Protein 5BUZ (pdb70)

Secondary structure (DSSP, 8-state):
----HHHHHHHHHHHHHHHHHHS-S-EEEEE-HHHHHHHTTT--HHHHHHTTEEEEEEGGG----SSSSEEEEEEETT-HHHHHHHHHHHHHTTSS-SS--EEEEEEES---HHHHHHHHTTSTTTT-EEEE-----EEEETTEEE---TTHHHHHHTS---HHHHHHHHHHHHHHHHH-B-SEEEEESHHHHHHHHHHHHHHHHHHHHHHTT---S----B-SSEEEEEEEEGGG--HHHHSPP-BHHHHHHHHT--BTTEEEES----EEEE-STTSHHHHHHHTSBGGGHHHHHHHHHHHHHHHHSTT-SS-SHHHHHHHHHTHHHHHHHHHHHHHHHHHHHHHHHHTTSHHHHHHHHHHHHHHHT--GGGGHHHHHHHHHTT--HHHHHHHHHHHHHHHTSB-HHHHHHHHHHHHHHH-TTHHHHHHHHHHTTSS-BTTSGGGPBP-SSS-S--SSPBP-HHHHHHHTT-B-S---SSS-SSGGGGGTSB--HHHHHHHHHH-HHHHHHTTT-------TTTT-HHHHTTSSS-EEEEE-----EEEEEEEET-B-HHHHHHHHHHHHHTTTTEEEEEEES-B--HHHHHHTT-----S--/-HHHHHHHHHHHHHHHHHGGGSSSS--HHHHHHHHHHTT-HHHHHHHHHHH--HHHHHHHHHHHHHHS-HHHHHHHHHHSHHHHHHHHHHTTTTTSSS---HHHHHHHHHHTT-HHHHHHHHHHHHHH-SSHHHHHHHHHHHHHHHSSS-SS-HHHHHHHHHHHHHHHHHHHHHHHH-S--TT--HHHHHHHHHHTT-HHHHHHHHHHTT--HHHHHHHHHHHHHHHT-HHHHHHHTTSS--TT-SHHHHHHHHTTS-HHHHHTTTTT--S--TT-HHHHHHHTT-HHHHHHHHHHTT-HHHHHHHHHHHTTTTT-SHHHHTT-/--TTHHHHHHHHHHHHHHHHHHHHHT-SSPP-SGGGT-/----HHHHHHHHHHHHHHHHHHS-S-EEEEE-HHHHHHHTTT--HHHHHHTTEEEEEEGGG----SSSSEEEEEEETT-HHHHHHHHHHHHHTTSS-SS--EEEEEEES---HHHHHHHHTTTTTTT-EEEE-----EEEETTEEE---TTHHHHHHTS---HHHHHHHHHHHHHHHHH-B-SEEEEESHHHHHHHHHHHHHHHHHHHHHHTT---S----B-SSEEEEEEEEGGG--HHHHSPP-BHHHHHHHHT--BTTEEEES----EEEE-STTSHHHHHHHTSBGGGHHHHHHHHHHHHHHHHSTT-SS-SHHHHHHHHHTHHHHHHHHHHHHHHHHHHHHHHHHTTSHHHHHHHHHHHHHHHT--GGGGHHHHHHHHHTT--HHHHHHHHHHHHHHHTSB-HHHHHHHHHHHHHHH-TTHHHHHHHHHHTTSS-BTTSGGG-B--SSS-S--SSPBP-HHHHHHHTT-B-S---SSS-SSGGGGGTSB--HHHHHHHHHH-HHHHHHTTT-------TTTT-HHHHTTSSS-EEEEE-----EEEEEEEET-B-HHHHHHHHHHHHHTTTTEEEEEEES-B--HHHHHHTT-----S--/-HHHHHHHHHHHHHHHHHTTTTSSS--HHHHHHHHHHTT-TTHHHHHHHHH--HHHHHHHHHHHHHHS-HHHHHHHHHHSHHHHHHHHHHTTTSSSSS---HHHHHHHHHHTT-HHHHHHHHHHHHHH-SSHHHHHHHHHHHHHHHSSS-SS-HHHHHHHHHHHHHHHHHHHHHHHH-S--TT--HHHHHHHHHHTT-HHHHHHHHHHTT--HHHHHHHHHHHHHHHT-HHHHHHHTTSS--TT-SHHHHHHHHTTS-HHHHHTTTT--SS--TT-HHHHHHHTT-HHHHHHHHHHTT-HHHHHHHHHHHTTTTT-SHHHHTT-/-THHHHHHHHHHHHHHHHHHHHHHHHHT-SSPP-SGGGT-

Structure (mmCIF, N/CA/C/O backbone):
data_5BUZ
#
_entry.id   5BUZ
#
_cell.length_a   95.039
_cell.length_b   95.950
_cell.length_c   164.060
_cell.angle_alpha   90.000
_cell.angle_beta   99.120
_cell.angle_gamma   90.000
#
_symmetry.space_group_name_H-M   'P 1 21 1'
#
loop_
_entity.id
_entity.type
_entity.pdbx_description
1 polymer 'SM (Sec1/Munc18-like) protein'
2 polymer 'Putative vacuolar protein sorting-associated protein'
3 polymer 'SNAP receptor-like protein'
#
loop_
_atom_site.group_PDB
_atom_site.id
_atom_site.type_symbol
_atom_site.label_atom_id
_atom_site.label_alt_id
_atom_site.label_comp_id
_atom_site.label_asym_id
_atom_site.label_entity_id
_atom_site.label_seq_id
_atom_site.pdbx_PDB_ins_code
_atom_site.Cartn_x
_atom_site.Cartn_y
_atom_site.Cartn_z
_atom_site.occupancy
_atom_site.B_iso_or_equiv
_atom_site.auth_seq_id
_atom_site.auth_comp_id
_atom_site.auth_asym_id
_atom_site.auth_atom_id
_atom_site.pdbx_PDB_model_num
ATOM 1 N N . ALA A 1 7 ? -7.204 -18.901 191.681 1.00 115.78 5 ALA A N 1
ATOM 2 C CA . ALA A 1 7 ? -5.852 -18.536 192.083 1.00 118.76 5 ALA A CA 1
ATOM 3 C C . ALA A 1 7 ? -4.957 -18.330 190.866 1.00 126.79 5 ALA A C 1
ATOM 4 O O . ALA A 1 7 ? -3.794 -17.952 190.999 1.00 136.40 5 ALA A O 1
ATOM 6 N N . GLY A 1 8 ? -5.504 -18.584 189.682 1.00 121.55 6 GLY A N 1
ATOM 7 C CA . GLY A 1 8 ? -4.730 -18.491 188.457 1.00 116.30 6 GLY A CA 1
ATOM 8 C C . GLY A 1 8 ? -4.623 -17.077 187.922 1.00 111.87 6 GLY A C 1
ATOM 9 O O . GLY A 1 8 ? -4.869 -16.112 188.643 1.00 109.20 6 GLY A O 1
ATOM 10 N N . PHE A 1 9 ? -4.255 -16.955 186.650 1.00 109.28 7 PHE A N 1
ATOM 11 C CA . PHE A 1 9 ? -4.147 -15.651 186.007 1.00 94.49 7 PHE A CA 1
ATOM 12 C C . PHE A 1 9 ? -5.510 -15.152 185.541 1.00 93.65 7 PHE A C 1
ATOM 13 O O . PHE A 1 9 ? -6.285 -15.898 184.938 1.00 95.09 7 PHE A O 1
ATOM 21 N N . ASP A 1 10 ? -5.794 -13.886 185.822 1.00 90.38 8 ASP A N 1
ATOM 22 C CA . ASP A 1 10 ? -7.028 -13.256 185.373 1.00 91.34 8 ASP A CA 1
ATOM 23 C C . ASP A 1 10 ? -6.694 -11.929 184.711 1.00 84.37 8 ASP A C 1
ATOM 24 O O . ASP A 1 10 ? -6.041 -11.079 185.311 1.00 78.79 8 ASP A O 1
ATOM 29 N N . ALA A 1 11 ? -7.135 -11.759 183.470 1.00 85.42 9 ALA A N 1
ATOM 30 C CA . ALA A 1 11 ? -6.867 -10.535 182.723 1.00 77.29 9 ALA A CA 1
ATOM 31 C C . ALA A 1 11 ? -7.452 -9.305 183.416 1.00 75.22 9 ALA A C 1
ATOM 32 O O . ALA A 1 11 ? -6.999 -8.184 183.194 1.00 65.85 9 ALA A O 1
ATOM 34 N N . GLU A 1 12 ? -8.456 -9.525 184.259 1.00 87.75 10 GLU A N 1
ATOM 35 C CA . GLU A 1 12 ? -9.150 -8.435 184.934 1.00 85.79 10 GLU A CA 1
ATOM 36 C C . GLU A 1 12 ? -8.270 -7.776 185.993 1.00 79.22 10 GLU A C 1
ATOM 37 O O . GLU A 1 12 ? -8.378 -6.575 186.240 1.00 81.09 10 GLU A O 1
ATOM 43 N N . GLN A 1 13 ? -7.390 -8.559 186.609 1.00 67.43 11 GLN A N 1
ATOM 44 C CA . GLN A 1 13 ? -6.502 -8.031 187.640 1.00 69.50 11 GLN A CA 1
ATOM 45 C C . GLN A 1 13 ? -5.454 -7.093 187.047 1.00 71.73 11 GLN A C 1
ATOM 46 O O . GLN A 1 13 ? -4.874 -6.273 187.756 1.00 79.91 11 GLN A O 1
ATOM 52 N N . VAL A 1 14 ? -5.216 -7.215 185.746 1.00 67.77 12 VAL A N 1
ATOM 53 C CA . VAL A 1 14 ? -4.298 -6.321 185.052 1.00 60.09 12 VAL A CA 1
ATOM 54 C C . VAL A 1 14 ? -4.968 -4.965 184.872 1.00 64.67 12 VAL A C 1
ATOM 55 O O . VAL A 1 14 ? -4.380 -3.923 185.168 1.00 62.11 12 VAL A O 1
ATOM 59 N N . ARG A 1 15 ? -6.206 -4.995 184.388 1.00 69.98 13 ARG A N 1
ATOM 60 C CA . ARG A 1 15 ? -7.001 -3.786 184.215 1.00 75.36 13 ARG A CA 1
ATOM 61 C C . ARG A 1 15 ? -7.131 -3.035 185.535 1.00 77.72 13 ARG A C 1
ATOM 62 O O . ARG A 1 15 ? -6.980 -1.814 185.578 1.00 74.28 13 ARG A O 1
ATOM 70 N N . ASP A 1 16 ? -7.412 -3.774 186.606 1.00 81.82 14 ASP A N 1
ATOM 71 C CA . ASP A 1 16 ? -7.644 -3.180 187.920 1.00 90.93 14 ASP A CA 1
ATOM 72 C C . ASP A 1 16 ? -6.402 -2.473 188.444 1.00 82.88 14 ASP A C 1
ATOM 73 O O . ASP A 1 16 ? -6.481 -1.345 188.933 1.00 83.46 14 ASP A O 1
ATOM 78 N N . LYS A 1 17 ? -5.260 -3.146 188.348 1.00 74.79 15 LYS A N 1
ATOM 79 C CA . LYS A 1 17 ? -3.995 -2.572 188.788 1.00 65.98 15 LYS A CA 1
ATOM 80 C C . LYS A 1 17 ? -3.672 -1.311 188.001 1.00 75.77 15 LYS A C 1
ATOM 81 O O . LYS A 1 17 ? -3.227 -0.313 188.566 1.00 77.54 15 LYS A O 1
ATOM 87 N N . ALA A 1 18 ? -3.903 -1.368 186.693 1.00 80.25 16 ALA A N 1
ATOM 88 C CA . ALA A 1 18 ? -3.646 -0.240 185.806 1.00 76.35 16 ALA A CA 1
ATOM 89 C C . ALA A 1 18 ? -4.461 0.989 186.202 1.00 78.53 16 ALA A C 1
ATOM 90 O O . ALA A 1 18 ? -3.925 2.093 186.307 1.00 71.89 16 ALA A O 1
ATOM 92 N N . ARG A 1 19 ? -5.762 0.794 186.401 1.00 84.45 17 ARG A N 1
ATOM 93 C CA . ARG A 1 19 ? -6.647 1.870 186.844 1.00 83.09 17 ARG A CA 1
ATOM 94 C C . ARG A 1 19 ? -6.272 2.407 188.226 1.00 73.78 17 ARG A C 1
ATOM 95 O O . ARG A 1 19 ? -6.228 3.620 188.437 1.00 67.45 17 ARG A O 1
ATOM 103 N N . LYS A 1 20 ? -6.005 1.501 189.163 1.00 69.38 18 LYS A N 1
ATOM 104 C CA . LYS A 1 20 ? -5.674 1.893 190.531 1.00 72.73 18 LYS A CA 1
ATOM 105 C C . LYS A 1 20 ? -4.326 2.623 190.608 1.00 75.51 18 LYS A C 1
ATOM 106 O O . LYS A 1 20 ? -4.170 3.548 191.403 1.00 75.52 18 LYS A O 1
ATOM 112 N N . ASP A 1 21 ? -3.355 2.209 189.795 1.00 82.35 19 ASP A N 1
ATOM 113 C CA . ASP A 1 21 ? -2.049 2.864 189.784 1.00 78.92 19 ASP A CA 1
ATOM 114 C C . ASP A 1 21 ? -2.168 4.272 189.220 1.00 75.25 19 ASP A C 1
ATOM 115 O O . ASP A 1 21 ? -1.506 5.200 189.686 1.00 74.74 19 ASP A O 1
ATOM 120 N N . LEU A 1 22 ? -3.020 4.424 188.215 1.00 76.94 20 LEU A N 1
ATOM 121 C CA . LEU A 1 22 ? -3.252 5.722 187.601 1.00 79.15 20 LEU A CA 1
ATOM 122 C C . LEU A 1 22 ? -3.927 6.679 188.578 1.00 81.25 20 LEU A C 1
ATOM 123 O O . LEU A 1 22 ? -3.483 7.813 188.759 1.00 80.50 20 LEU A O 1
ATOM 128 N N . LEU A 1 23 ? -4.995 6.206 189.213 1.00 84.69 21 LEU A N 1
ATOM 129 C CA . LEU A 1 23 ? -5.800 7.038 190.100 1.00 79.30 21 LEU A CA 1
ATOM 130 C C . LEU A 1 23 ? -5.040 7.466 191.354 1.00 82.27 21 LEU A C 1
ATOM 131 O O . LEU A 1 23 ? -5.208 8.588 191.834 1.00 83.45 21 LEU A O 1
ATOM 136 N N . HIS A 1 24 ? -4.200 6.577 191.876 1.00 84.55 22 HIS A N 1
ATOM 137 C CA . HIS A 1 24 ? -3.405 6.879 193.063 1.00 88.58 22 HIS A CA 1
ATOM 138 C C . HIS A 1 24 ? -2.438 8.038 192.814 1.00 91.83 22 HIS A C 1
ATOM 139 O O . HIS A 1 24 ? -2.022 8.724 193.749 1.00 96.00 22 HIS A O 1
ATOM 146 N N . LEU A 1 25 ? -2.084 8.254 191.550 1.00 93.71 23 LEU A N 1
ATOM 147 C CA . LEU A 1 25 ? -1.208 9.360 191.181 1.00 92.23 23 LEU A CA 1
ATOM 148 C C . LEU A 1 25 ? -2.000 10.652 191.002 1.00 92.19 23 LEU A C 1
ATOM 149 O O . LEU A 1 25 ? -1.467 11.745 191.184 1.00 94.47 23 LEU A O 1
ATOM 154 N N . LEU A 1 26 ? -3.273 10.520 190.643 1.00 91.51 24 LEU A N 1
ATOM 155 C CA . LEU A 1 26 ? -4.153 11.676 190.531 1.00 96.26 24 LEU A CA 1
ATOM 156 C C . LEU A 1 26 ? -4.509 12.207 191.914 1.00 109.99 24 LEU A C 1
ATOM 157 O O . LEU A 1 26 ? -4.693 13.412 192.099 1.00 114.72 24 LEU A O 1
ATOM 162 N N . GLU A 1 27 ? -4.616 11.300 192.881 1.00 116.92 25 GLU A N 1
ATOM 163 C CA . GLU A 1 27 ? -4.788 11.688 194.275 1.00 116.86 25 GLU A CA 1
ATOM 164 C C . GLU A 1 27 ? -3.585 12.499 194.729 1.00 119.63 25 GLU A C 1
ATOM 165 O O . GLU A 1 27 ? -3.733 13.521 195.398 1.00 124.06 25 GLU A O 1
ATOM 171 N N . GLY A 1 28 ? -2.397 12.026 194.361 1.00 120.65 26 GLY A N 1
ATOM 172 C CA . GLY A 1 28 ? -1.153 12.647 194.776 1.00 121.22 26 GLY A CA 1
ATOM 173 C C . GLY A 1 28 ? -1.087 14.125 194.456 1.00 119.14 26 GLY A C 1
ATOM 174 O O . GLY A 1 28 ? -0.569 14.915 195.246 1.00 116.49 26 GLY A O 1
ATOM 175 N N . VAL A 1 29 ? -1.618 14.505 193.300 1.00 122.06 27 VAL A N 1
ATOM 176 C CA . VAL A 1 29 ? -1.758 15.917 192.991 1.00 126.67 27 VAL A CA 1
ATOM 177 C C . VAL A 1 29 ? -3.096 16.363 193.570 1.00 128.10 27 VAL A C 1
ATOM 178 O O . VAL A 1 29 ? -4.162 16.046 193.040 1.00 126.05 27 VAL A O 1
ATOM 182 N N . ARG A 1 30 ? -3.029 17.074 194.690 1.00 132.41 28 ARG A N 1
ATOM 183 C CA . ARG A 1 30 ? -4.229 17.449 195.427 1.00 133.84 28 ARG A CA 1
ATOM 184 C C . ARG A 1 30 ? -4.914 18.657 194.803 1.00 130.45 28 ARG A C 1
ATOM 185 O O . ARG A 1 30 ? -4.259 19.574 194.309 1.00 126.42 28 ARG A O 1
ATOM 193 N N . GLY A 1 31 ? -6.241 18.638 194.823 1.00 131.70 29 GLY A N 1
ATOM 194 C CA . GLY A 1 31 ? -7.034 19.678 194.202 1.00 132.38 29 GLY A CA 1
ATOM 195 C C . GLY A 1 31 ? -7.426 19.242 192.805 1.00 127.76 29 GLY A C 1
ATOM 196 O O . GLY A 1 31 ? -7.129 18.120 192.399 1.00 128.47 29 GLY A O 1
ATOM 197 N N . LYS A 1 32 ? -8.088 20.125 192.066 1.00 125.64 30 LYS A N 1
ATOM 198 C CA . LYS A 1 32 ? -8.462 19.828 190.689 1.00 121.40 30 LYS A CA 1
ATOM 199 C C . LYS A 1 32 ? -7.291 20.061 189.737 1.00 118.20 30 LYS A C 1
ATOM 200 O O . LYS A 1 32 ? -6.355 20.794 190.060 1.00 118.68 30 LYS A O 1
ATOM 206 N N . LYS A 1 33 ? -7.345 19.431 188.567 1.00 111.43 31 LYS A N 1
ATOM 207 C CA . LYS A 1 33 ? -6.245 19.515 187.613 1.00 102.84 31 LYS A CA 1
ATOM 208 C C . LYS A 1 33 ? -6.706 19.433 186.159 1.00 101.07 31 LYS A C 1
ATOM 209 O O . LYS A 1 33 ? -7.740 18.841 185.855 1.00 100.25 31 LYS A O 1
ATOM 215 N N . ASN A 1 34 ? -5.931 20.049 185.270 1.00 102.33 32 ASN A N 1
ATOM 216 C CA . ASN A 1 34 ? -6.148 19.935 183.832 1.00 103.66 32 ASN A CA 1
ATOM 217 C C . ASN A 1 34 ? -5.203 18.890 183.243 1.00 103.18 32 ASN A C 1
ATOM 218 O O . ASN A 1 34 ? -4.023 18.847 183.594 1.00 107.26 32 ASN A O 1
ATOM 223 N N . LEU A 1 35 ? -5.717 18.053 182.347 1.00 99.24 33 LEU A N 1
ATOM 224 C CA . LEU A 1 35 ? -4.977 16.872 181.900 1.00 93.92 33 LEU A CA 1
ATOM 225 C C . LEU A 1 35 ? -4.426 17.001 180.479 1.00 94.91 33 LEU A C 1
ATOM 226 O O . LEU A 1 35 ? -5.095 17.514 179.583 1.00 102.12 33 LEU A O 1
ATOM 231 N N . VAL A 1 36 ? -3.195 16.532 180.287 1.00 91.81 34 VAL A N 1
ATOM 232 C CA . VAL A 1 36 ? -2.551 16.536 178.975 1.00 90.39 34 VAL A CA 1
ATOM 233 C C . VAL A 1 36 ? -2.044 15.137 178.629 1.00 89.62 34 VAL A C 1
ATOM 234 O O . VAL A 1 36 ? -1.175 14.600 179.314 1.00 92.33 34 VAL A O 1
ATOM 238 N N . ILE A 1 37 ? -2.582 14.551 177.564 1.00 84.09 35 ILE A N 1
ATOM 239 C CA . ILE A 1 37 ? -2.256 13.170 177.213 1.00 79.42 35 ILE A CA 1
ATOM 240 C C . ILE A 1 37 ? -1.643 13.014 175.821 1.00 82.76 35 ILE A C 1
ATOM 241 O O . ILE A 1 37 ? -2.089 13.638 174.859 1.00 86.40 35 ILE A O 1
ATOM 246 N N . GLU A 1 38 ? -0.613 12.177 175.732 1.00 84.96 36 GLU A N 1
ATOM 247 C CA . GLU A 1 38 ? -0.071 11.732 174.453 1.00 83.44 36 GLU A CA 1
ATOM 248 C C . GLU A 1 38 ? -1.174 11.032 173.664 1.00 95.10 36 GLU A C 1
ATOM 249 O O . GLU A 1 38 ? -1.824 10.124 174.185 1.00 102.91 36 GLU A O 1
ATOM 255 N N . LYS A 1 39 ? -1.393 11.461 172.422 1.00 95.70 37 LYS A N 1
ATOM 256 C CA . LYS A 1 39 ? -2.555 11.014 171.651 1.00 95.06 37 LYS A CA 1
ATOM 257 C C . LYS A 1 39 ? -2.660 9.496 171.525 1.00 95.82 37 LYS A C 1
ATOM 258 O O . LYS A 1 39 ? -3.685 8.915 171.879 1.00 95.48 37 LYS A O 1
ATOM 264 N N . ASP A 1 40 ? -1.607 8.850 171.032 1.00 102.15 38 ASP A N 1
ATOM 265 C CA . ASP A 1 40 ? -1.637 7.399 170.856 1.00 102.66 38 ASP A CA 1
ATOM 266 C C . ASP A 1 40 ? -1.439 6.666 172.185 1.00 91.73 38 ASP A C 1
ATOM 267 O O . ASP A 1 40 ? -0.952 5.535 172.217 1.00 93.17 38 ASP A O 1
ATOM 272 N N . LEU A 1 41 ? -1.811 7.330 173.276 1.00 84.41 39 LEU A N 1
ATOM 273 C CA . LEU A 1 41 ? -1.832 6.717 174.599 1.00 76.78 39 LEU A CA 1
ATOM 274 C C . LEU A 1 41 ? -3.227 6.854 175.208 1.00 78.16 39 LEU A C 1
ATOM 275 O O . LEU A 1 41 ? -3.618 6.074 176.076 1.00 77.65 39 LEU A O 1
ATOM 280 N N . ALA A 1 42 ? -3.970 7.853 174.738 1.00 79.03 40 ALA A N 1
ATOM 281 C CA . ALA A 1 42 ? -5.348 8.080 175.167 1.00 75.29 40 ALA A CA 1
ATOM 282 C C . ALA A 1 42 ? -6.223 6.864 174.877 1.00 72.78 40 ALA A C 1
ATOM 283 O O . ALA A 1 42 ? -7.014 6.441 175.720 1.00 71.62 40 ALA A O 1
ATOM 285 N N . GLY A 1 43 ? -6.089 6.330 173.667 1.00 71.45 41 GLY A N 1
ATOM 286 C CA . GLY A 1 43 ? -6.788 5.122 173.261 1.00 68.75 41 GLY A CA 1
ATOM 287 C C . GLY A 1 43 ? -6.643 3.963 174.233 1.00 72.15 41 GLY A C 1
ATOM 288 O O . GLY A 1 43 ? -7.632 3.531 174.828 1.00 73.08 41 GLY A O 1
ATOM 289 N N . PRO A 1 44 ? -5.412 3.443 174.390 1.00 76.35 42 PRO A N 1
ATOM 290 C CA . PRO A 1 44 ? -5.126 2.356 175.333 1.00 71.23 42 PRO A CA 1
ATOM 291 C C . PRO A 1 44 ? -5.635 2.630 176.750 1.00 67.66 42 PRO A C 1
ATOM 292 O O . PRO A 1 44 ? -6.125 1.710 177.403 1.00 67.13 42 PRO A O 1
ATOM 296 N N . LEU A 1 45 ? -5.510 3.871 177.214 1.00 67.61 43 LEU A N 1
ATOM 297 C CA . LEU A 1 45 ? -5.989 4.252 178.543 1.00 71.27 43 LEU A CA 1
ATOM 298 C C . LEU A 1 45 ? -7.491 4.042 178.683 1.00 72.73 43 LEU A C 1
ATOM 299 O O . LEU A 1 45 ? -7.978 3.657 179.747 1.00 71.11 43 LEU A O 1
ATOM 304 N N . GLY A 1 46 ? -8.221 4.289 177.600 1.00 73.95 44 GLY A N 1
ATOM 305 C CA . GLY A 1 46 ? -9.662 4.114 177.588 1.00 75.91 44 GLY A CA 1
ATOM 306 C C . GLY A 1 46 ? -10.098 2.685 177.852 1.00 76.01 44 GLY A C 1
ATOM 307 O O . GLY A 1 46 ? -11.278 2.420 178.071 1.00 80.89 44 GLY A O 1
ATOM 308 N N . VAL A 1 47 ? -9.142 1.764 177.840 1.00 76.36 45 VAL A N 1
ATOM 309 C CA . VAL A 1 47 ? -9.425 0.352 178.055 1.00 76.45 45 VAL A CA 1
ATOM 310 C C . VAL A 1 47 ? -9.361 0.029 179.548 1.00 73.76 45 VAL A C 1
ATOM 311 O O . VAL A 1 47 ? -9.943 -0.957 180.006 1.00 84.60 45 VAL A O 1
ATOM 315 N N . ILE A 1 48 ? -8.667 0.870 180.312 1.00 61.70 46 ILE A N 1
ATOM 316 C CA . ILE A 1 48 ? -8.532 0.627 181.747 1.00 75.63 46 ILE A CA 1
ATOM 317 C C . ILE A 1 48 ? -9.339 1.599 182.606 1.00 88.00 46 ILE A C 1
ATOM 318 O O . ILE A 1 48 ? -9.610 1.315 183.773 1.00 88.84 46 ILE A O 1
ATOM 323 N N . VAL A 1 49 ? -9.735 2.736 182.041 1.00 92.92 47 VAL A N 1
ATOM 324 C CA . VAL A 1 49 ? -10.412 3.751 182.844 1.00 94.18 47 VAL A CA 1
ATOM 325 C C . VAL A 1 49 ? -11.446 4.569 182.064 1.00 95.58 47 VAL A C 1
ATOM 326 O O . VAL A 1 49 ? -11.284 4.841 180.873 1.00 85.44 47 VAL A O 1
ATOM 330 N N . LYS A 1 50 ? -12.523 4.935 182.757 1.00 111.20 48 LYS A N 1
ATOM 331 C CA . LYS A 1 50 ? -13.549 5.823 182.222 1.00 110.31 48 LYS A CA 1
ATOM 332 C C . LYS A 1 50 ? -13.112 7.270 182.393 1.00 106.78 48 LYS A C 1
ATOM 333 O O . LYS A 1 50 ? -12.445 7.608 183.369 1.00 108.32 48 LYS A O 1
ATOM 339 N N . ALA A 1 51 ? -13.485 8.124 181.446 1.00 101.91 49 ALA A N 1
ATOM 340 C CA . ALA A 1 51 ? -13.255 9.555 181.598 1.00 97.54 49 ALA A CA 1
ATOM 341 C C . ALA A 1 51 ? -14.138 10.093 182.722 1.00 100.02 49 ALA A C 1
ATOM 342 O O . ALA A 1 51 ? -13.794 11.075 183.382 1.00 101.23 49 ALA A O 1
ATOM 344 N N . SER A 1 52 ? -15.279 9.438 182.922 1.00 100.77 50 SER A N 1
ATOM 345 C CA . SER A 1 52 ? -16.156 9.685 184.064 1.00 95.35 50 SER A CA 1
ATOM 346 C C . SER A 1 52 ? -15.375 9.627 185.369 1.00 99.40 50 SER A C 1
ATOM 347 O O . SER A 1 52 ? -15.311 10.610 186.108 1.00 107.67 50 SER A O 1
ATOM 350 N N . THR A 1 53 ? -14.800 8.459 185.646 1.00 93.20 51 THR A N 1
ATOM 351 C CA . THR A 1 53 ? -13.950 8.246 186.815 1.00 86.29 51 THR A CA 1
ATOM 352 C C . THR A 1 53 ? -12.873 9.324 186.946 1.00 88.82 51 THR A C 1
ATOM 353 O O . THR A 1 53 ? -12.491 9.699 188.053 1.00 87.96 51 THR A O 1
ATOM 357 N N . LEU A 1 54 ? -12.385 9.817 185.810 1.00 94.40 52 LEU A N 1
ATOM 358 C CA . LEU A 1 54 ? -11.309 10.803 185.802 1.00 97.95 52 LEU A CA 1
ATOM 359 C C . LEU A 1 54 ? -11.806 12.160 186.296 1.00 109.87 52 LEU A C 1
ATOM 360 O O . LEU A 1 54 ? -11.103 12.850 187.036 1.00 113.14 52 LEU A O 1
ATOM 365 N N . ARG A 1 55 ? -13.010 12.543 185.875 1.00 112.68 53 ARG A N 1
ATOM 366 C CA . ARG A 1 55 ? -13.623 13.780 186.354 1.00 111.43 53 ARG A CA 1
ATOM 367 C C . ARG A 1 55 ? -13.799 13.760 187.864 1.00 115.52 53 ARG A C 1
ATOM 368 O O . ARG A 1 55 ? -13.498 14.744 188.539 1.00 120.59 53 ARG A O 1
ATOM 376 N N . ASP A 1 56 ? -14.288 12.637 188.383 1.00 114.85 54 ASP A N 1
ATOM 377 C CA . ASP A 1 56 ? -14.461 12.450 189.823 1.00 115.88 54 ASP A CA 1
ATOM 378 C C . ASP A 1 56 ? -13.157 12.668 190.591 1.00 112.65 54 ASP A C 1
ATOM 379 O O . ASP A 1 56 ? -13.172 13.054 191.760 1.00 113.72 54 ASP A O 1
ATOM 384 N N . TYR A 1 57 ? -12.033 12.415 189.929 1.00 100.78 55 TYR A N 1
ATOM 385 C CA . TYR A 1 57 ? -10.729 12.578 190.556 1.00 91.96 55 TYR A CA 1
ATOM 386 C C . TYR A 1 57 ? -10.141 13.965 190.288 1.00 95.22 55 TYR A C 1
ATOM 387 O O . TYR A 1 57 ? -9.009 14.256 190.676 1.00 100.55 55 TYR A O 1
ATOM 396 N N . GLY A 1 58 ? -10.916 14.816 189.620 1.00 91.10 56 GLY A N 1
ATOM 397 C CA . GLY A 1 58 ? -10.596 16.231 189.539 1.00 90.68 56 GLY A CA 1
ATOM 398 C C . GLY A 1 58 ? -10.106 16.782 188.215 1.00 93.98 56 GLY A C 1
ATOM 399 O O . GLY A 1 58 ? -9.296 17.707 188.197 1.00 95.80 56 GLY A O 1
ATOM 400 N N . VAL A 1 59 ? -10.602 16.241 187.107 1.00 95.33 57 VAL A N 1
ATOM 401 C CA . VAL A 1 59 ? -10.199 16.732 185.791 1.00 92.12 57 VAL A CA 1
ATOM 402 C C . VAL A 1 59 ? -11.252 17.655 185.181 1.00 90.76 57 VAL A C 1
ATOM 403 O O . VAL A 1 59 ? -12.421 17.287 185.067 1.00 88.98 57 VAL A O 1
ATOM 407 N N . ASP A 1 60 ? -10.828 18.856 184.797 1.00 96.67 58 ASP A N 1
ATOM 408 C CA . ASP A 1 60 ? -11.736 19.848 184.229 1.00 108.60 58 ASP A CA 1
ATOM 409 C C . ASP A 1 60 ? -11.806 19.734 182.712 1.00 111.00 58 ASP A C 1
ATOM 410 O O . ASP A 1 60 ? -12.880 19.534 182.144 1.00 114.88 58 ASP A O 1
ATOM 415 N N . ASN A 1 61 ? -10.657 19.870 182.059 1.00 110.69 59 ASN A N 1
ATOM 416 C CA . ASN A 1 61 ? -10.597 19.788 180.606 1.00 116.17 59 ASN A CA 1
ATOM 417 C C . ASN A 1 61 ? -9.509 18.824 180.148 1.00 113.68 59 ASN A C 1
ATOM 418 O O . ASN A 1 61 ? -8.477 18.681 180.802 1.00 113.18 59 ASN A O 1
ATOM 423 N N . PHE A 1 62 ? -9.748 18.164 179.020 1.00 111.94 60 PHE A N 1
ATOM 424 C CA . PHE A 1 62 ? -8.798 17.200 178.479 1.00 106.72 60 PHE A CA 1
ATOM 425 C C . PHE A 1 62 ? -8.100 17.775 177.252 1.00 103.99 60 PHE A C 1
ATOM 426 O O . PHE A 1 62 ? -8.738 18.383 176.390 1.00 104.02 60 PHE A O 1
ATOM 434 N N . PHE A 1 63 ? -6.788 17.579 177.177 1.00 100.43 61 PHE A N 1
ATOM 435 C CA . PHE A 1 63 ? -6.003 18.078 176.054 1.00 98.67 61 PHE A CA 1
ATOM 436 C C . PHE A 1 63 ? -5.002 17.043 175.548 1.00 94.39 61 PHE A C 1
ATOM 437 O O . PHE A 1 63 ? -4.306 16.403 176.334 1.00 93.04 61 PHE A O 1
ATOM 445 N N . PHE A 1 64 ? -4.942 16.872 174.231 1.00 91.39 62 PHE A N 1
ATOM 446 C CA . PHE A 1 64 ? -3.882 16.079 173.621 1.00 93.51 62 PHE A CA 1
ATOM 447 C C . PHE A 1 64 ? -2.567 16.851 173.639 1.00 94.58 62 PHE A C 1
ATOM 448 O O . PHE A 1 64 ? -2.541 18.047 173.354 1.00 97.61 62 PHE A O 1
ATOM 456 N N . LEU A 1 65 ? -1.482 16.166 173.990 1.00 93.32 63 LEU A N 1
ATOM 457 C CA . LEU A 1 65 ? -0.170 16.799 174.077 1.00 93.31 63 LEU A CA 1
ATOM 458 C C . LEU A 1 65 ? 0.246 17.391 172.733 1.00 96.78 63 LEU A C 1
ATOM 459 O O . LEU A 1 65 ? 0.880 18.445 172.674 1.00 97.51 63 LEU A O 1
ATOM 464 N N . GLU A 1 66 ? -0.134 16.711 171.655 1.00 96.63 64 GLU A N 1
ATOM 465 C CA . GLU A 1 66 ? 0.277 17.097 170.311 1.00 96.77 64 GLU A CA 1
ATOM 466 C C . GLU A 1 66 ? -0.614 18.192 169.728 1.00 95.63 64 GLU A C 1
ATOM 467 O O . GLU A 1 66 ? -0.496 18.538 168.554 1.00 87.34 64 GLU A O 1
ATOM 473 N N . ASN A 1 67 ? -1.494 18.742 170.556 1.00 102.90 65 ASN A N 1
ATOM 474 C CA . ASN A 1 67 ? -2.378 19.813 170.121 1.00 107.77 65 ASN A CA 1
ATOM 475 C C . ASN A 1 67 ? -1.836 21.200 170.457 1.00 112.80 65 ASN A C 1
ATOM 476 O O . ASN A 1 67 ? -2.230 22.190 169.837 1.00 114.60 65 ASN A O 1
ATOM 481 N N . LYS A 1 68 ? -0.938 21.260 171.438 1.00 118.66 66 LYS A N 1
ATOM 482 C CA . LYS A 1 68 ? -0.301 22.508 171.859 1.00 120.88 66 LYS A CA 1
ATOM 483 C C . LYS A 1 68 ? -1.311 23.589 172.260 1.00 122.09 66 LYS A C 1
ATOM 484 O O . LYS A 1 68 ? -1.120 24.768 171.962 1.00 128.08 66 LYS A O 1
ATOM 490 N N . ASN A 1 69 ? -2.376 23.178 172.943 1.00 118.09 67 ASN A N 1
ATOM 491 C CA . ASN A 1 69 ? -3.392 24.100 173.444 1.00 116.33 67 ASN A CA 1
ATOM 492 C C . ASN A 1 69 ? -3.855 23.781 174.860 1.00 117.29 67 ASN A C 1
ATOM 493 O O . ASN A 1 69 ? -5.056 23.713 175.130 1.00 116.41 67 ASN A O 1
ATOM 498 N N . THR A 1 70 ? -2.901 23.594 175.765 1.00 118.00 68 THR A N 1
ATOM 499 C CA . THR A 1 70 ? -3.232 23.337 177.157 1.00 118.73 68 THR A CA 1
ATOM 500 C C . THR A 1 70 ? -3.794 24.610 177.780 1.00 128.28 68 THR A C 1
ATOM 501 O O . THR A 1 70 ? -3.177 25.672 177.701 1.00 125.06 68 THR A O 1
ATOM 505 N N . GLY A 1 71 ? -4.962 24.500 178.403 1.00 141.53 69 GLY A N 1
ATOM 506 C CA . GLY A 1 71 ? -5.622 25.660 178.972 1.00 145.17 69 GLY A CA 1
ATOM 507 C C . GLY A 1 71 ? -5.078 26.041 180.335 1.00 147.44 69 GLY A C 1
ATOM 508 O O . GLY A 1 71 ? -4.766 25.179 181.157 1.00 148.35 69 GLY A O 1
ATOM 509 N N . THR A 1 72 ? -4.964 27.343 180.574 1.00 139.26 70 THR A N 1
ATOM 510 C CA . THR A 1 72 ? -4.480 27.863 181.849 1.00 131.24 70 THR A CA 1
ATOM 511 C C . THR A 1 72 ? -5.584 27.907 182.908 1.00 128.93 70 THR A C 1
ATOM 512 O O . THR A 1 72 ? -5.407 28.505 183.971 1.00 125.96 70 THR A O 1
ATOM 516 N N . SER A 1 73 ? -6.719 27.283 182.597 1.00 129.66 71 SER A N 1
ATOM 517 C CA . SER A 1 73 ? -7.880 27.244 183.486 1.00 130.68 71 SER A CA 1
ATOM 518 C C . SER A 1 73 ? -7.516 26.855 184.914 1.00 131.15 71 SER A C 1
ATOM 519 O O . SER A 1 73 ? -7.456 27.705 185.801 1.00 132.05 71 SER A O 1
ATOM 522 N N . GLN A 1 74 ? -7.271 25.567 185.128 1.00 131.43 72 GLN A N 1
ATOM 523 C CA . GLN A 1 74 ? -6.883 25.075 186.443 1.00 132.48 72 GLN A CA 1
ATOM 524 C C . GLN A 1 74 ? -5.384 25.288 186.652 1.00 130.22 72 GLN A C 1
ATOM 525 O O . GLN A 1 74 ? -4.646 25.524 185.695 1.00 127.75 72 GLN A O 1
ATOM 531 N N . ARG A 1 75 ? -4.937 25.206 187.902 1.00 129.23 73 ARG A N 1
ATOM 532 C CA . ARG A 1 75 ? -3.534 25.436 188.230 1.00 127.99 73 ARG A CA 1
ATOM 533 C C . ARG A 1 75 ? -2.664 24.215 187.941 1.00 121.90 73 ARG A C 1
ATOM 534 O O . ARG A 1 75 ? -1.643 24.320 187.261 1.00 120.31 73 ARG A O 1
ATOM 542 N N . ASN A 1 76 ? -3.070 23.060 188.462 1.00 119.65 74 ASN A N 1
ATOM 543 C CA . ASN A 1 76 ? -2.324 21.822 188.256 1.00 114.15 74 ASN A CA 1
ATOM 544 C C . ASN A 1 76 ? -2.403 21.322 186.815 1.00 114.36 74 ASN A C 1
ATOM 545 O O . ASN A 1 76 ? -3.490 21.094 186.286 1.00 120.87 74 ASN A O 1
ATOM 550 N N . ILE A 1 77 ? -1.244 21.161 186.184 1.00 107.80 75 ILE A N 1
ATOM 551 C CA . ILE A 1 77 ? -1.170 20.588 184.845 1.00 99.72 75 ILE A CA 1
ATOM 552 C C . ILE A 1 77 ? -0.509 19.211 184.902 1.00 92.56 75 ILE A C 1
ATOM 553 O O . ILE A 1 77 ? 0.656 19.088 185.289 1.00 92.94 75 ILE A O 1
ATOM 558 N N . VAL A 1 78 ? -1.254 18.177 184.523 1.00 81.92 76 VAL A N 1
ATOM 559 C CA . VAL A 1 78 ? -0.747 16.810 184.597 1.00 82.36 76 VAL A CA 1
ATOM 560 C C . VAL A 1 78 ? -0.456 16.229 183.211 1.00 86.84 76 VAL A C 1
ATOM 561 O O . VAL A 1 78 ? -1.321 16.223 182.334 1.00 87.75 76 VAL A O 1
ATOM 565 N N . PHE A 1 79 ? 0.769 15.746 183.023 1.00 86.37 77 PHE A N 1
ATOM 566 C CA . PHE A 1 79 ? 1.166 15.098 181.775 1.00 82.24 77 PHE A CA 1
ATOM 567 C C . PHE A 1 79 ? 1.213 13.579 181.905 1.00 81.25 77 PHE A C 1
ATOM 568 O O . PHE A 1 79 ? 1.750 13.049 182.877 1.00 84.57 77 PHE A O 1
ATOM 576 N N . ILE A 1 80 ? 0.645 12.882 180.924 1.00 74.86 78 ILE A N 1
ATOM 577 C CA . ILE A 1 80 ? 0.807 11.435 180.822 1.00 73.58 78 ILE A CA 1
ATOM 578 C C . ILE A 1 80 ? 1.289 11.039 179.427 1.00 75.28 78 ILE A C 1
ATOM 579 O O . ILE A 1 80 ? 0.547 11.144 178.451 1.00 80.64 78 ILE A O 1
ATOM 584 N N . ALA A 1 81 ? 2.535 10.589 179.337 1.00 72.10 79 ALA A N 1
ATOM 585 C CA . ALA A 1 81 ? 3.113 10.175 178.064 1.00 68.70 79 ALA A CA 1
ATOM 586 C C . ALA A 1 81 ? 4.082 9.011 178.264 1.00 70.55 79 ALA A C 1
ATOM 587 O O . ALA A 1 81 ? 4.620 8.825 179.356 1.00 70.99 79 ALA A O 1
ATOM 589 N N . ARG A 1 82 ? 4.306 8.230 177.213 1.00 70.90 80 ARG A N 1
ATOM 590 C CA . ARG A 1 82 ? 5.272 7.143 177.287 1.00 67.71 80 ARG A CA 1
ATOM 591 C C . ARG A 1 82 ? 6.680 7.710 177.427 1.00 65.69 80 ARG A C 1
ATOM 592 O O . ARG A 1 82 ? 7.078 8.601 176.677 1.00 63.22 80 ARG A O 1
ATOM 600 N N . GLY A 1 83 ? 7.433 7.186 178.388 1.00 74.45 81 GLY A N 1
ATOM 601 C CA . GLY A 1 83 ? 8.718 7.759 178.745 1.00 76.01 81 GLY A CA 1
ATOM 602 C C . GLY A 1 83 ? 9.872 7.340 177.860 1.00 76.28 81 GLY A C 1
ATOM 603 O O . GLY A 1 83 ? 10.894 8.021 177.805 1.00 82.67 81 GLY A O 1
ATOM 604 N N . GLU A 1 84 ? 9.713 6.224 177.159 1.00 70.23 82 GLU A N 1
ATOM 605 C CA . GLU A 1 84 ? 10.773 5.722 176.294 1.00 69.91 82 GLU A CA 1
ATOM 606 C C . GLU A 1 84 ? 10.865 6.574 175.027 1.00 69.79 82 GLU A C 1
ATOM 607 O O . GLU A 1 84 ? 11.823 6.473 174.261 1.00 70.27 82 GLU A O 1
ATOM 613 N N . SER A 1 85 ? 9.858 7.418 174.823 1.00 74.35 83 SER A N 1
ATOM 614 C CA . SER A 1 85 ? 9.747 8.236 173.620 1.00 78.73 83 SER A CA 1
ATOM 615 C C . SER A 1 85 ? 10.601 9.500 173.663 1.00 84.04 83 SER A C 1
ATOM 616 O O . SER A 1 85 ? 10.399 10.371 174.509 1.00 87.54 83 SER A O 1
ATOM 619 N N . VAL A 1 86 ? 11.559 9.588 172.745 1.00 91.20 84 VAL A N 1
ATOM 620 C CA . VAL A 1 86 ? 12.405 10.770 172.615 1.00 94.14 84 VAL A CA 1
ATOM 621 C C . VAL A 1 86 ? 11.572 12.008 172.276 1.00 97.45 84 VAL A C 1
ATOM 622 O O . VAL A 1 86 ? 11.799 13.093 172.814 1.00 93.31 84 VAL A O 1
ATOM 626 N N . ARG A 1 87 ? 10.591 11.824 171.399 1.00 105.69 85 ARG A N 1
ATOM 627 C CA . ARG A 1 87 ? 9.714 12.907 170.967 1.00 110.07 85 ARG A CA 1
ATOM 628 C C . ARG A 1 87 ? 8.902 13.507 172.116 1.00 104.55 85 ARG A C 1
ATOM 629 O O . ARG A 1 87 ? 8.754 14.726 172.209 1.00 106.00 85 ARG A O 1
ATOM 637 N N . ASN A 1 88 ? 8.381 12.645 172.985 1.00 98.15 86 ASN A N 1
ATOM 638 C CA . ASN A 1 88 ? 7.513 13.073 174.080 1.00 86.09 86 ASN A CA 1
ATOM 639 C C . ASN A 1 88 ? 8.229 13.967 175.090 1.00 81.70 86 ASN A C 1
ATOM 640 O O . ASN A 1 88 ? 7.645 14.914 175.616 1.00 78.59 86 ASN A O 1
ATOM 645 N N . ALA A 1 89 ? 9.495 13.657 175.357 1.00 83.40 87 ALA A N 1
ATOM 646 C CA . ALA A 1 89 ? 10.301 14.435 176.292 1.00 85.62 87 ALA A CA 1
ATOM 647 C C . ALA A 1 89 ? 10.412 15.889 175.845 1.00 94.03 87 ALA A C 1
ATOM 648 O O . ALA A 1 89 ? 10.119 16.807 176.611 1.00 99.32 87 ALA A O 1
ATOM 650 N N . HIS A 1 90 ? 10.842 16.088 174.601 1.00 96.50 88 HIS A N 1
ATOM 651 C CA . HIS A 1 90 ? 10.942 17.421 174.019 1.00 98.88 88 HIS A CA 1
ATOM 652 C C . HIS A 1 90 ? 9.592 18.133 173.982 1.00 101.94 88 HIS A C 1
ATOM 653 O O . HIS A 1 90 ? 9.508 19.339 174.220 1.00 107.34 88 HIS A O 1
ATOM 660 N N . ALA A 1 91 ? 8.540 17.375 173.685 1.00 99.72 89 ALA A N 1
ATOM 661 C CA . ALA A 1 91 ? 7.197 17.929 173.537 1.00 100.77 89 ALA A CA 1
ATOM 662 C C . ALA A 1 91 ? 6.670 18.551 174.828 1.00 105.13 89 ALA A C 1
ATOM 663 O O . ALA A 1 91 ? 6.095 19.640 174.808 1.00 106.20 89 ALA A O 1
ATOM 665 N N . ILE A 1 92 ? 6.861 17.859 175.947 1.00 105.38 90 ILE A N 1
ATOM 666 C CA . ILE A 1 92 ? 6.383 18.356 177.233 1.00 105.99 90 ILE A CA 1
ATOM 667 C C . ILE A 1 92 ? 7.167 19.589 177.667 1.00 114.07 90 ILE A C 1
ATOM 668 O O . ILE A 1 92 ? 6.580 20.597 178.067 1.00 118.13 90 ILE A O 1
ATOM 673 N N . ALA A 1 93 ? 8.492 19.500 177.577 1.00 113.21 91 ALA A N 1
ATOM 674 C CA . ALA A 1 93 ? 9.376 20.603 177.942 1.00 108.80 91 ALA A CA 1
ATOM 675 C C . ALA A 1 93 ? 9.024 21.872 177.172 1.00 110.37 91 ALA A C 1
ATOM 676 O O . ALA A 1 93 ? 9.077 22.975 177.717 1.00 111.45 91 ALA A O 1
ATOM 678 N N . ALA A 1 94 ? 8.653 21.705 175.907 1.00 110.94 92 ALA A N 1
ATOM 679 C CA . ALA A 1 94 ? 8.264 22.830 175.068 1.00 113.08 92 ALA A CA 1
ATOM 680 C C . ALA A 1 94 ? 6.987 23.478 175.589 1.00 112.66 92 ALA A C 1
ATOM 681 O O . ALA A 1 94 ? 6.848 24.700 175.568 1.00 114.61 92 ALA A O 1
ATOM 683 N N . GLN A 1 95 ? 6.057 22.656 176.061 1.00 111.63 93 GLN A N 1
ATOM 684 C CA . GLN A 1 95 ? 4.784 23.166 176.551 1.00 112.30 93 GLN A CA 1
ATOM 685 C C . GLN A 1 95 ? 4.923 23.836 177.911 1.00 116.77 93 GLN A C 1
ATOM 686 O O . GLN A 1 95 ? 4.161 24.743 178.237 1.00 120.68 93 GLN A O 1
ATOM 692 N N . ILE A 1 96 ? 5.899 23.396 178.698 1.00 117.36 94 ILE A N 1
ATOM 693 C CA . ILE A 1 96 ? 6.109 23.963 180.025 1.00 119.89 94 ILE A CA 1
ATOM 694 C C . ILE A 1 96 ? 6.686 25.378 179.906 1.00 128.20 94 ILE A C 1
ATOM 695 O O . ILE A 1 96 ? 6.583 26.181 180.833 1.00 131.96 94 ILE A O 1
ATOM 700 N N . LYS A 1 97 ? 7.255 25.698 178.747 1.00 129.76 95 LYS A N 1
ATOM 701 C CA . LYS A 1 97 ? 7.756 27.049 178.510 1.00 131.98 95 LYS A CA 1
ATOM 702 C C . LYS A 1 97 ? 6.699 27.921 177.842 1.00 136.68 95 LYS A C 1
ATOM 703 O O . LYS A 1 97 ? 6.671 29.136 178.040 1.00 138.31 95 LYS A O 1
ATOM 709 N N . ARG A 1 98 ? 5.832 27.299 177.050 1.00 140.25 96 ARG A N 1
ATOM 710 C CA . ARG A 1 98 ? 4.729 28.015 176.420 1.00 145.67 96 ARG A CA 1
ATOM 711 C C . ARG A 1 98 ? 3.734 28.478 177.481 1.00 151.95 96 ARG A C 1
ATOM 712 O O . ARG A 1 98 ? 2.994 29.442 177.283 1.00 153.77 96 ARG A O 1
ATOM 720 N N . ILE A 1 99 ? 3.754 27.811 178.629 1.00 156.63 97 ILE A N 1
ATOM 721 C CA . ILE A 1 99 ? 2.798 28.093 179.688 1.00 161.60 97 ILE A CA 1
ATOM 722 C C . ILE A 1 99 ? 3.496 28.761 180.874 1.00 162.31 97 ILE A C 1
ATOM 723 O O . ILE A 1 99 ? 2.859 29.112 181.862 1.00 167.64 97 ILE A O 1
ATOM 728 N N . GLN A 1 100 ? 4.813 28.919 180.785 1.00 157.89 98 GLN A N 1
ATOM 729 C CA . GLN A 1 100 ? 5.539 29.689 181.791 1.00 155.46 98 GLN A CA 1
ATOM 730 C C . GLN A 1 100 ? 5.854 31.096 181.290 1.00 159.03 98 GLN A C 1
ATOM 731 O O . GLN A 1 100 ? 6.302 31.948 182.056 1.00 162.09 98 GLN A O 1
ATOM 737 N N . ARG A 1 101 ? 5.616 31.338 180.004 1.00 160.36 99 ARG A N 1
ATOM 738 C CA . ARG A 1 101 ? 5.884 32.647 179.413 1.00 159.43 99 ARG A CA 1
ATOM 739 C C . ARG A 1 101 ? 4.672 33.203 178.671 1.00 158.09 99 ARG A C 1
ATOM 740 O O . ARG A 1 101 ? 4.800 34.082 177.819 1.00 161.14 99 ARG A O 1
ATOM 748 N N . GLU A 1 102 ? 3.498 32.678 179.006 1.00 155.62 100 GLU A N 1
ATOM 749 C CA . GLU A 1 102 ? 2.232 33.159 178.466 1.00 153.19 100 GLU A CA 1
ATOM 750 C C . GLU A 1 102 ? 1.200 33.030 179.573 1.00 159.10 100 GLU A C 1
ATOM 751 O O . GLU A 1 102 ? 0.001 33.210 179.361 1.00 159.74 100 GLU A O 1
ATOM 757 N N . SER A 1 103 ? 1.697 32.714 180.764 1.00 167.24 101 SER A N 1
ATOM 758 C CA . SER A 1 103 ? 0.861 32.368 181.906 1.00 174.88 101 SER A CA 1
ATOM 759 C C . SER A 1 103 ? 0.173 33.560 182.548 1.00 182.14 101 SER A C 1
ATOM 760 O O . SER A 1 103 ? 0.207 34.679 182.039 1.00 183.96 101 SER A O 1
ATOM 763 N N . GLN A 1 104 ? -0.452 33.282 183.684 1.00 188.71 102 GLN A N 1
ATOM 764 C CA . GLN A 1 104 ? -1.010 34.301 184.555 1.00 192.32 102 GLN A CA 1
ATOM 765 C C . GLN A 1 104 ? -0.767 33.838 185.985 1.00 189.25 102 GLN A C 1
ATOM 766 O O . GLN A 1 104 ? -0.736 34.639 186.918 1.00 190.41 102 GLN A O 1
ATOM 772 N N . THR A 1 105 ? -0.590 32.527 186.139 1.00 187.02 103 THR A N 1
ATOM 773 C CA . THR A 1 105 ? -0.209 31.934 187.415 1.00 186.26 103 THR A CA 1
ATOM 774 C C . THR A 1 105 ? 1.017 31.033 187.258 1.00 183.05 103 THR A C 1
ATOM 775 O O . THR A 1 105 ? 1.529 30.856 186.152 1.00 182.52 103 THR A O 1
ATOM 779 N N . SER A 1 106 ? 1.479 30.465 188.370 1.00 181.25 104 SER A N 1
ATOM 780 C CA . SER A 1 106 ? 2.704 29.667 188.380 1.00 175.12 104 SER A CA 1
ATOM 781 C C . SER A 1 106 ? 2.511 28.231 187.887 1.00 172.72 104 SER A C 1
ATOM 782 O O . SER A 1 106 ? 3.390 27.686 187.215 1.00 175.14 104 SER A O 1
ATOM 785 N N . HIS A 1 107 ? 1.367 27.635 188.228 1.00 160.36 105 HIS A N 1
ATOM 786 C CA . HIS A 1 107 ? 1.008 2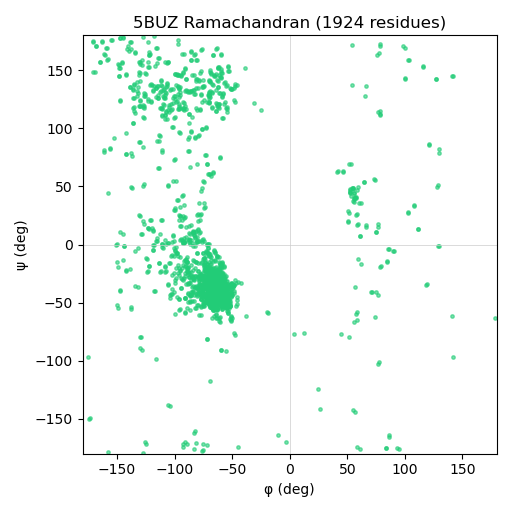6.264 187.841 1.00 147.03 105 HIS A CA 1
ATOM 787 C C . HIS A 1 107 ? 1.910 25.196 188.469 1.00 138.88 105 HIS A C 1
ATOM 788 O O . HIS A 1 107 ? 3.130 25.344 188.517 1.00 134.65 105 HIS A O 1
ATOM 795 N N . ASP A 1 108 ? 1.302 24.115 188.949 1.00 138.00 106 ASP A N 1
ATOM 796 C CA . ASP A 1 108 ? 2.069 22.951 189.381 1.00 137.01 106 ASP A CA 1
ATOM 797 C C . ASP A 1 108 ? 2.124 21.933 188.246 1.00 135.47 106 ASP A C 1
ATOM 798 O O . ASP A 1 108 ? 1.091 21.537 187.707 1.00 143.02 106 ASP A O 1
ATOM 803 N N . PHE A 1 109 ? 3.332 21.509 187.889 1.00 123.42 107 PHE A N 1
ATOM 804 C CA . PHE A 1 109 ? 3.523 20.626 186.743 1.00 111.46 107 PHE A CA 1
ATOM 805 C C . PHE A 1 109 ? 3.839 19.189 187.148 1.00 106.24 107 PHE A C 1
ATOM 806 O O . PHE A 1 109 ? 4.875 18.920 187.757 1.00 105.48 107 PHE A O 1
ATOM 814 N N . HIS A 1 110 ? 2.944 18.269 186.801 1.00 101.06 108 HIS A N 1
ATOM 815 C CA . HIS A 1 110 ? 3.133 16.855 187.108 1.00 96.42 108 HIS A CA 1
ATOM 816 C C . HIS A 1 110 ? 3.298 16.042 185.830 1.00 91.71 108 HIS A C 1
ATOM 817 O O . HIS A 1 110 ? 2.566 16.242 184.861 1.00 91.04 108 HIS A O 1
ATOM 824 N N . ILE A 1 111 ? 4.258 15.122 185.833 1.00 87.82 109 ILE A N 1
ATOM 825 C CA . ILE A 1 111 ? 4.492 14.255 184.681 1.00 78.75 109 ILE A CA 1
ATOM 826 C C . ILE A 1 111 ? 4.488 12.786 185.095 1.00 75.79 109 ILE A C 1
ATOM 827 O O . ILE A 1 111 ? 5.302 12.357 185.913 1.00 74.04 109 ILE A O 1
ATOM 832 N N . PHE A 1 112 ? 3.564 12.022 184.523 1.00 74.07 110 PHE A N 1
ATOM 833 C CA . PHE A 1 112 ? 3.498 10.584 184.757 1.00 74.58 110 PHE A CA 1
ATOM 834 C C . PHE A 1 112 ? 4.095 9.827 183.569 1.00 73.79 110 PHE A C 1
ATOM 835 O O . PHE A 1 112 ? 3.447 9.669 182.534 1.00 74.27 110 PHE A O 1
ATOM 843 N N . TRP A 1 113 ? 5.334 9.369 183.720 1.00 72.74 111 TRP A N 1
ATOM 844 C CA . TRP A 1 113 ? 6.015 8.628 182.660 1.00 72.99 111 TRP A CA 1
ATOM 845 C C . TRP A 1 113 ? 5.526 7.182 182.577 1.00 75.13 111 TRP A C 1
ATOM 846 O O . TRP A 1 113 ? 5.489 6.473 183.581 1.00 73.80 111 TRP A O 1
ATOM 857 N N . VAL A 1 114 ? 5.158 6.749 181.375 1.00 73.62 112 VAL A N 1
ATOM 858 C CA . VAL A 1 114 ? 4.709 5.377 181.150 1.00 68.22 112 VAL A CA 1
ATOM 859 C C . VAL A 1 114 ? 5.748 4.553 180.391 1.00 70.26 112 VAL A C 1
ATOM 860 O O . VAL A 1 114 ? 6.030 4.825 179.228 1.00 79.90 112 VAL A O 1
ATOM 864 N N . PRO A 1 115 ? 6.313 3.528 181.044 1.00 67.34 113 PRO A N 1
ATOM 865 C CA . PRO A 1 115 ? 6.003 3.129 182.416 1.00 65.44 113 PRO A CA 1
ATOM 866 C C . PRO A 1 115 ? 7.009 3.644 183.440 1.00 71.06 113 PRO A C 1
ATOM 867 O O . PRO A 1 115 ? 6.827 3.408 184.634 1.00 83.46 113 PRO A O 1
ATOM 871 N N . ARG A 1 116 ? 8.052 4.334 182.989 1.00 71.63 114 ARG A N 1
ATOM 872 C CA . ARG A 1 116 ? 9.112 4.753 183.898 1.00 76.02 114 ARG A CA 1
ATOM 873 C C . ARG A 1 116 ? 9.778 6.062 183.494 1.00 87.37 114 ARG A C 1
ATOM 874 O O . ARG A 1 116 ? 9.772 6.448 182.325 1.00 103.27 114 ARG A O 1
ATOM 882 N N . ARG A 1 117 ? 10.355 6.733 184.483 1.00 85.32 115 ARG A N 1
ATOM 883 C CA . ARG A 1 117 ? 11.185 7.902 184.250 1.00 81.13 115 ARG A CA 1
ATOM 884 C C . ARG A 1 117 ? 12.518 7.432 183.703 1.00 77.87 115 ARG A C 1
ATOM 885 O O . ARG A 1 117 ? 13.189 6.608 184.322 1.00 84.14 115 ARG A O 1
ATOM 893 N N . THR A 1 118 ? 12.905 7.944 182.543 1.00 80.00 116 THR A N 1
ATOM 894 C CA . THR A 1 118 ? 14.151 7.507 181.936 1.00 84.05 116 THR A CA 1
ATOM 895 C C . THR A 1 118 ? 15.212 8.586 182.061 1.00 89.49 116 THR A C 1
ATOM 896 O O . THR A 1 118 ? 14.904 9.768 182.212 1.00 91.32 116 THR A O 1
ATOM 900 N N . LEU A 1 119 ? 16.467 8.158 182.012 1.00 90.97 117 LEU A N 1
ATOM 901 C CA . LEU A 1 119 ? 17.604 9.061 182.088 1.00 93.21 117 LEU A CA 1
ATOM 902 C C . LEU A 1 119 ? 17.573 10.095 180.967 1.00 92.14 117 LEU A C 1
ATOM 903 O O . LEU A 1 119 ? 17.850 11.274 181.192 1.00 87.91 117 LEU A O 1
ATOM 908 N N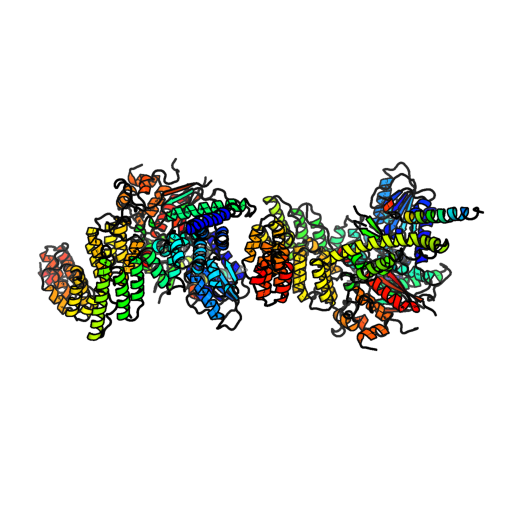 . PHE A 1 120 ? 17.236 9.640 179.764 1.00 94.78 118 PHE A N 1
ATOM 909 C CA . PHE A 1 120 ? 17.092 10.522 178.610 1.00 96.19 118 PHE A CA 1
ATOM 910 C C . PHE A 1 120 ? 16.068 11.620 178.896 1.00 92.42 118 PHE A C 1
ATOM 911 O O . PHE A 1 120 ? 16.315 12.794 178.617 1.00 89.79 118 PHE A O 1
ATOM 919 N N . SER A 1 121 ? 14.911 11.220 179.423 1.00 95.02 119 SER A N 1
ATOM 920 C CA . SER A 1 121 ? 13.827 12.148 179.750 1.00 95.32 119 SER A CA 1
ATOM 921 C C . SER A 1 121 ? 14.326 13.306 180.602 1.00 95.85 119 SER A C 1
ATOM 922 O O . SER A 1 121 ? 13.993 14.462 180.352 1.00 94.64 119 SER A O 1
ATOM 925 N N . ASP A 1 122 ? 15.128 12.978 181.609 1.00 98.47 120 ASP A N 1
ATOM 926 C CA . ASP A 1 122 ? 15.654 13.974 182.531 1.00 101.54 120 ASP A CA 1
ATOM 927 C C . ASP A 1 122 ? 16.592 14.933 181.818 1.00 104.61 120 ASP A C 1
ATOM 928 O O . ASP A 1 122 ? 16.550 16.137 182.055 1.00 107.67 120 ASP A O 1
ATOM 933 N N . LYS A 1 123 ? 17.425 14.395 180.932 1.00 104.57 121 LYS A N 1
ATOM 934 C CA . LYS A 1 123 ? 18.420 15.194 180.231 1.00 98.05 121 LYS A CA 1
ATOM 935 C C . LYS A 1 123 ? 17.759 16.222 179.322 1.00 93.43 121 LYS A C 1
ATOM 936 O O . LYS A 1 123 ? 18.208 17.360 179.237 1.00 104.21 121 LYS A O 1
ATOM 942 N N . VAL A 1 124 ? 16.687 15.821 178.648 1.00 89.33 122 VAL A N 1
ATOM 943 C CA . VAL A 1 124 ? 15.918 16.753 177.832 1.00 94.01 122 VAL A CA 1
ATOM 944 C C . VAL A 1 124 ? 15.222 17.798 178.700 1.00 104.37 122 VAL A C 1
ATOM 945 O O . VAL A 1 124 ? 15.224 18.988 178.379 1.00 107.81 122 VAL A O 1
ATOM 949 N N . LEU A 1 125 ? 14.639 17.345 179.806 1.00 108.72 123 LEU A N 1
ATOM 950 C CA . LEU A 1 125 ? 13.982 18.235 180.758 1.00 109.24 123 LEU A CA 1
ATOM 951 C C . LEU A 1 125 ? 14.987 19.143 181.458 1.00 113.90 123 LEU A C 1
ATOM 952 O O . LEU A 1 125 ? 14.686 20.298 181.758 1.00 119.20 123 LEU A O 1
ATOM 957 N N . GLU A 1 126 ? 16.180 18.614 181.716 1.00 115.89 124 GLU A N 1
ATOM 958 C CA . GLU A 1 126 ? 17.234 19.376 182.378 1.00 121.04 124 GLU A CA 1
ATOM 959 C C . GLU A 1 126 ? 17.737 20.481 181.458 1.00 124.15 124 GLU A C 1
ATOM 960 O O . GLU A 1 126 ? 17.829 21.641 181.860 1.00 129.18 124 GLU A O 1
ATOM 966 N N . GLU A 1 127 ? 18.059 20.115 180.220 1.00 124.11 125 GLU A N 1
ATOM 967 C CA . GLU A 1 127 ? 18.519 21.075 179.217 1.00 116.64 125 GLU A CA 1
ATOM 968 C C . GLU A 1 127 ? 17.381 21.952 178.696 1.00 113.42 125 GLU A C 1
ATOM 969 O O . GLU A 1 127 ? 17.377 22.359 177.535 1.00 121.24 125 GLU A O 1
ATOM 975 N N . ALA A 1 128 ? 16.417 22.235 179.564 1.00 111.64 126 ALA A N 1
ATOM 976 C CA . ALA A 1 128 ? 15.367 23.196 179.273 1.00 112.34 126 ALA A CA 1
ATOM 977 C C . ALA A 1 128 ? 15.021 23.958 180.547 1.00 132.45 126 ALA A C 1
ATOM 978 O O . ALA A 1 128 ? 14.171 24.846 180.544 1.00 134.59 126 ALA A O 1
ATOM 980 N N . GLY A 1 129 ? 15.685 23.598 181.642 1.00 143.74 127 GLY A N 1
ATOM 981 C CA . GLY A 1 129 ? 15.519 24.298 182.903 1.00 141.96 127 GLY A CA 1
ATOM 982 C C . GLY A 1 129 ? 14.249 23.929 183.645 1.00 138.83 127 GLY A C 1
ATOM 983 O O . GLY A 1 129 ? 14.134 24.159 184.849 1.00 145.74 127 GLY A O 1
ATOM 984 N N . VAL A 1 130 ? 13.291 23.357 182.923 1.00 125.84 128 VAL A N 1
ATOM 985 C CA . VAL A 1 130 ? 11.970 23.078 183.474 1.00 115.40 128 VAL A CA 1
ATOM 986 C C . VAL A 1 130 ? 11.937 21.803 184.313 1.00 110.08 128 VAL A C 1
ATOM 987 O O . VAL A 1 130 ? 10.880 21.409 184.806 1.00 112.06 128 VAL A O 1
ATOM 991 N N . LEU A 1 131 ? 13.091 21.161 184.476 1.00 102.08 129 LEU A N 1
ATOM 992 C CA . LEU A 1 131 ? 13.177 19.932 185.260 1.00 100.18 129 LEU A CA 1
ATOM 993 C C . LEU A 1 131 ? 12.850 20.188 186.729 1.00 105.94 129 LEU A C 1
ATOM 994 O O . LEU A 1 131 ? 12.197 19.373 187.383 1.00 103.26 129 LEU A O 1
ATOM 999 N N . GLY A 1 132 ? 13.301 21.329 187.239 1.00 111.05 130 GLY A N 1
ATOM 1000 C CA . GLY A 1 132 ? 13.076 21.680 188.628 1.00 119.88 130 GLY A CA 1
ATOM 1001 C C . GLY A 1 132 ? 11.615 21.947 188.930 1.00 127.34 130 GLY A C 1
ATOM 1002 O O . GLY A 1 132 ? 11.169 21.772 190.064 1.00 130.68 130 GLY A O 1
ATOM 1003 N N . ASP A 1 133 ? 10.869 22.373 187.916 1.00 131.43 131 ASP A N 1
ATOM 1004 C CA . ASP A 1 133 ? 9.452 22.674 188.085 1.00 136.73 131 ASP A CA 1
ATOM 1005 C C . ASP A 1 133 ? 8.576 21.500 187.652 1.00 138.84 131 ASP A C 1
ATOM 1006 O O . ASP A 1 133 ? 7.512 21.697 187.066 1.00 141.25 131 ASP A O 1
ATOM 1011 N N . ALA A 1 134 ? 9.020 20.281 187.943 1.00 132.24 132 ALA A N 1
ATOM 1012 C CA . ALA A 1 134 ? 8.353 19.092 187.422 1.00 123.69 132 ALA A CA 1
ATOM 1013 C C . ALA A 1 134 ? 8.175 17.995 188.473 1.00 118.88 132 ALA A C 1
ATOM 1014 O O . ALA A 1 134 ? 9.151 17.456 188.998 1.00 118.37 132 ALA A O 1
ATOM 1016 N N . ASN A 1 135 ? 6.920 17.667 188.765 1.00 115.36 133 ASN A N 1
ATOM 1017 C CA . ASN A 1 135 ? 6.591 16.562 189.661 1.00 112.09 133 ASN A CA 1
ATOM 1018 C C . ASN A 1 135 ? 6.513 15.248 188.897 1.00 100.45 133 ASN A C 1
ATOM 1019 O O . ASN A 1 135 ? 5.463 14.890 188.362 1.00 95.62 133 ASN A O 1
ATOM 1024 N N . ILE A 1 136 ? 7.632 14.532 188.854 1.00 93.23 134 ILE A N 1
ATOM 1025 C CA . ILE A 1 136 ? 7.766 13.366 187.990 1.00 85.61 134 ILE A CA 1
ATOM 1026 C C . ILE A 1 136 ? 7.472 12.051 188.711 1.00 83.19 134 ILE A C 1
ATOM 1027 O O . ILE A 1 136 ? 8.176 11.669 189.645 1.00 81.78 134 ILE A O 1
ATOM 1032 N N . SER A 1 137 ? 6.424 11.365 188.265 1.00 80.86 135 SER A N 1
ATOM 1033 C CA . SER A 1 137 ? 6.056 10.064 188.815 1.00 74.75 135 SER A CA 1
ATOM 1034 C C . SER A 1 137 ? 6.038 8.990 187.727 1.00 71.83 135 SER A C 1
ATOM 1035 O O . SER A 1 137 ? 6.007 9.299 186.535 1.00 65.22 135 SER A O 1
ATOM 1038 N N . GLU A 1 138 ? 6.057 7.727 188.143 1.00 70.86 136 GLU A N 1
ATOM 1039 C CA . GLU A 1 138 ? 6.075 6.611 187.203 1.00 70.87 136 GLU A CA 1
ATOM 1040 C C . GLU A 1 138 ? 4.752 5.842 187.200 1.00 79.85 136 GLU A C 1
ATOM 1041 O O . GLU A 1 138 ? 4.211 5.508 188.254 1.00 89.77 136 GLU A O 1
ATOM 1047 N N . LEU A 1 139 ? 4.241 5.567 186.002 1.00 81.06 137 LEU A N 1
ATOM 1048 C CA . LEU A 1 139 ? 2.983 4.847 185.822 1.00 72.72 137 LEU A CA 1
ATOM 1049 C C . LEU A 1 139 ? 3.207 3.497 185.140 1.00 72.38 137 LEU A C 1
ATOM 1050 O O . LEU A 1 139 ? 3.143 3.407 183.913 1.00 76.33 137 LEU A O 1
ATOM 1055 N N . PRO A 1 140 ? 3.453 2.440 185.930 1.00 65.41 138 PRO A N 1
ATOM 1056 C CA . PRO A 1 140 ? 3.833 1.128 185.390 1.00 68.40 138 PRO A CA 1
ATOM 1057 C C . PRO A 1 140 ? 2.735 0.439 184.579 1.00 69.24 138 PRO A C 1
ATOM 1058 O O . PRO A 1 140 ? 2.276 -0.639 184.959 1.00 71.62 138 PRO A O 1
ATOM 1062 N N . LEU A 1 141 ? 2.325 1.061 183.477 1.00 64.50 139 LEU A N 1
ATOM 1063 C CA . LEU A 1 141 ? 1.395 0.440 182.544 1.00 67.19 139 LEU A CA 1
ATOM 1064 C C . LEU A 1 141 ? 2.175 -0.360 181.511 1.00 69.85 139 LEU A C 1
ATOM 1065 O O . LEU A 1 141 ? 3.134 0.140 180.925 1.00 69.17 139 LEU A O 1
ATOM 1070 N N . TYR A 1 142 ? 1.769 -1.601 181.285 1.00 69.74 140 TYR A N 1
ATOM 1071 C CA . TYR A 1 142 ? 2.423 -2.425 180.280 1.00 67.60 140 TYR A CA 1
ATOM 1072 C C . TYR A 1 142 ? 1.399 -3.053 179.340 1.00 66.46 140 TYR A C 1
ATOM 1073 O O . TYR A 1 142 ? 1.067 -2.485 178.301 1.00 62.00 140 TYR A O 1
ATOM 1082 N N . PHE A 1 143 ? 0.907 -4.231 179.707 1.00 66.30 141 PHE A N 1
ATOM 1083 C CA . PHE A 1 143 ? -0.180 -4.863 178.976 1.00 62.29 141 PHE A CA 1
ATOM 1084 C C . PHE A 1 143 ? -1.495 -4.108 179.170 1.00 66.77 141 PHE A C 1
ATOM 1085 O O . PHE A 1 143 ? -1.919 -3.871 180.299 1.00 69.84 141 PHE A O 1
ATOM 1093 N N . PHE A 1 144 ? -2.131 -3.724 178.070 1.00 65.22 142 PHE A N 1
ATOM 1094 C CA . PHE A 1 144 ? -3.520 -3.283 178.107 1.00 61.29 142 PHE A CA 1
ATOM 1095 C C . PHE A 1 144 ? -4.412 -4.465 177.744 1.00 69.43 142 PHE A C 1
ATOM 1096 O O . PHE A 1 144 ? -4.324 -4.989 176.635 1.00 75.98 142 PHE A O 1
ATOM 1104 N N . PRO A 1 145 ? -5.275 -4.890 178.679 1.00 68.10 143 PRO A N 1
ATOM 1105 C CA . PRO A 1 145 ? -6.131 -6.056 178.437 1.00 61.22 143 PRO A CA 1
ATOM 1106 C C . PRO A 1 145 ? -7.306 -5.735 177.519 1.00 65.63 143 PRO A C 1
ATOM 1107 O O . PRO A 1 145 ? -8.316 -5.199 177.970 1.00 77.04 143 PRO A O 1
ATOM 1111 N N . LEU A 1 146 ? -7.173 -6.073 176.241 1.00 60.49 144 LEU A N 1
ATOM 1112 C CA . LEU A 1 146 ? -8.201 -5.756 175.259 1.00 57.03 144 LEU A CA 1
ATOM 1113 C C . LEU A 1 146 ? -9.351 -6.752 175.357 1.00 61.41 144 LEU A C 1
ATOM 1114 O O . LEU A 1 146 ? -10.497 -6.412 175.076 1.00 64.84 144 LEU A O 1
ATOM 1119 N N . GLU A 1 147 ? -9.031 -7.984 175.748 1.00 66.78 145 GLU A N 1
ATOM 1120 C CA . GLU A 1 147 ? -10.034 -9.015 176.020 1.00 70.49 145 GLU A CA 1
ATOM 1121 C C . GLU A 1 147 ? -9.544 -9.881 177.172 1.00 67.53 145 GLU A C 1
ATOM 1122 O O . GLU A 1 147 ? -8.441 -9.670 177.674 1.00 64.51 145 GLU A O 1
ATOM 1128 N N . ARG A 1 148 ? -10.346 -10.856 177.591 1.00 66.76 146 ARG A N 1
ATOM 1129 C CA . ARG A 1 148 ? -9.925 -11.730 178.681 1.00 70.38 146 ARG A CA 1
ATOM 1130 C C . ARG A 1 148 ? -8.734 -12.577 178.241 1.00 70.50 146 ARG A C 1
ATOM 1131 O O . ARG A 1 148 ? -7.976 -13.072 179.074 1.00 81.31 146 ARG A O 1
ATOM 1139 N N . ASP A 1 149 ? -8.589 -12.752 176.929 1.00 64.12 147 ASP A N 1
ATOM 1140 C CA . ASP A 1 149 ? -7.545 -13.609 176.372 1.00 64.32 147 ASP A CA 1
ATOM 1141 C C . ASP A 1 149 ? -6.576 -12.862 175.457 1.00 64.70 147 ASP A C 1
ATOM 1142 O O . ASP A 1 149 ? -5.817 -13.483 174.714 1.00 62.79 147 ASP A O 1
ATOM 1147 N N . VAL A 1 150 ? -6.603 -11.534 175.502 1.00 67.02 148 VAL A N 1
ATOM 1148 C CA . VAL A 1 150 ? -5.727 -10.735 174.650 1.00 66.79 148 VAL A CA 1
ATOM 1149 C C . VAL A 1 150 ? -5.069 -9.604 175.439 1.00 71.52 148 VAL A C 1
ATOM 1150 O O . VAL A 1 150 ? -5.741 -8.675 175.888 1.00 83.74 148 VAL A O 1
ATOM 1154 N N . LEU A 1 151 ? -3.753 -9.684 175.603 1.00 58.81 149 LEU A N 1
ATOM 1155 C CA . LEU A 1 151 ? -2.992 -8.604 176.219 1.00 58.64 149 LEU A CA 1
ATOM 1156 C C . LEU A 1 151 ? -2.073 -7.950 175.193 1.00 58.52 149 LEU A C 1
ATOM 1157 O O . LEU A 1 151 ? -1.344 -8.638 174.484 1.00 64.43 149 LEU A O 1
ATOM 1162 N N . SER A 1 152 ? -2.092 -6.623 175.124 1.00 47.01 150 SER A N 1
ATOM 1163 C CA . SER A 1 152 ? -1.267 -5.918 174.153 1.00 54.95 150 SER A CA 1
ATOM 1164 C C . SER A 1 152 ? -0.622 -4.669 174.740 1.00 57.72 150 SER A C 1
ATOM 1165 O O . SER A 1 152 ? -1.275 -3.886 175.428 1.00 59.01 150 SER A O 1
ATOM 1168 N N . LEU A 1 153 ? 0.663 -4.486 174.454 1.00 53.37 151 LEU A N 1
ATOM 1169 C CA . LEU A 1 153 ? 1.403 -3.315 174.914 1.00 56.34 151 LEU A CA 1
ATOM 1170 C C . LEU A 1 153 ? 0.927 -2.044 174.219 1.00 63.05 151 LEU A C 1
ATOM 1171 O O . LEU A 1 153 ? 1.210 -0.933 174.675 1.00 67.51 151 LEU A O 1
ATOM 1176 N N . GLU A 1 154 ? 0.211 -2.229 173.112 1.00 62.55 152 GLU A N 1
ATOM 1177 C CA . GLU A 1 154 ? -0.316 -1.134 172.302 1.00 59.86 152 GLU A CA 1
ATOM 1178 C C . GLU A 1 154 ? 0.769 -0.165 171.848 1.00 61.80 152 GLU A C 1
ATOM 1179 O O . GLU A 1 154 ? 0.592 1.054 171.909 1.00 62.51 152 GLU A O 1
ATOM 1185 N N . LEU A 1 155 ? 1.889 -0.720 171.396 1.00 59.88 153 LEU A N 1
ATOM 1186 C CA . LEU A 1 155 ? 2.967 0.074 170.821 1.00 61.17 153 LEU A CA 1
ATOM 1187 C C . LEU A 1 155 ? 2.798 0.081 169.309 1.00 67.50 153 LEU A C 1
ATOM 1188 O O . LEU A 1 155 ? 3.221 -0.848 168.625 1.00 67.46 153 LEU A O 1
ATOM 1193 N N . ASN A 1 156 ? 2.163 1.130 168.799 1.00 73.55 154 ASN A N 1
ATOM 1194 C CA . ASN A 1 156 ? 1.727 1.171 167.409 1.00 75.37 154 ASN A CA 1
ATOM 1195 C C . ASN A 1 156 ? 2.880 1.154 166.413 1.00 75.84 154 ASN A C 1
ATOM 1196 O O . ASN A 1 156 ? 2.788 0.530 165.356 1.00 84.54 154 ASN A O 1
ATOM 1201 N N . ASP A 1 157 ? 3.967 1.835 166.758 1.00 69.12 155 ASP A N 1
ATOM 1202 C CA . ASP A 1 157 ? 5.130 1.919 165.881 1.00 62.56 155 ASP A CA 1
ATOM 1203 C C . ASP A 1 157 ? 6.182 0.862 166.212 1.00 61.78 155 ASP A C 1
ATOM 1204 O O . ASP A 1 157 ? 7.328 0.969 165.778 1.00 64.40 155 ASP A O 1
ATOM 1209 N N . SER A 1 158 ? 5.796 -0.151 166.982 1.00 58.70 156 SER A N 1
ATOM 1210 C CA . SER A 1 158 ? 6.739 -1.174 167.428 1.00 54.53 156 SER A CA 1
ATOM 1211 C C . SER A 1 158 ? 7.291 -1.995 166.268 1.00 60.80 156 SER A C 1
ATOM 1212 O O . SER A 1 158 ? 8.406 -2.509 166.343 1.00 64.67 156 SER A O 1
ATOM 1215 N N . PHE A 1 159 ? 6.522 -2.111 165.191 1.00 58.00 157 PHE A N 1
ATOM 1216 C CA . PHE A 1 159 ? 6.973 -2.883 164.044 1.00 51.49 157 PHE A CA 1
ATOM 1217 C C . PHE A 1 159 ? 8.052 -2.131 163.276 1.00 59.06 157 PHE A C 1
ATOM 1218 O O . PHE A 1 159 ? 9.057 -2.716 162.872 1.00 60.54 157 PHE A O 1
ATOM 1226 N N . ARG A 1 160 ? 7.837 -0.837 163.065 1.00 59.02 158 ARG A N 1
ATOM 1227 C CA . ARG A 1 160 ? 8.847 -0.001 162.433 1.00 56.66 158 ARG A CA 1
ATOM 1228 C C . ARG A 1 160 ? 10.099 0.062 163.300 1.00 64.95 158 ARG A C 1
ATOM 1229 O O . ARG A 1 160 ? 11.210 -0.165 162.819 1.00 60.12 158 ARG A O 1
ATOM 1237 N N . ASP A 1 161 ? 9.901 0.366 164.580 1.00 69.96 159 ASP A N 1
ATOM 1238 C CA . ASP A 1 161 ? 10.991 0.493 165.544 1.00 66.36 159 ASP A CA 1
ATOM 1239 C C . ASP A 1 161 ? 11.900 -0.732 165.573 1.00 65.43 159 ASP A C 1
ATOM 1240 O O . ASP A 1 161 ? 13.125 -0.612 165.525 1.00 70.38 159 ASP A O 1
ATOM 1245 N N . LEU A 1 162 ? 11.290 -1.909 165.644 1.00 56.33 160 LEU A N 1
ATOM 1246 C CA . LEU A 1 162 ? 12.035 -3.148 165.826 1.00 58.86 160 LEU A CA 1
ATOM 1247 C C . LEU A 1 162 ? 12.754 -3.622 164.560 1.00 60.20 160 LEU A C 1
ATOM 1248 O O . LEU A 1 162 ? 13.954 -3.897 164.582 1.00 66.21 160 LEU A O 1
ATOM 1253 N N . TYR A 1 163 ? 12.024 -3.710 163.457 1.00 52.39 161 TYR A N 1
ATOM 1254 C CA . TYR A 1 163 ? 12.543 -4.377 162.268 1.00 56.68 161 TYR A CA 1
ATOM 1255 C C . TYR A 1 163 ? 13.226 -3.426 161.282 1.00 56.91 161 TYR A C 1
ATOM 1256 O O . TYR A 1 163 ? 14.013 -3.859 160.440 1.00 58.84 161 TYR A O 1
ATOM 1265 N N . LEU A 1 164 ? 12.922 -2.137 161.378 1.00 54.21 162 LEU A N 1
ATOM 1266 C CA . LEU A 1 164 ? 13.570 -1.156 160.516 1.00 53.41 162 LEU A CA 1
ATOM 1267 C C . LEU A 1 164 ? 14.643 -0.353 161.263 1.00 59.13 162 LEU A C 1
ATOM 1268 O O . LEU A 1 164 ? 15.756 -0.189 160.768 1.00 68.65 162 LEU A O 1
ATOM 1273 N N . ALA A 1 165 ? 14.318 0.119 162.464 1.00 62.64 163 ALA A N 1
ATOM 1274 C CA . ALA A 1 165 ? 15.234 0.974 163.221 1.00 56.47 163 ALA A CA 1
ATOM 1275 C C . ALA A 1 165 ? 16.153 0.171 164.133 1.00 62.97 163 ALA A C 1
ATOM 1276 O O . ALA A 1 165 ? 17.132 0.706 164.657 1.00 66.72 163 ALA A O 1
ATOM 1278 N N . LYS A 1 166 ? 15.824 -1.105 164.321 1.00 60.18 164 LYS A N 1
ATOM 1279 C CA . LYS A 1 166 ? 16.612 -2.009 165.154 1.00 57.49 164 LYS A CA 1
ATOM 1280 C C . LYS A 1 166 ? 16.681 -1.465 166.583 1.00 65.99 164 LYS A C 1
ATOM 1281 O O . LYS A 1 166 ? 17.751 -1.370 167.184 1.00 71.47 164 LYS A O 1
ATOM 1287 N N . ASP A 1 167 ? 15.513 -1.115 167.111 1.00 63.69 165 ASP A N 1
ATOM 1288 C CA . ASP A 1 167 ? 15.368 -0.577 168.457 1.00 55.70 165 ASP A CA 1
ATOM 1289 C C . ASP A 1 167 ? 14.857 -1.659 169.403 1.00 63.54 165 ASP A C 1
ATOM 1290 O O . ASP A 1 167 ? 13.757 -2.172 169.225 1.00 64.64 165 ASP A O 1
ATOM 1295 N N . PRO A 1 168 ? 15.671 -2.025 170.402 1.00 73.73 166 PRO A N 1
ATOM 1296 C CA . PRO A 1 168 ? 15.333 -3.077 171.368 1.00 83.44 166 PRO A CA 1
ATOM 1297 C C . PRO A 1 168 ? 14.296 -2.683 172.425 1.00 75.49 166 PRO A C 1
ATOM 1298 O O . PRO A 1 168 ? 14.013 -3.497 173.303 1.00 72.07 166 PRO A O 1
ATOM 1302 N N . THR A 1 169 ? 13.751 -1.472 172.350 1.00 66.97 167 THR A N 1
ATOM 1303 C CA . THR A 1 169 ? 12.765 -1.012 173.334 1.00 58.25 167 THR A CA 1
ATOM 1304 C C . THR A 1 169 ? 11.530 -1.927 173.463 1.00 60.91 167 THR A C 1
ATOM 1305 O O . THR A 1 169 ? 11.152 -2.280 174.581 1.00 63.05 167 THR A O 1
ATOM 1309 N N . PRO A 1 170 ? 10.894 -2.313 172.336 1.00 60.71 168 PRO A N 1
ATOM 1310 C CA . PRO A 1 170 ? 9.712 -3.171 172.497 1.00 56.92 168 PRO A CA 1
ATOM 1311 C C . PRO A 1 170 ? 10.027 -4.517 173.155 1.00 59.30 168 PRO A C 1
ATOM 1312 O O . PRO A 1 170 ? 9.227 -5.006 173.953 1.00 59.72 168 PRO A O 1
ATOM 1316 N N . VAL A 1 171 ? 11.175 -5.099 172.822 1.00 59.10 169 VAL A N 1
ATOM 1317 C CA . VAL A 1 171 ? 11.616 -6.346 173.439 1.00 54.35 169 VAL A CA 1
ATOM 1318 C C . VAL A 1 171 ? 11.834 -6.168 174.944 1.00 57.67 169 VAL A C 1
ATOM 1319 O O . VAL A 1 171 ? 11.494 -7.040 175.744 1.00 57.94 169 VAL A O 1
ATOM 1323 N N . PHE A 1 172 ? 12.400 -5.026 175.319 1.00 60.58 170 PHE A N 1
ATOM 1324 C CA . PHE A 1 172 ? 12.649 -4.698 176.718 1.00 53.89 170 PHE A CA 1
ATOM 1325 C C . PHE A 1 172 ? 11.349 -4.597 177.510 1.00 56.64 170 PHE A C 1
ATOM 1326 O O . PHE A 1 172 ? 11.180 -5.261 178.532 1.00 59.67 170 PHE A O 1
ATOM 1334 N N . LEU A 1 173 ? 10.440 -3.750 177.039 1.00 55.41 171 LEU A N 1
ATOM 1335 C CA . LEU A 1 173 ? 9.136 -3.590 177.669 1.00 56.01 171 LEU A CA 1
ATOM 1336 C C . LEU A 1 173 ? 8.402 -4.924 177.807 1.00 54.97 171 LEU A C 1
ATOM 1337 O O . LEU A 1 173 ? 7.971 -5.296 178.899 1.00 55.03 171 LEU A O 1
ATOM 1342 N N . LEU A 1 174 ? 8.263 -5.638 176.695 1.00 53.41 172 LEU A N 1
ATOM 1343 C CA . LEU A 1 174 ? 7.569 -6.922 176.693 1.00 55.47 172 LEU A CA 1
ATOM 1344 C C . LEU A 1 174 ? 8.169 -7.896 177.705 1.00 59.10 172 LEU A C 1
ATOM 1345 O O . LEU A 1 174 ? 7.450 -8.660 178.347 1.00 57.67 172 LEU A O 1
ATOM 1350 N N . SER A 1 175 ? 9.490 -7.861 177.844 1.00 61.35 173 SER A N 1
ATOM 1351 C CA . SER A 1 175 ? 10.176 -8.695 178.825 1.00 61.67 173 SER A CA 1
ATOM 1352 C C . SER A 1 175 ? 9.744 -8.315 180.236 1.00 61.25 173 SER A C 1
ATOM 1353 O O . SER A 1 175 ? 9.391 -9.177 181.041 1.00 63.73 173 SER A O 1
ATOM 1356 N N . ARG A 1 176 ? 9.781 -7.017 180.525 1.00 61.04 174 ARG A N 1
ATOM 1357 C CA . ARG A 1 176 ? 9.357 -6.497 181.820 1.00 56.61 174 ARG A CA 1
ATOM 1358 C C . ARG A 1 176 ? 7.910 -6.864 182.113 1.00 55.40 174 ARG A C 1
ATOM 1359 O O . ARG A 1 176 ? 7.597 -7.355 183.199 1.00 63.90 174 ARG A O 1
ATOM 1367 N N . ALA A 1 177 ? 7.037 -6.613 181.140 1.00 54.79 175 ALA A N 1
ATOM 1368 C CA . ALA A 1 177 ? 5.625 -6.975 181.237 1.00 58.24 175 ALA A CA 1
ATOM 1369 C C . ALA A 1 177 ? 5.446 -8.444 181.614 1.00 58.39 175 ALA A C 1
ATOM 1370 O O . ALA A 1 177 ? 4.739 -8.769 182.570 1.00 62.46 175 ALA A O 1
ATOM 1372 N N . LEU A 1 178 ? 6.091 -9.329 180.859 1.00 63.19 176 LEU A N 1
ATOM 1373 C CA . LEU A 1 178 ? 6.029 -10.760 181.138 1.00 66.97 176 LEU A CA 1
ATOM 1374 C C . LEU A 1 178 ? 6.591 -11.079 182.521 1.00 68.22 176 LEU A C 1
ATOM 1375 O O . LEU A 1 178 ? 6.098 -11.974 183.207 1.00 69.39 176 LEU A O 1
ATOM 1380 N N . MET A 1 179 ? 7.630 -10.349 182.917 1.00 63.98 177 MET A N 1
ATOM 1381 C CA . MET A 1 179 ? 8.265 -10.559 184.215 1.00 65.45 177 MET A CA 1
ATOM 1382 C C . MET A 1 179 ? 7.294 -10.219 185.338 1.00 69.38 177 MET A C 1
ATOM 1383 O O . MET A 1 179 ? 7.280 -10.873 186.380 1.00 69.53 177 MET A O 1
ATOM 1388 N N . GLY A 1 180 ? 6.491 -9.183 185.114 1.00 72.43 178 GLY A N 1
ATOM 1389 C CA . GLY A 1 180 ? 5.420 -8.828 186.027 1.00 75.26 178 GLY A CA 1
ATOM 1390 C C . GLY A 1 180 ? 4.486 -9.994 186.288 1.00 77.06 178 GLY A C 1
ATOM 1391 O O . GLY A 1 180 ? 4.065 -10.218 187.424 1.00 79.18 178 GLY A O 1
ATOM 1392 N N . ILE A 1 181 ? 4.160 -10.737 185.233 1.00 75.31 179 ILE A N 1
ATOM 1393 C CA . ILE A 1 181 ? 3.311 -11.916 185.357 1.00 73.85 179 ILE A CA 1
ATOM 1394 C C . ILE A 1 181 ? 3.974 -12.962 186.251 1.00 69.40 179 ILE A C 1
ATOM 1395 O O . ILE A 1 181 ? 3.312 -13.597 187.074 1.00 66.57 179 ILE A O 1
ATOM 1400 N N . GLN A 1 182 ? 5.286 -13.124 186.099 1.00 67.14 180 GLN A N 1
ATOM 1401 C CA . GLN A 1 182 ? 6.035 -14.084 186.905 1.00 68.01 180 GLN A CA 1
ATOM 1402 C C . GLN A 1 182 ? 6.068 -13.684 188.379 1.00 63.69 180 GLN A C 1
ATOM 1403 O O . GLN A 1 182 ? 5.948 -14.533 189.259 1.00 59.29 180 GLN A O 1
ATOM 1409 N N . LYS A 1 183 ? 6.234 -12.390 188.641 1.00 63.88 181 LYS A N 1
ATOM 1410 C CA . LYS A 1 183 ? 6.322 -11.878 190.007 1.00 65.67 181 LYS A CA 1
ATOM 1411 C C . LYS A 1 183 ? 5.046 -12.120 190.808 1.00 67.39 181 LYS A C 1
ATOM 1412 O O . LYS A 1 183 ? 5.084 -12.239 192.033 1.00 77.52 181 LYS A O 1
ATOM 1418 N N . LYS A 1 184 ? 3.918 -12.185 190.111 1.00 63.05 182 LYS A N 1
ATOM 1419 C CA . LYS A 1 184 ? 2.623 -12.361 190.756 1.00 67.53 182 LYS A CA 1
ATOM 1420 C C . LYS A 1 184 ? 2.214 -13.829 190.812 1.00 74.94 182 LYS A C 1
ATOM 1421 O O . LYS A 1 184 ? 1.629 -14.279 191.795 1.00 91.29 182 LYS A O 1
ATOM 1427 N N . HIS A 1 185 ? 2.527 -14.576 189.757 1.00 65.60 183 HIS A N 1
ATOM 1428 C CA . HIS A 1 185 ? 2.008 -15.931 189.621 1.00 59.40 183 HIS A CA 1
ATOM 1429 C C . HIS A 1 185 ? 3.083 -17.015 189.577 1.00 58.36 183 HIS A C 1
ATOM 1430 O O . HIS A 1 185 ? 2.764 -18.196 189.468 1.00 57.82 183 HIS A O 1
ATOM 1437 N N . GLY A 1 186 ? 4.350 -16.624 189.652 1.00 61.01 184 GLY A N 1
ATOM 1438 C CA . GLY A 1 186 ? 5.428 -17.599 189.646 1.00 67.67 184 GLY A CA 1
ATOM 1439 C C . GLY A 1 186 ? 6.158 -17.711 188.320 1.00 65.19 184 GLY A C 1
ATOM 1440 O O . GLY A 1 186 ? 5.628 -17.340 187.273 1.00 64.51 184 GLY A O 1
ATOM 1441 N N . LEU A 1 187 ? 7.383 -18.227 188.374 1.00 64.67 185 LEU A N 1
ATOM 1442 C CA . LEU A 1 187 ? 8.215 -18.426 187.190 1.00 59.85 185 LEU A CA 1
ATOM 1443 C C . LEU A 1 187 ? 7.529 -19.303 186.146 1.00 60.34 185 LEU A C 1
ATOM 1444 O O . LEU A 1 187 ? 6.883 -20.293 186.490 1.00 55.64 185 LEU A O 1
ATOM 1449 N N . PHE A 1 188 ? 7.667 -18.936 184.875 1.00 65.80 186 PHE A N 1
ATOM 1450 C CA . PHE A 1 188 ? 7.232 -19.806 183.787 1.00 64.64 186 PHE A CA 1
ATOM 1451 C C . PHE A 1 188 ? 8.025 -21.109 183.827 1.00 63.82 186 PHE A C 1
ATOM 1452 O O . PHE A 1 188 ? 9.252 -21.092 183.706 1.00 66.42 186 PHE A O 1
ATOM 1460 N N . PRO A 1 189 ? 7.330 -22.240 184.022 1.00 57.05 187 PRO A N 1
ATOM 1461 C CA . PRO A 1 189 ? 7.962 -23.564 184.010 1.00 60.16 187 PRO A CA 1
ATOM 1462 C C . PRO A 1 189 ? 8.807 -23.777 182.760 1.00 63.76 187 PRO A C 1
ATOM 1463 O O . PRO A 1 189 ? 9.911 -24.319 182.829 1.00 63.62 187 PRO A O 1
ATOM 1467 N N . ARG A 1 190 ? 8.276 -23.347 181.621 1.00 66.30 188 ARG A N 1
ATOM 1468 C CA . ARG A 1 190 ? 8.995 -23.441 180.360 1.00 65.94 188 ARG A CA 1
ATOM 1469 C C . ARG A 1 190 ? 8.869 -22.148 179.563 1.00 70.69 188 ARG A C 1
ATOM 1470 O O . ARG A 1 190 ? 7.792 -21.558 179.486 1.00 79.46 188 ARG A O 1
ATOM 1478 N N . ILE A 1 191 ? 9.974 -21.708 178.973 1.00 69.29 189 ILE A N 1
ATOM 1479 C CA . ILE A 1 191 ? 9.936 -20.588 178.045 1.00 59.99 189 ILE A CA 1
ATOM 1480 C C . ILE A 1 191 ? 10.277 -21.117 176.660 1.00 56.32 189 ILE A C 1
ATOM 1481 O O . ILE A 1 191 ? 11.446 -21.222 176.291 1.00 58.35 189 ILE A O 1
ATOM 1486 N N . ILE A 1 192 ? 9.240 -21.456 175.903 1.00 56.57 190 ILE A N 1
ATOM 1487 C CA . ILE A 1 192 ? 9.395 -22.033 174.572 1.00 64.33 190 ILE A CA 1
ATOM 1488 C C . ILE A 1 192 ? 9.292 -20.949 173.507 1.00 67.30 190 ILE A C 1
ATOM 1489 O O . ILE A 1 192 ? 8.415 -20.094 173.575 1.00 72.01 190 ILE A O 1
ATOM 1494 N N . GLY A 1 193 ? 10.192 -20.961 172.531 1.00 65.71 191 GLY A N 1
ATOM 1495 C CA . GLY A 1 193 ? 10.150 -19.927 171.516 1.00 68.47 191 GLY A CA 1
ATOM 1496 C C . GLY A 1 193 ? 10.828 -20.190 170.187 1.00 65.17 191 GLY A C 1
ATOM 1497 O O . GLY A 1 193 ? 11.578 -21.150 170.026 1.00 62.99 191 GLY A O 1
ATOM 1498 N N . LYS A 1 194 ? 10.551 -19.304 169.235 1.00 59.69 192 LYS A N 1
ATOM 1499 C CA . LYS A 1 194 ? 11.085 -19.399 167.882 1.00 54.31 192 LYS A CA 1
ATOM 1500 C C . LYS A 1 194 ? 11.310 -18.008 167.304 1.00 57.86 192 LYS A C 1
ATOM 1501 O O . LYS A 1 194 ? 10.386 -17.195 167.249 1.00 61.85 192 LYS A O 1
ATOM 1507 N N . GLY A 1 195 ? 12.537 -17.730 166.879 1.00 54.92 193 GLY A N 1
ATOM 1508 C CA . GLY A 1 195 ? 12.858 -16.428 166.326 1.00 57.80 193 GLY A CA 1
ATOM 1509 C C . GLY A 1 195 ? 13.862 -15.662 167.165 1.00 63.15 193 GLY A C 1
ATOM 1510 O O . GLY A 1 195 ? 13.974 -15.888 168.368 1.00 55.36 193 GLY A O 1
ATOM 1511 N N . GLU A 1 196 ? 14.602 -14.764 166.523 1.00 74.84 194 GLU A N 1
ATOM 1512 C CA . GLU A 1 196 ? 15.671 -14.027 167.191 1.00 72.77 194 GLU A CA 1
ATOM 1513 C C . GLU A 1 196 ? 15.190 -13.218 168.393 1.00 64.33 194 GLU A C 1
ATOM 1514 O O . GLU A 1 196 ? 15.755 -13.328 169.480 1.00 64.53 194 GLU A O 1
ATOM 1520 N N . ASN A 1 197 ? 14.154 -12.406 168.204 1.00 62.54 195 ASN A N 1
ATOM 1521 C CA . ASN A 1 197 ? 13.659 -11.560 169.286 1.00 65.28 195 ASN A CA 1
ATOM 1522 C C . ASN A 1 197 ? 12.894 -12.338 170.349 1.00 63.04 195 ASN A C 1
ATOM 1523 O O . ASN A 1 197 ? 12.706 -11.850 171.462 1.00 60.52 195 ASN A O 1
ATOM 1528 N N . ALA A 1 198 ? 12.466 -13.549 170.010 1.00 64.32 196 ALA A N 1
ATOM 1529 C CA . ALA A 1 198 ? 11.865 -14.440 170.993 1.00 63.34 196 ALA A CA 1
ATOM 1530 C C . ALA A 1 198 ? 12.936 -14.862 171.986 1.00 69.32 196 ALA A C 1
ATOM 1531 O O . ALA A 1 198 ? 12.685 -14.970 173.185 1.00 86.63 196 ALA A O 1
ATOM 1533 N N . LYS A 1 199 ? 14.136 -15.089 171.465 1.00 60.29 197 LYS A N 1
ATOM 1534 C CA . LYS A 1 199 ? 15.281 -15.471 172.275 1.00 61.07 197 LYS A CA 1
ATOM 1535 C C . LYS A 1 199 ? 15.753 -14.306 173.140 1.00 56.92 197 LYS A C 1
ATOM 1536 O O . LYS A 1 199 ? 16.146 -14.500 174.289 1.00 62.86 197 LYS A O 1
ATOM 1542 N N . ARG A 1 200 ? 15.699 -13.096 172.591 1.00 54.76 198 ARG A N 1
ATOM 1543 C CA . ARG A 1 200 ? 16.047 -11.900 173.353 1.00 58.15 198 ARG A CA 1
ATOM 1544 C C . ARG A 1 200 ? 15.099 -11.686 174.532 1.00 63.84 198 ARG A C 1
ATOM 1545 O O . ARG A 1 200 ? 15.532 -11.337 175.629 1.00 67.48 198 ARG A O 1
ATOM 1553 N N . VAL A 1 201 ? 13.809 -11.903 174.306 1.00 61.45 199 VAL A N 1
ATOM 1554 C CA . VAL A 1 201 ? 12.836 -11.815 175.383 1.00 60.85 199 VAL A CA 1
ATOM 1555 C C . VAL A 1 201 ? 13.160 -12.852 176.455 1.00 62.80 199 VAL A C 1
ATOM 1556 O O . VAL A 1 201 ? 13.185 -12.540 177.644 1.00 68.28 199 VAL A O 1
ATOM 1560 N N . ALA A 1 202 ? 13.422 -14.081 176.021 1.00 59.55 200 ALA A N 1
ATOM 1561 C CA . ALA A 1 202 ? 13.775 -15.166 176.930 1.00 56.05 200 ALA A CA 1
ATOM 1562 C C . ALA A 1 202 ? 15.062 -14.874 177.696 1.00 61.13 200 ALA A C 1
ATOM 1563 O O . ALA A 1 202 ? 15.173 -15.186 178.881 1.00 70.80 200 ALA A O 1
ATOM 1565 N N . ASP A 1 203 ? 16.036 -14.279 177.015 1.00 57.97 201 ASP A N 1
ATOM 1566 C CA . ASP A 1 203 ? 17.320 -13.987 177.640 1.00 61.01 201 ASP A CA 1
ATOM 1567 C C . ASP A 1 203 ? 17.161 -12.882 178.673 1.00 60.57 201 ASP A C 1
ATOM 1568 O O . ASP A 1 203 ? 17.804 -12.904 179.721 1.00 62.97 201 ASP A O 1
ATOM 1573 N N . LEU A 1 204 ? 16.311 -11.908 178.367 1.00 58.26 202 LEU A N 1
ATOM 1574 C CA . LEU A 1 204 ? 16.032 -10.833 179.308 1.00 55.77 202 LEU A CA 1
ATOM 1575 C C . LEU A 1 204 ? 15.243 -11.361 180.506 1.00 61.35 202 LEU A C 1
ATOM 1576 O O . LEU A 1 204 ? 15.415 -10.888 181.626 1.00 66.85 202 LEU A O 1
ATOM 1581 N N . LEU A 1 205 ? 14.391 -12.354 180.273 1.00 54.42 203 LEU A N 1
ATOM 1582 C CA . LEU A 1 205 ? 13.627 -12.956 181.361 1.00 51.92 203 LEU A CA 1
ATOM 1583 C C . LEU A 1 205 ? 14.544 -13.712 182.317 1.00 68.61 203 LEU A C 1
ATOM 1584 O O . LEU A 1 205 ? 14.233 -13.874 183.496 1.00 76.56 203 LEU A O 1
ATOM 1589 N N . SER A 1 206 ? 15.679 -14.171 181.802 1.00 69.17 204 SER A N 1
ATOM 1590 C CA . SER A 1 206 ? 16.632 -14.910 182.615 1.00 69.54 204 SER A CA 1
ATOM 1591 C C . SER A 1 206 ? 17.599 -13.949 183.293 1.00 70.08 204 SER A C 1
ATOM 1592 O O . SER A 1 206 ? 18.042 -14.188 184.412 1.00 65.02 204 SER A O 1
ATOM 1595 N N . ARG A 1 207 ? 17.917 -12.857 182.605 1.00 77.01 205 ARG A N 1
ATOM 1596 C CA . ARG A 1 207 ? 18.786 -11.830 183.160 1.00 80.59 205 ARG A CA 1
ATOM 1597 C C . ARG A 1 207 ? 18.100 -11.090 184.306 1.00 79.61 205 ARG A C 1
ATOM 1598 O O . ARG A 1 207 ? 18.735 -10.762 185.305 1.00 85.81 205 ARG A O 1
ATOM 1606 N N . MET A 1 208 ? 16.804 -10.830 184.155 1.00 70.90 206 MET A N 1
ATOM 1607 C CA . MET A 1 208 ? 16.045 -10.098 185.164 1.00 63.26 206 MET A CA 1
ATOM 1608 C C . MET A 1 208 ? 15.815 -10.972 186.392 1.00 69.40 206 MET A C 1
ATOM 1609 O O . MET A 1 208 ? 15.814 -10.488 187.524 1.00 70.41 206 MET A O 1
ATOM 1614 N N . ARG A 1 209 ? 15.607 -12.262 186.153 1.00 73.81 207 ARG A N 1
ATOM 1615 C CA . ARG A 1 209 ? 15.494 -13.245 187.223 1.00 76.66 207 ARG A CA 1
ATOM 1616 C C . ARG A 1 209 ? 16.723 -13.263 188.125 1.00 83.62 207 ARG A C 1
ATOM 1617 O O . ARG A 1 209 ? 16.603 -13.260 189.349 1.00 94.04 207 ARG A O 1
ATOM 1625 N N . GLN A 1 210 ? 17.902 -13.290 187.510 1.00 82.94 208 GLN A N 1
ATOM 1626 C CA . GLN A 1 210 ? 19.158 -13.324 188.251 1.00 83.48 208 GLN A CA 1
ATOM 1627 C C . GLN A 1 210 ? 19.328 -12.062 189.082 1.00 85.04 208 GLN A C 1
ATOM 1628 O O . GLN A 1 210 ? 19.833 -12.109 190.203 1.00 89.74 208 GLN A O 1
ATOM 1634 N N . GLU A 1 211 ? 18.909 -10.932 188.523 1.00 86.29 209 GLU A N 1
ATOM 1635 C CA . GLU A 1 211 ? 19.018 -9.659 189.221 1.00 92.68 209 GLU A CA 1
ATOM 1636 C C . GLU A 1 211 ? 18.040 -9.588 190.391 1.00 97.30 209 GLU A C 1
ATOM 1637 O O . GLU A 1 211 ? 18.265 -8.850 191.349 1.00 98.77 209 GLU A O 1
ATOM 1643 N N . LEU A 1 212 ? 16.957 -10.357 190.316 1.00 98.00 210 LEU A N 1
ATOM 1644 C CA . LEU A 1 212 ? 16.023 -10.435 191.433 1.00 98.37 210 LEU A CA 1
ATOM 1645 C C . LEU A 1 212 ? 16.602 -11.326 192.519 1.00 101.73 210 LEU A C 1
ATOM 1646 O O . LEU A 1 212 ? 16.303 -11.155 193.696 1.00 110.53 210 LEU A O 1
ATOM 1651 N N . LEU A 1 213 ? 17.443 -12.270 192.114 1.00 100.88 211 LEU A N 1
ATOM 1652 C CA . LEU A 1 213 ? 18.062 -13.191 193.055 1.00 98.89 211 LEU A CA 1
ATOM 1653 C C . LEU A 1 213 ? 19.340 -12.580 193.603 1.00 104.19 211 LEU A C 1
ATOM 1654 O O . LEU A 1 213 ? 19.755 -12.884 194.717 1.00 106.97 211 LEU A O 1
ATOM 1659 N N . ALA A 1 214 ? 19.960 -11.712 192.814 1.00 112.82 212 ALA A N 1
ATOM 1660 C CA . ALA A 1 214 ? 21.128 -10.977 193.271 1.00 123.58 212 ALA A CA 1
ATOM 1661 C C . ALA A 1 214 ? 20.694 -9.928 194.283 1.00 133.11 212 ALA A C 1
ATOM 1662 O O . ALA A 1 214 ? 21.445 -9.577 195.193 1.00 131.81 212 ALA A O 1
ATOM 1664 N N . GLY A 1 215 ? 19.474 -9.430 194.115 1.00 146.71 213 GLY A N 1
ATOM 1665 C CA . GLY A 1 215 ? 18.935 -8.430 195.014 1.00 155.72 213 GLY A CA 1
ATOM 1666 C C . GLY A 1 215 ? 18.541 -9.028 196.352 1.00 169.98 213 GLY A C 1
ATOM 1667 O O . GLY A 1 215 ? 18.975 -8.556 197.401 1.00 176.35 213 GLY A O 1
ATOM 1668 N N . GLU A 1 216 ? 17.736 -10.087 196.315 1.00 172.41 214 GLU A N 1
ATOM 1669 C CA . GLU A 1 216 ? 17.235 -10.706 197.538 1.00 168.40 214 GLU A CA 1
ATOM 1670 C C . GLU A 1 216 ? 18.363 -11.314 198.368 1.00 169.61 214 GLU A C 1
ATOM 1671 O O . GLU A 1 216 ? 18.325 -11.285 199.598 1.00 173.41 214 GLU A O 1
ATOM 1677 N N . GLU A 1 217 ? 19.364 -11.860 197.687 1.00 164.32 215 GLU A N 1
ATOM 1678 C CA . GLU A 1 217 ? 20.550 -12.394 198.349 1.00 163.49 215 GLU A CA 1
ATOM 1679 C C . GLU A 1 217 ? 21.356 -11.300 199.047 1.00 160.69 215 GLU A C 1
ATOM 1680 O O . GLU A 1 217 ? 21.857 -11.499 200.155 1.00 158.54 215 GLU A O 1
ATOM 1686 N N . ALA A 1 218 ? 21.468 -10.144 198.399 1.00 146.92 216 ALA A N 1
ATOM 1687 C CA . ALA A 1 218 ? 22.274 -9.043 198.924 1.00 145.32 216 ALA A CA 1
ATOM 1688 C C . ALA A 1 218 ? 21.443 -8.060 199.744 1.00 150.87 216 ALA A C 1
ATOM 1689 O O . ALA A 1 218 ? 21.614 -6.846 199.637 1.00 153.97 216 ALA A O 1
ATOM 1691 N N . GLY A 1 219 ? 20.548 -8.599 200.565 1.00 152.87 217 GLY A N 1
ATOM 1692 C CA . GLY A 1 219 ? 19.777 -7.811 201.511 1.00 156.58 217 GLY A CA 1
ATOM 1693 C C . GLY A 1 219 ? 18.901 -6.697 200.961 1.00 160.94 217 GLY A C 1
ATOM 1694 O O . GLY A 1 219 ? 18.482 -5.818 201.713 1.00 161.03 217 GLY A O 1
ATOM 1695 N N . GLU A 1 220 ? 18.618 -6.720 199.661 1.00 167.02 218 GLU A N 1
ATOM 1696 C CA . GLU A 1 220 ? 17.621 -5.817 199.087 1.00 172.87 218 GLU A CA 1
ATOM 1697 C C . GLU A 1 220 ? 16.220 -6.261 199.496 1.00 179.86 218 GLU A C 1
ATOM 1698 O O . GLU A 1 220 ? 15.231 -5.601 199.172 1.00 180.35 218 GLU A O 1
ATOM 1700 N N . SER A 1 221 ? 16.162 -7.416 200.159 1.00 186.57 219 SER A N 1
ATOM 1701 C CA . SER A 1 221 ? 14.965 -7.941 200.814 1.00 193.85 219 SER A CA 1
ATOM 1702 C C . SER A 1 221 ? 13.987 -8.536 199.811 1.00 200.81 219 SER A C 1
ATOM 1703 O O . SER A 1 221 ? 14.192 -9.647 199.315 1.00 201.72 219 SER A O 1
ATOM 1705 N N . ASP A 1 222 ? 12.928 -7.785 199.516 1.00 208.18 220 ASP A N 1
ATOM 1706 C CA . ASP A 1 222 ? 11.807 -8.265 198.707 1.00 213.51 220 ASP A CA 1
ATOM 1707 C C . ASP A 1 222 ? 11.246 -9.604 199.194 1.00 215.89 220 ASP A C 1
ATOM 1708 O O . ASP A 1 222 ? 10.579 -10.309 198.438 1.00 216.77 220 ASP A O 1
ATOM 1710 N N . ARG A 1 223 ? 11.531 -9.947 200.450 1.00 215.31 221 ARG A N 1
ATOM 1711 C CA . ARG A 1 223 ? 11.008 -11.153 201.097 1.00 210.36 221 ARG A CA 1
ATOM 1712 C C . ARG A 1 223 ? 11.358 -12.449 200.362 1.00 201.80 221 ARG A C 1
ATOM 1713 O O . ARG A 1 223 ? 12.024 -13.329 200.910 1.00 201.81 221 ARG A O 1
ATOM 1715 N N . ALA A 1 224 ? 10.912 -12.545 199.115 1.00 190.05 222 ALA A N 1
ATOM 1716 C CA . ALA A 1 224 ? 11.035 -13.753 198.313 1.00 174.96 222 ALA A CA 1
ATOM 1717 C C . ALA A 1 224 ? 10.768 -13.363 196.859 1.00 168.81 222 ALA A C 1
ATOM 1718 O O . ALA A 1 224 ? 10.103 -12.357 196.619 1.00 172.61 222 ALA A O 1
ATOM 1720 N N . GLY A 1 225 ? 11.257 -14.126 195.881 1.00 156.87 223 GLY A N 1
ATOM 1721 C CA . GLY A 1 225 ? 11.913 -15.409 196.060 1.00 147.58 223 GLY A CA 1
ATOM 1722 C C . GLY A 1 225 ? 11.082 -16.393 195.261 1.00 136.02 223 GLY A C 1
ATOM 1723 O O . GLY A 1 225 ? 10.192 -17.050 195.799 1.00 140.21 223 GLY A O 1
ATOM 1724 N N . LEU A 1 226 ? 11.382 -16.497 193.971 1.00 115.49 224 LEU A N 1
ATOM 1725 C CA . LEU A 1 226 ? 10.429 -17.042 193.007 1.00 99.81 224 LEU A CA 1
ATOM 1726 C C . LEU A 1 226 ? 10.603 -18.529 192.704 1.00 93.29 224 LEU A C 1
ATOM 1727 O O . LEU A 1 226 ? 11.703 -19.003 192.420 1.00 93.85 224 LEU A O 1
ATOM 1732 N N . SER A 1 227 ? 9.490 -19.251 192.768 1.00 91.26 225 SER A N 1
ATOM 1733 C CA . SER A 1 227 ? 9.443 -20.672 192.455 1.00 94.93 225 SER A CA 1
ATOM 1734 C C . SER A 1 227 ? 8.571 -20.888 191.221 1.00 91.15 225 SER A C 1
ATOM 1735 O O . SER A 1 227 ? 7.721 -20.050 190.912 1.00 89.81 225 SER A O 1
ATOM 1738 N N . PRO A 1 228 ? 8.792 -22.001 190.500 1.00 88.21 226 PRO A N 1
ATOM 1739 C CA . PRO A 1 228 ? 7.937 -22.384 189.370 1.00 86.46 226 PRO A CA 1
ATOM 1740 C C . PRO A 1 228 ? 6.450 -22.256 189.683 1.00 85.35 226 PRO A C 1
ATOM 1741 O O . PRO A 1 228 ? 6.010 -22.639 190.764 1.00 97.71 226 PRO A O 1
ATOM 1745 N N . SER A 1 229 ? 5.693 -21.715 188.737 1.00 84.89 227 SER A N 1
ATOM 1746 C CA . SER A 1 229 ? 4.272 -21.464 188.943 1.00 87.02 227 SER A CA 1
ATOM 1747 C C . SER A 1 229 ? 3.473 -22.753 189.079 1.00 84.67 227 SER A C 1
ATOM 1748 O O . SER A 1 229 ? 3.939 -23.831 188.709 1.00 84.02 227 SER A O 1
ATOM 1751 N N . THR A 1 230 ? 2.260 -22.629 189.607 1.00 85.18 228 THR A N 1
ATOM 1752 C CA . THR A 1 230 ? 1.356 -23.762 189.739 1.00 86.92 228 THR A CA 1
ATOM 1753 C C . THR A 1 230 ? 0.089 -23.519 188.929 1.00 89.33 228 THR A C 1
ATOM 1754 O O . THR A 1 230 ? -0.778 -24.388 188.829 1.00 91.41 228 THR A O 1
ATOM 1758 N N . THR A 1 231 ? -0.008 -22.327 188.351 1.00 86.96 229 THR A N 1
ATOM 1759 C CA . THR A 1 231 ? -1.185 -21.943 187.586 1.00 88.58 229 THR A CA 1
ATOM 1760 C C . THR A 1 231 ? -0.816 -21.548 186.162 1.00 89.27 229 THR A C 1
ATOM 1761 O O . THR A 1 231 ? -1.616 -20.945 185.447 1.00 95.74 229 THR A O 1
ATOM 1765 N N . ILE A 1 232 ? 0.404 -21.888 185.762 1.00 85.21 230 ILE A N 1
ATOM 1766 C CA . ILE A 1 232 ? 0.897 -21.601 184.418 1.00 77.64 230 ILE A CA 1
ATOM 1767 C C . ILE A 1 232 ? 1.630 -22.815 183.862 1.00 79.28 230 ILE A C 1
ATOM 1768 O O . ILE A 1 232 ? 2.550 -23.335 184.497 1.00 78.34 230 ILE A O 1
ATOM 1773 N N . GLU A 1 233 ? 1.221 -23.270 182.681 1.00 75.85 231 GLU A N 1
ATOM 1774 C CA . GLU A 1 233 ? 1.887 -24.401 182.046 1.00 75.49 231 GLU A CA 1
ATOM 1775 C C . GLU A 1 233 ? 3.208 -23.966 181.423 1.00 72.50 231 GLU A C 1
ATOM 1776 O O . GLU A 1 233 ? 4.255 -24.558 181.693 1.00 67.25 231 GLU A O 1
ATOM 1782 N N . SER A 1 234 ? 3.148 -22.927 180.593 1.00 74.22 232 SER A N 1
ATOM 1783 C CA . SER A 1 234 ? 4.318 -22.430 179.876 1.00 69.73 232 SER A CA 1
ATOM 1784 C C . SER A 1 234 ? 4.019 -21.112 179.174 1.00 66.28 232 SER A C 1
ATOM 1785 O O . SER A 1 234 ? 2.884 -20.636 179.181 1.00 68.13 232 SER A O 1
ATOM 1788 N N . VAL A 1 235 ? 5.050 -20.522 178.580 1.00 69.38 233 VAL A N 1
ATOM 1789 C CA . VAL A 1 235 ? 4.878 -19.388 177.681 1.00 67.14 233 VAL A CA 1
ATOM 1790 C C . VAL A 1 235 ? 5.559 -19.699 176.348 1.00 68.99 233 VAL A C 1
ATOM 1791 O O . VAL A 1 235 ? 6.709 -20.136 176.313 1.00 73.40 233 VAL A O 1
ATOM 1795 N N . ILE A 1 236 ? 4.829 -19.507 175.255 1.00 68.81 234 ILE A N 1
ATOM 1796 C CA . ILE A 1 236 ? 5.357 -19.767 173.919 1.00 58.52 234 ILE A CA 1
ATOM 1797 C C . ILE A 1 236 ? 5.561 -18.461 173.162 1.00 60.08 234 ILE A C 1
ATOM 1798 O O . ILE A 1 236 ? 4.612 -17.706 172.949 1.00 64.54 234 ILE A O 1
ATOM 1803 N N . ILE A 1 237 ? 6.798 -18.197 172.753 1.00 59.78 235 ILE A N 1
ATOM 1804 C CA . ILE A 1 237 ? 7.124 -16.920 172.120 1.00 67.04 235 ILE A CA 1
ATOM 1805 C C . ILE A 1 237 ? 7.477 -17.044 170.634 1.00 64.17 235 ILE A C 1
ATOM 1806 O O . ILE A 1 237 ? 8.454 -17.690 170.262 1.00 59.22 235 ILE A O 1
ATOM 1811 N N . ILE A 1 238 ? 6.670 -16.410 169.791 1.00 60.31 236 ILE A N 1
ATOM 1812 C CA . ILE A 1 238 ? 6.901 -16.424 168.354 1.00 62.59 236 ILE A CA 1
ATOM 1813 C C . ILE A 1 238 ? 7.357 -15.052 167.866 1.00 62.26 236 ILE A C 1
ATOM 1814 O O . ILE A 1 238 ? 6.709 -14.041 168.139 1.00 62.59 236 ILE A O 1
ATOM 1819 N N . ASP A 1 239 ? 8.478 -15.023 167.153 1.00 62.60 237 ASP A N 1
ATOM 1820 C CA . ASP A 1 239 ? 8.979 -13.786 166.556 1.00 59.43 237 ASP A CA 1
ATOM 1821 C C . ASP A 1 239 ? 8.276 -13.529 165.228 1.00 58.81 237 ASP A C 1
ATOM 1822 O O . ASP A 1 239 ? 8.212 -14.413 164.377 1.00 66.40 237 ASP A O 1
ATOM 1827 N N . ARG A 1 240 ? 7.752 -12.320 165.059 1.00 53.87 238 ARG A N 1
ATOM 1828 C CA . ARG A 1 240 ? 7.014 -11.962 163.850 1.00 55.44 238 ARG A CA 1
ATOM 1829 C C . ARG A 1 240 ? 7.846 -12.117 162.574 1.00 64.26 238 ARG A C 1
ATOM 1830 O O . ARG A 1 240 ? 7.314 -12.471 161.522 1.00 64.65 238 ARG A O 1
ATOM 1838 N N . GLU A 1 241 ? 9.153 -11.881 162.674 1.00 69.84 239 GLU A N 1
ATOM 1839 C CA . GLU A 1 241 ? 10.033 -11.928 161.505 1.00 65.42 239 GLU A CA 1
ATOM 1840 C C . GLU A 1 241 ? 10.255 -13.352 161.000 1.00 62.81 239 GLU A C 1
ATOM 1841 O O . GLU A 1 241 ? 10.973 -13.569 160.025 1.00 69.90 239 GLU A O 1
ATOM 1847 N N . VAL A 1 242 ? 9.635 -14.314 161.674 1.00 51.82 240 VAL A N 1
ATOM 1848 C CA . VAL A 1 242 ? 9.696 -15.715 161.276 1.00 50.23 240 VAL A CA 1
ATOM 1849 C C . VAL A 1 242 ? 8.649 -15.997 160.201 1.00 50.27 240 VAL A C 1
ATOM 1850 O O . VAL A 1 242 ? 8.840 -16.856 159.339 1.00 61.81 240 VAL A O 1
ATOM 1854 N N . ASP A 1 243 ? 7.554 -15.243 160.237 1.00 52.52 241 ASP A N 1
ATOM 1855 C CA . ASP A 1 243 ? 6.430 -15.473 159.333 1.00 57.86 241 ASP A CA 1
ATOM 1856 C C . ASP A 1 243 ? 5.808 -14.152 158.878 1.00 57.55 241 ASP A C 1
ATOM 1857 O O . ASP A 1 243 ? 4.763 -13.734 159.379 1.00 55.93 241 ASP A O 1
ATOM 1862 N N . PHE A 1 244 ? 6.469 -13.494 157.930 1.00 60.56 242 PHE A N 1
ATOM 1863 C CA . PHE A 1 244 ? 5.983 -12.236 157.370 1.00 52.90 242 PHE A CA 1
ATOM 1864 C C . PHE A 1 244 ? 4.780 -12.435 156.449 1.00 56.27 242 PHE A C 1
ATOM 1865 O O . PHE A 1 244 ? 4.025 -11.497 156.188 1.00 56.41 242 PHE A O 1
ATOM 1873 N N . VAL A 1 245 ? 4.612 -13.653 155.947 1.00 52.68 243 VAL A N 1
ATOM 1874 C CA . VAL A 1 245 ? 3.581 -13.936 154.955 1.00 58.16 243 VAL A CA 1
ATOM 1875 C C . VAL A 1 245 ? 2.169 -13.701 155.501 1.00 64.14 243 VAL A C 1
ATOM 1876 O O . VAL A 1 245 ? 1.358 -13.021 154.871 1.00 65.68 243 VAL A O 1
ATOM 1880 N N . THR A 1 246 ? 1.888 -14.264 156.672 1.00 66.18 244 THR A N 1
ATOM 1881 C CA . THR A 1 246 ? 0.547 -14.226 157.255 1.00 61.31 244 THR A CA 1
ATOM 1882 C C . THR A 1 246 ? -0.002 -12.796 157.407 1.00 61.04 244 THR A C 1
ATOM 1883 O O . THR A 1 246 ? -1.136 -12.530 157.006 1.00 66.05 244 THR A O 1
ATOM 1887 N N . PRO A 1 247 ? 0.781 -11.869 157.990 1.00 52.24 245 PRO A N 1
ATOM 1888 C CA . PRO A 1 247 ? 0.217 -10.514 158.015 1.00 53.23 245 PRO A CA 1
ATOM 1889 C C . PRO A 1 247 ? 0.127 -9.849 156.634 1.00 67.07 245 PRO A C 1
ATOM 1890 O O . PRO A 1 247 ? -0.666 -8.922 156.473 1.00 74.20 245 PRO A O 1
ATOM 1894 N N . LEU A 1 248 ? 0.919 -10.301 155.663 1.00 67.70 246 LEU A N 1
ATOM 1895 C CA . LEU A 1 248 ? 0.884 -9.707 154.321 1.00 63.21 246 LEU A CA 1
ATOM 1896 C C . LEU A 1 248 ? -0.404 -10.044 153.572 1.00 66.25 246 LEU A C 1
ATOM 1897 O O . LEU A 1 248 ? -0.954 -9.200 152.864 1.00 72.71 246 LEU A O 1
ATOM 1902 N N . LEU A 1 249 ? -0.868 -11.283 153.717 1.00 63.03 247 LEU A N 1
ATOM 1903 C CA . LEU A 1 249 ? -2.112 -11.722 153.089 1.00 62.18 247 LEU A CA 1
ATOM 1904 C C . LEU A 1 249 ? -3.301 -10.890 153.547 1.00 70.08 247 LEU A C 1
ATOM 1905 O O . LEU A 1 249 ? -3.367 -10.473 154.703 1.00 80.11 247 LEU A O 1
ATOM 1910 N N . THR A 1 250 ? -4.236 -10.647 152.636 1.00 68.77 248 THR A N 1
ATOM 1911 C CA . THR A 1 250 ? -5.488 -9.995 152.991 1.00 67.08 248 THR A CA 1
ATOM 1912 C C . THR A 1 250 ? -6.315 -10.921 153.883 1.00 74.42 248 THR A C 1
ATOM 1913 O O . THR A 1 250 ? -6.719 -12.003 153.457 1.00 73.14 248 THR A O 1
ATOM 1917 N N . GLN A 1 251 ? -6.567 -10.487 155.116 1.00 78.60 249 GLN A N 1
ATOM 1918 C CA . GLN A 1 251 ? -7.271 -11.303 156.105 1.00 71.88 249 GLN A CA 1
ATOM 1919 C C . GLN A 1 251 ? -8.737 -11.488 155.730 1.00 67.89 249 GLN A C 1
ATOM 1920 O O . GLN A 1 251 ? -9.376 -10.560 155.241 1.00 69.18 249 GLN A O 1
ATOM 1926 N N . LEU A 1 252 ? -9.268 -12.686 155.957 1.00 65.44 250 LEU A N 1
ATOM 1927 C CA . LEU A 1 252 ? -10.600 -13.021 155.462 1.00 68.53 250 LEU A CA 1
ATOM 1928 C C . LEU A 1 252 ? -11.609 -13.353 156.560 1.00 71.31 250 LEU A C 1
ATOM 1929 O O . LEU A 1 252 ? -12.693 -13.859 156.273 1.00 73.75 250 LEU A O 1
ATOM 1934 N N . THR A 1 253 ? -11.264 -13.077 157.813 1.00 70.37 251 THR A N 1
ATOM 1935 C CA . THR A 1 253 ? -12.254 -13.168 158.879 1.00 70.65 251 THR A CA 1
ATOM 1936 C C . THR A 1 253 ? -12.999 -11.846 158.944 1.00 69.73 251 THR A C 1
ATOM 1937 O O . THR A 1 253 ? -12.557 -10.854 158.363 1.00 70.40 251 THR A O 1
ATOM 1941 N N . TYR A 1 254 ? -14.124 -11.828 159.651 1.00 68.18 252 TYR A N 1
ATOM 1942 C CA . TYR A 1 254 ? -14.928 -10.618 159.744 1.00 65.98 252 TYR A CA 1
ATOM 1943 C C . TYR A 1 254 ? -14.128 -9.484 160.363 1.00 66.06 252 TYR A C 1
ATOM 1944 O O . TYR A 1 254 ? -14.053 -8.393 159.797 1.00 66.51 252 TYR A O 1
ATOM 1953 N N . GLU A 1 255 ? -13.515 -9.753 161.513 1.00 67.05 253 GLU A N 1
ATOM 1954 C CA . GLU A 1 255 ? -12.718 -8.746 162.207 1.00 65.79 253 GLU A CA 1
ATOM 1955 C C . GLU A 1 255 ? -11.474 -8.395 161.406 1.00 63.02 253 GLU A C 1
ATOM 1956 O O . GLU A 1 255 ? -11.071 -7.233 161.353 1.00 63.65 253 GLU A O 1
ATOM 1962 N N . GLY A 1 256 ? -10.878 -9.406 160.780 1.00 62.36 254 GLY A N 1
ATOM 1963 C CA . GLY A 1 256 ? -9.736 -9.200 159.910 1.00 63.69 254 GLY A CA 1
ATOM 1964 C C . GLY A 1 256 ? -10.044 -8.210 158.802 1.00 67.00 254 GLY A C 1
ATOM 1965 O O . GLY A 1 256 ? -9.336 -7.217 158.631 1.00 71.36 254 GLY A O 1
ATOM 1966 N N . LEU A 1 257 ? -11.113 -8.477 158.057 1.00 68.71 255 LEU A N 1
ATOM 1967 C CA . LEU A 1 257 ? -11.521 -7.617 156.951 1.00 67.75 255 LEU A CA 1
ATOM 1968 C C . LEU A 1 257 ? -11.918 -6.223 157.417 1.00 75.93 255 LEU A C 1
ATOM 1969 O O . LEU A 1 257 ? -11.748 -5.251 156.682 1.00 79.22 255 LEU A O 1
ATOM 1974 N N . ILE A 1 258 ? -12.453 -6.128 158.631 1.00 77.87 256 ILE A N 1
ATOM 1975 C CA . ILE A 1 258 ? -12.765 -4.828 159.217 1.00 77.75 256 ILE A CA 1
ATOM 1976 C C . ILE A 1 258 ? -11.482 -4.023 159.407 1.00 79.25 256 ILE A C 1
ATOM 1977 O O . ILE A 1 258 ? -11.414 -2.851 159.036 1.00 82.06 256 ILE A O 1
ATOM 1982 N N . ASP A 1 259 ? -10.464 -4.659 159.980 1.00 76.34 257 ASP A N 1
ATOM 1983 C CA . ASP A 1 259 ? -9.160 -4.027 160.157 1.00 73.47 257 ASP A CA 1
ATOM 1984 C C . ASP A 1 259 ? -8.522 -3.690 158.811 1.00 80.37 257 ASP A C 1
ATOM 1985 O O . ASP A 1 259 ? -7.834 -2.682 158.674 1.00 86.19 257 ASP A O 1
ATOM 1990 N N . GLU A 1 260 ? -8.757 -4.546 157.821 1.00 76.84 258 GLU A N 1
ATOM 1991 C CA . GLU A 1 260 ? -8.186 -4.369 156.492 1.00 69.01 258 GLU A CA 1
ATOM 1992 C C . GLU A 1 260 ? -8.759 -3.160 155.754 1.00 80.54 258 GLU A C 1
ATOM 1993 O O . GLU A 1 260 ? -8.087 -2.562 154.911 1.00 83.18 258 GLU A O 1
ATOM 1999 N N . TYR A 1 261 ? -10.000 -2.806 156.076 1.00 87.13 259 TYR A N 1
ATOM 2000 C CA . TYR A 1 261 ? -10.735 -1.793 155.323 1.00 89.35 259 TYR A CA 1
ATOM 2001 C C . TYR A 1 261 ? -11.084 -0.576 156.179 1.00 88.68 259 TYR A C 1
ATOM 2002 O O . TYR A 1 261 ? -11.006 0.559 155.708 1.00 89.17 259 TYR A O 1
ATOM 2011 N N . PHE A 1 262 ? -11.467 -0.812 157.431 1.00 82.82 260 PHE A N 1
ATOM 2012 C CA . PHE A 1 262 ? -11.819 0.283 158.333 1.00 78.43 260 PHE A CA 1
ATOM 2013 C C . PHE A 1 262 ? -10.673 0.641 159.278 1.00 74.52 260 PHE A C 1
ATOM 2014 O O . PHE A 1 262 ? -10.536 1.793 159.690 1.00 76.33 260 PHE A O 1
ATOM 2022 N N . GLY A 1 263 ? -9.851 -0.348 159.618 1.00 68.61 261 GLY A N 1
ATOM 2023 C CA . GLY A 1 263 ? -8.754 -0.131 160.546 1.00 69.60 261 GLY A CA 1
ATOM 2024 C C . GLY A 1 263 ? -9.204 -0.087 161.994 1.00 79.51 261 GLY A C 1
ATOM 2025 O O . GLY A 1 263 ? -9.906 0.836 162.408 1.00 85.03 261 GLY A O 1
ATOM 2026 N N . ILE A 1 264 ? -8.808 -1.092 162.768 1.00 81.74 262 ILE A N 1
ATOM 2027 C CA . ILE A 1 264 ? -9.173 -1.156 164.179 1.00 74.65 262 ILE A CA 1
ATOM 2028 C C . ILE A 1 264 ? -8.063 -0.660 165.107 1.00 83.74 262 ILE A C 1
ATOM 2029 O O . ILE A 1 264 ? -6.941 -1.173 165.088 1.00 74.69 262 ILE A O 1
ATOM 2034 N N . GLN A 1 265 ? -8.395 0.343 165.915 1.00 96.02 263 GLN A N 1
ATOM 2035 C CA . GLN A 1 265 ? -7.501 0.850 166.952 1.00 99.80 263 GLN A CA 1
ATOM 2036 C C . GLN A 1 265 ? -8.188 0.864 168.312 1.00 98.11 263 GLN A C 1
ATOM 2037 O O . GLN A 1 265 ? -9.278 1.420 168.454 1.00 99.21 263 GLN A O 1
ATOM 2043 N N . ASN A 1 266 ? -7.539 0.258 169.304 1.00 97.71 264 ASN A N 1
ATOM 2044 C CA . ASN A 1 266 ? -8.019 0.279 170.686 1.00 98.49 264 ASN A CA 1
ATOM 2045 C C . ASN A 1 266 ? -9.456 -0.207 170.804 1.00 95.90 264 ASN A C 1
ATOM 2046 O O . ASN A 1 266 ? -10.290 0.444 171.433 1.00 97.51 264 ASN A O 1
ATOM 2051 N N . ASN A 1 267 ? -9.735 -1.346 170.177 1.00 92.15 265 ASN A N 1
ATOM 2052 C CA . ASN A 1 267 ? -11.073 -1.927 170.150 1.00 86.86 265 ASN A CA 1
ATOM 2053 C C . ASN A 1 267 ? -12.134 -1.000 169.554 1.00 86.69 265 ASN A C 1
ATOM 2054 O O . ASN A 1 267 ? -13.314 -1.124 169.875 1.00 89.16 265 ASN A O 1
ATOM 2059 N N . GLN A 1 268 ? -11.722 -0.080 168.685 1.00 88.44 266 GLN A N 1
ATOM 2060 C CA . GLN A 1 268 ? -12.657 0.874 168.084 1.00 94.40 266 GLN A CA 1
ATOM 2061 C C . GLN A 1 268 ? -12.397 1.070 166.588 1.00 98.61 266 GLN A C 1
ATOM 2062 O O . GLN A 1 268 ? -11.418 0.555 166.047 1.00 104.70 266 GLN A O 1
ATOM 2068 N N . THR A 1 269 ? -13.277 1.826 165.931 1.00 98.02 267 THR A N 1
ATOM 2069 C CA . THR A 1 269 ? -13.152 2.119 164.501 1.00 100.73 267 THR A CA 1
ATOM 2070 C C . THR A 1 269 ? -14.118 3.227 164.082 1.00 100.35 267 THR A C 1
ATOM 2071 O O . THR A 1 269 ? -14.978 3.631 164.863 1.00 93.59 267 THR A O 1
ATOM 2075 N N . ASP A 1 270 ? -13.975 3.714 162.849 1.00 105.14 268 ASP A N 1
ATOM 2076 C CA . ASP A 1 270 ? -14.839 4.776 162.332 1.00 106.20 268 ASP A CA 1
ATOM 2077 C C . ASP A 1 270 ? -15.698 4.323 161.150 1.00 114.21 268 ASP A C 1
ATOM 2078 O O . ASP A 1 270 ? -15.203 3.679 160.227 1.00 116.54 268 ASP A O 1
ATOM 2083 N N . VAL A 1 271 ? -16.984 4.670 161.184 1.00 122.51 269 VAL A N 1
ATOM 2084 C CA . VAL A 1 271 ? -17.896 4.409 160.069 1.00 132.29 269 VAL A CA 1
ATOM 2085 C C . VAL A 1 271 ? -18.733 5.654 159.772 1.00 145.26 269 VAL A C 1
ATOM 2086 O O . VAL A 1 271 ? -18.809 6.567 160.591 1.00 148.74 269 VAL A O 1
ATOM 2090 N N . ASP A 1 272 ? -19.379 5.675 158.611 1.00 154.60 270 ASP A N 1
ATOM 2091 C CA . ASP A 1 272 ? -20.023 6.890 158.113 1.00 162.41 270 ASP A CA 1
ATOM 2092 C C . ASP A 1 272 ? -21.534 6.937 158.360 1.00 165.71 270 ASP A C 1
ATOM 2093 O O . ASP A 1 272 ? -22.097 8.009 158.587 1.00 165.12 270 ASP A O 1
ATOM 2098 N N . ALA A 1 273 ? -22.188 5.781 158.325 1.00 167.29 271 ALA A N 1
ATOM 2099 C CA . ALA A 1 273 ? -23.636 5.736 158.497 1.00 159.26 271 ALA A CA 1
ATOM 2100 C C . ALA A 1 273 ? -24.055 4.520 159.308 1.00 156.69 271 ALA A C 1
ATOM 2101 O O . ALA A 1 273 ? -24.215 3.418 158.782 1.00 158.92 271 ALA A O 1
ATOM 2103 N N . VAL A 1 274 ? -24.224 4.758 160.606 1.00 150.05 272 VAL A N 1
ATOM 2104 C CA . VAL A 1 274 ? -24.447 3.716 161.600 1.00 143.67 272 VAL A CA 1
ATOM 2105 C C . VAL A 1 274 ? -25.690 2.887 161.297 1.00 141.89 272 VAL A C 1
ATOM 2106 O O . VAL A 1 274 ? -25.609 1.668 161.146 1.00 139.82 272 VAL A O 1
ATOM 2110 N N . ARG A 1 298 ? -18.850 14.775 159.105 1.00 172.86 296 ARG A N 1
ATOM 2111 C CA . ARG A 1 298 ? -17.891 13.708 159.378 1.00 173.54 296 ARG A CA 1
ATOM 2112 C C . ARG A 1 298 ? -18.576 12.432 159.871 1.00 174.95 296 ARG A C 1
ATOM 2113 O O . ARG A 1 298 ? -19.786 12.264 159.715 1.00 174.26 296 ARG A O 1
ATOM 2121 N N . LYS A 1 299 ? -17.786 11.538 160.458 1.00 177.52 297 LYS A N 1
ATOM 2122 C CA . LYS A 1 299 ? -18.216 10.171 160.731 1.00 178.81 297 LYS A CA 1
ATOM 2123 C C . LYS A 1 299 ? -18.222 9.837 162.227 1.00 174.96 297 LYS A C 1
ATOM 2124 O O . LYS A 1 299 ? -17.885 10.681 163.059 1.00 182.83 297 LYS A O 1
ATOM 2130 N N . ARG A 1 300 ? -18.607 8.607 162.562 1.00 158.43 298 ARG A N 1
ATOM 2131 C CA . ARG A 1 300 ? -18.852 8.231 163.954 1.00 144.55 298 ARG A CA 1
ATOM 2132 C C . ARG A 1 300 ? -17.989 7.043 164.383 1.00 131.22 298 ARG A C 1
ATOM 2133 O O . ARG A 1 300 ? -17.543 6.259 163.547 1.00 130.73 298 ARG A O 1
ATOM 2141 N N . LYS A 1 301 ? -17.765 6.911 165.690 1.00 120.08 299 LYS A N 1
ATOM 2142 C CA . LYS A 1 301 ? -16.850 5.897 166.219 1.00 108.42 299 LYS A CA 1
ATOM 2143 C C . LYS A 1 301 ? -17.558 4.680 166.825 1.00 98.31 299 LYS A C 1
ATOM 2144 O O . LYS A 1 301 ? -18.328 4.805 167.774 1.00 95.17 299 LYS A O 1
ATOM 2150 N N . ILE A 1 302 ? -17.266 3.503 166.278 1.00 95.00 300 ILE A N 1
ATOM 2151 C CA . ILE A 1 302 ? -17.854 2.248 166.742 1.00 91.72 300 ILE A CA 1
ATOM 2152 C C . ILE A 1 302 ? -16.954 1.491 167.722 1.00 98.51 300 ILE A C 1
ATOM 2153 O O . ILE A 1 302 ? -15.752 1.370 167.496 1.00 107.88 300 ILE A O 1
ATOM 2158 N N . GLN A 1 303 ? -17.539 0.983 168.805 1.00 98.02 301 GLN A N 1
ATOM 2159 C CA . GLN A 1 303 ? -16.819 0.113 169.735 1.00 94.68 301 GLN A CA 1
ATOM 2160 C C . GLN A 1 303 ? -16.872 -1.338 169.260 1.00 92.79 301 GLN A C 1
ATOM 2161 O O . GLN A 1 303 ? -17.938 -1.845 168.910 1.00 93.43 301 GLN A O 1
ATOM 2167 N N . LEU A 1 304 ? -15.719 -2.002 169.246 1.00 88.55 302 LEU A N 1
ATOM 2168 C CA . LEU A 1 304 ? -15.633 -3.381 168.768 1.00 82.86 302 LEU A CA 1
ATOM 2169 C C . LEU A 1 304 ? -14.889 -4.297 169.736 1.00 87.23 302 LEU A C 1
ATOM 2170 O O . LEU A 1 304 ? -13.676 -4.473 169.618 1.00 93.94 302 LEU A O 1
ATOM 2175 N N . ASP A 1 305 ? -15.607 -4.881 170.691 1.00 89.37 303 ASP A N 1
ATOM 2176 C CA . ASP A 1 305 ? -14.992 -5.833 171.613 1.00 93.37 303 ASP A CA 1
ATOM 2177 C C . ASP A 1 305 ? -15.957 -6.934 172.063 1.00 89.13 303 ASP A C 1
ATOM 2178 O O . ASP A 1 305 ? -17.134 -6.933 171.702 1.00 84.03 303 ASP A O 1
ATOM 2183 N N . GLY A 1 306 ? -15.443 -7.861 172.868 1.00 96.07 304 GLY A N 1
ATOM 2184 C CA . GLY A 1 306 ? -16.156 -9.077 173.222 1.00 93.28 304 GLY A CA 1
ATOM 2185 C C . GLY A 1 306 ? -17.348 -8.912 174.144 1.00 94.35 304 GLY A C 1
ATOM 2186 O O . GLY A 1 306 ? -17.990 -9.894 174.514 1.00 98.47 304 GLY A O 1
ATOM 2187 N N . SER A 1 307 ? -17.639 -7.675 174.531 1.00 89.99 305 SER A N 1
ATOM 2188 C CA . SER A 1 307 ? -18.798 -7.394 175.366 1.00 82.86 305 SER A CA 1
ATOM 2189 C C . SER A 1 307 ? -20.081 -7.621 174.575 1.00 90.66 305 SER A C 1
ATOM 2190 O O . SER A 1 307 ? -20.969 -8.354 175.012 1.00 98.11 305 SER A O 1
ATOM 2193 N N . ASP A 1 308 ? -20.170 -6.976 173.416 1.00 92.87 306 ASP A N 1
ATOM 2194 C CA . ASP A 1 308 ? -21.290 -7.156 172.497 1.00 90.74 306 ASP A CA 1
ATOM 2195 C C . ASP A 1 308 ? -21.426 -8.620 172.075 1.00 90.15 306 ASP A C 1
ATOM 2196 O O . ASP A 1 308 ? -20.603 -9.136 171.320 1.00 94.35 306 ASP A O 1
ATOM 2201 N N . SER A 1 309 ? -22.472 -9.276 172.570 1.00 94.76 307 SER A N 1
ATOM 2202 C CA . SER A 1 309 ? -22.678 -10.709 172.367 1.00 98.72 307 SER A CA 1
ATOM 2203 C C . SER A 1 309 ? -22.733 -11.125 170.897 1.00 95.48 307 SER A C 1
ATOM 2204 O O . SER A 1 309 ? -22.353 -12.244 170.550 1.00 94.06 307 SER A O 1
ATOM 2207 N N . LEU A 1 310 ? -23.214 -10.232 170.038 1.00 90.87 308 LEU A N 1
ATOM 2208 C CA . LEU A 1 310 ? -23.297 -10.526 168.612 1.00 89.31 308 LEU A CA 1
ATOM 2209 C C . LEU A 1 310 ? -21.912 -10.554 167.978 1.00 93.01 308 LEU A C 1
ATOM 2210 O O . LEU A 1 310 ? -21.558 -11.499 167.270 1.00 92.59 308 LEU A O 1
ATOM 2215 N N . TYR A 1 311 ? -21.140 -9.502 168.235 1.00 91.57 309 TYR A N 1
ATOM 2216 C CA . TYR A 1 311 ? -19.799 -9.357 167.677 1.00 81.46 309 TYR A CA 1
ATOM 2217 C C . TYR A 1 311 ? -18.884 -10.501 168.103 1.00 78.46 309 TYR A C 1
ATOM 2218 O O . TYR A 1 311 ? -17.987 -10.888 167.356 1.00 87.14 309 TYR A O 1
ATOM 2227 N N . SER A 1 312 ? -19.109 -11.025 169.306 1.00 69.50 310 SER A N 1
ATOM 2228 C CA . SER A 1 312 ? -18.369 -12.182 169.807 1.00 78.74 310 SER A CA 1
ATOM 2229 C C . SER A 1 312 ? -18.388 -13.358 168.834 1.00 82.07 310 SER A C 1
ATOM 2230 O O . SER A 1 312 ? -17.347 -13.950 168.541 1.00 84.20 310 SER A O 1
ATOM 2233 N N . GLN A 1 313 ? -19.576 -13.692 168.340 1.00 80.66 311 GLN A N 1
ATOM 2234 C CA . GLN A 1 313 ? -19.738 -14.808 167.415 1.00 84.32 311 GLN A CA 1
ATOM 2235 C C . GLN A 1 313 ? -19.296 -14.451 165.996 1.00 85.05 311 GLN A C 1
ATOM 2236 O O . GLN A 1 313 ? -18.871 -15.318 165.236 1.00 89.07 311 GLN A O 1
ATOM 2242 N N . LEU A 1 314 ? -19.402 -13.174 165.643 1.00 82.12 312 LEU A N 1
ATOM 2243 C CA . LEU A 1 314 ? -19.087 -12.723 164.289 1.00 81.81 312 LEU A CA 1
ATOM 2244 C C . LEU A 1 314 ? -17.593 -12.525 164.043 1.00 90.10 312 LEU A C 1
ATOM 2245 O O . LEU A 1 314 ? -17.097 -12.812 162.953 1.00 93.82 312 LEU A O 1
ATOM 2250 N N . ARG A 1 315 ? -16.884 -12.039 165.057 1.00 90.32 313 ARG A N 1
ATOM 2251 C CA . ARG A 1 315 ? -15.525 -11.537 164.874 1.00 82.88 313 ARG A CA 1
ATOM 2252 C C . ARG A 1 315 ? -14.539 -12.604 164.389 1.00 86.37 313 ARG A C 1
ATOM 2253 O O . ARG A 1 315 ? -13.716 -12.333 163.514 1.00 90.88 313 ARG A O 1
ATOM 2261 N N . ASP A 1 316 ? -14.625 -13.810 164.940 1.00 85.49 314 ASP A N 1
ATOM 2262 C CA . ASP A 1 316 ? -13.643 -14.844 164.640 1.00 85.52 314 ASP A CA 1
ATOM 2263 C C . ASP A 1 316 ? -14.074 -15.710 163.465 1.00 85.70 314 ASP A C 1
ATOM 2264 O O . ASP A 1 316 ? -13.382 -16.658 163.095 1.00 86.10 314 ASP A O 1
ATOM 2269 N N . ALA A 1 317 ? -15.218 -15.378 162.874 1.00 81.82 315 ALA A N 1
ATOM 2270 C CA . ALA A 1 317 ? -15.780 -16.198 161.810 1.00 79.59 315 ALA A CA 1
ATOM 2271 C C . ALA A 1 317 ? -15.302 -15.734 160.439 1.00 80.96 315 ALA A C 1
ATOM 2272 O O . ALA A 1 317 ? -15.015 -14.553 160.237 1.00 80.22 315 ALA A O 1
ATOM 2274 N N . ASN A 1 318 ? -15.220 -16.670 159.498 1.00 80.84 316 ASN A N 1
ATOM 2275 C CA . ASN A 1 318 ? -14.926 -16.333 158.112 1.00 80.60 316 ASN A CA 1
ATOM 2276 C C . ASN A 1 318 ? -16.033 -15.454 157.546 1.00 82.98 316 ASN A C 1
ATOM 2277 O O . ASN A 1 318 ? -17.208 -15.669 157.842 1.00 93.78 316 ASN A O 1
ATOM 2282 N N . PHE A 1 319 ? -15.662 -14.466 156.737 1.00 77.66 317 PHE A N 1
ATOM 2283 C CA . PHE A 1 319 ? -16.614 -13.454 156.281 1.00 77.43 317 PHE A CA 1
ATOM 2284 C C . PHE A 1 319 ? -17.717 -14.030 155.395 1.00 80.61 317 PHE A C 1
ATOM 2285 O O . PHE A 1 319 ? -18.813 -13.470 155.317 1.00 79.51 317 PHE A O 1
ATOM 2293 N N . ALA A 1 320 ? -17.416 -15.136 154.722 1.00 82.35 318 ALA A N 1
ATOM 2294 C CA . ALA A 1 320 ? -18.396 -15.830 153.893 1.00 84.41 318 ALA A CA 1
ATOM 2295 C C . ALA A 1 320 ? -19.683 -16.123 154.663 1.00 92.65 318 ALA A C 1
ATOM 2296 O O . ALA A 1 320 ? -20.776 -15.774 154.216 1.00 103.94 318 ALA A O 1
ATOM 2298 N N . ILE A 1 321 ? -19.548 -16.762 155.821 1.00 89.33 319 ILE A N 1
ATOM 2299 C CA . ILE A 1 321 ? -20.707 -17.215 156.584 1.00 89.19 319 ILE A CA 1
ATOM 2300 C C . ILE A 1 321 ? -21.317 -16.131 157.473 1.00 86.89 319 ILE A C 1
ATOM 2301 O O . ILE A 1 321 ? -22.158 -16.429 158.322 1.00 85.74 319 ILE A O 1
ATOM 2306 N N . VAL A 1 322 ? -20.902 -14.881 157.286 1.00 86.09 320 VAL A N 1
ATOM 2307 C CA . VAL A 1 322 ? -21.428 -13.796 158.110 1.00 86.27 320 VAL A CA 1
ATOM 2308 C C . VAL A 1 322 ? -22.899 -13.573 157.788 1.00 89.83 320 VAL A C 1
ATOM 2309 O O . VAL A 1 322 ? -23.710 -13.383 158.691 1.00 92.58 320 VAL A O 1
ATOM 2313 N N . GLY A 1 323 ? -23.235 -13.618 156.501 1.00 90.18 321 GLY A N 1
ATOM 2314 C CA . GLY A 1 323 ? -24.619 -13.569 156.063 1.00 90.40 321 GLY A CA 1
ATOM 2315 C C . GLY A 1 323 ? -25.446 -14.637 156.754 1.00 88.81 321 GLY A C 1
ATOM 2316 O O . GLY A 1 323 ? -26.428 -14.332 157.433 1.00 79.79 321 GLY A O 1
ATOM 2317 N N . SER A 1 324 ? -25.040 -15.892 156.573 1.00 95.10 322 SER A N 1
ATOM 2318 C CA . SER A 1 324 ? -25.663 -17.037 157.236 1.00 100.67 322 SER A CA 1
ATOM 2319 C C . SER A 1 324 ? -25.823 -16.831 158.742 1.00 101.56 322 SER A C 1
ATOM 2320 O O . SER A 1 324 ? -26.800 -17.281 159.337 1.00 104.08 322 SER A O 1
ATOM 2323 N N . LEU A 1 325 ? -24.854 -16.156 159.351 1.00 101.19 323 LEU A N 1
ATOM 2324 C CA . LEU A 1 325 ? -24.885 -15.889 160.785 1.00 91.68 323 LEU A CA 1
ATOM 2325 C C . LEU A 1 325 ? -25.711 -14.648 161.107 1.00 91.83 323 LEU A C 1
ATOM 2326 O O . LEU A 1 325 ? -26.457 -14.631 162.085 1.00 90.39 323 LEU A O 1
ATOM 2331 N N . LEU A 1 326 ? -25.571 -13.615 160.280 1.00 92.86 324 LEU A N 1
ATOM 2332 C CA . LEU A 1 326 ? -26.277 -12.354 160.488 1.00 91.47 324 LEU A CA 1
ATOM 2333 C C . LEU A 1 326 ? -27.788 -12.559 160.452 1.00 100.81 324 LEU A C 1
ATOM 2334 O O . LEU A 1 326 ? -28.506 -12.089 161.335 1.00 105.12 324 LEU A O 1
ATOM 2339 N N . ASN A 1 327 ? -28.259 -13.262 159.426 1.00 101.69 325 ASN A N 1
ATOM 2340 C CA . ASN A 1 327 ? -29.676 -13.588 159.294 1.00 97.86 325 ASN A CA 1
ATOM 2341 C C . ASN A 1 327 ? -30.188 -14.457 160.440 1.00 98.17 325 ASN A C 1
ATOM 2342 O O . ASN A 1 327 ? -31.217 -14.150 161.042 1.00 97.48 325 ASN A O 1
ATOM 2347 N N . THR A 1 328 ? -29.474 -15.546 160.721 1.00 99.68 326 THR A N 1
ATOM 2348 C CA . THR A 1 328 ? -29.833 -16.479 161.791 1.00 98.69 326 THR A CA 1
ATOM 2349 C C . THR A 1 328 ? -30.086 -15.783 163.132 1.00 102.39 326 THR A C 1
ATOM 2350 O O . THR A 1 328 ? -30.933 -16.214 163.916 1.00 103.74 326 THR A O 1
ATOM 2354 N N . VAL A 1 329 ? -29.368 -14.693 163.384 1.00 103.30 327 VAL A N 1
ATOM 2355 C CA . VAL A 1 329 ? -29.540 -13.940 164.623 1.00 100.51 327 VAL A CA 1
ATOM 2356 C C . VAL A 1 329 ? -30.748 -13.017 164.493 1.00 101.77 327 VAL A C 1
ATOM 2357 O O . VAL A 1 329 ? -31.493 -12.813 165.453 1.00 101.48 327 VAL A O 1
ATOM 2361 N N . ALA A 1 330 ? -30.948 -12.478 163.294 1.00 104.58 328 ALA A N 1
ATOM 2362 C CA . ALA A 1 330 ? -32.149 -11.705 162.995 1.00 106.64 328 ALA A CA 1
ATOM 2363 C C . ALA A 1 330 ? -33.364 -12.624 162.994 1.00 122.93 328 ALA A C 1
ATOM 2364 O O . ALA A 1 330 ? -34.465 -12.222 163.373 1.00 127.72 328 ALA A O 1
ATOM 2366 N N . ARG A 1 331 ? -33.151 -13.863 162.564 1.00 128.50 329 ARG A N 1
ATOM 2367 C CA . ARG A 1 331 ? -34.210 -14.862 162.529 1.00 132.14 329 ARG A CA 1
ATOM 2368 C C . ARG A 1 331 ? -34.612 -15.313 163.930 1.00 132.08 329 ARG A C 1
ATOM 2369 O O . ARG A 1 331 ? -35.731 -15.777 164.143 1.00 134.80 329 ARG A O 1
ATOM 2377 N N . ARG A 1 332 ? -33.699 -15.176 164.886 1.00 131.01 330 ARG A N 1
ATOM 2378 C CA . ARG A 1 332 ? -33.963 -15.630 166.245 1.00 131.24 330 ARG A CA 1
ATOM 2379 C C . ARG A 1 332 ? -34.484 -14.499 167.126 1.00 133.09 330 ARG A C 1
ATOM 2380 O O . ARG A 1 332 ? -35.231 -14.739 168.070 1.00 134.69 330 ARG A O 1
ATOM 2388 N N . LEU A 1 333 ? -34.094 -13.268 166.812 1.00 134.94 331 LEU A N 1
ATOM 2389 C CA . LEU A 1 333 ? -34.497 -12.118 167.618 1.00 134.00 331 LEU A CA 1
ATOM 2390 C C . LEU A 1 333 ? -35.975 -11.777 167.451 1.00 141.42 331 LEU A C 1
ATOM 2391 O O . LEU A 1 333 ? -36.660 -11.473 168.428 1.00 145.71 331 LEU A O 1
ATOM 2396 N N . LYS A 1 334 ? -36.462 -11.824 166.215 1.00 141.71 332 LYS A N 1
ATOM 2397 C CA . LYS A 1 334 ? -37.849 -11.468 165.926 1.00 140.98 332 LYS A CA 1
ATOM 2398 C C . LYS A 1 334 ? -38.832 -12.461 166.540 1.00 143.73 332 LYS A C 1
ATOM 2399 O O . LYS A 1 334 ? -39.915 -12.079 166.985 1.00 145.58 332 LYS A O 1
ATOM 2405 N N . SER A 1 335 ? -38.447 -13.733 166.568 1.00 147.83 333 SER A N 1
ATOM 2406 C CA . SER A 1 335 ? -39.286 -14.770 167.157 1.00 151.72 333 SER A CA 1
ATOM 2407 C C . SER A 1 335 ? -38.902 -14.992 168.613 1.00 153.30 333 SER A C 1
ATOM 2408 O O . SER A 1 335 ? -39.180 -16.041 169.194 1.00 152.42 333 SER A O 1
ATOM 2411 N N . ASP A 1 336 ? -38.254 -13.987 169.192 1.00 159.42 334 ASP A N 1
ATOM 2412 C CA . ASP A 1 336 ? -37.921 -13.988 170.608 1.00 169.84 334 ASP A CA 1
ATOM 2413 C C . ASP A 1 336 ? -38.560 -12.755 171.227 1.00 176.69 334 ASP A C 1
ATOM 2414 O O . ASP A 1 336 ? -38.739 -12.671 172.441 1.00 179.74 334 ASP A O 1
ATOM 2419 N N . TYR A 1 337 ? -38.903 -11.798 170.369 1.00 180.41 335 TYR A N 1
ATOM 2420 C CA . TYR A 1 337 ? -39.682 -10.639 170.779 1.00 184.50 335 TYR A CA 1
ATOM 2421 C C . TYR A 1 337 ? -41.166 -10.988 170.822 1.00 188.74 335 TYR A C 1
ATOM 2422 O O . TYR A 1 337 ? -41.879 -10.597 171.744 1.00 193.33 335 TYR A O 1
ATOM 2431 N N . GLU A 1 338 ? -41.628 -11.719 169.813 1.00 187.79 336 GLU A N 1
ATOM 2432 C CA . GLU A 1 338 ? -43.019 -12.154 169.751 1.00 185.57 336 GLU A CA 1
ATOM 2433 C C . GLU A 1 338 ? -43.363 -13.075 170.919 1.00 185.99 336 GLU A C 1
ATOM 2434 O O . GLU A 1 338 ? -44.377 -12.888 171.592 1.00 184.57 336 GLU A O 1
ATOM 2440 N N . SER A 1 339 ? -42.506 -14.068 171.142 1.00 187.91 337 SER A N 1
ATOM 2441 C CA . SER A 1 339 ? -42.696 -15.081 172.180 1.00 190.76 337 SER A CA 1
ATOM 2442 C C . SER A 1 339 ? -42.937 -14.523 173.583 1.00 196.93 337 SER A C 1
ATOM 2443 O O . SER A 1 339 ? -42.540 -13.399 173.895 1.00 198.26 337 SER A O 1
ATOM 2446 N N . ARG A 1 340 ? -43.627 -15.322 174.396 1.00 200.84 338 ARG A N 1
ATOM 2447 C CA . ARG A 1 340 ? -43.735 -15.137 175.846 1.00 203.77 338 ARG A CA 1
ATOM 2448 C C . ARG A 1 340 ? -44.700 -14.035 176.273 1.00 205.52 338 ARG A C 1
ATOM 2449 O O . ARG A 1 340 ? -44.644 -13.557 177.407 1.00 206.92 338 ARG A O 1
ATOM 2457 N N . HIS A 1 341 ? -45.582 -13.629 175.366 1.00 204.36 339 HIS A N 1
ATOM 2458 C CA . HIS A 1 341 ? -46.776 -12.902 175.776 1.00 200.36 339 HIS A CA 1
ATOM 2459 C C . HIS A 1 341 ? -47.822 -13.898 176.277 1.00 206.18 339 HIS A C 1
ATOM 2460 O O . HIS A 1 341 ? -48.960 -13.530 176.539 1.00 206.07 339 HIS A O 1
ATOM 2467 N N . ASN A 1 342 ? -47.425 -15.164 176.378 1.00 213.03 340 ASN A N 1
ATOM 2468 C CA . ASN A 1 342 ? -48.303 -16.240 176.835 1.00 216.72 340 ASN A CA 1
ATOM 2469 C C . ASN A 1 342 ? -48.843 -16.033 178.247 1.00 217.81 340 ASN A C 1
ATOM 2470 O O . ASN A 1 342 ? -49.901 -15.435 178.440 1.00 220.93 340 ASN A O 1
ATOM 2475 N N . THR A 1 343 ? -48.110 -16.543 179.231 1.00 215.98 341 THR A N 1
ATOM 2476 C CA . THR A 1 343 ? -48.523 -16.452 180.623 1.00 214.32 341 THR A CA 1
ATOM 2477 C C . THR A 1 343 ? -48.663 -15.000 181.074 1.00 216.58 341 THR A C 1
ATOM 2478 O O . THR A 1 343 ? -47.822 -14.491 181.809 1.00 217.37 341 THR A O 1
ATOM 2482 N N . LYS A 1 344 ? -49.735 -14.335 180.656 1.00 217.86 342 LYS A N 1
ATOM 2483 C CA . LYS A 1 344 ? -49.954 -12.944 181.036 1.00 213.79 342 LYS A CA 1
ATOM 2484 C C . LYS A 1 344 ? -50.265 -12.826 182.524 1.00 220.46 342 LYS A C 1
ATOM 2485 O O . LYS A 1 344 ? -51.324 -12.341 182.915 1.00 220.30 342 LYS A O 1
ATOM 2491 N N . THR A 1 345 ? -49.327 -13.294 183.339 1.00 225.29 343 THR A N 1
ATOM 2492 C CA . THR A 1 345 ? -49.329 -13.095 184.779 1.00 227.82 343 THR A CA 1
ATOM 2493 C C . THR A 1 345 ? -48.052 -12.342 185.090 1.00 229.05 343 THR A C 1
ATOM 2494 O O . THR A 1 345 ? -47.006 -12.691 184.544 1.00 226.02 343 THR A O 1
ATOM 2498 N N . THR A 1 346 ? -48.147 -11.334 185.960 1.00 225.97 344 THR A N 1
ATOM 2499 C CA . THR A 1 346 ? -47.082 -10.355 186.222 1.00 226.44 344 THR A CA 1
ATOM 2500 C C . THR A 1 346 ? -45.695 -10.796 185.779 1.00 235.20 344 THR A C 1
ATOM 2501 O O . THR A 1 346 ? -45.083 -10.162 184.925 1.00 232.63 344 THR A O 1
ATOM 2505 N N . ALA A 1 347 ? -45.247 -11.922 186.331 1.00 245.76 345 ALA A N 1
ATOM 2506 C CA . ALA A 1 347 ? -43.918 -12.476 186.081 1.00 257.64 345 ALA A CA 1
ATOM 2507 C C . ALA A 1 347 ? -43.548 -12.598 184.602 1.00 244.89 345 ALA A C 1
ATOM 2508 O O . ALA A 1 347 ? -42.610 -11.951 184.145 1.00 247.55 345 ALA A O 1
ATOM 2510 N N . GLU A 1 348 ? -44.280 -13.420 183.855 1.00 231.80 346 GLU A N 1
ATOM 2511 C CA . GLU A 1 348 ? -43.906 -13.738 182.475 1.00 217.80 346 GLU A CA 1
ATOM 2512 C C . GLU A 1 348 ? -43.926 -12.527 181.536 1.00 200.58 346 GLU A C 1
ATOM 2513 O O . GLU A 1 348 ? -43.469 -12.613 180.396 1.00 199.17 346 GLU A O 1
ATOM 2519 N N . LEU A 1 349 ? -44.455 -11.406 182.015 1.00 187.15 347 LEU A N 1
ATOM 2520 C CA . LEU A 1 349 ? -44.303 -10.140 181.312 1.00 173.42 347 LEU A CA 1
ATOM 2521 C C . LEU A 1 349 ? -43.219 -9.333 182.012 1.00 174.00 347 LEU A C 1
ATOM 2522 O O . LEU A 1 349 ? -42.369 -8.734 181.360 1.00 175.29 347 LEU A O 1
ATOM 2527 N N . LYS A 1 350 ? -43.250 -9.338 183.342 1.00 172.82 348 LYS A N 1
ATOM 2528 C CA . LYS A 1 350 ? -42.175 -8.782 184.163 1.00 172.85 348 LYS A CA 1
ATOM 2529 C C . LYS A 1 350 ? -40.835 -9.366 183.720 1.00 175.24 348 LYS A C 1
ATOM 2530 O O . LYS A 1 350 ? -39.810 -8.687 183.734 1.00 176.07 348 LYS A O 1
ATOM 2536 N N . GLU A 1 351 ? -40.866 -10.636 183.324 1.00 176.28 349 GLU A N 1
ATOM 2537 C CA . GLU A 1 351 ? -39.692 -11.332 182.811 1.00 173.41 349 GLU A CA 1
ATOM 2538 C C . GLU A 1 351 ? -39.410 -10.936 181.360 1.00 165.29 349 GLU A C 1
ATOM 2539 O O . GLU A 1 351 ? -38.260 -10.938 180.920 1.00 167.81 349 GLU A O 1
ATOM 2545 N N . PHE A 1 352 ? -40.460 -10.593 180.618 1.00 152.55 350 PHE A N 1
ATOM 2546 C CA . PHE A 1 352 ? -40.293 -10.140 179.239 1.00 139.44 350 PHE A CA 1
ATOM 2547 C C . PHE A 1 352 ? -39.728 -8.724 179.186 1.00 135.03 350 PHE A C 1
ATOM 2548 O O . PHE A 1 352 ? -38.831 -8.437 178.396 1.00 130.20 350 PHE A O 1
ATOM 2556 N N . VAL A 1 353 ? -40.260 -7.842 180.027 1.00 138.59 351 VAL A N 1
ATOM 2557 C CA . VAL A 1 353 ? -39.764 -6.472 180.117 1.00 143.57 351 VAL A CA 1
ATOM 2558 C C . VAL A 1 353 ? -38.370 -6.473 180.738 1.00 149.10 351 VAL A C 1
ATOM 2559 O O . VAL A 1 353 ? -37.600 -5.526 180.582 1.00 148.31 351 VAL A O 1
ATOM 2563 N N . LYS A 1 354 ? -38.057 -7.552 181.445 1.00 156.86 352 LYS A N 1
ATOM 2564 C CA . LYS A 1 354 ? -36.725 -7.760 181.992 1.00 158.42 352 LYS A CA 1
ATOM 2565 C C . LYS A 1 354 ? -35.720 -7.917 180.851 1.00 152.57 352 LYS A C 1
ATOM 2566 O O . LYS A 1 354 ? -34.708 -7.220 180.797 1.00 150.75 352 LYS A O 1
ATOM 2572 N N . LYS A 1 355 ? -36.018 -8.835 179.936 1.00 143.27 353 LYS A N 1
ATOM 2573 C CA . LYS A 1 355 ? -35.171 -9.100 178.776 1.00 136.88 353 LYS A CA 1
ATOM 2574 C C . LYS A 1 355 ? -35.387 -8.055 177.663 1.00 134.51 353 LYS A C 1
ATOM 2575 O O . LYS A 1 355 ? -35.046 -8.282 176.503 1.00 138.09 353 LYS A O 1
ATOM 2581 N N . LEU A 1 356 ? -35.930 -6.894 178.016 1.00 128.73 354 LEU A N 1
ATOM 2582 C CA . LEU A 1 356 ? -36.293 -5.902 177.001 1.00 123.43 354 LEU A CA 1
ATOM 2583 C C . LEU A 1 356 ? -35.143 -4.967 176.604 1.00 123.97 354 LEU A C 1
ATOM 2584 O O . LEU A 1 356 ? -34.963 -4.694 175.416 1.00 126.35 354 LEU A O 1
ATOM 2589 N N . PRO A 1 357 ? -34.363 -4.460 177.579 1.00 124.62 355 PRO A N 1
ATOM 2590 C CA . PRO A 1 357 ? -33.228 -3.653 177.117 1.00 125.12 355 PRO A CA 1
ATOM 2591 C C . PRO A 1 357 ? -32.169 -4.491 176.404 1.00 122.99 355 PRO A C 1
ATOM 2592 O O . PRO A 1 357 ? -31.416 -3.960 175.588 1.00 122.32 355 PRO A O 1
ATOM 2596 N N . GLY A 1 358 ? -32.120 -5.785 176.708 1.00 123.97 356 GLY A N 1
ATOM 2597 C CA . GLY A 1 358 ? -31.167 -6.679 176.075 1.00 126.03 356 GLY A CA 1
ATOM 2598 C C . GLY A 1 358 ? -31.546 -7.007 174.644 1.00 128.79 356 GLY A C 1
ATOM 2599 O O . GLY A 1 358 ? -30.701 -7.399 173.839 1.00 130.49 356 GLY A O 1
ATOM 2600 N N . TYR A 1 359 ? -32.827 -6.847 174.328 1.00 127.64 357 TYR A N 1
ATOM 2601 C CA . TYR A 1 359 ? -33.304 -7.018 172.961 1.00 126.88 357 TYR A CA 1
ATOM 2602 C C . TYR A 1 359 ? -32.953 -5.804 172.114 1.00 122.30 357 TYR A C 1
ATOM 2603 O O . TYR A 1 359 ? -32.460 -5.937 170.995 1.00 121.50 357 TYR A O 1
ATOM 2612 N N . GLN A 1 360 ? -33.219 -4.620 172.659 1.00 123.54 358 GLN A N 1
ATOM 2613 C CA . GLN A 1 360 ? -33.004 -3.370 171.939 1.00 124.74 358 GLN A CA 1
ATOM 2614 C C . GLN A 1 360 ? -31.537 -3.197 171.569 1.00 120.32 358 GLN A C 1
ATOM 2615 O O . GLN A 1 360 ? -31.213 -2.794 170.451 1.00 124.42 358 GLN A O 1
ATOM 2621 N N . ALA A 1 361 ? -30.657 -3.488 172.522 1.00 111.48 359 ALA A N 1
ATOM 2622 C CA . ALA A 1 361 ? -29.218 -3.444 172.290 1.00 103.35 359 ALA A CA 1
ATOM 2623 C C . ALA A 1 361 ? -28.828 -4.396 171.165 1.00 102.46 359 ALA A C 1
ATOM 2624 O O . ALA A 1 361 ? -28.126 -4.014 170.226 1.00 103.20 359 ALA A O 1
ATOM 2626 N N . GLU A 1 362 ? -29.279 -5.641 171.277 1.00 98.61 360 GLU A N 1
ATOM 2627 C CA . GLU A 1 362 ? -29.029 -6.650 170.256 1.00 101.18 360 GLU A CA 1
ATOM 2628 C C . GLU A 1 362 ? -29.594 -6.229 168.898 1.00 103.95 360 GLU A C 1
ATOM 2629 O O . GLU A 1 362 ? -29.027 -6.555 167.855 1.00 103.30 360 GLU A O 1
ATOM 2635 N N . GLN A 1 363 ? -30.705 -5.498 168.916 1.00 110.25 361 GLN A N 1
ATOM 2636 C CA . GLN A 1 363 ? -31.319 -5.001 167.688 1.00 117.73 361 GLN A CA 1
ATOM 2637 C C . GLN A 1 363 ? -30.482 -3.921 167.005 1.00 118.95 361 GLN A C 1
ATOM 2638 O O . GLN A 1 363 ? -30.375 -3.896 165.780 1.00 116.55 361 GLN A O 1
ATOM 2644 N N . GLN A 1 364 ? -29.879 -3.039 167.795 1.00 126.63 362 GLN A N 1
ATOM 2645 C CA . GLN A 1 364 ? -29.101 -1.944 167.227 1.00 128.13 362 GLN A CA 1
ATOM 2646 C C . GLN A 1 364 ? -27.704 -2.432 166.860 1.00 129.33 362 GLN A C 1
ATOM 2647 O O . GLN A 1 364 ? -27.062 -1.887 165.962 1.00 133.69 362 GLN A O 1
ATOM 2653 N N . SER A 1 365 ? -27.237 -3.461 167.559 1.00 119.13 363 SER A N 1
ATOM 2654 C CA . SER A 1 365 ? -25.978 -4.107 167.212 1.00 108.00 363 SER A CA 1
ATOM 2655 C C . SER A 1 365 ? -26.089 -4.785 165.852 1.00 105.29 363 SER A C 1
ATOM 2656 O O . SER A 1 365 ? -25.195 -4.676 165.014 1.00 105.52 363 SER A O 1
ATOM 2659 N N . LEU A 1 366 ? -27.198 -5.487 165.643 1.00 104.82 364 LEU A N 1
ATOM 2660 C CA . LEU A 1 366 ? -27.444 -6.200 164.395 1.00 102.49 364 LEU A CA 1
ATOM 2661 C C . LEU A 1 366 ? -27.568 -5.255 163.201 1.00 106.20 364 LEU A C 1
ATOM 2662 O O . LEU A 1 366 ? -27.186 -5.601 162.084 1.00 104.66 364 LEU A O 1
ATOM 2667 N N . LYS A 1 367 ? -28.097 -4.059 163.439 1.00 111.41 365 LYS A N 1
ATOM 2668 C CA . LYS A 1 367 ? -28.274 -3.090 162.366 1.00 116.80 365 LYS A CA 1
ATOM 2669 C C . LYS A 1 367 ? -26.930 -2.504 161.953 1.00 114.66 365 LYS A C 1
ATOM 2670 O O . LYS A 1 367 ? -26.706 -2.206 160.780 1.00 118.93 365 LYS A O 1
ATOM 2676 N N . ILE A 1 368 ? -26.040 -2.338 162.926 1.00 106.33 366 ILE A N 1
ATOM 2677 C CA . ILE A 1 368 ? -24.692 -1.849 162.658 1.00 98.60 366 ILE A CA 1
ATOM 2678 C C . ILE A 1 368 ? -23.878 -2.867 161.864 1.00 97.40 366 ILE A C 1
ATOM 2679 O O . ILE A 1 368 ? -23.342 -2.555 160.799 1.00 97.40 366 ILE A O 1
ATOM 2684 N N . HIS A 1 369 ? -23.792 -4.087 162.387 1.00 94.11 367 HIS A N 1
ATOM 2685 C CA . HIS A 1 369 ? -23.015 -5.145 161.748 1.00 94.14 367 HIS A CA 1
ATOM 2686 C C . HIS A 1 369 ? -23.661 -5.670 160.462 1.00 98.53 367 HIS A C 1
ATOM 2687 O O . HIS A 1 369 ? -23.094 -6.521 159.782 1.00 100.38 367 HIS A O 1
ATOM 2694 N N . SER A 1 370 ? -24.844 -5.167 160.133 1.00 101.25 368 SER A N 1
ATOM 2695 C CA . SER A 1 370 ? -25.449 -5.460 158.841 1.00 103.24 368 SER A CA 1
ATOM 2696 C C . SER A 1 370 ? -24.956 -4.426 157.846 1.00 105.25 368 SER A C 1
ATOM 2697 O O . SER A 1 370 ? -24.649 -4.745 156.697 1.00 102.00 368 SER A O 1
ATOM 2700 N N . ASN A 1 371 ? -24.896 -3.178 158.298 1.00 109.68 369 ASN A N 1
ATOM 2701 C CA . ASN A 1 371 ? -24.328 -2.100 157.500 1.00 113.35 369 ASN A CA 1
ATOM 2702 C C . ASN A 1 371 ? -22.850 -2.339 157.221 1.00 104.61 369 ASN A C 1
ATOM 2703 O O . ASN A 1 371 ? -22.402 -2.226 156.082 1.00 105.57 369 ASN A O 1
ATOM 2708 N N . ILE A 1 372 ? -22.100 -2.661 158.273 1.00 93.27 370 ILE A N 1
ATOM 2709 C CA . ILE A 1 372 ? -20.670 -2.926 158.151 1.00 85.94 370 ILE A CA 1
ATOM 2710 C C . ILE A 1 372 ? -20.416 -4.084 157.189 1.00 87.96 370 ILE A C 1
ATOM 2711 O O . ILE A 1 372 ? -19.643 -3.947 156.239 1.00 87.67 370 ILE A O 1
ATOM 2716 N N . ALA A 1 373 ? -21.067 -5.218 157.440 1.00 88.42 371 ALA A N 1
ATOM 2717 C CA . ALA A 1 373 ? -20.957 -6.381 156.560 1.00 89.52 371 ALA A CA 1
ATOM 2718 C C . ALA A 1 373 ? -21.288 -6.020 155.114 1.00 99.63 371 ALA A C 1
ATOM 2719 O O . ALA A 1 373 ? -20.700 -6.567 154.185 1.00 101.81 371 ALA A O 1
ATOM 2721 N N . GLU A 1 374 ? -22.216 -5.084 154.934 1.00 103.17 372 GLU A N 1
ATOM 2722 C CA . GLU A 1 374 ? -22.657 -4.682 153.603 1.00 110.54 372 GLU A CA 1
ATOM 2723 C C . GLU A 1 374 ? -21.558 -3.922 152.871 1.00 104.75 372 GLU A C 1
ATOM 2724 O O . GLU A 1 374 ? -21.281 -4.189 151.701 1.00 102.14 372 GLU A O 1
ATOM 2730 N N . GLU A 1 375 ? -20.941 -2.973 153.568 1.00 103.03 373 GLU A N 1
ATOM 2731 C CA . GLU A 1 375 ? -19.841 -2.193 153.014 1.00 105.12 373 GLU A CA 1
ATOM 2732 C C . GLU A 1 375 ? -18.670 -3.077 152.596 1.00 105.12 373 GLU A C 1
ATOM 2733 O O . GLU A 1 375 ? -18.065 -2.866 151.545 1.00 106.44 373 GLU A O 1
ATOM 2739 N N . ILE A 1 376 ? -18.354 -4.063 153.431 1.00 101.92 374 ILE A N 1
ATOM 2740 C CA . ILE A 1 376 ? -17.238 -4.967 153.172 1.00 96.90 374 ILE A CA 1
ATOM 2741 C C . ILE A 1 376 ? -17.526 -5.887 151.983 1.00 92.71 374 ILE A C 1
ATOM 2742 O O . ILE A 1 376 ? -16.618 -6.247 151.232 1.00 90.33 374 ILE A O 1
ATOM 2747 N N . ILE A 1 377 ? -18.793 -6.256 151.807 1.00 94.32 375 ILE A N 1
ATOM 2748 C CA . ILE A 1 377 ? -19.202 -7.070 150.663 1.00 93.57 375 ILE A CA 1
ATOM 2749 C C . ILE A 1 377 ? -18.942 -6.329 149.349 1.00 90.38 375 ILE A C 1
ATOM 2750 O O . ILE A 1 377 ? -18.572 -6.939 148.344 1.00 87.98 375 ILE A O 1
ATOM 2755 N N . ASN A 1 378 ? -19.103 -5.009 149.371 1.00 90.31 376 ASN A N 1
ATOM 2756 C CA . ASN A 1 378 ? -18.835 -4.192 148.192 1.00 97.07 376 ASN A CA 1
ATOM 2757 C C . ASN A 1 378 ? -17.341 -4.114 147.887 1.00 101.64 376 ASN A C 1
ATOM 2758 O O . ASN A 1 378 ? -16.926 -4.178 146.727 1.00 104.82 376 ASN A O 1
ATOM 2763 N N . TYR A 1 379 ? -16.545 -3.973 148.941 1.00 97.50 377 TYR A N 1
ATOM 2764 C CA . TYR A 1 379 ? -15.092 -3.951 148.834 1.00 92.75 377 TYR A CA 1
ATOM 2765 C C . TYR A 1 379 ? -14.574 -5.232 148.184 1.00 91.97 377 TYR A C 1
ATOM 2766 O O . TYR A 1 379 ? -13.673 -5.190 147.348 1.00 97.10 377 TYR A O 1
ATOM 2775 N N . THR A 1 380 ? -15.159 -6.365 148.564 1.00 89.08 378 THR A N 1
ATOM 2776 C CA . THR A 1 380 ? -14.668 -7.673 148.131 1.00 87.69 378 THR A CA 1
ATOM 2777 C C . THR A 1 380 ? -15.185 -8.117 146.762 1.00 92.34 378 THR A C 1
ATOM 2778 O O . THR A 1 380 ? -14.817 -9.186 146.274 1.00 94.39 378 THR A O 1
ATOM 2782 N N . ARG A 1 381 ? -16.030 -7.300 146.142 1.00 95.13 379 ARG A N 1
ATOM 2783 C CA . ARG A 1 381 ? -16.648 -7.681 144.875 1.00 95.76 379 ARG A CA 1
ATOM 2784 C C . ARG A 1 381 ? -16.024 -6.976 143.675 1.00 94.11 379 ARG A C 1
ATOM 2785 O O . ARG A 1 381 ? -16.227 -7.391 142.535 1.00 101.62 379 ARG A O 1
ATOM 2793 N N . THR A 1 382 ? -15.271 -5.913 143.935 1.00 84.99 380 THR A N 1
ATOM 2794 C CA . THR A 1 382 ? -14.588 -5.167 142.880 1.00 81.91 380 THR A CA 1
ATOM 2795 C C . THR A 1 382 ? -13.605 -6.039 142.102 1.00 77.76 380 THR A C 1
ATOM 2796 O O . THR A 1 382 ? -13.238 -7.122 142.555 1.00 70.77 380 THR A O 1
ATOM 2800 N N . GLU A 1 383 ? -13.189 -5.567 140.929 1.00 85.45 381 GLU A N 1
ATOM 2801 C CA . GLU A 1 383 ? -12.171 -6.264 140.147 1.00 89.40 381 GLU A CA 1
ATOM 2802 C C . GLU A 1 383 ? -10.841 -6.318 140.885 1.00 85.95 381 GLU A C 1
ATOM 2803 O O . GLU A 1 383 ? -10.268 -7.391 141.084 1.00 89.14 381 GLU A O 1
ATOM 2809 N N . ILE A 1 384 ? -10.364 -5.142 141.283 1.00 79.80 382 ILE A N 1
ATOM 2810 C CA . ILE A 1 384 ? -9.027 -4.983 141.841 1.00 75.59 382 ILE A CA 1
ATOM 2811 C C . ILE A 1 384 ? -8.820 -5.849 143.078 1.00 71.00 382 ILE A C 1
ATOM 2812 O O . ILE A 1 384 ? -7.756 -6.443 143.252 1.00 71.58 382 ILE A O 1
ATOM 2817 N N . PHE A 1 385 ? -9.843 -5.938 143.922 1.00 68.97 383 PHE A N 1
ATOM 2818 C CA . PHE A 1 385 ? -9.778 -6.800 145.097 1.00 69.66 383 PHE A CA 1
ATOM 2819 C C . PHE A 1 385 ? -9.584 -8.253 144.683 1.00 75.99 383 PHE A C 1
ATOM 2820 O O . PHE A 1 385 ? -8.689 -8.936 145.180 1.00 81.49 383 PHE A O 1
ATOM 2828 N N . ASN A 1 386 ? -10.427 -8.720 143.767 1.00 78.69 384 ASN A N 1
ATOM 2829 C CA . ASN A 1 386 ? -10.374 -10.108 143.327 1.00 79.25 384 ASN A CA 1
ATOM 2830 C C . ASN A 1 386 ? -9.099 -10.398 142.552 1.00 81.90 384 ASN A C 1
ATOM 2831 O O . ASN A 1 386 ? -8.566 -11.503 142.622 1.00 93.11 384 ASN A O 1
ATOM 2836 N N . LYS A 1 387 ? -8.615 -9.406 141.812 1.00 77.67 385 LYS A N 1
ATOM 2837 C CA . LYS A 1 387 ? -7.344 -9.537 141.111 1.00 77.58 385 LYS A CA 1
ATOM 2838 C C . LYS A 1 387 ? -6.202 -9.711 142.107 1.00 82.97 385 LYS A C 1
ATOM 2839 O O . LYS A 1 387 ? -5.299 -10.521 141.895 1.00 89.27 385 LYS A O 1
ATOM 2845 N N . LEU A 1 388 ? -6.258 -8.944 143.193 1.00 74.21 386 LEU A N 1
ATOM 2846 C CA . LEU A 1 388 ? -5.283 -9.038 144.272 1.00 64.36 386 LEU A CA 1
ATOM 2847 C C . LEU A 1 388 ? -5.349 -10.393 144.958 1.00 70.65 386 LEU A C 1
ATOM 2848 O O . LEU A 1 388 ? -4.327 -11.047 145.163 1.00 78.08 386 LEU A O 1
ATOM 2853 N N . LEU A 1 389 ? -6.560 -10.805 145.318 1.00 70.00 387 LEU A N 1
ATOM 2854 C CA . LEU A 1 389 ? -6.753 -12.046 146.051 1.00 68.44 387 LEU A CA 1
ATOM 2855 C C . LEU A 1 389 ? -6.374 -13.234 145.174 1.00 75.97 387 LEU A C 1
ATOM 2856 O O . LEU A 1 389 ? -5.856 -14.234 145.668 1.00 81.45 387 LEU A O 1
ATOM 2861 N N . GLU A 1 390 ? -6.637 -13.114 143.874 1.00 79.04 388 GLU A N 1
ATOM 2862 C CA . GLU A 1 390 ? -6.254 -14.140 142.906 1.00 78.12 388 GLU A CA 1
ATOM 2863 C C . GLU A 1 390 ? -4.750 -14.382 142.951 1.00 70.91 388 GLU A C 1
ATOM 2864 O O . GLU A 1 390 ? -4.298 -15.526 142.984 1.00 68.09 388 GLU A O 1
ATOM 2870 N N . VAL A 1 391 ? -3.984 -13.294 142.941 1.00 67.07 389 VAL A N 1
ATOM 2871 C CA . VAL A 1 391 ? -2.530 -13.371 143.020 1.00 64.89 389 VAL A CA 1
ATOM 2872 C C . VAL A 1 391 ? -2.093 -13.976 144.351 1.00 72.67 389 VAL A C 1
ATOM 2873 O O . VAL A 1 391 ? -1.244 -14.867 144.391 1.00 80.09 389 VAL A O 1
ATOM 2877 N N . GLN A 1 392 ? -2.683 -13.480 145.436 1.00 65.66 390 GLN A N 1
ATOM 2878 C CA . GLN A 1 392 ? -2.391 -13.975 146.777 1.00 62.07 390 GLN A CA 1
ATOM 2879 C C . GLN A 1 392 ? -2.594 -15.481 146.883 1.00 65.77 390 GLN A C 1
ATOM 2880 O O . GLN A 1 392 ? -1.764 -16.181 147.463 1.00 69.74 390 GLN A O 1
ATOM 2886 N N . GLN A 1 393 ? -3.699 -15.975 146.329 1.00 65.25 391 GLN A N 1
ATOM 2887 C CA . GLN A 1 393 ? -4.025 -17.397 146.413 1.00 67.87 391 GLN A CA 1
ATOM 2888 C C . GLN A 1 393 ? -2.985 -18.266 145.704 1.00 72.08 391 GLN A C 1
ATOM 2889 O O . GLN A 1 393 ? -2.553 -19.291 146.236 1.00 73.32 391 GLN A O 1
ATOM 2895 N N . ASN A 1 394 ? -2.580 -17.847 144.508 1.00 70.72 392 ASN A N 1
ATOM 2896 C CA . ASN A 1 394 ? -1.588 -18.587 143.732 1.00 77.76 392 ASN A CA 1
ATOM 2897 C C . ASN A 1 394 ? -0.238 -18.673 144.429 1.00 82.84 392 ASN A C 1
ATOM 2898 O O . ASN A 1 394 ? 0.357 -19.748 144.510 1.00 86.54 392 ASN A O 1
ATOM 2903 N N . LEU A 1 395 ? 0.238 -17.534 144.923 1.00 82.37 393 LEU A N 1
ATOM 2904 C CA . LEU A 1 395 ? 1.513 -17.467 145.630 1.00 73.38 393 LEU A CA 1
ATOM 2905 C C . LEU A 1 395 ? 1.506 -18.383 146.847 1.00 70.60 393 LEU A C 1
ATOM 2906 O O . LEU A 1 395 ? 2.430 -19.171 147.047 1.00 70.98 393 LEU A O 1
ATOM 2911 N N . ALA A 1 396 ? 0.459 -18.260 147.656 1.00 70.21 394 ALA A N 1
ATOM 2912 C CA . ALA A 1 396 ? 0.274 -19.093 148.839 1.00 69.26 394 ALA A CA 1
ATOM 2913 C C . ALA A 1 396 ? 0.289 -20.580 148.500 1.00 76.15 394 ALA A C 1
ATOM 2914 O O . ALA A 1 396 ? 1.026 -21.357 149.107 1.00 74.90 394 ALA A O 1
ATOM 2916 N N . ALA A 1 397 ? -0.542 -20.965 147.535 1.00 82.66 395 ALA A N 1
ATOM 2917 C CA . ALA A 1 397 ? -0.684 -22.364 147.137 1.00 82.70 395 ALA A CA 1
ATOM 2918 C C . ALA A 1 397 ? 0.611 -22.971 146.608 1.00 81.94 395 ALA A C 1
ATOM 2919 O O . ALA A 1 397 ? 0.801 -24.185 146.672 1.00 85.90 395 ALA A O 1
ATOM 2921 N N . GLY A 1 398 ? 1.498 -22.130 146.083 1.00 74.48 396 GLY A N 1
ATOM 2922 C CA . GLY A 1 398 ? 2.797 -22.591 145.629 1.00 75.43 396 GLY A CA 1
ATOM 2923 C C . GLY A 1 398 ? 2.989 -22.528 144.125 1.00 77.21 396 GLY A C 1
ATOM 2924 O O . GLY A 1 398 ? 3.926 -23.120 143.583 1.00 74.58 396 GLY A O 1
ATOM 2925 N N . ALA A 1 399 ? 2.091 -21.824 143.445 1.00 76.00 397 ALA A N 1
ATOM 2926 C CA . ALA A 1 399 ? 2.207 -21.625 142.007 1.00 71.39 397 ALA A CA 1
ATOM 2927 C C . ALA A 1 399 ? 3.485 -20.860 141.685 1.00 74.22 397 ALA A C 1
ATOM 2928 O O . ALA A 1 399 ? 3.973 -20.088 142.510 1.00 80.87 397 ALA A O 1
ATOM 2930 N N . ASP A 1 400 ? 4.028 -21.077 140.491 1.00 79.22 398 ASP A N 1
ATOM 2931 C CA . ASP A 1 400 ? 5.235 -20.375 140.072 1.00 89.86 398 ASP A CA 1
ATOM 2932 C C . ASP A 1 400 ? 4.938 -18.884 139.969 1.00 91.90 398 ASP A C 1
ATOM 2933 O O . ASP A 1 400 ? 4.129 -18.463 139.141 1.00 94.51 398 ASP A O 1
ATOM 2938 N N . PRO A 1 401 ? 5.589 -18.080 140.824 1.00 85.83 399 PRO A N 1
ATOM 2939 C CA . PRO A 1 401 ? 5.331 -16.641 140.948 1.00 82.81 399 PRO A CA 1
ATOM 2940 C C . PRO A 1 401 ? 5.497 -15.866 139.640 1.00 76.79 399 PRO A C 1
ATOM 2941 O O . PRO A 1 401 ? 4.990 -14.750 139.534 1.00 73.59 399 PRO A O 1
ATOM 2945 N N . SER A 1 402 ? 6.191 -16.445 138.666 1.00 78.63 400 SER A N 1
ATOM 2946 C CA . SER A 1 402 ? 6.342 -15.810 137.361 1.00 80.23 400 SER A CA 1
ATOM 2947 C C . SER A 1 402 ? 5.000 -15.728 136.640 1.00 81.89 400 SER A C 1
ATOM 2948 O O . SER A 1 402 ? 4.746 -14.792 135.884 1.00 85.55 400 SER A O 1
ATOM 2951 N N . SER A 1 403 ? 4.140 -16.710 136.890 1.00 76.71 401 SER A N 1
ATOM 2952 C CA . SER A 1 403 ? 2.801 -16.737 136.313 1.00 71.73 401 SER A CA 1
ATOM 2953 C C . SER A 1 403 ? 1.959 -15.553 136.772 1.00 74.67 401 SER A C 1
ATOM 2954 O O . SER A 1 403 ? 0.988 -15.178 136.114 1.00 80.06 401 SER A O 1
ATOM 2957 N N . GLN A 1 404 ? 2.328 -14.977 137.910 1.00 75.58 402 GLN A N 1
ATOM 2958 C CA . GLN A 1 404 ? 1.585 -13.858 138.473 1.00 74.12 402 GLN A CA 1
ATOM 2959 C C . GLN A 1 404 ? 2.180 -12.513 138.075 1.00 77.12 402 GLN A C 1
ATOM 2960 O O . GLN A 1 404 ? 1.722 -11.468 138.539 1.00 77.18 402 GLN A O 1
ATOM 2966 N N . PHE A 1 405 ? 3.204 -12.539 137.226 1.00 78.56 403 PHE A N 1
ATOM 2967 C CA . PHE A 1 405 ? 3.885 -11.311 136.825 1.00 84.19 403 PHE A CA 1
ATOM 2968 C C . PHE A 1 405 ? 2.988 -10.394 135.998 1.00 90.55 403 PHE A C 1
ATOM 2969 O O . PHE A 1 405 ? 3.010 -9.176 136.172 1.00 88.42 403 PHE A O 1
ATOM 2977 N N . ASP A 1 406 ? 2.200 -10.979 135.102 1.00 97.04 404 ASP A N 1
ATOM 2978 C CA . ASP A 1 406 ? 1.338 -10.187 134.233 1.00 101.28 404 ASP A CA 1
ATOM 2979 C C . ASP A 1 406 ? 0.238 -9.524 135.050 1.00 94.19 404 ASP A C 1
ATOM 2980 O O . ASP A 1 406 ? -0.120 -8.371 134.808 1.00 96.27 404 ASP A O 1
ATOM 2985 N N . SER A 1 407 ? -0.293 -10.264 136.019 1.00 84.09 405 SER A N 1
ATOM 2986 C CA . SER A 1 407 ? -1.328 -9.746 136.902 1.00 79.92 405 SER A CA 1
ATOM 2987 C C . SER A 1 407 ? -0.829 -8.544 137.702 1.00 83.14 405 SER A C 1
ATOM 2988 O O . SER A 1 407 ? -1.515 -7.524 137.797 1.00 88.15 405 SER A O 1
ATOM 2991 N N . ILE A 1 408 ? 0.366 -8.670 138.275 1.00 76.70 406 ILE A N 1
ATOM 2992 C CA . ILE A 1 408 ? 0.952 -7.605 139.083 1.00 72.98 406 ILE A CA 1
ATOM 2993 C C . ILE A 1 408 ? 1.155 -6.356 138.234 1.00 72.54 406 ILE A C 1
ATOM 2994 O O . ILE A 1 408 ? 0.830 -5.242 138.655 1.00 69.94 406 ILE A O 1
ATOM 2999 N N . GLU A 1 409 ? 1.682 -6.556 137.030 1.00 75.32 407 GLU A N 1
ATOM 3000 C CA . GLU A 1 409 ? 1.912 -5.460 136.097 1.00 75.56 407 GLU A CA 1
ATOM 3001 C C . GLU A 1 409 ? 0.610 -4.744 135.759 1.00 70.69 407 GLU A C 1
ATOM 3002 O O . GLU A 1 409 ? 0.582 -3.521 135.624 1.00 74.24 407 GLU A O 1
ATOM 3008 N N . GLU A 1 410 ? -0.465 -5.512 135.614 1.00 68.51 408 GLU A N 1
ATOM 3009 C CA . GLU A 1 410 ? -1.775 -4.929 135.362 1.00 74.59 408 GLU A CA 1
ATOM 3010 C C . GLU A 1 410 ? -2.178 -4.034 136.527 1.00 81.00 408 GLU A C 1
ATOM 3011 O O . GLU A 1 410 ? -2.638 -2.910 136.329 1.00 87.13 408 GLU A O 1
ATOM 3017 N N . LEU A 1 411 ? -1.996 -4.544 137.741 1.00 72.52 409 LEU A N 1
ATOM 3018 C CA . LEU A 1 411 ? -2.405 -3.833 138.946 1.00 70.61 409 LEU A CA 1
ATOM 3019 C C . LEU A 1 411 ? -1.667 -2.506 139.126 1.00 75.60 409 LEU A C 1
ATOM 3020 O O . LEU A 1 411 ? -2.253 -1.517 139.562 1.00 76.17 409 LEU A O 1
ATOM 3025 N N . VAL A 1 412 ? -0.383 -2.481 138.784 1.00 79.15 410 VAL A N 1
ATOM 3026 C CA . VAL A 1 412 ? 0.388 -1.243 138.852 1.00 79.92 410 VAL A CA 1
ATOM 3027 C C . VAL A 1 412 ? -0.101 -0.265 137.785 1.00 80.66 410 VAL A C 1
ATOM 3028 O O . VAL A 1 412 ? -0.291 0.924 138.046 1.00 74.96 410 VAL A O 1
ATOM 3032 N N . ALA A 1 413 ? -0.314 -0.784 136.581 1.00 93.02 411 ALA A N 1
ATOM 3033 C CA . ALA A 1 413 ? -0.773 0.024 135.459 1.00 99.86 411 ALA A CA 1
ATOM 3034 C C . ALA A 1 413 ? -2.133 0.653 135.744 1.00 103.64 411 ALA A C 1
ATOM 3035 O O . ALA A 1 413 ? -2.394 1.791 135.353 1.00 110.75 411 ALA A O 1
ATOM 3037 N N . ARG A 1 414 ? -2.996 -0.096 136.424 1.00 90.80 412 ARG A N 1
ATOM 3038 C CA . ARG A 1 414 ? -4.334 0.380 136.761 1.00 84.23 412 ARG A CA 1
ATOM 3039 C C . ARG A 1 414 ? -4.340 1.232 138.031 1.00 86.20 412 ARG A C 1
ATOM 3040 O O . ARG A 1 414 ? -5.401 1.553 138.567 1.00 86.93 412 ARG A O 1
ATOM 3048 N N . ASP A 1 415 ? -3.146 1.585 138.499 1.00 86.00 413 ASP A N 1
ATOM 3049 C CA . ASP A 1 415 ? -2.963 2.477 139.642 1.00 87.68 413 ASP A CA 1
ATOM 3050 C C . ASP A 1 415 ? -3.705 2.011 140.896 1.00 85.99 413 ASP A C 1
ATOM 3051 O O . ASP A 1 415 ? -4.394 2.796 141.546 1.00 92.65 413 ASP A O 1
ATOM 3056 N N . THR A 1 416 ? -3.566 0.734 141.234 1.00 82.46 414 THR A N 1
ATOM 3057 C CA . THR A 1 416 ? -4.135 0.231 142.478 1.00 80.93 414 THR A CA 1
ATOM 3058 C C . THR A 1 416 ? -3.213 0.662 143.616 1.00 72.44 414 THR A C 1
ATOM 3059 O O . THR A 1 416 ? -2.002 0.769 143.414 1.00 73.61 414 THR A O 1
ATOM 3063 N N . PRO A 1 417 ? -3.782 0.918 144.810 1.00 60.48 415 PRO A N 1
ATOM 3064 C CA . PRO A 1 417 ? -3.051 1.578 145.902 1.00 59.32 415 PRO A CA 1
ATOM 3065 C C . PRO A 1 417 ? -1.708 0.931 146.228 1.00 64.28 415 PRO A C 1
ATOM 3066 O O . PRO A 1 417 ? -1.609 -0.294 146.328 1.00 65.50 415 PRO A O 1
ATOM 3070 N N . LEU A 1 418 ? -0.689 1.772 146.383 1.00 63.53 416 LEU A N 1
ATOM 3071 C CA . LEU A 1 418 ? 0.682 1.320 146.606 1.00 63.33 416 LEU A CA 1
ATOM 3072 C C . LEU A 1 418 ? 0.851 0.278 147.721 1.00 62.01 416 LEU A C 1
ATOM 3073 O O . LEU A 1 418 ? 1.591 -0.690 147.528 1.00 69.89 416 LEU A O 1
ATOM 3078 N N . PRO A 1 419 ? 0.186 0.465 148.886 1.00 53.91 417 PRO A N 1
ATOM 3079 C CA . PRO A 1 419 ? 0.330 -0.560 149.928 1.00 55.08 417 PRO A CA 1
ATOM 3080 C C . PRO A 1 419 ? -0.033 -1.969 149.466 1.00 64.64 417 PRO A C 1
ATOM 3081 O O . PRO A 1 419 ? 0.638 -2.924 149.853 1.00 64.34 417 PRO A O 1
ATOM 3085 N N . GLN A 1 420 ? -1.074 -2.095 148.652 1.00 66.86 418 GLN A N 1
ATOM 3086 C CA . GLN A 1 420 ? -1.549 -3.411 148.249 1.00 63.52 418 GLN A CA 1
ATOM 3087 C C . GLN A 1 420 ? -0.633 -4.057 147.213 1.00 62.76 418 GLN A C 1
ATOM 3088 O O . GLN A 1 420 ? -0.458 -5.277 147.206 1.00 60.37 418 GLN A O 1
ATOM 3094 N N . VAL A 1 421 ? -0.069 -3.243 146.328 1.00 63.18 419 VAL A N 1
ATOM 3095 C CA . VAL A 1 421 ? 0.877 -3.743 145.337 1.00 63.97 419 VAL A CA 1
ATOM 3096 C C . VAL A 1 421 ? 2.146 -4.239 146.016 1.00 64.56 419 VAL A C 1
ATOM 3097 O O . VAL A 1 421 ? 2.636 -5.331 145.722 1.00 64.80 419 VAL A O 1
ATOM 3101 N N . LEU A 1 422 ? 2.663 -3.434 146.938 1.00 60.01 420 LEU A N 1
ATOM 3102 C CA . LEU A 1 422 ? 3.882 -3.776 147.660 1.00 57.95 420 LEU A CA 1
ATOM 3103 C C . LEU A 1 422 ? 3.714 -5.057 148.465 1.00 61.28 420 LEU A C 1
ATOM 3104 O O . LEU A 1 422 ? 4.667 -5.812 148.648 1.00 74.69 420 LEU A O 1
ATOM 3109 N N . ARG A 1 423 ? 2.499 -5.307 148.939 1.00 48.08 421 ARG A N 1
ATOM 3110 C CA . ARG A 1 423 ? 2.238 -6.511 149.718 1.00 51.61 421 ARG A CA 1
ATOM 3111 C C . ARG A 1 423 ? 2.302 -7.755 148.840 1.00 53.60 421 ARG A C 1
ATOM 3112 O O . ARG A 1 423 ? 2.708 -8.818 149.300 1.00 55.94 421 ARG A O 1
ATOM 3120 N N . LEU A 1 424 ? 1.902 -7.629 147.577 1.00 49.09 422 LEU A N 1
ATOM 3121 C CA . LEU A 1 424 ? 2.065 -8.738 146.638 1.00 48.08 422 LEU A CA 1
ATOM 3122 C C . LEU A 1 424 ? 3.546 -8.968 146.360 1.00 54.07 422 LEU A C 1
ATOM 3123 O O . LEU A 1 424 ? 4.003 -10.109 146.261 1.00 60.59 422 LEU A O 1
ATOM 3128 N N . LEU A 1 425 ? 4.293 -7.875 146.231 1.00 53.03 423 LEU A N 1
ATOM 3129 C CA . LEU A 1 425 ? 5.725 -7.959 145.964 1.00 61.45 423 LEU A CA 1
ATOM 3130 C C . LEU A 1 425 ? 6.474 -8.603 147.122 1.00 60.40 423 LEU A C 1
ATOM 3131 O O . LEU A 1 425 ? 7.313 -9.481 146.922 1.00 61.31 423 LEU A O 1
ATOM 3136 N N . CYS A 1 426 ? 6.168 -8.160 148.336 1.00 64.23 424 CYS A N 1
ATOM 3137 C CA . CYS A 1 426 ? 6.813 -8.707 149.523 1.00 64.12 424 CYS A CA 1
ATOM 3138 C C . CYS A 1 426 ? 6.372 -10.149 149.758 1.00 61.71 424 CYS A C 1
ATOM 3139 O O . CYS A 1 426 ? 7.168 -10.980 150.193 1.00 52.00 424 CYS A O 1
ATOM 3142 N N . LEU A 1 427 ? 5.106 -10.442 149.468 1.00 61.09 425 LEU A N 1
ATOM 3143 C CA . LEU A 1 427 ? 4.603 -11.810 149.548 1.00 59.55 425 LEU A CA 1
ATOM 3144 C C . LEU A 1 427 ? 5.359 -12.707 148.570 1.00 61.76 425 LEU A C 1
ATOM 3145 O O . LEU A 1 427 ? 5.750 -13.824 148.910 1.00 56.21 425 LEU A O 1
ATOM 3150 N N . TYR A 1 428 ? 5.547 -12.206 147.351 1.00 59.81 426 TYR A N 1
ATOM 3151 C CA . TYR A 1 428 ? 6.327 -12.891 146.322 1.00 61.90 426 TYR A CA 1
ATOM 3152 C C . TYR A 1 428 ? 7.717 -13.218 146.871 1.00 61.80 426 TYR A C 1
ATOM 3153 O O . TYR A 1 428 ? 8.132 -14.378 146.885 1.00 63.48 426 TYR A O 1
ATOM 3162 N N . SER A 1 429 ? 8.426 -12.187 147.317 1.00 64.40 427 SER A N 1
ATOM 3163 C CA . SER A 1 429 ? 9.787 -12.335 147.823 1.00 63.06 427 SER A CA 1
ATOM 3164 C C . SER A 1 429 ? 9.882 -13.257 149.038 1.00 65.79 427 SER A C 1
ATOM 3165 O O . SER A 1 429 ? 10.733 -14.145 149.083 1.00 69.68 427 SER A O 1
ATOM 3168 N N . CYS A 1 430 ? 9.006 -13.046 150.017 1.00 63.36 428 CYS A N 1
ATOM 3169 C CA . CYS A 1 430 ? 9.098 -13.758 151.290 1.00 65.53 428 CYS A CA 1
ATOM 3170 C C . CYS A 1 430 ? 8.743 -15.242 151.192 1.00 75.12 428 CYS A C 1
ATOM 3171 O O . CYS A 1 430 ? 9.242 -16.050 151.974 1.00 81.70 428 CYS A O 1
ATOM 3174 N N . ILE A 1 431 ? 7.894 -15.603 150.235 1.00 77.83 429 ILE A N 1
ATOM 3175 C CA . ILE A 1 431 ? 7.360 -16.963 150.173 1.00 80.97 429 ILE A CA 1
ATOM 3176 C C . ILE A 1 431 ? 8.118 -17.849 149.183 1.00 84.17 429 ILE A C 1
ATOM 3177 O O . ILE A 1 431 ? 7.891 -19.059 149.118 1.00 86.75 429 ILE A O 1
ATOM 3182 N N . SER A 1 432 ? 9.034 -17.248 148.431 1.00 88.45 430 SER A N 1
ATOM 3183 C CA . SER A 1 432 ? 9.752 -17.972 147.389 1.00 83.11 430 SER A CA 1
ATOM 3184 C C . SER A 1 432 ? 11.259 -17.799 147.516 1.00 80.88 430 SER A C 1
ATOM 3185 O O . SER A 1 432 ? 12.017 -18.210 146.638 1.00 88.19 430 SER A O 1
ATOM 3188 N N . GLY A 1 433 ? 11.685 -17.198 148.620 1.00 78.42 431 GLY A N 1
ATOM 3189 C CA . GLY A 1 433 ? 13.096 -16.994 148.884 1.00 78.57 431 GLY A CA 1
ATOM 3190 C C . GLY A 1 433 ? 13.736 -16.057 147.881 1.00 78.33 431 GLY A C 1
ATOM 3191 O O . GLY A 1 433 ? 14.737 -16.393 147.248 1.00 82.07 431 GLY A O 1
ATOM 3192 N N . GLY A 1 434 ? 13.145 -14.879 147.725 1.00 68.48 432 GLY A N 1
ATOM 3193 C CA . GLY A 1 434 ? 13.700 -13.873 146.843 1.00 67.48 432 GLY A CA 1
ATOM 3194 C C . GLY A 1 434 ? 13.029 -13.843 145.486 1.00 73.48 432 GLY A C 1
ATOM 3195 O O . GLY A 1 434 ? 12.240 -14.724 145.146 1.00 70.93 432 GLY A O 1
ATOM 3196 N N . ILE A 1 435 ? 13.355 -12.820 144.706 1.00 77.78 433 ILE A N 1
ATOM 3197 C CA . ILE A 1 435 ? 12.808 -12.668 143.369 1.00 77.19 433 ILE A CA 1
ATOM 3198 C C . ILE A 1 435 ? 13.924 -12.878 142.355 1.00 88.20 433 ILE A C 1
ATOM 3199 O O . ILE A 1 435 ? 15.057 -12.451 142.581 1.00 85.59 433 ILE A O 1
ATOM 3204 N N . LYS A 1 436 ? 13.605 -13.557 141.257 1.00 101.71 434 LYS A N 1
ATOM 3205 C CA . LYS A 1 436 ? 14.554 -13.759 140.166 1.00 101.92 434 LYS A CA 1
ATOM 3206 C C . LYS A 1 436 ? 15.077 -12.406 139.696 1.00 101.78 434 LYS A C 1
ATOM 3207 O O . LYS A 1 436 ? 14.310 -11.453 139.558 1.00 103.36 434 LYS A O 1
ATOM 3213 N N . THR A 1 437 ? 16.382 -12.326 139.462 1.00 104.24 435 THR A N 1
ATOM 3214 C CA . THR A 1 437 ? 17.056 -11.044 139.272 1.00 109.93 435 THR A CA 1
ATOM 3215 C C . THR A 1 437 ? 16.520 -10.269 138.072 1.00 108.25 435 THR A C 1
ATOM 3216 O O . THR A 1 437 ? 16.529 -9.038 138.065 1.00 105.86 435 THR A O 1
ATOM 3220 N N . LYS A 1 438 ? 16.045 -10.990 137.064 1.00 112.63 436 LYS A N 1
ATOM 3221 C CA . LYS A 1 438 ? 15.470 -10.344 135.893 1.00 123.15 436 LYS A CA 1
ATOM 3222 C C . LYS A 1 438 ? 14.072 -9.801 136.198 1.00 111.00 436 LYS A C 1
ATOM 3223 O O . LYS A 1 438 ? 13.737 -8.682 135.806 1.00 108.31 436 LYS A O 1
ATOM 3229 N N . GLU A 1 439 ? 13.256 -10.597 136.886 1.00 99.87 437 GLU A N 1
ATOM 3230 C CA . GLU A 1 439 ? 11.931 -10.150 137.311 1.00 90.27 437 GLU A CA 1
ATOM 3231 C C . GLU A 1 439 ? 12.000 -9.012 138.326 1.00 92.74 437 GLU A C 1
ATOM 3232 O O . GLU A 1 439 ? 11.113 -8.161 138.369 1.00 93.86 437 GLU A O 1
ATOM 3238 N N . LEU A 1 440 ? 13.051 -9.001 139.142 1.00 89.68 438 LEU A N 1
ATOM 3239 C CA . LEU A 1 440 ? 13.195 -7.988 140.185 1.00 87.09 438 LEU A CA 1
ATOM 3240 C C . LEU A 1 440 ? 13.399 -6.593 139.608 1.00 89.65 438 LEU A C 1
ATOM 3241 O O . LEU A 1 440 ? 12.789 -5.626 140.070 1.00 88.36 438 LEU A O 1
ATOM 3246 N N . ASP A 1 441 ? 14.260 -6.494 138.599 1.00 95.06 439 ASP A N 1
ATOM 3247 C CA . ASP A 1 441 ? 14.552 -5.214 137.964 1.00 95.76 439 ASP A CA 1
ATOM 3248 C C . ASP A 1 441 ? 13.301 -4.618 137.319 1.00 85.43 439 ASP A C 1
ATOM 3249 O O . ASP A 1 441 ? 13.140 -3.399 137.269 1.00 81.74 439 ASP A O 1
ATOM 3254 N N . HIS A 1 442 ? 12.414 -5.486 136.838 1.00 73.65 440 HIS A N 1
ATOM 3255 C CA . HIS A 1 442 ? 11.151 -5.052 136.252 1.00 76.76 440 HIS A CA 1
ATOM 3256 C C . HIS A 1 442 ? 10.159 -4.528 137.284 1.00 78.37 440 HIS A C 1
ATOM 3257 O O . HIS A 1 442 ? 9.535 -3.489 137.071 1.00 83.39 440 HIS A O 1
ATOM 3264 N N . PHE A 1 443 ? 10.007 -5.253 138.389 1.00 73.22 441 PHE A N 1
ATOM 3265 C CA . PHE A 1 443 ? 9.125 -4.828 139.472 1.00 63.29 441 PHE A CA 1
ATOM 3266 C C . PHE A 1 443 ? 9.517 -3.451 139.997 1.00 59.76 441 PHE A C 1
ATOM 3267 O O . PHE A 1 443 ? 8.657 -2.606 140.252 1.00 57.99 441 PHE A O 1
ATOM 3275 N N . ARG A 1 444 ? 10.819 -3.232 140.148 1.00 54.00 442 ARG A N 1
ATOM 3276 C CA . ARG A 1 444 ? 11.332 -1.954 140.625 1.00 58.58 442 ARG A CA 1
ATOM 3277 C C . ARG A 1 444 ? 10.959 -0.841 139.649 1.00 67.26 442 ARG A C 1
ATOM 3278 O O . ARG A 1 444 ? 10.494 0.225 140.056 1.00 65.54 442 ARG A O 1
ATOM 3286 N N . ARG A 1 445 ? 11.170 -1.097 138.360 1.00 79.32 443 ARG A N 1
ATOM 3287 C CA . ARG A 1 445 ? 10.763 -0.168 137.310 1.00 83.52 443 ARG A CA 1
ATOM 3288 C C . ARG A 1 445 ? 9.271 0.145 137.400 1.00 81.29 443 ARG A C 1
ATOM 3289 O O . ARG A 1 445 ? 8.857 1.292 137.232 1.00 86.35 443 ARG A O 1
ATOM 3297 N N . LEU A 1 446 ? 8.469 -0.882 137.664 1.00 75.55 444 LEU A N 1
ATOM 3298 C CA . LEU A 1 446 ? 7.025 -0.720 137.795 1.00 76.21 444 LEU A CA 1
ATOM 3299 C C . LEU A 1 446 ? 6.655 0.212 138.947 1.00 76.65 444 LEU A C 1
ATOM 3300 O O . LEU A 1 446 ? 5.871 1.143 138.770 1.00 77.26 444 LEU A O 1
ATOM 3305 N N . VAL A 1 447 ? 7.220 -0.046 140.123 1.00 75.25 445 VAL A N 1
ATOM 3306 C CA . VAL A 1 447 ? 6.932 0.752 141.313 1.00 71.76 445 VAL A CA 1
ATOM 3307 C C . VAL A 1 447 ? 7.393 2.202 141.155 1.00 74.88 445 VAL A C 1
ATOM 3308 O O . VAL A 1 447 ? 6.645 3.135 141.459 1.00 74.49 445 VAL A O 1
ATOM 3312 N N . LEU A 1 448 ? 8.618 2.388 140.671 1.00 72.33 446 LEU A N 1
ATOM 3313 C CA . LEU A 1 448 ? 9.187 3.726 140.530 1.00 69.19 446 LEU A CA 1
ATOM 3314 C C . LEU A 1 448 ? 8.393 4.573 139.537 1.00 71.63 446 LEU A C 1
ATOM 3315 O O . LEU A 1 448 ? 7.938 5.670 139.868 1.00 71.90 446 LEU A O 1
ATOM 3320 N N . GLN A 1 449 ? 8.240 4.067 138.319 1.00 68.10 447 GLN A N 1
ATOM 3321 C CA . GLN A 1 449 ? 7.487 4.772 137.287 1.00 72.06 447 GLN A CA 1
ATOM 3322 C C . GLN A 1 449 ? 6.010 4.880 137.648 1.00 75.66 447 GLN A C 1
ATOM 3323 O O . GLN A 1 449 ? 5.356 5.875 137.340 1.00 73.20 447 GLN A O 1
ATOM 3329 N N . GLY A 1 450 ? 5.482 3.838 138.277 1.00 78.00 448 GLY A N 1
ATOM 3330 C CA . GLY A 1 450 ? 4.087 3.825 138.673 1.00 77.55 448 GLY A CA 1
ATOM 3331 C C . GLY A 1 450 ? 3.683 4.856 139.719 1.00 77.22 448 GLY A C 1
ATOM 3332 O O . GLY A 1 450 ? 2.636 5.495 139.588 1.00 75.78 448 GLY A O 1
ATOM 3333 N N . TYR A 1 451 ? 4.502 5.023 140.757 1.00 81.62 449 TYR A N 1
ATOM 3334 C CA . TYR A 1 451 ? 4.085 5.803 141.919 1.00 78.32 449 TYR A CA 1
ATOM 3335 C C . TYR A 1 451 ? 5.029 6.948 142.276 1.00 76.53 449 TYR A C 1
ATOM 3336 O O . TYR A 1 451 ? 4.682 7.817 143.077 1.00 78.63 449 TYR A O 1
ATOM 3345 N N . GLY A 1 452 ? 6.213 6.960 141.675 1.00 72.22 450 GLY A N 1
ATOM 3346 C CA . GLY A 1 452 ? 7.149 8.047 141.893 1.00 71.60 450 GLY A CA 1
ATOM 3347 C C . GLY A 1 452 ? 8.528 7.590 142.324 1.00 73.30 450 GLY A C 1
ATOM 3348 O O . GLY A 1 452 ? 8.674 6.635 143.086 1.00 76.43 450 GLY A O 1
ATOM 3349 N N . HIS A 1 453 ? 9.547 8.284 141.834 1.00 76.55 451 HIS A N 1
ATOM 3350 C CA . HIS A 1 453 ? 10.930 7.896 142.078 1.00 81.36 451 HIS A CA 1
ATOM 3351 C C . HIS A 1 453 ? 11.350 8.075 143.536 1.00 78.31 451 HIS A C 1
ATOM 3352 O O . HIS A 1 453 ? 12.427 7.623 143.933 1.00 76.73 451 HIS A O 1
ATOM 3359 N N . GLN A 1 454 ? 10.513 8.744 144.326 1.00 75.18 452 GLN A N 1
ATOM 3360 C CA . GLN A 1 454 ? 10.745 8.854 145.763 1.00 74.31 452 GLN A CA 1
ATOM 3361 C C . GLN A 1 454 ? 10.835 7.465 146.383 1.00 69.43 452 GLN A C 1
ATOM 3362 O O . GLN A 1 454 ? 11.519 7.256 147.383 1.00 70.23 452 GLN A O 1
ATOM 3368 N N . HIS A 1 455 ? 10.139 6.516 145.766 1.00 70.94 453 HIS A N 1
ATOM 3369 C CA . HIS A 1 455 ? 10.016 5.168 146.303 1.00 73.16 453 HIS A CA 1
ATOM 3370 C C . HIS A 1 455 ? 11.269 4.338 146.043 1.00 67.23 453 HIS A C 1
ATOM 3371 O O . HIS A 1 455 ? 11.280 3.122 146.236 1.00 67.05 453 HIS A O 1
ATOM 3378 N N . LEU A 1 456 ? 12.319 5.013 145.592 1.00 66.99 454 LEU A N 1
ATOM 3379 C CA . LEU A 1 456 ? 13.665 4.468 145.635 1.00 74.46 454 LEU A CA 1
ATOM 3380 C C . LEU A 1 456 ? 14.003 4.192 147.102 1.00 70.02 454 LEU A C 1
ATOM 3381 O O . LEU A 1 456 ? 14.638 3.190 147.437 1.00 67.38 454 LEU A O 1
ATOM 3386 N N . LEU A 1 457 ? 13.568 5.108 147.965 1.00 66.96 455 LEU A N 1
ATOM 3387 C CA . LEU A 1 457 ? 13.654 4.949 149.415 1.00 64.16 455 LEU A CA 1
ATOM 3388 C C . LEU A 1 457 ? 12.744 3.833 149.929 1.00 62.71 455 LEU A C 1
ATOM 3389 O O . LEU A 1 457 ? 13.174 2.986 150.713 1.00 55.69 455 LEU A O 1
ATOM 3394 N N . THR A 1 458 ? 11.486 3.854 149.491 1.00 63.45 456 THR A N 1
ATOM 3395 C CA . THR A 1 458 ? 10.492 2.847 149.870 1.00 61.72 456 THR A CA 1
ATOM 3396 C C . THR A 1 458 ? 10.979 1.421 149.630 1.00 66.91 456 THR A C 1
ATOM 3397 O O . THR A 1 458 ? 10.786 0.537 150.467 1.00 60.77 456 THR A O 1
ATOM 3401 N N . LEU A 1 459 ? 11.620 1.208 148.485 1.00 67.89 457 LEU A N 1
ATOM 3402 C CA . LEU A 1 459 ? 12.138 -0.109 148.137 1.00 61.04 457 LEU A CA 1
ATOM 3403 C C . LEU A 1 459 ? 13.384 -0.427 148.956 1.00 59.41 457 LEU A C 1
ATOM 3404 O O . LEU A 1 459 ? 13.621 -1.581 149.316 1.00 61.38 457 LEU A O 1
ATOM 3409 N N . HIS A 1 460 ? 14.181 0.600 149.239 1.00 60.67 458 HIS A N 1
ATOM 3410 C CA . HIS A 1 460 ? 15.346 0.449 150.106 1.00 66.24 458 HIS A CA 1
ATOM 3411 C C . HIS A 1 460 ? 14.923 -0.014 151.502 1.00 76.50 458 HIS A C 1
ATOM 3412 O O . HIS A 1 460 ? 15.581 -0.858 152.111 1.00 87.14 458 HIS A O 1
ATOM 3419 N N . ASN A 1 461 ? 13.830 0.552 152.008 1.00 70.77 459 ASN A N 1
ATOM 3420 C CA . ASN A 1 461 ? 13.309 0.176 153.317 1.00 66.03 459 ASN A CA 1
ATOM 3421 C C . ASN A 1 461 ? 12.782 -1.255 153.360 1.00 65.52 459 ASN A C 1
ATOM 3422 O O . ASN A 1 461 ? 12.975 -1.960 154.350 1.00 65.86 459 ASN A O 1
ATOM 3427 N N . LEU A 1 462 ? 12.110 -1.677 152.294 1.00 60.97 460 LEU A N 1
ATOM 3428 C CA . LEU A 1 462 ? 11.639 -3.054 152.200 1.00 58.46 460 LEU A CA 1
ATOM 3429 C C . LEU A 1 462 ? 12.820 -4.011 152.112 1.00 65.57 460 LEU A C 1
ATOM 3430 O O . LEU A 1 462 ? 12.726 -5.169 152.523 1.00 65.17 460 LEU A O 1
ATOM 3435 N N . GLU A 1 463 ? 13.930 -3.515 151.571 1.00 68.27 461 GLU A N 1
ATOM 3436 C CA . GLU A 1 463 ? 15.170 -4.277 151.505 1.00 70.46 461 GLU A CA 1
ATOM 3437 C C . GLU A 1 463 ? 15.780 -4.436 152.896 1.00 64.54 461 GLU A C 1
ATOM 3438 O O . GLU A 1 463 ? 16.233 -5.522 153.258 1.00 67.07 461 GLU A O 1
ATOM 3444 N N . ARG A 1 464 ? 15.796 -3.353 153.669 1.00 55.99 462 ARG A N 1
ATOM 3445 C CA . ARG A 1 464 ? 16.287 -3.403 155.041 1.00 59.39 462 ARG A CA 1
ATOM 3446 C C . ARG A 1 464 ? 15.436 -4.343 155.887 1.00 69.77 462 ARG A C 1
ATOM 3447 O O . ARG A 1 464 ? 15.946 -5.050 156.754 1.00 72.02 462 ARG A O 1
ATOM 3455 N N . LEU A 1 465 ? 14.132 -4.347 155.624 1.00 67.35 463 LEU A N 1
ATOM 3456 C CA . LEU A 1 465 ? 13.202 -5.190 156.364 1.00 52.80 463 LEU A CA 1
ATOM 3457 C C . LEU A 1 465 ? 13.332 -6.635 155.914 1.00 56.88 463 LEU A C 1
ATOM 3458 O O . LEU A 1 465 ? 12.728 -7.536 156.502 1.00 62.60 463 LEU A O 1
ATOM 3463 N N . GLN A 1 466 ? 14.123 -6.839 154.863 1.00 56.45 464 GLN A N 1
ATOM 3464 C CA . GLN A 1 466 ? 14.368 -8.157 154.288 1.00 56.36 464 GLN A CA 1
ATOM 3465 C C . GLN A 1 466 ? 13.054 -8.829 153.894 1.00 62.17 464 GLN A C 1
ATOM 3466 O O . GLN A 1 466 ? 12.873 -10.031 154.090 1.00 68.38 464 GLN A O 1
ATOM 3472 N N . MET A 1 467 ? 12.140 -8.034 153.338 1.00 57.97 465 MET A N 1
ATOM 3473 C CA . MET A 1 467 ? 10.856 -8.537 152.858 1.00 58.04 465 MET A CA 1
ATOM 3474 C C . MET A 1 467 ? 10.777 -8.478 151.335 1.00 65.74 465 MET A C 1
ATOM 3475 O O . MET A 1 467 ? 9.770 -8.859 150.737 1.00 67.81 465 MET A O 1
ATOM 3480 N N . PHE A 1 468 ? 11.849 -8.003 150.714 1.00 56.21 466 PHE A N 1
ATOM 3481 C CA . PHE A 1 468 ? 11.856 -7.754 149.280 1.00 53.78 466 PHE A CA 1
ATOM 3482 C C . PHE A 1 468 ? 13.293 -7.790 148.773 1.00 63.60 466 PHE A C 1
ATOM 3483 O O . PHE A 1 468 ? 13.935 -6.750 148.625 1.00 68.36 466 PHE A O 1
ATOM 3491 N N . LEU A 1 469 ? 13.796 -8.993 148.513 1.00 63.60 467 LEU A N 1
ATOM 3492 C CA . LEU A 1 469 ? 15.192 -9.164 148.128 1.00 66.76 467 LEU A CA 1
ATOM 3493 C C . LEU A 1 469 ? 15.370 -9.849 146.780 1.00 76.03 467 LEU A C 1
ATOM 3494 O O . LEU A 1 469 ? 14.517 -10.622 146.345 1.00 81.31 467 LEU A O 1
ATOM 3499 N N . SER A 1 470 ? 16.489 -9.553 146.127 1.00 78.83 468 SER A N 1
ATOM 3500 C CA . SER A 1 470 ? 16.905 -10.275 144.932 1.00 83.80 468 SER A CA 1
ATOM 3501 C C . SER A 1 470 ? 17.343 -11.684 145.305 1.00 83.89 468 SER A C 1
ATOM 3502 O O . SER A 1 470 ? 17.980 -11.881 146.339 1.00 84.50 468 SER A O 1
ATOM 3505 N N . LYS A 1 471 ? 17.003 -12.664 144.471 1.00 80.42 469 LYS A N 1
ATOM 3506 C CA . LYS A 1 471 ? 17.433 -14.041 144.708 1.00 74.10 469 LYS A CA 1
ATOM 3507 C C . LYS A 1 471 ? 18.953 -14.158 144.722 1.00 86.55 469 LYS A C 1
ATOM 3508 O O . LYS A 1 471 ? 19.501 -15.135 145.225 1.00 93.67 469 LYS A O 1
ATOM 3514 N N . SER A 1 472 ? 19.629 -13.153 144.172 1.00 98.30 470 SER A N 1
ATOM 3515 C CA . SER A 1 472 ? 21.085 -13.133 144.147 1.00 103.57 470 SER A CA 1
ATOM 3516 C C . SER A 1 472 ? 21.630 -12.423 145.380 1.00 105.39 470 SER A C 1
ATOM 3517 O O . SER A 1 472 ? 22.750 -11.913 145.373 1.00 109.58 470 SER A O 1
ATOM 3520 N N . SER A 1 473 ? 20.826 -12.393 146.437 1.00 106.51 471 SER A N 1
ATOM 3521 C CA . SER A 1 473 ? 21.269 -11.870 147.722 1.00 98.68 471 SER A CA 1
ATOM 3522 C C . SER A 1 473 ? 21.385 -13.001 148.741 1.00 90.46 471 SER A C 1
ATOM 3523 O O . SER A 1 473 ? 20.509 -13.864 148.817 1.00 88.93 471 SER A O 1
ATOM 3526 N N . PRO A 1 474 ? 22.472 -12.996 149.529 1.00 86.38 472 PRO A N 1
ATOM 3527 C CA . PRO A 1 474 ? 22.732 -14.010 150.559 1.00 85.26 472 PRO A CA 1
ATOM 3528 C C . PRO A 1 474 ? 21.610 -14.089 151.594 1.00 88.05 472 PRO A C 1
ATOM 3529 O O . PRO A 1 474 ? 21.333 -15.160 152.134 1.00 90.49 472 PRO A O 1
ATOM 3533 N N . LEU A 1 475 ? 20.984 -12.949 151.862 1.00 85.67 473 LEU A N 1
ATOM 3534 C CA . LEU A 1 475 ? 19.946 -12.835 152.879 1.00 78.63 473 LEU A CA 1
ATOM 3535 C C . LEU A 1 475 ? 18.623 -13.498 152.483 1.00 72.61 473 LEU A C 1
ATOM 3536 O O . LEU A 1 475 ? 17.778 -13.750 153.334 1.00 74.35 473 LEU A O 1
ATOM 3541 N N . ALA A 1 476 ? 18.446 -13.778 151.196 1.00 72.80 474 ALA A N 1
ATOM 3542 C CA . ALA A 1 476 ? 17.154 -14.232 150.679 1.00 65.58 474 ALA A CA 1
ATOM 3543 C C . ALA A 1 476 ? 16.973 -15.751 150.704 1.00 68.78 474 ALA A C 1
ATOM 3544 O O . ALA A 1 476 ? 15.868 -16.247 150.480 1.00 59.92 474 ALA A O 1
ATOM 3546 N N . SER A 1 477 ? 18.050 -16.485 150.965 1.00 78.69 475 SER A N 1
ATOM 3547 C CA . SER A 1 477 ? 18.017 -17.945 150.898 1.00 73.80 475 SER A CA 1
ATOM 3548 C C . SER A 1 477 ? 17.169 -18.566 151.999 1.00 74.67 475 SER A C 1
ATOM 3549 O O . SER A 1 477 ? 17.100 -18.051 153.115 1.00 89.56 475 SER A O 1
ATOM 3552 N N . MET A 1 478 ? 16.525 -19.680 151.670 1.00 70.42 476 MET A N 1
ATOM 3553 C CA . MET A 1 478 ? 15.706 -20.411 152.628 1.00 65.76 476 MET A CA 1
ATOM 3554 C C . MET A 1 478 ? 16.464 -21.583 153.244 1.00 69.96 476 MET A C 1
ATOM 3555 O O . MET A 1 478 ? 17.305 -22.211 152.599 1.00 77.85 476 MET A O 1
ATOM 3560 N N . ILE A 1 479 ? 16.164 -21.853 154.508 1.00 72.28 477 ILE A N 1
ATOM 3561 C CA . ILE A 1 479 ? 16.723 -22.989 155.228 1.00 71.35 477 ILE A CA 1
ATOM 3562 C C . ILE A 1 479 ? 16.492 -24.307 154.498 1.00 73.25 477 ILE A C 1
ATOM 3563 O O . ILE A 1 479 ? 15.349 -24.707 154.292 1.00 72.02 477 ILE A O 1
ATOM 3568 N N . THR A 1 480 ? 17.571 -24.964 154.083 1.00 84.72 478 THR A N 1
ATOM 3569 C CA . THR A 1 480 ? 17.444 -26.265 153.435 1.00 105.20 478 THR A CA 1
ATOM 3570 C C . THR A 1 480 ? 18.378 -27.289 154.073 1.00 125.50 478 THR A C 1
ATOM 3571 O O . THR A 1 480 ? 19.519 -26.973 154.415 1.00 126.44 478 THR A O 1
ATOM 3575 N N . MET A 1 481 ? 17.890 -28.518 154.225 1.00 142.72 479 MET A N 1
ATOM 3576 C CA . MET A 1 481 ? 18.695 -29.597 154.788 1.00 159.34 479 MET A CA 1
ATOM 3577 C C . MET A 1 481 ? 19.268 -30.496 153.702 1.00 175.05 479 MET A C 1
ATOM 3578 O O . MET A 1 481 ? 19.484 -31.688 153.915 1.00 177.55 479 MET A O 1
ATOM 3583 N N . SER A 1 482 ? 19.500 -29.912 152.534 1.00 178.09 480 SER A N 1
ATOM 3584 C CA . SER A 1 482 ? 20.129 -30.607 151.421 1.00 189.57 480 SER A CA 1
ATOM 3585 C C . SER A 1 482 ? 21.190 -29.686 150.837 1.00 199.17 480 SER A C 1
ATOM 3586 O O . SER A 1 482 ? 22.248 -30.131 150.392 1.00 202.95 480 SER A O 1
ATOM 3589 N N . GLY A 1 483 ? 20.884 -28.391 150.851 1.00 203.37 481 GLY A N 1
ATOM 3590 C CA . GLY A 1 483 ? 21.771 -27.359 150.343 1.00 207.96 481 GLY A CA 1
ATOM 3591 C C . GLY A 1 483 ? 22.920 -27.043 151.281 1.00 211.27 481 GLY A C 1
ATOM 3592 O O . GLY A 1 483 ? 23.185 -25.877 151.576 1.00 212.97 481 GLY A O 1
ATOM 3593 N N . SER A 1 484 ? 23.591 -28.091 151.752 1.00 211.23 482 SER A N 1
ATOM 3594 C CA . SER A 1 484 ? 24.763 -27.977 152.619 1.00 211.45 482 SER A CA 1
ATOM 3595 C C . SER A 1 484 ? 24.481 -27.186 153.895 1.00 208.32 482 SER A C 1
ATOM 3596 O O . SER A 1 484 ? 23.392 -27.271 154.464 1.00 208.83 482 SER A O 1
ATOM 3599 N N . SER A 1 485 ? 25.475 -26.422 154.337 1.00 203.57 483 SER A N 1
ATOM 3600 C CA . SER A 1 485 ? 25.326 -25.539 155.489 1.00 195.84 483 SER A CA 1
ATOM 3601 C C . SER A 1 485 ? 25.229 -24.079 155.055 1.00 190.30 483 SER A C 1
ATOM 3602 O O . SER A 1 485 ? 24.547 -23.755 154.082 1.00 188.53 483 SER A O 1
ATOM 3605 N N . GLY A 1 486 ? 25.912 -23.203 155.786 1.00 186.39 484 GLY A N 1
ATOM 3606 C CA . GLY A 1 486 ? 25.955 -21.792 155.446 1.00 181.37 484 GLY A CA 1
ATOM 3607 C C . GLY A 1 486 ? 24.710 -21.006 155.808 1.00 175.82 484 GLY A C 1
ATOM 3608 O O . GLY A 1 486 ? 23.660 -21.578 156.101 1.00 175.86 484 GLY A O 1
ATOM 3609 N N . GLY A 1 487 ? 24.839 -19.682 155.796 1.00 166.57 485 GLY A N 1
ATOM 3610 C CA . GLY A 1 487 ? 23.740 -18.787 156.111 1.00 155.02 485 GLY A CA 1
ATOM 3611 C C . GLY A 1 487 ? 23.439 -18.632 157.590 1.00 139.83 485 GLY A C 1
ATOM 3612 O O . GLY A 1 487 ? 23.028 -19.588 158.248 1.00 138.26 485 GLY A O 1
ATOM 3613 N N . PRO A 1 488 ? 23.643 -17.415 158.120 1.00 123.24 486 PRO A N 1
ATOM 3614 C CA . PRO A 1 488 ? 23.438 -17.114 159.541 1.00 116.86 486 PRO A CA 1
ATOM 3615 C C . PRO A 1 488 ? 21.995 -16.728 159.861 1.00 114.94 486 PRO A C 1
ATOM 3616 O O . PRO A 1 488 ? 21.506 -17.015 160.954 1.00 117.12 486 PRO A O 1
ATOM 3620 N N . ASP A 1 489 ? 21.331 -16.078 158.911 1.00 106.33 487 ASP A N 1
ATOM 3621 C CA . ASP A 1 489 ? 19.960 -15.625 159.095 1.00 95.03 487 ASP A CA 1
ATOM 3622 C C . ASP A 1 489 ? 19.120 -16.130 157.928 1.00 86.87 487 ASP A C 1
ATOM 3623 O O . ASP A 1 489 ? 18.416 -15.358 157.274 1.00 88.64 487 ASP A O 1
ATOM 3628 N N . GLN A 1 490 ? 19.222 -17.427 157.652 1.00 78.83 488 GLN A N 1
ATOM 3629 C CA . GLN A 1 490 ? 18.478 -18.029 156.552 1.00 79.10 488 GLN A CA 1
ATOM 3630 C C . GLN A 1 490 ? 16.988 -17.871 156.785 1.00 78.27 488 GLN A C 1
ATOM 3631 O O . GLN A 1 490 ? 16.522 -17.906 157.922 1.00 83.89 488 GLN A O 1
ATOM 3637 N N . LYS A 1 491 ? 16.241 -17.699 155.703 1.00 74.15 489 LYS A N 1
ATOM 3638 C CA . LYS A 1 491 ? 14.848 -17.301 155.812 1.00 66.39 489 LYS A CA 1
ATOM 3639 C C . LYS A 1 491 ? 13.917 -18.495 155.865 1.00 60.52 489 LYS A C 1
ATOM 3640 O O . LYS A 1 491 ? 14.303 -19.617 155.543 1.00 54.52 489 LYS A O 1
ATOM 3646 N N . THR A 1 492 ? 12.688 -18.243 156.297 1.00 66.60 490 THR A N 1
ATOM 3647 C CA . THR A 1 492 ? 11.700 -19.299 156.427 1.00 80.66 490 THR A CA 1
ATOM 3648 C C . THR A 1 492 ? 11.396 -19.952 155.083 1.00 76.27 490 THR A C 1
ATOM 3649 O O . THR A 1 492 ? 10.970 -19.290 154.137 1.00 76.38 490 THR A O 1
ATOM 3653 N N . ASN A 1 493 ? 11.630 -21.257 155.014 1.00 68.06 491 ASN A N 1
ATOM 3654 C CA . ASN A 1 493 ? 11.375 -22.031 153.809 1.00 61.79 491 ASN A CA 1
ATOM 3655 C C . ASN A 1 493 ? 9.909 -22.419 153.717 1.00 60.45 491 ASN A C 1
ATOM 3656 O O . ASN A 1 493 ? 9.503 -23.463 154.221 1.00 64.58 491 ASN A O 1
ATOM 3661 N N . TYR A 1 494 ? 9.117 -21.583 153.061 1.00 63.57 492 TYR A N 1
ATOM 3662 C CA . TYR A 1 494 ? 7.696 -21.861 152.913 1.00 65.53 492 TYR A CA 1
ATOM 3663 C C . TYR A 1 494 ? 7.427 -23.030 151.964 1.00 70.54 492 TYR A C 1
ATOM 3664 O O . TYR A 1 494 ? 6.397 -23.687 152.070 1.00 69.43 492 TYR A O 1
ATOM 3673 N N . THR A 1 495 ? 8.351 -23.287 151.041 1.00 69.69 493 THR A N 1
ATOM 3674 C CA . THR A 1 495 ? 8.206 -24.400 150.101 1.00 69.76 493 THR A CA 1
ATOM 3675 C C . THR A 1 495 ? 8.185 -25.759 150.801 1.00 70.03 493 THR A C 1
ATOM 3676 O O . THR A 1 495 ? 7.301 -26.582 150.547 1.00 69.82 493 THR A O 1
ATOM 3680 N N . TYR A 1 496 ? 9.166 -25.994 151.670 1.00 67.41 494 TYR A N 1
ATOM 3681 C CA . TYR A 1 496 ? 9.219 -27.220 152.466 1.00 62.71 494 TYR A CA 1
ATOM 3682 C C . TYR A 1 496 ? 8.065 -27.259 153.464 1.00 65.14 494 TYR A C 1
ATOM 3683 O O . TYR A 1 496 ? 7.377 -28.272 153.602 1.00 58.76 494 TYR A O 1
ATOM 3692 N N . LEU A 1 497 ? 7.861 -26.141 154.154 1.00 67.47 495 LEU A N 1
ATOM 3693 C CA . LEU A 1 497 ? 6.875 -26.055 155.224 1.00 63.06 495 LEU A CA 1
ATOM 3694 C C . LEU A 1 497 ? 5.427 -26.100 154.731 1.00 64.58 495 LEU A C 1
ATOM 3695 O O . LEU A 1 497 ? 4.526 -26.446 155.495 1.00 67.07 495 LEU A O 1
ATOM 3700 N N . ARG A 1 498 ? 5.199 -25.744 153.469 1.00 61.01 496 ARG A N 1
ATOM 3701 C CA . ARG A 1 498 ? 3.849 -25.790 152.907 1.00 64.78 496 ARG A CA 1
ATOM 3702 C C . ARG A 1 498 ? 3.257 -27.198 152.970 1.00 70.87 496 ARG A C 1
ATOM 3703 O O . ARG A 1 498 ? 2.070 -27.371 153.255 1.00 68.29 496 ARG A O 1
ATOM 3711 N N . LYS A 1 499 ? 4.088 -28.202 152.710 1.00 74.19 497 LYS A N 1
ATOM 3712 C CA . LYS A 1 499 ? 3.636 -29.587 152.763 1.00 79.18 497 LYS A CA 1
ATOM 3713 C C . LYS A 1 499 ? 3.829 -30.190 154.148 1.00 73.56 497 LYS A C 1
ATOM 3714 O O . LYS A 1 499 ? 2.938 -30.854 154.677 1.00 68.48 497 LYS A O 1
ATOM 3720 N N . GLN A 1 500 ? 5.003 -29.963 154.727 1.00 74.93 498 GLN A N 1
ATOM 3721 C CA . GLN A 1 500 ? 5.379 -30.623 155.971 1.00 71.88 498 GLN A CA 1
ATOM 3722 C C . GLN A 1 500 ? 4.529 -30.154 157.147 1.00 71.96 498 GLN A C 1
ATOM 3723 O O . GLN A 1 500 ? 4.297 -30.915 158.088 1.00 74.46 498 GLN A O 1
ATOM 3729 N N . LEU A 1 501 ? 4.073 -28.905 157.100 1.00 68.01 499 LEU A N 1
ATOM 3730 C CA . LEU A 1 501 ? 3.173 -28.396 158.133 1.00 61.13 499 LEU A CA 1
ATOM 3731 C C . LEU A 1 501 ? 1.776 -28.127 157.594 1.00 68.26 499 LEU A C 1
ATOM 3732 O O . LEU A 1 501 ? 1.019 -27.366 158.199 1.00 69.02 499 LEU A O 1
ATOM 3737 N N . ARG A 1 502 ? 1.442 -28.767 156.474 1.00 70.66 500 ARG A N 1
ATOM 3738 C CA . ARG A 1 502 ? 0.124 -28.648 155.851 1.00 67.62 500 ARG A CA 1
ATOM 3739 C C . ARG A 1 502 ? -0.414 -27.213 155.865 1.00 65.70 500 ARG A C 1
ATOM 3740 O O . ARG A 1 502 ? -1.443 -26.935 156.474 1.00 63.86 500 ARG A O 1
ATOM 3748 N N . LEU A 1 503 ? 0.287 -26.298 155.202 1.00 69.48 501 LEU A N 1
ATOM 3749 C CA . LEU A 1 503 ? -0.149 -24.906 155.169 1.00 64.08 501 LEU A CA 1
ATOM 3750 C C . LEU A 1 503 ? -1.356 -24.728 154.259 1.00 71.57 501 LEU A C 1
ATOM 3751 O O . LEU A 1 503 ? -2.038 -23.707 154.317 1.00 75.18 501 LEU A O 1
ATOM 3756 N N . ILE A 1 504 ? -1.621 -25.727 153.423 1.00 77.09 502 ILE A N 1
ATOM 3757 C CA . ILE A 1 504 ? -2.775 -25.688 152.534 1.00 70.46 502 ILE A CA 1
ATOM 3758 C C . ILE A 1 504 ? -3.781 -26.772 152.893 1.00 70.47 502 ILE A C 1
ATOM 3759 O O . ILE A 1 504 ? -3.440 -27.952 152.982 1.00 72.21 502 ILE A O 1
ATOM 3764 N N . VAL A 1 505 ? -5.024 -26.357 153.107 1.00 78.99 503 VAL A N 1
ATOM 3765 C CA . VAL A 1 505 ? -6.123 -27.278 153.359 1.00 91.38 503 VAL A CA 1
ATOM 3766 C C . VAL A 1 505 ? -7.315 -26.816 152.535 1.00 94.45 503 VAL A C 1
ATOM 3767 O O . VAL A 1 505 ? -7.961 -25.828 152.874 1.00 99.72 503 VAL A O 1
ATOM 3771 N N . ASP A 1 506 ? -7.596 -27.517 151.442 1.00 100.52 504 ASP A N 1
ATOM 3772 C CA . ASP A 1 506 ? -8.689 -27.126 150.559 1.00 117.45 504 ASP A CA 1
ATOM 3773 C C . ASP A 1 506 ? -10.009 -27.758 150.984 1.00 122.63 504 ASP A C 1
ATOM 3774 O O . ASP A 1 506 ? -11.080 -27.280 150.608 1.00 120.90 504 ASP A O 1
ATOM 3779 N N . GLU A 1 507 ? -9.924 -28.836 151.760 1.00 132.46 505 GLU A N 1
ATOM 3780 C CA . GLU A 1 507 ? -11.106 -29.480 152.329 1.00 139.58 505 GLU A CA 1
ATOM 3781 C C . GLU A 1 507 ? -11.977 -28.506 153.119 1.00 138.80 505 GLU A C 1
ATOM 3782 O O . GLU A 1 507 ? -13.175 -28.393 152.861 1.00 141.71 505 GLU A O 1
ATOM 3788 N N . VAL A 1 508 ? -11.347 -27.820 154.073 1.00 134.98 506 VAL A N 1
ATOM 3789 C CA . VAL A 1 508 ? -12.000 -26.970 155.078 1.00 129.69 506 VAL A CA 1
ATOM 3790 C C . VAL A 1 508 ? -13.369 -26.391 154.719 1.00 124.01 506 VAL A C 1
ATOM 3791 O O . VAL A 1 508 ? -13.515 -25.613 153.775 1.00 116.41 506 VAL A O 1
ATOM 3795 N N . ASN A 1 509 ? -14.377 -26.804 155.480 1.00 131.43 507 ASN A N 1
ATOM 3796 C CA . ASN A 1 509 ? -15.694 -26.193 155.404 1.00 137.56 507 ASN A CA 1
ATOM 3797 C C . ASN A 1 509 ? -15.742 -25.046 156.403 1.00 130.59 507 ASN A C 1
ATOM 3798 O O . ASN A 1 509 ? -15.170 -25.140 157.486 1.00 126.88 507 ASN A O 1
ATOM 3803 N N . GLU A 1 510 ? -16.406 -23.956 156.038 1.00 129.04 508 GLU A N 1
ATOM 3804 C CA . GLU A 1 510 ? -16.308 -22.736 156.827 1.00 128.00 508 GLU A CA 1
ATOM 3805 C C . GLU A 1 510 ? -17.558 -22.440 157.651 1.00 130.32 508 GLU A C 1
ATOM 3806 O O . GLU A 1 510 ? -17.617 -21.426 158.342 1.00 133.18 508 GLU A O 1
ATOM 3812 N N . GLN A 1 511 ? -18.549 -23.322 157.583 1.00 132.74 509 GLN A N 1
ATOM 3813 C CA . GLN A 1 511 ? -19.720 -23.199 158.445 1.00 139.82 509 GLN A CA 1
ATOM 3814 C C . GLN A 1 511 ? -19.418 -23.856 159.786 1.00 132.80 509 GLN A C 1
ATOM 3815 O O . GLN A 1 511 ? -19.850 -23.386 160.839 1.00 133.90 509 GLN A O 1
ATOM 3821 N N . ASP A 1 512 ? -18.663 -24.947 159.730 1.00 125.47 510 ASP A N 1
ATOM 3822 C CA . ASP A 1 512 ? -18.211 -25.650 160.923 1.00 114.69 510 ASP A CA 1
ATOM 3823 C C . ASP A 1 512 ? -16.748 -26.038 160.740 1.00 104.23 510 ASP A C 1
ATOM 3824 O O . ASP A 1 512 ? -16.437 -27.200 160.474 1.00 105.29 510 ASP A O 1
ATOM 3829 N N . PRO A 1 513 ? -15.843 -25.054 160.884 1.00 94.40 511 PRO A N 1
ATOM 3830 C CA . PRO A 1 513 ? -14.421 -25.200 160.556 1.00 90.90 511 PRO A CA 1
ATOM 3831 C C . PRO A 1 513 ? -13.720 -26.265 161.395 1.00 90.64 511 PRO A C 1
ATOM 3832 O O . PRO A 1 513 ? -13.843 -26.277 162.621 1.00 90.88 511 PRO A O 1
ATOM 3836 N N . ASN A 1 514 ? -12.990 -27.148 160.722 1.00 87.26 512 ASN A N 1
ATOM 3837 C CA . ASN A 1 514 ? -12.312 -28.258 161.380 1.00 87.00 512 ASN A CA 1
ATOM 3838 C C . ASN A 1 514 ? -10.828 -27.986 161.591 1.00 82.18 512 ASN A C 1
ATOM 3839 O O . ASN A 1 514 ? -10.099 -28.839 162.099 1.00 82.87 512 ASN A O 1
ATOM 3844 N N . ASP A 1 515 ? -10.391 -26.785 161.223 1.00 78.93 513 ASP A N 1
ATOM 3845 C CA . ASP A 1 515 ? -8.971 -26.455 161.234 1.00 79.39 513 ASP A CA 1
ATOM 3846 C C . ASP A 1 515 ? -8.744 -24.960 161.029 1.00 80.44 513 ASP A C 1
ATOM 3847 O O . ASP A 1 515 ? -9.518 -24.294 160.343 1.00 77.32 513 ASP A O 1
ATOM 3852 N N . ILE A 1 516 ? -7.671 -24.446 161.627 1.00 81.59 514 ILE A N 1
ATOM 3853 C CA . ILE A 1 516 ? -7.380 -23.013 161.630 1.00 78.17 514 ILE A CA 1
ATOM 3854 C C . ILE A 1 516 ? -7.235 -22.394 160.242 1.00 76.89 514 ILE A C 1
ATOM 3855 O O . ILE A 1 516 ? -7.296 -21.172 160.103 1.00 79.23 514 ILE A O 1
ATOM 3860 N N . ALA A 1 517 ? -7.053 -23.228 159.220 1.00 72.10 515 ALA A N 1
ATOM 3861 C CA . ALA A 1 517 ? -6.875 -22.735 157.854 1.00 69.09 515 ALA A CA 1
ATOM 3862 C C . ALA A 1 517 ? -8.121 -22.033 157.307 1.00 69.88 515 ALA A C 1
ATOM 3863 O O . ALA A 1 517 ? -8.088 -21.469 156.212 1.00 76.38 515 ALA A O 1
ATOM 3865 N N . TYR A 1 518 ? -9.212 -22.061 158.068 1.00 64.32 516 TYR A N 1
ATOM 3866 C CA . TYR A 1 518 ? -10.453 -21.424 157.646 1.00 69.07 516 TYR A CA 1
ATOM 3867 C C . TYR A 1 518 ? -10.306 -19.905 157.597 1.00 72.83 516 TYR A C 1
ATOM 3868 O O . TYR A 1 518 ? -11.007 -19.230 156.842 1.00 77.00 516 TYR A O 1
ATOM 3877 N N . VAL A 1 519 ? -9.390 -19.372 158.401 1.00 67.75 517 VAL A N 1
ATOM 3878 C CA . VAL A 1 519 ? -9.250 -17.926 158.544 1.00 68.18 517 VAL A CA 1
ATOM 3879 C C . VAL A 1 519 ? -8.785 -17.265 157.245 1.00 67.42 517 VAL A C 1
ATOM 3880 O O . VAL A 1 519 ? -9.020 -16.075 157.031 1.00 65.18 517 VAL A O 1
ATOM 3884 N N . TYR A 1 520 ? -8.128 -18.037 156.384 1.00 71.43 518 TYR A N 1
ATOM 3885 C CA . TYR A 1 520 ? -7.679 -17.528 155.092 1.00 63.41 518 TYR A CA 1
ATOM 3886 C C . TYR A 1 520 ? -8.280 -18.339 153.949 1.00 68.20 518 TYR A C 1
ATOM 3887 O O . TYR A 1 520 ? -7.753 -18.345 152.837 1.00 83.18 518 TYR A O 1
ATOM 3896 N N . SER A 1 521 ? -9.387 -19.017 154.239 1.00 65.90 519 SER A N 1
ATOM 3897 C CA . SER A 1 521 ? -10.102 -19.843 153.265 1.00 64.74 519 SER A CA 1
ATOM 3898 C C . SER A 1 521 ? -9.213 -20.852 152.554 1.00 71.43 519 SER A C 1
ATOM 3899 O O . SER A 1 521 ? -9.271 -20.976 151.332 1.00 88.61 519 SER A O 1
ATOM 3902 N N . GLY A 1 522 ? -8.394 -21.570 153.315 1.00 67.95 520 GLY A N 1
ATOM 3903 C CA . GLY A 1 522 ? -7.598 -22.647 152.754 1.00 69.22 520 GLY A CA 1
ATOM 3904 C C . GLY A 1 522 ? -6.118 -22.585 153.077 1.00 73.08 520 GLY A C 1
ATOM 3905 O O . GLY A 1 522 ? -5.352 -23.460 152.670 1.00 79.26 520 GLY A O 1
ATOM 3906 N N . TYR A 1 523 ? -5.708 -21.556 153.810 1.00 71.57 521 TYR A N 1
ATOM 3907 C CA . TYR A 1 523 ? -4.309 -21.429 154.196 1.00 71.21 521 TYR A CA 1
ATOM 3908 C C . TYR A 1 523 ? -4.168 -21.161 155.692 1.00 70.19 521 TYR A C 1
ATOM 3909 O O . TYR A 1 523 ? -4.668 -20.163 156.206 1.00 72.04 521 TYR A O 1
ATOM 3918 N N . ALA A 1 524 ? -3.487 -22.066 156.386 1.00 65.44 522 ALA A N 1
ATOM 3919 C CA . ALA A 1 524 ? -3.205 -21.897 157.806 1.00 69.12 522 ALA A CA 1
ATOM 3920 C C . ALA A 1 524 ? -1.909 -21.121 158.025 1.00 64.64 522 ALA A C 1
ATOM 3921 O O . ALA A 1 524 ? -0.886 -21.434 157.416 1.00 63.83 522 ALA A O 1
ATOM 3923 N N . PRO A 1 525 ? -1.950 -20.103 158.901 1.00 65.06 523 PRO A N 1
ATOM 3924 C CA . PRO A 1 525 ? -0.779 -19.277 159.219 1.00 64.09 523 PRO A CA 1
ATOM 3925 C C . PRO A 1 525 ? 0.374 -20.117 159.750 1.00 68.16 523 PRO A C 1
ATOM 3926 O O . PRO A 1 525 ? 0.164 -20.941 160.638 1.00 71.19 523 PRO A O 1
ATOM 3930 N N . LEU A 1 526 ? 1.566 -19.927 159.193 1.00 65.96 524 LEU A N 1
ATOM 3931 C CA . LEU A 1 526 ? 2.737 -20.674 159.631 1.00 62.93 524 LEU A CA 1
ATOM 3932 C C . LEU A 1 526 ? 2.994 -20.481 161.119 1.00 67.93 524 LEU A C 1
ATOM 3933 O O . LEU A 1 526 ? 3.346 -21.425 161.827 1.00 73.49 524 LEU A O 1
ATOM 3938 N N . SER A 1 527 ? 2.818 -19.246 161.580 1.00 65.73 525 SER A N 1
ATOM 3939 C CA . SER A 1 527 ? 3.028 -18.897 162.983 1.00 65.41 525 SER A CA 1
ATOM 3940 C C . SER A 1 527 ? 2.210 -19.768 163.936 1.00 57.64 525 SER A C 1
ATOM 3941 O O . SER A 1 527 ? 2.743 -20.316 164.899 1.00 57.33 525 SER A O 1
ATOM 3944 N N . ILE A 1 528 ? 0.916 -19.893 163.663 1.00 53.06 526 ILE A N 1
ATOM 3945 C CA . ILE A 1 528 ? 0.022 -20.645 164.536 1.00 54.45 526 ILE A CA 1
ATOM 3946 C C . ILE A 1 528 ? 0.240 -22.151 164.385 1.00 58.29 526 ILE A C 1
ATOM 3947 O O . ILE A 1 528 ? 0.002 -22.920 165.320 1.00 58.96 526 ILE A O 1
ATOM 3952 N N . ARG A 1 529 ? 0.709 -22.568 163.212 1.00 58.45 527 ARG A N 1
ATOM 3953 C CA . ARG A 1 529 ? 1.084 -23.965 162.998 1.00 58.70 527 ARG A CA 1
ATOM 3954 C C . ARG A 1 529 ? 2.291 -24.327 163.858 1.00 57.74 527 ARG A C 1
ATOM 3955 O O . ARG A 1 529 ? 2.402 -25.451 164.346 1.00 56.60 527 ARG A O 1
ATOM 3963 N N . LEU A 1 530 ? 3.193 -23.368 164.041 1.00 58.51 528 LEU A N 1
ATOM 3964 C CA . LEU A 1 530 ? 4.335 -23.554 164.930 1.00 63.71 528 LEU A CA 1
ATOM 3965 C C . LEU A 1 530 ? 3.875 -23.759 166.368 1.00 66.65 528 LEU A C 1
ATOM 3966 O O . LEU A 1 530 ? 4.380 -24.636 167.066 1.00 70.13 528 LEU A O 1
ATOM 3971 N N . VAL A 1 531 ? 2.924 -22.941 166.808 1.00 63.46 529 VAL A N 1
ATOM 3972 C CA . VAL A 1 531 ? 2.329 -23.093 168.132 1.00 57.02 529 VAL A CA 1
ATOM 3973 C C . VAL A 1 531 ? 1.703 -24.478 168.276 1.00 62.51 529 VAL A C 1
ATOM 3974 O O . VAL A 1 531 ? 1.834 -25.124 169.317 1.00 66.53 529 VAL A O 1
ATOM 3978 N N . GLN A 1 532 ? 1.046 -24.940 167.217 1.00 60.64 530 GLN A N 1
ATOM 3979 C CA . GLN A 1 532 ? 0.441 -26.269 167.211 1.00 61.62 530 GLN A CA 1
ATOM 3980 C C . GLN A 1 532 ? 1.493 -27.375 167.296 1.00 68.59 530 GLN A C 1
ATOM 3981 O O . GLN A 1 532 ? 1.191 -28.490 167.722 1.00 74.51 530 GLN A O 1
ATOM 3987 N N . CYS A 1 533 ? 2.724 -27.072 166.890 1.00 67.67 531 CYS A N 1
ATOM 3988 C CA . CYS A 1 533 ? 3.808 -28.043 167.004 1.00 75.11 531 CYS A CA 1
ATOM 3989 C C . CYS A 1 533 ? 4.160 -28.274 168.469 1.00 74.36 531 CYS A C 1
ATOM 3990 O O . CYS A 1 533 ? 4.747 -29.295 168.824 1.00 77.57 531 CYS A O 1
ATOM 3993 N N . VAL A 1 534 ? 3.798 -27.317 169.316 1.00 66.24 532 VAL A N 1
ATOM 3994 C CA . VAL A 1 534 ? 4.044 -27.436 170.745 1.00 66.65 532 VAL A CA 1
ATOM 3995 C C . VAL A 1 534 ? 2.806 -27.974 171.460 1.00 74.55 532 VAL A C 1
ATOM 3996 O O . VAL A 1 534 ? 2.896 -28.892 172.275 1.00 80.75 532 VAL A O 1
ATOM 4000 N N . LEU A 1 535 ? 1.651 -27.400 171.137 1.00 71.73 533 LEU A N 1
ATOM 4001 C CA . LEU A 1 535 ? 0.411 -27.685 171.857 1.00 68.19 533 LEU A CA 1
ATOM 4002 C C . LEU A 1 535 ? -0.362 -28.900 171.328 1.00 74.36 533 LEU A C 1
ATOM 4003 O O . LEU A 1 535 ? -0.756 -29.772 172.103 1.00 81.19 533 LEU A O 1
ATOM 4008 N N . GLN A 1 536 ? -0.579 -28.955 170.018 1.00 72.29 534 GLN A N 1
ATOM 4009 C CA . GLN A 1 536 ? -1.399 -30.008 169.420 1.00 66.81 534 GLN A CA 1
ATOM 4010 C C . GLN A 1 536 ? -0.601 -30.947 168.511 1.00 75.63 534 GLN A C 1
ATOM 4011 O O . GLN A 1 536 ? -0.828 -30.992 167.303 1.00 82.57 534 GLN A O 1
ATOM 4017 N N . LYS A 1 537 ? 0.323 -31.700 169.100 1.00 79.56 535 LYS A N 1
ATOM 4018 C CA . LYS A 1 537 ? 1.238 -32.548 168.335 1.00 78.29 535 LYS A CA 1
ATOM 4019 C C . LYS A 1 537 ? 0.544 -33.711 167.630 1.00 84.30 535 LYS A C 1
ATOM 4020 O O . LYS A 1 537 ? 0.826 -33.991 166.464 1.00 94.31 535 LYS A O 1
ATOM 4026 N N . GLN A 1 538 ? -0.347 -34.395 168.343 1.00 89.27 536 GLN A N 1
ATOM 4027 C CA . GLN A 1 538 ? -1.083 -35.519 167.772 1.00 100.01 536 GLN A CA 1
ATOM 4028 C C . GLN A 1 538 ? -1.895 -35.087 166.555 1.00 101.23 536 GLN A C 1
ATOM 4029 O O . GLN A 1 538 ? -1.845 -35.728 165.505 1.00 101.18 536 GLN A O 1
ATOM 4035 N N . TYR A 1 539 ? -2.651 -34.004 166.709 1.00 98.19 537 TYR A N 1
ATOM 4036 C CA . TYR A 1 539 ? -3.503 -33.510 165.635 1.00 93.12 537 TYR A CA 1
ATOM 4037 C C . TYR A 1 539 ? -2.703 -33.162 164.389 1.00 89.14 537 TYR A C 1
ATOM 4038 O O . TYR A 1 539 ? -3.162 -33.373 163.267 1.00 91.35 537 TYR A O 1
ATOM 4047 N N . LEU A 1 540 ? -1.511 -32.615 164.595 1.00 85.87 538 LEU A N 1
ATOM 4048 C CA . LEU A 1 540 ? -0.662 -32.189 163.491 1.00 79.15 538 LEU A CA 1
ATOM 4049 C C . LEU A 1 540 ? -0.216 -33.382 162.655 1.00 83.17 538 LEU A C 1
ATOM 4050 O O . LEU A 1 540 ? -0.295 -33.355 161.427 1.00 86.52 538 LEU A O 1
ATOM 4055 N N . LEU A 1 541 ? 0.262 -34.424 163.327 1.00 84.27 539 LEU A N 1
ATOM 4056 C CA . LEU A 1 541 ? 0.624 -35.664 162.654 1.00 88.61 539 LEU A CA 1
ATOM 4057 C C . LEU A 1 541 ? -0.580 -36.262 161.929 1.00 89.40 539 LEU A C 1
ATOM 4058 O O . LEU A 1 541 ? -0.431 -36.894 160.885 1.00 86.77 539 LEU A O 1
ATOM 4063 N N . SER A 1 542 ? -1.768 -36.063 162.493 1.00 96.89 540 SER A N 1
ATOM 4064 C CA . SER A 1 542 ? -3.003 -36.569 161.901 1.00 98.43 540 SER A CA 1
ATOM 4065 C C . SER A 1 542 ? -3.279 -35.948 160.531 1.00 99.50 540 SER A C 1
ATOM 4066 O O . SER A 1 542 ? -3.798 -36.615 159.636 1.00 108.71 540 SER A O 1
ATOM 4069 N N . ILE A 1 543 ? -2.929 -34.675 160.370 1.00 89.46 541 ILE A N 1
ATOM 4070 C CA . ILE A 1 543 ? -3.153 -33.980 159.104 1.00 84.40 541 ILE A CA 1
ATOM 4071 C C . ILE A 1 543 ? -1.873 -33.906 158.271 1.00 91.41 541 ILE A C 1
ATOM 4072 O O . ILE A 1 543 ? -1.677 -32.980 157.484 1.00 93.50 541 ILE A O 1
ATOM 4077 N N . THR A 1 544 ? -1.014 -34.907 158.435 1.00 96.35 542 THR A N 1
ATOM 4078 C CA . THR A 1 544 ? 0.254 -34.968 157.719 1.00 95.48 542 THR A CA 1
ATOM 4079 C C . THR A 1 544 ? 0.418 -36.335 157.061 1.00 107.22 542 THR A C 1
ATOM 4080 O O . THR A 1 544 ? 0.173 -36.500 155.866 1.00 97.48 542 THR A O 1
ATOM 4084 N N . LYS A 1 545 ? 0.824 -37.315 157.861 1.00 133.92 543 LYS A N 1
ATOM 4085 C CA . LYS A 1 545 ? 1.039 -38.673 157.381 1.00 163.63 543 LYS A CA 1
ATOM 4086 C C . LYS A 1 545 ? -0.197 -39.534 157.631 1.00 198.61 543 LYS A C 1
ATOM 4087 O O . LYS A 1 545 ? -0.742 -40.137 156.707 1.00 200.58 543 LYS A O 1
ATOM 4093 N N . GLY A 1 546 ? -0.635 -39.583 158.886 1.00 230.12 544 GLY A N 1
ATOM 4094 C CA . GLY A 1 546 ? -1.788 -40.377 159.268 1.00 239.07 544 GLY A CA 1
ATOM 4095 C C . GLY A 1 546 ? -1.582 -41.026 160.622 1.00 244.28 544 GLY A C 1
ATOM 4096 O O . GLY A 1 546 ? -0.464 -41.413 160.965 1.00 246.26 544 GLY A O 1
ATOM 4097 N N . SER A 1 547 ? -2.667 -41.146 161.385 1.00 232.64 545 SER A N 1
ATOM 4098 C CA . SER A 1 547 ? -2.633 -41.726 162.728 1.00 216.49 545 SER A CA 1
ATOM 4099 C C . SER A 1 547 ? -1.609 -41.033 163.623 1.00 207.25 545 SER A C 1
ATOM 4100 O O . SER A 1 547 ? -0.744 -41.683 164.211 1.00 201.62 545 SER A O 1
ATOM 4103 N N . GLY A 1 558 ? -2.071 -35.632 180.312 1.00 160.77 556 GLY A N 1
ATOM 4104 C CA . GLY A 1 558 ? -1.094 -34.909 179.521 1.00 166.56 556 GLY A CA 1
ATOM 4105 C C . GLY A 1 558 ? 0.323 -35.143 180.003 1.00 177.85 556 GLY A C 1
ATOM 4106 O O . GLY A 1 558 ? 0.942 -36.154 179.669 1.00 177.42 556 GLY A O 1
ATOM 4107 N N . GLY A 1 559 ? 0.840 -34.204 180.790 1.00 186.32 557 GLY A N 1
ATOM 4108 C CA . GLY A 1 559 ? 2.190 -34.301 181.317 1.00 185.16 557 GLY A CA 1
ATOM 4109 C C . GLY A 1 559 ? 3.243 -34.028 180.260 1.00 185.69 557 GLY A C 1
ATOM 4110 O O . GLY A 1 559 ? 4.018 -33.078 180.367 1.00 187.15 557 GLY A O 1
ATOM 4111 N N . GLY A 1 560 ? 3.267 -34.871 179.233 1.00 185.82 558 GLY A N 1
ATOM 4112 C CA . GLY A 1 560 ? 4.216 -34.737 178.145 1.00 174.50 558 GLY A CA 1
ATOM 4113 C C . GLY A 1 560 ? 3.712 -35.432 176.895 1.00 164.14 558 GLY A C 1
ATOM 4114 O O . GLY A 1 560 ? 2.613 -35.987 176.890 1.00 165.99 558 GLY A O 1
ATOM 4115 N N . ALA A 1 561 ? 4.511 -35.409 175.833 1.00 148.69 559 ALA A N 1
ATOM 4116 C CA . ALA A 1 561 ? 5.818 -34.762 175.848 1.00 133.06 559 ALA A CA 1
ATOM 4117 C C . ALA A 1 561 ? 5.745 -33.300 175.415 1.00 121.42 559 ALA A C 1
ATOM 4118 O O . ALA A 1 561 ? 5.339 -33.000 174.293 1.00 115.84 559 ALA A O 1
ATOM 4120 N N . GLN A 1 562 ? 6.132 -32.395 176.312 1.00 117.89 560 GLN A N 1
ATOM 4121 C CA . GLN A 1 562 ? 6.141 -30.963 176.017 1.00 114.68 560 GLN A CA 1
ATOM 4122 C C . GLN A 1 562 ? 7.311 -30.577 175.118 1.00 101.62 560 GLN A C 1
ATOM 4123 O O . GLN A 1 562 ? 8.073 -31.434 174.672 1.00 99.66 560 GLN A O 1
ATOM 4129 N N . GLY A 1 563 ? 7.445 -29.282 174.851 1.00 93.63 561 GLY A N 1
ATOM 4130 C CA . GLY A 1 563 ? 8.551 -28.785 174.056 1.00 86.52 561 GLY A CA 1
ATOM 4131 C C . GLY A 1 563 ? 8.273 -28.838 172.567 1.00 79.25 561 GLY A C 1
ATOM 4132 O O . GLY A 1 563 ? 7.124 -28.974 172.145 1.00 80.53 561 GLY A O 1
ATOM 4133 N N . TRP A 1 564 ? 9.329 -28.722 171.767 1.00 75.20 562 TRP A N 1
ATOM 4134 C CA . TRP A 1 564 ? 9.224 -28.896 170.322 1.00 64.39 562 TRP A CA 1
ATOM 4135 C C . TRP A 1 564 ? 9.371 -30.366 169.935 1.00 71.88 562 TRP A C 1
ATOM 4136 O O . TRP A 1 564 ? 9.489 -30.688 168.753 1.00 78.04 562 TRP A O 1
ATOM 4147 N N . LYS A 1 565 ? 9.377 -31.243 170.936 1.00 76.57 563 LYS A N 1
ATOM 4148 C CA . LYS A 1 565 ? 9.646 -32.670 170.742 1.00 75.41 563 LYS A CA 1
ATOM 4149 C C . LYS A 1 565 ? 8.854 -33.301 169.602 1.00 82.45 563 LYS A C 1
ATOM 4150 O O . LYS A 1 565 ? 7.627 -33.219 169.560 1.00 84.73 563 LYS A O 1
ATOM 4156 N N . GLY A 1 566 ? 9.580 -33.919 168.675 1.00 88.67 564 GLY A N 1
ATOM 4157 C CA . GLY A 1 566 ? 8.980 -34.612 167.551 1.00 90.85 564 GLY A CA 1
ATOM 4158 C C . GLY A 1 566 ? 8.797 -33.725 166.335 1.00 91.25 564 GLY A C 1
ATOM 4159 O O . GLY A 1 566 ? 8.401 -34.194 165.268 1.00 98.07 564 GLY A O 1
ATOM 4160 N N . PHE A 1 567 ? 9.086 -32.438 166.499 1.00 80.17 565 PHE A N 1
ATOM 4161 C CA . PHE A 1 567 ? 8.976 -31.478 165.406 1.00 74.95 565 PHE A CA 1
ATOM 4162 C C . PHE A 1 567 ? 10.232 -30.619 165.272 1.00 76.05 565 PHE A C 1
ATOM 4163 O O . PHE A 1 567 ? 10.182 -29.503 164.759 1.00 81.42 565 PHE A O 1
ATOM 4171 N N . GLU A 1 568 ? 11.358 -31.151 165.733 1.00 72.24 566 GLU A N 1
ATOM 4172 C CA . GLU A 1 568 ? 12.610 -30.407 165.738 1.00 72.71 566 GLU A CA 1
ATOM 4173 C C . GLU A 1 568 ? 13.117 -30.092 164.330 1.00 74.65 566 GLU A C 1
ATOM 4174 O O . GLU A 1 568 ? 13.566 -28.977 164.066 1.00 82.40 566 GLU A O 1
ATOM 4180 N N . GLU A 1 569 ? 13.055 -31.073 163.433 1.00 73.56 567 GLU A N 1
ATOM 4181 C CA . GLU A 1 569 ? 13.567 -30.895 162.074 1.00 75.80 567 GLU A CA 1
ATOM 4182 C C . GLU A 1 569 ? 12.698 -29.978 161.222 1.00 76.55 567 GLU A C 1
ATOM 4183 O O . GLU A 1 569 ? 13.203 -29.232 160.383 1.00 75.39 567 GLU A O 1
ATOM 4189 N N . ILE A 1 570 ? 11.390 -30.035 161.441 1.00 73.16 568 ILE A N 1
ATOM 4190 C CA . ILE A 1 570 ? 10.458 -29.213 160.683 1.00 70.82 568 ILE A CA 1
ATOM 4191 C C . ILE A 1 570 ? 10.583 -27.742 161.063 1.00 70.18 568 ILE A C 1
ATOM 4192 O O . ILE A 1 570 ? 10.734 -26.880 160.196 1.00 68.19 568 ILE A O 1
ATOM 4197 N N . VAL A 1 571 ? 10.523 -27.462 162.362 1.00 73.64 569 VAL A N 1
ATOM 4198 C CA . VAL A 1 571 ? 10.616 -26.094 162.866 1.00 68.99 569 VAL A CA 1
ATOM 4199 C C . VAL A 1 571 ? 11.992 -25.485 162.566 1.00 64.93 569 VAL A C 1
ATOM 4200 O O . VAL A 1 571 ? 12.139 -24.264 162.453 1.00 58.59 569 VAL A O 1
ATOM 4204 N N . LYS A 1 572 ? 12.988 -26.348 162.391 1.00 59.53 570 LYS A N 1
ATOM 4205 C CA . LYS A 1 572 ? 14.331 -25.916 162.020 1.00 63.17 570 LYS A CA 1
ATOM 4206 C C . LYS A 1 572 ? 14.333 -25.154 160.693 1.00 69.48 570 LYS A C 1
ATOM 4207 O O . LYS A 1 572 ? 15.225 -24.348 160.441 1.00 75.89 570 LYS A O 1
ATOM 4213 N N . HIS A 1 573 ? 13.334 -25.413 159.849 1.00 68.81 571 HIS A N 1
ATOM 4214 C CA . HIS A 1 573 ? 13.246 -24.781 158.532 1.00 64.22 571 HIS A CA 1
ATOM 4215 C C . HIS A 1 573 ? 12.555 -23.421 158.584 1.00 70.52 571 HIS A C 1
ATOM 4216 O O . HIS A 1 573 ? 12.323 -22.792 157.550 1.00 74.31 571 HIS A O 1
ATOM 4223 N N . ALA A 1 574 ? 12.216 -22.976 159.789 1.00 67.61 572 ALA A N 1
ATOM 4224 C CA . ALA A 1 574 ? 11.722 -21.621 159.990 1.00 62.94 572 ALA A CA 1
ATOM 4225 C C . ALA A 1 574 ? 12.848 -20.731 160.503 1.00 64.73 572 ALA A C 1
ATOM 4226 O O . ALA A 1 574 ? 13.728 -21.193 161.230 1.00 68.02 572 ALA A O 1
ATOM 4228 N N . ARG A 1 575 ? 12.811 -19.459 160.115 1.00 63.05 573 ARG A N 1
ATOM 4229 C CA . ARG A 1 575 ? 13.844 -18.484 160.470 1.00 57.53 573 ARG A CA 1
ATOM 4230 C C . ARG A 1 575 ? 14.105 -18.417 161.971 1.00 53.17 573 ARG A C 1
ATOM 4231 O O . ARG A 1 575 ? 13.211 -18.660 162.778 1.00 58.28 573 ARG A O 1
ATOM 4239 N N . GLY A 1 576 ? 15.341 -18.101 162.339 1.00 57.65 574 GLY A N 1
ATOM 4240 C CA . GLY A 1 576 ? 15.675 -17.821 163.723 1.00 61.32 574 GLY A CA 1
ATOM 4241 C C . GLY A 1 576 ? 15.833 -19.046 164.601 1.00 59.79 574 GLY A C 1
ATOM 4242 O O . GLY A 1 576 ? 15.516 -20.158 164.180 1.00 54.01 574 GLY A O 1
ATOM 4243 N N . PRO A 1 577 ? 16.319 -18.838 165.838 1.00 61.34 575 PRO A N 1
ATOM 4244 C CA . PRO A 1 577 ? 16.599 -19.877 166.837 1.00 56.87 575 PRO A CA 1
ATOM 4245 C C . PRO A 1 577 ? 15.351 -20.576 167.368 1.00 61.15 575 PRO A C 1
ATOM 4246 O O . PRO A 1 577 ? 14.341 -19.923 167.635 1.00 63.55 575 PRO A O 1
ATOM 4250 N N . THR A 1 578 ? 15.430 -21.895 167.509 1.00 59.53 576 THR A N 1
ATOM 4251 C CA . THR A 1 578 ? 14.418 -22.657 168.230 1.00 60.08 576 THR A CA 1
ATOM 4252 C C . THR A 1 578 ? 14.920 -22.971 169.633 1.00 63.70 576 THR A C 1
ATOM 4253 O O . THR A 1 578 ? 16.013 -23.511 169.792 1.00 70.78 576 THR A O 1
ATOM 4257 N N . PHE A 1 579 ? 14.128 -22.644 170.650 1.00 62.87 577 PHE A N 1
ATOM 4258 C CA . PHE A 1 579 ? 14.555 -22.889 172.024 1.00 56.19 577 PHE A CA 1
ATOM 4259 C C . PHE A 1 579 ? 13.446 -23.359 172.954 1.00 59.52 577 PHE A C 1
ATOM 4260 O O . PHE A 1 579 ? 12.263 -23.311 172.617 1.00 65.10 577 PHE A O 1
ATOM 4268 N N . ASP A 1 580 ? 13.858 -23.817 174.132 1.00 62.12 578 ASP A N 1
ATOM 4269 C CA . ASP A 1 580 ? 12.954 -24.353 175.139 1.00 53.94 578 ASP A CA 1
ATOM 4270 C C . ASP A 1 580 ? 13.673 -24.343 176.483 1.00 58.86 578 ASP A C 1
ATOM 4271 O O . ASP A 1 580 ? 14.183 -25.369 176.930 1.00 59.80 578 ASP A O 1
ATOM 4276 N N . GLU A 1 581 ? 13.717 -23.175 177.118 1.00 65.98 579 GLU A N 1
ATOM 4277 C CA . GLU A 1 581 ? 14.350 -23.036 178.426 1.00 70.83 579 GLU A CA 1
ATOM 4278 C C . GLU A 1 581 ? 13.440 -23.531 179.539 1.00 71.55 579 GLU A C 1
ATOM 4279 O O . GLU A 1 581 ? 12.231 -23.309 179.511 1.00 76.32 579 GLU A O 1
ATOM 4285 N N . ILE A 1 582 ? 14.033 -24.194 180.526 1.00 73.08 580 ILE A N 1
ATOM 4286 C CA . ILE A 1 582 ? 13.289 -24.661 181.687 1.00 76.63 580 ILE A CA 1
ATOM 4287 C C . ILE A 1 582 ? 13.771 -23.931 182.932 1.00 72.91 580 ILE A C 1
ATOM 4288 O O . ILE A 1 582 ? 14.970 -23.878 183.206 1.00 77.88 580 ILE A O 1
ATOM 4293 N N . GLN A 1 583 ? 12.834 -23.366 183.683 1.00 68.39 581 GLN A N 1
ATOM 4294 C CA . GLN A 1 583 ? 13.178 -22.651 184.902 1.00 69.26 581 GLN A CA 1
ATOM 4295 C C . GLN A 1 583 ? 12.831 -23.492 186.126 1.00 73.16 581 GLN A C 1
ATOM 4296 O O . GLN A 1 583 ? 11.740 -24.057 186.221 1.00 63.34 581 GLN A O 1
ATOM 4302 N N . LYS A 1 584 ? 13.779 -23.571 187.056 1.00 83.05 582 LYS A N 1
ATOM 4303 C CA . LYS A 1 584 ? 13.644 -24.413 188.238 1.00 86.14 582 LYS A CA 1
ATOM 4304 C C . LYS A 1 584 ? 13.969 -23.647 189.517 1.00 90.91 582 LYS A C 1
ATOM 4305 O O . LYS A 1 584 ? 13.203 -23.673 190.482 1.00 91.32 582 LYS A O 1
ATOM 4311 N N . GLY A 1 601 ? -1.331 -29.765 188.328 1.00 140.01 599 GLY A N 1
ATOM 4312 C CA . GLY A 1 601 ? -2.506 -30.557 188.639 1.00 144.77 599 GLY A CA 1
ATOM 4313 C C . GLY A 1 601 ? -3.613 -30.399 187.613 1.00 152.37 599 GLY A C 1
ATOM 4314 O O . GLY A 1 601 ? -3.609 -31.052 186.570 1.00 149.95 599 GLY A O 1
ATOM 4315 N N . ASP A 1 602 ? -4.559 -29.516 187.913 1.00 162.97 600 ASP A N 1
ATOM 4316 C CA . ASP A 1 602 ? -5.684 -29.241 187.024 1.00 163.32 600 ASP A CA 1
ATOM 4317 C C . ASP A 1 602 ? -5.273 -28.272 185.920 1.00 153.90 600 ASP A C 1
ATOM 4318 O O . ASP A 1 602 ? -4.088 -27.978 185.757 1.00 151.92 600 ASP A O 1
ATOM 4323 N N . LYS A 1 603 ? -6.250 -27.786 185.158 1.00 135.83 601 LYS A N 1
ATOM 4324 C CA . LYS A 1 603 ? -5.960 -26.998 183.964 1.00 118.62 601 LYS A CA 1
ATOM 4325 C C . LYS A 1 603 ? -5.246 -25.690 184.309 1.00 104.37 601 LYS A C 1
ATOM 4326 O O . LYS A 1 603 ? -5.614 -24.979 185.246 1.00 99.49 601 LYS A O 1
ATOM 4332 N N . LYS A 1 604 ? -4.180 -25.418 183.563 1.00 98.26 602 LYS A N 1
ATOM 4333 C CA . LYS A 1 604 ? -3.363 -24.231 183.767 1.00 91.49 602 LYS A CA 1
ATOM 4334 C C . LYS A 1 604 ? -3.445 -23.320 182.550 1.00 84.15 602 LYS A C 1
ATOM 4335 O O . LYS A 1 604 ? -3.970 -23.714 181.508 1.00 92.92 602 LYS A O 1
ATOM 4341 N N . THR A 1 605 ? -2.935 -22.100 182.681 1.00 72.25 603 THR A N 1
ATOM 4342 C CA . THR A 1 605 ? -2.962 -21.158 181.570 1.00 72.13 603 THR A CA 1
ATOM 4343 C C . THR A 1 605 ? -1.680 -21.214 180.738 1.00 74.75 603 THR A C 1
ATOM 4344 O O . THR A 1 605 ? -0.594 -21.478 181.259 1.00 76.62 603 THR A O 1
ATOM 4348 N N . VAL A 1 606 ? -1.817 -20.966 179.438 1.00 70.81 604 VAL A N 1
ATOM 4349 C CA . VAL A 1 606 ? -0.672 -20.927 178.537 1.00 65.35 604 VAL A CA 1
ATOM 4350 C C . VAL A 1 606 ? -0.614 -19.587 177.817 1.00 59.82 604 VAL A C 1
ATOM 4351 O O . VAL A 1 606 ? -1.566 -19.198 177.142 1.00 68.58 604 VAL A O 1
ATOM 4355 N N . PHE A 1 607 ? 0.505 -18.886 177.953 1.00 56.23 605 PHE A N 1
ATOM 4356 C CA . PHE A 1 607 ? 0.668 -17.592 177.303 1.00 60.14 605 PHE A CA 1
ATOM 4357 C C . PHE A 1 607 ? 1.328 -17.736 175.934 1.00 68.52 605 PHE A C 1
ATOM 4358 O O . PHE A 1 607 ? 2.479 -18.161 175.830 1.00 71.51 605 PHE A O 1
ATOM 4366 N N . VAL A 1 608 ? 0.598 -17.372 174.885 1.00 62.98 606 VAL A N 1
ATOM 4367 C CA . VAL A 1 608 ? 1.160 -17.342 173.542 1.00 57.35 606 VAL A CA 1
ATOM 4368 C C . VAL A 1 608 ? 1.539 -15.907 173.195 1.00 57.29 606 VAL A C 1
ATOM 4369 O O . VAL A 1 608 ? 0.672 -15.057 172.991 1.00 56.00 606 VAL A O 1
ATOM 4373 N N . VAL A 1 609 ? 2.840 -15.642 173.132 1.00 57.99 607 VAL A N 1
ATOM 4374 C CA . VAL A 1 609 ? 3.331 -14.277 172.985 1.00 58.85 607 VAL A CA 1
ATOM 4375 C C . VAL A 1 609 ? 3.899 -13.989 171.600 1.00 63.35 607 VAL A C 1
ATOM 4376 O O . VAL A 1 609 ? 4.719 -14.743 171.080 1.00 69.96 607 VAL A O 1
ATOM 4380 N N . PHE A 1 610 ? 3.442 -12.892 171.009 1.00 60.48 608 PHE A N 1
ATOM 4381 C CA . PHE A 1 610 ? 3.919 -12.461 169.703 1.00 52.15 608 PHE A CA 1
ATOM 4382 C C . PHE A 1 610 ? 4.791 -11.220 169.827 1.00 50.63 608 PHE A C 1
ATOM 4383 O O . PHE A 1 610 ? 4.300 -10.138 170.147 1.00 51.39 608 PHE A O 1
ATOM 4391 N N . VAL A 1 611 ? 6.084 -11.373 169.565 1.00 51.73 609 VAL A N 1
ATOM 4392 C CA . VAL A 1 611 ? 6.983 -10.227 169.532 1.00 52.13 609 VAL A CA 1
ATOM 4393 C C . VAL A 1 611 ? 6.998 -9.607 168.139 1.00 58.34 609 VAL A C 1
ATOM 4394 O O . VAL A 1 611 ? 7.479 -10.220 167.186 1.00 58.08 609 VAL A O 1
ATOM 4398 N N . GLY A 1 612 ? 6.462 -8.397 168.019 1.00 59.31 610 GLY A N 1
ATOM 4399 C CA . GLY A 1 612 ? 6.447 -7.695 166.748 1.00 60.52 610 GLY A CA 1
ATOM 4400 C C . GLY A 1 612 ? 5.115 -7.710 166.017 1.00 61.77 610 GLY A C 1
ATOM 4401 O O . GLY A 1 612 ? 5.083 -7.633 164.790 1.00 68.12 610 GLY A O 1
ATOM 4402 N N . GLY A 1 613 ? 4.017 -7.810 166.758 1.00 54.02 611 GLY A N 1
ATOM 4403 C CA . GLY A 1 613 ? 2.694 -7.735 166.162 1.00 51.01 611 GLY A CA 1
ATOM 4404 C C . GLY A 1 613 ? 2.011 -9.072 165.935 1.00 58.15 611 GLY A C 1
ATOM 4405 O O . GLY A 1 613 ? 2.656 -10.063 165.594 1.00 63.69 611 GLY A O 1
ATOM 4406 N N . ILE A 1 614 ? 0.697 -9.093 166.149 1.00 58.08 612 ILE A N 1
ATOM 4407 C CA . ILE A 1 614 ? -0.143 -10.244 165.830 1.00 55.89 612 ILE A CA 1
ATOM 4408 C C . ILE A 1 614 ? -1.350 -9.775 165.010 1.00 58.30 612 ILE A C 1
ATOM 4409 O O . ILE A 1 614 ? -1.751 -8.612 165.091 1.00 55.96 612 ILE A O 1
ATOM 4414 N N . THR A 1 615 ? -1.930 -10.676 164.225 1.00 57.91 613 THR A N 1
ATOM 4415 C CA . THR A 1 615 ? -3.076 -10.337 163.393 1.00 55.54 613 THR A CA 1
ATOM 4416 C C . THR A 1 615 ? -4.363 -10.905 163.963 1.00 62.14 613 THR A C 1
ATOM 4417 O O . THR A 1 615 ? -4.339 -11.879 164.716 1.00 63.49 613 THR A O 1
ATOM 4421 N N . PHE A 1 616 ? -5.485 -10.297 163.589 1.00 67.68 614 PHE A N 1
ATOM 4422 C CA . PHE A 1 616 ? -6.794 -10.756 164.035 1.00 64.51 614 PHE A CA 1
ATOM 4423 C C . PHE A 1 616 ? -7.049 -12.186 163.571 1.00 70.02 614 PHE A C 1
ATOM 4424 O O . PHE A 1 616 ? -7.711 -12.964 164.258 1.00 78.16 614 PHE A O 1
ATOM 4432 N N . THR A 1 617 ? -6.533 -12.520 162.393 1.00 67.30 615 THR A N 1
ATOM 4433 C CA . THR A 1 617 ? -6.587 -13.886 161.890 1.00 68.66 615 THR A CA 1
ATOM 4434 C C . THR A 1 617 ? -5.846 -14.840 162.823 1.00 66.65 615 THR A C 1
ATOM 4435 O O . THR A 1 617 ? -6.334 -15.930 163.124 1.00 66.14 615 THR A O 1
ATOM 4439 N N . GLU A 1 618 ? -4.664 -14.429 163.272 1.00 66.56 616 GLU A N 1
ATOM 4440 C CA . GLU A 1 618 ? -3.867 -15.253 164.174 1.00 69.25 616 GLU A CA 1
ATOM 4441 C C . GLU A 1 618 ? -4.515 -15.329 165.552 1.00 75.25 616 GLU A C 1
ATOM 4442 O O . GLU A 1 618 ? -4.394 -16.339 166.247 1.00 81.87 616 GLU A O 1
ATOM 4448 N N . ILE A 1 619 ? -5.207 -14.259 165.939 1.00 68.33 617 ILE A N 1
ATOM 4449 C CA . ILE A 1 619 ? -5.918 -14.225 167.213 1.00 58.05 617 ILE A CA 1
ATOM 4450 C C . ILE A 1 619 ? -7.109 -15.176 167.166 1.00 61.57 617 ILE A C 1
ATOM 4451 O O . ILE A 1 619 ? -7.306 -15.989 168.069 1.00 65.20 617 ILE A O 1
ATOM 4456 N N . ALA A 1 620 ? -7.900 -15.060 166.105 1.00 65.18 618 ALA A N 1
ATOM 4457 C CA . ALA A 1 620 ? -9.035 -15.943 165.871 1.00 58.53 618 ALA A CA 1
ATOM 4458 C C . ALA A 1 620 ? -8.595 -17.404 165.813 1.00 63.78 618 ALA A C 1
ATOM 4459 O O . ALA A 1 620 ? -9.224 -18.274 166.417 1.00 68.54 618 ALA A O 1
ATOM 4461 N N . ALA A 1 621 ? -7.518 -17.663 165.075 1.00 61.32 619 ALA A N 1
ATOM 4462 C CA . ALA A 1 621 ? -6.973 -19.011 164.948 1.00 61.40 619 ALA A CA 1
ATOM 4463 C C . ALA A 1 621 ? -6.578 -19.566 166.310 1.00 66.80 619 ALA A C 1
ATOM 4464 O O . ALA A 1 621 ? -6.840 -20.729 166.625 1.00 58.69 619 ALA A O 1
ATOM 4466 N N . LEU A 1 622 ? -5.947 -18.721 167.117 1.00 74.30 620 LEU A N 1
ATOM 4467 C CA . LEU A 1 622 ? -5.563 -19.097 168.469 1.00 74.89 620 LEU A CA 1
ATOM 4468 C C . LEU A 1 622 ? -6.798 -19.372 169.332 1.00 71.38 620 LEU A C 1
ATOM 4469 O O . LEU A 1 622 ? -6.815 -20.310 170.128 1.00 72.01 620 LEU A O 1
ATOM 4474 N N . ARG A 1 623 ? -7.836 -18.561 169.154 1.00 65.90 621 ARG A N 1
ATOM 4475 C CA . ARG A 1 623 ? -9.092 -18.762 169.868 1.00 65.74 621 ARG A CA 1
ATOM 4476 C C . ARG A 1 623 ? -9.752 -20.073 169.453 1.00 70.78 621 ARG A C 1
ATOM 4477 O O . ARG A 1 623 ? -10.413 -20.725 170.261 1.00 74.95 621 ARG A O 1
ATOM 4485 N N . PHE A 1 624 ? -9.573 -20.445 168.189 1.00 74.42 622 PHE A N 1
ATOM 4486 C CA . PHE A 1 624 ? -10.109 -21.698 167.668 1.00 76.82 622 PHE A CA 1
ATOM 4487 C C . PHE A 1 624 ? -9.473 -22.889 168.378 1.00 80.36 622 PHE A C 1
ATOM 4488 O O . PHE A 1 624 ? -10.121 -23.911 168.609 1.00 78.43 622 PHE A O 1
ATOM 4496 N N . ILE A 1 625 ? -8.198 -22.743 168.721 1.00 85.80 623 ILE A N 1
ATOM 4497 C CA . ILE A 1 625 ? -7.454 -23.787 169.415 1.00 82.63 623 ILE A CA 1
ATOM 4498 C C . ILE A 1 625 ? -7.772 -23.765 170.906 1.00 77.85 623 ILE A C 1
ATOM 4499 O O . ILE A 1 625 ? -7.884 -24.814 171.544 1.00 79.33 623 ILE A O 1
ATOM 4504 N N . ALA A 1 626 ? -7.929 -22.560 171.447 1.00 75.34 624 ALA A N 1
ATOM 4505 C CA . ALA A 1 626 ? -8.267 -22.374 172.855 1.00 78.49 624 ALA A CA 1
ATOM 4506 C C . ALA A 1 626 ? -9.545 -23.123 173.217 1.00 78.36 624 ALA A C 1
ATOM 4507 O O . ALA A 1 626 ? -9.655 -23.697 174.301 1.00 80.69 624 ALA A O 1
ATOM 4509 N N . LYS A 1 627 ? -10.505 -23.110 172.298 1.00 79.04 625 LYS A N 1
ATOM 4510 C CA . LYS A 1 627 ? -11.755 -23.840 172.471 1.00 80.81 625 LYS A CA 1
ATOM 4511 C C . LYS A 1 627 ? -11.503 -25.345 172.483 1.00 74.50 625 LYS A C 1
ATOM 4512 O O . LYS A 1 627 ? -11.994 -26.056 173.361 1.00 71.06 625 LYS A O 1
ATOM 4518 N N . GLN A 1 628 ? -10.737 -25.825 171.506 1.00 75.21 626 GLN A N 1
ATOM 4519 C CA . GLN A 1 628 ? -10.390 -27.241 171.422 1.00 74.80 626 GLN A CA 1
ATOM 4520 C C . GLN A 1 628 ? -9.634 -27.723 172.658 1.00 80.54 626 GLN A C 1
ATOM 4521 O O . GLN A 1 628 ? -9.593 -28.919 172.938 1.00 83.11 626 GLN A O 1
ATOM 4527 N N . GLU A 1 629 ? -9.040 -26.785 173.390 1.00 85.45 627 GLU A N 1
ATOM 4528 C CA . GLU A 1 629 ? -8.200 -27.112 174.539 1.00 94.02 627 GLU A CA 1
ATOM 4529 C C . GLU A 1 629 ? -8.796 -26.603 175.847 1.00 92.21 627 GLU A C 1
ATOM 4530 O O . GLU A 1 629 ? -8.167 -26.704 176.901 1.00 80.57 627 GLU A O 1
ATOM 4536 N N . GLU A 1 630 ? -10.008 -26.061 175.763 1.00 99.98 628 GLU A N 1
ATOM 4537 C CA . GLU A 1 630 ? -10.705 -25.459 176.903 1.00 100.96 628 GLU A CA 1
ATOM 4538 C C . GLU A 1 630 ? -10.687 -26.318 178.170 1.00 95.91 628 GLU A C 1
ATOM 4539 O O . GLU A 1 630 ? -10.705 -25.798 179.284 1.00 94.16 628 GLU A O 1
ATOM 4545 N N . ALA A 1 631 ? -10.655 -27.633 177.987 1.00 94.68 629 ALA A N 1
ATOM 4546 C CA . ALA A 1 631 ? -10.643 -28.574 179.099 1.00 92.84 629 ALA A CA 1
ATOM 4547 C C . ALA A 1 631 ? -9.357 -28.469 179.916 1.00 102.01 629 ALA A C 1
ATOM 4548 O O . ALA A 1 631 ? -9.393 -28.163 181.108 1.00 99.62 629 ALA A O 1
ATOM 4550 N N . ARG A 1 632 ? -8.223 -28.741 179.275 1.00 108.48 630 ARG A N 1
ATOM 4551 C CA . ARG A 1 632 ? -6.954 -28.866 179.987 1.00 106.01 630 ARG A CA 1
ATOM 4552 C C . ARG A 1 632 ? -6.102 -27.585 180.017 1.00 96.12 630 ARG A C 1
ATOM 4553 O O . ARG A 1 632 ? -5.117 -27.517 180.752 1.00 90.02 630 ARG A O 1
ATOM 4561 N N . ARG A 1 633 ? -6.472 -26.576 179.231 1.00 92.15 631 ARG A N 1
ATOM 4562 C CA . ARG A 1 633 ? -5.650 -25.366 179.106 1.00 85.40 631 ARG A CA 1
ATOM 4563 C C . ARG A 1 633 ? -6.452 -24.072 178.992 1.00 85.51 631 ARG A C 1
ATOM 4564 O O . ARG A 1 633 ? -7.541 -24.047 178.421 1.00 92.17 631 ARG A O 1
ATOM 4572 N N . ASN A 1 634 ? -5.898 -22.997 179.543 1.00 82.91 632 ASN A N 1
ATOM 4573 C CA . ASN A 1 634 ? -6.398 -21.654 179.283 1.00 86.19 632 ASN A CA 1
ATOM 4574 C C . ASN A 1 634 ? -5.385 -20.867 178.452 1.00 89.82 632 ASN A C 1
ATOM 4575 O O . ASN A 1 634 ? -4.311 -20.530 178.937 1.00 93.36 632 ASN A O 1
ATOM 4580 N N . ILE A 1 635 ? -5.718 -20.571 177.202 1.00 84.32 633 ILE A N 1
ATOM 4581 C CA . ILE A 1 635 ? -4.768 -19.882 176.333 1.00 68.12 633 ILE A CA 1
ATOM 4582 C C . ILE A 1 635 ? -4.962 -18.370 176.392 1.00 66.61 633 ILE A C 1
ATOM 4583 O O . ILE A 1 635 ? -6.049 -17.863 176.113 1.00 81.74 633 ILE A O 1
ATOM 4588 N N . VAL A 1 636 ? -3.902 -17.656 176.761 1.00 56.27 634 VAL A N 1
ATOM 4589 C CA . VAL A 1 636 ? -3.940 -16.199 176.859 1.00 58.73 634 VAL A CA 1
ATOM 4590 C C . VAL A 1 636 ? -2.905 -15.568 175.925 1.00 62.95 634 VAL A C 1
ATOM 4591 O O . VAL A 1 636 ? -1.712 -15.862 176.012 1.00 69.13 634 VAL A O 1
ATOM 4595 N N . ILE A 1 637 ? -3.370 -14.697 175.036 1.00 56.33 635 ILE A N 1
ATOM 4596 C CA . ILE A 1 637 ? -2.513 -14.104 174.013 1.00 56.25 635 ILE A CA 1
ATOM 4597 C C . ILE A 1 637 ? -1.857 -12.797 174.458 1.00 62.69 635 ILE A C 1
ATOM 4598 O O . ILE A 1 637 ? -2.513 -11.920 175.016 1.00 69.28 635 ILE A O 1
ATOM 4603 N N . CYS A 1 638 ? -0.556 -12.674 174.213 1.00 68.50 636 CYS A N 1
ATOM 4604 C CA . CYS A 1 638 ? 0.160 -11.427 174.466 1.00 71.56 636 CYS A CA 1
ATOM 4605 C C . CYS A 1 638 ? 0.889 -10.965 173.212 1.00 60.92 636 CYS A C 1
ATOM 4606 O O . CYS A 1 638 ? 1.329 -11.785 172.410 1.00 62.89 636 CYS A O 1
ATOM 4609 N N . THR A 1 639 ? 1.009 -9.652 173.043 1.00 51.66 637 THR A N 1
ATOM 4610 C CA . THR A 1 639 ? 1.674 -9.094 171.873 1.00 49.45 637 THR A CA 1
ATOM 4611 C C . THR A 1 639 ? 2.160 -7.666 172.111 1.00 57.32 637 THR A C 1
ATOM 4612 O O . THR A 1 639 ? 1.660 -6.963 172.990 1.00 66.62 637 THR A O 1
ATOM 4616 N N . THR A 1 640 ? 3.130 -7.241 171.308 1.00 54.71 638 THR A N 1
ATOM 4617 C CA . THR A 1 640 ? 3.639 -5.877 171.370 1.00 53.27 638 THR A CA 1
ATOM 4618 C C . THR A 1 640 ? 2.614 -4.903 170.807 1.00 59.45 638 THR A C 1
ATOM 4619 O O . THR A 1 640 ? 2.492 -3.767 171.271 1.00 61.67 638 THR A O 1
ATOM 4623 N N . SER A 1 641 ? 1.896 -5.359 169.785 1.00 57.77 639 SER A N 1
ATOM 4624 C CA . SER A 1 641 ? 0.850 -4.573 169.142 1.00 61.72 639 SER A CA 1
ATOM 4625 C C . SER A 1 641 ? -0.030 -5.493 168.322 1.00 66.76 639 SER A C 1
ATOM 4626 O O . SER A 1 641 ? 0.245 -6.688 168.216 1.00 65.79 639 SER A O 1
ATOM 4629 N N . ILE A 1 642 ? -1.093 -4.940 167.749 1.00 70.07 640 ILE A N 1
ATOM 4630 C CA . ILE A 1 642 ? -1.902 -5.682 166.791 1.00 58.25 640 ILE A CA 1
ATOM 4631 C C . ILE A 1 642 ? -1.591 -5.171 165.386 1.00 63.28 640 ILE A C 1
ATOM 4632 O O . ILE A 1 642 ? -1.767 -3.991 165.084 1.00 76.51 640 ILE A O 1
ATOM 4637 N N . ILE A 1 643 ? -1.107 -6.071 164.538 1.00 57.76 641 ILE A N 1
ATOM 4638 C CA . ILE A 1 643 ? -0.500 -5.692 163.268 1.00 54.81 641 ILE A CA 1
ATOM 4639 C C . ILE A 1 643 ? -1.320 -6.165 162.062 1.00 61.73 641 ILE A C 1
ATOM 4640 O O . ILE A 1 643 ? -2.154 -7.068 162.174 1.00 63.23 641 ILE A O 1
ATOM 4645 N N . ASN A 1 644 ? -1.082 -5.540 160.912 1.00 65.13 642 ASN A N 1
ATOM 4646 C CA . ASN A 1 644 ? -1.641 -6.000 159.646 1.00 73.17 642 ASN A CA 1
ATOM 4647 C C . ASN A 1 644 ? -0.780 -5.558 158.468 1.00 75.35 642 ASN A C 1
ATOM 4648 O O . ASN A 1 644 ? 0.206 -4.843 158.646 1.00 73.35 642 ASN A O 1
ATOM 4653 N N . GLY A 1 645 ? -1.155 -5.997 157.270 1.00 77.55 643 GLY A N 1
ATOM 4654 C CA . GLY A 1 645 ? -0.397 -5.710 156.065 1.00 69.37 643 GLY A CA 1
ATOM 4655 C C . GLY A 1 645 ? -0.157 -4.235 155.792 1.00 63.63 643 GLY A C 1
ATOM 4656 O O . GLY A 1 645 ? 0.942 -3.845 155.397 1.00 65.29 643 GLY A O 1
ATOM 4657 N N . ASN A 1 646 ? -1.181 -3.413 155.998 1.00 61.31 644 ASN A N 1
ATOM 4658 C CA . ASN A 1 646 ? -1.076 -1.988 155.706 1.00 57.45 644 ASN A CA 1
ATOM 4659 C C . ASN A 1 646 ? -0.187 -1.269 156.708 1.00 56.17 644 ASN A C 1
ATOM 4660 O O . ASN A 1 646 ? 0.533 -0.339 156.348 1.00 65.26 644 ASN A O 1
ATOM 4665 N N . ARG A 1 647 ? -0.237 -1.694 157.967 1.00 59.04 645 ARG A N 1
ATOM 4666 C CA . ARG A 1 647 ? 0.650 -1.121 158.973 1.00 69.53 645 ARG A CA 1
ATOM 4667 C C . ARG A 1 647 ? 2.103 -1.454 158.635 1.00 67.94 645 ARG A C 1
ATOM 4668 O O . ARG A 1 647 ? 2.988 -0.614 158.782 1.00 72.44 645 ARG A O 1
ATOM 4676 N N . MET A 1 648 ? 2.336 -2.677 158.166 1.00 63.18 646 MET A N 1
ATOM 4677 C CA . MET A 1 648 ? 3.673 -3.111 157.770 1.00 58.05 646 MET A CA 1
ATOM 4678 C C . MET A 1 648 ? 4.245 -2.255 156.648 1.00 63.18 646 MET A C 1
ATOM 4679 O O . MET A 1 648 ? 5.386 -1.801 156.727 1.00 62.66 646 MET A O 1
ATOM 4684 N N . MET A 1 649 ? 3.456 -2.042 155.601 1.00 65.10 647 MET A N 1
ATOM 4685 C CA . MET A 1 649 ? 3.902 -1.233 154.472 1.00 68.03 647 MET A CA 1
ATOM 4686 C C . MET A 1 649 ? 4.166 0.210 154.884 1.00 67.52 647 MET A C 1
ATOM 4687 O O . MET A 1 649 ? 5.143 0.818 154.443 1.00 57.96 647 MET A O 1
ATOM 4692 N N . ASN A 1 650 ? 3.296 0.751 155.733 1.00 73.72 648 ASN A N 1
ATOM 4693 C CA . ASN A 1 650 ? 3.435 2.128 156.202 1.00 77.90 648 ASN A CA 1
ATOM 4694 C C . ASN A 1 650 ? 4.760 2.378 156.917 1.00 75.26 648 ASN A C 1
ATOM 4695 O O . ASN A 1 650 ? 5.229 3.514 156.997 1.00 80.93 648 ASN A O 1
ATOM 4700 N N . ALA A 1 651 ? 5.353 1.312 157.441 1.00 61.93 649 ALA A N 1
ATOM 4701 C CA . ALA A 1 651 ? 6.671 1.394 158.049 1.00 59.11 649 ALA A CA 1
ATOM 4702 C C . ALA A 1 651 ? 7.728 1.769 157.013 1.00 69.72 649 ALA A C 1
ATOM 4703 O O . ALA A 1 651 ? 8.730 2.412 157.336 1.00 68.53 649 ALA A O 1
ATOM 4705 N N . ALA A 1 652 ? 7.490 1.375 155.764 1.00 75.55 650 ALA A N 1
ATOM 4706 C CA . ALA A 1 652 ? 8.502 1.485 154.719 1.00 66.15 650 ALA A CA 1
ATOM 4707 C C . ALA A 1 652 ? 8.236 2.578 153.680 1.00 64.02 650 ALA A C 1
ATOM 4708 O O . ALA A 1 652 ? 9.169 3.052 153.031 1.00 72.36 650 ALA A O 1
ATOM 4710 N N . ILE A 1 653 ? 6.980 2.984 153.520 1.00 50.63 651 ILE A N 1
ATOM 4711 C CA . ILE A 1 653 ? 6.616 3.873 152.415 1.00 57.43 651 ILE A CA 1
ATOM 4712 C C . ILE A 1 653 ? 6.988 5.339 152.636 1.00 60.78 651 ILE A C 1
ATOM 4713 O O . ILE A 1 653 ? 6.471 5.992 153.542 1.00 70.17 651 ILE A O 1
ATOM 4718 N N . GLU A 1 654 ? 7.880 5.846 151.788 1.00 51.96 652 GLU A N 1
ATOM 4719 C CA . GLU A 1 654 ? 8.264 7.256 151.797 1.00 61.18 652 GLU A CA 1
ATOM 4720 C C . GLU A 1 654 ? 7.124 8.138 151.300 1.00 77.16 652 GLU A C 1
ATOM 4721 O O . GLU A 1 654 ? 6.565 7.885 150.234 1.00 88.42 652 GLU A O 1
ATOM 4727 N N . THR A 1 655 ? 6.782 9.171 152.066 1.00 83.25 653 THR A N 1
ATOM 4728 C CA . THR A 1 655 ? 5.627 10.004 151.730 1.00 80.38 653 THR A CA 1
ATOM 4729 C C . THR A 1 655 ? 5.993 11.351 151.100 1.00 82.83 653 THR A C 1
ATOM 4730 O O . THR A 1 655 ? 5.116 12.062 150.611 1.00 86.68 653 THR A O 1
ATOM 4734 N N . ALA A 1 656 ? 7.275 11.708 151.113 1.00 81.35 654 ALA A N 1
ATOM 4735 C CA . ALA A 1 656 ? 7.721 12.919 150.421 1.00 85.26 654 ALA A CA 1
ATOM 4736 C C . ALA A 1 656 ? 7.485 12.759 148.919 1.00 97.01 654 ALA A C 1
ATOM 4737 O O . ALA A 1 656 ? 7.224 11.649 148.455 1.00 98.34 654 ALA A O 1
ATOM 4739 N N . THR A 1 657 ? 7.597 13.840 148.148 1.00 106.53 655 THR A N 1
ATOM 4740 C CA . THR A 1 657 ? 6.891 13.841 146.871 1.00 110.12 655 THR A CA 1
ATOM 4741 C C . THR A 1 657 ? 7.434 14.634 145.676 1.00 114.11 655 THR A C 1
ATOM 4742 O O . THR A 1 657 ? 6.800 14.621 144.621 1.00 128.98 655 THR A O 1
ATOM 4746 N N . PHE A 1 658 ? 8.563 15.327 145.819 1.00 109.80 656 PHE A N 1
ATOM 4747 C CA . PHE A 1 658 ? 9.151 16.082 144.694 1.00 108.59 656 PHE A CA 1
ATOM 4748 C C . PHE A 1 658 ? 8.258 17.196 144.128 1.00 104.94 656 PHE A C 1
ATOM 4749 O O . PHE A 1 658 ? 8.592 17.792 143.108 1.00 102.73 656 PHE A O 1
ATOM 4757 N N . GLU A 1 659 ? 7.133 17.477 144.775 1.00 111.96 657 GLU A N 1
ATOM 4758 C CA . GLU A 1 659 ? 6.177 18.443 144.238 1.00 116.46 657 GLU A CA 1
ATOM 4759 C C . GLU A 1 659 ? 6.432 19.877 144.688 1.00 122.89 657 GLU A C 1
ATOM 4760 O O . GLU A 1 659 ? 7.460 20.180 145.295 1.00 123.85 657 GLU A O 1
ATOM 4766 N N . LYS A 1 660 ? 5.483 20.754 144.371 1.00 125.52 658 LYS A N 1
ATOM 4767 C CA . LYS A 1 660 ? 5.541 22.154 144.773 1.00 129.76 658 LYS A CA 1
ATOM 4768 C C . LYS A 1 660 ? 5.388 22.306 146.282 1.00 132.56 658 LYS A C 1
ATOM 4769 O O . LYS A 1 660 ? 4.590 21.610 146.907 1.00 133.81 658 LYS A O 1
ATOM 4771 N N . SER B 2 4 ? 56.289 0.417 165.781 1.00 165.26 505 SER B N 1
ATOM 4772 C CA . SER B 2 4 ? 55.661 -0.859 166.102 1.00 162.72 505 SER B CA 1
ATOM 4773 C C . SER B 2 4 ? 55.468 -1.012 167.607 1.00 153.80 505 SER B C 1
ATOM 4774 O O . SER B 2 4 ? 54.426 -1.477 168.060 1.00 149.55 505 SER B O 1
ATOM 4777 N N . PHE B 2 5 ? 56.482 -0.620 168.371 1.00 152.06 506 PHE B N 1
ATOM 4778 C CA . PHE B 2 5 ? 56.472 -0.765 169.825 1.00 148.58 506 PHE B CA 1
ATOM 4779 C C . PHE B 2 5 ? 55.497 0.187 170.503 1.00 150.79 506 PHE B C 1
ATOM 4780 O O . PHE B 2 5 ? 54.697 -0.225 171.341 1.00 151.40 506 PHE B O 1
ATOM 4788 N N . GLU B 2 6 ? 55.601 1.465 170.151 1.00 152.92 507 GLU B N 1
ATOM 4789 C CA . GLU B 2 6 ? 54.821 2.544 170.757 1.00 157.35 507 GLU B CA 1
ATOM 4790 C C . GLU B 2 6 ? 53.347 2.202 170.994 1.00 160.86 507 GLU B C 1
ATOM 4791 O O . GLU B 2 6 ? 52.745 2.665 171.962 1.00 157.33 507 GLU B O 1
ATOM 4797 N N . VAL B 2 7 ? 52.774 1.393 170.109 1.00 164.35 508 VAL B N 1
ATOM 4798 C CA . VAL B 2 7 ? 51.382 0.974 170.232 1.00 159.95 508 VAL B CA 1
ATOM 4799 C C . VAL B 2 7 ? 51.229 -0.335 171.015 1.00 157.27 508 VAL B C 1
ATOM 4800 O O . VAL B 2 7 ? 50.173 -0.596 171.591 1.00 159.85 508 VAL B O 1
ATOM 4804 N N . ILE B 2 8 ? 52.279 -1.154 171.026 1.00 147.87 509 ILE B N 1
ATOM 4805 C CA . ILE B 2 8 ? 52.280 -2.414 171.770 1.00 140.44 509 ILE B CA 1
ATOM 4806 C C . ILE B 2 8 ? 52.037 -2.203 173.263 1.00 143.90 509 ILE B C 1
ATOM 4807 O O . ILE B 2 8 ? 51.360 -3.002 173.912 1.00 144.31 509 ILE B O 1
ATOM 4812 N N . ALA B 2 9 ? 52.569 -1.109 173.795 1.00 146.36 510 ALA B N 1
ATOM 4813 C CA . ALA B 2 9 ? 52.380 -0.773 175.200 1.00 148.01 510 ALA B CA 1
ATOM 4814 C C . ALA B 2 9 ? 50.897 -0.576 175.492 1.00 142.81 510 ALA B C 1
ATOM 4815 O O . ALA B 2 9 ? 50.396 -1.012 176.526 1.00 146.78 510 ALA B O 1
ATOM 4817 N N . ARG B 2 10 ? 50.202 0.081 174.568 1.00 133.96 511 ARG B N 1
ATOM 4818 C CA . ARG B 2 10 ? 48.764 0.287 174.685 1.00 128.84 511 ARG B CA 1
ATOM 4819 C C . ARG B 2 10 ? 47.996 -1.027 174.582 1.00 120.03 511 ARG B C 1
ATOM 4820 O O . ARG B 2 10 ? 47.094 -1.292 175.376 1.00 117.50 511 ARG B O 1
ATOM 4828 N N . THR B 2 11 ? 48.359 -1.842 173.595 1.00 115.23 512 THR B N 1
ATOM 4829 C CA . THR B 2 11 ? 47.706 -3.128 173.363 1.00 111.05 512 THR B CA 1
ATOM 4830 C C . THR B 2 11 ? 47.866 -4.054 174.570 1.00 114.86 512 THR B C 1
ATOM 4831 O O . THR B 2 11 ? 47.026 -4.917 174.817 1.00 118.21 512 THR B O 1
ATOM 4835 N N . ALA B 2 12 ? 48.919 -3.837 175.352 1.00 118.03 513 ALA B N 1
ATOM 4836 C CA . ALA B 2 12 ? 49.154 -4.636 176.549 1.00 116.12 513 ALA B CA 1
ATOM 4837 C C . ALA B 2 12 ? 48.505 -4.010 177.787 1.00 109.88 513 ALA B C 1
ATOM 4838 O O . ALA B 2 12 ? 47.858 -4.704 178.574 1.00 99.29 513 ALA B O 1
ATOM 4840 N N . TYR B 2 13 ? 48.692 -2.703 177.959 1.00 112.49 514 TYR B N 1
ATOM 4841 C CA . TYR B 2 13 ? 48.117 -1.972 179.090 1.00 116.49 514 TYR B CA 1
ATOM 4842 C C . TYR B 2 13 ? 46.600 -2.055 179.169 1.00 119.91 514 TYR B C 1
ATOM 4843 O O . TYR B 2 13 ? 46.042 -2.363 180.220 1.00 120.50 514 TYR B O 1
ATOM 4852 N N . GLU B 2 14 ? 45.939 -1.777 178.052 1.00 126.23 515 GLU B N 1
ATOM 4853 C CA . GLU B 2 14 ? 44.483 -1.785 178.005 1.00 128.40 515 GLU B CA 1
ATOM 4854 C C . GLU B 2 14 ? 43.968 -3.211 178.125 1.00 127.63 515 GLU B C 1
ATOM 4855 O O . GLU B 2 14 ? 42.878 -3.448 178.645 1.00 130.81 515 GLU B O 1
ATOM 4861 N N . GLU B 2 15 ? 44.767 -4.157 177.642 1.00 127.90 516 GLU B N 1
ATOM 4862 C CA . GLU B 2 15 ? 44.504 -5.579 177.832 1.00 132.94 516 GLU B CA 1
ATOM 4863 C C . GLU B 2 15 ? 44.735 -5.978 179.290 1.00 138.10 516 GLU B C 1
ATOM 4864 O O . GLU B 2 15 ? 44.430 -7.098 179.704 1.00 138.63 516 GLU B O 1
ATOM 4870 N N . GLY B 2 16 ? 45.272 -5.039 180.063 1.00 142.34 517 GLY B N 1
ATOM 4871 C CA . GLY B 2 16 ? 45.486 -5.226 181.484 1.00 141.04 517 GLY B CA 1
ATOM 4872 C C . GLY B 2 16 ? 44.418 -4.507 182.283 1.00 139.58 517 GLY B C 1
ATOM 4873 O O . GLY B 2 16 ? 43.963 -4.997 183.317 1.00 142.51 517 GLY B O 1
ATOM 4874 N N . ARG B 2 17 ? 44.031 -3.328 181.805 1.00 136.61 518 ARG B N 1
ATOM 4875 C CA . ARG B 2 17 ? 42.920 -2.590 182.389 1.00 133.26 518 ARG B CA 1
ATOM 4876 C C . ARG B 2 17 ? 41.639 -3.403 182.282 1.00 124.04 518 ARG B C 1
ATOM 4877 O O . ARG B 2 17 ? 40.775 -3.332 183.149 1.00 116.11 518 ARG B O 1
ATOM 4885 N N . THR B 2 18 ? 41.531 -4.177 181.207 1.00 125.72 519 THR B N 1
ATOM 4886 C CA . THR B 2 18 ? 40.376 -5.033 180.972 1.00 125.64 519 THR B CA 1
ATOM 4887 C C . THR B 2 18 ? 40.472 -6.249 181.885 1.00 136.66 519 THR B C 1
ATOM 4888 O O . THR B 2 18 ? 39.459 -6.761 182.366 1.00 135.98 519 THR B O 1
ATOM 4892 N N . ARG B 2 19 ? 41.701 -6.699 182.126 1.00 150.23 520 ARG B N 1
ATOM 4893 C CA . ARG B 2 19 ? 41.944 -7.856 182.978 1.00 157.53 520 ARG B CA 1
ATOM 4894 C C . ARG B 2 19 ? 41.360 -7.658 184.370 1.00 157.67 520 ARG B C 1
ATOM 4895 O O . ARG B 2 19 ? 40.656 -8.528 184.881 1.00 154.50 520 ARG B O 1
ATOM 4903 N N . LEU B 2 20 ? 41.648 -6.513 184.978 1.00 149.30 521 LEU B N 1
ATOM 4904 C CA . LEU B 2 20 ? 41.158 -6.244 186.322 1.00 142.85 521 LEU B CA 1
ATOM 4905 C C . LEU B 2 20 ? 39.750 -5.653 186.319 1.00 135.34 521 LEU B C 1
ATOM 4906 O O . LEU B 2 20 ? 39.069 -5.675 187.340 1.00 134.59 521 LEU B O 1
ATOM 4911 N N . ALA B 2 21 ? 39.312 -5.132 185.176 1.00 131.52 522 ALA B N 1
ATOM 4912 C CA . ALA B 2 21 ? 37.935 -4.662 185.045 1.00 129.61 522 ALA B CA 1
ATOM 4913 C C . ALA B 2 21 ? 36.955 -5.829 185.029 1.00 128.35 522 ALA B C 1
ATOM 4914 O O . ALA B 2 21 ? 35.915 -5.786 185.687 1.00 129.38 522 ALA B O 1
ATOM 4916 N N . THR B 2 22 ? 37.293 -6.872 184.277 1.00 127.13 523 THR B N 1
ATOM 4917 C CA . THR B 2 22 ? 36.477 -8.080 184.227 1.00 125.94 523 THR B CA 1
ATOM 4918 C C . THR B 2 22 ? 36.459 -8.739 185.609 1.00 138.68 523 THR B C 1
ATOM 4919 O O . THR B 2 22 ? 35.576 -9.537 185.925 1.00 141.96 523 THR B O 1
ATOM 4923 N N . GLU B 2 23 ? 37.432 -8.376 186.440 1.00 150.65 524 GLU B N 1
ATOM 4924 C CA . GLU B 2 23 ? 37.474 -8.821 187.827 1.00 156.49 524 GLU B CA 1
ATOM 4925 C C . GLU B 2 23 ? 36.516 -8.004 188.697 1.00 156.86 524 GLU B C 1
ATOM 4926 O O . GLU B 2 23 ? 36.813 -7.724 189.858 1.00 158.43 524 GLU B O 1
ATOM 4932 N N . LEU B 2 24 ? 35.372 -7.627 188.133 1.00 159.50 525 LEU B N 1
ATOM 4933 C CA . LEU B 2 24 ? 34.330 -6.927 188.879 1.00 165.80 525 LEU B CA 1
ATOM 4934 C C . LEU B 2 24 ? 32.936 -7.238 188.351 1.00 184.80 525 LEU B C 1
ATOM 4935 O O . LEU B 2 24 ? 31.948 -7.018 189.045 1.00 186.69 525 LEU B O 1
ATOM 4940 N N . LEU B 2 25 ? 32.848 -7.738 187.122 1.00 198.17 526 LEU B N 1
ATOM 4941 C CA . LEU B 2 25 ? 31.553 -8.147 186.583 1.00 198.22 526 LEU B CA 1
ATOM 4942 C C . LEU B 2 25 ? 31.110 -9.436 187.271 1.00 200.63 526 LEU B C 1
ATOM 4943 O O . LEU B 2 25 ? 29.971 -9.877 187.119 1.00 207.26 526 LEU B O 1
ATOM 4948 N N . ASN B 2 26 ? 32.027 -10.033 188.028 1.00 190.38 527 ASN B N 1
ATOM 4949 C CA . ASN B 2 26 ? 31.707 -11.176 188.871 1.00 176.00 527 ASN B CA 1
ATOM 4950 C C . ASN B 2 26 ? 31.185 -10.731 190.236 1.00 165.38 527 ASN B C 1
ATOM 4951 O O . ASN B 2 26 ? 30.086 -11.115 190.637 1.00 159.93 527 ASN B O 1
ATOM 4956 N N . HIS B 2 27 ? 31.966 -9.919 190.945 1.00 159.86 528 HIS B N 1
ATOM 4957 C CA . HIS B 2 27 ? 31.553 -9.439 192.263 1.00 154.10 528 HIS B CA 1
ATOM 4958 C C . HIS B 2 27 ? 30.917 -8.056 192.181 1.00 143.28 528 HIS B C 1
ATOM 4959 O O . HIS B 2 27 ? 31.539 -7.104 191.712 1.00 139.98 528 HIS B O 1
ATOM 4966 N N . GLU B 2 28 ? 29.670 -7.985 192.640 1.00 142.54 529 GLU B N 1
ATOM 4967 C CA . GLU B 2 28 ? 28.807 -6.795 192.599 1.00 146.26 529 GLU B CA 1
ATOM 4968 C C . GLU B 2 28 ? 28.247 -6.456 191.207 1.00 142.47 529 GLU B C 1
ATOM 4969 O O . GLU B 2 28 ? 28.429 -5.338 190.724 1.00 136.89 529 GLU B O 1
ATOM 4971 N N . PRO B 2 29 ? 27.557 -7.416 190.559 1.00 143.89 530 PRO B N 1
ATOM 4972 C CA . PRO B 2 29 ? 26.802 -7.095 189.348 1.00 140.53 530 PRO B CA 1
ATOM 4973 C C . PRO B 2 29 ? 25.348 -6.756 189.763 1.00 138.28 530 PRO B C 1
ATOM 4974 O O . PRO B 2 29 ? 25.138 -6.716 190.976 1.00 134.58 530 PRO B O 1
ATOM 4978 N N . ARG B 2 30 ? 24.377 -6.524 188.870 1.00 139.92 531 ARG B N 1
ATOM 4979 C CA . ARG B 2 30 ? 24.525 -6.567 187.420 1.00 131.76 531 ARG B CA 1
ATOM 4980 C C . ARG B 2 30 ? 24.078 -5.265 186.763 1.00 119.15 531 ARG B C 1
ATOM 4981 O O . ARG B 2 30 ? 23.775 -4.285 187.445 1.00 114.42 531 ARG B O 1
ATOM 4989 N N . ALA B 2 31 ? 24.026 -5.305 185.432 1.00 115.14 532 ALA B N 1
ATOM 4990 C CA . ALA B 2 31 ? 23.672 -4.194 184.536 1.00 105.68 532 ALA B CA 1
ATOM 4991 C C . ALA B 2 31 ? 23.607 -2.792 185.145 1.00 95.25 532 ALA B C 1
ATOM 4992 O O . ALA B 2 31 ? 24.506 -1.985 184.941 1.00 89.87 532 ALA B O 1
ATOM 4994 N N . GLY B 2 32 ? 22.538 -2.515 185.887 1.00 97.01 533 GLY B N 1
ATOM 4995 C CA . GLY B 2 32 ? 22.284 -1.187 186.422 1.00 99.72 533 GLY B CA 1
ATOM 4996 C C . GLY B 2 32 ? 23.453 -0.476 187.080 1.00 104.30 533 GLY B C 1
ATOM 4997 O O . GLY B 2 32 ? 23.709 0.692 186.793 1.00 100.26 533 GLY B O 1
ATOM 4998 N N . ARG B 2 33 ? 24.158 -1.177 187.963 1.00 112.30 534 ARG B N 1
ATOM 4999 C CA . ARG B 2 33 ? 25.286 -0.596 188.688 1.00 110.12 534 ARG B CA 1
ATOM 5000 C C . ARG B 2 33 ? 26.622 -0.751 187.965 1.00 104.75 534 ARG B C 1
ATOM 5001 O O . ARG B 2 33 ? 27.552 0.019 188.207 1.00 108.07 534 ARG B O 1
ATOM 5009 N N . GLN B 2 34 ? 26.725 -1.739 187.081 1.00 95.70 535 GLN B N 1
ATOM 5010 C CA . GLN B 2 34 ? 28.029 -2.108 186.541 1.00 87.21 535 GLN B CA 1
ATOM 5011 C C . GLN B 2 34 ? 28.451 -1.332 185.288 1.00 81.75 535 GLN B C 1
ATOM 5012 O O . GLN B 2 34 ? 29.639 -1.292 184.975 1.00 90.66 535 GLN B O 1
ATOM 5018 N N . VAL B 2 35 ? 27.516 -0.708 184.574 1.00 78.39 536 VAL B N 1
ATOM 5019 C CA . VAL B 2 35 ? 27.920 0.145 183.450 1.00 84.10 536 VAL B CA 1
ATOM 5020 C C . VAL B 2 35 ? 28.306 1.571 183.891 1.00 88.30 536 VAL B C 1
ATOM 5021 O O . VAL B 2 35 ? 29.140 2.192 183.242 1.00 90.77 536 VAL B O 1
ATOM 5025 N N . PRO B 2 36 ? 27.718 2.102 184.983 1.00 99.81 537 PRO B N 1
ATOM 5026 C CA . PRO B 2 36 ? 28.304 3.381 185.402 1.00 103.57 537 PRO B CA 1
ATOM 5027 C C . PRO B 2 36 ? 29.712 3.207 185.968 1.00 107.92 537 PRO B C 1
ATOM 5028 O O . PRO B 2 36 ? 30.544 4.109 185.845 1.00 109.30 537 PRO B O 1
ATOM 5032 N N . LEU B 2 37 ? 29.968 2.052 186.578 1.00 106.18 538 LEU B N 1
ATOM 5033 C CA . LEU B 2 37 ? 31.293 1.732 187.097 1.00 105.62 538 LEU B CA 1
ATOM 5034 C C . LEU B 2 37 ? 32.310 1.632 185.970 1.00 103.38 538 LEU B C 1
ATOM 5035 O O . LEU B 2 37 ? 33.285 2.381 185.939 1.00 105.64 538 LEU B O 1
ATOM 5040 N N . LEU B 2 38 ? 32.074 0.697 185.053 1.00 99.51 539 LEU B N 1
ATOM 5041 C CA . LEU B 2 38 ? 32.927 0.508 183.882 1.00 98.56 539 LEU B CA 1
ATOM 5042 C C . LEU B 2 38 ? 33.177 1.806 183.117 1.00 107.84 539 LEU B C 1
ATOM 5043 O O . LEU B 2 38 ? 34.256 2.007 182.557 1.00 106.46 539 LEU B O 1
ATOM 5048 N N . LEU B 2 39 ? 32.178 2.684 183.103 1.00 112.48 540 LEU B N 1
ATOM 5049 C CA . LEU B 2 39 ? 32.260 3.922 182.338 1.00 111.69 540 LEU B CA 1
ATOM 5050 C C . LEU B 2 39 ? 33.170 4.923 183.040 1.00 115.61 540 LEU B C 1
ATOM 5051 O O . LEU B 2 39 ? 33.770 5.787 182.398 1.00 123.42 540 LEU B O 1
ATOM 5056 N N . SER B 2 40 ? 33.269 4.804 184.360 1.00 114.88 541 SER B N 1
ATOM 5057 C CA . SER B 2 40 ? 34.192 5.627 185.133 1.00 117.98 541 SER B CA 1
ATOM 5058 C C . SER B 2 40 ? 35.641 5.244 184.839 1.00 121.23 541 SER B C 1
ATOM 5059 O O . SER B 2 40 ? 36.504 6.110 184.697 1.00 120.54 541 SER B O 1
ATOM 5062 N N . MET B 2 41 ? 35.900 3.942 184.754 1.00 122.84 542 MET B N 1
ATOM 5063 C CA . MET B 2 41 ? 37.252 3.428 184.544 1.00 122.80 542 MET B CA 1
ATOM 5064 C C . MET B 2 41 ? 37.715 3.483 183.090 1.00 124.74 542 MET B C 1
ATOM 5065 O O . MET B 2 41 ? 38.584 2.707 182.691 1.00 127.88 542 MET B O 1
ATOM 5070 N N . GLU B 2 42 ? 37.147 4.399 182.309 1.00 123.57 543 GLU B N 1
ATOM 5071 C CA . GLU B 2 42 ? 37.478 4.535 180.889 1.00 122.42 543 GLU B CA 1
ATOM 5072 C C . GLU B 2 42 ? 37.400 3.220 180.109 1.00 114.84 543 GLU B C 1
ATOM 5073 O O . GLU B 2 42 ? 38.109 3.035 179.121 1.00 116.35 543 GLU B O 1
ATOM 5079 N N . GLU B 2 43 ? 36.537 2.313 180.557 1.00 109.74 544 GLU B N 1
ATOM 5080 C CA . GLU B 2 43 ? 36.306 1.061 179.848 1.00 110.89 544 GLU B CA 1
ATOM 5081 C C . GLU B 2 43 ? 35.039 1.227 179.019 1.00 111.60 544 GLU B C 1
ATOM 5082 O O . GLU B 2 43 ? 34.093 0.447 179.137 1.00 112.57 544 GLU B O 1
ATOM 5088 N N . ASP B 2 44 ? 35.046 2.274 178.194 1.00 96.38 545 ASP B N 1
ATOM 5089 C CA . ASP B 2 44 ? 33.998 2.582 177.219 1.00 91.12 545 ASP B CA 1
ATOM 5090 C C . ASP B 2 44 ? 33.390 1.373 176.509 1.00 85.12 545 ASP B C 1
ATOM 5091 O O . ASP B 2 44 ? 32.193 1.110 176.630 1.00 84.12 545 ASP B O 1
ATOM 5096 N N . GLU B 2 45 ? 34.221 0.646 175.770 1.00 82.69 546 GLU B N 1
ATOM 5097 C CA . GLU B 2 45 ? 33.765 -0.490 174.974 1.00 84.42 546 GLU B CA 1
ATOM 5098 C C . GLU B 2 45 ? 33.102 -1.599 175.795 1.00 82.41 546 GLU B C 1
ATOM 5099 O O . GLU B 2 45 ? 32.225 -2.304 175.293 1.00 82.97 546 GLU B O 1
ATOM 5105 N N . LEU B 2 46 ? 33.509 -1.747 177.053 1.00 78.42 547 LEU B N 1
ATOM 5106 C CA . LEU B 2 46 ? 32.911 -2.755 177.926 1.00 75.16 547 LEU B CA 1
ATOM 5107 C C . LEU B 2 46 ? 31.577 -2.281 178.496 1.00 72.25 547 LEU B C 1
ATOM 5108 O O . LEU B 2 46 ? 30.613 -3.044 178.554 1.00 70.91 547 LEU B O 1
ATOM 5113 N N . ALA B 2 47 ? 31.537 -1.026 178.930 1.00 66.82 548 ALA B N 1
ATOM 5114 C CA . ALA B 2 47 ? 30.307 -0.408 179.410 1.00 62.31 548 ALA B CA 1
ATOM 5115 C C . ALA B 2 47 ? 29.183 -0.499 178.378 1.00 66.99 548 ALA B C 1
ATOM 5116 O O . ALA B 2 47 ? 28.064 -0.891 178.703 1.00 74.17 548 ALA B O 1
ATOM 5118 N N . LEU B 2 48 ? 29.489 -0.139 177.135 1.00 67.47 549 LEU B N 1
ATOM 5119 C CA . LEU B 2 48 ? 28.503 -0.179 176.057 1.00 68.33 549 LEU B CA 1
ATOM 5120 C C . LEU B 2 48 ? 27.993 -1.593 175.802 1.00 68.49 549 LEU B C 1
ATOM 5121 O O . LEU B 2 48 ? 26.786 -1.817 175.727 1.00 67.61 549 LEU B O 1
ATOM 5126 N N . ASP B 2 49 ? 28.918 -2.538 175.658 1.00 72.09 550 ASP B N 1
ATOM 5127 C CA . ASP B 2 49 ? 28.556 -3.932 175.424 1.00 79.60 550 ASP B CA 1
ATOM 5128 C C . ASP B 2 49 ? 27.715 -4.491 176.568 1.00 83.39 550 ASP B C 1
ATOM 5129 O O . ASP B 2 49 ? 26.734 -5.199 176.339 1.00 84.36 550 ASP B O 1
ATOM 5134 N N . LYS B 2 50 ? 28.109 -4.176 177.798 1.00 77.41 551 LYS B N 1
ATOM 5135 C CA . LYS B 2 50 ? 27.339 -4.571 178.971 1.00 75.17 551 LYS B CA 1
ATOM 5136 C C . LYS B 2 50 ? 25.932 -3.974 178.947 1.00 72.72 551 LYS B C 1
ATOM 5137 O O . LYS B 2 50 ? 24.962 -4.636 179.321 1.00 70.47 551 LYS B O 1
ATOM 5143 N N . ALA B 2 51 ? 25.825 -2.727 178.499 1.00 73.44 552 ALA B N 1
ATOM 5144 C CA . ALA B 2 51 ? 24.534 -2.052 178.411 1.00 71.81 552 ALA B CA 1
ATOM 5145 C C . ALA B 2 51 ? 23.645 -2.693 177.346 1.00 73.47 552 ALA B C 1
ATOM 5146 O O . ALA B 2 51 ? 22.447 -2.880 177.558 1.00 82.17 552 ALA B O 1
ATOM 5148 N N . ILE B 2 52 ? 24.241 -3.031 176.207 1.00 63.92 553 ILE B N 1
ATOM 5149 C CA . ILE B 2 52 ? 23.507 -3.630 175.096 1.00 70.82 553 ILE B CA 1
ATOM 5150 C C . ILE B 2 52 ? 22.950 -4.998 175.485 1.00 77.06 553 ILE B C 1
ATOM 5151 O O . ILE B 2 52 ? 21.810 -5.332 175.152 1.00 78.44 553 ILE B O 1
ATOM 5156 N N . GLU B 2 53 ? 23.759 -5.782 176.193 1.00 75.24 554 GLU B N 1
ATOM 5157 C CA . GLU B 2 53 ? 23.329 -7.084 176.695 1.00 77.55 554 GLU B CA 1
ATOM 5158 C C . GLU B 2 53 ? 22.138 -6.957 177.645 1.00 67.22 554 GLU B C 1
ATOM 5159 O O . GLU B 2 53 ? 21.268 -7.830 177.690 1.00 57.50 554 GLU B O 1
ATOM 5165 N N . SER B 2 54 ? 22.106 -5.867 178.405 1.00 60.43 555 SER B N 1
ATOM 5166 C CA . SER B 2 54 ? 21.057 -5.657 179.394 1.00 63.19 555 SER B CA 1
ATOM 5167 C C . SER B 2 54 ? 19.688 -5.480 178.745 1.00 71.13 555 SER B C 1
ATOM 5168 O O . SER B 2 54 ? 18.660 -5.754 179.364 1.00 71.57 555 SER B O 1
ATOM 5171 N N . GLY B 2 55 ? 19.679 -5.025 177.497 1.00 72.76 556 GLY B N 1
ATOM 5172 C CA . GLY B 2 55 ? 18.435 -4.826 176.778 1.00 71.01 556 GLY B CA 1
ATOM 5173 C C . GLY B 2 55 ? 17.804 -3.482 177.076 1.00 66.22 556 GLY B C 1
ATOM 5174 O O . GLY B 2 55 ? 16.892 -3.047 176.370 1.00 60.31 556 GLY B O 1
ATOM 5175 N N . ASP B 2 56 ? 18.289 -2.828 178.129 1.00 70.59 557 ASP B N 1
ATOM 5176 C CA . ASP B 2 56 ? 17.767 -1.531 178.543 1.00 73.32 557 ASP B CA 1
ATOM 5177 C C . ASP B 2 56 ? 18.201 -0.441 177.569 1.00 81.72 557 ASP B C 1
ATOM 5178 O O . ASP B 2 56 ? 19.330 0.045 177.625 1.00 87.45 557 ASP B O 1
ATOM 5183 N N . THR B 2 57 ? 17.287 -0.080 176.673 1.00 79.02 558 THR B N 1
ATOM 5184 C CA . THR B 2 57 ? 17.486 1.003 175.715 1.00 74.40 558 THR B CA 1
ATOM 5185 C C . THR B 2 57 ? 18.008 2.289 176.359 1.00 69.50 558 THR B C 1
ATOM 5186 O O . THR B 2 57 ? 18.908 2.942 175.824 1.00 61.49 558 THR B O 1
ATOM 5190 N N . ASP B 2 58 ? 17.460 2.630 177.523 1.00 68.13 559 ASP B N 1
ATOM 5191 C CA . ASP B 2 58 ? 17.805 3.875 178.203 1.00 66.77 559 ASP B CA 1
ATOM 5192 C C . ASP B 2 58 ? 19.238 3.813 178.715 1.00 66.25 559 ASP B C 1
ATOM 5193 O O . ASP B 2 58 ? 19.959 4.815 178.729 1.00 67.96 559 ASP B O 1
ATOM 5198 N N . LEU B 2 59 ? 19.644 2.620 179.128 1.00 63.29 560 LEU B N 1
ATOM 5199 C CA . LEU B 2 59 ? 21.000 2.387 179.596 1.00 64.87 560 LEU B CA 1
ATOM 5200 C C . LEU B 2 59 ? 22.003 2.548 178.451 1.00 65.02 560 LEU B C 1
ATOM 5201 O O . LEU B 2 59 ? 23.042 3.193 178.604 1.00 62.57 560 LEU B O 1
ATOM 5206 N N . ILE B 2 60 ? 21.671 1.958 177.306 1.00 67.88 561 ILE B N 1
ATOM 5207 C CA . ILE B 2 60 ? 22.485 2.051 176.097 1.00 59.06 561 ILE B CA 1
ATOM 5208 C C . ILE B 2 60 ? 22.713 3.498 175.667 1.00 63.49 561 ILE B C 1
ATOM 5209 O O . ILE B 2 60 ? 23.831 3.876 175.319 1.00 68.46 561 ILE B O 1
ATOM 5214 N N . TYR B 2 61 ? 21.648 4.298 175.687 1.00 70.43 562 TYR B N 1
ATOM 5215 C CA . TYR B 2 61 ? 21.742 5.712 175.340 1.00 71.64 562 TYR B CA 1
ATOM 5216 C C . TYR B 2 61 ? 22.791 6.386 176.207 1.00 76.54 562 TYR B C 1
ATOM 5217 O O . TYR B 2 61 ? 23.607 7.168 175.720 1.00 86.63 562 TYR B O 1
ATOM 5226 N N . PHE B 2 62 ? 22.756 6.078 177.498 1.00 69.62 563 PHE B N 1
ATOM 5227 C CA . PHE B 2 62 ? 23.614 6.744 178.463 1.00 71.83 563 PHE B CA 1
ATOM 5228 C C . PHE B 2 62 ? 25.096 6.526 178.166 1.00 71.39 563 PHE B C 1
ATOM 5229 O O . PHE B 2 62 ? 25.892 7.461 178.247 1.00 84.61 563 PHE B O 1
ATOM 5237 N N . VAL B 2 63 ? 25.466 5.296 177.824 1.00 57.31 564 VAL B N 1
ATOM 5238 C CA . VAL B 2 63 ? 26.848 5.005 177.465 1.00 55.11 564 VAL B CA 1
ATOM 5239 C C . VAL B 2 63 ? 27.199 5.635 176.118 1.00 61.00 564 VAL B C 1
ATOM 5240 O O . VAL B 2 63 ? 28.307 6.138 175.923 1.00 65.50 564 VAL B O 1
ATOM 5244 N N . ILE B 2 64 ? 26.245 5.617 175.192 1.00 59.24 565 ILE B N 1
ATOM 5245 C CA . ILE B 2 64 ? 26.451 6.205 173.874 1.00 58.51 565 ILE B CA 1
ATOM 5246 C C . ILE B 2 64 ? 26.649 7.712 173.975 1.00 66.07 565 ILE B C 1
ATOM 5247 O O . ILE B 2 64 ? 27.595 8.259 173.407 1.00 72.51 565 ILE B O 1
ATOM 5252 N N . HIS B 2 65 ? 25.757 8.376 174.705 1.00 66.95 566 HIS B N 1
ATOM 5253 C CA . HIS B 2 65 ? 25.817 9.825 174.863 1.00 73.12 566 HIS B CA 1
ATOM 5254 C C . HIS B 2 65 ? 27.139 10.229 175.509 1.00 67.79 566 HIS B C 1
ATOM 5255 O O . HIS B 2 65 ? 27.740 11.239 175.141 1.00 67.44 566 HIS B O 1
ATOM 5262 N N . GLN B 2 66 ? 27.591 9.424 176.466 1.00 66.66 567 GLN B N 1
ATOM 5263 C CA . GLN B 2 66 ? 28.850 9.679 177.154 1.00 74.09 567 GLN B CA 1
ATOM 5264 C C . GLN B 2 66 ? 30.026 9.558 176.192 1.00 76.75 567 GLN B C 1
ATOM 5265 O O . GLN B 2 66 ? 30.877 10.444 176.115 1.00 79.19 567 GLN B O 1
ATOM 5271 N N . LEU B 2 67 ? 30.057 8.449 175.461 1.00 73.85 568 LEU B N 1
ATOM 5272 C CA . LEU B 2 67 ? 31.085 8.189 174.463 1.00 69.28 568 LEU B CA 1
ATOM 5273 C C . LEU B 2 67 ? 31.172 9.299 173.418 1.00 78.35 568 LEU B C 1
ATOM 5274 O O . LEU B 2 67 ? 32.258 9.629 172.947 1.00 79.99 568 LEU B O 1
ATOM 5279 N N . ARG B 2 68 ? 30.023 9.864 173.057 1.00 83.17 569 ARG B N 1
ATOM 5280 C CA . ARG B 2 68 ? 29.952 10.863 171.994 1.00 85.49 569 ARG B CA 1
ATOM 5281 C C . ARG B 2 68 ? 30.781 12.111 172.290 1.00 90.63 569 ARG B C 1
ATOM 5282 O O . ARG B 2 68 ? 31.533 12.585 171.435 1.00 87.05 569 ARG B O 1
ATOM 5290 N N . ARG B 2 69 ? 30.637 12.644 173.499 1.00 95.49 570 ARG B N 1
ATOM 5291 C CA . ARG B 2 69 ? 31.314 13.884 173.863 1.00 102.75 570 ARG B CA 1
ATOM 5292 C C . ARG B 2 69 ? 32.678 13.638 174.504 1.00 96.14 570 ARG B C 1
ATOM 5293 O O . ARG B 2 69 ? 33.484 14.558 174.632 1.00 96.28 570 ARG B O 1
ATOM 5301 N N . LYS B 2 70 ? 32.932 12.397 174.903 1.00 88.24 571 LYS B N 1
ATOM 5302 C CA . LYS B 2 70 ? 34.228 12.025 175.464 1.00 79.89 571 LYS B CA 1
ATOM 5303 C C . LYS B 2 70 ? 35.253 11.709 174.369 1.00 78.07 571 LYS B C 1
ATOM 5304 O O . LYS B 2 70 ? 36.375 12.214 174.394 1.00 74.13 571 LYS B O 1
ATOM 5310 N N . LEU B 2 71 ? 34.856 10.889 173.402 1.00 78.80 572 LEU B N 1
ATOM 5311 C CA . LEU B 2 71 ? 35.766 10.414 172.363 1.00 68.54 572 LEU B CA 1
ATOM 5312 C C . LEU B 2 71 ? 35.889 11.378 171.185 1.00 67.61 572 LEU B C 1
ATOM 5313 O O . LEU B 2 71 ? 35.011 12.209 170.961 1.00 68.13 572 LEU B O 1
ATOM 5318 N N . PRO B 2 72 ? 36.990 11.270 170.425 1.00 72.75 573 PRO B N 1
ATOM 5319 C CA . PRO B 2 72 ? 37.032 11.910 169.110 1.00 71.76 573 PRO B CA 1
ATOM 5320 C C . PRO B 2 72 ? 35.957 11.307 168.216 1.00 75.51 573 PRO B C 1
ATOM 5321 O O . PRO B 2 72 ? 35.799 10.086 168.222 1.00 79.35 573 PRO B O 1
ATOM 5325 N N . LEU B 2 73 ? 35.225 12.146 167.487 1.00 72.49 574 LEU B N 1
ATOM 5326 C CA . LEU B 2 73 ? 34.082 11.697 166.695 1.00 65.55 574 LEU B CA 1
ATOM 5327 C C . LEU B 2 73 ? 34.446 10.556 165.748 1.00 59.83 574 LEU B C 1
ATOM 5328 O O . LEU B 2 73 ? 33.641 9.655 165.517 1.00 56.39 574 LEU B O 1
ATOM 5333 N N . ALA B 2 74 ? 35.658 10.598 165.206 1.00 67.92 575 ALA B N 1
ATOM 5334 C CA . ALA B 2 74 ? 36.137 9.537 164.327 1.00 68.96 575 ALA B CA 1
ATOM 5335 C C . ALA B 2 74 ? 36.196 8.210 165.078 1.00 73.54 575 ALA B C 1
ATOM 5336 O O . ALA B 2 74 ? 35.863 7.163 164.527 1.00 68.97 575 ALA B O 1
ATOM 5338 N N . SER B 2 75 ? 36.606 8.264 166.343 1.00 85.68 576 SER B N 1
ATOM 5339 C CA . SER B 2 75 ? 36.720 7.065 167.166 1.00 84.88 576 SER B CA 1
ATOM 5340 C C . SER B 2 75 ? 35.352 6.636 167.672 1.00 80.93 576 SER B C 1
ATOM 5341 O O . SER B 2 75 ? 35.082 5.444 167.821 1.00 81.81 576 SER B O 1
ATOM 5344 N N . PHE B 2 76 ? 34.499 7.619 167.945 1.00 70.72 577 PHE B N 1
ATOM 5345 C CA . PHE B 2 76 ? 33.114 7.360 168.319 1.00 63.96 577 PHE B CA 1
ATOM 5346 C C . PHE B 2 76 ? 32.412 6.511 167.269 1.00 63.77 577 PHE B C 1
ATOM 5347 O O . PHE B 2 76 ? 31.747 5.528 167.598 1.00 62.43 577 PHE B O 1
ATOM 5355 N N . PHE B 2 77 ? 32.562 6.904 166.006 1.00 64.39 578 PHE B N 1
ATOM 5356 C CA . PHE B 2 77 ? 31.987 6.162 164.889 1.00 58.57 578 PHE B CA 1
ATOM 5357 C C . PHE B 2 77 ? 32.560 4.750 164.807 1.00 64.33 578 PHE B C 1
ATOM 5358 O O . PHE B 2 77 ? 31.846 3.800 164.493 1.00 53.79 578 PHE B O 1
ATOM 5366 N N . ARG B 2 78 ? 33.857 4.628 165.076 1.00 67.68 579 ARG B N 1
ATOM 5367 C CA . ARG B 2 78 ? 34.528 3.334 165.079 1.00 73.43 579 ARG B CA 1
ATOM 5368 C C . ARG B 2 78 ? 33.887 2.398 166.095 1.00 78.77 579 ARG B C 1
ATOM 5369 O O . ARG B 2 78 ? 33.467 1.290 165.757 1.00 83.00 579 ARG B O 1
ATOM 5377 N N . VAL B 2 79 ? 33.820 2.858 167.342 1.00 77.25 580 VAL B N 1
ATOM 5378 C CA . VAL B 2 79 ? 33.279 2.069 168.445 1.00 71.50 580 VAL B CA 1
ATOM 5379 C C . VAL B 2 79 ? 31.825 1.659 168.221 1.00 65.14 580 VAL B C 1
ATOM 5380 O O . VAL B 2 79 ? 31.461 0.498 168.414 1.00 61.13 580 VAL B O 1
ATOM 5384 N N . VAL B 2 80 ? 31.004 2.616 167.803 1.00 65.06 581 VAL B N 1
ATOM 5385 C CA . VAL B 2 80 ? 29.564 2.404 167.705 1.00 69.67 581 VAL B CA 1
ATOM 5386 C C . VAL B 2 80 ? 29.177 1.515 166.516 1.00 72.62 581 VAL B C 1
ATOM 5387 O O . VAL B 2 80 ? 28.099 0.923 166.501 1.00 70.24 581 VAL B O 1
ATOM 5391 N N . SER B 2 81 ? 30.062 1.405 165.530 1.00 78.73 582 SER B N 1
ATOM 5392 C CA . SER B 2 81 ? 29.747 0.657 164.318 1.00 75.74 582 SER B CA 1
ATOM 5393 C C . SER B 2 81 ? 30.111 -0.821 164.442 1.00 70.11 582 SER B C 1
ATOM 5394 O O . SER B 2 81 ? 29.673 -1.640 163.637 1.00 73.57 582 SER B O 1
ATOM 5397 N N . SER B 2 82 ? 30.911 -1.158 165.448 1.00 67.45 583 SER B N 1
ATOM 5398 C CA . SER B 2 82 ? 31.176 -2.554 165.780 1.00 67.96 583 SER B CA 1
ATOM 5399 C C . SER B 2 82 ? 29.884 -3.236 166.209 1.00 78.46 583 SER B C 1
ATOM 5400 O O . SER B 2 82 ? 29.615 -4.376 165.832 1.00 88.44 583 SER B O 1
ATOM 5403 N N . ARG B 2 83 ? 29.087 -2.523 167.001 1.00 72.53 584 ARG B N 1
ATOM 5404 C CA . ARG B 2 83 ? 27.854 -3.071 167.549 1.00 66.88 584 ARG B CA 1
ATOM 5405 C C . ARG B 2 83 ? 26.640 -2.478 166.851 1.00 66.40 584 ARG B C 1
ATOM 5406 O O . ARG B 2 83 ? 26.322 -1.303 167.048 1.00 62.85 584 ARG B O 1
ATOM 5414 N N . PRO B 2 84 ? 25.967 -3.295 166.023 1.00 63.27 585 PRO B N 1
ATOM 5415 C CA . PRO B 2 84 ? 24.774 -2.925 165.255 1.00 62.25 585 PRO B CA 1
ATOM 5416 C C . PRO B 2 84 ? 23.757 -2.174 166.100 1.00 70.23 585 PRO B C 1
ATOM 5417 O O . PRO B 2 84 ? 23.299 -1.101 165.710 1.00 76.68 585 PRO B O 1
ATOM 5421 N N . THR B 2 85 ? 23.421 -2.744 167.253 1.00 69.21 586 THR B N 1
ATOM 5422 C CA . THR B 2 85 ? 22.383 -2.200 168.115 1.00 70.59 586 THR B CA 1
ATOM 5423 C C . THR B 2 85 ? 22.707 -0.780 168.561 1.00 69.71 586 THR B C 1
ATOM 5424 O O . THR B 2 85 ? 21.808 0.032 168.783 1.00 68.73 586 THR B O 1
ATOM 5428 N N . ALA B 2 86 ? 24.000 -0.486 168.679 1.00 64.29 587 ALA B N 1
ATOM 5429 C CA . ALA B 2 86 ? 24.459 0.845 169.063 1.00 60.96 587 ALA B CA 1
ATOM 5430 C C . ALA B 2 86 ? 24.444 1.799 167.876 1.00 67.95 587 ALA B C 1
ATOM 5431 O O . ALA B 2 86 ? 24.011 2.947 167.994 1.00 71.56 587 ALA B O 1
ATOM 5433 N N . SER B 2 87 ? 24.932 1.317 166.737 1.00 69.10 588 SER B N 1
ATOM 5434 C CA . SER B 2 87 ? 24.899 2.086 165.498 1.00 60.49 588 SER B CA 1
ATOM 5435 C C . SER B 2 87 ? 23.464 2.394 165.100 1.00 60.82 588 SER B C 1
ATOM 5436 O O . SER B 2 87 ? 23.168 3.469 164.587 1.00 68.60 588 SER B O 1
ATOM 5439 N N . ALA B 2 88 ? 22.579 1.435 165.348 1.00 57.23 589 ALA B N 1
ATOM 5440 C CA . ALA B 2 88 ? 21.168 1.580 165.025 1.00 59.84 589 ALA B CA 1
ATOM 5441 C C . ALA B 2 88 ? 20.565 2.753 165.776 1.00 68.30 589 ALA B C 1
ATOM 5442 O O . ALA B 2 88 ? 19.801 3.535 165.209 1.00 70.57 589 ALA B O 1
ATOM 5444 N N . MET B 2 89 ? 20.906 2.870 167.055 1.00 73.17 590 MET B N 1
ATOM 5445 C CA . MET B 2 89 ? 20.301 3.890 167.893 1.00 67.49 590 MET B CA 1
ATOM 5446 C C . MET B 2 89 ? 20.904 5.265 167.647 1.00 62.04 590 MET B C 1
ATOM 5447 O O . MET B 2 89 ? 20.205 6.274 167.726 1.00 63.33 590 MET B O 1
ATOM 5452 N N . VAL B 2 90 ? 22.196 5.306 167.345 1.00 65.77 591 VAL B N 1
ATOM 5453 C CA . VAL B 2 90 ? 22.843 6.557 166.965 1.00 72.07 591 VAL B CA 1
ATOM 5454 C C . VAL B 2 90 ? 22.225 7.070 165.670 1.00 69.69 591 VAL B C 1
ATOM 5455 O O . VAL B 2 90 ? 21.927 8.258 165.527 1.00 66.87 591 VAL B O 1
ATOM 5459 N N . GLU B 2 91 ? 22.020 6.141 164.741 1.00 72.48 592 GLU B N 1
ATOM 5460 C CA . GLU B 2 91 ? 21.404 6.422 163.454 1.00 70.58 592 GLU B CA 1
ATOM 5461 C C . GLU B 2 91 ? 19.997 6.993 163.602 1.00 72.75 592 GLU B C 1
ATOM 5462 O O . GLU B 2 91 ? 19.656 7.994 162.976 1.00 76.76 592 GLU B O 1
ATOM 5468 N N . ALA B 2 92 ? 19.190 6.349 164.438 1.00 70.92 593 ALA B N 1
ATOM 5469 C CA . ALA B 2 92 ? 17.793 6.728 164.611 1.00 70.30 593 ALA B CA 1
ATOM 5470 C C . ALA B 2 92 ? 17.656 8.084 165.290 1.00 69.85 593 ALA B C 1
ATOM 5471 O O . ALA B 2 92 ? 16.838 8.909 164.886 1.00 71.98 593 ALA B O 1
ATOM 5473 N N . LEU B 2 93 ? 18.466 8.301 166.322 1.00 71.12 594 LEU B N 1
ATOM 5474 C CA . LEU B 2 93 ? 18.445 9.544 167.087 1.00 73.48 594 LEU B CA 1
ATOM 5475 C C . LEU B 2 93 ? 18.805 10.740 166.219 1.00 82.88 594 LEU B C 1
ATOM 5476 O O . LEU B 2 93 ? 18.327 11.850 166.448 1.00 86.81 594 LEU B O 1
ATOM 5481 N N . ALA B 2 94 ? 19.654 10.510 165.221 1.00 83.60 595 ALA B N 1
ATOM 5482 C CA . ALA B 2 94 ? 20.079 11.578 164.325 1.00 87.22 595 ALA B CA 1
ATOM 5483 C C . ALA B 2 94 ? 18.910 12.024 163.453 1.00 95.13 595 ALA B C 1
ATOM 5484 O O . ALA B 2 94 ? 18.999 13.013 162.725 1.00 97.26 595 ALA B O 1
ATOM 5486 N N . ARG B 2 95 ? 17.817 11.273 163.533 1.00 102.27 596 ARG B N 1
ATOM 5487 C CA . ARG B 2 95 ? 16.590 11.579 162.815 1.00 106.91 596 ARG B CA 1
ATOM 5488 C C . ARG B 2 95 ? 15.477 12.067 163.744 1.00 117.28 596 ARG B C 1
ATOM 5489 O O . ARG B 2 95 ? 14.353 12.299 163.302 1.00 116.50 596 ARG B O 1
ATOM 5497 N N . ASN B 2 96 ? 15.793 12.225 165.028 1.00 134.32 597 ASN B N 1
ATOM 5498 C CA . ASN B 2 96 ? 14.768 12.428 166.054 1.00 148.32 597 ASN B CA 1
ATOM 5499 C C . ASN B 2 96 ? 15.012 13.583 167.029 1.00 156.36 597 ASN B C 1
ATOM 5500 O O . ASN B 2 96 ? 14.191 13.830 167.906 1.00 164.29 597 ASN B O 1
ATOM 5505 N N . SER B 2 97 ? 16.147 14.261 166.910 1.00 157.41 598 SER B N 1
ATOM 5506 C CA . SER B 2 97 ? 16.532 15.279 167.891 1.00 157.11 598 SER B CA 1
ATOM 5507 C C . SER B 2 97 ? 15.676 16.553 167.855 1.00 164.13 598 SER B C 1
ATOM 5508 O O . SER B 2 97 ? 16.202 17.642 167.618 1.00 164.51 598 SER B O 1
ATOM 5511 N N . ASP B 2 98 ? 14.372 16.430 168.093 1.00 170.99 599 ASP B N 1
ATOM 5512 C CA . ASP B 2 98 ? 13.498 17.609 168.075 1.00 184.88 599 ASP B CA 1
ATOM 5513 C C . ASP B 2 98 ? 12.255 17.589 169.000 1.00 198.30 599 ASP B C 1
ATOM 5514 O O . ASP B 2 98 ? 12.071 18.545 169.752 1.00 201.09 599 ASP B O 1
ATOM 5519 N N . GLY B 2 99 ? 11.397 16.562 168.967 1.00 206.14 600 GLY B N 1
ATOM 5520 C CA . GLY B 2 99 ? 11.589 15.326 168.229 1.00 211.68 600 GLY B CA 1
ATOM 5521 C C . GLY B 2 99 ? 10.907 15.275 166.878 1.00 215.31 600 GLY B C 1
ATOM 5522 O O . GLY B 2 99 ? 10.138 16.171 166.525 1.00 214.69 600 GLY B O 1
ATOM 5523 N N . ASP B 2 100 ? 11.207 14.217 166.126 1.00 217.40 601 ASP B N 1
ATOM 5524 C CA . ASP B 2 100 ? 10.750 14.052 164.746 1.00 215.34 601 ASP B CA 1
ATOM 5525 C C . ASP B 2 100 ? 11.232 15.213 163.871 1.00 211.66 601 ASP B C 1
ATOM 5526 O O . ASP B 2 100 ? 12.002 16.060 164.320 1.00 211.54 601 ASP B O 1
ATOM 5531 N N . GLY B 2 101 ? 10.788 15.239 162.619 1.00 217.71 602 GLY B N 1
ATOM 5532 C CA . GLY B 2 101 ? 11.130 16.311 161.698 1.00 215.16 602 GLY B CA 1
ATOM 5533 C C . GLY B 2 101 ? 12.608 16.637 161.556 1.00 206.54 602 GLY B C 1
ATOM 5534 O O . GLY B 2 101 ? 13.248 16.224 160.588 1.00 200.37 602 GLY B O 1
ATOM 5535 N N . ASN B 2 102 ? 13.145 17.384 162.520 1.00 199.62 603 ASN B N 1
ATOM 5536 C CA . ASN B 2 102 ? 14.510 17.907 162.434 1.00 189.83 603 ASN B CA 1
ATOM 5537 C C . ASN B 2 102 ? 15.554 16.798 162.407 1.00 174.18 603 ASN B C 1
ATOM 5538 O O . ASN B 2 102 ? 15.380 15.748 163.029 1.00 176.56 603 ASN B O 1
ATOM 5543 N N . GLU B 2 103 ? 16.644 17.041 161.685 1.00 155.51 604 GLU B N 1
ATOM 5544 C CA . GLU B 2 103 ? 17.628 15.999 161.428 1.00 139.27 604 GLU B CA 1
ATOM 5545 C C . GLU B 2 103 ? 19.066 16.427 161.701 1.00 118.40 604 GLU B C 1
ATOM 5546 O O . GLU B 2 103 ? 19.478 17.524 161.326 1.00 124.21 604 GLU B O 1
ATOM 5552 N N . ASP B 2 104 ? 19.829 15.563 162.363 1.00 97.56 605 ASP B N 1
ATOM 5553 C CA . ASP B 2 104 ? 21.273 15.744 162.439 1.00 93.20 605 ASP B CA 1
ATOM 5554 C C . ASP B 2 104 ? 21.894 15.080 161.213 1.00 91.19 605 ASP B C 1
ATOM 5555 O O . ASP B 2 104 ? 22.600 14.077 161.329 1.00 90.17 605 ASP B O 1
ATOM 5560 N N . THR B 2 105 ? 21.613 15.639 160.041 1.00 86.96 606 THR B N 1
ATOM 5561 C CA . THR B 2 105 ? 22.076 15.078 158.775 1.00 74.76 606 THR B CA 1
ATOM 5562 C C . THR B 2 105 ? 23.600 14.938 158.718 1.00 71.62 606 THR B C 1
ATOM 5563 O O . THR B 2 105 ? 24.127 13.950 158.198 1.00 67.47 606 THR B O 1
ATOM 5567 N N . ALA B 2 106 ? 24.297 15.927 159.268 1.00 67.59 607 ALA B N 1
ATOM 5568 C CA . ALA B 2 106 ? 25.758 15.933 159.287 1.00 67.10 607 ALA B CA 1
ATOM 5569 C C . ALA B 2 106 ? 26.330 14.678 159.948 1.00 74.70 607 ALA B C 1
ATOM 5570 O O . ALA B 2 106 ? 27.361 14.160 159.519 1.00 77.47 607 ALA B O 1
ATOM 5572 N N . LEU B 2 107 ? 25.658 14.193 160.989 1.00 74.65 608 LEU B N 1
ATOM 5573 C CA . LEU B 2 107 ? 26.099 12.991 161.690 1.00 70.66 608 LEU B CA 1
ATOM 5574 C C . LEU B 2 107 ? 25.996 11.765 160.791 1.00 74.24 608 LEU B C 1
ATOM 5575 O O . LEU B 2 107 ? 26.957 11.007 160.657 1.00 72.12 608 LEU B O 1
ATOM 5580 N N . LEU B 2 108 ? 24.830 11.582 160.175 1.00 74.74 609 LEU B N 1
ATOM 5581 C CA . LEU B 2 108 ? 24.605 10.472 159.255 1.00 70.40 609 LEU B CA 1
ATOM 5582 C C . LEU B 2 108 ? 25.600 10.484 158.105 1.00 75.22 609 LEU B C 1
ATOM 5583 O O . LEU B 2 108 ? 26.220 9.463 157.811 1.00 79.06 609 LEU B O 1
ATOM 5588 N N . LYS B 2 109 ? 25.739 11.640 157.457 1.00 78.15 610 LYS B N 1
ATOM 5589 C CA . LYS B 2 109 ? 26.683 11.809 156.354 1.00 78.27 610 LYS B CA 1
ATOM 5590 C C . LYS B 2 109 ? 28.091 11.358 156.727 1.00 81.83 610 LYS B C 1
ATOM 5591 O O . LYS B 2 109 ? 28.711 10.586 155.998 1.00 85.70 610 LYS B O 1
ATOM 5597 N N . ASP B 2 110 ? 28.590 11.842 157.860 1.00 80.46 611 ASP B N 1
ATOM 5598 C CA . ASP B 2 110 ? 29.923 11.474 158.319 1.00 82.96 611 ASP B CA 1
ATOM 5599 C C . ASP B 2 110 ? 29.983 9.995 158.688 1.00 82.30 611 ASP B C 1
ATOM 5600 O O . ASP B 2 110 ? 30.943 9.302 158.351 1.00 87.53 611 ASP B O 1
ATOM 5605 N N . LEU B 2 111 ? 28.959 9.521 159.391 1.00 79.41 612 LEU B N 1
ATOM 5606 C CA . LEU B 2 111 ? 28.901 8.125 159.815 1.00 72.01 612 LEU B CA 1
ATOM 5607 C C . LEU B 2 111 ? 28.852 7.160 158.632 1.00 71.40 612 LEU B C 1
ATOM 5608 O O . LEU B 2 111 ? 29.633 6.210 158.570 1.00 71.65 612 LEU B O 1
ATOM 5613 N N . TYR B 2 112 ? 27.943 7.405 157.692 1.00 73.73 613 TYR B N 1
ATOM 5614 C CA . TYR B 2 112 ? 27.791 6.519 156.540 1.00 82.14 613 TYR B CA 1
ATOM 5615 C C . TYR B 2 112 ? 29.007 6.527 155.612 1.00 89.81 613 TYR B C 1
ATOM 5616 O O . TYR B 2 112 ? 29.231 5.573 154.866 1.00 94.38 613 TYR B O 1
ATOM 5625 N N . TYR B 2 113 ? 29.789 7.600 155.656 1.00 91.29 614 TYR B N 1
ATOM 5626 C CA . TYR B 2 113 ? 30.970 7.706 154.807 1.00 87.06 614 TYR B CA 1
ATOM 5627 C C . TYR B 2 113 ? 32.118 6.879 155.368 1.00 88.23 614 TYR B C 1
ATOM 5628 O O . TYR B 2 113 ? 32.839 6.218 154.623 1.00 88.80 614 TYR B O 1
ATOM 5637 N N . GLN B 2 114 ? 32.281 6.928 156.686 1.00 89.33 615 GLN B N 1
ATOM 5638 C CA . GLN B 2 114 ? 33.341 6.192 157.362 1.00 84.08 615 GLN B CA 1
ATOM 5639 C C . GLN B 2 114 ? 33.189 4.682 157.198 1.00 86.21 615 GLN B C 1
ATOM 5640 O O . GLN B 2 114 ? 34.181 3.961 157.108 1.00 81.53 615 GLN B O 1
ATOM 5646 N N . ASP B 2 115 ? 31.946 4.210 157.145 1.00 95.37 616 ASP B N 1
ATOM 5647 C CA . ASP B 2 115 ? 31.671 2.778 157.029 1.00 101.63 616 ASP B CA 1
ATOM 5648 C C . ASP B 2 115 ? 31.521 2.342 155.577 1.00 100.40 616 ASP B C 1
ATOM 5649 O O . ASP B 2 115 ? 31.252 1.172 155.298 1.00 100.48 616 ASP B O 1
ATOM 5654 N N . ASP B 2 116 ? 31.686 3.294 154.663 1.00 99.01 617 ASP B N 1
ATOM 5655 C CA . ASP B 2 116 ? 31.508 3.059 153.234 1.00 102.55 617 ASP B CA 1
ATOM 5656 C C . ASP B 2 116 ? 30.121 2.485 152.941 1.00 99.24 617 ASP B C 1
ATOM 5657 O O . ASP B 2 116 ? 29.958 1.636 152.064 1.00 101.36 617 ASP B O 1
ATOM 5662 N N . ARG B 2 117 ? 29.128 2.956 153.690 1.00 92.46 618 ARG B N 1
ATOM 5663 C CA . ARG B 2 117 ? 27.736 2.618 153.426 1.00 84.99 618 ARG B CA 1
ATOM 5664 C C . ARG B 2 117 ? 27.197 3.598 152.397 1.00 80.52 618 ARG B C 1
ATOM 5665 O O . ARG B 2 117 ? 26.798 4.712 152.731 1.00 73.37 618 ARG B O 1
ATOM 5673 N N . ARG B 2 118 ? 27.196 3.173 151.141 1.00 88.77 619 ARG B N 1
ATOM 5674 C CA . ARG B 2 118 ? 26.911 4.071 150.034 1.00 88.08 619 ARG B CA 1
ATOM 5675 C C . ARG B 2 118 ? 25.418 4.205 149.781 1.00 83.81 619 ARG B C 1
ATOM 5676 O O . ARG B 2 118 ? 24.927 5.302 149.516 1.00 81.94 619 ARG B O 1
ATOM 5684 N N . LEU B 2 119 ? 24.700 3.091 149.861 1.00 83.66 620 LEU B N 1
ATOM 5685 C CA . LEU B 2 119 ? 23.251 3.116 149.721 1.00 83.86 620 LEU B CA 1
ATOM 5686 C C . LEU B 2 119 ? 22.605 3.981 150.797 1.00 81.88 620 LEU B C 1
ATOM 5687 O O . LEU B 2 119 ? 21.720 4.782 150.506 1.00 81.68 620 LEU B O 1
ATOM 5692 N N . ASP B 2 120 ? 23.057 3.822 152.038 1.00 80.05 621 ASP B N 1
ATOM 5693 C CA . ASP B 2 120 ? 22.514 4.598 153.148 1.00 81.71 621 ASP B CA 1
ATOM 5694 C C . ASP B 2 120 ? 22.907 6.065 153.029 1.00 78.31 621 ASP B C 1
ATOM 5695 O O . ASP B 2 120 ? 22.152 6.951 153.420 1.00 80.72 621 ASP B O 1
ATOM 5700 N N . GLY B 2 121 ? 24.088 6.314 152.475 1.00 77.94 622 GLY B N 1
ATOM 5701 C CA . GLY B 2 121 ? 24.573 7.668 152.288 1.00 75.70 622 GLY B CA 1
ATOM 5702 C C . GLY B 2 121 ? 23.830 8.368 151.170 1.00 76.15 622 GLY B C 1
ATOM 5703 O O . GLY B 2 121 ? 23.364 9.494 151.334 1.00 73.49 622 GLY B O 1
ATOM 5704 N N . ALA B 2 122 ? 23.729 7.693 150.029 1.00 79.42 623 ALA B N 1
ATOM 5705 C CA . ALA B 2 122 ? 22.973 8.204 148.893 1.00 72.83 623 ALA B CA 1
ATOM 5706 C C . ALA B 2 122 ? 21.522 8.475 149.270 1.00 75.37 623 ALA B C 1
ATOM 5707 O O . ALA B 2 122 ? 20.926 9.447 148.812 1.00 81.16 623 ALA B O 1
ATOM 5709 N N . SER B 2 123 ? 20.958 7.610 150.108 1.00 74.81 624 SER B N 1
ATOM 5710 C CA . SER B 2 123 ? 19.561 7.735 150.504 1.00 78.92 624 SER B CA 1
ATOM 5711 C C . SER B 2 123 ? 19.320 9.018 151.292 1.00 74.57 624 SER B C 1
ATOM 5712 O O . SER B 2 123 ? 18.222 9.572 151.264 1.00 73.59 624 SER B O 1
ATOM 5715 N N . VAL B 2 124 ? 20.347 9.485 151.993 1.00 71.85 625 VAL B N 1
ATOM 5716 C CA . VAL B 2 124 ? 20.247 10.731 152.741 1.00 72.42 625 VAL B CA 1
ATOM 5717 C C . VAL B 2 124 ? 20.038 11.911 151.801 1.00 76.06 625 VAL B C 1
ATOM 5718 O O . VAL B 2 124 ? 19.228 12.797 152.072 1.00 76.17 625 VAL B O 1
ATOM 5722 N N . PHE B 2 125 ? 20.773 11.909 150.692 1.00 81.04 626 PHE B N 1
ATOM 5723 C CA . PHE B 2 125 ? 20.703 12.988 149.709 1.00 73.01 626 PHE B CA 1
ATOM 5724 C C . PHE B 2 125 ? 19.373 12.996 148.957 1.00 71.76 626 PHE B C 1
ATOM 5725 O O . PHE B 2 125 ? 18.856 14.059 148.609 1.00 70.27 626 PHE B O 1
ATOM 5733 N N . ILE B 2 126 ? 18.823 11.809 148.713 1.00 69.80 627 ILE B N 1
ATOM 5734 C CA . ILE B 2 126 ? 17.511 11.693 148.086 1.00 69.14 627 ILE B CA 1
ATOM 5735 C C . ILE B 2 126 ? 16.460 12.325 148.992 1.00 73.57 627 ILE B C 1
ATOM 5736 O O . ILE B 2 126 ? 15.530 12.984 148.528 1.00 75.77 627 ILE B O 1
ATOM 5741 N N . ARG B 2 127 ? 16.635 12.132 150.295 1.00 73.19 628 ARG B N 1
ATOM 5742 C CA . ARG B 2 127 ? 15.744 12.714 151.285 1.00 76.84 628 ARG B CA 1
ATOM 5743 C C . ARG B 2 127 ? 15.815 14.236 151.226 1.00 75.14 628 ARG B C 1
ATOM 5744 O O . ARG B 2 127 ? 14.808 14.919 151.398 1.00 79.18 628 ARG B O 1
ATOM 5752 N N . GLU B 2 128 ? 17.010 14.761 150.979 1.00 73.67 629 GLU B N 1
ATOM 5753 C CA . GLU B 2 128 ? 17.202 16.199 150.837 1.00 72.61 629 GLU B CA 1
ATOM 5754 C C . GLU B 2 128 ? 16.527 16.720 149.575 1.00 86.56 629 GLU B C 1
ATOM 5755 O O . GLU B 2 128 ? 15.947 17.805 149.576 1.00 96.69 629 GLU B O 1
ATOM 5761 N N . ALA B 2 129 ? 16.615 15.942 148.498 1.00 84.25 630 ALA B N 1
ATOM 5762 C CA . ALA B 2 129 ? 16.076 16.345 147.200 1.00 78.47 630 ALA B CA 1
ATOM 5763 C C . ALA B 2 129 ? 14.564 16.539 147.256 1.00 81.13 630 ALA B C 1
ATOM 5764 O O . ALA B 2 129 ? 13.990 17.291 146.466 1.00 79.99 630 ALA B O 1
ATOM 5766 N N . LEU B 2 130 ? 13.928 15.855 148.200 1.00 80.97 631 LEU B N 1
ATOM 5767 C CA . LEU B 2 130 ? 12.482 15.902 148.355 1.00 76.60 631 LEU B CA 1
ATOM 5768 C C . LEU B 2 130 ? 12.035 17.161 149.098 1.00 85.32 631 LEU B C 1
ATOM 5769 O O . LEU B 2 130 ? 10.919 17.643 148.902 1.00 95.53 631 LEU B O 1
ATOM 5774 N N . GLN B 2 131 ? 12.915 17.687 149.945 1.00 81.34 632 GLN B N 1
ATOM 5775 C CA . GLN B 2 131 ? 12.599 18.850 150.770 1.00 87.76 632 GLN B CA 1
ATOM 5776 C C . GLN B 2 131 ? 12.796 20.162 150.014 1.00 91.03 632 GLN B C 1
ATOM 5777 O O . GLN B 2 131 ? 12.344 21.218 150.457 1.00 95.43 632 GLN B O 1
ATOM 5783 N N . GLN B 2 132 ? 13.475 20.093 148.875 1.00 91.47 633 GLN B N 1
ATOM 5784 C CA . GLN B 2 132 ? 13.745 21.279 148.069 1.00 95.98 633 GLN B CA 1
ATOM 5785 C C . GLN B 2 132 ? 12.485 21.906 147.474 1.00 101.47 633 GLN B C 1
ATOM 5786 O O . GLN B 2 132 ? 11.545 21.198 147.109 1.00 106.10 633 GLN B O 1
ATOM 5792 N N . PRO B 2 133 ? 12.469 23.246 147.376 1.00 102.01 634 PRO B N 1
ATOM 5793 C CA . PRO B 2 133 ? 11.362 23.985 146.760 1.00 102.30 634 PRO B CA 1
ATOM 5794 C C . PRO B 2 133 ? 11.531 24.141 145.249 1.00 103.11 634 PRO B C 1
ATOM 5795 O O . PRO B 2 133 ? 10.544 24.317 144.535 1.00 105.01 634 PRO B O 1
ATOM 5799 N N . GLU B 2 134 ? 12.770 24.073 144.774 1.00 107.04 635 GLU B N 1
ATOM 5800 C CA . GLU B 2 134 ? 13.060 24.234 143.354 1.00 116.96 635 GLU B CA 1
ATOM 5801 C C . GLU B 2 134 ? 13.711 22.981 142.780 1.00 117.93 635 GLU B C 1
ATOM 5802 O O . GLU B 2 134 ? 14.655 22.443 143.358 1.00 125.34 635 GLU B O 1
ATOM 5808 N N . THR B 2 135 ? 13.200 22.520 141.643 1.00 110.60 636 THR B N 1
ATOM 5809 C CA . THR B 2 135 ? 13.713 21.316 140.994 1.00 108.34 636 THR B CA 1
ATOM 5810 C C . THR B 2 135 ? 15.172 21.438 140.564 1.00 113.31 636 THR B C 1
ATOM 5811 O O . THR B 2 135 ? 15.850 20.431 140.360 1.00 109.80 636 THR B O 1
ATOM 5815 N N . ARG B 2 136 ? 15.648 22.671 140.418 1.00 123.09 637 ARG B N 1
ATOM 5816 C CA . ARG B 2 136 ? 17.043 22.909 140.070 1.00 128.64 637 ARG B CA 1
ATOM 5817 C C . ARG B 2 136 ? 17.943 22.491 141.230 1.00 124.30 637 ARG B C 1
ATOM 5818 O O . ARG B 2 136 ? 18.954 21.814 141.032 1.00 124.91 637 ARG B O 1
ATOM 5826 N N . THR B 2 137 ? 17.566 22.889 142.442 1.00 111.64 638 THR B N 1
ATOM 5827 C CA . THR B 2 137 ? 18.311 22.510 143.638 1.00 104.87 638 THR B CA 1
ATOM 5828 C C . THR B 2 137 ? 18.014 21.068 144.038 1.00 98.74 638 THR B C 1
ATOM 5829 O O . THR B 2 137 ? 18.835 20.406 144.675 1.00 96.54 638 THR B O 1
ATOM 5833 N N . ALA B 2 138 ? 16.838 20.583 143.652 1.00 93.74 639 ALA B N 1
ATOM 5834 C CA . ALA B 2 138 ? 16.451 19.202 143.919 1.00 84.55 639 ALA B CA 1
ATOM 5835 C C . ALA B 2 138 ? 17.290 18.236 143.093 1.00 89.46 639 ALA B C 1
ATOM 5836 O O . ALA B 2 138 ? 17.660 17.158 143.56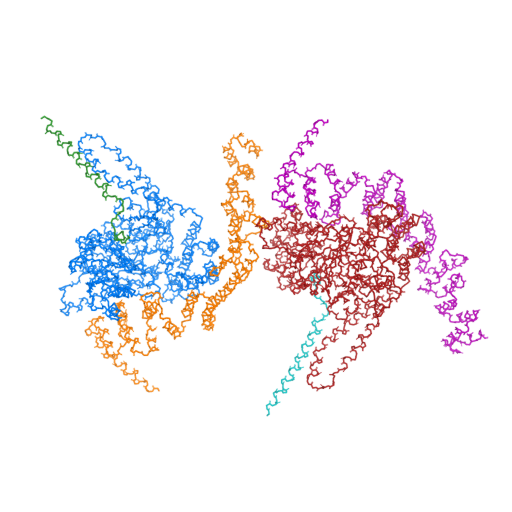4 1.00 87.45 639 ALA B O 1
ATOM 5838 N N . SER B 2 139 ? 17.588 18.630 141.858 1.00 92.52 640 SER B N 1
ATOM 5839 C CA . SER B 2 139 ? 18.418 17.817 140.976 1.00 90.46 640 SER B CA 1
ATOM 5840 C C . SER B 2 139 ? 19.869 17.818 141.439 1.00 91.93 640 SER B C 1
ATOM 5841 O O . SER B 2 139 ? 20.596 16.846 141.235 1.00 92.61 640 SER B O 1
ATOM 5844 N N . ASP B 2 140 ? 20.284 18.917 142.059 1.00 91.38 641 ASP B N 1
ATOM 5845 C CA . ASP B 2 140 ? 21.632 19.031 142.598 1.00 94.28 641 ASP B CA 1
ATOM 5846 C C . ASP B 2 140 ? 21.866 18.020 143.718 1.00 92.89 641 ASP B C 1
ATOM 5847 O O . ASP B 2 140 ? 22.963 17.479 143.861 1.00 93.54 641 ASP B O 1
ATOM 5852 N N . LYS B 2 141 ? 20.828 17.772 144.509 1.00 94.16 642 LYS B N 1
ATOM 5853 C CA . LYS B 2 141 ? 20.905 16.795 145.589 1.00 89.82 642 LYS B CA 1
ATOM 5854 C C . LYS B 2 141 ? 21.038 15.378 145.026 1.00 84.52 642 LYS B C 1
ATOM 5855 O O . LYS B 2 141 ? 21.849 14.585 145.507 1.00 82.84 642 LYS B O 1
ATOM 5861 N N . LEU B 2 142 ? 20.232 15.065 144.014 1.00 83.31 643 LEU B N 1
ATOM 5862 C CA . LEU B 2 142 ? 20.278 13.758 143.361 1.00 81.43 643 LEU B CA 1
ATOM 5863 C C . LEU B 2 142 ? 21.632 13.486 142.705 1.00 83.24 643 LEU B C 1
ATOM 5864 O O . LEU B 2 142 ? 22.108 12.350 142.706 1.00 79.60 643 LEU B O 1
ATOM 5869 N N . ASP B 2 143 ? 22.237 14.525 142.131 1.00 88.87 644 ASP B N 1
ATOM 5870 C CA . ASP B 2 143 ? 23.585 14.427 141.574 1.00 96.74 644 ASP B CA 1
ATOM 5871 C C . ASP B 2 143 ? 24.580 13.934 142.618 1.00 99.37 644 ASP B C 1
ATOM 5872 O O . ASP B 2 143 ? 25.402 13.058 142.347 1.00 108.08 644 ASP B O 1
ATOM 5877 N N . LEU B 2 144 ? 24.502 14.514 143.811 1.00 92.82 645 LEU B N 1
ATOM 5878 C CA . LEU B 2 144 ? 25.373 14.127 144.910 1.00 91.62 645 LEU B CA 1
ATOM 5879 C C . LEU B 2 144 ? 25.138 12.664 145.267 1.00 95.96 645 LEU B C 1
ATOM 5880 O O . LEU B 2 144 ? 26.086 11.902 145.472 1.00 102.54 645 LEU B O 1
ATOM 5885 N N . ALA B 2 145 ? 23.865 12.288 145.346 1.00 92.06 646 ALA B N 1
ATOM 5886 C CA . ALA B 2 145 ? 23.471 10.901 145.564 1.00 89.25 646 ALA B CA 1
ATOM 5887 C C . ALA B 2 145 ? 24.095 9.991 144.515 1.00 88.89 646 ALA B C 1
ATOM 5888 O O . ALA B 2 145 ? 24.638 8.935 144.838 1.00 84.78 646 ALA B O 1
ATOM 5890 N N . ALA B 2 146 ? 24.008 10.410 143.257 1.00 96.47 647 ALA B N 1
ATOM 5891 C CA . ALA B 2 146 ? 24.563 9.642 142.150 1.00 95.22 647 ALA B CA 1
ATOM 5892 C C . ALA B 2 146 ? 26.080 9.578 142.235 1.00 99.58 647 ALA B C 1
ATOM 5893 O O . ALA B 2 146 ? 26.682 8.547 141.935 1.00 105.03 647 ALA B O 1
ATOM 5895 N N . ASN B 2 147 ? 26.692 10.683 142.648 1.00 95.76 648 ASN B N 1
ATOM 5896 C CA . ASN B 2 147 ? 28.144 10.763 142.730 1.00 101.06 648 ASN B CA 1
ATOM 5897 C C . ASN B 2 147 ? 28.699 9.830 143.802 1.00 95.85 648 ASN B C 1
ATOM 5898 O O . ASN B 2 147 ? 29.836 9.363 143.706 1.00 97.44 648 ASN B O 1
ATOM 5903 N N . LEU B 2 148 ? 27.891 9.563 144.824 1.00 88.89 649 LEU B N 1
ATOM 5904 C CA . LEU B 2 148 ? 28.261 8.602 145.856 1.00 85.14 649 LEU B CA 1
ATOM 5905 C C . LEU B 2 148 ? 28.301 7.186 145.296 1.00 99.36 649 LEU B C 1
ATOM 5906 O O . LEU B 2 148 ? 29.195 6.403 145.616 1.00 104.92 649 LEU B O 1
ATOM 5911 N N . LEU B 2 149 ? 27.322 6.870 144.455 1.00 102.64 650 LEU B N 1
ATOM 5912 C CA . LEU B 2 149 ? 27.171 5.526 143.912 1.00 98.03 650 LEU B CA 1
ATOM 5913 C C . LEU B 2 149 ? 28.128 5.266 142.753 1.00 104.64 650 LEU B C 1
ATOM 5914 O O . LEU B 2 149 ? 28.447 4.116 142.454 1.00 106.98 650 LEU B O 1
ATOM 5919 N N . GLN B 2 150 ? 28.586 6.334 142.105 1.00 111.54 651 GLN B N 1
ATOM 5920 C CA . GLN B 2 150 ? 29.581 6.218 141.040 1.00 118.94 651 GLN B CA 1
ATOM 5921 C C . GLN B 2 150 ? 30.931 5.855 141.647 1.00 131.77 651 GLN B C 1
ATOM 5922 O O . GLN B 2 150 ? 31.865 6.655 141.644 1.00 142.06 651 GLN B O 1
ATOM 5928 N N . GLY B 2 151 ? 31.021 4.632 142.158 1.00 135.65 652 GLY B N 1
ATOM 5929 C CA . GLY B 2 151 ? 32.126 4.211 142.998 1.00 138.80 652 GLY B CA 1
ATOM 5930 C C . GLY B 2 151 ? 31.487 3.590 144.223 1.00 142.05 652 GLY B C 1
ATOM 5931 O O . GLY B 2 151 ? 31.360 4.285 145.227 1.00 148.65 652 GLY B O 1
ATOM 5932 N N . ASN B 2 152 ? 31.064 2.320 144.184 1.00 142.40 653 ASN B N 1
ATOM 5933 C CA . ASN B 2 152 ? 31.339 1.309 143.145 1.00 148.30 653 ASN B CA 1
ATOM 5934 C C . ASN B 2 152 ? 30.994 1.606 141.679 1.00 152.59 653 ASN B C 1
ATOM 5935 O O . ASN B 2 152 ? 31.828 2.137 140.942 1.00 160.61 653 ASN B O 1
ATOM 5940 N N . GLN B 2 153 ? 29.777 1.207 141.297 1.00 147.15 654 GLN B N 1
ATOM 5941 C CA . GLN B 2 153 ? 29.169 1.309 139.956 1.00 145.01 654 GLN B CA 1
ATOM 5942 C C . GLN B 2 153 ? 28.384 0.032 139.702 1.00 150.63 654 GLN B C 1
ATOM 5943 O O . GLN B 2 153 ? 27.170 0.064 139.506 1.00 149.02 654 GLN B O 1
ATOM 5949 N N . LYS B 2 154 ? 29.094 -1.092 139.695 1.00 158.91 655 LYS B N 1
ATOM 5950 C CA . LYS B 2 154 ? 28.452 -2.397 139.699 1.00 166.05 655 LYS B CA 1
ATOM 5951 C C . LYS B 2 154 ? 27.596 -2.528 140.952 1.00 189.69 655 LYS B C 1
ATOM 5952 O O . LYS B 2 154 ? 27.903 -1.915 141.977 1.00 188.08 655 LYS B O 1
ATOM 5958 N N . GLU B 2 155 ? 26.509 -3.293 140.837 1.00 211.46 656 GLU B N 1
ATOM 5959 C CA . GLU B 2 155 ? 25.507 -3.476 141.897 1.00 211.08 656 GLU B CA 1
ATOM 5960 C C . GLU B 2 155 ? 24.613 -2.244 142.050 1.00 206.78 656 GLU B C 1
ATOM 5961 O O . GLU B 2 155 ? 23.404 -2.371 142.244 1.00 209.49 656 GLU B O 1
ATOM 5967 N N . HIS B 2 156 ? 25.205 -1.056 141.969 1.00 168.62 657 HIS B N 1
ATOM 5968 C CA . HIS B 2 156 ? 24.442 0.184 142.067 1.00 128.37 657 HIS B CA 1
ATOM 5969 C C . HIS B 2 156 ? 24.031 0.680 140.688 1.00 109.06 657 HIS B C 1
ATOM 5970 O O . HIS B 2 156 ? 23.792 1.871 140.495 1.00 106.81 657 HIS B O 1
ATOM 5977 N N . VAL B 2 157 ? 23.944 -0.242 139.736 1.00 84.77 658 VAL B N 1
ATOM 5978 C CA . VAL B 2 157 ? 23.592 0.100 138.364 1.00 88.99 658 VAL B CA 1
ATOM 5979 C C . VAL B 2 157 ? 22.164 0.614 138.257 1.00 88.05 658 VAL B C 1
ATOM 5980 O O . VAL B 2 157 ? 21.907 1.623 137.601 1.00 89.53 658 VAL B O 1
ATOM 5984 N N . PHE B 2 158 ? 21.235 -0.078 138.907 1.00 89.54 659 PHE B N 1
ATOM 5985 C CA . PHE B 2 158 ? 19.829 0.300 138.833 1.00 91.43 659 PHE B CA 1
ATOM 5986 C C . PHE B 2 158 ? 19.569 1.648 139.495 1.00 86.30 659 PHE B C 1
ATOM 5987 O O . PHE B 2 158 ? 18.883 2.501 138.929 1.00 85.96 659 PHE B O 1
ATOM 5995 N N . GLU B 2 159 ? 20.093 1.816 140.706 1.00 82.89 660 GLU B N 1
ATOM 5996 C CA . GLU B 2 159 ? 19.909 3.047 141.468 1.00 81.96 660 GLU B CA 1
ATOM 5997 C C . GLU B 2 159 ? 20.362 4.250 140.654 1.00 79.87 660 GLU B C 1
ATOM 5998 O O . GLU B 2 159 ? 19.654 5.254 140.560 1.00 77.17 660 GLU B O 1
ATOM 6004 N N . LEU B 2 160 ? 21.550 4.131 140.067 1.00 84.55 661 LEU B N 1
ATOM 6005 C CA . LEU B 2 160 ? 22.122 5.188 139.242 1.00 78.83 661 LEU B CA 1
ATOM 6006 C C . LEU B 2 160 ? 21.240 5.460 138.030 1.00 83.14 661 LEU B C 1
ATOM 6007 O O . LEU B 2 160 ? 21.037 6.611 137.640 1.00 88.06 661 LEU B O 1
ATOM 6012 N N . GLY B 2 161 ? 20.715 4.390 137.444 1.00 78.81 662 GLY B N 1
ATOM 6013 C CA . GLY B 2 161 ? 19.785 4.503 136.338 1.00 79.15 662 GLY B CA 1
ATOM 6014 C C . GLY B 2 161 ? 18.516 5.186 136.800 1.00 80.75 662 GLY B C 1
ATOM 6015 O O . GLY B 2 161 ? 17.995 6.077 136.129 1.00 78.76 662 GLY B O 1
ATOM 6016 N N . ALA B 2 162 ? 18.017 4.753 137.954 1.00 84.05 663 ALA B N 1
ATOM 6017 C CA . ALA B 2 162 ? 16.813 5.324 138.544 1.00 80.10 663 ALA B CA 1
ATOM 6018 C C . ALA B 2 162 ? 16.984 6.819 138.787 1.00 78.34 663 ALA B C 1
ATOM 6019 O O . ALA B 2 162 ? 16.087 7.609 138.496 1.00 76.42 663 ALA B O 1
ATOM 6021 N N . LEU B 2 163 ? 18.138 7.196 139.326 1.00 82.71 664 LEU B N 1
ATOM 6022 C CA . LEU B 2 163 ? 18.447 8.598 139.585 1.00 86.94 664 LEU B CA 1
ATOM 6023 C C . LEU B 2 163 ? 18.451 9.411 138.295 1.00 92.95 664 LEU B C 1
ATOM 6024 O O . LEU B 2 163 ? 17.834 10.474 138.218 1.00 93.69 664 LEU B O 1
ATOM 6029 N N . LYS B 2 164 ? 19.163 8.909 137.290 1.00 94.62 665 LYS B N 1
ATOM 6030 C CA . LYS B 2 164 ? 19.215 9.557 135.986 1.00 98.59 665 LYS B CA 1
ATOM 6031 C C . LYS B 2 164 ? 17.816 9.651 135.387 1.00 93.56 665 LYS B C 1
ATOM 6032 O O . LYS B 2 164 ? 17.466 10.641 134.744 1.00 92.35 665 LYS B O 1
ATOM 6038 N N . GLU B 2 165 ? 17.024 8.606 135.606 1.00 90.08 666 GLU B N 1
ATOM 6039 C CA . GLU B 2 165 ? 15.636 8.575 135.164 1.00 90.18 666 GLU B CA 1
ATOM 6040 C C . GLU B 2 165 ? 14.796 9.664 135.828 1.00 89.78 666 GLU B C 1
ATOM 6041 O O . GLU B 2 165 ? 13.961 10.297 135.185 1.00 84.37 666 GLU B O 1
ATOM 6047 N N . ALA B 2 166 ? 15.030 9.884 137.118 1.00 95.12 667 ALA B N 1
ATOM 6048 C CA . ALA B 2 166 ? 14.247 10.847 137.884 1.00 90.49 667 ALA B CA 1
ATOM 6049 C C . ALA B 2 166 ? 14.617 12.280 137.528 1.00 88.39 667 ALA B C 1
ATOM 6050 O O . ALA B 2 166 ? 13.751 13.153 137.431 1.00 82.39 667 ALA B O 1
ATOM 6052 N N . LYS B 2 167 ? 15.911 12.515 137.343 1.00 86.11 668 LYS B N 1
ATOM 6053 C CA . LYS B 2 167 ? 16.405 13.831 136.968 1.00 83.71 668 LYS B CA 1
ATOM 6054 C C . LYS B 2 167 ? 15.817 14.219 135.615 1.00 89.29 668 LYS B C 1
ATOM 6055 O O . LYS B 2 167 ? 15.368 15.348 135.418 1.00 88.11 668 LYS B O 1
ATOM 6061 N N . MET B 2 168 ? 15.816 13.261 134.692 1.00 91.51 669 MET B N 1
ATOM 6062 C CA . MET B 2 168 ? 15.222 13.440 133.374 1.00 91.75 669 MET B CA 1
ATOM 6063 C C . MET B 2 168 ? 13.728 13.748 133.452 1.00 86.08 669 MET B C 1
ATOM 6064 O O . MET B 2 168 ? 13.243 14.653 132.776 1.00 85.14 669 MET B O 1
ATOM 6069 N N . LEU B 2 169 ? 13.005 12.997 134.277 1.00 90.57 670 LEU B N 1
ATOM 6070 C CA . LEU B 2 169 ? 11.556 13.160 134.387 1.00 90.64 670 LEU B CA 1
ATOM 6071 C C . LEU B 2 169 ? 11.164 14.528 134.930 1.00 95.81 670 LEU B C 1
ATOM 6072 O O . LEU B 2 169 ? 10.156 15.100 134.519 1.00 103.95 670 LEU B O 1
ATOM 6077 N N . LEU B 2 170 ? 11.972 15.059 135.840 1.00 92.38 671 LEU B N 1
ATOM 6078 C CA . LEU B 2 170 ? 11.700 16.372 136.408 1.00 87.25 671 LEU B CA 1
ATOM 6079 C C . LEU B 2 170 ? 11.976 17.456 135.378 1.00 89.02 671 LEU B C 1
ATOM 6080 O O . LEU B 2 170 ? 11.245 18.443 135.290 1.00 88.96 671 LEU B O 1
ATOM 6085 N N . ARG B 2 171 ? 13.035 17.258 134.601 1.00 93.59 672 ARG B N 1
ATOM 6086 C CA . ARG B 2 171 ? 13.428 18.209 133.569 1.00 101.57 672 ARG B CA 1
ATOM 6087 C C . ARG B 2 171 ? 12.351 18.345 132.495 1.00 107.73 672 ARG B C 1
ATOM 6088 O O . ARG B 2 171 ? 12.022 19.455 132.079 1.00 120.05 672 ARG B O 1
ATOM 6096 N N . MET B 2 172 ? 11.807 17.216 132.049 1.00 103.42 673 MET B N 1
ATOM 6097 C CA . MET B 2 172 ? 10.732 17.227 131.059 1.00 105.15 673 MET B CA 1
ATOM 6098 C C . MET B 2 172 ? 9.448 17.788 131.655 1.00 106.91 673 MET B C 1
ATOM 6099 O O . MET B 2 172 ? 8.654 18.417 130.956 1.00 108.64 673 MET B O 1
ATOM 6104 N N . GLN B 2 173 ? 9.249 17.554 132.949 1.00 106.34 674 GLN B N 1
ATOM 6105 C CA . GLN B 2 173 ? 8.062 18.038 133.641 1.00 110.62 674 GLN B CA 1
ATOM 6106 C C . GLN B 2 173 ? 8.128 19.548 133.824 1.00 118.44 674 GLN B C 1
ATOM 6107 O O . GLN B 2 173 ? 7.109 20.235 133.754 1.00 125.13 674 GLN B O 1
ATOM 6113 N N . GLU B 2 174 ? 9.335 20.056 134.058 1.00 120.47 675 GLU B N 1
ATOM 6114 C CA . GLU B 2 174 ? 9.553 21.491 134.201 1.00 125.00 675 GLU B CA 1
ATOM 6115 C C . GLU B 2 174 ? 9.232 22.193 132.889 1.00 125.48 675 GLU B C 1
ATOM 6116 O O . GLU B 2 174 ? 8.709 23.308 132.873 1.00 124.90 675 GLU B O 1
ATOM 6122 N N . THR B 2 175 ? 9.551 21.519 131.789 1.00 126.89 676 THR B N 1
ATOM 6123 C CA . THR B 2 175 ? 9.248 22.005 130.450 1.00 128.26 676 THR B CA 1
ATOM 6124 C C . THR B 2 175 ? 7.741 22.109 130.228 1.00 130.11 676 THR B C 1
ATOM 6125 O O . THR B 2 175 ? 7.241 23.145 129.791 1.00 139.64 676 THR B O 1
ATOM 6129 N N . PHE B 2 176 ? 7.028 21.028 130.537 1.00 124.02 677 PHE B N 1
ATOM 6130 C CA . PHE B 2 176 ? 5.584 20.943 130.329 1.00 119.39 677 PHE B CA 1
ATOM 6131 C C . PHE B 2 176 ? 4.808 22.080 130.995 1.00 123.87 677 PHE B C 1
ATOM 6132 O O . PHE B 2 176 ? 3.762 22.499 130.500 1.00 123.49 677 PHE B O 1
ATOM 6140 N N . GLU B 2 177 ? 5.325 22.578 132.113 1.00 130.20 678 GLU B N 1
ATOM 6141 C CA . GLU B 2 177 ? 4.677 23.661 132.844 1.00 132.33 678 GLU B CA 1
ATOM 6142 C C . GLU B 2 177 ? 4.860 24.992 132.124 1.00 132.06 678 GLU B C 1
ATOM 6143 O O . GLU B 2 177 ? 3.927 25.789 132.020 1.00 132.71 678 GLU B O 1
ATOM 6149 N N . ARG B 2 178 ? 6.076 25.221 131.638 1.00 131.89 679 ARG B N 1
ATOM 6150 C CA . ARG B 2 178 ? 6.404 26.411 130.860 1.00 138.05 679 ARG B CA 1
ATOM 6151 C C . ARG B 2 178 ? 5.519 26.542 129.622 1.00 136.83 679 ARG B C 1
ATOM 6152 O O . ARG B 2 178 ? 5.043 27.630 129.299 1.00 136.15 679 ARG B O 1
ATOM 6160 N N . ASP B 2 179 ? 5.300 25.421 128.942 1.00 134.99 680 ASP B N 1
ATOM 6161 C CA . ASP B 2 179 ? 4.554 25.397 127.686 1.00 134.86 680 ASP B CA 1
ATOM 6162 C C . ASP B 2 179 ? 3.035 25.384 127.862 1.00 142.38 680 ASP B C 1
ATOM 6163 O O . ASP B 2 179 ? 2.331 26.229 127.310 1.00 155.38 680 ASP B O 1
ATOM 6168 N N . LEU B 2 180 ? 2.534 24.419 128.627 1.00 136.17 681 LEU B N 1
ATOM 6169 C CA . LEU B 2 180 ? 1.104 24.116 128.635 1.00 131.11 681 LEU B CA 1
ATOM 6170 C C . LEU B 2 180 ? 0.341 24.721 129.813 1.00 132.48 681 LEU B C 1
ATOM 6171 O O . LEU B 2 180 ? -0.883 24.606 129.880 1.00 132.28 681 LEU B O 1
ATOM 6176 N N . THR B 2 181 ? 1.066 25.364 130.725 1.00 134.75 682 THR B N 1
ATOM 6177 C CA . THR B 2 181 ? 0.476 25.996 131.908 1.00 135.85 682 THR B CA 1
ATOM 6178 C C . THR B 2 181 ? -0.405 25.034 132.714 1.00 131.06 682 THR B C 1
ATOM 6179 O O . THR B 2 181 ? -1.628 25.176 132.753 1.00 130.04 682 THR B O 1
ATOM 6183 N N . ASP B 2 182 ? 0.230 24.048 133.344 1.00 128.35 683 ASP B N 1
ATOM 6184 C CA . ASP B 2 182 ? -0.469 23.089 134.199 1.00 125.83 683 ASP B CA 1
ATOM 6185 C C . ASP B 2 182 ? 0.503 22.377 135.140 1.00 121.75 683 ASP B C 1
ATOM 6186 O O . ASP B 2 182 ? 1.715 22.406 134.933 1.00 121.16 683 ASP B O 1
ATOM 6191 N N . SER B 2 183 ? -0.040 21.743 136.176 1.00 117.76 684 SER B N 1
ATOM 6192 C CA . SER B 2 183 ? 0.765 20.997 137.138 1.00 116.45 684 SER B CA 1
ATOM 6193 C C . SER B 2 183 ? 1.337 19.727 136.514 1.00 117.79 684 SER B C 1
ATOM 6194 O O . SER B 2 183 ? 0.611 18.961 135.881 1.00 123.77 684 SER B O 1
ATOM 6197 N N . PHE B 2 184 ? 2.637 19.509 136.690 1.00 113.43 685 PHE B N 1
ATOM 6198 C CA . PHE B 2 184 ? 3.283 18.298 136.186 1.00 107.93 685 PHE B CA 1
ATOM 6199 C C . PHE B 2 184 ? 4.434 17.832 137.074 1.00 99.52 685 PHE B C 1
ATOM 6200 O O . PHE B 2 184 ? 4.620 16.632 137.287 1.00 93.95 685 PHE B O 1
ATOM 6208 N N . VAL B 2 185 ? 5.201 18.785 137.591 1.00 94.27 686 VAL B N 1
ATOM 6209 C CA . VAL B 2 185 ? 6.368 18.471 138.406 1.00 91.90 686 VAL B CA 1
ATOM 6210 C C . VAL B 2 185 ? 5.999 17.727 139.682 1.00 90.57 686 VAL B C 1
ATOM 6211 O O . VAL B 2 185 ? 5.240 18.231 140.512 1.00 92.90 686 VAL B O 1
ATOM 6215 N N . GLY B 2 186 ? 6.534 16.519 139.823 1.00 86.68 687 GLY B N 1
ATOM 6216 C CA . GLY B 2 186 ? 6.275 15.699 140.992 1.00 83.17 687 GLY B CA 1
ATOM 6217 C C . GLY B 2 186 ? 5.591 14.394 140.641 1.00 83.46 687 GLY B C 1
ATOM 6218 O O . GLY B 2 186 ? 5.842 13.366 141.269 1.00 83.55 687 GLY B O 1
ATOM 6219 N N . LEU B 2 187 ? 4.725 14.439 139.633 1.00 83.47 688 LEU B N 1
ATOM 6220 C CA . LEU B 2 187 ? 3.989 13.257 139.200 1.00 80.76 688 LEU B CA 1
ATOM 6221 C C . LEU B 2 187 ? 4.933 12.176 138.695 1.00 79.32 688 LEU B C 1
ATOM 6222 O O . LEU B 2 187 ? 6.032 12.466 138.223 1.00 81.66 688 LEU B O 1
ATOM 6227 N N . SER B 2 188 ? 4.497 10.927 138.802 1.00 77.20 689 SER B N 1
ATOM 6228 C CA . SER B 2 188 ? 5.285 9.808 138.315 1.00 79.54 689 SER B CA 1
ATOM 6229 C C . SER B 2 188 ? 5.188 9.723 136.797 1.00 87.60 689 SER B C 1
ATOM 6230 O O . SER B 2 188 ? 4.351 10.389 136.185 1.00 87.57 689 SER B O 1
ATOM 6233 N N . VAL B 2 189 ? 6.060 8.917 136.196 1.00 86.77 690 VAL B N 1
ATOM 6234 C CA . VAL B 2 189 ? 6.017 8.654 134.762 1.00 73.53 690 VAL B CA 1
ATOM 6235 C C . VAL B 2 189 ? 4.623 8.194 134.340 1.00 70.58 690 VAL B C 1
ATOM 6236 O O . VAL B 2 189 ? 4.030 8.756 133.419 1.00 72.58 690 VAL B O 1
ATOM 6240 N N . ASN B 2 190 ? 4.108 7.169 135.014 1.00 66.18 691 ASN B N 1
ATOM 6241 C CA . ASN B 2 190 ? 2.773 6.656 134.727 1.00 66.92 691 ASN B CA 1
ATOM 6242 C C . ASN B 2 190 ? 1.693 7.723 134.899 1.00 71.26 691 ASN B C 1
ATOM 6243 O O . ASN B 2 190 ? 0.733 7.766 134.133 1.00 73.28 691 ASN B O 1
ATOM 6248 N N . GLN B 2 191 ? 1.846 8.576 135.907 1.00 77.70 692 GLN B N 1
ATOM 6249 C CA . GLN B 2 191 ? 0.866 9.631 136.156 1.00 88.97 692 GLN B CA 1
ATOM 6250 C C . GLN B 2 191 ? 0.970 10.735 135.109 1.00 95.73 692 GLN B C 1
ATOM 6251 O O . GLN B 2 191 ? 0.003 11.455 134.860 1.00 96.06 692 GLN B O 1
ATOM 6257 N N . THR B 2 192 ? 2.149 10.867 134.507 1.00 99.68 693 THR B N 1
ATOM 6258 C CA . THR B 2 192 ? 2.392 11.890 133.495 1.00 99.01 693 THR B CA 1
ATOM 6259 C C . THR B 2 192 ? 1.729 11.523 132.173 1.00 105.60 693 THR B C 1
ATOM 6260 O O . THR B 2 192 ? 1.014 12.335 131.588 1.00 114.96 693 THR B O 1
ATOM 6264 N N . MET B 2 193 ? 1.974 10.301 131.704 1.00 107.47 694 MET B N 1
ATOM 6265 C CA . MET B 2 193 ? 1.326 9.796 130.498 1.00 106.56 694 MET B CA 1
ATOM 6266 C C . MET B 2 193 ? -0.189 9.877 130.603 1.00 110.09 694 MET B C 1
ATOM 6267 O O . MET B 2 193 ? -0.872 10.125 129.612 1.00 124.22 694 MET B O 1
ATOM 6272 N N . PHE B 2 194 ? -0.710 9.670 131.807 1.00 105.76 695 PHE B N 1
ATOM 6273 C CA . PHE B 2 194 ? -2.148 9.740 132.033 1.00 105.56 695 PHE B CA 1
ATOM 6274 C C . PHE B 2 194 ? -2.670 11.158 131.831 1.00 114.26 695 PHE B C 1
ATOM 6275 O O . PHE B 2 194 ? -3.576 11.385 131.028 1.00 128.40 695 PHE B O 1
ATOM 6283 N N . LYS B 2 195 ? -2.103 12.104 132.570 1.00 108.47 696 LYS B N 1
ATOM 6284 C CA . LYS B 2 195 ? -2.555 13.488 132.518 1.00 111.38 696 LYS B CA 1
ATOM 6285 C C . LYS B 2 195 ? -2.353 14.098 131.131 1.00 112.73 696 LYS B C 1
ATOM 6286 O O . LYS B 2 195 ? -3.180 14.885 130.674 1.00 125.13 696 LYS B O 1
ATOM 6292 N N . LEU B 2 196 ? -1.258 13.737 130.467 1.00 104.35 697 LEU B N 1
ATOM 6293 C CA . LEU B 2 196 ? -0.978 14.250 129.126 1.00 104.91 697 LEU B CA 1
ATOM 6294 C C . LEU B 2 196 ? -2.013 13.785 128.103 1.00 112.19 697 LEU B C 1
ATOM 6295 O O . LEU B 2 196 ? -2.375 14.531 127.193 1.00 115.57 697 LEU B O 1
ATOM 6300 N N . ILE B 2 197 ? -2.492 12.555 128.260 1.00 113.24 698 ILE B N 1
ATOM 6301 C CA . ILE B 2 197 ? -3.466 11.990 127.333 1.00 110.82 698 ILE B CA 1
ATOM 6302 C C . ILE B 2 197 ? -4.873 12.502 127.641 1.00 113.51 698 ILE B C 1
ATOM 6303 O O . ILE B 2 197 ? -5.638 12.828 126.730 1.00 122.97 698 ILE B O 1
ATOM 6308 N N . LYS B 2 198 ? -5.204 12.585 128.927 1.00 106.18 699 LYS B N 1
ATOM 6309 C CA . LYS B 2 198 ? -6.495 13.117 129.354 1.00 105.21 699 LYS B CA 1
ATOM 6310 C C . LYS B 2 198 ? -6.674 14.557 128.881 1.00 115.33 699 LYS B C 1
ATOM 6311 O O . LYS B 2 198 ? -7.795 15.009 128.644 1.00 118.68 699 LYS B O 1
ATOM 6317 N N . LEU B 2 199 ? -5.562 15.269 128.730 1.00 118.76 700 LEU B N 1
ATOM 6318 C CA . LEU B 2 199 ? -5.589 16.647 128.254 1.00 123.50 700 LEU B CA 1
ATOM 6319 C C . LEU B 2 199 ? -5.423 16.725 126.736 1.00 128.80 700 LEU B C 1
ATOM 6320 O O . LEU B 2 199 ? -5.375 17.813 126.163 1.00 129.11 700 LEU B O 1
ATOM 6325 N N . GLY B 2 200 ? -5.337 15.566 126.092 1.00 129.63 701 GLY B N 1
ATOM 6326 C CA . GLY B 2 200 ? -5.291 15.501 124.643 1.00 133.10 701 GLY B CA 1
ATOM 6327 C C . GLY B 2 200 ? -3.924 15.646 124.000 1.00 135.74 701 GLY B C 1
ATOM 6328 O O . GLY B 2 200 ? -3.800 15.525 122.782 1.00 142.16 701 GLY B O 1
ATOM 6329 N N . TYR B 2 201 ? -2.893 15.898 124.802 1.00 134.00 702 TYR B N 1
ATOM 6330 C CA . TYR B 2 201 ? -1.532 16.027 124.276 1.00 134.63 702 TYR B CA 1
ATOM 6331 C C . TYR B 2 201 ? -0.940 14.671 123.900 1.00 135.36 702 TYR B C 1
ATOM 6332 O O . TYR B 2 201 ? 0.143 14.315 124.364 1.00 132.52 702 TYR B O 1
ATOM 6341 N N . HIS B 2 202 ? -1.664 13.923 123.071 1.00 143.58 703 HIS B N 1
ATOM 6342 C CA . HIS B 2 202 ? -1.291 12.567 122.673 1.00 147.57 703 HIS B CA 1
ATOM 6343 C C . HIS B 2 202 ? 0.163 12.440 122.214 1.00 151.20 703 HIS B C 1
ATOM 6344 O O . HIS B 2 202 ? 0.806 11.416 122.445 1.00 146.88 703 HIS B O 1
ATOM 6351 N N . GLY B 2 203 ? 0.671 13.479 121.558 1.00 162.55 704 GLY B N 1
ATOM 6352 C CA . GLY B 2 203 ? 2.029 13.470 121.042 1.00 162.89 704 GLY B CA 1
ATOM 6353 C C . GLY B 2 203 ? 3.112 13.422 122.106 1.00 152.68 704 GLY B C 1
ATOM 6354 O O . GLY B 2 203 ? 4.023 12.598 122.032 1.00 152.84 704 GLY B O 1
ATOM 6355 N N . ARG B 2 204 ? 3.011 14.305 123.096 1.00 145.59 705 ARG B N 1
ATOM 6356 C CA . ARG B 2 204 ? 3.966 14.349 124.204 1.00 129.65 705 ARG B CA 1
ATOM 6357 C C . ARG B 2 204 ? 4.008 13.052 125.002 1.00 121.25 705 ARG B C 1
ATOM 6358 O O . ARG B 2 204 ? 5.084 12.559 125.338 1.00 121.08 705 ARG B O 1
ATOM 6366 N N . ALA B 2 205 ? 2.830 12.529 125.328 1.00 115.24 706 ALA B N 1
ATOM 6367 C CA . ALA B 2 205 ? 2.697 11.268 126.051 1.00 110.94 706 ALA B CA 1
ATOM 6368 C C . ALA B 2 205 ? 3.536 10.147 125.440 1.00 112.13 706 ALA B C 1
ATOM 6369 O O . ALA B 2 205 ? 4.094 9.314 126.157 1.00 107.82 706 ALA B O 1
ATOM 6371 N N . LYS B 2 206 ? 3.624 10.135 124.114 1.00 115.90 707 LYS B N 1
ATOM 6372 C CA . LYS B 2 206 ? 4.381 9.111 123.407 1.00 116.74 707 LYS B CA 1
ATOM 6373 C C . LYS B 2 206 ? 5.878 9.329 123.606 1.00 123.63 707 LYS B C 1
ATOM 6374 O O . LYS B 2 206 ? 6.660 8.380 123.600 1.00 118.30 707 LYS B O 1
ATOM 6380 N N . LYS B 2 207 ? 6.267 10.588 123.786 1.00 138.62 708 LYS B N 1
ATOM 6381 C CA . LYS B 2 207 ? 7.667 10.945 123.995 1.00 141.78 708 LYS B CA 1
ATOM 6382 C C . LYS B 2 207 ? 8.099 10.524 125.393 1.00 130.06 708 LYS B C 1
ATOM 6383 O O . LYS B 2 207 ? 9.255 10.164 125.618 1.00 126.38 708 LYS B O 1
ATOM 6389 N N . ILE B 2 208 ? 7.155 10.575 126.329 1.00 121.82 709 ILE B N 1
ATOM 6390 C CA . ILE B 2 208 ? 7.374 10.066 127.675 1.00 107.90 709 ILE B CA 1
ATOM 6391 C C . ILE B 2 208 ? 7.546 8.553 127.642 1.00 105.19 709 ILE B C 1
ATOM 6392 O O . ILE B 2 208 ? 8.528 8.022 128.158 1.00 104.32 709 ILE B O 1
ATOM 6397 N N . GLN B 2 209 ? 6.577 7.868 127.039 1.00 108.96 710 GLN B N 1
ATOM 6398 C CA . GLN B 2 209 ? 6.618 6.415 126.885 1.00 110.59 710 GLN B CA 1
ATOM 6399 C C . GLN B 2 209 ? 7.933 5.921 126.281 1.00 115.31 710 GLN B C 1
ATOM 6400 O O . GLN B 2 209 ? 8.492 4.917 126.725 1.00 115.67 710 GLN B O 1
ATOM 6406 N N . SER B 2 210 ? 8.425 6.636 125.274 1.00 116.17 711 SER B N 1
ATOM 6407 C CA . SER B 2 210 ? 9.648 6.250 124.576 1.00 115.33 711 SER B CA 1
ATOM 6408 C C . SER B 2 210 ? 10.902 6.455 125.423 1.00 113.38 711 SER B C 1
ATOM 6409 O O . SER B 2 210 ? 11.783 5.595 125.458 1.00 109.74 711 SER B O 1
ATOM 6412 N N . GLU B 2 211 ? 10.978 7.597 126.098 1.00 115.56 712 GLU B N 1
ATOM 6413 C CA . GLU B 2 211 ? 12.173 7.972 126.846 1.00 115.78 712 GLU B CA 1
ATOM 6414 C C . GLU B 2 211 ? 12.438 7.075 128.050 1.00 108.94 712 GLU B C 1
ATOM 6415 O O . GLU B 2 211 ? 13.590 6.767 128.357 1.00 100.78 712 GLU B O 1
ATOM 6421 N N . PHE B 2 212 ? 11.374 6.648 128.723 1.00 112.28 713 PHE B N 1
ATOM 6422 C CA . PHE B 2 212 ? 11.519 5.888 129.959 1.00 111.07 713 PHE B CA 1
ATOM 6423 C C . PHE B 2 212 ? 11.322 4.394 129.750 1.00 117.01 713 PHE B C 1
ATOM 6424 O O . PHE B 2 212 ? 11.270 3.632 130.715 1.00 121.40 713 PHE B O 1
ATOM 6432 N N . LYS B 2 213 ? 11.227 3.987 128.486 1.00 118.66 714 LYS B N 1
ATOM 6433 C CA . LYS B 2 213 ? 11.050 2.584 128.121 1.00 118.04 714 LYS B CA 1
ATOM 6434 C C . LYS B 2 213 ? 9.865 1.977 128.860 1.00 108.83 714 LYS B C 1
ATOM 6435 O O . LYS B 2 213 ? 9.935 0.852 129.353 1.00 108.83 714 LYS B O 1
ATOM 6441 N N . VAL B 2 214 ? 8.785 2.746 128.939 1.00 102.99 715 VAL B N 1
ATOM 6442 C CA . VAL B 2 214 ? 7.546 2.295 129.556 1.00 91.97 715 VAL B CA 1
ATOM 6443 C C . VAL B 2 214 ? 7.044 1.025 128.883 1.00 91.42 715 VAL B C 1
ATOM 6444 O O . VAL B 2 214 ? 6.813 1.019 127.675 1.00 94.22 715 VAL B O 1
ATOM 6448 N N . PRO B 2 215 ? 6.896 -0.060 129.661 1.00 92.16 716 PRO B N 1
ATOM 6449 C CA . PRO B 2 215 ? 6.411 -1.346 129.145 1.00 93.71 716 PRO B CA 1
ATOM 6450 C C . PRO B 2 215 ? 5.118 -1.190 128.353 1.00 102.60 716 PRO B C 1
ATOM 6451 O O . PRO B 2 215 ? 4.213 -0.489 128.808 1.00 102.91 716 PRO B O 1
ATOM 6455 N N . GLU B 2 216 ? 5.051 -1.824 127.184 1.00 114.38 717 GLU B N 1
ATOM 6456 C CA . GLU B 2 216 ? 3.932 -1.652 126.257 1.00 119.70 717 GLU B CA 1
ATOM 6457 C C . GLU B 2 216 ? 2.592 -1.977 126.917 1.00 119.10 717 GLU B C 1
ATOM 6458 O O . GLU B 2 216 ? 1.627 -1.224 126.782 1.00 117.63 717 GLU B O 1
ATOM 6464 N N . ARG B 2 217 ? 2.542 -3.103 127.626 1.00 113.04 718 ARG B N 1
ATOM 6465 C CA . ARG B 2 217 ? 1.335 -3.538 128.321 1.00 102.47 718 ARG B CA 1
ATOM 6466 C C . ARG B 2 217 ? 0.857 -2.503 129.331 1.00 100.20 718 ARG B C 1
ATOM 6467 O O . ARG B 2 217 ? -0.343 -2.365 129.567 1.00 103.57 718 ARG B O 1
ATOM 6475 N N . VAL B 2 218 ? 1.798 -1.772 129.919 1.00 99.38 719 VAL B N 1
ATOM 6476 C CA . VAL B 2 218 ? 1.464 -0.712 130.861 1.00 88.59 719 VAL B CA 1
ATOM 6477 C C . VAL B 2 218 ? 0.968 0.527 130.120 1.00 90.85 719 VAL B C 1
ATOM 6478 O O . VAL B 2 218 ? -0.056 1.111 130.481 1.00 87.97 719 VAL B O 1
ATOM 6482 N N . ALA B 2 219 ? 1.703 0.914 129.081 1.00 95.83 720 ALA B N 1
ATOM 6483 C CA . ALA B 2 219 ? 1.366 2.078 128.265 1.00 99.62 720 ALA B CA 1
ATOM 6484 C C . ALA B 2 219 ? -0.055 1.989 127.717 1.00 105.15 720 ALA B C 1
ATOM 6485 O O . ALA B 2 219 ? -0.793 2.976 127.722 1.00 109.02 720 ALA B O 1
ATOM 6487 N N . TRP B 2 220 ? -0.429 0.801 127.250 1.00 103.70 721 TRP B N 1
ATOM 6488 C CA . TRP B 2 220 ? -1.779 0.555 126.752 1.00 107.43 721 TRP B CA 1
ATOM 6489 C C . TRP B 2 220 ? -2.814 0.765 127.854 1.00 110.35 721 TRP B C 1
ATOM 6490 O O . TRP B 2 220 ? -3.839 1.415 127.643 1.00 114.92 721 TRP B O 1
ATOM 6501 N N . TRP B 2 221 ? -2.542 0.200 129.026 1.00 106.08 722 TRP B N 1
ATOM 6502 C CA . TRP B 2 221 ? -3.449 0.309 130.163 1.00 101.82 722 TRP B CA 1
ATOM 6503 C C . TRP B 2 221 ? -3.620 1.753 130.627 1.00 104.51 722 TRP B C 1
ATOM 6504 O O . TRP B 2 221 ? -4.693 2.145 131.090 1.00 104.78 722 TRP B O 1
ATOM 6515 N N . ILE B 2 222 ? -2.554 2.538 130.511 1.00 103.83 723 ILE B N 1
ATOM 6516 C CA . ILE B 2 222 ? -2.607 3.951 130.866 1.00 102.03 723 ILE B CA 1
ATOM 6517 C C . ILE B 2 222 ? -3.411 4.729 129.830 1.00 110.52 723 ILE B C 1
ATOM 6518 O O . ILE B 2 222 ? -4.262 5.548 130.181 1.00 111.25 723 ILE B O 1
ATOM 6523 N N . ARG B 2 223 ? -3.136 4.464 128.556 1.00 119.12 724 ARG B N 1
ATOM 6524 C CA . ARG B 2 223 ? -3.834 5.124 127.455 1.00 126.75 724 ARG B CA 1
ATOM 6525 C C . ARG B 2 223 ? -5.338 4.867 127.492 1.00 121.47 724 ARG B C 1
ATOM 6526 O O . ARG B 2 223 ? -6.137 5.797 127.387 1.00 125.43 724 ARG B O 1
ATOM 6534 N N . LEU B 2 224 ? -5.713 3.600 127.639 1.00 116.05 725 LEU B N 1
ATOM 6535 C CA . LEU B 2 224 ? -7.116 3.203 127.699 1.00 114.42 725 LEU B CA 1
ATOM 6536 C C . LEU B 2 224 ? -7.868 3.930 128.814 1.00 113.69 725 LEU B C 1
ATOM 6537 O O . LEU B 2 224 ? -8.965 4.445 128.601 1.00 116.18 725 LEU B O 1
ATOM 6542 N N . GLN B 2 225 ? -7.274 3.966 130.001 1.00 111.55 726 GLN B N 1
ATOM 6543 C CA . GLN B 2 225 ? -7.889 4.619 131.150 1.00 109.66 726 GLN B CA 1
ATOM 6544 C C . GLN B 2 225 ? -7.972 6.130 130.959 1.00 109.48 726 GLN B C 1
ATOM 6545 O O . GLN B 2 225 ? -8.959 6.764 131.339 1.00 107.72 726 GLN B O 1
ATOM 6551 N N . ALA B 2 226 ? -6.926 6.699 130.367 1.00 109.99 727 ALA B N 1
ATOM 6552 C CA . ALA B 2 226 ? -6.824 8.143 130.187 1.00 111.53 727 ALA B CA 1
ATOM 6553 C C . ALA B 2 226 ? -7.739 8.664 129.083 1.00 116.03 727 ALA B C 1
ATOM 6554 O O . ALA B 2 226 ? -8.018 9.862 129.018 1.00 121.23 727 ALA B O 1
ATOM 6556 N N . LEU B 2 227 ? -8.202 7.769 128.216 1.00 119.33 728 LEU B N 1
ATOM 6557 C CA . LEU B 2 227 ? -9.094 8.163 127.128 1.00 122.40 728 LEU B CA 1
ATOM 6558 C C . LEU B 2 227 ? -10.554 8.124 127.568 1.00 118.61 728 LEU B C 1
ATOM 6559 O O . LEU B 2 227 ? -11.370 8.924 127.109 1.00 120.95 728 LEU B O 1
ATOM 6564 N N . VAL B 2 228 ? -10.880 7.191 128.456 1.00 114.18 729 VAL B N 1
ATOM 6565 C CA . VAL B 2 228 ? -12.197 7.162 129.078 1.00 110.69 729 VAL B CA 1
ATOM 6566 C C . VAL B 2 228 ? -12.396 8.423 129.915 1.00 115.50 729 VAL B C 1
ATOM 6567 O O . VAL B 2 228 ? -13.508 8.937 130.036 1.00 117.36 729 VAL B O 1
ATOM 6571 N N . ALA B 2 229 ? -11.303 8.927 130.479 1.00 118.50 730 ALA B N 1
ATOM 6572 C CA . ALA B 2 229 ? -11.340 10.177 131.224 1.00 121.11 730 ALA B CA 1
ATOM 6573 C C . ALA B 2 229 ? -11.659 11.336 130.287 1.00 128.86 730 ALA B C 1
ATOM 6574 O O . ALA B 2 229 ? -12.480 12.194 130.606 1.00 137.10 730 ALA B O 1
ATOM 6576 N N . LYS B 2 230 ? -11.001 11.357 129.131 1.00 131.89 731 LYS B N 1
ATOM 6577 C CA . LYS B 2 230 ? -11.194 12.425 128.155 1.00 134.80 731 LYS B CA 1
ATOM 6578 C C . LYS B 2 230 ? -12.504 12.214 127.394 1.00 139.27 731 LYS B C 1
ATOM 6579 O O . LYS B 2 230 ? -13.012 13.131 126.744 1.00 143.70 731 LYS B O 1
ATOM 6585 N N . ARG B 2 231 ? -13.042 10.997 127.495 1.00 138.29 732 ARG B N 1
ATOM 6586 C CA . ARG B 2 231 ? -14.250 10.582 126.775 1.00 138.97 732 ARG B CA 1
ATOM 6587 C C . ARG B 2 231 ? -14.026 10.541 125.262 1.00 138.01 732 ARG B C 1
ATOM 6588 O O . ARG B 2 231 ? -14.982 10.513 124.488 1.00 144.41 732 ARG B O 1
ATOM 6596 N N . ASP B 2 232 ? -12.761 10.536 124.851 1.00 133.74 733 ASP B N 1
ATOM 6597 C CA . ASP B 2 232 ? -12.399 10.515 123.436 1.00 138.23 733 ASP B CA 1
ATOM 6598 C C . ASP B 2 232 ? -12.674 9.150 122.806 1.00 139.88 733 ASP B C 1
ATOM 6599 O O . ASP B 2 232 ? -11.757 8.359 122.587 1.00 136.15 733 ASP B O 1
ATOM 6604 N N . TRP B 2 233 ? -13.944 8.884 122.517 1.00 145.79 734 TRP B N 1
ATOM 6605 C CA . TRP B 2 233 ? -14.351 7.610 121.936 1.00 147.45 734 TRP B CA 1
ATOM 6606 C C . TRP B 2 233 ? -13.893 7.449 120.487 1.00 150.56 734 TRP B C 1
ATOM 6607 O O . TRP B 2 233 ? -13.998 6.365 119.916 1.00 151.41 734 TRP B O 1
ATOM 6618 N N . ASN B 2 234 ? -13.389 8.528 119.896 1.00 157.88 735 ASN B N 1
ATOM 6619 C CA . ASN B 2 234 ? -12.963 8.505 118.498 1.00 167.13 735 ASN B CA 1
ATOM 6620 C C . ASN B 2 234 ? -11.613 7.830 118.298 1.00 165.24 735 ASN B C 1
ATOM 6621 O O . ASN B 2 234 ? -11.413 7.103 117.326 1.00 164.93 735 ASN B O 1
ATOM 6626 N N . GLU B 2 235 ? -10.685 8.075 119.217 1.00 163.72 736 GLU B N 1
ATOM 6627 C CA . GLU B 2 235 ? -9.357 7.488 119.108 1.00 158.48 736 GLU B CA 1
ATOM 6628 C C . GLU B 2 235 ? -9.317 6.145 119.825 1.00 149.79 736 GLU B C 1
ATOM 6629 O O . GLU B 2 235 ? -8.425 5.333 119.585 1.00 149.08 736 GLU B O 1
ATOM 6635 N N . ILE B 2 236 ? -10.287 5.918 120.707 1.00 146.06 737 ILE B N 1
ATOM 6636 C CA . ILE B 2 236 ? -10.546 4.578 121.220 1.00 140.63 737 ILE B CA 1
ATOM 6637 C C . ILE B 2 236 ? -10.999 3.707 120.056 1.00 134.40 737 ILE B C 1
ATOM 6638 O O . ILE B 2 236 ? -10.581 2.557 119.915 1.00 128.16 737 ILE B O 1
ATOM 6643 N N . GLU B 2 237 ? -11.858 4.282 119.220 1.00 136.82 738 GLU B N 1
ATOM 6644 C CA . GLU B 2 237 ? -12.360 3.620 118.025 1.00 136.99 738 GLU B CA 1
ATOM 6645 C C . GLU B 2 237 ? -11.229 3.316 117.054 1.00 134.23 738 GLU B C 1
ATOM 6646 O O . GLU B 2 237 ? -11.216 2.269 116.407 1.00 131.27 738 GLU B O 1
ATOM 6652 N N . GLU B 2 238 ? -10.279 4.241 116.963 1.00 135.78 739 GLU B N 1
ATOM 6653 C CA . GLU B 2 238 ? -9.171 4.122 116.023 1.00 138.78 739 GLU B CA 1
ATOM 6654 C C . GLU B 2 238 ? -8.189 3.018 116.410 1.00 135.55 739 GLU B C 1
ATOM 6655 O O . GLU B 2 238 ? -7.549 2.420 115.546 1.00 138.32 739 GLU B O 1
ATOM 6661 N N . ILE B 2 239 ? -8.067 2.753 117.708 1.00 127.28 740 ILE B N 1
ATOM 6662 C CA . ILE B 2 239 ? -7.169 1.708 118.189 1.00 122.22 740 ILE B CA 1
ATOM 6663 C C . ILE B 2 239 ? -7.723 0.318 117.863 1.00 121.17 740 ILE B C 1
ATOM 6664 O O . ILE B 2 239 ? -6.968 -0.601 117.551 1.00 118.01 740 ILE B O 1
ATOM 6669 N N . SER B 2 240 ? -9.045 0.178 117.909 1.00 125.90 741 SER B N 1
ATOM 6670 C CA . SER B 2 240 ? -9.700 -1.105 117.644 1.00 129.67 741 SER B CA 1
ATOM 6671 C C . SER B 2 240 ? -9.434 -1.645 116.237 1.00 135.43 741 SER B C 1
ATOM 6672 O O . SER B 2 240 ? -9.646 -2.828 115.973 1.00 134.48 741 SER B O 1
ATOM 6675 N N . ARG B 2 241 ? -8.967 -0.778 115.343 1.00 143.97 742 ARG B N 1
ATOM 6676 C CA . ARG B 2 241 ? -8.775 -1.140 113.941 1.00 154.10 742 ARG B CA 1
ATOM 6677 C C . ARG B 2 241 ? -7.490 -1.926 113.664 1.00 150.42 742 ARG B C 1
ATOM 6678 O O . ARG B 2 241 ? -7.097 -2.075 112.508 1.00 155.30 742 ARG B O 1
ATOM 6686 N N . GLN B 2 242 ? -6.836 -2.432 114.707 1.00 145.09 743 GLN B N 1
ATOM 6687 C CA . GLN B 2 242 ? -5.660 -3.278 114.506 1.00 141.89 743 GLN B CA 1
ATOM 6688 C C . GLN B 2 242 ? -5.835 -4.656 115.138 1.00 141.90 743 GLN B C 1
ATOM 6689 O O . GLN B 2 242 ? -6.730 -4.873 115.956 1.00 140.04 743 GLN B O 1
ATOM 6695 N N . ARG B 2 243 ? -4.960 -5.578 114.749 1.00 144.20 744 ARG B N 1
ATOM 6696 C CA . ARG B 2 243 ? -5.131 -7.000 115.027 1.00 144.80 744 ARG B CA 1
ATOM 6697 C C . ARG B 2 243 ? -4.794 -7.387 116.466 1.00 149.26 744 ARG B C 1
ATOM 6698 O O . ARG B 2 243 ? -5.652 -7.878 117.199 1.00 148.51 744 ARG B O 1
ATOM 6706 N N . LYS B 2 244 ? -3.547 -7.162 116.869 1.00 156.56 745 LYS B N 1
ATOM 6707 C CA . LYS B 2 244 ? -3.071 -7.639 118.165 1.00 154.35 745 LYS B CA 1
ATOM 6708 C C . LYS B 2 244 ? -3.123 -6.575 119.255 1.00 151.93 745 LYS B C 1
ATOM 6709 O O . LYS B 2 244 ? -2.922 -5.390 118.996 1.00 157.13 745 LYS B O 1
ATOM 6715 N N . SER B 2 245 ? -3.395 -7.017 120.479 1.00 145.00 746 SER B N 1
ATOM 6716 C CA . SER B 2 245 ? -3.281 -6.161 121.653 1.00 130.13 746 SER B CA 1
ATOM 6717 C C . SER B 2 245 ? -2.510 -6.895 122.741 1.00 124.16 746 SER B C 1
ATOM 6718 O O . SER B 2 245 ? -2.855 -8.022 123.098 1.00 126.80 746 SER B O 1
ATOM 6721 N N . PRO B 2 246 ? -1.462 -6.254 123.277 1.00 117.81 747 PRO B N 1
ATOM 6722 C CA . PRO B 2 246 ? -0.615 -6.875 124.300 1.00 117.30 747 PRO B CA 1
ATOM 6723 C C . PRO B 2 246 ? -1.350 -7.073 125.624 1.00 120.75 747 PRO B C 1
ATOM 6724 O O . PRO B 2 246 ? -0.861 -7.799 126.490 1.00 125.46 747 PRO B O 1
ATOM 6728 N N . ILE B 2 247 ? -2.507 -6.436 125.774 1.00 118.54 748 ILE B N 1
ATOM 6729 C CA . ILE B 2 247 ? -3.316 -6.597 126.977 1.00 112.70 748 ILE B CA 1
ATOM 6730 C C . ILE B 2 247 ? -4.655 -7.250 126.650 1.00 109.28 748 ILE B C 1
ATOM 6731 O O . ILE B 2 247 ? -5.498 -7.430 127.526 1.00 105.61 748 ILE B O 1
ATOM 6736 N N . GLY B 2 248 ? -4.837 -7.618 125.387 1.00 115.93 749 GLY B N 1
ATOM 6737 C CA . GLY B 2 248 ? -6.084 -8.209 124.942 1.00 114.01 749 GLY B CA 1
ATOM 6738 C C . GLY B 2 248 ? -7.098 -7.133 124.616 1.00 113.24 749 GLY B C 1
ATOM 6739 O O . GLY B 2 248 ? -6.783 -5.944 124.653 1.00 114.40 749 GLY B O 1
ATOM 6740 N N . TRP B 2 249 ? -8.320 -7.543 124.298 1.00 108.35 750 TRP B N 1
ATOM 6741 C CA . TRP B 2 249 ? -9.363 -6.586 123.958 1.00 110.87 750 TRP B CA 1
ATOM 6742 C C . TRP B 2 249 ? -10.477 -6.590 125.000 1.00 111.60 750 TRP B C 1
ATOM 6743 O O . TRP B 2 249 ? -11.293 -5.670 125.048 1.00 111.09 750 TRP B O 1
ATOM 6754 N N . GLU B 2 250 ? -10.512 -7.634 125.823 1.00 116.45 751 GLU B N 1
ATOM 6755 C CA . GLU B 2 250 ? -11.412 -7.678 126.976 1.00 118.16 751 GLU B CA 1
ATOM 6756 C C . GLU B 2 250 ? -11.269 -6.456 127.904 1.00 115.17 751 GLU B C 1
ATOM 6757 O O . GLU B 2 250 ? -12.280 -5.940 128.387 1.00 110.84 751 GLU B O 1
ATOM 6763 N N . PRO B 2 251 ? -10.025 -5.994 128.171 1.00 113.39 752 PRO B N 1
ATOM 6764 C CA . PRO B 2 251 ? -9.923 -4.730 128.915 1.00 110.30 752 PRO B CA 1
ATOM 6765 C C . PRO B 2 251 ? -10.631 -3.577 128.213 1.00 112.49 752 PRO B C 1
ATOM 6766 O O . PRO B 2 251 ? -11.318 -2.795 128.870 1.00 110.79 752 PRO B O 1
ATOM 6770 N N . PHE B 2 252 ? -10.460 -3.481 126.897 1.00 115.39 753 PHE B N 1
ATOM 6771 C CA . PHE B 2 252 ? -11.132 -2.461 126.101 1.00 114.57 753 PHE B CA 1
ATOM 6772 C C . PHE B 2 252 ? -12.643 -2.606 126.226 1.00 115.98 753 PHE B C 1
ATOM 6773 O O . PHE B 2 252 ? -13.369 -1.615 126.284 1.00 111.99 753 PHE B O 1
ATOM 6781 N N . PHE B 2 253 ? -13.106 -3.851 126.263 1.00 119.05 754 PHE B N 1
ATOM 6782 C CA . PHE B 2 253 ? -14.520 -4.143 126.461 1.00 123.07 754 PHE B CA 1
ATOM 6783 C C . PHE B 2 253 ? -15.008 -3.588 127.793 1.00 121.52 754 PHE B C 1
ATOM 6784 O O . PHE B 2 253 ? -15.830 -2.673 127.829 1.00 123.12 754 PHE B O 1
ATOM 6792 N N . ASN B 2 254 ? -14.494 -4.153 128.881 1.00 117.98 755 ASN B N 1
ATOM 6793 C CA . ASN B 2 254 ? -14.964 -3.830 130.224 1.00 118.06 755 ASN B CA 1
ATOM 6794 C C . ASN B 2 254 ? -14.766 -2.366 130.618 1.00 116.13 755 ASN B C 1
ATOM 6795 O O . ASN B 2 254 ? -15.623 -1.777 131.278 1.00 117.74 755 ASN B O 1
ATOM 6800 N N . GLN B 2 255 ? -13.644 -1.779 130.211 1.00 108.21 756 GLN B N 1
ATOM 6801 C CA . GLN B 2 255 ? -13.335 -0.403 130.597 1.00 109.39 756 GLN B CA 1
ATOM 6802 C C . GLN B 2 255 ? -14.219 0.614 129.879 1.00 114.28 756 GLN B C 1
ATOM 6803 O O . GLN B 2 255 ? -14.595 1.636 130.455 1.00 115.50 756 GLN B O 1
ATOM 6809 N N . VAL B 2 256 ? -14.545 0.337 128.621 1.00 117.00 757 VAL B N 1
ATOM 6810 C CA . VAL B 2 256 ? -15.395 1.235 127.850 1.00 113.85 757 VAL B CA 1
ATOM 6811 C C . VAL B 2 256 ? -16.850 1.090 128.285 1.00 113.69 757 VAL B C 1
ATOM 6812 O O . VAL B 2 256 ? -17.561 2.086 128.438 1.00 116.95 757 VAL B O 1
ATOM 6816 N N . LEU B 2 257 ? -17.282 -0.151 128.494 1.00 113.91 758 LEU B N 1
ATOM 6817 C CA . LEU B 2 257 ? -18.633 -0.432 128.976 1.00 119.42 758 LEU B CA 1
ATOM 6818 C C . LEU B 2 257 ? -18.932 0.331 130.267 1.00 129.42 758 LEU B C 1
ATOM 6819 O O . LEU B 2 257 ? -19.986 0.956 130.396 1.00 134.51 758 LEU B O 1
ATOM 6824 N N . GLN B 2 258 ? -18.005 0.269 131.218 1.00 126.47 759 GLN B N 1
ATOM 6825 C CA . GLN B 2 258 ? -18.149 1.002 132.470 1.00 128.90 759 GLN B CA 1
ATOM 6826 C C . GLN B 2 258 ? -18.149 2.504 132.217 1.00 134.25 759 GLN B C 1
ATOM 6827 O O . GLN B 2 258 ? -17.187 3.046 131.671 1.00 136.12 759 GLN B O 1
ATOM 6833 N N . ALA B 2 259 ? -19.227 3.165 132.635 1.00 140.70 760 ALA B N 1
ATOM 6834 C CA . ALA B 2 259 ? -19.420 4.600 132.423 1.00 150.28 760 ALA B CA 1
ATOM 6835 C C . ALA B 2 259 ? -19.103 5.038 130.993 1.00 153.37 760 ALA B C 1
ATOM 6836 O O . ALA B 2 259 ? -18.183 5.823 130.767 1.00 151.41 760 ALA B O 1
ATOM 6838 N N . GLY B 2 260 ? -19.865 4.527 130.032 1.00 157.25 761 GLY B N 1
ATOM 6839 C CA . GLY B 2 260 ? -19.674 4.903 128.644 1.00 160.88 761 GLY B CA 1
ATOM 6840 C C . GLY B 2 260 ? -20.722 4.349 127.698 1.00 158.11 761 GLY B C 1
ATOM 6841 O O . GLY B 2 260 ? -21.878 4.158 128.073 1.00 156.10 761 GLY B O 1
ATOM 6842 N N . ASN B 2 261 ? -20.311 4.092 126.461 1.00 158.26 762 ASN B N 1
ATOM 6843 C CA . ASN B 2 261 ? -21.221 3.602 125.436 1.00 159.63 762 ASN B CA 1
ATOM 6844 C C . ASN B 2 261 ? -21.254 2.083 125.367 1.00 153.02 762 ASN B C 1
ATOM 6845 O O . ASN B 2 261 ? -20.236 1.450 125.086 1.00 151.62 762 ASN B O 1
ATOM 6850 N N . PRO B 2 262 ? -22.425 1.490 125.639 1.00 147.12 763 PRO B N 1
ATOM 6851 C CA . PRO B 2 262 ? -22.623 0.065 125.363 1.00 141.32 763 PRO B CA 1
ATOM 6852 C C . PRO B 2 262 ? -22.386 -0.231 123.885 1.00 138.71 763 PRO B C 1
ATOM 6853 O O . PRO B 2 262 ? -22.005 -1.346 123.527 1.00 135.08 763 PRO B O 1
ATOM 6857 N N . ARG B 2 263 ? -22.618 0.775 123.045 1.00 142.79 764 ARG B N 1
ATOM 6858 C CA . ARG B 2 263 ? -22.408 0.668 121.605 1.00 148.93 764 ARG B CA 1
ATOM 6859 C C . ARG B 2 263 ? -20.952 0.377 121.248 1.00 147.98 764 ARG B C 1
ATOM 6860 O O . ARG B 2 263 ? -20.644 -0.668 120.677 1.00 149.85 764 ARG B O 1
ATOM 6862 N N . LEU B 2 264 ? -20.062 1.306 121.586 1.00 148.58 765 LEU B N 1
ATOM 6863 C CA . LEU B 2 264 ? -18.643 1.170 121.266 1.00 151.91 765 LEU B CA 1
ATOM 6864 C C . LEU B 2 264 ? -18.020 -0.061 121.921 1.00 155.92 765 LEU B C 1
ATOM 6865 O O . LEU B 2 264 ? -17.135 -0.700 121.350 1.00 159.78 765 LEU B O 1
ATOM 6870 N N . ALA B 2 265 ? -18.487 -0.384 123.123 1.00 154.56 766 ALA B N 1
ATOM 6871 C CA . ALA B 2 265 ? -17.988 -1.532 123.876 1.00 145.52 766 ALA B CA 1
ATOM 6872 C C . ALA B 2 265 ? -18.148 -2.860 123.134 1.00 138.55 766 ALA B C 1
ATOM 6873 O O . ALA B 2 265 ? -17.192 -3.623 122.998 1.00 134.61 766 ALA B O 1
ATOM 6875 N N . ALA B 2 266 ? -19.361 -3.126 122.660 1.00 137.03 767 ALA B N 1
ATOM 6876 C CA . ALA B 2 266 ? -19.703 -4.412 122.052 1.00 133.47 767 ALA B CA 1
ATOM 6877 C C . ALA B 2 266 ? -18.873 -4.759 120.816 1.00 137.00 767 ALA B C 1
ATOM 6878 O O . ALA B 2 266 ? -18.802 -5.923 120.421 1.00 137.37 767 ALA B O 1
ATOM 6880 N N . THR B 2 267 ? -18.249 -3.757 120.205 1.00 140.12 768 THR B N 1
ATOM 6881 C CA . THR B 2 267 ? -17.487 -3.968 118.975 1.00 144.79 768 THR B CA 1
ATOM 6882 C C . THR B 2 267 ? -16.132 -4.639 119.215 1.00 145.95 768 THR B C 1
ATOM 6883 O O . THR B 2 267 ? -15.353 -4.820 118.280 1.00 148.54 768 THR B O 1
ATOM 6887 N N . PHE B 2 268 ? -15.851 -5.005 120.461 1.00 148.07 769 PHE B N 1
ATOM 6888 C CA . PHE B 2 268 ? -14.590 -5.662 120.793 1.00 141.84 769 PHE B CA 1
ATOM 6889 C C . PHE B 2 268 ? -14.775 -7.177 120.854 1.00 139.47 769 PHE B C 1
ATOM 6890 O O . PHE B 2 268 ? -13.805 -7.930 120.831 1.00 139.28 769 PHE B O 1
ATOM 6898 N N . ILE B 2 269 ? -16.023 -7.615 120.967 1.00 141.34 770 ILE B N 1
ATOM 6899 C CA . ILE B 2 269 ? -16.378 -8.965 120.547 1.00 143.80 770 ILE B CA 1
ATOM 6900 C C . ILE B 2 269 ? -16.617 -8.933 119.039 1.00 157.66 770 ILE B C 1
ATOM 6901 O O . ILE B 2 269 ? -17.319 -8.050 118.548 1.00 154.40 770 ILE B O 1
ATOM 6906 N N . PRO B 2 270 ? -16.037 -9.890 118.297 1.00 174.22 771 PRO B N 1
ATOM 6907 C CA . PRO B 2 270 ? -15.260 -11.028 118.784 1.00 174.89 771 PRO B CA 1
ATOM 6908 C C . PRO B 2 270 ? -13.758 -10.881 118.553 1.00 171.88 771 PRO B C 1
ATOM 6909 O O . PRO B 2 270 ? -13.138 -11.795 118.009 1.00 176.90 771 PRO B O 1
ATOM 6913 N N . LYS B 2 271 ? -13.187 -9.747 118.947 1.00 158.35 772 LYS B N 1
ATOM 6914 C CA . LYS B 2 271 ? -11.736 -9.586 118.929 1.00 147.63 772 LYS B CA 1
ATOM 6915 C C . LYS B 2 271 ? -11.136 -10.239 120.172 1.00 149.77 772 LYS B C 1
ATOM 6916 O O . LYS B 2 271 ? -9.918 -10.351 120.305 1.00 147.38 772 LYS B O 1
ATOM 6922 N N . CYS B 2 272 ? -12.009 -10.674 121.076 1.00 155.37 773 CYS B N 1
ATOM 6923 C CA . CYS B 2 272 ? -11.597 -11.224 122.360 1.00 148.25 773 CYS B CA 1
ATOM 6924 C C . CYS B 2 272 ? -11.137 -12.672 122.219 1.00 147.13 773 CYS B C 1
ATOM 6925 O O . CYS B 2 272 ? -11.946 -13.600 122.263 1.00 149.99 773 CYS B O 1
ATOM 6928 N N . THR B 2 273 ? -9.832 -12.856 122.043 1.00 147.25 774 THR B N 1
ATOM 6929 C CA . THR B 2 273 ? -9.253 -14.182 121.852 1.00 143.47 774 THR B CA 1
ATOM 6930 C C . THR B 2 273 ? -9.390 -15.061 123.092 1.00 144.26 774 THR B C 1
ATOM 6931 O O . THR B 2 273 ? -9.876 -16.189 123.011 1.00 143.71 774 THR B O 1
ATOM 6935 N N . ASN B 2 274 ? -8.962 -14.536 124.237 1.00 150.51 775 ASN B N 1
ATOM 6936 C CA . ASN B 2 274 ? -8.982 -15.292 125.484 1.00 152.43 775 ASN B CA 1
ATOM 6937 C C . ASN B 2 274 ? -10.319 -15.165 126.202 1.00 151.03 775 ASN B C 1
ATOM 6938 O O . ASN B 2 274 ? -10.465 -14.379 127.138 1.00 151.12 775 ASN B O 1
ATOM 6943 N N . LEU B 2 275 ? -11.292 -15.948 125.751 1.00 147.13 776 LEU B N 1
ATOM 6944 C CA . LEU B 2 275 ? -12.636 -15.905 126.306 1.00 142.40 776 LEU B CA 1
ATOM 6945 C C . LEU B 2 275 ? -13.118 -17.307 126.656 1.00 151.40 776 LEU B C 1
ATOM 6946 O O . LEU B 2 275 ? -12.633 -18.296 126.106 1.00 155.24 776 LEU B O 1
ATOM 6951 N N . GLU B 2 276 ? -14.076 -17.388 127.573 1.00 157.60 777 GLU B N 1
ATOM 6952 C CA . GLU B 2 276 ? -14.658 -18.670 127.944 1.00 160.95 777 GLU B CA 1
ATOM 6953 C C . GLU B 2 276 ? -15.924 -18.910 127.129 1.00 166.56 777 GLU B C 1
ATOM 6954 O O . GLU B 2 276 ? -16.636 -17.965 126.802 1.00 168.84 777 GLU B O 1
ATOM 6960 N N . PRO B 2 277 ? -16.185 -20.177 126.771 1.00 166.48 778 PRO B N 1
ATOM 6961 C CA . PRO B 2 277 ? -17.343 -20.584 125.964 1.00 168.19 778 PRO B CA 1
ATOM 6962 C C . PRO B 2 277 ? -18.667 -19.988 126.441 1.00 167.11 778 PRO B C 1
ATOM 6963 O O . PRO B 2 277 ? -18.933 -19.965 127.642 1.00 167.08 778 PRO B O 1
ATOM 6967 N N . GLY B 2 278 ? -19.478 -19.514 125.499 1.00 173.73 779 GLY B N 1
ATOM 6968 C CA . GLY B 2 278 ? -20.790 -18.972 125.805 1.00 177.87 779 GLY B CA 1
ATOM 6969 C C . GLY B 2 278 ? -20.749 -17.759 126.713 1.00 176.89 779 GLY B C 1
ATOM 6970 O O . GLY B 2 278 ? -21.624 -17.569 127.558 1.00 172.11 779 GLY B O 1
ATOM 6971 N N . GLN B 2 279 ? -19.727 -16.931 126.530 1.00 179.14 780 GLN B N 1
ATOM 6972 C CA . GLN B 2 279 ? -19.585 -15.698 127.292 1.00 176.77 780 GLN B CA 1
ATOM 6973 C C . GLN B 2 279 ? -19.785 -14.531 126.340 1.00 177.41 780 GLN B C 1
ATOM 6974 O O . GLN B 2 279 ? -20.124 -13.423 126.753 1.00 178.01 780 GLN B O 1
ATOM 6980 N N . THR B 2 280 ? -19.560 -14.799 125.057 1.00 175.43 781 THR B N 1
ATOM 6981 C CA . THR B 2 280 ? -19.882 -13.861 123.990 1.00 172.14 781 THR B CA 1
ATOM 6982 C C . THR B 2 280 ? -21.349 -13.434 124.042 1.00 171.28 781 THR B C 1
ATOM 6983 O O . THR B 2 280 ? -21.681 -12.290 123.735 1.00 170.61 781 THR B O 1
ATOM 6987 N N . ILE B 2 281 ? -22.221 -14.362 124.428 1.00 171.58 782 ILE B N 1
ATOM 6988 C CA . ILE B 2 281 ? -23.652 -14.085 124.531 1.00 171.08 782 ILE B CA 1
ATOM 6989 C C . ILE B 2 281 ? -23.974 -13.080 125.636 1.00 161.48 782 ILE B C 1
ATOM 6990 O O . ILE B 2 281 ? -24.591 -12.044 125.384 1.00 159.53 782 ILE B O 1
ATOM 6995 N N . THR B 2 282 ? -23.557 -13.398 126.858 1.00 157.87 783 THR B N 1
ATOM 6996 C CA . THR B 2 282 ? -23.807 -12.543 128.016 1.00 155.08 783 THR B CA 1
ATOM 6997 C C . THR B 2 282 ? -23.233 -11.138 127.847 1.00 157.22 783 THR B C 1
ATOM 6998 O O . THR B 2 282 ? -23.721 -10.183 128.451 1.00 152.26 783 THR B O 1
ATOM 7002 N N . MET B 2 283 ? -22.193 -11.018 127.028 1.00 167.13 784 MET B N 1
ATOM 7003 C CA . MET B 2 283 ? -21.578 -9.725 126.754 1.00 169.53 784 MET B CA 1
ATOM 7004 C C . MET B 2 283 ? -22.503 -8.840 125.920 1.00 167.24 784 MET B C 1
ATOM 7005 O O . MET B 2 283 ? -22.673 -7.657 126.216 1.00 173.57 784 MET B O 1
ATOM 7010 N N . TYR B 2 284 ? -23.092 -9.413 124.874 1.00 159.05 785 TYR B N 1
ATOM 7011 C CA . TYR B 2 284 ? -24.090 -8.706 124.074 1.00 150.12 785 TYR B CA 1
ATOM 7012 C C . TYR B 2 284 ? -25.309 -8.331 124.914 1.00 149.99 785 TYR B C 1
ATOM 7013 O O . TYR B 2 284 ? -25.935 -7.295 124.687 1.00 152.08 785 TYR B O 1
ATOM 7022 N N . GLU B 2 285 ? -25.640 -9.187 125.876 1.00 146.68 786 GLU B N 1
ATOM 7023 C CA . GLU B 2 285 ? -26.726 -8.928 126.818 1.00 146.65 786 GLU B CA 1
ATOM 7024 C C . GLU B 2 285 ? -26.482 -7.668 127.647 1.00 151.68 786 GLU B C 1
ATOM 7025 O O . GLU B 2 285 ? -27.344 -6.793 127.727 1.00 151.70 786 GLU B O 1
ATOM 7031 N N . LYS B 2 286 ? -25.307 -7.592 128.267 1.00 154.61 787 LYS B N 1
ATOM 7032 C CA . LYS B 2 286 ? -24.942 -6.458 129.111 1.00 157.87 787 LYS B CA 1
ATOM 7033 C C . LYS B 2 286 ? -24.908 -5.142 128.337 1.00 167.39 787 LYS B C 1
ATOM 7034 O O . LYS B 2 286 ? -25.058 -4.068 128.918 1.00 164.87 787 LYS B O 1
ATOM 7040 N N . CYS B 2 287 ? -24.713 -5.231 127.025 1.00 180.46 788 CYS B N 1
ATOM 7041 C CA . CYS B 2 287 ? -24.699 -4.049 126.170 1.00 191.69 788 CYS B CA 1
ATOM 7042 C C . CYS B 2 287 ? -26.112 -3.581 125.818 1.00 201.41 788 CYS B C 1
ATOM 7043 O O . CYS B 2 287 ? -26.287 -2.615 125.075 1.00 205.77 788 CYS B O 1
ATOM 7046 N N . GLY B 2 288 ? -27.116 -4.268 126.354 1.00 203.68 789 GLY B N 1
ATOM 7047 C CA . GLY B 2 288 ? -28.502 -3.899 126.127 1.00 204.40 789 GLY B CA 1
ATOM 7048 C C . GLY B 2 288 ? -29.007 -4.267 124.744 1.00 204.10 789 GLY B C 1
ATOM 7049 O O . GLY B 2 288 ? -30.087 -3.841 124.337 1.00 211.04 789 GLY B O 1
ATOM 7050 N N . MET B 2 289 ? -28.223 -5.058 124.020 1.00 193.77 790 MET B N 1
ATOM 7051 C CA . MET B 2 289 ? -28.592 -5.477 122.672 1.00 189.40 790 MET B CA 1
ATOM 7052 C C . MET B 2 289 ? -29.167 -6.890 122.653 1.00 182.01 790 MET B C 1
ATOM 7053 O O . MET B 2 289 ? -28.509 -7.825 122.199 1.00 184.61 790 MET B O 1
ATOM 7058 N N . ARG B 2 290 ? -30.393 -7.037 123.146 1.00 203.71 791 ARG B N 1
ATOM 7059 C CA . ARG B 2 290 ? -31.055 -8.337 123.203 1.00 194.81 791 ARG B CA 1
ATOM 7060 C C . ARG B 2 290 ? -31.236 -8.939 121.811 1.00 196.83 791 ARG B C 1
ATOM 7061 O O . ARG B 2 290 ? -31.186 -10.157 121.639 1.00 199.39 791 ARG B O 1
ATOM 7069 N N . VAL B 2 291 ? -31.438 -8.072 120.823 1.00 197.45 792 VAL B N 1
ATOM 7070 C CA . VAL B 2 291 ? -31.610 -8.495 119.437 1.00 197.18 792 VAL B CA 1
ATOM 7071 C C . VAL B 2 291 ? -30.366 -9.192 118.895 1.00 191.94 792 VAL B C 1
ATOM 7072 O O . VAL B 2 291 ? -30.437 -10.313 118.391 1.00 191.53 792 VAL B O 1
ATOM 7076 N N . LYS B 2 292 ? -29.228 -8.515 119.000 1.00 187.55 793 LYS B N 1
ATOM 7077 C CA . LYS B 2 292 ? -27.969 -9.038 118.486 1.00 184.81 793 LYS B CA 1
ATOM 7078 C C . LYS B 2 292 ? -27.444 -10.172 119.367 1.00 193.94 793 LYS B C 1
ATOM 7079 O O . LYS B 2 292 ? -26.642 -10.996 118.925 1.00 194.52 793 LYS B O 1
ATOM 7085 N N . ALA B 2 293 ? -27.901 -10.203 120.616 1.00 202.47 794 ALA B N 1
ATOM 7086 C CA . ALA B 2 293 ? -27.549 -11.269 121.553 1.00 205.49 794 ALA B CA 1
ATOM 7087 C C . ALA B 2 293 ? -28.130 -12.620 121.146 1.00 204.97 794 ALA B C 1
ATOM 7088 O O . ALA B 2 293 ? -27.434 -13.635 121.167 1.00 205.83 794 ALA B O 1
ATOM 7090 N N . ALA B 2 294 ? -29.411 -12.624 120.790 1.00 201.31 795 ALA B N 1
ATOM 7091 C CA . ALA B 2 294 ? -30.085 -13.834 120.328 1.00 197.59 795 ALA B CA 1
ATOM 7092 C C . ALA B 2 294 ? -29.413 -14.389 119.079 1.00 192.42 795 ALA B C 1
ATOM 7093 O O . ALA B 2 294 ? -29.239 -15.600 118.938 1.00 192.57 795 ALA B O 1
ATOM 7095 N N . GLU B 2 295 ? -29.050 -13.487 118.174 1.00 186.38 796 GLU B N 1
ATOM 7096 C CA . GLU B 2 295 ? -28.374 -13.842 116.932 1.00 182.93 796 GLU B CA 1
ATOM 7097 C C . GLU B 2 295 ? -27.062 -14.583 117.197 1.00 179.87 796 GLU B C 1
ATOM 7098 O O . GLU B 2 295 ? -26.707 -15.514 116.475 1.00 177.10 796 GLU B O 1
ATOM 7104 N N . GLU B 2 296 ? -26.351 -14.164 118.241 1.00 180.18 797 GLU B N 1
ATOM 7105 C CA . GLU B 2 296 ? -25.099 -14.805 118.637 1.00 181.18 797 GLU B CA 1
ATOM 7106 C C . GLU B 2 296 ? -25.333 -16.157 119.309 1.00 186.31 797 GLU B C 1
ATOM 7107 O O . GLU B 2 296 ? -24.544 -17.088 119.137 1.00 188.24 797 GLU B O 1
ATOM 7113 N N . ALA B 2 297 ? -26.416 -16.258 120.074 1.00 189.16 798 ALA B N 1
ATOM 7114 C CA . ALA B 2 297 ? -26.779 -17.508 120.740 1.00 189.23 798 ALA B CA 1
ATOM 7115 C C . ALA B 2 297 ? -26.989 -18.635 119.734 1.00 187.18 798 ALA B C 1
ATOM 7116 O O . ALA B 2 297 ? -26.720 -19.801 120.024 1.00 185.93 798 ALA B O 1
ATOM 7118 N N . VAL B 2 298 ? -27.476 -18.274 118.551 1.00 187.43 799 VAL B N 1
ATOM 7119 C CA . VAL B 2 298 ? -27.753 -19.241 117.498 1.00 187.37 799 VAL B CA 1
ATOM 7120 C C . VAL B 2 298 ? -26.469 -19.722 116.823 1.00 183.37 799 VAL B C 1
ATOM 7121 O O . VAL B 2 298 ? -26.307 -20.916 116.563 1.00 183.49 799 VAL B O 1
ATOM 7125 N N . ARG B 2 299 ? -25.558 -18.792 116.547 1.00 179.00 800 ARG B N 1
ATOM 7126 C CA . ARG B 2 299 ? -24.318 -19.112 115.842 1.00 177.33 800 ARG B CA 1
ATOM 7127 C C . ARG B 2 299 ? -23.482 -20.135 116.614 1.00 179.09 800 ARG B C 1
ATOM 7128 O O . ARG B 2 299 ? -22.769 -20.943 116.017 1.00 181.38 800 ARG B O 1
ATOM 7136 N N . LEU B 2 300 ? -23.583 -20.104 117.940 1.00 178.79 801 LEU B N 1
ATOM 7137 C CA . LEU B 2 300 ? -22.868 -21.059 118.783 1.00 178.70 801 LEU B CA 1
ATOM 7138 C C . LEU B 2 300 ? -23.688 -22.329 118.990 1.00 179.50 801 LEU B C 1
ATOM 7139 O O . LEU B 2 300 ? -23.272 -23.231 119.719 1.00 180.77 801 LEU B O 1
ATOM 7144 N N . LYS B 2 301 ? -24.853 -22.381 118.348 1.00 182.11 802 LYS B N 1
ATOM 7145 C CA . LYS B 2 301 ? -25.768 -23.517 118.446 1.00 184.66 802 LYS B CA 1
ATOM 7146 C C . LYS B 2 301 ? -26.161 -23.812 119.890 1.00 188.95 802 LYS B C 1
ATOM 7147 O O . LYS B 2 301 ? -26.265 -24.969 120.294 1.00 189.81 802 LYS B O 1
ATOM 7149 N N . ASP B 2 302 ? -26.387 -22.755 120.663 1.00 190.57 803 ASP B N 1
ATOM 7150 C CA . ASP B 2 302 ? -26.896 -22.891 122.022 1.00 197.86 803 ASP B CA 1
ATOM 7151 C C . ASP B 2 302 ? -28.323 -22.361 122.078 1.00 209.58 803 ASP B C 1
ATOM 7152 O O . ASP B 2 302 ? -28.552 -21.225 122.490 1.00 211.92 803 ASP B O 1
ATOM 7157 N N . THR B 2 303 ? -29.277 -23.189 121.660 1.00 222.44 804 THR B N 1
ATOM 7158 C CA . THR B 2 303 ? -30.685 -22.798 121.621 1.00 224.86 804 THR B CA 1
ATOM 7159 C C . THR B 2 303 ? -31.281 -22.571 123.012 1.00 226.97 804 THR B C 1
ATOM 7160 O O . THR B 2 303 ? -32.325 -21.930 123.143 1.00 230.96 804 THR B O 1
ATOM 7164 N N . GLU B 2 304 ? -30.646 -23.120 124.044 1.00 214.33 805 GLU B N 1
ATOM 7165 C CA . GLU B 2 304 ? -31.118 -22.889 125.404 1.00 202.36 805 GLU B CA 1
ATOM 7166 C C . GLU B 2 304 ? -30.965 -21.407 125.727 1.00 199.73 805 GLU B C 1
ATOM 7167 O O . GLU B 2 304 ? -31.836 -20.803 126.356 1.00 194.46 805 GLU B O 1
ATOM 7173 N N . ALA B 2 305 ? -29.847 -20.831 125.290 1.00 202.23 806 ALA B N 1
ATOM 7174 C CA . ALA B 2 305 ? -29.633 -19.392 125.384 1.00 200.14 806 ALA B CA 1
ATOM 7175 C C . ALA B 2 305 ? -30.631 -18.650 124.502 1.00 205.84 806 ALA B C 1
ATOM 7176 O O . ALA B 2 305 ? -31.096 -17.568 124.853 1.00 203.84 806 ALA B O 1
ATOM 7178 N N . TRP B 2 306 ? -30.949 -19.240 123.353 1.00 214.09 807 TRP B N 1
ATOM 7179 C CA . TRP B 2 306 ? -31.955 -18.686 122.453 1.00 220.14 807 TRP B CA 1
ATOM 7180 C C . TRP B 2 306 ? -33.328 -18.702 123.121 1.00 221.37 807 TRP B C 1
ATOM 7181 O O . TRP B 2 306 ? -34.133 -17.788 122.935 1.00 221.70 807 TRP B O 1
ATOM 7192 N N . ASN B 2 307 ? -33.585 -19.751 123.898 1.00 220.01 808 ASN B N 1
ATOM 7193 C CA . ASN B 2 307 ? -34.825 -19.882 124.654 1.00 214.41 808 ASN B CA 1
ATOM 7194 C C . ASN B 2 307 ? -34.959 -18.850 125.770 1.00 208.49 808 ASN B C 1
ATOM 7195 O O . ASN B 2 307 ? -36.008 -18.223 125.924 1.00 209.04 808 ASN B O 1
ATOM 7200 N N . ARG B 2 308 ? -33.894 -18.684 126.548 1.00 204.59 809 ARG B N 1
ATOM 7201 C CA . ARG B 2 308 ? -33.906 -17.774 127.688 1.00 199.46 809 ARG B CA 1
ATOM 7202 C C . ARG B 2 308 ? -34.046 -16.324 127.233 1.00 202.60 809 ARG B C 1
ATOM 7203 O O . ARG B 2 308 ? -34.697 -15.515 127.897 1.00 202.06 809 ARG B O 1
ATOM 7211 N N . LEU B 2 309 ? -33.439 -16.002 126.095 1.00 206.12 810 LEU B N 1
ATOM 7212 C CA . LEU B 2 309 ? -33.476 -14.643 125.564 1.00 208.98 810 LEU B CA 1
ATOM 7213 C C . LEU B 2 309 ? -34.836 -14.292 124.962 1.00 209.76 810 LEU B C 1
ATOM 7214 O O . LEU B 2 309 ? -35.258 -13.136 125.004 1.00 211.71 810 LEU B O 1
ATOM 7219 N N . LEU B 2 310 ? -35.520 -15.287 124.405 1.00 211.10 811 LEU B N 1
ATOM 7220 C CA . LEU B 2 310 ? -36.853 -15.073 123.849 1.00 209.19 811 LEU B CA 1
ATOM 7221 C C . LEU B 2 310 ? -37.885 -14.976 124.967 1.00 208.92 811 LEU B C 1
ATOM 7222 O O . LEU B 2 310 ? -38.850 -14.219 124.871 1.00 209.92 811 LEU B O 1
ATOM 7227 N N . GLU B 2 311 ? -37.673 -15.749 126.028 1.00 207.51 812 GLU B N 1
ATOM 7228 C CA . GLU B 2 311 ? -38.544 -15.706 127.197 1.00 207.60 812 GLU B CA 1
ATOM 7229 C C . GLU B 2 311 ? -38.442 -14.347 127.885 1.00 205.26 812 GLU B C 1
ATOM 7230 O O . GLU B 2 311 ? -39.424 -13.839 128.428 1.00 206.95 812 GLU B O 1
ATOM 7236 N N . ALA B 2 312 ? -37.248 -13.763 127.851 1.00 203.96 813 ALA B N 1
ATOM 7237 C CA . ALA B 2 312 ? -37.030 -12.424 128.384 1.00 197.80 813 ALA B CA 1
ATOM 7238 C C . ALA B 2 312 ? -37.912 -11.402 127.670 1.00 199.58 813 ALA B C 1
ATOM 7239 O O . ALA B 2 312 ? -38.603 -10.609 128.311 1.00 200.05 813 ALA B O 1
ATOM 7241 N N . ALA B 2 313 ? -37.883 -11.428 126.340 1.00 198.03 814 ALA B N 1
ATOM 7242 C CA . ALA B 2 313 ? -38.749 -10.573 125.531 1.00 207.63 814 ALA B CA 1
ATOM 7243 C C . ALA B 2 313 ? -40.197 -11.054 125.590 1.00 218.59 814 ALA B C 1
ATOM 7244 O O . ALA B 2 313 ? -41.004 -10.522 126.352 1.00 220.07 814 ALA B O 1
ATOM 7246 N N . GLY B 2 314 ? -40.523 -12.061 124.784 1.00 228.13 815 GLY B N 1
ATOM 7247 C CA . GLY B 2 314 ? -41.820 -12.706 124.875 1.00 229.22 815 GLY B CA 1
ATOM 7248 C C . GLY B 2 314 ? -42.614 -12.837 123.586 1.00 230.56 815 GLY B C 1
ATOM 7249 O O . GLY B 2 314 ? -43.781 -12.443 123.536 1.00 232.69 815 GLY B O 1
ATOM 7250 N N . ARG B 2 315 ? -41.982 -13.371 122.542 1.00 228.14 816 ARG B N 1
ATOM 7251 C CA . ARG B 2 315 ? -42.672 -13.785 121.312 1.00 218.56 816 ARG B CA 1
ATOM 7252 C C . ARG B 2 315 ? -43.379 -12.661 120.541 1.00 217.43 816 ARG B C 1
ATOM 7253 O O . ARG B 2 315 ? -43.723 -12.831 119.370 1.00 216.01 816 ARG B O 1
ATOM 7261 N N . ASN B 2 316 ? -43.595 -11.523 121.192 1.00 217.95 817 ASN B N 1
ATOM 7262 C CA . ASN B 2 316 ? -44.317 -10.407 120.586 1.00 223.19 817 ASN B CA 1
ATOM 7263 C C . ASN B 2 316 ? -43.650 -9.071 120.892 1.00 229.65 817 ASN B C 1
ATOM 7264 O O . ASN B 2 316 ? -43.365 -8.287 119.987 1.00 232.07 817 ASN B O 1
ATOM 7269 N N . THR B 2 317 ? -43.431 -8.809 122.177 1.00 233.78 818 THR B N 1
ATOM 7270 C CA . THR B 2 317 ? -42.718 -7.613 122.617 1.00 231.49 818 THR B CA 1
ATOM 7271 C C . THR B 2 317 ? -41.310 -7.551 122.027 1.00 231.18 818 THR B C 1
ATOM 7272 O O . THR B 2 317 ? -40.680 -8.590 121.813 1.00 235.52 818 THR B O 1
ATOM 7276 N N . ALA B 2 318 ? -40.827 -6.332 121.780 1.00 228.42 819 ALA B N 1
ATOM 7277 C CA . ALA B 2 318 ? -39.508 -6.106 121.189 1.00 223.98 819 ALA B CA 1
ATOM 7278 C C . ALA B 2 318 ? -39.372 -6.910 119.904 1.00 221.19 819 ALA B C 1
ATOM 7279 O O . ALA B 2 318 ? -38.356 -7.569 119.674 1.00 220.84 819 ALA B O 1
ATOM 7281 N N . GLU B 2 319 ? -40.419 -6.852 119.085 1.00 219.67 820 GLU B N 1
ATOM 7282 C CA . GLU B 2 319 ? -40.639 -7.784 117.981 1.00 222.11 820 GLU B CA 1
ATOM 7283 C C . GLU B 2 319 ? -40.717 -9.220 118.497 1.00 228.63 820 GLU B C 1
ATOM 7284 O O . GLU B 2 319 ? -41.759 -9.864 118.384 1.00 228.84 820 GLU B O 1
ATOM 7290 N N . GLY B 2 320 ? -39.617 -9.728 119.049 1.00 237.23 821 GLY B N 1
ATOM 7291 C CA . GLY B 2 320 ? -39.580 -11.081 119.581 1.00 245.26 821 GLY B CA 1
ATOM 7292 C C . GLY B 2 320 ? -39.625 -12.126 118.483 1.00 252.04 821 GLY B C 1
ATOM 7293 O O . GLY B 2 320 ? -38.932 -13.142 118.542 1.00 251.95 821 GLY B O 1
ATOM 7294 N N . ARG B 2 321 ? -40.467 -11.873 117.487 1.00 256.84 822 ARG B N 1
ATOM 7295 C CA . ARG B 2 321 ? -40.501 -12.648 116.260 1.00 260.87 822 ARG B CA 1
ATOM 7296 C C . ARG B 2 321 ? -39.136 -12.590 115.589 1.00 261.93 822 ARG B C 1
ATOM 7297 O O . ARG B 2 321 ? -38.679 -13.570 115.009 1.00 265.19 822 ARG B O 1
ATOM 7305 N N . GLU B 2 322 ? -38.489 -11.431 115.685 1.00 255.64 823 GLU B N 1
ATOM 7306 C CA . GLU B 2 322 ? -37.158 -11.240 115.122 1.00 242.01 823 GLU B CA 1
ATOM 7307 C C . GLU B 2 322 ? -36.165 -12.134 115.849 1.00 247.51 823 GLU B C 1
ATOM 7308 O O . GLU B 2 322 ? -35.232 -12.667 115.247 1.00 246.05 823 GLU B O 1
ATOM 7314 N N . ILE B 2 323 ? -36.372 -12.288 117.152 1.00 250.77 824 ILE B N 1
ATOM 7315 C CA . ILE B 2 323 ? -35.615 -13.252 117.935 1.00 254.95 824 ILE B CA 1
ATOM 7316 C C . ILE B 2 323 ? -35.994 -14.665 117.492 1.00 250.72 824 ILE B C 1
ATOM 7317 O O . ILE B 2 323 ? -35.135 -15.535 117.348 1.00 255.91 824 ILE B O 1
ATOM 7322 N N . GLU B 2 324 ? -37.288 -14.880 117.271 1.00 240.34 825 GLU B N 1
ATOM 7323 C CA . GLU B 2 324 ? -37.795 -16.167 116.800 1.00 224.36 825 GLU B CA 1
ATOM 7324 C C . GLU B 2 324 ? -37.369 -16.491 115.366 1.00 227.92 825 GLU B C 1
ATOM 7325 O O . GLU B 2 324 ? -36.981 -17.622 115.070 1.00 226.42 825 GLU B O 1
ATOM 7331 N N . ARG B 2 325 ? -37.443 -15.500 114.479 1.00 228.84 826 ARG B N 1
ATOM 7332 C CA . ARG B 2 325 ? -37.107 -15.702 113.068 1.00 227.50 826 ARG B CA 1
ATOM 7333 C C . ARG B 2 325 ? -35.635 -16.046 112.845 1.00 222.19 826 ARG B C 1
ATOM 7334 O O . ARG B 2 325 ? -35.257 -16.500 111.766 1.00 223.67 826 ARG B O 1
ATOM 7342 N N . LEU B 2 326 ? -34.809 -15.831 113.864 1.00 213.72 827 LEU B N 1
ATOM 7343 C CA . LEU B 2 326 ? -33.389 -16.148 113.770 1.00 201.55 827 LEU B CA 1
ATOM 7344 C C . LEU B 2 326 ? -33.114 -17.597 114.170 1.00 192.01 827 LEU B C 1
ATOM 7345 O O . LEU B 2 326 ? -31.971 -17.973 114.428 1.00 194.39 827 LEU B O 1
ATOM 7350 N N . GLY B 2 327 ? -34.168 -18.407 114.218 1.00 184.18 828 GLY B N 1
ATOM 7351 C CA . GLY B 2 327 ? -34.038 -19.824 114.504 1.00 177.86 828 GLY B CA 1
ATOM 7352 C C . GLY B 2 327 ? -35.029 -20.668 113.726 1.00 171.36 828 GLY B C 1
ATOM 7353 O O . GLY B 2 327 ? -34.653 -21.434 112.840 1.00 164.33 828 GLY B O 1
ATOM 7354 N N . GLU C 3 10 ? -59.903 -4.313 199.325 1.00 157.33 188 GLU C N 1
ATOM 7355 C CA . GLU C 3 10 ? -60.487 -4.805 198.082 1.00 159.31 188 GLU C CA 1
ATOM 7356 C C . GLU C 3 10 ? -59.557 -4.549 196.899 1.00 168.29 188 GLU C C 1
ATOM 7357 O O . GLU C 3 10 ? -58.866 -5.455 196.429 1.00 169.51 188 GLU C O 1
ATOM 7359 N N . ILE C 3 11 ? -59.543 -3.307 196.426 1.00 178.71 189 ILE C N 1
ATOM 7360 C CA . ILE C 3 11 ? -58.652 -2.900 195.344 1.00 189.65 189 ILE C CA 1
ATOM 7361 C C . ILE C 3 11 ? -57.314 -2.392 195.881 1.00 208.16 189 ILE C C 1
ATOM 7362 O O . ILE C 3 11 ? -56.539 -1.775 195.151 1.00 208.33 189 ILE C O 1
ATOM 7367 N N . ARG C 3 12 ? -57.037 -2.675 197.151 1.00 226.80 190 ARG C N 1
ATOM 7368 C CA . ARG C 3 12 ? -55.809 -2.202 197.782 1.00 228.62 190 ARG C CA 1
ATOM 7369 C C . ARG C 3 12 ? -54.702 -3.242 197.641 1.00 228.20 190 ARG C C 1
ATOM 7370 O O . ARG C 3 12 ? -53.857 -3.404 198.522 1.00 231.76 190 ARG C O 1
ATOM 7372 N N . ASN C 3 13 ? -54.725 -3.938 196.509 1.00 215.50 191 ASN C N 1
ATOM 7373 C CA . ASN C 3 13 ? -53.756 -4.975 196.188 1.00 202.24 191 ASN C CA 1
ATOM 7374 C C . ASN C 3 13 ? -53.363 -4.835 194.721 1.00 188.32 191 ASN C C 1
ATOM 7375 O O . ASN C 3 13 ? -52.312 -5.310 194.290 1.00 183.75 191 ASN C O 1
ATOM 7380 N N . ILE C 3 14 ? -54.235 -4.175 193.964 1.00 178.74 192 ILE C N 1
ATOM 7381 C CA . ILE C 3 14 ? -53.994 -3.851 192.563 1.00 167.12 192 ILE C CA 1
ATOM 7382 C C . ILE C 3 14 ? -53.215 -2.540 192.455 1.00 170.55 192 ILE C C 1
ATOM 7383 O O . ILE C 3 14 ? -52.502 -2.299 191.479 1.00 173.60 192 ILE C O 1
ATOM 7388 N N . GLU C 3 15 ? -53.327 -1.713 193.488 1.00 171.83 193 GLU C N 1
ATOM 7389 C CA . GLU C 3 15 ? -52.676 -0.409 193.508 1.00 174.82 193 GLU C CA 1
ATOM 7390 C C . GLU C 3 15 ? -51.157 -0.537 193.507 1.00 178.24 193 GLU C C 1
ATOM 7391 O O . GLU C 3 15 ? -50.460 0.318 192.961 1.00 176.59 193 GLU C O 1
ATOM 7397 N N . GLN C 3 16 ? -50.643 -1.600 194.118 1.00 180.84 194 GLN C N 1
ATOM 7398 C CA . GLN C 3 16 ? -49.203 -1.822 194.137 1.00 181.60 194 GLN C CA 1
ATOM 7399 C C . GLN C 3 16 ? -48.735 -2.344 192.777 1.00 182.06 194 GLN C C 1
ATOM 7400 O O . GLN C 3 16 ? -47.646 -2.005 192.316 1.00 183.94 194 GLN C O 1
ATOM 7406 N N . GLY C 3 17 ? -49.568 -3.166 192.141 1.00 177.29 195 GLY C N 1
ATOM 7407 C CA . GLY C 3 17 ? -49.256 -3.725 190.837 1.00 170.18 195 GLY C CA 1
ATOM 7408 C C . GLY C 3 17 ? -49.097 -2.694 189.737 1.00 162.83 195 GLY C C 1
ATOM 7409 O O . GLY C 3 17 ? -48.273 -2.857 188.838 1.00 159.89 195 GLY C O 1
ATOM 7410 N N . VAL C 3 18 ? -49.892 -1.630 189.803 1.00 160.99 196 VAL C N 1
ATOM 7411 C CA . VAL C 3 18 ? -49.829 -0.566 188.808 1.00 158.23 196 VAL C CA 1
ATOM 7412 C C . VAL C 3 18 ? -48.772 0.461 189.207 1.00 161.04 196 VAL C C 1
ATOM 7413 O O . VAL C 3 18 ? -48.553 1.453 188.511 1.00 161.72 196 VAL C O 1
ATOM 7417 N N . SER C 3 19 ? -48.115 0.211 190.335 1.00 163.22 197 SER C N 1
ATOM 7418 C CA . SER C 3 19 ? -46.965 1.009 190.742 1.00 169.70 197 SER C CA 1
ATOM 7419 C C . SER C 3 19 ? -45.686 0.205 190.534 1.00 170.07 197 SER C C 1
ATOM 7420 O O . SER C 3 19 ? -44.645 0.756 190.179 1.00 171.22 197 SER C O 1
ATOM 7423 N N . ASP C 3 20 ? -45.777 -1.103 190.755 1.00 164.26 198 ASP C N 1
ATOM 7424 C CA . ASP C 3 20 ? -44.672 -2.016 190.489 1.00 156.53 198 ASP C CA 1
ATOM 7425 C C . ASP C 3 20 ? -44.348 -2.039 188.999 1.00 144.69 198 ASP C C 1
ATOM 7426 O O . ASP C 3 20 ? -43.250 -1.667 188.580 1.00 141.26 198 ASP C O 1
ATOM 7431 N N . LEU C 3 21 ? -45.318 -2.484 188.207 1.00 139.77 199 LEU C N 1
ATOM 7432 C CA .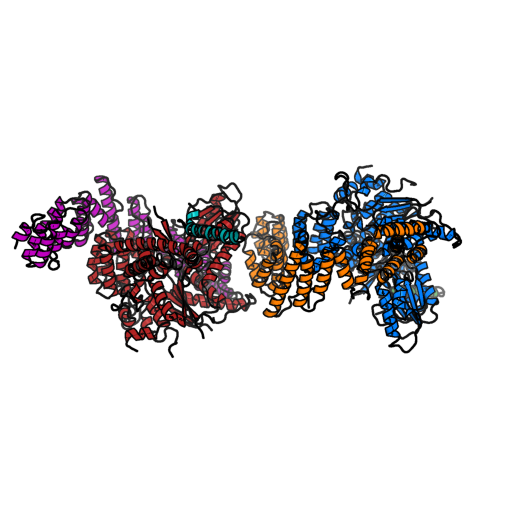 LEU C 3 21 ? -45.183 -2.552 186.756 1.00 137.08 199 LEU C CA 1
ATOM 7433 C C . LEU C 3 21 ? -45.030 -1.173 186.109 1.00 141.52 199 LEU C C 1
ATOM 7434 O O . LEU C 3 21 ? -44.760 -1.067 184.912 1.00 143.15 199 LEU C O 1
ATOM 7439 N N . ASN C 3 22 ? -45.195 -0.119 186.901 1.00 141.87 200 ASN C N 1
ATOM 7440 C CA . ASN C 3 22 ? -45.002 1.239 186.406 1.00 142.42 200 ASN C CA 1
ATOM 7441 C C . ASN C 3 22 ? -43.538 1.656 186.481 1.00 139.29 200 ASN C C 1
ATOM 7442 O O . ASN C 3 22 ? -43.006 2.264 185.553 1.00 137.08 200 ASN C O 1
ATOM 7447 N N . VAL C 3 23 ? -42.894 1.328 187.597 1.00 139.10 201 VAL C N 1
ATOM 7448 C CA . VAL C 3 23 ? -41.493 1.675 187.802 1.00 138.11 201 VAL C CA 1
ATOM 7449 C C . VAL C 3 23 ? -40.612 0.700 187.026 1.00 135.87 201 VAL C C 1
ATOM 7450 O O . VAL C 3 23 ? -39.499 1.037 186.619 1.00 136.49 201 VAL C O 1
ATOM 7454 N N . LEU C 3 24 ? -41.131 -0.506 186.815 1.00 133.34 202 LEU C N 1
ATOM 7455 C CA . LEU C 3 24 ? -40.463 -1.513 185.998 1.00 130.03 202 LEU C CA 1
ATOM 7456 C C . LEU C 3 24 ? -40.117 -0.947 184.622 1.00 130.66 202 LEU C C 1
ATOM 7457 O O . LEU C 3 24 ? -39.022 -1.166 184.107 1.00 132.58 202 LEU C O 1
ATOM 7462 N N . PHE C 3 25 ? -41.060 -0.215 184.037 1.00 132.79 203 PHE C N 1
ATOM 7463 C CA . PHE C 3 25 ? -40.867 0.390 182.724 1.00 135.47 203 PHE C CA 1
ATOM 7464 C C . PHE C 3 25 ? -40.079 1.695 182.781 1.00 149.91 203 PHE C C 1
ATOM 7465 O O . PHE C 3 25 ? -39.609 2.183 181.756 1.00 149.70 203 PHE C O 1
ATOM 7473 N N . GLN C 3 26 ? -39.942 2.264 183.974 1.00 164.51 204 GLN C N 1
ATOM 7474 C CA . GLN C 3 26 ? -39.122 3.459 184.144 1.00 175.09 204 GLN C CA 1
ATOM 7475 C C . GLN C 3 26 ? -37.645 3.094 184.048 1.00 177.41 204 GLN C C 1
ATOM 7476 O O . GLN C 3 26 ? -36.844 3.844 183.488 1.00 181.16 204 GLN C O 1
ATOM 7482 N N . GLN C 3 27 ? -37.293 1.934 184.591 1.00 163.55 205 GLN C N 1
ATOM 7483 C CA . GLN C 3 27 ? -35.914 1.465 184.579 1.00 147.60 205 GLN C CA 1
ATOM 7484 C C . GLN C 3 27 ? -35.505 1.025 183.181 1.00 141.42 205 GLN C C 1
ATOM 7485 O O . GLN C 3 27 ? -34.429 1.379 182.703 1.00 140.28 205 GLN C O 1
ATOM 7491 N N . VAL C 3 28 ? -36.371 0.258 182.527 1.00 136.84 206 VAL C N 1
ATOM 7492 C CA . VAL C 3 28 ? -36.090 -0.238 181.185 1.00 133.76 206 VAL C CA 1
ATOM 7493 C C . VAL C 3 28 ? -35.945 0.927 180.207 1.00 137.84 206 VAL C C 1
ATOM 7494 O O . VAL C 3 28 ? -35.134 0.879 179.281 1.00 142.49 206 VAL C O 1
ATOM 7498 N N . ALA C 3 29 ? -36.719 1.983 180.434 1.00 139.16 207 ALA C N 1
ATOM 7499 C CA . ALA C 3 29 ? -36.627 3.188 179.618 1.00 145.69 207 ALA C CA 1
ATOM 7500 C C . ALA C 3 29 ? -35.332 3.945 179.904 1.00 148.96 207 ALA C C 1
ATOM 7501 O O . ALA C 3 29 ? -34.824 4.670 179.049 1.00 150.28 207 ALA C O 1
ATOM 7503 N N . GLN C 3 30 ? -34.809 3.784 181.116 1.00 151.10 208 GLN C N 1
ATOM 7504 C CA . GLN C 3 30 ? -33.553 4.422 181.492 1.00 154.12 208 GLN C CA 1
ATOM 7505 C C . GLN C 3 30 ? -32.358 3.687 180.891 1.00 151.99 208 GLN C C 1
ATOM 7506 O O . GLN C 3 30 ? -31.442 4.310 180.355 1.00 157.31 208 GLN C O 1
ATOM 7512 N N . LEU C 3 31 ? -32.383 2.361 180.978 1.00 144.72 209 LEU C N 1
ATOM 7513 C CA . LEU C 3 31 ? -31.301 1.526 180.460 1.00 138.07 209 LEU C CA 1
ATOM 7514 C C . LEU C 3 31 ? -31.160 1.657 178.946 1.00 136.39 209 LEU C C 1
ATOM 7515 O O . LEU C 3 31 ? -30.049 1.669 178.416 1.00 132.54 209 LEU C O 1
ATOM 7520 N N . VAL C 3 32 ? -32.290 1.759 178.254 1.00 136.64 210 VAL C N 1
ATOM 7521 C CA . VAL C 3 32 ? -32.282 1.926 176.807 1.00 135.51 210 VAL C CA 1
ATOM 7522 C C . VAL C 3 32 ? -31.843 3.347 176.445 1.00 145.69 210 VAL C C 1
ATOM 7523 O O . VAL C 3 32 ? -31.513 3.639 175.295 1.00 147.41 210 VAL C O 1
ATOM 7527 N N . ALA C 3 33 ? -31.827 4.222 177.445 1.00 153.95 211 ALA C N 1
ATOM 7528 C CA . ALA C 3 33 ? -31.317 5.576 177.281 1.00 159.40 211 ALA C CA 1
ATOM 7529 C C . ALA C 3 33 ? -29.869 5.632 177.757 1.00 166.76 211 ALA C C 1
ATOM 7530 O O . ALA C 3 33 ? -29.094 6.487 177.330 1.00 168.73 211 ALA C O 1
ATOM 7532 N N . GLU C 3 34 ? -29.517 4.707 178.644 1.00 167.52 212 GLU C N 1
ATOM 7533 C CA . GLU C 3 34 ? -28.158 4.599 179.160 1.00 169.09 212 GLU C CA 1
ATOM 7534 C C . GLU C 3 34 ? -27.218 4.064 178.084 1.00 168.37 212 GLU C C 1
ATOM 7535 O O . GLU C 3 34 ? -26.003 4.242 178.162 1.00 167.49 212 GLU C O 1
ATOM 7541 N N . GLN C 3 35 ? -27.794 3.400 177.086 1.00 158.12 213 GLN C N 1
ATOM 7542 C CA . GLN C 3 35 ? -27.053 2.987 175.900 1.00 158.34 213 GLN C CA 1
ATOM 7543 C C . GLN C 3 35 ? -27.236 4.028 174.798 1.00 164.05 213 GLN C C 1
ATOM 7544 O O . GLN C 3 35 ? -27.099 3.729 173.613 1.00 160.94 213 GLN C O 1
ATOM 7550 N N . GLY C 3 36 ? -27.546 5.254 175.211 1.00 173.22 214 GLY C N 1
ATOM 7551 C CA . GLY C 3 36 ? -27.775 6.360 174.298 1.00 180.72 214 GLY C CA 1
ATOM 7552 C C . GLY C 3 36 ? -26.538 6.961 173.660 1.00 188.38 214 GLY C C 1
ATOM 7553 O O . GLY C 3 36 ? -25.543 7.214 174.339 1.00 186.45 214 GLY C O 1
ATOM 7554 N N . GLU C 3 37 ? -26.642 7.215 172.355 1.00 189.98 215 GLU C N 1
ATOM 7555 C CA . GLU C 3 37 ? -25.590 7.793 171.507 1.00 194.54 215 GLU C CA 1
ATOM 7556 C C . GLU C 3 37 ? -24.135 7.583 171.940 1.00 199.34 215 GLU C C 1
ATOM 7557 O O . GLU C 3 37 ? -23.761 6.505 172.407 1.00 204.14 215 GLU C O 1
ATOM 7559 N N . VAL C 3 38 ? -23.322 8.620 171.741 1.00 182.43 216 VAL C N 1
ATOM 7560 C CA . VAL C 3 38 ? -21.871 8.548 171.916 1.00 159.49 216 VAL C CA 1
ATOM 7561 C C . VAL C 3 38 ? -21.440 8.060 173.298 1.00 146.41 216 VAL C C 1
ATOM 7562 O O . VAL C 3 38 ? -21.717 8.703 174.311 1.00 145.43 216 VAL C O 1
ATOM 7564 N N . LEU C 3 39 ? -20.759 6.920 173.324 1.00 137.22 217 LEU C N 1
ATOM 7565 C CA . LEU C 3 39 ? -20.219 6.359 174.557 1.00 136.00 217 LEU C CA 1
ATOM 7566 C C . LEU C 3 39 ? -19.068 7.209 175.093 1.00 139.34 217 LEU C C 1
ATOM 7567 O O . LEU C 3 39 ? -18.349 7.852 174.328 1.00 136.90 217 LEU C O 1
ATOM 7572 N N . ASP C 3 40 ? -18.906 7.213 176.413 1.00 146.32 218 ASP C N 1
ATOM 7573 C CA . ASP C 3 40 ? -17.876 8.014 177.069 1.00 142.55 218 ASP C CA 1
ATOM 7574 C C . ASP C 3 40 ? -16.452 7.515 176.813 1.00 144.08 218 ASP C C 1
ATOM 7575 O O . ASP C 3 40 ? -16.117 6.369 177.108 1.00 154.57 218 ASP C O 1
ATOM 7580 N N . THR C 3 41 ? -15.625 8.400 176.263 1.00 131.53 219 THR C N 1
ATOM 7581 C CA . THR C 3 41 ? -14.211 8.127 176.014 1.00 120.70 219 THR C CA 1
ATOM 7582 C C . THR C 3 41 ? -13.395 9.373 176.342 1.00 120.05 219 THR C C 1
ATOM 7583 O O . THR C 3 41 ? -13.956 10.442 176.578 1.00 121.59 219 THR C O 1
ATOM 7587 N N . ILE C 3 42 ? -12.073 9.240 176.347 1.00 115.12 220 ILE C N 1
ATOM 7588 C CA . ILE C 3 42 ? -11.210 10.382 176.624 1.00 109.32 220 ILE C CA 1
ATOM 7589 C C . ILE C 3 42 ? -11.130 11.323 175.423 1.00 117.86 220 ILE C C 1
ATOM 7590 O O . ILE C 3 42 ? -11.144 12.544 175.588 1.00 119.66 220 ILE C O 1
ATOM 7595 N N . GLU C 3 43 ? -11.070 10.763 174.218 1.00 119.65 221 GLU C N 1
ATOM 7596 C CA . GLU C 3 43 ? -10.941 11.579 173.012 1.00 123.63 221 GLU C CA 1
ATOM 7597 C C . GLU C 3 43 ? -12.183 12.437 172.771 1.00 121.62 221 GLU C C 1
ATOM 7598 O O . GLU C 3 43 ? -12.091 13.535 172.219 1.00 120.12 221 GLU C O 1
ATOM 7604 N N . ARG C 3 44 ? -13.342 11.936 173.186 1.00 126.86 222 ARG C N 1
ATOM 7605 C CA . ARG C 3 44 ? -14.591 12.671 173.011 1.00 129.06 222 ARG C CA 1
ATOM 7606 C C . ARG C 3 44 ? -14.602 13.957 173.835 1.00 131.09 222 ARG C C 1
ATOM 7607 O O . ARG C 3 44 ? -15.291 14.918 173.492 1.00 137.43 222 ARG C O 1
ATOM 7609 N N . ASN C 3 45 ? -13.838 13.966 174.922 1.00 125.08 223 ASN C N 1
ATOM 7610 C CA . ASN C 3 45 ? -13.807 15.107 175.829 1.00 123.84 223 ASN C CA 1
ATOM 7611 C C . ASN C 3 45 ? -12.737 16.143 175.483 1.00 128.56 223 ASN C C 1
ATOM 7612 O O . ASN C 3 45 ? -12.569 17.126 176.206 1.00 133.22 223 ASN C O 1
ATOM 7617 N N . VAL C 3 46 ? -12.010 15.923 174.390 1.00 127.49 224 VAL C N 1
ATOM 7618 C CA . VAL C 3 46 ? -10.970 16.862 173.970 1.00 125.14 224 VAL C CA 1
ATOM 7619 C C . VAL C 3 46 ? -11.433 17.739 172.804 1.00 126.32 224 VAL C C 1
ATOM 7620 O O . VAL C 3 46 ? -10.958 18.863 172.628 1.00 121.84 224 VAL C O 1
ATOM 7624 N N . GLU C 3 47 ? -12.380 17.229 172.023 1.00 137.48 225 GLU C N 1
ATOM 7625 C CA . GLU C 3 47 ? -12.932 17.985 170.903 1.00 146.43 225 GLU C CA 1
ATOM 7626 C C . GLU C 3 47 ? -13.913 19.050 171.382 1.00 148.98 225 GLU C C 1
ATOM 7627 O O . GLU C 3 47 ? -13.520 20.181 171.673 1.00 150.19 225 GLU C O 1
ATOM 7629 N N . ALA D 1 7 ? 15.033 27.812 109.938 1.00 147.82 5 ALA D N 1
ATOM 7630 C CA . ALA D 1 7 ? 13.727 27.476 110.490 1.00 147.79 5 ALA D CA 1
ATOM 7631 C C . ALA D 1 7 ? 12.749 27.076 109.388 1.00 146.59 5 ALA D C 1
ATOM 7632 O O . ALA D 1 7 ? 11.612 26.692 109.662 1.00 151.15 5 ALA D O 1
ATOM 7634 N N . GLY D 1 8 ? 13.204 27.169 108.142 1.00 141.20 6 GLY D N 1
ATOM 7635 C CA . GLY D 1 8 ? 12.365 26.896 106.989 1.00 131.21 6 GLY D CA 1
ATOM 7636 C C . GLY D 1 8 ? 12.236 25.429 106.626 1.00 116.76 6 GLY D C 1
ATOM 7637 O O . GLY D 1 8 ? 12.504 24.546 107.441 1.00 103.66 6 GLY D O 1
ATOM 7638 N N . PHE D 1 9 ? 11.826 25.172 105.387 1.00 114.01 7 PHE D N 1
ATOM 7639 C CA . PHE D 1 9 ? 11.687 23.809 104.889 1.00 104.18 7 PHE D CA 1
ATOM 7640 C C . PHE D 1 9 ? 13.031 23.229 104.480 1.00 97.85 7 PHE D C 1
ATOM 7641 O O . PHE D 1 9 ? 13.824 23.882 103.801 1.00 98.31 7 PHE D O 1
ATOM 7649 N N . ASP D 1 10 ? 13.276 21.993 104.902 1.00 90.03 8 ASP D N 1
ATOM 7650 C CA . ASP D 1 10 ? 14.501 21.289 104.555 1.00 89.28 8 ASP D CA 1
ATOM 7651 C C . ASP D 1 10 ? 14.174 19.897 104.024 1.00 86.85 8 ASP D C 1
ATOM 7652 O O . ASP D 1 10 ? 13.515 19.112 104.698 1.00 85.51 8 ASP D O 1
ATOM 7657 N N . ALA D 1 11 ? 14.634 19.599 102.811 1.00 89.43 9 ALA D N 1
ATOM 7658 C CA . ALA D 1 11 ? 14.384 18.304 102.179 1.00 83.87 9 ALA D CA 1
ATOM 7659 C C . ALA D 1 11 ? 14.978 17.144 102.978 1.00 87.66 9 ALA D C 1
ATOM 7660 O O . ALA D 1 11 ? 14.540 16.000 102.848 1.00 84.95 9 ALA D O 1
ATOM 7662 N N . GLU D 1 12 ? 15.980 17.444 103.798 1.00 90.64 10 GLU D N 1
ATOM 7663 C CA . GLU D 1 12 ? 16.674 16.414 104.558 1.00 94.86 10 GLU D CA 1
ATOM 7664 C C . GLU D 1 12 ? 15.784 15.850 105.662 1.00 89.95 10 GLU D C 1
ATOM 7665 O O . GLU D 1 12 ? 15.880 14.672 106.007 1.00 88.40 10 GLU D O 1
ATOM 7671 N N . GLN D 1 13 ? 14.913 16.693 106.210 1.00 87.31 11 GLN D N 1
ATOM 7672 C CA . GLN D 1 13 ? 14.007 16.264 107.269 1.00 90.09 11 GLN D CA 1
ATOM 7673 C C . GLN D 1 13 ? 12.943 15.320 106.712 1.00 92.92 11 GLN D C 1
ATOM 7674 O O . GLN D 1 13 ? 12.324 14.558 107.456 1.00 97.56 11 GLN D O 1
ATOM 7680 N N . VAL D 1 14 ? 12.736 15.375 105.399 1.00 86.14 12 VAL D N 1
ATOM 7681 C CA . VAL D 1 14 ? 11.806 14.472 104.736 1.00 79.52 12 VAL D CA 1
ATOM 7682 C C . VAL D 1 14 ? 12.433 13.087 104.640 1.00 82.75 12 VAL D C 1
ATOM 7683 O O . VAL D 1 14 ? 11.807 12.082 104.982 1.00 75.71 12 VAL D O 1
ATOM 7687 N N . ARG D 1 15 ? 13.675 13.051 104.166 1.00 88.93 13 ARG D N 1
ATOM 7688 C CA . ARG D 1 15 ? 14.441 11.814 104.066 1.00 93.71 13 ARG D CA 1
ATOM 7689 C C . ARG D 1 15 ? 14.579 11.124 105.419 1.00 92.79 13 ARG D C 1
ATOM 7690 O O . ARG D 1 15 ? 14.381 9.915 105.536 1.00 91.96 13 ARG D O 1
ATOM 7698 N N . ASP D 1 16 ? 14.921 11.908 106.436 1.00 93.94 14 ASP D N 1
ATOM 7699 C CA . ASP D 1 16 ? 15.176 11.389 107.775 1.00 101.04 14 ASP D CA 1
ATOM 7700 C C . ASP D 1 16 ? 13.923 10.781 108.397 1.00 99.01 14 ASP D C 1
ATOM 7701 O O . ASP D 1 16 ? 13.974 9.697 108.981 1.00 101.62 14 ASP D O 1
ATOM 7706 N N . LYS D 1 17 ? 12.806 11.491 108.280 1.00 92.50 15 LYS D N 1
ATOM 7707 C CA . LYS D 1 17 ? 11.535 11.007 108.805 1.00 87.04 15 LYS D CA 1
ATOM 7708 C C . LYS D 1 17 ? 11.152 9.682 108.156 1.00 84.94 15 LYS D C 1
ATOM 7709 O O . LYS D 1 17 ? 10.678 8.764 108.824 1.00 85.00 15 LYS D O 1
ATOM 7715 N N . ALA D 1 18 ? 11.366 9.600 106.846 1.00 84.17 16 ALA D N 1
ATOM 7716 C CA . ALA D 1 18 ? 11.064 8.400 106.075 1.00 80.07 16 ALA D CA 1
ATOM 7717 C C . ALA D 1 18 ? 11.842 7.197 106.597 1.00 84.60 16 ALA D C 1
ATOM 7718 O O . ALA D 1 18 ? 11.272 6.128 106.828 1.00 77.49 16 ALA D O 1
ATOM 7720 N N . ARG D 1 19 ? 13.145 7.387 106.783 1.00 94.76 17 ARG D N 1
ATOM 7721 C CA . ARG D 1 19 ? 14.015 6.351 107.326 1.00 95.93 17 ARG D CA 1
ATOM 7722 C C . ARG D 1 19 ? 13.569 5.934 108.722 1.00 92.94 17 ARG D C 1
ATOM 7723 O O . ARG D 1 19 ? 13.497 4.744 109.030 1.00 91.05 17 ARG D O 1
ATOM 7731 N N . LYS D 1 20 ? 13.257 6.919 109.558 1.00 85.31 18 LYS D N 1
ATOM 7732 C CA . LYS D 1 20 ? 12.858 6.652 110.933 1.00 86.63 18 LYS D CA 1
ATOM 7733 C C . LYS D 1 20 ? 11.529 5.911 111.004 1.00 83.15 18 LYS D C 1
ATOM 7734 O O . LYS D 1 20 ? 11.363 5.005 111.816 1.00 84.21 18 LYS D O 1
ATOM 7740 N N . ASP D 1 21 ? 10.592 6.285 110.139 1.00 81.82 19 ASP D N 1
ATOM 7741 C CA . ASP D 1 21 ? 9.282 5.647 110.121 1.00 80.29 19 ASP D CA 1
ATOM 7742 C C . ASP D 1 21 ? 9.383 4.211 109.621 1.00 79.72 19 ASP D C 1
ATOM 7743 O O . ASP D 1 21 ? 8.707 3.316 110.130 1.00 76.91 19 ASP D O 1
ATOM 7748 N N . LEU D 1 22 ? 10.235 3.997 108.625 1.00 80.17 20 LEU D N 1
ATOM 7749 C CA . LEU D 1 22 ? 10.450 2.662 108.083 1.00 75.77 20 LEU D CA 1
ATOM 7750 C C . LEU D 1 22 ? 11.141 1.761 109.107 1.00 83.35 20 LEU D C 1
ATOM 7751 O O . LEU D 1 22 ? 10.710 0.633 109.345 1.00 86.15 20 LEU D O 1
ATOM 7756 N N . LEU D 1 23 ? 12.219 2.263 109.702 1.00 86.26 21 LEU D N 1
ATOM 7757 C CA . LEU D 1 23 ? 13.010 1.475 110.641 1.00 89.83 21 LEU D CA 1
ATOM 7758 C C . LEU D 1 23 ? 12.236 1.159 111.918 1.00 94.46 21 LEU D C 1
ATOM 7759 O O . LEU D 1 23 ? 12.365 0.068 112.475 1.00 93.13 21 LEU D O 1
ATOM 7764 N N . HIS D 1 24 ? 11.433 2.115 112.378 1.00 98.07 22 HIS D N 1
ATOM 7765 C CA . HIS D 1 24 ? 10.649 1.935 113.597 1.00 101.98 22 HIS D CA 1
ATOM 7766 C C . HIS D 1 24 ? 9.617 0.815 113.467 1.00 99.93 22 HIS D C 1
ATOM 7767 O O . HIS D 1 24 ? 9.224 0.210 114.462 1.00 100.11 22 HIS D O 1
ATOM 7774 N N . LEU D 1 25 ? 9.188 0.535 112.241 1.00 101.85 23 LEU D N 1
ATOM 7775 C CA . LEU D 1 25 ? 8.248 -0.555 112.006 1.00 100.31 23 LEU D CA 1
ATOM 7776 C C . LEU D 1 25 ? 9.000 -1.872 111.873 1.00 101.21 23 LEU D C 1
ATOM 7777 O O . LEU D 1 25 ? 8.459 -2.938 112.164 1.00 101.98 23 LEU D O 1
ATOM 7782 N N . LEU D 1 26 ? 10.251 -1.788 111.432 1.00 100.36 24 LEU D N 1
ATOM 7783 C CA . LEU D 1 26 ? 11.109 -2.961 111.339 1.00 97.72 24 LEU D CA 1
ATOM 7784 C C . LEU D 1 26 ? 11.545 -3.408 112.733 1.00 104.94 24 LEU D C 1
ATOM 7785 O O . LEU D 1 26 ? 11.710 -4.603 112.986 1.00 103.09 24 LEU D O 1
ATOM 7790 N N . GLU D 1 27 ? 11.745 -2.443 113.629 1.00 110.46 25 GLU D N 1
ATOM 7791 C CA . GLU D 1 27 ? 11.977 -2.746 115.040 1.00 112.42 25 GLU D CA 1
ATOM 7792 C C . GLU D 1 27 ? 10.757 -3.437 115.638 1.00 111.44 25 GLU D C 1
ATOM 7793 O O . GLU D 1 27 ? 10.883 -4.420 116.365 1.00 114.17 25 GLU D O 1
ATOM 7799 N N . GLY D 1 28 ? 9.580 -2.901 115.323 1.00 112.74 26 GLY D N 1
ATOM 7800 C CA . GLY D 1 28 ? 8.318 -3.378 115.863 1.00 112.17 26 GLY D CA 1
ATOM 7801 C C . GLY D 1 28 ? 8.059 -4.862 115.689 1.00 106.02 26 GLY D C 1
ATOM 7802 O O . GLY D 1 28 ? 7.467 -5.504 116.554 1.00 99.39 26 GLY D O 1
ATOM 7803 N N . VAL D 1 29 ? 8.495 -5.408 114.560 1.00 110.45 27 VAL D N 1
ATOM 7804 C CA . VAL D 1 29 ? 8.435 -6.846 114.340 1.00 113.21 27 VAL D CA 1
ATOM 7805 C C . VAL D 1 29 ? 9.687 -7.467 114.957 1.00 116.79 27 VAL D C 1
ATOM 7806 O O . VAL D 1 29 ? 10.801 -7.273 114.467 1.00 121.63 27 VAL D O 1
ATOM 7810 N N . ARG D 1 30 ? 9.497 -8.190 116.058 1.00 111.95 28 ARG D N 1
ATOM 7811 C CA . ARG D 1 30 ? 10.617 -8.688 116.850 1.00 110.71 28 ARG D CA 1
ATOM 7812 C C . ARG D 1 30 ? 11.306 -9.877 116.199 1.00 103.37 28 ARG D C 1
ATOM 7813 O O . ARG D 1 30 ? 10.658 -10.745 115.612 1.00 95.09 28 ARG D O 1
ATOM 7821 N N . GLY D 1 31 ? 12.630 -9.907 116.308 1.00 108.18 29 GLY D N 1
ATOM 7822 C CA . GLY D 1 31 ? 13.412 -10.972 115.716 1.00 114.98 29 GLY D CA 1
ATOM 7823 C C . GLY D 1 31 ? 13.882 -10.592 114.331 1.00 120.17 29 GLY D C 1
ATOM 7824 O O . GLY D 1 31 ? 13.680 -9.464 113.883 1.00 120.63 29 GLY D O 1
ATOM 7825 N N . LYS D 1 32 ? 14.519 -11.536 113.650 1.00 124.77 30 LYS D N 1
ATOM 7826 C CA . LYS D 1 32 ? 14.920 -11.324 112.270 1.00 127.19 30 LYS D CA 1
ATOM 7827 C C . LYS D 1 32 ? 13.703 -11.554 111.386 1.00 120.13 30 LYS D C 1
ATOM 7828 O O . LYS D 1 32 ? 12.743 -12.205 111.803 1.00 116.88 30 LYS D O 1
ATOM 7834 N N . LYS D 1 33 ? 13.731 -11.013 110.174 1.00 116.08 31 LYS D N 1
ATOM 7835 C CA . LYS D 1 33 ? 12.588 -11.130 109.280 1.00 111.62 31 LYS D CA 1
ATOM 7836 C C . LYS D 1 33 ? 13.017 -11.190 107.820 1.00 109.61 31 LYS D C 1
ATOM 7837 O O . LYS D 1 33 ? 14.067 -10.668 107.445 1.00 111.88 31 LYS D O 1
ATOM 7843 N N . ASN D 1 34 ? 12.198 -11.842 107.003 1.00 106.86 32 ASN D N 1
ATOM 7844 C CA . ASN D 1 34 ? 12.412 -11.872 105.565 1.00 104.09 32 ASN D CA 1
ATOM 7845 C C . ASN D 1 34 ? 11.541 -10.811 104.903 1.00 93.51 32 ASN D C 1
ATOM 7846 O O . ASN D 1 34 ? 10.367 -10.662 105.246 1.00 92.62 32 ASN D O 1
ATOM 7851 N N . LEU D 1 35 ? 12.109 -10.075 103.953 1.00 87.22 33 LEU D N 1
ATOM 7852 C CA . LEU D 1 35 ? 11.440 -8.886 103.433 1.00 87.57 33 LEU D CA 1
ATOM 7853 C C . LEU D 1 35 ? 10.879 -9.082 102.028 1.00 85.70 33 LEU D C 1
ATOM 7854 O O . LEU D 1 35 ? 11.524 -9.669 101.161 1.00 90.94 33 LEU D O 1
ATOM 7859 N N . VAL D 1 36 ? 9.668 -8.578 101.815 1.00 79.24 34 VAL D N 1
ATOM 7860 C CA . VAL D 1 36 ? 9.006 -8.648 100.518 1.00 75.70 34 VAL D CA 1
ATOM 7861 C C . VAL D 1 36 ? 8.555 -7.256 100.089 1.00 76.76 34 VAL D C 1
ATOM 7862 O O . VAL D 1 36 ? 7.737 -6.627 100.760 1.00 80.16 34 VAL D O 1
ATOM 7866 N N . ILE D 1 37 ? 9.092 -6.776 98.972 1.00 71.17 35 ILE D N 1
ATOM 7867 C CA . ILE D 1 37 ? 8.829 -5.411 98.526 1.00 70.15 35 ILE D CA 1
ATOM 7868 C C . ILE D 1 37 ? 8.181 -5.356 97.149 1.00 70.00 35 ILE D C 1
ATOM 7869 O O . ILE D 1 37 ? 8.563 -6.102 96.250 1.00 80.31 35 ILE D O 1
ATOM 7874 N N . GLU D 1 38 ? 7.193 -4.477 96.996 1.00 68.98 36 GLU D N 1
ATOM 7875 C CA . GLU D 1 38 ? 6.656 -4.148 95.681 1.00 73.24 36 GLU D CA 1
ATOM 7876 C C . GLU D 1 38 ? 7.795 -3.602 94.821 1.00 84.03 36 GLU D C 1
ATOM 7877 O O . GLU D 1 38 ? 8.511 -2.685 95.232 1.00 82.94 36 GLU D O 1
ATOM 7883 N N . LYS D 1 39 ? 7.955 -4.179 93.633 1.00 89.29 37 LYS D N 1
ATOM 7884 C CA . LYS D 1 39 ? 9.128 -3.947 92.792 1.00 83.26 37 LYS D CA 1
ATOM 7885 C C . LYS D 1 39 ? 9.391 -2.470 92.491 1.00 80.06 37 LYS D C 1
ATOM 7886 O O . LYS D 1 39 ? 10.490 -1.972 92.736 1.00 76.50 37 LYS D O 1
ATOM 7892 N N . ASP D 1 40 ? 8.391 -1.767 91.967 1.00 81.37 38 ASP D N 1
ATOM 7893 C CA . ASP D 1 40 ? 8.563 -0.355 91.626 1.00 86.21 38 ASP D CA 1
ATOM 7894 C C . ASP D 1 40 ? 8.503 0.545 92.860 1.00 80.09 38 ASP D C 1
ATOM 7895 O O . ASP D 1 40 ? 8.187 1.732 92.758 1.00 80.38 38 ASP D O 1
ATOM 7900 N N . LEU D 1 41 ? 8.826 -0.023 94.019 1.00 72.82 39 LEU D N 1
ATOM 7901 C CA . LEU D 1 41 ? 8.925 0.735 95.259 1.00 72.78 39 LEU D CA 1
ATOM 7902 C C . LEU D 1 41 ? 10.311 0.559 95.863 1.00 79.24 39 LEU D C 1
ATOM 7903 O O . LEU D 1 41 ? 10.773 1.394 96.642 1.00 86.52 39 LEU D O 1
ATOM 7908 N N . ALA D 1 42 ? 10.969 -0.533 95.486 1.00 77.42 40 ALA D N 1
ATOM 7909 C CA . ALA D 1 42 ? 12.319 -0.826 95.948 1.00 79.40 40 ALA D CA 1
ATOM 7910 C C . ALA D 1 42 ? 13.271 0.310 95.596 1.00 79.37 40 ALA D C 1
ATOM 7911 O O . ALA D 1 42 ? 14.063 0.750 96.430 1.00 83.58 40 ALA D O 1
ATOM 7913 N N . GLY D 1 43 ? 13.190 0.768 94.351 1.00 76.20 41 GLY D N 1
ATOM 7914 C CA . GLY D 1 43 ? 13.971 1.903 93.889 1.00 76.94 41 GLY D CA 1
ATOM 7915 C C . GLY D 1 43 ? 13.869 3.125 94.785 1.00 78.49 41 GLY D C 1
ATOM 7916 O O . GLY D 1 43 ? 14.862 3.528 95.395 1.00 77.76 41 GLY D O 1
ATOM 7917 N N . PRO D 1 44 ? 12.667 3.725 94.867 1.00 76.98 42 PRO D N 1
ATOM 7918 C CA . PRO D 1 44 ? 12.405 4.882 95.728 1.00 72.99 42 PRO D CA 1
ATOM 7919 C C . PRO D 1 44 ? 12.857 4.666 97.168 1.00 76.27 42 PRO D C 1
ATOM 7920 O O . PRO D 1 44 ? 13.359 5.600 97.793 1.00 82.81 42 PRO D O 1
ATOM 7924 N N . LEU D 1 45 ? 12.670 3.455 97.684 1.00 73.45 43 LEU D N 1
ATOM 7925 C CA . LEU D 1 45 ? 13.088 3.127 99.043 1.00 78.41 43 LEU D CA 1
ATOM 7926 C C . LEU D 1 45 ? 14.591 3.315 99.209 1.00 81.33 43 LEU D C 1
ATOM 7927 O O . LEU D 1 45 ? 15.060 3.727 100.271 1.00 85.16 43 LEU D O 1
ATOM 7932 N N . GLY D 1 46 ? 15.341 3.002 98.156 1.00 78.40 44 GLY D N 1
ATOM 7933 C CA . GLY D 1 46 ? 16.786 3.163 98.158 1.00 78.52 44 GLY D CA 1
ATOM 7934 C C . GLY D 1 46 ? 17.251 4.601 98.321 1.00 74.69 44 GLY D C 1
ATOM 7935 O O . GLY D 1 46 ? 18.434 4.857 98.536 1.00 78.92 44 GLY D O 1
ATOM 7936 N N . VAL D 1 47 ? 16.317 5.541 98.219 1.00 68.81 45 VAL D N 1
ATOM 7937 C CA . VAL D 1 47 ? 16.637 6.959 98.319 1.00 68.16 45 VAL D CA 1
ATOM 7938 C C . VAL D 1 47 ? 16.570 7.426 99.769 1.00 71.45 45 VAL D C 1
ATOM 7939 O O . VAL D 1 47 ? 17.203 8.415 100.145 1.00 71.49 45 VAL D O 1
ATOM 7943 N N . ILE D 1 48 ? 15.825 6.693 100.592 1.00 74.87 46 ILE D N 1
ATOM 7944 C CA . ILE D 1 48 ? 15.661 7.068 101.993 1.00 74.29 46 ILE D CA 1
ATOM 7945 C C . ILE D 1 48 ? 16.410 6.141 102.946 1.00 73.70 46 ILE D C 1
ATOM 7946 O O . ILE D 1 48 ? 16.682 6.507 104.091 1.00 72.20 46 ILE D O 1
ATOM 7951 N N . VAL D 1 49 ? 16.756 4.949 102.476 1.00 71.24 47 VAL D N 1
ATOM 7952 C CA . VAL D 1 49 ? 17.382 3.971 103.351 1.00 79.88 47 VAL D CA 1
ATOM 7953 C C . VAL D 1 49 ? 18.357 3.081 102.592 1.00 90.88 47 VAL D C 1
ATOM 7954 O O . VAL D 1 49 ? 18.152 2.771 101.416 1.00 89.39 47 VAL D O 1
ATOM 7958 N N . LYS D 1 50 ? 19.441 2.712 103.265 1.00 99.13 48 LYS D N 1
ATOM 7959 C CA . LYS D 1 50 ? 20.403 1.765 102.723 1.00 99.70 48 LYS D CA 1
ATOM 7960 C C . LYS D 1 50 ? 19.947 0.344 103.020 1.00 100.81 48 LYS D C 1
ATOM 7961 O O . LYS D 1 50 ? 19.356 0.088 104.068 1.00 103.41 48 LYS D O 1
ATOM 7967 N N . ALA D 1 51 ? 20.224 -0.579 102.106 1.00 100.89 49 ALA D N 1
ATOM 7968 C CA . ALA D 1 51 ? 19.976 -1.990 102.370 1.00 102.67 49 ALA D CA 1
ATOM 7969 C C . ALA D 1 51 ? 20.937 -2.441 103.461 1.00 107.53 49 ALA D C 1
ATOM 7970 O O . ALA D 1 51 ? 20.652 -3.371 104.217 1.00 105.50 49 ALA D O 1
ATOM 7972 N N . SER D 1 52 ? 22.085 -1.769 103.514 1.00 113.15 50 SER D N 1
ATOM 7973 C CA . SER D 1 52 ? 23.040 -1.909 104.604 1.00 106.40 50 SER D CA 1
ATOM 7974 C C . SER D 1 52 ? 22.338 -1.719 105.940 1.00 105.31 50 SER D C 1
ATOM 7975 O O . SER D 1 52 ? 22.279 -2.637 106.759 1.00 105.60 50 SER D O 1
ATOM 7978 N N . THR D 1 53 ? 21.816 -0.512 106.145 1.00 104.73 51 THR D N 1
ATOM 7979 C CA . THR D 1 53 ? 21.038 -0.171 107.333 1.00 101.86 51 THR D CA 1
ATOM 7980 C C . THR D 1 53 ? 19.899 -1.153 107.613 1.00 97.89 51 THR D C 1
ATOM 7981 O O . THR D 1 53 ? 19.593 -1.440 108.767 1.00 98.81 51 THR D O 1
ATOM 7985 N N . LEU D 1 54 ? 19.283 -1.674 106.556 1.00 99.29 52 LEU D N 1
ATOM 7986 C CA . LEU D 1 54 ? 18.122 -2.549 106.712 1.00 103.41 52 LEU D CA 1
ATOM 7987 C C . LEU D 1 54 ? 18.498 -3.919 107.264 1.00 103.49 52 LEU D C 1
ATOM 7988 O O . LEU D 1 54 ? 17.800 -4.458 108.122 1.00 104.94 52 LEU D O 1
ATOM 7993 N N . ARG D 1 55 ? 19.595 -4.482 106.766 1.00 103.30 53 ARG D N 1
ATOM 7994 C CA . ARG D 1 55 ? 20.078 -5.765 107.264 1.00 105.72 53 ARG D CA 1
ATOM 7995 C C . ARG D 1 55 ? 20.406 -5.675 108.751 1.00 107.57 53 ARG D C 1
ATOM 7996 O O . ARG D 1 55 ? 20.073 -6.576 109.521 1.00 106.77 53 ARG D O 1
ATOM 8004 N N . ASP D 1 56 ? 21.061 -4.586 109.144 1.00 112.15 54 ASP D N 1
ATOM 8005 C CA . ASP D 1 56 ? 21.384 -4.334 110.547 1.00 112.70 54 ASP D CA 1
ATOM 8006 C C . ASP D 1 56 ? 20.141 -4.368 111.436 1.00 106.38 54 ASP D C 1
ATOM 8007 O O . ASP D 1 56 ? 20.225 -4.681 112.622 1.00 107.80 54 ASP D O 1
ATOM 8012 N N . TYR D 1 57 ? 18.988 -4.051 110.854 1.00 102.11 55 TYR D N 1
ATOM 8013 C CA . TYR D 1 57 ? 17.731 -4.033 111.595 1.00 101.75 55 TYR D CA 1
ATOM 8014 C C . TYR D 1 57 ? 17.006 -5.375 111.529 1.00 109.62 55 TYR D C 1
ATOM 8015 O O . TYR D 1 57 ? 15.876 -5.505 112.000 1.00 109.95 55 TYR D O 1
ATOM 8024 N N . GLY D 1 58 ? 17.656 -6.366 110.929 1.00 119.63 56 GLY D N 1
ATOM 8025 C CA . GLY D 1 58 ? 17.196 -7.739 111.033 1.00 126.36 56 GLY D CA 1
ATOM 8026 C C . GLY D 1 58 ? 16.584 -8.332 109.782 1.00 131.08 56 GLY D C 1
ATOM 8027 O O . GLY D 1 58 ? 15.692 -9.173 109.868 1.00 133.15 56 GLY D O 1
ATOM 8028 N N . VAL D 1 59 ? 17.081 -7.929 108.618 1.00 124.80 57 VAL D N 1
ATOM 8029 C CA . VAL D 1 59 ? 16.568 -8.467 107.366 1.00 119.19 57 VAL D CA 1
ATOM 8030 C C . VAL D 1 59 ? 17.504 -9.556 106.858 1.00 118.19 57 VAL D C 1
ATOM 8031 O O . VAL D 1 59 ? 18.704 -9.335 106.694 1.00 117.54 57 VAL D O 1
ATOM 8035 N N . ASP D 1 60 ? 16.946 -10.738 106.618 1.00 119.28 58 ASP D N 1
ATOM 8036 C CA . ASP D 1 60 ? 17.738 -11.884 106.190 1.00 123.60 58 ASP D CA 1
ATOM 8037 C C . ASP D 1 60 ? 17.821 -11.973 104.668 1.00 123.80 58 ASP D C 1
ATOM 8038 O O . ASP D 1 60 ? 18.910 -11.945 104.096 1.00 122.88 58 ASP D O 1
ATOM 8043 N N . ASN D 1 61 ? 16.663 -12.080 104.021 1.00 126.77 59 ASN D N 1
ATOM 8044 C CA . ASN D 1 61 ? 16.598 -12.178 102.566 1.00 123.10 59 ASN D CA 1
ATOM 8045 C C . ASN D 1 61 ? 15.596 -11.199 101.957 1.00 117.03 59 ASN D C 1
ATOM 8046 O O . ASN D 1 61 ? 14.585 -10.863 102.575 1.00 116.19 59 ASN D O 1
ATOM 8051 N N . PHE D 1 62 ? 15.893 -10.743 100.744 1.00 112.94 60 PHE D N 1
ATOM 8052 C CA . PHE D 1 62 ? 15.051 -9.784 100.037 1.00 106.31 60 PHE D CA 1
ATOM 8053 C C . PHE D 1 62 ? 14.294 -10.437 98.879 1.00 106.69 60 PHE D C 1
ATOM 8054 O O . PHE D 1 62 ? 14.866 -11.216 98.115 1.00 109.48 60 PHE D O 1
ATOM 8062 N N . PHE D 1 63 ? 13.010 -10.113 98.753 1.00 105.82 61 PHE D N 1
ATOM 8063 C CA . PHE D 1 63 ? 12.177 -10.651 97.679 1.00 106.71 61 PHE D CA 1
ATOM 8064 C C . PHE D 1 63 ? 11.299 -9.584 97.036 1.00 103.49 61 PHE D C 1
ATOM 8065 O O . PHE D 1 63 ? 10.646 -8.808 97.731 1.00 107.48 61 PHE D O 1
ATOM 8073 N N . PHE D 1 64 ? 11.283 -9.545 95.709 1.00 100.50 62 PHE D N 1
ATOM 8074 C CA . PHE D 1 64 ? 10.303 -8.736 94.994 1.00 94.30 62 PHE D CA 1
ATOM 8075 C C . PHE D 1 64 ? 8.953 -9.448 95.042 1.00 92.73 62 PHE D C 1
ATOM 8076 O O . PHE D 1 64 ? 8.880 -10.660 94.837 1.00 96.30 62 PHE D O 1
ATOM 8084 N N . LEU D 1 65 ? 7.890 -8.699 95.324 1.00 90.91 63 LEU D N 1
ATOM 8085 C CA . LEU D 1 65 ? 6.552 -9.275 95.460 1.00 85.75 63 LEU D CA 1
ATOM 8086 C C . LEU D 1 65 ? 6.055 -9.969 94.195 1.00 88.31 63 LEU D C 1
ATOM 8087 O O . LEU D 1 65 ? 5.383 -10.999 94.267 1.00 89.60 63 LEU D O 1
ATOM 8092 N N . GLU D 1 66 ? 6.409 -9.416 93.040 1.00 91.75 64 GLU D N 1
ATOM 8093 C CA . GLU D 1 66 ? 5.873 -9.889 91.769 1.00 92.44 64 GLU D CA 1
ATOM 8094 C C . GLU D 1 66 ? 6.618 -11.108 91.228 1.00 100.15 64 GLU D C 1
ATOM 8095 O O . GLU D 1 66 ? 6.381 -11.542 90.099 1.00 110.82 64 GLU D O 1
ATOM 8101 N N . ASN D 1 67 ? 7.511 -11.660 92.040 1.00 99.37 65 ASN D N 1
ATOM 8102 C CA . ASN D 1 67 ? 8.271 -12.845 91.660 1.00 101.10 65 ASN D CA 1
ATOM 8103 C C . ASN D 1 67 ? 7.658 -14.143 92.193 1.00 104.46 65 ASN D C 1
ATOM 8104 O O . ASN D 1 67 ? 7.948 -15.228 91.686 1.00 102.15 65 ASN D O 1
ATOM 8109 N N . LYS D 1 68 ? 6.827 -14.018 93.226 1.00 108.01 66 LYS D N 1
ATOM 8110 C CA . LYS D 1 68 ? 6.106 -15.147 93.818 1.00 105.89 66 LYS D CA 1
ATOM 8111 C C . LYS D 1 68 ? 7.008 -16.279 94.308 1.00 110.23 66 LYS D C 1
ATOM 8112 O O . LYS D 1 68 ? 6.686 -17.453 94.125 1.00 113.81 66 LYS D O 1
ATOM 8118 N N . ASN D 1 69 ? 8.132 -15.929 94.926 1.00 112.17 67 ASN D N 1
ATOM 8119 C CA . ASN D 1 69 ? 9.037 -16.933 95.481 1.00 113.20 67 ASN D CA 1
ATOM 8120 C C . ASN D 1 69 ? 9.565 -16.561 96.864 1.00 116.59 67 ASN D C 1
ATOM 8121 O O . ASN D 1 69 ? 10.768 -16.635 97.116 1.00 117.15 67 ASN D O 1
ATOM 8126 N N . THR D 1 70 ? 8.669 -16.170 97.763 1.00 119.29 68 THR D N 1
ATOM 8127 C CA . THR D 1 70 ? 9.077 -15.812 99.114 1.00 123.16 68 THR D CA 1
ATOM 8128 C C . THR D 1 70 ? 9.523 -17.055 99.878 1.00 130.02 68 THR D C 1
ATOM 8129 O O . THR D 1 70 ? 8.808 -18.056 99.931 1.00 125.57 68 THR D O 1
ATOM 8133 N N . GLY D 1 71 ? 10.713 -16.979 100.465 1.00 143.08 69 GLY D N 1
ATOM 8134 C CA . GLY D 1 71 ? 11.305 -18.105 101.162 1.00 150.54 69 GLY D CA 1
ATOM 8135 C C . GLY D 1 71 ? 10.799 -18.305 102.578 1.00 154.10 69 GLY D C 1
ATOM 8136 O O . GLY D 1 71 ? 10.550 -17.345 103.307 1.00 154.33 69 GLY D O 1
ATOM 8137 N N . THR D 1 72 ? 10.646 -19.567 102.963 1.00 141.84 70 THR D N 1
ATOM 8138 C CA . THR D 1 72 ? 10.200 -19.925 104.305 1.00 132.70 70 THR D CA 1
ATOM 8139 C C . THR D 1 72 ? 11.341 -19.890 105.320 1.00 125.15 70 THR D C 1
ATOM 8140 O O . THR D 1 72 ? 11.195 -20.386 106.437 1.00 118.94 70 THR D O 1
ATOM 8144 N N . SER D 1 73 ? 12.478 -19.331 104.910 1.00 124.04 71 SER D N 1
ATOM 8145 C CA . SER D 1 73 ? 13.670 -19.223 105.752 1.00 124.99 71 SER D CA 1
ATOM 8146 C C . SER D 1 73 ? 13.366 -18.683 107.147 1.00 122.54 71 SER D C 1
ATOM 8147 O O . SER D 1 73 ? 13.315 -19.439 108.116 1.00 125.94 71 SER D O 1
ATOM 8150 N N . GLN D 1 74 ? 13.178 -17.372 107.244 1.00 121.48 72 GLN D N 1
ATOM 8151 C CA . GLN D 1 74 ? 12.841 -16.741 108.513 1.00 120.81 72 GLN D CA 1
ATOM 8152 C C . GLN D 1 74 ? 11.338 -16.856 108.767 1.00 115.60 72 GLN D C 1
ATOM 8153 O O . GLN D 1 74 ? 10.572 -17.132 107.844 1.00 110.29 72 GLN D O 1
ATOM 8159 N N . ARG D 1 75 ? 10.915 -16.644 110.010 1.00 119.25 73 ARG D N 1
ATOM 8160 C CA . ARG D 1 75 ? 9.504 -16.774 110.360 1.00 122.52 73 ARG D CA 1
ATOM 8161 C C . ARG D 1 75 ? 8.695 -15.538 109.981 1.00 120.01 73 ARG D C 1
ATOM 8162 O O . ARG D 1 75 ? 7.659 -15.644 109.325 1.00 120.65 73 ARG D O 1
ATOM 8170 N N . ASN D 1 76 ? 9.162 -14.368 110.403 1.00 118.04 74 ASN D N 1
ATOM 8171 C CA . ASN D 1 76 ? 8.469 -13.121 110.098 1.00 107.04 74 ASN D CA 1
ATOM 8172 C C . ASN D 1 76 ? 8.561 -12.756 108.619 1.00 102.41 74 ASN D C 1
ATOM 8173 O O . ASN D 1 76 ? 9.655 -12.604 108.076 1.00 101.80 74 ASN D O 1
ATOM 8178 N N . ILE D 1 77 ? 7.406 -12.611 107.976 1.00 100.30 75 ILE D N 1
ATOM 8179 C CA . ILE D 1 77 ? 7.352 -12.166 106.587 1.00 94.78 75 ILE D CA 1
ATOM 8180 C C . ILE D 1 77 ? 6.761 -10.764 106.513 1.00 97.35 75 ILE D C 1
ATOM 8181 O O . ILE D 1 77 ? 5.598 -10.553 106.856 1.00 99.81 75 ILE D O 1
ATOM 8186 N N . VAL D 1 78 ? 7.562 -9.808 106.057 1.00 96.77 76 VAL D N 1
ATOM 8187 C CA . VAL D 1 78 ? 7.128 -8.418 106.011 1.00 93.04 76 VAL D CA 1
ATOM 8188 C C . VAL D 1 78 ? 6.888 -7.941 104.583 1.00 89.82 76 VAL D C 1
ATOM 8189 O O . VAL D 1 78 ? 7.764 -8.045 103.726 1.00 84.85 76 VAL D O 1
ATOM 8193 N N . PHE D 1 79 ? 5.694 -7.411 104.338 1.00 94.17 77 PHE D N 1
ATOM 8194 C CA . PHE D 1 79 ? 5.351 -6.847 103.039 1.00 94.79 77 PHE D CA 1
ATOM 8195 C C . PHE D 1 79 ? 5.430 -5.325 103.081 1.00 94.45 77 PHE D C 1
ATOM 8196 O O . PHE D 1 79 ? 4.931 -4.697 104.015 1.00 98.86 77 PHE D O 1
ATOM 8204 N N . ILE D 1 80 ? 6.058 -4.732 102.071 1.00 80.86 78 ILE D N 1
ATOM 8205 C CA . ILE D 1 80 ? 6.011 -3.285 101.898 1.00 69.24 78 ILE D CA 1
ATOM 8206 C C . ILE D 1 80 ? 5.547 -2.968 100.491 1.00 63.81 78 ILE D C 1
ATOM 8207 O O . ILE D 1 80 ? 6.279 -3.180 99.529 1.00 69.52 78 ILE D O 1
ATOM 8212 N N . ALA D 1 81 ? 4.329 -2.453 100.375 1.00 59.84 79 ALA D N 1
ATOM 8213 C CA . ALA D 1 81 ? 3.762 -2.130 99.073 1.00 57.37 79 ALA D CA 1
ATOM 8214 C C . ALA D 1 81 ? 2.875 -0.896 99.147 1.00 63.02 79 ALA D C 1
ATOM 8215 O O . ALA D 1 81 ? 2.376 -0.542 100.214 1.00 68.77 79 ALA D O 1
ATOM 8217 N N . ARG D 1 82 ? 2.691 -0.237 98.009 1.00 63.88 80 ARG D N 1
ATOM 8218 C CA . ARG D 1 82 ? 1.789 0.901 97.941 1.00 69.21 80 ARG D CA 1
ATOM 8219 C C . ARG D 1 82 ? 0.353 0.425 98.138 1.00 72.08 80 ARG D C 1
ATOM 8220 O O . ARG D 1 82 ? -0.089 -0.525 97.493 1.00 77.65 80 ARG D O 1
ATOM 8228 N N . GLY D 1 83 ? -0.369 1.083 99.038 1.00 65.85 81 GLY D N 1
ATOM 8229 C CA . GLY D 1 83 ? -1.685 0.619 99.438 1.00 69.56 81 GLY D CA 1
ATOM 8230 C C . GLY D 1 83 ? -2.824 1.040 98.534 1.00 73.38 81 GLY D C 1
ATOM 8231 O O . GLY D 1 83 ? -3.885 0.414 98.528 1.00 75.61 81 GLY D O 1
ATOM 8232 N N . GLU D 1 84 ? -2.614 2.104 97.768 1.00 71.96 82 GLU D N 1
ATOM 8233 C CA . GLU D 1 84 ? -3.654 2.600 96.880 1.00 70.23 82 GLU D CA 1
ATOM 8234 C C . GLU D 1 84 ? -3.780 1.700 95.660 1.00 70.83 82 GLU D C 1
ATOM 8235 O O . GLU D 1 84 ? -4.745 1.795 94.901 1.00 67.88 82 GLU D O 1
ATOM 8241 N N . SER D 1 85 ? -2.805 0.813 95.486 1.00 74.93 83 SER D N 1
ATOM 8242 C CA . SER D 1 85 ? -2.766 -0.054 94.319 1.00 86.90 83 SER D CA 1
ATOM 8243 C C . SER D 1 85 ? -3.710 -1.232 94.505 1.00 90.90 83 SER D C 1
ATOM 8244 O O . SER D 1 85 ? -3.519 -2.062 95.394 1.00 89.37 83 SER D O 1
ATOM 8247 N N . VAL D 1 86 ? -4.726 -1.294 93.652 1.00 105.17 84 VAL D N 1
ATOM 8248 C CA . VAL D 1 86 ? -5.697 -2.380 93.666 1.00 117.17 84 VAL D CA 1
ATOM 8249 C C . VAL D 1 86 ? -5.014 -3.722 93.418 1.00 105.21 84 VAL D C 1
ATOM 8250 O O . VAL D 1 86 ? -5.334 -4.735 94.044 1.00 96.91 84 VAL D O 1
ATOM 8254 N N . ARG D 1 87 ? -4.051 -3.698 92.508 1.00 104.93 85 ARG D N 1
ATOM 8255 C CA . ARG D 1 87 ? -3.286 -4.872 92.112 1.00 102.25 85 ARG D CA 1
ATOM 8256 C C . ARG D 1 87 ? -2.490 -5.486 93.267 1.00 95.48 85 ARG D C 1
ATOM 8257 O O . ARG D 1 87 ? -2.430 -6.707 93.405 1.00 94.19 85 ARG D O 1
ATOM 8265 N N . ASN D 1 88 ? -1.886 -4.635 94.093 1.00 95.80 86 ASN D N 1
ATOM 8266 C CA . ASN D 1 88 ? -1.029 -5.087 95.190 1.00 94.28 86 ASN D CA 1
ATOM 8267 C C . ASN D 1 88 ? -1.744 -5.899 96.269 1.00 93.17 86 ASN D C 1
ATOM 8268 O O . ASN D 1 88 ? -1.171 -6.836 96.824 1.00 94.68 86 ASN D O 1
ATOM 8273 N N . ALA D 1 89 ? -2.984 -5.531 96.579 1.00 92.58 87 ALA D N 1
ATOM 8274 C CA . ALA D 1 89 ? -3.768 -6.243 97.586 1.00 92.52 87 ALA D CA 1
ATOM 8275 C C . ALA D 1 89 ? -3.948 -7.714 97.217 1.00 92.89 87 ALA D C 1
ATOM 8276 O O . ALA D 1 89 ? -3.669 -8.602 98.023 1.00 90.81 87 ALA D O 1
ATOM 8278 N N . HIS D 1 90 ? -4.420 -7.958 95.997 1.00 95.59 88 HIS D N 1
ATOM 8279 C CA . HIS D 1 90 ? -4.604 -9.316 95.491 1.00 91.40 88 HIS D CA 1
ATOM 8280 C C . HIS D 1 90 ? -3.299 -10.112 95.487 1.00 86.38 88 HIS D C 1
ATOM 8281 O O . HIS D 1 90 ? -3.290 -11.304 95.795 1.00 83.41 88 HIS D O 1
ATOM 8288 N N . ALA D 1 91 ? -2.202 -9.445 95.141 1.00 84.24 89 ALA D N 1
ATOM 8289 C CA . ALA D 1 91 ? -0.897 -10.094 95.056 1.00 83.68 89 ALA D CA 1
ATOM 8290 C C . ALA D 1 91 ? -0.442 -10.616 96.418 1.00 91.37 89 ALA D C 1
ATOM 8291 O O . ALA D 1 91 ? 0.056 -11.737 96.529 1.00 93.17 89 ALA D O 1
ATOM 8293 N N . ILE D 1 92 ? -0.614 -9.796 97.451 1.00 91.48 90 ILE D N 1
ATOM 8294 C CA . ILE D 1 92 ? -0.210 -10.169 98.802 1.00 92.77 90 ILE D CA 1
ATOM 8295 C C . ILE D 1 92 ? -1.084 -11.283 99.369 1.00 95.43 90 ILE D C 1
ATOM 8296 O O . ILE D 1 92 ? -0.570 -12.260 99.912 1.00 95.79 90 ILE D O 1
ATOM 8301 N N . ALA D 1 93 ? -2.400 -11.132 99.238 1.00 95.47 91 ALA D N 1
ATOM 8302 C CA . ALA D 1 93 ? -3.349 -12.132 99.725 1.00 93.85 91 ALA D CA 1
ATOM 8303 C C . ALA D 1 93 ? -3.071 -13.510 99.130 1.00 98.55 91 ALA D C 1
ATOM 8304 O O . ALA D 1 93 ? -3.197 -14.529 99.811 1.00 97.89 91 ALA D O 1
ATOM 8306 N N . ALA D 1 94 ? -2.692 -13.530 97.856 1.00 99.45 92 ALA D N 1
ATOM 8307 C CA . ALA D 1 94 ? -2.367 -14.773 97.167 1.00 102.99 92 ALA D CA 1
ATOM 8308 C C . ALA D 1 94 ? -1.113 -15.424 97.743 1.00 108.56 92 ALA D C 1
ATOM 8309 O O . ALA D 1 94 ? -1.043 -16.646 97.873 1.00 109.80 92 ALA D O 1
ATOM 8311 N N . GLN D 1 95 ? -0.127 -14.602 98.088 1.00 113.68 93 GLN D N 1
ATOM 8312 C CA . GLN D 1 95 ? 1.140 -15.102 98.608 1.00 114.48 93 GLN D CA 1
ATOM 8313 C C . GLN D 1 95 ? 1.022 -15.589 100.048 1.00 117.66 93 GLN D C 1
ATOM 8314 O O . GLN D 1 95 ? 1.777 -16.461 100.475 1.00 123.01 93 GLN D O 1
ATOM 8320 N N . ILE D 1 96 ? 0.076 -15.030 100.796 1.00 117.53 94 ILE D N 1
ATOM 8321 C CA . ILE D 1 96 ? -0.119 -15.427 102.185 1.00 119.75 94 ILE D CA 1
ATOM 8322 C C . ILE D 1 96 ? -0.707 -16.839 102.233 1.00 124.73 94 ILE D C 1
ATOM 8323 O O . ILE D 1 96 ? -0.590 -17.537 103.236 1.00 127.89 94 ILE D O 1
ATOM 8328 N N . LYS D 1 97 ? -1.295 -17.276 101.124 1.00 125.25 95 LYS D N 1
ATOM 8329 C CA . LYS D 1 97 ? -1.829 -18.631 101.027 1.00 126.74 95 LYS D CA 1
ATOM 8330 C C . LYS D 1 97 ? -0.819 -19.603 100.422 1.00 132.92 95 LYS D C 1
ATOM 8331 O O . LYS D 1 97 ? -0.831 -20.794 100.732 1.00 131.09 95 LYS D O 1
ATOM 8337 N N . ARG D 1 98 ? 0.053 -19.087 99.561 1.00 143.38 96 ARG D N 1
ATOM 8338 C CA . ARG D 1 98 ? 1.098 -19.894 98.942 1.00 151.40 96 ARG D CA 1
ATOM 8339 C C . ARG D 1 98 ? 2.098 -20.359 99.999 1.00 160.56 96 ARG D C 1
ATOM 8340 O O . ARG D 1 98 ? 2.784 -21.366 99.826 1.00 168.03 96 ARG D O 1
ATOM 8348 N N . ILE D 1 99 ? 2.147 -19.633 101.112 1.00 155.72 97 ILE D N 1
ATOM 8349 C CA . ILE D 1 99 ? 3.092 -19.916 102.185 1.00 153.59 97 ILE D CA 1
ATOM 8350 C C . ILE D 1 99 ? 2.337 -20.441 103.408 1.00 152.82 97 ILE D C 1
ATOM 8351 O O . ILE D 1 99 ? 2.936 -20.796 104.421 1.00 160.53 97 ILE D O 1
ATOM 8356 N N . GLN D 1 100 ? 1.014 -20.499 103.299 1.00 144.54 98 GLN D N 1
ATOM 8357 C CA . GLN D 1 100 ? 0.188 -21.104 104.338 1.00 140.64 98 GLN D CA 1
ATOM 8358 C C . GLN D 1 100 ? -0.164 -22.535 103.960 1.00 143.79 98 GLN D C 1
ATOM 8359 O O . GLN D 1 100 ? -0.741 -23.273 104.756 1.00 144.57 98 GLN D O 1
ATOM 8365 N N . ARG D 1 101 ? 0.184 -22.920 102.737 1.00 146.40 99 ARG D N 1
ATOM 8366 C CA . ARG D 1 101 ? -0.103 -24.262 102.255 1.00 148.49 99 ARG D CA 1
ATOM 8367 C C . ARG D 1 101 ? 1.170 -24.920 101.732 1.00 149.70 99 ARG D C 1
ATOM 8368 O O . ARG D 1 101 ? 1.113 -25.908 101.003 1.00 155.04 99 ARG D O 1
ATOM 8376 N N . GLU D 1 102 ? 2.316 -24.364 102.119 1.00 144.24 100 GLU D N 1
ATOM 8377 C CA . GLU D 1 102 ? 3.624 -24.897 101.737 1.00 142.25 100 GLU D CA 1
ATOM 8378 C C . GLU D 1 102 ? 4.669 -24.662 102.826 1.00 143.98 100 GLU D C 1
ATOM 8379 O O . GLU D 1 102 ? 5.862 -24.855 102.599 1.00 139.83 100 GLU D O 1
ATOM 8385 N N . SER D 1 103 ? 4.222 -24.245 104.005 1.00 158.60 101 SER D N 1
ATOM 8386 C CA . SER D 1 103 ? 5.137 -23.763 105.036 1.00 175.00 101 SER D CA 1
ATOM 8387 C C . SER D 1 103 ? 5.973 -24.848 105.704 1.00 198.82 101 SER D C 1
ATOM 8388 O O . SER D 1 103 ? 5.962 -26.010 105.299 1.00 198.71 101 SER D O 1
ATOM 8391 N N . GLN D 1 104 ? 6.697 -24.438 106.742 1.00 218.82 102 GLN D N 1
ATOM 8392 C CA . GLN D 1 104 ? 7.443 -25.346 107.601 1.00 227.03 102 GLN D CA 1
ATOM 8393 C C . GLN D 1 104 ? 7.338 -24.837 109.037 1.00 228.81 102 GLN D C 1
ATOM 8394 O O . GLN D 1 104 ? 7.513 -25.589 109.996 1.00 237.00 102 GLN D O 1
ATOM 8400 N N . THR D 1 105 ? 7.047 -23.546 109.163 1.00 217.85 103 THR D N 1
ATOM 8401 C CA . THR D 1 105 ? 6.754 -22.922 110.448 1.00 206.91 103 THR D CA 1
ATOM 8402 C C . THR D 1 105 ? 5.423 -22.184 110.331 1.00 199.33 103 THR D C 1
ATOM 8403 O O . THR D 1 105 ? 4.790 -22.209 109.276 1.00 199.02 103 THR D O 1
ATOM 8407 N N . SER D 1 106 ? 4.995 -21.534 111.409 1.00 192.89 104 SER D N 1
ATOM 8408 C CA . SER D 1 106 ? 3.685 -20.887 111.433 1.00 182.66 104 SER D CA 1
ATOM 8409 C C . SER D 1 106 ? 3.683 -19.554 110.683 1.00 172.52 104 SER D C 1
ATOM 8410 O O . SER D 1 106 ? 2.685 -19.199 110.056 1.00 173.45 104 SER D O 1
ATOM 8413 N N . HIS D 1 107 ? 4.798 -18.828 110.768 1.00 154.73 105 HIS D N 1
ATOM 8414 C CA . HIS D 1 107 ? 4.985 -17.535 110.098 1.00 136.73 105 HIS D CA 1
ATOM 8415 C C . HIS D 1 107 ? 4.070 -16.417 110.603 1.00 122.94 105 HIS D C 1
ATOM 8416 O O . HIS D 1 107 ? 2.850 -16.569 110.676 1.00 111.58 105 HIS D O 1
ATOM 8423 N N . ASP D 1 108 ? 4.685 -15.291 110.952 1.00 123.76 106 ASP D N 1
ATOM 8424 C CA . ASP D 1 108 ? 3.961 -14.064 111.267 1.00 124.16 106 ASP D CA 1
ATOM 8425 C C . ASP D 1 108 ? 3.910 -13.150 110.042 1.00 113.44 106 ASP D C 1
ATOM 8426 O O . ASP D 1 108 ? 4.939 -12.873 109.427 1.00 111.99 106 ASP D O 1
ATOM 8431 N N . PHE D 1 109 ? 2.716 -12.680 109.693 1.00 107.81 107 PHE D N 1
ATOM 8432 C CA . PHE D 1 109 ? 2.536 -11.894 108.475 1.00 101.24 107 PHE D CA 1
ATOM 8433 C C . PHE D 1 109 ? 2.398 -10.405 108.767 1.00 94.51 107 PHE D C 1
ATOM 8434 O O . PHE D 1 109 ? 1.443 -9.972 109.410 1.00 93.69 107 PHE D O 1
ATOM 8442 N N . HIS D 1 110 ? 3.361 -9.627 108.286 1.00 93.34 108 HIS D N 1
ATOM 8443 C CA . HIS D 1 110 ? 3.362 -8.184 108.491 1.00 89.56 108 HIS D CA 1
ATOM 8444 C C . HIS D 1 110 ? 3.224 -7.428 107.170 1.00 86.74 108 HIS D C 1
ATOM 8445 O O . HIS D 1 110 ? 3.869 -7.770 106.177 1.00 90.64 108 HIS D O 1
ATOM 8452 N N . ILE D 1 111 ? 2.380 -6.401 107.168 1.00 75.56 109 ILE D N 1
ATOM 8453 C CA . ILE D 1 111 ? 2.155 -5.586 105.979 1.00 68.77 109 ILE D CA 1
ATOM 8454 C C . ILE D 1 111 ? 2.336 -4.095 106.265 1.00 68.07 109 ILE D C 1
ATOM 8455 O O . ILE D 1 111 ? 1.635 -3.534 107.106 1.00 73.87 109 ILE D O 1
ATOM 8460 N N . PHE D 1 112 ? 3.277 -3.458 105.573 1.00 66.65 110 PHE D N 1
ATOM 8461 C CA . PHE D 1 112 ? 3.447 -2.009 105.683 1.00 65.81 110 PHE D CA 1
ATOM 8462 C C . PHE D 1 112 ? 2.824 -1.313 104.472 1.00 69.67 110 PHE D C 1
ATOM 8463 O O . PHE D 1 112 ? 3.429 -1.277 103.400 1.00 76.24 110 PHE D O 1
ATOM 8471 N N . TRP D 1 113 ? 1.623 -0.764 104.633 1.00 72.40 111 TRP D N 1
ATOM 8472 C CA . TRP D 1 113 ? 0.972 -0.060 103.528 1.00 71.39 111 TRP D CA 1
ATOM 8473 C C . TRP D 1 113 ? 1.556 1.334 103.317 1.00 65.54 111 TRP D C 1
ATOM 8474 O O . TRP D 1 113 ? 1.667 2.125 104.252 1.00 64.97 111 TRP D O 1
ATOM 8485 N N . VAL D 1 114 ? 1.924 1.628 102.076 1.00 63.67 112 VAL D N 1
ATOM 8486 C CA . VAL D 1 114 ? 2.435 2.943 101.721 1.00 58.82 112 VAL D CA 1
ATOM 8487 C C . VAL D 1 114 ? 1.401 3.713 100.903 1.00 64.64 112 VAL D C 1
ATOM 8488 O O . VAL D 1 114 ? 1.080 3.320 99.783 1.00 72.40 112 VAL D O 1
ATOM 8492 N N . PRO D 1 115 ? 0.872 4.815 101.459 1.00 57.80 113 PRO D N 1
ATOM 8493 C CA . PRO D 1 115 ? 1.196 5.336 102.786 1.00 55.82 113 PRO D CA 1
ATOM 8494 C C . PRO D 1 115 ? 0.153 4.985 103.842 1.00 60.10 113 PRO D C 1
ATOM 8495 O O . PRO D 1 115 ? 0.347 5.312 105.011 1.00 62.72 113 PRO D O 1
ATOM 8499 N N . ARG D 1 116 ? -0.932 4.326 103.445 1.00 64.64 114 ARG D N 1
ATOM 8500 C CA . ARG D 1 116 ? -2.025 4.101 104.379 1.00 63.69 114 ARG D CA 1
ATOM 8501 C C . ARG D 1 116 ? -2.796 2.808 104.148 1.00 69.69 114 ARG D C 1
ATOM 8502 O O . ARG D 1 116 ? -2.834 2.269 103.040 1.00 70.21 114 ARG D O 1
ATOM 8510 N N . ARG D 1 117 ? -3.408 2.323 105.223 1.00 75.60 115 ARG D N 1
ATOM 8511 C CA . ARG D 1 117 ? -4.325 1.201 105.156 1.00 79.77 115 ARG D CA 1
ATOM 8512 C C . ARG D 1 117 ? -5.639 1.710 104.590 1.00 82.66 115 ARG D C 1
ATOM 8513 O O . ARG D 1 117 ? -6.237 2.637 105.135 1.00 86.88 115 ARG D O 1
ATOM 8521 N N . THR D 1 118 ? -6.083 1.110 103.493 1.00 84.54 116 THR D N 1
ATOM 8522 C CA . THR D 1 118 ? -7.303 1.558 102.836 1.00 82.15 116 THR D CA 1
ATOM 8523 C C . THR D 1 118 ? -8.436 0.561 103.044 1.00 83.67 116 THR D C 1
ATOM 8524 O O . THR D 1 118 ? -8.194 -0.613 103.327 1.00 86.07 116 THR D O 1
ATOM 8528 N N . LEU D 1 119 ? -9.671 1.041 102.919 1.00 81.66 117 LEU D N 1
ATOM 8529 C CA . LEU D 1 119 ? -10.849 0.188 103.033 1.00 83.65 117 LEU D CA 1
ATOM 8530 C C . LEU D 1 119 ? -10.775 -0.934 102.004 1.00 94.33 117 LEU D C 1
ATOM 8531 O O . LEU D 1 119 ? -11.116 -2.081 102.297 1.00 100.71 117 LEU D O 1
ATOM 8536 N N . PHE D 1 120 ? -10.325 -0.590 100.798 1.00 95.20 118 PHE D N 1
ATOM 8537 C CA . PHE D 1 120 ? -10.114 -1.567 99.735 1.00 98.17 118 PHE D CA 1
ATOM 8538 C C . PHE D 1 120 ? -9.213 -2.716 100.155 1.00 94.07 118 PHE D C 1
ATOM 8539 O O . PHE D 1 120 ? -9.563 -3.883 99.978 1.00 94.23 118 PHE D O 1
ATOM 8547 N N . SER D 1 121 ? -8.051 -2.370 100.700 1.00 91.78 119 SER D N 1
ATOM 8548 C CA . SER D 1 121 ? -7.052 -3.349 101.105 1.00 92.99 119 SER D CA 1
ATOM 8549 C C . SER D 1 121 ? -7.666 -4.422 101.987 1.00 103.52 119 SER D C 1
ATOM 8550 O O . SER D 1 121 ? -7.421 -5.613 101.800 1.00 101.91 119 SER D O 1
ATOM 8553 N N . ASP D 1 122 ? -8.485 -3.983 102.935 1.00 111.77 120 ASP D N 1
ATOM 8554 C CA . ASP D 1 122 ? -9.090 -4.880 103.904 1.00 110.98 120 ASP D CA 1
ATOM 8555 C C . ASP D 1 122 ? -10.072 -5.864 103.275 1.00 112.75 120 ASP D C 1
ATOM 8556 O O . ASP D 1 122 ? -10.045 -7.051 103.597 1.00 120.32 120 ASP D O 1
ATOM 8561 N N . LYS D 1 123 ? -10.926 -5.385 102.374 1.00 104.50 121 LYS D N 1
ATOM 8562 C CA . LYS D 1 123 ? -11.928 -6.259 101.761 1.00 101.42 121 LYS D CA 1
ATOM 8563 C C . LYS D 1 123 ? -11.337 -7.328 100.847 1.00 93.45 121 LYS D C 1
ATOM 8564 O O . LYS D 1 123 ? -11.827 -8.456 100.821 1.00 95.26 121 LYS D O 1
ATOM 8570 N N . VAL D 1 124 ? -10.299 -6.981 100.095 1.00 88.67 122 VAL D N 1
ATOM 8571 C CA . VAL D 1 124 ? -9.610 -7.979 99.284 1.00 84.52 122 VAL D CA 1
ATOM 8572 C C . VAL D 1 124 ? -8.967 -8.998 100.219 1.00 90.10 122 VAL D C 1
ATOM 8573 O O . VAL D 1 124 ? -9.013 -10.204 99.969 1.00 93.20 122 VAL D O 1
ATOM 8577 N N . LEU D 1 125 ? -8.377 -8.504 101.305 1.00 86.74 123 LEU D N 1
ATOM 8578 C CA . LEU D 1 125 ? -7.801 -9.374 102.322 1.00 88.27 123 LEU D CA 1
ATOM 8579 C C . LEU D 1 125 ? -8.897 -10.159 103.043 1.00 91.04 123 LEU D C 1
ATOM 8580 O O . LEU D 1 125 ? -8.703 -11.323 103.396 1.00 87.23 123 LEU D O 1
ATOM 8585 N N . GLU D 1 126 ? -10.046 -9.518 103.254 1.00 98.59 124 GLU D N 1
ATOM 8586 C CA . GLU D 1 126 ? -11.172 -10.162 103.930 1.00 104.39 124 GLU D CA 1
ATOM 8587 C C . GLU D 1 126 ? -11.785 -11.249 103.060 1.00 109.35 124 GLU D C 1
ATOM 8588 O O . GLU D 1 126 ? -11.943 -12.387 103.500 1.00 117.93 124 GLU D O 1
ATOM 8594 N N . GLU D 1 127 ? -12.121 -10.901 101.820 1.00 110.60 125 GLU D N 1
ATOM 8595 C CA . GLU D 1 127 ? -12.680 -11.868 100.877 1.00 114.49 125 GLU D CA 1
ATOM 8596 C C . GLU D 1 127 ? -11.605 -12.817 100.351 1.00 119.87 125 GLU D C 1
ATOM 8597 O O . GLU D 1 127 ? -11.662 -13.279 99.211 1.00 128.42 125 GLU D O 1
ATOM 8603 N N . ALA D 1 128 ? -10.625 -13.091 101.202 1.00 117.96 126 ALA D N 1
ATOM 8604 C CA . ALA D 1 128 ? -9.622 -14.112 100.966 1.00 115.94 126 ALA D CA 1
ATOM 8605 C C . ALA D 1 128 ? -9.306 -14.747 102.313 1.00 122.41 126 ALA D C 1
ATOM 8606 O O . ALA D 1 128 ? -8.499 -15.666 102.413 1.00 124.00 126 ALA D O 1
ATOM 8608 N N . GLY D 1 129 ? -9.961 -14.243 103.355 1.00 127.96 127 GLY D N 1
ATOM 8609 C CA . GLY D 1 129 ? -9.827 -14.805 104.686 1.00 131.55 127 GLY D CA 1
ATOM 8610 C C . GLY D 1 129 ? -8.571 -14.400 105.434 1.00 130.49 127 GLY D C 1
ATOM 8611 O O . GLY D 1 129 ? -8.506 -14.532 106.656 1.00 138.34 127 GLY D O 1
ATOM 8612 N N . VAL D 1 130 ? -7.571 -13.907 104.710 1.00 118.53 128 VAL D N 1
ATOM 8613 C CA . VAL D 1 130 ? -6.265 -13.631 105.304 1.00 109.64 128 VAL D CA 1
ATOM 8614 C C . VAL D 1 130 ? -6.194 -12.319 106.089 1.00 104.11 128 VAL D C 1
ATOM 8615 O O . VAL D 1 130 ? -5.131 -11.957 106.595 1.00 102.75 128 VAL D O 1
ATOM 8619 N N . LEU D 1 131 ? -7.316 -11.613 106.198 1.00 97.88 129 LEU D N 1
ATOM 8620 C CA . LEU D 1 131 ? -7.345 -10.345 106.926 1.00 90.53 129 LEU D CA 1
ATOM 8621 C C . LEU D 1 131 ? -7.051 -10.559 108.410 1.00 90.98 129 LEU D C 1
ATOM 8622 O O . LEU D 1 131 ? -6.361 -9.755 109.040 1.00 85.75 129 LEU D O 1
ATOM 8627 N N . GLY D 1 132 ? -7.577 -11.649 108.959 1.00 94.36 130 GLY D N 1
ATOM 8628 C CA . GLY D 1 132 ? -7.386 -11.972 110.361 1.00 98.61 130 GLY D CA 1
ATOM 8629 C C . GLY D 1 132 ? -5.957 -12.350 110.705 1.00 101.58 130 GLY D C 1
ATOM 8630 O O . GLY D 1 132 ? -5.520 -12.173 111.842 1.00 102.18 130 GLY D O 1
ATOM 8631 N N . ASP D 1 133 ? -5.231 -12.881 109.725 1.00 104.83 131 ASP D N 1
ATOM 8632 C CA . ASP D 1 133 ? -3.847 -13.296 109.929 1.00 110.50 131 ASP D CA 1
ATOM 8633 C C . ASP D 1 133 ? -2.863 -12.229 109.454 1.00 112.44 131 ASP D C 1
ATOM 8634 O O . ASP D 1 133 ? -1.813 -12.554 108.900 1.00 119.49 131 ASP D O 1
ATOM 8639 N N . ALA D 1 134 ? -3.191 -10.961 109.678 1.00 108.82 132 ALA D N 1
ATOM 8640 C CA . ALA D 1 134 ? -2.418 -9.876 109.080 1.00 101.32 132 ALA D CA 1
ATOM 8641 C C . ALA D 1 134 ? -2.098 -8.747 110.055 1.00 96.33 132 ALA D C 1
ATOM 8642 O O . ALA D 1 134 ? -2.996 -8.088 110.581 1.00 94.88 132 ALA D O 1
ATOM 8644 N N . ASN D 1 135 ? -0.806 -8.536 110.289 1.00 96.26 133 ASN D N 1
ATOM 8645 C CA . ASN D 1 135 ? -0.336 -7.427 111.108 1.00 97.38 133 ASN D CA 1
ATOM 8646 C C . ASN D 1 135 ? -0.134 -6.181 110.249 1.00 92.36 133 ASN D C 1
ATOM 8647 O O . ASN D 1 135 ? 0.949 -5.963 109.705 1.00 92.48 133 ASN D O 1
ATOM 8652 N N . ILE D 1 136 ? -1.178 -5.366 110.138 1.00 89.78 134 ILE D N 1
ATOM 8653 C CA . ILE D 1 136 ? -1.195 -4.257 109.186 1.00 82.77 134 ILE D CA 1
ATOM 8654 C C . ILE D 1 136 ? -0.812 -2.915 109.805 1.00 82.05 134 ILE D C 1
ATOM 8655 O O . ILE D 1 136 ? -1.507 -2.402 110.683 1.00 85.46 134 ILE D O 1
ATOM 8660 N N . SER D 1 137 ? 0.295 -2.351 109.330 1.00 78.92 135 SER D N 1
ATOM 8661 C CA . SER D 1 137 ? 0.758 -1.040 109.776 1.00 79.33 135 SER D CA 1
ATOM 8662 C C . SER D 1 137 ? 0.862 -0.074 108.601 1.00 79.48 135 SER D C 1
ATOM 8663 O O . SER D 1 137 ? 0.855 -0.488 107.443 1.00 73.98 135 SER D O 1
ATOM 8666 N N . GLU D 1 138 ? 0.950 1.216 108.903 1.00 82.14 136 GLU D N 1
ATOM 8667 C CA . GLU D 1 138 ? 1.028 2.234 107.863 1.00 75.46 136 GLU D CA 1
ATOM 8668 C C . GLU D 1 138 ? 2.410 2.883 107.788 1.00 81.98 136 GLU D C 1
ATOM 8669 O O . GLU D 1 138 ? 2.991 3.261 108.806 1.00 82.59 136 GLU D O 1
ATOM 8675 N N . LEU D 1 139 ? 2.927 3.003 106.569 1.00 84.24 137 LEU D N 1
ATOM 8676 C CA . LEU D 1 139 ? 4.227 3.614 106.324 1.00 78.50 137 LEU D CA 1
ATOM 8677 C C . LEU D 1 139 ? 4.018 4.903 105.542 1.00 74.75 137 LEU D C 1
ATOM 8678 O O . LEU D 1 139 ? 4.036 4.894 104.312 1.00 82.12 137 LEU D O 1
ATOM 8683 N N . PRO D 1 140 ? 3.826 6.019 106.258 1.00 70.52 138 PRO D N 1
ATOM 8684 C CA . PRO D 1 140 ? 3.455 7.304 105.653 1.00 72.26 138 PRO D CA 1
ATOM 8685 C C . PRO D 1 140 ? 4.534 7.916 104.763 1.00 74.35 138 PRO D C 1
ATOM 8686 O O . PRO D 1 140 ? 5.013 9.012 105.058 1.00 85.44 138 PRO D O 1
ATOM 8690 N N . LEU D 1 141 ? 4.902 7.220 103.691 1.00 68.87 139 LEU D N 1
ATOM 8691 C CA . LEU D 1 141 ? 5.819 7.763 102.693 1.00 65.46 139 LEU D CA 1
ATOM 8692 C C . LEU D 1 141 ? 5.054 8.514 101.609 1.00 68.31 139 LEU D C 1
ATOM 8693 O O . LEU D 1 141 ? 4.074 8.005 101.066 1.00 75.44 139 LEU D O 1
ATOM 8698 N N . TYR D 1 142 ? 5.508 9.719 101.286 1.00 61.65 140 TYR D N 1
ATOM 8699 C CA . TYR D 1 142 ? 4.875 10.496 100.229 1.00 65.13 140 TYR D CA 1
ATOM 8700 C C . TYR D 1 142 ? 5.909 10.983 99.217 1.00 69.73 140 TYR D C 1
ATOM 8701 O O . TYR D 1 142 ? 6.203 10.293 98.238 1.00 61.94 140 TYR D O 1
ATOM 8710 N N . PHE D 1 143 ? 6.460 12.169 99.458 1.00 73.29 141 PHE D N 1
ATOM 8711 C CA . PHE D 1 143 ? 7.570 12.664 98.655 1.00 57.23 141 PHE D CA 1
ATOM 8712 C C . PHE D 1 143 ? 8.833 11.864 98.925 1.00 59.27 141 PHE D C 1
ATOM 8713 O O . PHE D 1 143 ? 9.242 11.705 100.074 1.00 63.92 141 PHE D O 1
ATOM 8721 N N . PHE D 1 144 ? 9.449 11.354 97.867 1.00 62.86 142 PHE D N 1
ATOM 8722 C CA . PHE D 1 144 ? 10.810 10.856 97.969 1.00 58.11 142 PHE D CA 1
ATOM 8723 C C . PHE D 1 144 ? 11.745 11.978 97.541 1.00 57.12 142 PHE D C 1
ATOM 8724 O O . PHE D 1 144 ? 11.682 12.439 96.402 1.00 58.66 142 PHE D O 1
ATOM 8732 N N . PRO D 1 145 ? 12.606 12.433 98.461 1.00 59.47 143 PRO D N 1
ATOM 8733 C CA . PRO D 1 145 ? 13.502 13.551 98.151 1.00 61.39 143 PRO D CA 1
ATOM 8734 C C . PRO D 1 145 ? 14.670 13.119 97.264 1.00 72.04 143 PRO D C 1
ATOM 8735 O O . PRO D 1 145 ? 15.655 12.563 97.751 1.00 74.87 143 PRO D O 1
ATOM 8739 N N . LEU D 1 146 ? 14.547 13.381 95.966 1.00 69.23 144 LEU D N 1
ATOM 8740 C CA . LEU D 1 146 ? 15.547 12.963 94.989 1.00 63.86 144 LEU D CA 1
ATOM 8741 C C . LEU D 1 146 ? 16.748 13.896 94.998 1.00 69.07 144 LEU D C 1
ATOM 8742 O O . LEU D 1 146 ? 17.874 13.482 94.727 1.00 68.00 144 LEU D O 1
ATOM 8747 N N . GLU D 1 147 ? 16.494 15.160 95.309 1.00 75.38 145 GLU D N 1
ATOM 8748 C CA . GLU D 1 147 ? 17.546 16.151 95.474 1.00 81.86 145 GLU D CA 1
ATOM 8749 C C . GLU D 1 147 ? 17.170 17.138 96.565 1.00 81.17 145 GLU D C 1
ATOM 8750 O O . GLU D 1 147 ? 16.095 17.056 97.160 1.00 72.33 145 GLU D O 1
ATOM 8756 N N . ARG D 1 148 ? 18.072 18.076 96.814 1.00 88.08 146 ARG D N 1
ATOM 8757 C CA . ARG D 1 148 ? 17.842 19.146 97.768 1.00 93.07 146 ARG D CA 1
ATOM 8758 C C . ARG D 1 148 ? 16.698 20.055 97.322 1.00 92.22 146 ARG D C 1
ATOM 8759 O O . ARG D 1 148 ? 16.051 20.697 98.148 1.00 94.02 146 ARG D O 1
ATOM 8767 N N . ASP D 1 149 ? 16.443 20.092 96.017 1.00 88.24 147 ASP D N 1
ATOM 8768 C CA . ASP D 1 149 ? 15.403 20.957 95.465 1.00 83.24 147 ASP D CA 1
ATOM 8769 C C . ASP D 1 149 ? 14.341 20.196 94.670 1.00 77.29 147 ASP D C 1
ATOM 8770 O O . ASP D 1 149 ? 13.545 20.806 93.957 1.00 78.12 147 ASP D O 1
ATOM 8775 N N . VAL D 1 150 ? 14.323 18.871 94.790 1.00 68.00 148 VAL D N 1
ATOM 8776 C CA . VAL D 1 150 ? 13.371 18.060 94.030 1.00 62.96 148 VAL D CA 1
ATOM 8777 C C . VAL D 1 150 ? 12.705 16.982 94.882 1.00 63.47 148 VAL D C 1
ATOM 8778 O O . VAL D 1 150 ? 13.366 16.060 95.363 1.00 67.06 148 VAL D O 1
ATOM 8782 N N . LEU D 1 151 ? 11.393 17.107 95.064 1.00 57.75 149 LEU D N 1
ATOM 8783 C CA . LEU D 1 151 ? 10.606 16.083 95.743 1.00 59.42 149 LEU D CA 1
ATOM 8784 C C . LEU D 1 151 ? 9.659 15.393 94.764 1.00 60.69 149 LEU D C 1
ATOM 8785 O O . LEU D 1 151 ? 8.956 16.057 94.004 1.00 66.01 149 LEU D O 1
ATOM 8790 N N . SER D 1 152 ? 9.638 14.063 94.789 1.00 54.27 150 SER D N 1
ATOM 8791 C CA . SER D 1 152 ? 8.786 13.301 93.881 1.00 58.05 150 SER D CA 1
ATOM 8792 C C . SER D 1 152 ? 8.098 12.115 94.555 1.00 59.06 150 SER D C 1
ATOM 8793 O O . SER D 1 152 ? 8.719 11.374 95.317 1.00 51.74 150 SER D O 1
ATOM 8796 N N . LEU D 1 153 ? 6.809 11.947 94.267 1.00 58.06 151 LEU D N 1
ATOM 8797 C CA . LEU D 1 153 ? 6.034 10.829 94.796 1.00 57.13 151 LEU D CA 1
ATOM 8798 C C . LEU D 1 153 ? 6.480 9.507 94.183 1.00 63.53 151 LEU D C 1
ATOM 8799 O O . LEU D 1 153 ? 6.165 8.438 94.709 1.00 70.49 151 LEU D O 1
ATOM 8804 N N . GLU D 1 154 ? 7.213 9.597 93.071 1.00 61.14 152 GLU D N 1
ATOM 8805 C CA . GLU D 1 154 ? 7.722 8.432 92.341 1.00 56.28 152 GLU D CA 1
ATOM 8806 C C . GLU D 1 154 ? 6.620 7.459 91.928 1.00 53.71 152 GLU D C 1
ATOM 8807 O O . GLU D 1 154 ? 6.761 6.244 92.081 1.00 55.66 152 GLU D O 1
ATOM 8813 N N . LEU D 1 155 ? 5.526 8.007 91.407 1.00 55.53 153 LEU D N 1
ATOM 8814 C CA . LEU D 1 155 ? 4.427 7.205 90.879 1.00 55.74 153 LEU D CA 1
ATOM 8815 C C . LEU D 1 155 ? 4.585 7.051 89.371 1.00 58.21 153 LEU D C 1
ATOM 8816 O O . LEU D 1 155 ? 4.190 7.928 88.605 1.00 47.87 153 LEU D O 1
ATOM 8821 N N . ASN D 1 156 ? 5.171 5.934 88.955 1.00 69.18 154 ASN D N 1
ATOM 8822 C CA . ASN D 1 156 ? 5.581 5.750 87.566 1.00 73.72 154 ASN D CA 1
ATOM 8823 C C . ASN D 1 156 ? 4.417 5.719 86.583 1.00 70.76 154 ASN D C 1
ATOM 8824 O O . ASN D 1 156 ? 4.524 6.237 85.472 1.00 85.60 154 ASN D O 1
ATOM 8829 N N . ASP D 1 157 ? 3.309 5.109 86.991 1.00 69.36 155 ASP D N 1
ATOM 8830 C CA . ASP D 1 157 ? 2.136 5.002 86.128 1.00 78.13 155 ASP D CA 1
ATOM 8831 C C . ASP D 1 157 ? 1.123 6.115 86.379 1.00 79.70 155 ASP D C 1
ATOM 8832 O O . ASP D 1 157 ? -0.029 6.016 85.958 1.00 80.77 155 ASP D O 1
ATOM 8837 N N . SER D 1 158 ? 1.552 7.170 87.068 1.00 75.89 156 SER D N 1
ATOM 8838 C CA . SER D 1 158 ? 0.654 8.266 87.419 1.00 65.61 156 SER D CA 1
ATOM 8839 C C . SER D 1 158 ? 0.158 9.015 86.190 1.00 60.45 156 SER D C 1
ATOM 8840 O O . SER D 1 158 ? -0.919 9.598 86.219 1.00 58.65 156 SER D O 1
ATOM 8843 N N . PHE D 1 159 ? 0.946 9.010 85.117 1.00 62.49 157 PHE D N 1
ATOM 8844 C CA . PHE D 1 159 ? 0.558 9.709 83.895 1.00 59.93 157 PHE D CA 1
ATOM 8845 C C . PHE D 1 159 ? -0.530 8.953 83.140 1.00 63.04 157 PHE D C 1
ATOM 8846 O O . PHE D 1 159 ? -1.488 9.553 82.655 1.00 53.45 157 PHE D O 1
ATOM 8854 N N . ARG D 1 160 ? -0.368 7.638 83.025 1.00 71.84 158 ARG D N 1
ATOM 8855 C CA . ARG D 1 160 ? -1.391 6.799 82.415 1.00 64.18 158 ARG D CA 1
ATOM 8856 C C . ARG D 1 160 ? -2.676 6.814 83.245 1.00 61.99 158 ARG D C 1
ATOM 8857 O O . ARG D 1 160 ? -3.763 7.005 82.705 1.00 63.37 158 ARG D O 1
ATOM 8865 N N . ASP D 1 161 ? -2.539 6.587 84.551 1.00 55.11 159 ASP D N 1
ATOM 8866 C CA . ASP D 1 161 ? -3.673 6.573 85.479 1.00 54.04 159 ASP D CA 1
ATOM 8867 C C . ASP D 1 161 ? -4.505 7.844 85.389 1.00 52.91 159 ASP D C 1
ATOM 8868 O O . ASP D 1 161 ? -5.732 7.799 85.305 1.00 61.67 159 ASP D O 1
ATOM 8873 N N . LEU D 1 162 ? -3.824 8.980 85.398 1.00 40.99 160 LEU D N 1
ATOM 8874 C CA . LEU D 1 162 ? -4.492 10.266 85.488 1.00 41.12 160 LEU D CA 1
ATOM 8875 C C . LEU D 1 162 ? -5.163 10.676 84.177 1.00 49.73 160 LEU D C 1
ATOM 8876 O O . LEU D 1 162 ? -6.352 10.990 84.159 1.00 49.87 160 LEU D O 1
ATOM 8881 N N . TYR D 1 163 ? -4.408 10.661 83.082 1.00 56.19 161 TYR D N 1
ATOM 8882 C CA . TYR D 1 163 ? -4.875 11.250 81.826 1.00 60.55 161 TYR D CA 1
ATOM 8883 C C . TYR D 1 163 ? -5.526 10.260 80.858 1.00 70.85 161 TYR D C 1
ATOM 8884 O O . TYR D 1 163 ? -6.323 10.651 80.003 1.00 78.11 161 TYR D O 1
ATOM 8893 N N . LEU D 1 164 ? -5.200 8.981 81.001 1.00 65.12 162 LEU D N 1
ATOM 8894 C CA . LEU D 1 164 ? -5.769 7.950 80.141 1.00 58.98 162 LEU D CA 1
ATOM 8895 C C . LEU D 1 164 ? -6.848 7.163 80.882 1.00 68.87 162 LEU D C 1
ATOM 8896 O O . LEU D 1 164 ? -7.915 6.890 80.330 1.00 73.76 162 LEU D O 1
ATOM 8901 N N . ALA D 1 165 ? -6.568 6.807 82.133 1.00 68.61 163 ALA D N 1
ATOM 8902 C CA . ALA D 1 165 ? -7.483 5.988 82.925 1.00 66.32 163 ALA D CA 1
ATOM 8903 C C . ALA D 1 165 ? -8.467 6.837 83.718 1.00 67.64 163 ALA D C 1
ATOM 8904 O O . ALA D 1 165 ? -9.458 6.323 84.239 1.00 73.88 163 ALA D O 1
ATOM 8906 N N . LYS D 1 166 ? -8.175 8.132 83.808 1.00 64.54 164 LYS D N 1
ATOM 8907 C CA . LYS D 1 166 ? -9.012 9.083 84.536 1.00 59.42 164 LYS D CA 1
ATOM 8908 C C . LYS D 1 166 ? -9.164 8.669 85.999 1.00 59.01 164 LYS D C 1
ATOM 8909 O O . LYS D 1 166 ? -10.265 8.661 86.548 1.00 52.77 164 LYS D O 1
ATOM 8915 N N . ASP D 1 167 ? -8.036 8.328 86.614 1.00 59.62 165 ASP D N 1
ATOM 8916 C CA . ASP D 1 167 ? -7.980 7.939 88.017 1.00 43.02 165 ASP D CA 1
ATOM 8917 C C . ASP D 1 167 ? -7.383 9.080 88.831 1.00 61.35 165 ASP D C 1
ATOM 8918 O O . ASP D 1 167 ? -6.212 9.406 88.674 1.00 63.93 165 ASP D O 1
ATOM 8923 N N . PRO D 1 168 ? -8.189 9.689 89.710 1.00 68.86 166 PRO D N 1
ATOM 8924 C CA . PRO D 1 168 ? -7.777 10.827 90.543 1.00 70.12 166 PRO D CA 1
ATOM 8925 C C . PRO D 1 168 ? -6.861 10.483 91.728 1.00 64.35 166 PRO D C 1
ATOM 8926 O O . PRO D 1 168 ? -6.569 11.375 92.522 1.00 65.54 166 PRO D O 1
ATOM 8930 N N . THR D 1 169 ? -6.430 9.229 91.851 1.00 54.67 167 THR D N 1
ATOM 8931 C CA . THR D 1 169 ? -5.568 8.818 92.965 1.00 54.49 167 THR D CA 1
ATOM 8932 C C . THR D 1 169 ? -4.278 9.652 93.110 1.00 62.15 167 THR D C 1
ATOM 8933 O O . THR D 1 169 ? -3.971 10.104 94.216 1.00 58.25 167 THR D O 1
ATOM 8937 N N . PRO D 1 170 ? -3.516 9.861 92.010 1.00 64.43 168 PRO D N 1
ATOM 8938 C CA . PRO D 1 170 ? -2.284 10.641 92.181 1.00 60.24 168 PRO D CA 1
ATOM 8939 C C . PRO D 1 170 ? -2.542 12.069 92.661 1.00 62.72 168 PRO D C 1
ATOM 8940 O O . PRO D 1 170 ? -1.745 12.603 93.433 1.00 64.36 168 PRO D O 1
ATOM 8944 N N . VAL D 1 171 ? -3.628 12.678 92.195 1.00 60.03 169 VAL D N 1
ATOM 8945 C CA . VAL D 1 171 ? -4.007 14.010 92.653 1.00 59.11 169 VAL D CA 1
ATOM 8946 C C . VAL D 1 171 ? -4.296 13.975 94.155 1.00 63.28 169 VAL D C 1
ATOM 8947 O O . VAL D 1 171 ? -3.926 14.891 94.893 1.00 68.66 169 VAL D O 1
ATOM 8951 N N . PHE D 1 172 ? -4.943 12.902 94.601 1.00 59.75 170 PHE D N 1
ATOM 8952 C CA . PHE D 1 172 ? -5.269 12.725 96.013 1.00 60.84 170 PHE D CA 1
ATOM 8953 C C . PHE D 1 172 ? -4.008 12.632 96.874 1.00 67.24 170 PHE D C 1
ATOM 8954 O O . PHE D 1 172 ? -3.846 13.394 97.830 1.00 74.06 170 PHE D O 1
ATOM 8962 N N . LEU D 1 173 ? -3.126 11.694 96.535 1.00 61.61 171 LEU D N 1
ATOM 8963 C CA . LEU D 1 173 ? -1.852 11.523 97.235 1.00 61.33 171 LEU D CA 1
ATOM 8964 C C . LEU D 1 173 ? -1.059 12.825 97.296 1.00 65.24 171 LEU D C 1
ATOM 8965 O O . LEU D 1 173 ? -0.621 13.249 98.367 1.00 58.18 171 LEU D O 1
ATOM 8970 N N . LEU D 1 174 ? -0.864 13.440 96.134 1.00 68.86 172 LEU D N 1
ATOM 8971 C CA . LEU D 1 174 ? -0.128 14.694 96.034 1.00 64.75 172 LEU D CA 1
ATOM 8972 C C . LEU D 1 174 ? -0.708 15.769 96.948 1.00 69.14 172 LEU D C 1
ATOM 8973 O O . LEU D 1 174 ? 0.032 16.553 97.545 1.00 73.15 172 LEU D O 1
ATOM 8978 N N . SER D 1 175 ? -2.034 15.797 97.055 1.00 65.80 173 SER D N 1
ATOM 8979 C CA . SER D 1 175 ? -2.711 16.734 97.944 1.00 68.03 173 SER D CA 1
ATOM 8980 C C . SER D 1 175 ? -2.330 16.454 99.392 1.00 71.83 173 SER D C 1
ATOM 8981 O O . SER D 1 175 ? -1.963 17.368 100.133 1.00 73.96 173 SER D O 1
ATOM 8984 N N . ARG D 1 176 ? -2.429 15.189 99.790 1.00 66.94 174 ARG D N 1
ATOM 8985 C CA . ARG D 1 176 ? -2.045 14.777 101.136 1.00 64.26 174 ARG D CA 1
ATOM 8986 C C . ARG D 1 176 ? -0.585 15.109 101.416 1.00 67.63 174 ARG D C 1
ATOM 8987 O O . ARG D 1 176 ? -0.260 15.658 102.470 1.00 65.99 174 ARG D O 1
ATOM 8995 N N . ALA D 1 177 ? 0.288 14.756 100.476 1.00 65.70 175 ALA D N 1
ATOM 8996 C CA . ALA D 1 177 ? 1.707 15.073 100.582 1.00 63.59 175 ALA D CA 1
ATOM 8997 C C . ALA D 1 177 ? 1.922 16.557 100.874 1.00 68.95 175 ALA D C 1
ATOM 8998 O O . ALA D 1 177 ? 2.611 16.916 101.831 1.00 72.71 175 ALA D O 1
ATOM 9000 N N . LEU D 1 178 ? 1.327 17.415 100.050 1.00 69.39 176 LEU D N 1
ATOM 9001 C CA . LEU D 1 178 ? 1.428 18.859 100.250 1.00 72.96 176 LEU D CA 1
ATOM 9002 C C . LEU D 1 178 ? 0.835 19.310 101.583 1.00 77.02 176 LEU D C 1
ATOM 9003 O O . LEU D 1 178 ? 1.344 20.235 102.213 1.00 82.30 176 LEU D O 1
ATOM 9008 N N . MET D 1 179 ? -0.245 18.661 102.005 1.00 76.58 177 MET D N 1
ATOM 9009 C CA . MET D 1 179 ? -0.904 19.022 103.257 1.00 76.59 177 MET D CA 1
ATOM 9010 C C . MET D 1 179 ? 0.027 18.759 104.439 1.00 76.60 177 MET D C 1
ATOM 9011 O O . MET D 1 179 ? 0.046 19.520 105.408 1.00 75.94 177 MET D O 1
ATOM 9016 N N . GLY D 1 180 ? 0.791 17.675 104.352 1.00 76.57 178 GLY D N 1
ATOM 9017 C CA . GLY D 1 180 ? 1.822 17.373 105.329 1.00 74.12 178 GLY D CA 1
ATOM 9018 C C . GLY D 1 180 ? 2.831 18.494 105.512 1.00 76.74 178 GLY D C 1
ATOM 9019 O O . GLY D 1 180 ? 3.232 18.799 106.634 1.00 80.21 178 GLY D O 1
ATOM 9020 N N . ILE D 1 181 ? 3.248 19.101 104.405 1.00 81.49 179 ILE D N 1
ATOM 9021 C CA . ILE D 1 181 ? 4.181 20.224 104.445 1.00 77.47 179 ILE D CA 1
ATOM 9022 C C . ILE D 1 181 ? 3.554 21.389 105.206 1.00 74.37 179 ILE D C 1
ATOM 9023 O O . ILE D 1 181 ? 4.223 22.070 105.983 1.00 73.62 179 ILE D O 1
ATOM 9028 N N . GLN D 1 182 ? 2.259 21.599 104.984 1.00 74.10 180 GLN D N 1
ATOM 9029 C CA . GLN D 1 182 ? 1.520 22.663 105.652 1.00 73.53 180 GLN D CA 1
ATOM 9030 C C . GLN D 1 182 ? 1.437 22.415 107.150 1.00 74.12 180 GLN D C 1
ATOM 9031 O O . GLN D 1 182 ? 1.564 23.342 107.947 1.00 73.06 180 GLN D O 1
ATOM 9037 N N . LYS D 1 183 ? 1.220 21.158 107.524 1.00 77.08 181 LYS D N 1
ATOM 9038 C CA . LYS D 1 183 ? 1.091 20.784 108.928 1.00 74.87 181 LYS D CA 1
ATOM 9039 C C . LYS D 1 183 ? 2.376 21.071 109.702 1.00 75.33 181 LYS D C 1
ATOM 9040 O O . LYS D 1 183 ? 2.339 21.322 110.905 1.00 81.87 181 LYS D O 1
ATOM 9046 N N . LYS D 1 184 ? 3.508 21.036 109.006 1.00 74.28 182 LYS D N 1
ATOM 9047 C CA . LYS D 1 184 ? 4.801 21.246 109.646 1.00 78.20 182 LYS D CA 1
ATOM 9048 C C . LYS D 1 184 ? 5.274 22.699 109.565 1.00 84.50 182 LYS D C 1
ATOM 9049 O O . LYS D 1 184 ? 5.866 23.216 110.513 1.00 97.52 182 LYS D O 1
ATOM 9055 N N . HIS D 1 185 ? 5.010 23.362 108.444 1.00 76.55 183 HIS D N 1
ATOM 9056 C CA . HIS D 1 185 ? 5.587 24.683 108.213 1.00 71.19 183 HIS D CA 1
ATOM 9057 C C . HIS D 1 185 ? 4.553 25.794 108.084 1.00 67.13 183 HIS D C 1
ATOM 9058 O O . HIS D 1 185 ? 4.915 26.954 107.900 1.00 68.88 183 HIS D O 1
ATOM 9065 N N . GLY D 1 186 ? 3.274 25.446 108.177 1.00 63.73 184 GLY D N 1
ATOM 9066 C CA . GLY D 1 186 ? 2.222 26.444 108.097 1.00 68.42 184 GLY D CA 1
ATOM 9067 C C . GLY D 1 186 ? 1.522 26.471 106.752 1.00 73.22 184 GLY D C 1
ATOM 9068 O O . GLY D 1 186 ? 2.066 26.010 105.748 1.00 86.92 184 GLY D O 1
ATOM 9069 N N . LEU D 1 187 ? 0.308 27.012 106.737 1.00 66.13 185 LEU D N 1
ATOM 9070 C CA . LEU D 1 187 ? -0.480 27.137 105.516 1.00 70.86 185 LEU D CA 1
ATOM 9071 C C . LEU D 1 187 ? 0.259 27.907 104.434 1.00 81.11 185 LEU D C 1
ATOM 9072 O O . LEU D 1 187 ? 0.940 28.891 104.723 1.00 87.04 185 LEU D O 1
ATOM 9077 N N . PHE D 1 188 ? 0.134 27.450 103.191 1.00 80.48 186 PHE D N 1
ATOM 9078 C CA . PHE D 1 188 ? 0.617 28.220 102.050 1.00 73.44 186 PHE D CA 1
ATOM 9079 C C . PHE D 1 188 ? -0.135 29.546 101.987 1.00 73.16 186 PHE D C 1
ATOM 9080 O O . PHE D 1 188 ? -1.360 29.556 101.841 1.00 74.94 186 PHE D O 1
ATOM 9088 N N . PRO D 1 189 ? 0.591 30.669 102.120 1.00 69.00 187 PRO D N 1
ATOM 9089 C CA . PRO D 1 189 ? -0.020 31.999 102.002 1.00 67.85 187 PRO D CA 1
ATOM 9090 C C . PRO D 1 189 ? -0.826 32.132 100.715 1.00 70.53 187 PRO D C 1
ATOM 9091 O O . PRO D 1 189 ? -1.933 32.675 100.717 1.00 69.91 187 PRO D O 1
ATOM 9095 N N . ARG D 1 190 ? -0.267 31.619 99.624 1.00 74.92 188 ARG D N 1
ATOM 9096 C CA . ARG D 1 190 ? -0.951 31.625 98.340 1.00 70.91 188 ARG D CA 1
ATOM 9097 C C . ARG D 1 190 ? -0.830 30.288 97.618 1.00 69.80 188 ARG D C 1
ATOM 9098 O O . ARG D 1 190 ? 0.231 29.664 97.609 1.00 79.74 188 ARG D O 1
ATOM 9106 N N . ILE D 1 191 ? -1.934 29.852 97.020 1.00 62.07 189 ILE D N 1
ATOM 9107 C CA . ILE D 1 191 ? -1.932 28.681 96.154 1.00 63.09 189 ILE D CA 1
ATOM 9108 C C . ILE D 1 191 ? -2.241 29.112 94.723 1.00 70.03 189 ILE D C 1
ATOM 9109 O O . ILE D 1 191 ? -3.401 29.234 94.333 1.00 73.48 189 ILE D O 1
ATOM 9114 N N . ILE D 1 192 ? -1.187 29.345 93.951 1.00 71.34 190 ILE D N 1
ATOM 9115 C CA . ILE D 1 192 ? -1.301 29.825 92.578 1.00 70.72 190 ILE D CA 1
ATOM 9116 C C . ILE D 1 192 ? -1.231 28.654 91.602 1.00 73.31 190 ILE D C 1
ATOM 9117 O O . ILE D 1 192 ? -0.380 27.782 91.748 1.00 79.94 190 ILE D O 1
ATOM 9122 N N . GLY D 1 193 ? -2.123 28.609 90.618 1.00 68.26 191 GLY D N 1
ATOM 9123 C CA . GLY D 1 193 ? -2.107 27.482 89.703 1.00 71.30 191 GLY D CA 1
ATOM 9124 C C . GLY D 1 193 ? -2.769 27.599 88.345 1.00 71.30 191 GLY D C 1
ATOM 9125 O O . GLY D 1 193 ? -3.510 28.540 88.061 1.00 72.71 191 GLY D O 1
ATOM 9126 N N . LYS D 1 194 ? -2.495 26.604 87.507 1.00 65.32 192 LYS D N 1
ATOM 9127 C CA . LYS D 1 194 ? -3.006 26.556 86.145 1.00 64.67 192 LYS D CA 1
ATOM 9128 C C . LYS D 1 194 ? -3.240 25.114 85.704 1.00 66.56 192 LYS D C 1
ATOM 9129 O O . LYS D 1 194 ? -2.332 24.285 85.760 1.00 70.79 192 LYS D O 1
ATOM 9135 N N . GLY D 1 195 ? -4.461 24.818 85.273 1.00 70.33 193 GLY D N 1
ATOM 9136 C CA . GLY D 1 195 ? -4.813 23.482 84.826 1.00 73.09 193 GLY D CA 1
ATOM 9137 C C . GLY D 1 195 ? -5.862 22.830 85.706 1.00 78.79 193 GLY D C 1
ATOM 9138 O O . GLY D 1 195 ? -5.965 23.143 86.891 1.00 90.38 193 GLY D O 1
ATOM 9139 N N . GLU D 1 196 ? -6.639 21.922 85.123 1.00 73.10 194 GLU D N 1
ATOM 9140 C CA . GLU D 1 196 ? -7.754 21.284 85.821 1.00 68.20 194 GLU D CA 1
ATOM 9141 C C . GLU D 1 196 ? -7.321 20.547 87.087 1.00 63.64 194 GLU D C 1
ATOM 9142 O O . GLU D 1 196 ? -7.879 20.763 88.160 1.00 62.19 194 GLU D O 1
ATOM 9148 N N . ASN D 1 197 ? -6.324 19.679 86.960 1.00 64.12 195 ASN D N 1
ATOM 9149 C CA . ASN D 1 197 ? -5.871 18.884 88.094 1.00 61.97 195 ASN D CA 1
ATOM 9150 C C . ASN D 1 197 ? -5.070 19.702 89.097 1.00 66.57 195 ASN D C 1
ATOM 9151 O O . ASN D 1 197 ? -4.878 19.281 90.236 1.00 64.79 195 ASN D O 1
ATOM 9156 N N . ALA D 1 198 ? -4.593 20.867 88.675 1.00 70.70 196 ALA D N 1
ATOM 9157 C CA . ALA D 1 198 ? -3.965 21.785 89.612 1.00 71.97 196 ALA D CA 1
ATOM 9158 C C . ALA D 1 198 ? -5.036 22.330 90.544 1.00 71.77 196 ALA D C 1
ATOM 9159 O O . ALA D 1 198 ? -4.821 22.472 91.749 1.00 71.52 196 ALA D O 1
ATOM 9161 N N . LYS D 1 199 ? -6.202 22.613 89.971 1.00 70.81 197 LYS D N 1
ATOM 9162 C CA . LYS D 1 199 ? -7.336 23.128 90.729 1.00 76.22 197 LYS D CA 1
ATOM 9163 C C . LYS D 1 199 ? -7.941 22.042 91.625 1.00 80.63 197 LYS D C 1
ATOM 9164 O O . LYS D 1 199 ? -8.405 22.332 92.729 1.00 77.34 197 LYS D O 1
ATOM 9170 N N . ARG D 1 200 ? -7.940 20.797 91.152 1.00 74.68 198 ARG D N 1
ATOM 9171 C CA . ARG D 1 200 ? -8.397 19.678 91.974 1.00 63.94 198 ARG D CA 1
ATOM 9172 C C . ARG D 1 200 ? -7.510 19.538 93.207 1.00 69.77 198 ARG D C 1
ATOM 9173 O O . ARG D 1 200 ? -8.001 19.289 94.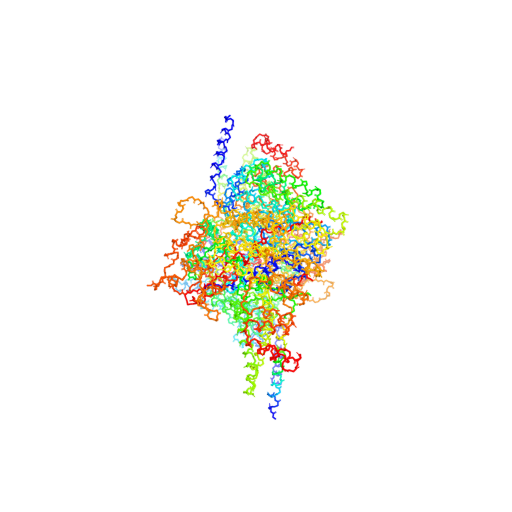309 1.00 76.82 198 ARG D O 1
ATOM 9181 N N . VAL D 1 201 ? -6.204 19.692 93.011 1.00 69.23 199 VAL D N 1
ATOM 9182 C CA . VAL D 1 201 ? -5.251 19.682 94.116 1.00 64.64 199 VAL D CA 1
ATOM 9183 C C . VAL D 1 201 ? -5.535 20.833 95.074 1.00 66.29 199 VAL D C 1
ATOM 9184 O O . VAL D 1 201 ? -5.568 20.649 96.291 1.00 72.11 199 VAL D O 1
ATOM 9188 N N . ALA D 1 202 ? -5.747 22.020 94.515 1.00 63.03 200 ALA D N 1
ATOM 9189 C CA . ALA D 1 202 ? -6.070 23.200 95.307 1.00 57.78 200 ALA D CA 1
ATOM 9190 C C . ALA D 1 202 ? -7.365 23.013 96.098 1.00 62.43 200 ALA D C 1
ATOM 9191 O O . ALA D 1 202 ? -7.463 23.440 97.247 1.00 66.76 200 ALA D O 1
ATOM 9193 N N . ASP D 1 203 ? -8.354 22.373 95.483 1.00 64.62 201 ASP D N 1
ATOM 9194 C CA . ASP D 1 203 ? -9.646 22.176 96.135 1.00 67.37 201 ASP D CA 1
ATOM 9195 C C . ASP D 1 203 ? -9.549 21.186 97.288 1.00 68.31 201 ASP D C 1
ATOM 9196 O O . ASP D 1 203 ? -10.191 21.368 98.322 1.00 68.90 201 ASP D O 1
ATOM 9201 N N . LEU D 1 204 ? -8.751 20.138 97.112 1.00 67.36 202 LEU D N 1
ATOM 9202 C CA . LEU D 1 204 ? -8.568 19.154 98.171 1.00 67.19 202 LEU D CA 1
ATOM 9203 C C . LEU D 1 204 ? -7.798 19.751 99.339 1.00 69.43 202 LEU D C 1
ATOM 9204 O O . LEU D 1 204 ? -8.043 19.402 100.488 1.00 76.02 202 LEU D O 1
ATOM 9209 N N . LEU D 1 205 ? -6.882 20.667 99.044 1.00 64.15 203 LEU D N 1
ATOM 9210 C CA . LEU D 1 205 ? -6.121 21.339 100.093 1.00 65.61 203 LEU D CA 1
ATOM 9211 C C . LEU D 1 205 ? -7.034 22.237 100.927 1.00 76.94 203 LEU D C 1
ATOM 9212 O O . LEU D 1 205 ? -6.750 22.523 102.090 1.00 80.34 203 LEU D O 1
ATOM 9217 N N . SER D 1 206 ? -8.131 22.681 100.325 1.00 80.49 204 SER D N 1
ATOM 9218 C CA . SER D 1 206 ? -9.066 23.557 101.012 1.00 80.82 204 SER D CA 1
ATOM 9219 C C . SER D 1 206 ? -10.095 22.735 101.779 1.00 84.14 204 SER D C 1
ATOM 9220 O O . SER D 1 206 ? -10.553 23.144 102.844 1.00 92.07 204 SER D O 1
ATOM 9223 N N . ARG D 1 207 ? -10.453 21.576 101.234 1.00 81.01 205 ARG D N 1
ATOM 9224 C CA . ARG D 1 207 ? -11.376 20.670 101.908 1.00 74.65 205 ARG D CA 1
ATOM 9225 C C . ARG D 1 207 ? -10.739 20.086 103.156 1.00 76.36 205 ARG D C 1
ATOM 9226 O O . ARG D 1 207 ? -11.389 19.938 104.189 1.00 82.36 205 ARG D O 1
ATOM 9234 N N . MET D 1 208 ? -9.457 19.758 103.050 1.00 74.51 206 MET D N 1
ATOM 9235 C CA . MET D 1 208 ? -8.738 19.132 104.148 1.00 75.33 206 MET D CA 1
ATOM 9236 C C . MET D 1 208 ? -8.496 20.151 105.258 1.00 80.77 206 MET D C 1
ATOM 9237 O O . MET D 1 208 ? -8.519 19.807 106.441 1.00 83.76 206 MET D O 1
ATOM 9242 N N . ARG D 1 209 ? -8.257 21.402 104.871 1.00 80.75 207 ARG D N 1
ATOM 9243 C CA . ARG D 1 209 ? -8.154 22.494 105.834 1.00 79.56 207 ARG D CA 1
ATOM 9244 C C . ARG D 1 209 ? -9.441 22.605 106.657 1.00 88.42 207 ARG D C 1
ATOM 9245 O O . ARG D 1 209 ? -9.389 22.738 107.879 1.00 91.89 207 ARG D O 1
ATOM 9253 N N . GLN D 1 210 ? -10.590 22.551 105.985 1.00 96.21 208 GLN D N 1
ATOM 9254 C CA . GLN D 1 210 ? -11.880 22.651 106.666 1.00 106.15 208 GLN D CA 1
ATOM 9255 C C . GLN D 1 210 ? -12.115 21.494 107.632 1.00 111.63 208 GLN D C 1
ATOM 9256 O O . GLN D 1 210 ? -12.654 21.687 108.723 1.00 125.38 208 GLN D O 1
ATOM 9262 N N . GLU D 1 211 ? -11.714 20.292 107.232 1.00 104.80 209 GLU D N 1
ATOM 9263 C CA . GLU D 1 211 ? -11.898 19.119 108.078 1.00 102.47 209 GLU D CA 1
ATOM 9264 C C . GLU D 1 211 ? -10.977 19.145 109.294 1.00 103.89 209 GLU D C 1
ATOM 9265 O O . GLU D 1 211 ? -11.284 18.545 110.323 1.00 105.65 209 GLU D O 1
ATOM 9271 N N . LEU D 1 212 ? -9.852 19.840 109.176 1.00 101.44 210 LEU D N 1
ATOM 9272 C CA . LEU D 1 212 ? -8.939 19.994 110.302 1.00 100.97 210 LEU D CA 1
ATOM 9273 C C . LEU D 1 212 ? -9.438 21.039 111.289 1.00 113.94 210 LEU D C 1
ATOM 9274 O O . LEU D 1 212 ? -9.108 20.984 112.472 1.00 131.27 210 LEU D O 1
ATOM 9279 N N . LEU D 1 213 ? -10.226 21.994 110.806 1.00 113.61 211 LEU D N 1
ATOM 9280 C CA . LEU D 1 213 ? -10.754 23.035 111.680 1.00 117.94 211 LEU D CA 1
ATOM 9281 C C . LEU D 1 213 ? -12.059 22.586 112.328 1.00 131.53 211 LEU D C 1
ATOM 9282 O O . LEU D 1 213 ? -12.396 23.027 113.425 1.00 148.90 211 LEU D O 1
ATOM 9287 N N . ALA D 1 214 ? -12.791 21.713 111.645 1.00 126.58 212 ALA D N 1
ATOM 9288 C CA . ALA D 1 214 ? -13.994 21.120 112.219 1.00 126.28 212 ALA D CA 1
ATOM 9289 C C . ALA D 1 214 ? -13.646 20.073 113.274 1.00 127.10 212 ALA D C 1
ATOM 9290 O O . ALA D 1 214 ? -14.390 19.877 114.233 1.00 126.63 212 ALA D O 1
ATOM 9292 N N . GLY D 1 215 ? -12.515 19.400 113.088 1.00 138.49 213 GLY D N 1
ATOM 9293 C CA . GLY D 1 215 ? -12.076 18.370 114.013 1.00 162.15 213 GLY D CA 1
ATOM 9294 C C . GLY D 1 215 ? -11.522 18.911 115.318 1.00 190.16 213 GLY D C 1
ATOM 9295 O O . GLY D 1 215 ? -11.960 18.514 116.398 1.00 195.19 213 GLY D O 1
ATOM 9296 N N . GLU D 1 216 ? -10.561 19.824 115.217 1.00 206.59 214 GLU D N 1
ATOM 9297 C CA . GLU D 1 216 ? -9.901 20.395 116.389 1.00 212.11 214 GLU D CA 1
ATOM 9298 C C . GLU D 1 216 ? -10.881 21.200 117.238 1.00 217.08 214 GLU D C 1
ATOM 9299 O O . GLU D 1 216 ? -10.744 21.278 118.460 1.00 222.35 214 GLU D O 1
ATOM 9305 N N . GLU D 1 217 ? -11.864 21.801 116.578 1.00 210.46 215 GLU D N 1
ATOM 9306 C CA . GLU D 1 217 ? -12.928 22.532 117.257 1.00 203.50 215 GLU D CA 1
ATOM 9307 C C . GLU D 1 217 ? -13.738 21.623 118.178 1.00 209.34 215 GLU D C 1
ATOM 9308 O O . GLU D 1 217 ? -14.121 22.023 119.279 1.00 211.71 215 GLU D O 1
ATOM 9314 N N . ALA D 1 218 ? -13.981 20.394 117.732 1.00 186.55 216 ALA D N 1
ATOM 9315 C CA . ALA D 1 218 ? -14.813 19.454 118.481 1.00 191.91 216 ALA D CA 1
ATOM 9316 C C . ALA D 1 218 ? -13.995 18.553 119.406 1.00 199.64 216 ALA D C 1
ATOM 9317 O O . ALA D 1 218 ? -14.250 17.352 119.499 1.00 199.05 216 ALA D O 1
ATOM 9319 N N . GLY D 1 219 ? -13.017 19.142 120.088 1.00 208.88 217 GLY D N 1
ATOM 9320 C CA . GLY D 1 219 ? -12.245 18.446 121.104 1.00 217.49 217 GLY D CA 1
ATOM 9321 C C . GLY D 1 219 ? -11.480 17.207 120.668 1.00 224.70 217 GLY D C 1
ATOM 9322 O O . GLY D 1 219 ? -11.085 16.396 121.506 1.00 224.67 217 GLY D O 1
ATOM 9323 N N . GLU D 1 220 ? -11.269 17.053 119.364 1.00 231.18 218 GLU D N 1
ATOM 9324 C CA . GLU D 1 220 ? -10.385 16.009 118.848 1.00 231.25 218 GLU D CA 1
ATOM 9325 C C . GLU D 1 220 ? -8.924 16.342 119.137 1.00 230.10 218 GLU D C 1
ATOM 9326 O O . GLU D 1 220 ? -8.030 15.548 118.839 1.00 230.97 218 GLU D O 1
ATOM 9328 N N . SER D 1 221 ? -8.708 17.544 119.671 1.00 224.20 219 SER D N 1
ATOM 9329 C CA . SER D 1 221 ? -7.420 18.002 120.190 1.00 215.24 219 SER D CA 1
ATOM 9330 C C . SER D 1 221 ? -6.477 18.393 119.058 1.00 208.26 219 SER D C 1
ATOM 9331 O O . SER D 1 221 ? -6.599 19.480 118.489 1.00 204.76 219 SER D O 1
ATOM 9333 N N . ASP D 1 222 ? -5.546 17.497 118.734 1.00 206.80 220 ASP D N 1
ATOM 9334 C CA . ASP D 1 222 ? -4.466 17.773 117.783 1.00 208.17 220 ASP D CA 1
ATOM 9335 C C . ASP D 1 222 ? -3.704 19.069 118.083 1.00 213.34 220 ASP D C 1
ATOM 9336 O O . ASP D 1 222 ? -3.050 19.625 117.200 1.00 214.30 220 ASP D O 1
ATOM 9338 N N . ARG D 1 223 ? -3.801 19.540 119.327 1.00 218.07 221 ARG D N 1
ATOM 9339 C CA . ARG D 1 223 ? -3.077 20.721 119.809 1.00 222.97 221 ARG D CA 1
ATOM 9340 C C . ARG D 1 223 ? -3.362 22.006 119.023 1.00 229.69 221 ARG D C 1
ATOM 9341 O O . ARG D 1 223 ? -3.809 23.003 119.592 1.00 231.60 221 ARG D O 1
ATOM 9343 N N . ALA D 1 224 ? -3.110 21.967 117.718 1.00 234.68 222 ALA D N 1
ATOM 9344 C CA . ALA D 1 224 ? -3.200 23.141 116.856 1.00 231.44 222 ALA D CA 1
ATOM 9345 C C . ALA D 1 224 ? -3.218 22.666 115.401 1.00 224.23 222 ALA D C 1
ATOM 9346 O O . ALA D 1 224 ? -2.746 21.564 115.121 1.00 223.08 222 ALA D O 1
ATOM 9348 N N . GLY D 1 225 ? -3.746 23.457 114.464 1.00 210.99 223 GLY D N 1
ATOM 9349 C CA . GLY D 1 225 ? -4.193 24.825 114.666 1.00 198.89 223 GLY D CA 1
ATOM 9350 C C . GLY D 1 225 ? -3.375 25.679 113.716 1.00 188.14 223 GLY D C 1
ATOM 9351 O O . GLY D 1 225 ? -2.342 26.226 114.100 1.00 192.08 223 GLY D O 1
ATOM 9352 N N . LEU D 1 226 ? -3.840 25.807 112.477 1.00 164.63 224 LEU D N 1
ATOM 9353 C CA . LEU D 1 226 ? -2.961 26.208 111.382 1.00 136.11 224 LEU D CA 1
ATOM 9354 C C . LEU D 1 226 ? -2.972 27.702 111.076 1.00 116.16 224 LEU D C 1
ATOM 9355 O O . LEU D 1 226 ? -4.028 28.303 110.876 1.00 103.42 224 LEU D O 1
ATOM 9360 N N . SER D 1 227 ? -1.778 28.284 111.030 1.00 110.02 225 SER D N 1
ATOM 9361 C CA . SER D 1 227 ? -1.600 29.684 110.666 1.00 114.12 225 SER D CA 1
ATOM 9362 C C . SER D 1 227 ? -0.768 29.784 109.392 1.00 113.23 225 SER D C 1
ATOM 9363 O O . SER D 1 227 ? 0.011 28.878 109.094 1.00 116.69 225 SER D O 1
ATOM 9366 N N . PRO D 1 228 ? -0.942 30.875 108.628 1.00 111.30 226 PRO D N 1
ATOM 9367 C CA . PRO D 1 228 ? -0.096 31.168 107.465 1.00 108.02 226 PRO D CA 1
ATOM 9368 C C . PRO D 1 228 ? 1.390 31.015 107.781 1.00 105.12 226 PRO D C 1
ATOM 9369 O O . PRO D 1 228 ? 1.833 31.430 108.852 1.00 104.03 226 PRO D O 1
ATOM 9373 N N . SER D 1 229 ? 2.143 30.417 106.866 1.00 104.18 227 SER D N 1
ATOM 9374 C CA . SER D 1 229 ? 3.557 30.160 107.102 1.00 98.62 227 SER D CA 1
ATOM 9375 C C . SER D 1 229 ? 4.358 31.454 107.185 1.00 92.67 227 SER D C 1
ATOM 9376 O O . SER D 1 22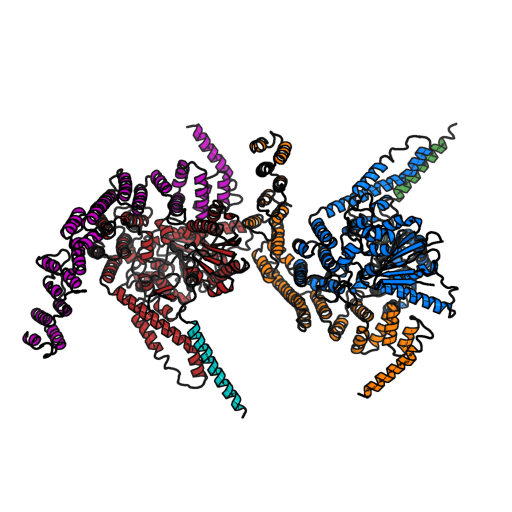9 ? 3.894 32.517 106.770 1.00 93.88 227 SER D O 1
ATOM 9379 N N . THR D 1 230 ? 5.563 31.353 107.731 1.00 87.91 228 THR D N 1
ATOM 9380 C CA . THR D 1 230 ? 6.470 32.487 107.802 1.00 90.92 228 THR D CA 1
ATOM 9381 C C . THR D 1 230 ? 7.743 32.176 107.023 1.00 95.06 228 THR D C 1
ATOM 9382 O O . THR D 1 230 ? 8.618 33.029 106.874 1.00 99.84 228 THR D O 1
ATOM 9386 N N . THR D 1 231 ? 7.834 30.945 106.527 1.00 91.67 229 THR D N 1
ATOM 9387 C CA . THR D 1 231 ? 9.009 30.497 105.789 1.00 94.99 229 THR D CA 1
ATOM 9388 C C . THR D 1 231 ? 8.634 30.005 104.396 1.00 91.76 229 THR D C 1
ATOM 9389 O O . THR D 1 231 ? 9.428 29.345 103.725 1.00 94.40 229 THR D O 1
ATOM 9393 N N . ILE D 1 232 ? 7.417 30.331 103.973 1.00 84.09 230 ILE D N 1
ATOM 9394 C CA . ILE D 1 232 ? 6.915 29.946 102.659 1.00 76.28 230 ILE D CA 1
ATOM 9395 C C . ILE D 1 232 ? 6.213 31.125 101.996 1.00 80.39 230 ILE D C 1
ATOM 9396 O O . ILE D 1 232 ? 5.304 31.721 102.578 1.00 82.53 230 ILE D O 1
ATOM 9401 N N . GLU D 1 233 ? 6.638 31.465 100.783 1.00 78.76 231 GLU D N 1
ATOM 9402 C CA . GLU D 1 233 ? 6.005 32.549 100.044 1.00 76.07 231 GLU D CA 1
ATOM 9403 C C . GLU D 1 233 ? 4.679 32.087 99.459 1.00 73.12 231 GLU D C 1
ATOM 9404 O O . GLU D 1 233 ? 3.640 32.705 99.689 1.00 75.61 231 GLU D O 1
ATOM 9410 N N . SER D 1 234 ? 4.727 30.985 98.716 1.00 78.19 232 SER D N 1
ATOM 9411 C CA . SER D 1 234 ? 3.557 30.451 98.028 1.00 76.19 232 SER D CA 1
ATOM 9412 C C . SER D 1 234 ? 3.848 29.079 97.440 1.00 66.16 232 SER D C 1
ATOM 9413 O O . SER D 1 234 ? 4.981 28.599 97.488 1.00 67.09 232 SER D O 1
ATOM 9416 N N . VAL D 1 235 ? 2.817 28.452 96.885 1.00 59.89 233 VAL D N 1
ATOM 9417 C CA . VAL D 1 235 ? 2.993 27.242 96.091 1.00 63.44 233 VAL D CA 1
ATOM 9418 C C . VAL D 1 235 ? 2.340 27.415 94.717 1.00 65.91 233 VAL D C 1
ATOM 9419 O O . VAL D 1 235 ? 1.188 27.842 94.613 1.00 63.36 233 VAL D O 1
ATOM 9423 N N . ILE D 1 236 ? 3.090 27.103 93.663 1.00 66.98 234 ILE D N 1
ATOM 9424 C CA . ILE D 1 236 ? 2.586 27.228 92.299 1.00 63.32 234 ILE D CA 1
ATOM 9425 C C . ILE D 1 236 ? 2.360 25.851 91.681 1.00 65.12 234 ILE D C 1
ATOM 9426 O O . ILE D 1 236 ? 3.301 25.068 91.550 1.00 70.32 234 ILE D O 1
ATOM 9431 N N . ILE D 1 237 ? 1.119 25.562 91.295 1.00 62.35 235 ILE D N 1
ATOM 9432 C CA . ILE D 1 237 ? 0.764 24.231 90.799 1.00 65.08 235 ILE D CA 1
ATOM 9433 C C . ILE D 1 237 ? 0.396 24.203 89.311 1.00 63.49 235 ILE D C 1
ATOM 9434 O O . ILE D 1 237 ? -0.581 24.822 88.891 1.00 62.96 235 ILE D O 1
ATOM 9439 N N . ILE D 1 238 ? 1.186 23.478 88.522 1.00 57.90 236 ILE D N 1
ATOM 9440 C CA . ILE D 1 238 ? 0.951 23.350 87.084 1.00 54.74 236 ILE D CA 1
ATOM 9441 C C . ILE D 1 238 ? 0.488 21.952 86.668 1.00 53.46 236 ILE D C 1
ATOM 9442 O O . ILE D 1 238 ? 1.124 20.950 87.001 1.00 57.51 236 ILE D O 1
ATOM 9447 N N . ASP D 1 239 ? -0.616 21.888 85.933 1.00 45.92 237 ASP D N 1
ATOM 9448 C CA . ASP D 1 239 ? -1.102 20.619 85.398 1.00 57.99 237 ASP D CA 1
ATOM 9449 C C . ASP D 1 239 ? -0.343 20.279 84.113 1.00 65.77 237 ASP D C 1
ATOM 9450 O O . ASP D 1 239 ? -0.222 21.112 83.215 1.00 70.04 237 ASP D O 1
ATOM 9455 N N . ARG D 1 240 ? 0.175 19.055 84.039 1.00 56.13 238 ARG D N 1
ATOM 9456 C CA . ARG D 1 240 ? 0.946 18.598 82.884 1.00 50.00 238 ARG D CA 1
ATOM 9457 C C . ARG D 1 240 ? 0.157 18.683 81.572 1.00 63.51 238 ARG D C 1
ATOM 9458 O O . ARG D 1 240 ? 0.728 18.945 80.512 1.00 66.97 238 ARG D O 1
ATOM 9466 N N . GLU D 1 241 ? -1.159 18.491 81.648 1.00 67.43 239 GLU D N 1
ATOM 9467 C CA . GLU D 1 241 ? -2.005 18.480 80.454 1.00 60.76 239 GLU D CA 1
ATOM 9468 C C . GLU D 1 241 ? -2.157 19.869 79.841 1.00 58.23 239 GLU D C 1
ATOM 9469 O O . GLU D 1 241 ? -2.853 20.043 78.842 1.00 65.08 239 GLU D O 1
ATOM 9475 N N . VAL D 1 242 ? -1.509 20.854 80.451 1.00 49.16 240 VAL D N 1
ATOM 9476 C CA . VAL D 1 242 ? -1.513 22.217 79.940 1.00 51.71 240 VAL D CA 1
ATOM 9477 C C . VAL D 1 242 ? -0.444 22.360 78.854 1.00 56.23 240 VAL D C 1
ATOM 9478 O O . VAL D 1 242 ? -0.597 23.126 77.900 1.00 56.42 240 VAL D O 1
ATOM 9482 N N . ASP D 1 243 ? 0.622 21.580 78.983 1.00 54.30 241 ASP D N 1
ATOM 9483 C CA . ASP D 1 243 ? 1.758 21.694 78.078 1.00 55.34 241 ASP D CA 1
ATOM 9484 C C . ASP D 1 243 ? 2.344 20.317 77.769 1.00 61.29 241 ASP D C 1
ATOM 9485 O O . ASP D 1 243 ? 3.366 19.922 78.331 1.00 66.84 241 ASP D O 1
ATOM 9490 N N . PHE D 1 244 ? 1.673 19.583 76.883 1.00 57.04 242 PHE D N 1
ATOM 9491 C CA . PHE D 1 244 ? 2.136 18.264 76.460 1.00 51.17 242 PHE D CA 1
ATOM 9492 C C . PHE D 1 244 ? 3.348 18.368 75.544 1.00 61.88 242 PHE D C 1
ATOM 9493 O O . PHE D 1 244 ? 4.102 17.410 75.390 1.00 66.22 242 PHE D O 1
ATOM 9501 N N . VAL D 1 245 ? 3.524 19.537 74.937 1.00 64.62 243 VAL D N 1
ATOM 9502 C CA . VAL D 1 245 ? 4.558 19.739 73.927 1.00 58.40 243 VAL D CA 1
ATOM 9503 C C . VAL D 1 245 ? 5.972 19.545 74.475 1.00 65.57 243 VAL D C 1
ATOM 9504 O O . VAL D 1 245 ? 6.772 18.817 73.887 1.00 74.00 243 VAL D O 1
ATOM 9508 N N . THR D 1 246 ? 6.274 20.185 75.601 1.00 62.42 244 THR D N 1
ATOM 9509 C CA . THR D 1 246 ? 7.628 20.165 76.150 1.00 59.55 244 THR D CA 1
ATOM 9510 C C . THR D 1 246 ? 8.187 18.749 76.383 1.00 61.60 244 THR D C 1
ATOM 9511 O O . THR D 1 246 ? 9.301 18.456 75.945 1.00 70.07 244 THR D O 1
ATOM 9515 N N . PRO D 1 247 ? 7.429 17.860 77.057 1.00 57.40 245 PRO D N 1
ATOM 9516 C CA . PRO D 1 247 ? 7.995 16.514 77.208 1.00 63.79 245 PRO D CA 1
ATOM 9517 C C . PRO D 1 247 ? 8.080 15.727 75.900 1.00 68.04 245 PRO D C 1
ATOM 9518 O O . PRO D 1 247 ? 8.864 14.782 75.813 1.00 74.42 245 PRO D O 1
ATOM 9522 N N . LEU D 1 248 ? 7.290 16.105 74.901 1.00 65.23 246 LEU D N 1
ATOM 9523 C CA . LEU D 1 248 ? 7.304 15.388 73.629 1.00 61.47 246 LEU D CA 1
ATOM 9524 C C . LEU D 1 248 ? 8.615 15.624 72.884 1.00 62.87 246 LEU D C 1
ATOM 9525 O O . LEU D 1 248 ? 9.159 14.706 72.267 1.00 54.38 246 LEU D O 1
ATOM 9530 N N . LEU D 1 249 ? 9.111 16.857 72.937 1.00 57.70 247 LEU D N 1
ATOM 9531 C CA . LEU D 1 249 ? 10.383 17.194 72.310 1.00 54.50 247 LEU D CA 1
ATOM 9532 C C . LEU D 1 249 ? 11.518 16.362 72.890 1.00 60.82 247 LEU D C 1
ATOM 9533 O O . LEU D 1 249 ? 11.540 16.068 74.085 1.00 64.76 247 LEU D O 1
ATOM 9538 N N . THR D 1 250 ? 12.460 15.987 72.034 1.00 62.32 248 THR D N 1
ATOM 9539 C CA . THR D 1 250 ? 13.657 15.302 72.483 1.00 59.75 248 THR D CA 1
ATOM 9540 C C . THR D 1 250 ? 14.480 16.270 73.319 1.00 65.34 248 THR D C 1
ATOM 9541 O O . THR D 1 250 ? 14.912 17.313 72.826 1.00 70.54 248 THR D O 1
ATOM 9545 N N . GLN D 1 251 ? 14.678 15.930 74.590 1.00 63.41 249 GLN D N 1
ATOM 9546 C CA . GLN D 1 251 ? 15.386 16.808 75.513 1.00 64.64 249 GLN D CA 1
ATOM 9547 C C . GLN D 1 251 ? 16.861 16.886 75.143 1.00 72.45 249 GLN D C 1
ATOM 9548 O O . GLN D 1 251 ? 17.467 15.880 74.779 1.00 81.99 249 GLN D O 1
ATOM 9554 N N . LEU D 1 252 ? 17.437 18.081 75.235 1.00 70.25 250 LEU D N 1
ATOM 9555 C CA . LEU D 1 252 ? 18.783 18.308 74.715 1.00 67.86 250 LEU D CA 1
ATOM 9556 C C . LEU D 1 252 ? 19.792 18.734 75.783 1.00 72.50 250 LEU D C 1
ATOM 9557 O O . LEU D 1 252 ? 20.894 19.173 75.460 1.00 77.86 250 LEU D O 1
ATOM 9562 N N . THR D 1 253 ? 19.421 18.604 77.051 1.00 74.31 251 THR D N 1
ATOM 9563 C CA . THR D 1 253 ? 20.388 18.783 78.127 1.00 72.58 251 THR D CA 1
ATOM 9564 C C . THR D 1 253 ? 21.100 17.454 78.357 1.00 75.63 251 THR D C 1
ATOM 9565 O O . THR D 1 253 ? 20.650 16.416 77.865 1.00 75.02 251 THR D O 1
ATOM 9569 N N . TYR D 1 254 ? 22.206 17.482 79.096 1.00 74.93 252 TYR D N 1
ATOM 9570 C CA . TYR D 1 254 ? 22.978 16.268 79.351 1.00 74.26 252 TYR D CA 1
ATOM 9571 C C . TYR D 1 254 ? 22.151 15.218 80.086 1.00 76.03 252 TYR D C 1
ATOM 9572 O O . TYR D 1 254 ? 22.082 14.065 79.656 1.00 73.68 252 TYR D O 1
ATOM 9581 N N . GLU D 1 255 ? 21.520 15.619 81.186 1.00 74.25 253 GLU D N 1
ATOM 9582 C CA . GLU D 1 255 ? 20.682 14.705 81.953 1.00 76.71 253 GLU D CA 1
ATOM 9583 C C . GLU D 1 255 ? 19.453 14.308 81.146 1.00 78.21 253 GLU D C 1
ATOM 9584 O O . GLU D 1 255 ? 18.994 13.166 81.215 1.00 81.53 253 GLU D O 1
ATOM 9590 N N . GLY D 1 256 ? 18.920 15.267 80.394 1.00 73.90 254 GLY D N 1
ATOM 9591 C CA . GLY D 1 256 ? 17.793 15.021 79.516 1.00 70.41 254 GLY D CA 1
ATOM 9592 C C . GLY D 1 256 ? 18.078 13.906 78.530 1.00 72.43 254 GLY D C 1
ATOM 9593 O O . GLY D 1 256 ? 17.324 12.936 78.436 1.00 74.09 254 GLY D O 1
ATOM 9594 N N . LEU D 1 257 ? 19.178 14.044 77.796 1.00 74.42 255 LEU D N 1
ATOM 9595 C CA . LEU D 1 257 ? 19.560 13.049 76.803 1.00 78.66 255 LEU D CA 1
ATOM 9596 C C . LEU D 1 257 ? 19.873 11.701 77.440 1.00 73.76 255 LEU D C 1
ATOM 9597 O O . LEU D 1 257 ? 19.662 10.660 76.822 1.00 77.09 255 LEU D O 1
ATOM 9602 N N . ILE D 1 258 ? 20.379 11.718 78.670 1.00 69.21 256 ILE D N 1
ATOM 9603 C CA . ILE D 1 258 ? 20.600 10.475 79.398 1.00 71.92 256 ILE D CA 1
ATOM 9604 C C . ILE D 1 258 ? 19.259 9.790 79.640 1.00 75.96 256 ILE D C 1
ATOM 9605 O O . ILE D 1 258 ? 19.111 8.595 79.386 1.00 79.31 256 ILE D O 1
ATOM 9610 N N . ASP D 1 259 ? 18.285 10.554 80.128 1.00 75.60 257 ASP D N 1
ATOM 9611 C CA . ASP D 1 259 ? 16.942 10.028 80.349 1.00 74.24 257 ASP D CA 1
ATOM 9612 C C . ASP D 1 259 ? 16.313 9.612 79.019 1.00 71.40 257 ASP D C 1
ATOM 9613 O O . ASP D 1 259 ? 15.583 8.624 78.945 1.00 72.09 257 ASP D O 1
ATOM 9618 N N . GLU D 1 260 ? 16.611 10.369 77.968 1.00 71.51 258 GLU D N 1
ATOM 9619 C CA . GLU D 1 260 ? 16.069 10.098 76.640 1.00 73.96 258 GLU D CA 1
ATOM 9620 C C . GLU D 1 260 ? 16.616 8.811 76.024 1.00 77.63 258 GLU D C 1
ATOM 9621 O O . GLU D 1 260 ? 15.946 8.175 75.210 1.00 78.29 258 GLU D O 1
ATOM 9627 N N . TYR D 1 261 ? 17.828 8.429 76.415 1.00 79.09 259 TYR D N 1
ATOM 9628 C CA . TYR D 1 261 ? 18.537 7.341 75.746 1.00 85.67 259 TYR D CA 1
ATOM 9629 C C . TYR D 1 261 ? 18.818 6.151 76.665 1.00 82.97 259 TYR D C 1
ATOM 9630 O O . TYR D 1 261 ? 18.710 5.000 76.247 1.00 85.41 259 TYR D O 1
ATOM 9639 N N . PHE D 1 262 ? 19.179 6.429 77.912 1.00 82.42 260 PHE D N 1
ATOM 9640 C CA . PHE D 1 262 ? 19.476 5.373 78.876 1.00 83.56 260 PHE D CA 1
ATOM 9641 C C . PHE D 1 262 ? 18.296 5.085 79.798 1.00 82.19 260 PHE D C 1
ATOM 9642 O O . PHE D 1 262 ? 18.135 3.966 80.284 1.00 79.48 260 PHE D O 1
ATOM 9650 N N . GLY D 1 263 ? 17.481 6.105 80.042 1.00 80.15 261 GLY D N 1
ATOM 9651 C CA . GLY D 1 263 ? 16.358 5.983 80.951 1.00 73.22 261 GLY D CA 1
ATOM 9652 C C . GLY D 1 263 ? 16.822 6.061 82.391 1.00 77.18 261 GLY D C 1
ATOM 9653 O O . GLY D 1 263 ? 17.491 5.154 82.889 1.00 84.10 261 GLY D O 1
ATOM 9654 N N . ILE D 1 264 ? 16.463 7.148 83.063 1.00 73.43 262 ILE D N 1
ATOM 9655 C CA . ILE D 1 264 ? 16.844 7.349 84.455 1.00 67.64 262 ILE D CA 1
ATOM 9656 C C . ILE D 1 264 ? 15.723 6.958 85.407 1.00 77.09 262 ILE D C 1
ATOM 9657 O O . ILE D 1 264 ? 14.607 7.466 85.311 1.00 80.06 262 ILE D O 1
ATOM 9662 N N . GLN D 1 265 ? 16.033 6.043 86.320 1.00 84.85 263 GLN D N 1
ATOM 9663 C CA . GLN D 1 265 ? 15.103 5.650 87.369 1.00 87.07 263 GLN D CA 1
ATOM 9664 C C . GLN D 1 265 ? 15.750 5.790 88.743 1.00 86.93 263 GLN D C 1
ATOM 9665 O O . GLN D 1 265 ? 16.835 5.256 88.979 1.00 87.38 263 GLN D O 1
ATOM 9671 N N . ASN D 1 266 ? 15.074 6.501 89.644 1.00 85.83 264 ASN D N 1
ATOM 9672 C CA . ASN D 1 266 ? 15.510 6.620 91.034 1.00 85.52 264 ASN D CA 1
ATOM 9673 C C . ASN D 1 266 ? 16.944 7.136 91.180 1.00 85.08 264 ASN D C 1
ATOM 9674 O O . ASN D 1 266 ? 17.746 6.555 91.911 1.00 84.77 264 ASN D O 1
ATOM 9679 N N . ASN D 1 267 ? 17.256 8.221 90.474 1.00 84.01 265 ASN D N 1
ATOM 9680 C CA . ASN D 1 267 ? 18.603 8.792 90.448 1.00 81.63 265 ASN D CA 1
ATOM 9681 C C . ASN D 1 267 ? 19.658 7.797 89.974 1.00 84.34 265 ASN D C 1
ATOM 9682 O O . ASN D 1 267 ? 20.834 7.929 90.308 1.00 84.71 265 ASN D O 1
ATOM 9687 N N . GLN D 1 268 ? 19.239 6.805 89.192 1.00 86.14 266 GLN D N 1
ATOM 9688 C CA . GLN D 1 268 ? 20.149 5.768 88.712 1.00 84.07 266 GLN D CA 1
ATOM 9689 C C . GLN D 1 268 ? 19.894 5.416 87.244 1.00 83.34 266 GLN D C 1
ATOM 9690 O O . GLN D 1 268 ? 18.941 5.904 86.639 1.00 82.64 266 GLN D O 1
ATOM 9696 N N . THR D 1 269 ? 20.754 4.568 86.684 1.00 84.89 267 THR D N 1
ATOM 9697 C CA . THR D 1 269 ? 20.625 4.118 85.298 1.00 86.00 267 THR D CA 1
ATOM 9698 C C . THR D 1 269 ? 21.566 2.950 85.021 1.00 91.67 267 THR D C 1
ATOM 9699 O O . THR D 1 269 ? 22.406 2.618 85.854 1.00 89.77 267 THR D O 1
ATOM 9703 N N . ASP D 1 270 ? 21.415 2.325 83.855 1.00 97.67 268 ASP D N 1
ATOM 9704 C CA . ASP D 1 270 ? 22.261 1.195 83.471 1.00 98.61 268 ASP D CA 1
ATOM 9705 C C . ASP D 1 270 ? 23.114 1.502 82.238 1.00 103.26 268 ASP D C 1
ATOM 9706 O O . ASP D 1 270 ? 22.622 2.048 81.250 1.00 105.91 268 ASP D O 1
ATOM 9711 N N . VAL D 1 271 ? 24.395 1.146 82.315 1.00 107.52 269 VAL D N 1
ATOM 9712 C CA . VAL D 1 271 ? 25.342 1.262 81.201 1.00 110.00 269 VAL D CA 1
ATOM 9713 C C . VAL D 1 271 ? 26.139 -0.041 81.103 1.00 121.77 269 VAL D C 1
ATOM 9714 O O . VAL D 1 271 ? 26.137 -0.822 82.051 1.00 124.25 269 VAL D O 1
ATOM 9718 N N . ASP D 1 272 ? 26.850 -0.272 79.999 1.00 133.47 270 ASP D N 1
ATOM 9719 C CA . ASP D 1 272 ? 27.423 -1.603 79.781 1.00 142.08 270 ASP D CA 1
ATOM 9720 C C . ASP D 1 272 ? 28.892 -1.756 80.182 1.00 146.66 270 ASP D C 1
ATOM 9721 O O . ASP D 1 272 ? 29.257 -2.729 80.844 1.00 147.73 270 ASP D O 1
ATOM 9726 N N . ALA D 1 273 ? 29.730 -0.798 79.804 1.00 145.47 271 ALA D N 1
ATOM 9727 C CA . ALA D 1 273 ? 31.142 -0.837 80.170 1.00 137.20 271 ALA D CA 1
ATOM 9728 C C . ALA D 1 273 ? 31.672 0.582 80.235 1.00 135.64 271 ALA D C 1
ATOM 9729 O O . ALA D 1 273 ? 32.147 1.116 79.234 1.00 134.25 271 ALA D O 1
ATOM 9731 N N . VAL D 1 274 ? 31.623 1.185 81.415 1.00 135.30 272 VAL D N 1
ATOM 9732 C CA . VAL D 1 274 ? 31.884 2.612 81.528 1.00 135.03 272 VAL D CA 1
ATOM 9733 C C . VAL D 1 274 ? 32.611 2.961 82.823 1.00 132.82 272 VAL D C 1
ATOM 9734 O O . VAL D 1 274 ? 33.191 2.094 83.477 1.00 131.90 272 VAL D O 1
ATOM 9738 N N . ARG D 1 298 ? 26.891 -8.274 80.120 1.00 146.24 296 ARG D N 1
ATOM 9739 C CA . ARG D 1 298 ? 25.778 -7.570 80.748 1.00 148.17 296 ARG D CA 1
ATOM 9740 C C . ARG D 1 298 ? 26.219 -6.196 81.256 1.00 143.45 296 ARG D C 1
ATOM 9741 O O . ARG D 1 298 ? 27.319 -5.732 80.941 1.00 141.27 296 ARG D O 1
ATOM 9749 N N . LYS D 1 299 ? 25.361 -5.542 82.036 1.00 139.63 297 LYS D N 1
ATOM 9750 C CA . LYS D 1 299 ? 25.580 -4.139 82.372 1.00 133.61 297 LYS D CA 1
ATOM 9751 C C . LYS D 1 299 ? 25.642 -3.833 83.871 1.00 127.19 297 LYS D C 1
ATOM 9752 O O . LYS D 1 299 ? 25.409 -4.703 84.711 1.00 126.72 297 LYS D O 1
ATOM 9758 N N . ARG D 1 300 ? 25.958 -2.577 84.181 1.00 123.82 298 ARG D N 1
ATOM 9759 C CA . ARG D 1 300 ? 26.166 -2.108 85.552 1.00 120.69 298 ARG D CA 1
ATOM 9760 C C . ARG D 1 300 ? 25.331 -0.863 85.840 1.00 114.37 298 ARG D C 1
ATOM 9761 O O . ARG D 1 300 ? 24.926 -0.155 84.920 1.00 115.61 298 ARG D O 1
ATOM 9769 N N . LYS D 1 301 ? 25.076 -0.593 87.116 1.00 108.56 299 LYS D N 1
ATOM 9770 C CA . LYS D 1 301 ? 24.198 0.511 87.489 1.00 105.00 299 LYS D CA 1
ATOM 9771 C C . LYS D 1 301 ? 24.974 1.744 87.952 1.00 104.04 299 LYS D C 1
ATOM 9772 O O . LYS D 1 301 ? 25.758 1.682 88.897 1.00 103.74 299 LYS D O 1
ATOM 9778 N N . ILE D 1 302 ? 24.743 2.862 87.270 1.00 107.52 300 ILE D N 1
ATOM 9779 C CA . ILE D 1 302 ? 25.391 4.129 87.593 1.00 105.95 300 ILE D CA 1
ATOM 9780 C C . ILE D 1 302 ? 24.499 4.982 88.492 1.00 103.30 300 ILE D C 1
ATOM 9781 O O . ILE D 1 302 ? 23.299 5.103 88.249 1.00 109.62 300 ILE D O 1
ATOM 9786 N N . GLN D 1 303 ? 25.084 5.571 89.530 1.00 94.89 301 GLN D N 1
ATOM 9787 C CA . GLN D 1 303 ? 24.361 6.517 90.372 1.00 89.20 301 GLN D CA 1
ATOM 9788 C C . GLN D 1 303 ? 24.426 7.924 89.775 1.00 87.52 301 GLN D C 1
ATOM 9789 O O . GLN D 1 303 ? 25.494 8.396 89.388 1.00 85.47 301 GLN D O 1
ATOM 9795 N N . LEU D 1 304 ? 23.280 8.589 89.700 1.00 85.75 302 LEU D N 1
ATOM 9796 C CA . LEU D 1 304 ? 23.211 9.919 89.103 1.00 80.92 302 LEU D CA 1
ATOM 9797 C C . LEU D 1 304 ? 22.483 10.905 90.007 1.00 83.24 302 LEU D C 1
ATOM 9798 O O . LEU D 1 304 ? 21.270 11.077 89.893 1.00 86.56 302 LEU D O 1
ATOM 9803 N N . ASP D 1 305 ? 23.222 11.549 90.905 1.00 86.01 303 ASP D N 1
ATOM 9804 C CA . ASP D 1 305 ? 22.638 12.565 91.774 1.00 88.56 303 ASP D CA 1
ATOM 9805 C C . ASP D 1 305 ? 23.629 13.677 92.103 1.00 80.51 303 ASP D C 1
ATOM 9806 O O . ASP D 1 305 ? 24.787 13.630 91.693 1.00 80.49 303 ASP D O 1
ATOM 9811 N N . GLY D 1 306 ? 23.161 14.673 92.850 1.00 81.01 304 GLY D N 1
ATOM 9812 C CA . GLY D 1 306 ? 23.918 15.892 93.078 1.00 88.28 304 GLY D CA 1
ATOM 9813 C C . GLY D 1 306 ? 25.130 15.780 93.985 1.00 83.85 304 GLY D C 1
ATOM 9814 O O . GLY D 1 306 ? 25.823 16.771 94.221 1.00 82.28 304 GLY D O 1
ATOM 9815 N N . SER D 1 307 ? 25.390 14.582 94.498 1.00 79.93 305 SER D N 1
ATOM 9816 C CA . SER D 1 307 ? 26.558 14.362 95.343 1.00 87.01 305 SER D CA 1
ATOM 9817 C C . SER D 1 307 ? 27.848 14.454 94.530 1.00 93.53 305 SER D C 1
ATOM 9818 O O . SER D 1 307 ? 28.758 15.203 94.884 1.00 95.97 305 SER D O 1
ATOM 9821 N N . ASP D 1 308 ? 27.919 13.679 93.451 1.00 94.78 306 ASP D N 1
ATOM 9822 C CA . ASP D 1 308 ? 29.050 13.722 92.529 1.00 94.60 306 ASP D CA 1
ATOM 9823 C C . ASP D 1 308 ? 29.215 15.132 91.957 1.00 95.85 306 ASP D C 1
ATOM 9824 O O . ASP D 1 308 ? 28.405 15.584 91.148 1.00 98.02 306 ASP D O 1
ATOM 9829 N N . SER D 1 309 ? 30.270 15.817 92.390 1.00 98.23 307 SER D N 1
ATOM 9830 C CA . SER D 1 309 ? 30.494 17.223 92.054 1.00 102.39 307 SER D CA 1
ATOM 9831 C C . SER D 1 309 ? 30.547 17.498 90.551 1.00 98.31 307 SER D C 1
ATOM 9832 O O . SER D 1 309 ? 30.166 18.577 90.094 1.00 93.52 307 SER D O 1
ATOM 9835 N N . LEU D 1 310 ? 31.019 16.523 89.785 1.00 88.14 308 LEU D N 1
ATOM 9836 C CA . LEU D 1 310 ? 31.100 16.680 88.341 1.00 78.22 308 LEU D CA 1
ATOM 9837 C C . LEU D 1 310 ? 29.708 16.669 87.726 1.00 83.68 308 LEU D C 1
ATOM 9838 O O . LEU D 1 310 ? 29.360 17.545 86.933 1.00 89.75 308 LEU D O 1
ATOM 9843 N N . TYR D 1 311 ? 28.916 15.668 88.096 1.00 79.81 309 TYR D N 1
ATOM 9844 C CA . TYR D 1 311 ? 27.573 15.511 87.554 1.00 72.83 309 TYR D CA 1
ATOM 9845 C C . TYR D 1 311 ? 26.692 16.722 87.854 1.00 74.35 309 TYR D C 1
ATOM 9846 O O . TYR D 1 311 ? 25.822 17.069 87.059 1.00 80.88 309 TYR D O 1
ATOM 9855 N N . SER D 1 312 ? 26.916 17.349 89.006 1.00 74.23 310 SER D N 1
ATOM 9856 C CA . SER D 1 312 ? 26.228 18.585 89.363 1.00 77.94 310 SER D CA 1
ATOM 9857 C C . SER D 1 312 ? 26.374 19.626 88.260 1.00 85.66 310 SER D C 1
ATOM 9858 O O . SER D 1 312 ? 25.401 20.259 87.854 1.00 89.37 310 SER D O 1
ATOM 9861 N N . GLN D 1 313 ? 27.601 19.790 87.778 1.00 92.95 311 GLN D N 1
ATOM 9862 C CA . GLN D 1 313 ? 27.904 20.768 86.741 1.00 94.00 311 GLN D CA 1
ATOM 9863 C C . GLN D 1 313 ? 27.446 20.299 85.364 1.00 91.50 311 GLN D C 1
ATOM 9864 O O . GLN D 1 313 ? 27.105 21.113 84.507 1.00 94.22 311 GLN D O 1
ATOM 9870 N N . LEU D 1 314 ? 27.449 18.986 85.156 1.00 91.05 312 LEU D N 1
ATOM 9871 C CA . LEU D 1 314 ? 27.115 18.415 83.853 1.00 93.52 312 LEU D CA 1
ATOM 9872 C C . LEU D 1 314 ? 25.614 18.276 83.600 1.00 96.45 312 LEU D C 1
ATOM 9873 O O . LEU D 1 314 ? 25.152 18.480 82.480 1.00 106.72 312 LEU D O 1
ATOM 9878 N N . ARG D 1 315 ? 24.861 17.937 84.642 1.00 86.81 313 ARG D N 1
ATOM 9879 C CA . ARG D 1 315 ? 23.472 17.506 84.487 1.00 80.35 313 ARG D CA 1
ATOM 9880 C C . ARG D 1 315 ? 22.545 18.563 83.874 1.00 75.70 313 ARG D C 1
ATOM 9881 O O . ARG D 1 315 ? 21.723 18.233 83.022 1.00 78.74 313 ARG D O 1
ATOM 9889 N N . ASP D 1 316 ? 22.681 19.821 84.287 1.00 75.58 314 ASP D N 1
ATOM 9890 C CA . ASP D 1 316 ? 21.752 20.865 83.856 1.00 82.75 314 ASP D CA 1
ATOM 9891 C C . ASP D 1 316 ? 22.209 21.599 82.598 1.00 84.28 314 ASP D C 1
ATOM 9892 O O . ASP D 1 316 ? 21.539 22.522 82.134 1.00 79.67 314 ASP D O 1
ATOM 9897 N N . ALA D 1 317 ? 23.336 21.178 82.035 1.00 87.16 315 ALA D N 1
ATOM 9898 C CA . ALA D 1 317 ? 23.926 21.898 80.914 1.00 91.00 315 ALA D CA 1
ATOM 9899 C C . ALA D 1 317 ? 23.425 21.383 79.574 1.00 93.06 315 ALA D C 1
ATOM 9900 O O . ALA D 1 317 ? 23.053 20.215 79.447 1.00 97.83 315 ALA D O 1
ATOM 9902 N N . ASN D 1 318 ? 23.409 22.266 78.580 1.00 86.47 316 ASN D N 1
ATOM 9903 C CA . ASN D 1 318 ? 23.116 21.861 77.214 1.00 82.68 316 ASN D CA 1
ATOM 9904 C C . ASN D 1 318 ? 24.192 20.889 76.765 1.00 89.95 316 ASN D C 1
ATOM 9905 O O . ASN D 1 318 ? 25.365 21.076 77.084 1.00 102.42 316 ASN D O 1
ATOM 9910 N N . PHE D 1 319 ? 23.803 19.854 76.028 1.00 83.87 317 PHE D N 1
ATOM 9911 C CA . PHE D 1 319 ? 24.735 18.777 75.709 1.00 83.74 317 PHE D CA 1
ATOM 9912 C C . PHE D 1 319 ? 25.898 19.237 74.837 1.00 90.56 317 PHE D C 1
ATOM 9913 O O . PHE D 1 319 ? 26.974 18.639 74.867 1.00 93.55 317 PHE D O 1
ATOM 9921 N N . ALA D 1 320 ? 25.671 20.289 74.058 1.00 92.16 318 ALA D N 1
ATOM 9922 C CA . ALA D 1 320 ? 26.711 20.869 73.217 1.00 92.40 318 ALA D CA 1
ATOM 9923 C C . ALA D 1 320 ? 27.982 21.177 74.012 1.00 100.68 318 ALA D C 1
ATOM 9924 O O . ALA D 1 320 ? 29.077 20.756 73.633 1.00 114.44 318 ALA D O 1
ATOM 9926 N N . ILE D 1 321 ? 27.831 21.907 75.113 1.00 91.87 319 ILE D N 1
ATOM 9927 C CA . ILE D 1 321 ? 28.984 22.383 75.872 1.00 88.20 319 ILE D CA 1
ATOM 9928 C C . ILE D 1 321 ? 29.541 21.362 76.864 1.00 90.35 319 ILE D C 1
ATOM 9929 O O . ILE D 1 321 ? 30.382 21.702 77.698 1.00 94.17 319 ILE D O 1
ATOM 9934 N N . VAL D 1 322 ? 29.089 20.115 76.774 1.00 84.78 320 VAL D N 1
ATOM 9935 C CA . VAL D 1 322 ? 29.560 19.088 77.697 1.00 83.15 320 VAL D CA 1
ATOM 9936 C C . VAL D 1 322 ? 31.028 18.776 77.431 1.00 88.89 320 VAL D C 1
ATOM 9937 O O . VAL D 1 322 ? 31.817 18.635 78.366 1.00 86.90 320 VAL D O 1
ATOM 9941 N N . GLY D 1 323 ? 31.384 18.687 76.152 1.00 92.73 321 GLY D N 1
ATOM 9942 C CA . GLY D 1 323 ? 32.766 18.525 75.741 1.00 93.65 321 GLY D CA 1
ATOM 9943 C C . GLY D 1 323 ? 33.652 19.600 76.339 1.00 93.34 321 GLY D C 1
ATOM 9944 O O . GLY D 1 323 ? 34.609 19.300 77.055 1.00 83.39 321 GLY D O 1
ATOM 9945 N N . SER D 1 324 ? 33.326 20.853 76.033 1.00 99.75 322 SER D N 1
ATOM 9946 C CA . SER D 1 324 ? 34.010 22.017 76.593 1.00 104.85 322 SER D CA 1
ATOM 9947 C C . SER D 1 324 ? 34.135 21.949 78.113 1.00 102.13 322 SER D C 1
ATOM 9948 O O . SER D 1 324 ? 35.128 22.392 78.683 1.00 103.07 322 SER D O 1
ATOM 9951 N N . LEU D 1 325 ? 33.118 21.391 78.762 1.00 97.73 323 LEU D N 1
ATOM 9952 C CA . LEU D 1 325 ? 33.101 21.270 80.215 1.00 96.76 323 LEU D CA 1
ATOM 9953 C C . LEU D 1 325 ? 33.859 20.038 80.694 1.00 100.03 323 LEU D C 1
ATOM 9954 O O . LEU D 1 325 ? 34.566 20.087 81.701 1.00 96.78 323 LEU D O 1
ATOM 9959 N N . LEU D 1 326 ? 33.697 18.934 79.974 1.00 104.71 324 LEU D N 1
ATOM 9960 C CA . LEU D 1 326 ? 34.351 17.680 80.328 1.00 106.80 324 LEU D CA 1
ATOM 9961 C C . LEU D 1 326 ? 35.865 17.848 80.305 1.00 116.84 324 LEU D C 1
ATOM 9962 O O . LEU D 1 326 ? 36.559 17.448 81.242 1.00 111.86 324 LEU D O 1
ATOM 9967 N N . ASN D 1 327 ? 36.367 18.439 79.225 1.00 128.12 325 ASN D N 1
ATOM 9968 C CA . ASN D 1 327 ? 37.789 18.731 79.092 1.00 120.19 325 ASN D CA 1
ATOM 9969 C C . ASN D 1 327 ? 38.275 19.703 80.159 1.00 117.85 325 ASN D C 1
ATOM 9970 O O . ASN D 1 327 ? 39.260 19.430 80.839 1.00 116.55 325 ASN D O 1
ATOM 9975 N N . THR D 1 328 ? 37.576 20.827 80.301 1.00 117.38 326 THR D N 1
ATOM 9976 C CA . THR D 1 328 ? 37.922 21.855 81.285 1.00 115.16 326 THR D CA 1
ATOM 9977 C C . THR D 1 328 ? 38.120 21.284 82.692 1.00 113.91 326 THR D C 1
ATOM 9978 O O . THR D 1 328 ? 38.949 21.773 83.458 1.00 112.05 326 THR D O 1
ATOM 9982 N N . VAL D 1 329 ? 37.369 20.240 83.026 1.00 118.57 327 VAL D N 1
ATOM 9983 C CA . VAL D 1 329 ? 37.505 19.602 84.330 1.00 123.23 327 VAL D CA 1
ATOM 9984 C C . VAL D 1 329 ? 38.674 18.619 84.297 1.00 132.33 327 VAL D C 1
ATOM 9985 O O . VAL D 1 329 ? 39.424 18.494 85.268 1.00 136.01 327 VAL D O 1
ATOM 9989 N N . ALA D 1 330 ? 38.837 17.942 83.163 1.00 133.35 328 ALA D N 1
ATOM 9990 C CA . ALA D 1 330 ? 39.992 17.075 82.939 1.00 132.27 328 ALA D CA 1
ATOM 9991 C C . ALA D 1 330 ? 41.269 17.895 82.804 1.00 143.23 328 ALA D C 1
ATOM 9992 O O . ALA D 1 330 ? 42.346 17.465 83.221 1.00 144.93 328 ALA D O 1
ATOM 9994 N N . ARG D 1 331 ? 41.136 19.079 82.216 1.00 148.05 329 ARG D N 1
ATOM 9995 C CA . ARG D 1 331 ? 42.259 19.989 82.023 1.00 151.75 329 ARG D CA 1
ATOM 9996 C C . ARG D 1 331 ? 42.696 20.574 83.364 1.00 152.48 329 ARG D C 1
ATOM 9997 O O . ARG D 1 331 ? 43.824 21.040 83.515 1.00 154.78 329 ARG D O 1
ATOM 10005 N N . ARG D 1 332 ? 41.785 20.549 84.333 1.00 153.92 330 ARG D N 1
ATOM 10006 C CA . ARG D 1 332 ? 42.039 21.104 85.657 1.00 151.46 330 ARG D CA 1
ATOM 10007 C C . ARG D 1 332 ? 42.579 20.049 86.619 1.00 149.98 330 ARG D C 1
ATOM 10008 O O . ARG D 1 332 ? 43.329 20.367 87.539 1.00 150.85 330 ARG D O 1
ATOM 10016 N N . LEU D 1 333 ? 42.207 18.793 86.397 1.00 149.71 331 LEU D N 1
ATOM 10017 C CA . LEU D 1 333 ? 42.653 17.701 87.256 1.00 147.74 331 LEU D CA 1
ATOM 10018 C C . LEU D 1 333 ? 44.136 17.426 87.030 1.00 151.33 331 LEU D C 1
ATOM 10019 O O . LEU D 1 333 ? 44.877 17.141 87.972 1.00 152.65 331 LEU D O 1
ATOM 10024 N N . LYS D 1 334 ? 44.558 17.514 85.773 1.00 152.19 332 LYS D N 1
ATOM 10025 C CA . LYS D 1 334 ? 45.936 17.228 85.393 1.00 151.33 332 LYS D CA 1
ATOM 10026 C C . LYS D 1 334 ? 46.905 18.217 86.033 1.00 157.45 332 LYS D C 1
ATOM 10027 O O . LYS D 1 334 ? 48.015 17.848 86.419 1.00 160.79 332 LYS D O 1
ATOM 10033 N N . SER D 1 335 ? 46.482 19.472 86.147 1.00 158.81 333 SER D N 1
ATOM 10034 C CA . SER D 1 335 ? 47.299 20.496 86.788 1.00 159.79 333 SER D CA 1
ATOM 10035 C C . SER D 1 335 ? 46.913 20.679 88.255 1.00 161.14 333 SER D C 1
ATOM 10036 O O . SER D 1 335 ? 47.200 21.715 88.854 1.00 161.57 333 SER D O 1
ATOM 10039 N N . ASP D 1 336 ? 46.265 19.669 88.829 1.00 162.68 334 ASP D N 1
ATOM 10040 C CA . ASP D 1 336 ? 45.914 19.692 90.246 1.00 165.33 334 ASP D CA 1
ATOM 10041 C C . ASP D 1 336 ? 46.511 18.493 90.974 1.00 172.96 334 ASP D C 1
ATOM 10042 O O . ASP D 1 336 ? 46.627 18.492 92.199 1.00 170.19 334 ASP D O 1
ATOM 10047 N N . TYR D 1 337 ? 46.890 17.474 90.209 1.00 184.44 335 TYR D N 1
ATOM 10048 C CA . TYR D 1 337 ? 47.628 16.341 90.754 1.00 195.72 335 TYR D CA 1
ATOM 10049 C C . TYR D 1 337 ? 49.097 16.709 90.884 1.00 217.90 335 TYR D C 1
ATOM 10050 O O . TYR D 1 337 ? 49.749 16.383 91.876 1.00 219.00 335 TYR D O 1
ATOM 10059 N N . GLU D 1 338 ? 49.605 17.390 89.863 1.00 239.22 336 GLU D N 1
ATOM 10060 C CA . GLU D 1 338 ? 50.989 17.842 89.830 1.00 253.28 336 GLU D CA 1
ATOM 10061 C C . GLU D 1 338 ? 51.272 18.803 90.980 1.00 259.00 336 GLU D C 1
ATOM 10062 O O . GLU D 1 338 ? 52.269 18.664 91.688 1.00 262.18 336 GLU D O 1
ATOM 10068 N N . SER D 1 339 ? 50.382 19.776 91.149 1.00 258.94 337 SER D N 1
ATOM 10069 C CA . SER D 1 339 ? 50.520 20.817 92.165 1.00 246.77 337 SER D CA 1
ATOM 10070 C C . SER D 1 339 ? 50.739 20.303 93.589 1.00 248.80 337 SER D C 1
ATOM 10071 O O . SER D 1 339 ? 50.351 19.183 93.929 1.00 245.15 337 SER D O 1
ATOM 10074 N N . ARG D 1 340 ? 51.402 21.140 94.386 1.00 249.70 338 ARG D N 1
ATOM 10075 C CA . ARG D 1 340 ? 51.488 21.026 95.844 1.00 244.92 338 ARG D CA 1
ATOM 10076 C C . ARG D 1 340 ? 52.456 19.957 96.353 1.00 233.90 338 ARG D C 1
ATOM 10077 O O . ARG D 1 340 ? 52.403 19.577 97.525 1.00 236.79 338 ARG D O 1
ATOM 10085 N N . HIS D 1 341 ? 53.335 19.469 95.484 1.00 221.66 339 HIS D N 1
ATOM 10086 C CA . HIS D 1 341 ? 54.525 18.767 95.952 1.00 210.40 339 HIS D CA 1
ATOM 10087 C C . HIS D 1 341 ? 55.611 19.775 96.323 1.00 213.18 339 HIS D C 1
ATOM 10088 O O . HIS D 1 341 ? 56.741 19.399 96.624 1.00 210.74 339 HIS D O 1
ATOM 10095 N N . ASN D 1 342 ? 55.259 21.057 96.269 1.00 219.85 340 ASN D N 1
ATOM 10096 C CA . ASN D 1 342 ? 56.178 22.145 96.593 1.00 226.81 340 ASN D CA 1
ATOM 10097 C C . ASN D 1 342 ? 56.708 22.082 98.017 1.00 241.11 340 ASN D C 1
ATOM 10098 O O . ASN D 1 342 ? 57.738 21.463 98.281 1.00 241.59 340 ASN D O 1
ATOM 10103 N N . THR D 1 343 ? 55.998 22.738 98.929 1.00 254.07 341 THR D N 1
ATOM 10104 C CA . THR D 1 343 ? 56.397 22.801 100.329 1.00 253.60 341 THR D CA 1
ATOM 10105 C C . THR D 1 343 ? 56.454 21.403 100.942 1.00 250.27 341 THR D C 1
ATOM 10106 O O . THR D 1 343 ? 55.581 21.026 101.721 1.00 250.70 341 THR D O 1
ATOM 10110 N N . LYS D 1 344 ? 57.485 20.634 100.602 1.00 239.37 342 LYS D N 1
ATOM 10111 C CA . LYS D 1 344 ? 57.603 19.281 101.134 1.00 221.11 342 LYS D CA 1
ATOM 10112 C C . LYS D 1 344 ? 57.904 19.279 102.623 1.00 230.37 342 LYS D C 1
ATOM 10113 O O . LYS D 1 344 ? 58.928 18.763 103.057 1.00 232.02 342 LYS D O 1
ATOM 10119 N N . THR D 1 345 ? 56.999 19.860 103.398 1.00 236.52 343 THR D N 1
ATOM 10120 C CA . THR D 1 345 ? 57.038 19.742 104.842 1.00 232.17 343 THR D CA 1
ATOM 10121 C C . THR D 1 345 ? 55.747 19.029 105.195 1.00 227.93 343 THR D C 1
ATOM 10122 O O . THR D 1 345 ? 54.702 19.328 104.613 1.00 226.25 343 THR D O 1
ATOM 10126 N N . THR D 1 346 ? 55.852 18.060 106.106 1.00 217.21 344 THR D N 1
ATOM 10127 C CA . THR D 1 346 ? 54.788 17.101 106.431 1.00 208.16 344 THR D CA 1
ATOM 10128 C C . THR D 1 346 ? 53.386 17.535 106.020 1.00 217.70 344 THR D C 1
ATOM 10129 O O . THR D 1 346 ? 52.734 16.861 105.228 1.00 216.89 344 THR D O 1
ATOM 10133 N N . ALA D 1 347 ? 52.960 18.684 106.537 1.00 228.13 345 ALA D N 1
ATOM 10134 C CA . ALA D 1 347 ? 51.628 19.235 106.294 1.00 243.17 345 ALA D CA 1
ATOM 10135 C C . ALA D 1 347 ? 51.247 19.302 104.814 1.00 228.61 345 ALA D C 1
ATOM 10136 O O . ALA D 1 347 ? 50.292 18.656 104.386 1.00 230.61 345 ALA D O 1
ATOM 10138 N N . GLU D 1 348 ? 51.994 20.086 104.040 1.00 214.80 346 GLU D N 1
ATOM 10139 C CA . GLU D 1 348 ? 51.640 20.359 102.647 1.00 203.00 346 GLU D CA 1
ATOM 10140 C C . GLU D 1 348 ? 51.659 19.104 101.769 1.00 191.72 346 GLU D C 1
ATOM 10141 O O . GLU D 1 348 ? 51.214 19.135 100.621 1.00 190.26 346 GLU D O 1
ATOM 10147 N N . LEU D 1 349 ? 52.175 18.003 102.307 1.00 182.92 347 LEU D N 1
ATOM 10148 C CA . LEU D 1 349 ? 52.024 16.701 101.667 1.00 176.73 347 LEU D CA 1
ATOM 10149 C C . LEU D 1 349 ? 50.950 15.887 102.381 1.00 176.58 347 LEU D C 1
ATOM 10150 O O . LEU D 1 349 ? 50.132 15.235 101.737 1.00 177.70 347 LEU D O 1
ATOM 10155 N N . LYS D 1 350 ? 50.965 15.924 103.712 1.00 177.92 348 LYS D N 1
ATOM 10156 C CA . LYS D 1 350 ? 49.896 15.337 104.519 1.00 180.53 348 LYS D CA 1
ATOM 10157 C C . LYS D 1 350 ? 48.525 15.843 104.079 1.00 180.96 348 LYS D C 1
ATOM 10158 O O . LYS D 1 350 ? 47.555 15.093 104.079 1.00 181.06 348 LYS D O 1
ATOM 10164 N N . GLU D 1 351 ? 48.463 17.108 103.675 1.00 176.87 349 GLU D N 1
ATOM 10165 C CA . GLU D 1 351 ? 47.219 17.707 103.205 1.00 171.79 349 GLU D CA 1
ATOM 10166 C C . GLU D 1 351 ? 46.903 17.218 101.795 1.00 161.95 349 GLU D C 1
ATOM 10167 O O . GLU D 1 351 ? 45.738 17.124 101.404 1.00 165.35 349 GLU D O 1
ATOM 10173 N N . PHE D 1 352 ? 47.946 16.887 101.042 1.00 141.38 350 PHE D N 1
ATOM 10174 C CA . PHE D 1 352 ? 47.777 16.363 99.693 1.00 125.60 350 PHE D CA 1
ATOM 10175 C C . PHE D 1 352 ? 47.239 14.936 99.717 1.00 119.27 350 PHE D C 1
ATOM 10176 O O . PHE D 1 352 ? 46.356 14.590 98.935 1.00 118.11 350 PHE D O 1
ATOM 10184 N N . VAL D 1 353 ? 47.771 14.109 100.611 1.00 118.66 351 VAL D N 1
ATOM 10185 C CA . VAL D 1 353 ? 47.292 12.737 100.739 1.00 123.07 351 VAL D CA 1
ATOM 10186 C C . VAL D 1 353 ? 45.873 12.707 101.317 1.00 130.89 351 VAL D C 1
ATOM 10187 O O . VAL D 1 353 ? 45.143 11.735 101.140 1.00 129.66 351 VAL D O 1
ATOM 10191 N N . LYS D 1 354 ? 45.484 13.775 102.007 1.00 139.70 352 LYS D N 1
ATOM 10192 C CA . LYS D 1 354 ? 44.108 13.912 102.477 1.00 145.42 352 LYS D CA 1
ATOM 10193 C C . LYS D 1 354 ? 43.158 14.065 101.294 1.00 143.41 352 LYS D C 1
ATOM 10194 O O . LYS D 1 354 ? 42.155 13.360 101.190 1.00 144.36 352 LYS D O 1
ATOM 10200 N N . LYS D 1 355 ? 43.485 15.000 100.407 1.00 141.26 353 LYS D N 1
ATOM 10201 C CA . LYS D 1 355 ? 42.680 15.288 99.224 1.00 140.55 353 LYS D CA 1
ATOM 10202 C C . LYS D 1 355 ? 42.908 14.236 98.123 1.00 137.72 353 LYS D C 1
ATOM 10203 O O . LYS D 1 355 ? 42.618 14.465 96.950 1.00 138.80 353 LYS D O 1
ATOM 10209 N N . LEU D 1 356 ? 43.405 13.065 98.508 1.00 132.98 354 LEU D N 1
ATOM 10210 C CA . LEU D 1 356 ? 43.788 12.049 97.528 1.00 129.63 354 LEU D CA 1
ATOM 10211 C C . LEU D 1 356 ? 42.637 11.126 97.093 1.00 128.78 354 LEU D C 1
ATOM 10212 O O . LEU D 1 356 ? 42.505 10.843 95.902 1.00 130.57 354 LEU D O 1
ATOM 10217 N N . PRO D 1 357 ? 41.807 10.641 98.040 1.00 127.22 355 PRO D N 1
ATOM 10218 C CA . PRO D 1 357 ? 40.673 9.849 97.545 1.00 125.14 355 PRO D CA 1
ATOM 10219 C C . PRO D 1 357 ? 39.656 10.703 96.796 1.00 116.21 355 PRO D C 1
ATOM 10220 O O . PRO D 1 357 ? 38.918 10.187 95.958 1.00 109.58 355 PRO D O 1
ATOM 10224 N N . GLY D 1 358 ? 39.623 11.997 97.101 1.00 115.42 356 GLY D N 1
ATOM 10225 C CA . GLY D 1 358 ? 38.708 12.906 96.438 1.00 113.66 356 GLY D CA 1
ATOM 10226 C C . GLY D 1 358 ? 39.161 13.202 95.025 1.00 111.89 356 GLY D C 1
ATOM 10227 O O . GLY D 1 358 ? 38.359 13.587 94.175 1.00 111.88 356 GLY D O 1
ATOM 10228 N N . TYR D 1 359 ? 40.454 13.014 94.773 1.00 112.67 357 TYR D N 1
ATOM 10229 C CA . TYR D 1 359 ? 40.996 13.138 93.426 1.00 112.25 357 TYR D CA 1
ATOM 10230 C C . TYR D 1 359 ? 40.646 11.895 92.624 1.00 107.85 357 TYR D C 1
ATOM 10231 O O . TYR D 1 359 ? 40.200 11.986 91.481 1.00 104.48 357 TYR D O 1
ATOM 10240 N N . GLN D 1 360 ? 40.862 10.735 93.237 1.00 109.65 358 GLN D N 1
ATOM 10241 C CA . GLN D 1 360 ? 40.634 9.456 92.578 1.00 113.63 358 GLN D CA 1
ATOM 10242 C C . GLN D 1 360 ? 39.171 9.296 92.181 1.00 114.98 358 GLN D C 1
ATOM 10243 O O . GLN D 1 360 ? 38.866 8.870 91.067 1.00 111.03 358 GLN D O 1
ATOM 10249 N N . ALA D 1 361 ? 38.274 9.634 93.103 1.00 122.98 359 ALA D N 1
ATOM 10250 C CA . ALA D 1 361 ? 36.837 9.603 92.843 1.00 117.72 359 ALA D CA 1
ATOM 10251 C C . ALA D 1 361 ? 36.463 10.532 91.692 1.00 113.25 359 ALA D C 1
ATOM 10252 O O . ALA D 1 361 ? 35.782 10.126 90.749 1.00 110.50 359 ALA D O 1
ATOM 10254 N N . GLU D 1 362 ? 36.907 11.781 91.787 1.00 107.54 360 GLU D N 1
ATOM 10255 C CA . GLU D 1 362 ? 36.675 12.778 90.746 1.00 104.87 360 GLU D CA 1
ATOM 10256 C C . GLU D 1 362 ? 37.269 12.332 89.409 1.00 104.77 360 GLU D C 1
ATOM 10257 O O . GLU D 1 362 ? 36.733 12.640 88.345 1.00 102.16 360 GLU D O 1
ATOM 10263 N N . GLN D 1 363 ? 38.381 11.608 89.473 1.00 110.64 361 GLN D N 1
ATOM 10264 C CA . GLN D 1 363 ? 39.022 11.075 88.277 1.00 117.42 361 GLN D CA 1
ATOM 10265 C C . GLN D 1 363 ? 38.194 9.954 87.657 1.00 115.49 361 GLN D C 1
ATOM 10266 O O . GLN D 1 363 ? 38.094 9.853 86.434 1.00 118.57 361 GLN D O 1
ATOM 10272 N N . GLN D 1 364 ? 37.589 9.120 88.499 1.00 116.17 362 GLN D N 1
ATOM 10273 C CA . GLN D 1 364 ? 36.824 7.979 88.004 1.00 119.21 362 GLN D CA 1
ATOM 10274 C C . GLN D 1 364 ? 35.425 8.408 87.579 1.00 116.16 362 GLN D C 1
ATOM 10275 O O . GLN D 1 364 ? 34.811 7.779 86.719 1.00 117.74 362 GLN D O 1
ATOM 10281 N N . SER D 1 365 ? 34.923 9.476 88.188 1.00 109.77 363 SER D N 1
ATOM 10282 C CA . SER D 1 365 ? 33.662 10.071 87.766 1.00 103.76 363 SER D CA 1
ATOM 10283 C C . SER D 1 365 ? 33.817 10.630 86.360 1.00 99.73 363 SER D C 1
ATOM 10284 O O . SER D 1 365 ? 32.939 10.481 85.512 1.00 101.81 363 SER D O 1
ATOM 10287 N N . LEU D 1 366 ? 34.948 11.287 86.135 1.00 97.62 364 LEU D N 1
ATOM 10288 C CA . LEU D 1 366 ? 35.249 11.904 84.853 1.00 93.45 364 LEU D CA 1
ATOM 10289 C C . LEU D 1 366 ? 35.363 10.884 83.725 1.00 90.49 364 LEU D C 1
ATOM 10290 O O . LEU D 1 366 ? 35.022 11.182 82.585 1.00 92.44 364 LEU D O 1
ATOM 10295 N N . LYS D 1 367 ? 35.847 9.686 84.037 1.00 89.27 365 LYS D N 1
ATOM 10296 C CA . LYS D 1 367 ? 35.985 8.650 83.018 1.00 101.77 365 LYS D CA 1
ATOM 10297 C C . LYS D 1 367 ? 34.622 8.072 82.655 1.00 104.85 365 LYS D C 1
ATOM 10298 O O . LYS D 1 367 ? 34.375 7.718 81.501 1.00 104.38 365 LYS D O 1
ATOM 10304 N N . ILE D 1 368 ? 33.740 7.982 83.645 1.00 105.26 366 ILE D N 1
ATOM 10305 C CA . ILE D 1 368 ? 32.379 7.513 83.414 1.00 100.40 366 ILE D CA 1
ATOM 10306 C C . ILE D 1 368 ? 31.583 8.496 82.560 1.00 98.11 366 ILE D C 1
ATOM 10307 O O . ILE D 1 368 ? 31.038 8.126 81.518 1.00 96.74 366 ILE D O 1
ATOM 10312 N N . HIS D 1 369 ? 31.523 9.749 82.998 1.00 96.65 367 HIS D N 1
ATOM 10313 C CA . HIS D 1 369 ? 30.773 10.770 82.277 1.00 96.94 367 HIS D CA 1
ATOM 10314 C C . HIS D 1 369 ? 31.455 11.170 80.968 1.00 96.26 367 HIS D C 1
ATOM 10315 O O . HIS D 1 369 ? 30.927 11.983 80.214 1.00 95.95 367 HIS D O 1
ATOM 10322 N N . SER D 1 370 ? 32.627 10.603 80.702 1.00 98.41 368 SER D N 1
ATOM 10323 C CA . SER D 1 370 ? 33.272 10.783 79.408 1.00 103.34 368 SER D CA 1
ATOM 10324 C C . SER D 1 370 ? 32.806 9.710 78.434 1.00 107.45 368 SER D C 1
ATOM 10325 O O . SER D 1 370 ? 32.527 9.995 77.269 1.00 111.06 368 SER D O 1
ATOM 10328 N N . ASN D 1 371 ? 32.726 8.477 78.922 1.00 105.65 369 ASN D N 1
ATOM 10329 C CA . ASN D 1 371 ? 32.195 7.375 78.136 1.00 104.32 369 ASN D CA 1
ATOM 10330 C C . ASN D 1 371 ? 30.726 7.606 77.796 1.00 100.27 369 ASN D C 1
ATOM 10331 O O . ASN D 1 371 ? 30.317 7.449 76.645 1.00 104.01 369 ASN D O 1
ATOM 10336 N N . ILE D 1 372 ? 29.939 7.973 78.805 1.00 92.74 370 ILE D N 1
ATOM 10337 C CA . ILE D 1 372 ? 28.518 8.257 78.613 1.00 85.91 370 ILE D CA 1
ATOM 10338 C C . ILE D 1 372 ? 28.307 9.378 77.606 1.00 86.64 370 ILE D C 1
ATOM 10339 O O . ILE D 1 372 ? 27.555 9.219 76.646 1.00 88.09 370 ILE D O 1
ATOM 10344 N N . ALA D 1 373 ? 28.969 10.508 77.836 1.00 87.65 371 ALA D N 1
ATOM 10345 C CA . ALA D 1 373 ? 28.883 11.646 76.930 1.00 85.33 371 ALA D CA 1
ATOM 10346 C C . ALA D 1 373 ? 29.204 11.243 75.498 1.00 95.36 371 ALA D C 1
ATOM 10347 O O . ALA D 1 373 ? 28.615 11.767 74.558 1.00 99.54 371 ALA D O 1
ATOM 10349 N N . GLU D 1 374 ? 30.131 10.304 75.341 1.00 100.48 372 GLU D N 1
ATOM 10350 C CA . GLU D 1 374 ? 30.560 9.867 74.019 1.00 104.89 372 GLU D CA 1
ATOM 10351 C C . GLU D 1 374 ? 29.484 9.026 73.327 1.00 96.37 372 GLU D C 1
ATOM 10352 O O . GLU D 1 374 ? 29.212 9.211 72.140 1.00 89.81 372 GLU D O 1
ATOM 10358 N N . GLU D 1 375 ? 28.884 8.098 74.070 1.00 96.39 373 GLU D N 1
ATOM 10359 C CA . GLU D 1 375 ? 27.808 7.261 73.542 1.00 97.61 373 GLU D CA 1
ATOM 10360 C C . GLU D 1 375 ? 26.645 8.092 73.014 1.00 95.08 373 GLU D C 1
ATOM 10361 O O . GLU D 1 375 ? 26.076 7.788 71.964 1.00 95.39 373 GLU D O 1
ATOM 10367 N N . ILE D 1 376 ? 26.296 9.140 73.752 1.00 88.47 374 ILE D N 1
ATOM 10368 C CA . ILE D 1 376 ? 25.196 10.014 73.373 1.00 86.23 374 ILE D CA 1
ATOM 10369 C C . ILE D 1 376 ? 25.556 10.812 72.119 1.00 89.54 374 ILE D C 1
ATOM 10370 O O . ILE D 1 376 ? 24.689 11.129 71.304 1.00 87.57 374 ILE D O 1
ATOM 10375 N N . ILE D 1 377 ? 26.839 11.118 71.960 1.00 98.17 375 ILE D N 1
ATOM 10376 C CA . ILE D 1 377 ? 27.317 11.803 70.762 1.00 104.38 375 ILE D CA 1
ATOM 10377 C C . ILE D 1 377 ? 27.050 10.950 69.520 1.00 104.70 375 ILE D C 1
ATOM 10378 O O . ILE D 1 377 ? 26.728 11.473 68.453 1.00 103.68 375 ILE D O 1
ATOM 10383 N N . ASN D 1 378 ? 27.151 9.633 69.673 1.00 106.43 376 ASN D N 1
ATOM 10384 C CA . ASN D 1 378 ? 26.887 8.713 68.571 1.00 110.49 376 ASN D CA 1
ATOM 10385 C C . ASN D 1 378 ? 25.404 8.618 68.204 1.00 106.74 376 ASN D C 1
ATOM 10386 O O . ASN D 1 378 ? 25.051 8.581 67.024 1.00 107.97 376 ASN D O 1
ATOM 10391 N N . TYR D 1 379 ? 24.546 8.571 69.220 1.00 105.90 377 TYR D N 1
ATOM 10392 C CA . TYR D 1 379 ? 23.097 8.551 69.022 1.00 97.84 377 TYR D CA 1
ATOM 10393 C C . TYR D 1 379 ? 22.638 9.781 68.249 1.00 88.36 377 TYR D C 1
ATOM 10394 O O . TYR D 1 379 ? 21.777 9.697 67.373 1.00 86.26 377 TYR D O 1
ATOM 10403 N N . THR D 1 380 ? 23.233 10.922 68.580 1.00 89.03 378 THR D N 1
ATOM 10404 C CA . THR D 1 380 ? 22.803 12.212 68.054 1.00 93.44 378 THR D CA 1
ATOM 10405 C C . THR D 1 380 ? 23.365 12.525 66.666 1.00 101.76 378 THR D C 1
ATOM 10406 O O . THR D 1 380 ? 23.072 13.576 66.097 1.00 106.68 378 THR D O 1
ATOM 10410 N N . ARG D 1 381 ? 24.172 11.617 66.125 1.00 99.35 379 ARG D N 1
ATOM 10411 C CA . ARG D 1 381 ? 24.826 11.858 64.842 1.00 94.30 379 ARG D CA 1
ATOM 10412 C C . ARG D 1 381 ? 24.196 11.085 63.685 1.00 97.82 379 ARG D C 1
ATOM 10413 O O . ARG D 1 381 ? 24.435 11.404 62.521 1.00 111.75 379 ARG D O 1
ATOM 10421 N N . THR D 1 382 ? 23.396 10.073 64.004 1.00 96.79 380 THR D N 1
ATOM 10422 C CA . THR D 1 382 ? 22.715 9.272 62.987 1.00 92.81 380 THR D CA 1
ATOM 10423 C C . THR D 1 382 ? 21.789 10.112 62.109 1.00 82.37 380 THR D C 1
ATOM 10424 O O . THR D 1 382 ? 21.437 11.236 62.467 1.00 70.75 380 THR D O 1
ATOM 10428 N N . GLU D 1 383 ? 21.397 9.561 60.962 1.00 85.52 381 GLU D N 1
ATOM 10429 C CA . GLU D 1 383 ? 20.427 10.224 60.095 1.00 90.99 381 GLU D CA 1
ATOM 10430 C C . GLU D 1 383 ? 19.091 10.367 60.804 1.00 88.58 381 GLU D C 1
ATOM 10431 O O . GLU D 1 383 ? 18.534 11.462 60.895 1.00 85.12 381 GLU D O 1
ATOM 10437 N N . ILE D 1 384 ? 18.592 9.240 61.305 1.00 86.77 382 ILE D N 1
ATOM 10438 C CA . ILE D 1 384 ? 17.255 9.158 61.872 1.00 78.45 382 ILE D CA 1
ATOM 10439 C C . ILE D 1 384 ? 17.072 10.155 63.007 1.00 76.51 382 ILE D C 1
ATOM 10440 O O . ILE D 1 384 ? 16.027 10.797 63.111 1.00 76.96 382 ILE D O 1
ATOM 10445 N N . PHE D 1 385 ? 18.103 10.314 63.830 1.00 76.29 383 PHE D N 1
ATOM 10446 C CA . PHE D 1 385 ? 18.054 11.291 64.912 1.00 73.77 383 PHE D CA 1
ATOM 10447 C C . PHE D 1 385 ? 17.863 12.706 64.387 1.00 76.03 383 PHE D C 1
ATOM 10448 O O . PHE D 1 385 ? 16.978 13.428 64.842 1.00 75.72 383 PHE D O 1
ATOM 10456 N N . ASN D 1 386 ? 18.698 13.102 63.434 1.00 78.52 384 ASN D N 1
ATOM 10457 C CA . ASN D 1 386 ? 18.630 14.454 62.902 1.00 75.13 384 ASN D CA 1
ATOM 10458 C C . ASN D 1 386 ? 17.350 14.671 62.115 1.00 78.31 384 ASN D C 1
ATOM 10459 O O . ASN D 1 386 ? 16.790 15.764 62.124 1.00 77.31 384 ASN D O 1
ATOM 10464 N N . LYS D 1 387 ? 16.886 13.621 61.446 1.00 80.34 385 LYS D N 1
ATOM 10465 C CA . LYS D 1 387 ? 15.627 13.674 60.715 1.00 81.93 385 LYS D CA 1
ATOM 10466 C C . LYS D 1 387 ? 14.486 13.914 61.697 1.00 85.33 385 LYS D C 1
ATOM 10467 O O . LYS D 1 387 ? 13.563 14.681 61.425 1.00 89.16 385 LYS D O 1
ATOM 10473 N N . LEU D 1 388 ? 14.564 13.245 62.842 1.00 77.14 386 LEU D N 1
ATOM 10474 C CA . LEU D 1 388 ? 13.601 13.429 63.918 1.00 62.92 386 LEU D CA 1
ATOM 10475 C C . LEU D 1 388 ? 13.680 14.843 64.486 1.00 65.44 386 LEU D C 1
ATOM 10476 O O . LEU D 1 388 ? 12.665 15.519 64.638 1.00 73.03 386 LEU D O 1
ATOM 10481 N N . LEU D 1 389 ? 14.894 15.282 64.801 1.00 66.37 387 LEU D N 1
ATOM 10482 C CA . LEU D 1 389 ? 15.100 16.586 65.420 1.00 67.78 387 LEU D CA 1
ATOM 10483 C C . LEU D 1 389 ? 14.738 17.724 64.475 1.00 72.68 387 LEU D C 1
ATOM 10484 O O . LEU D 1 389 ? 14.232 18.758 64.907 1.00 68.01 387 LEU D O 1
ATOM 10489 N N . GLU D 1 390 ? 15.010 17.526 63.188 1.00 79.60 388 GLU D N 1
ATOM 10490 C CA . GLU D 1 390 ? 14.657 18.496 62.156 1.00 77.50 388 GLU D CA 1
ATOM 10491 C C . GLU D 1 390 ? 13.158 18.765 62.150 1.00 73.73 388 GLU D C 1
ATOM 10492 O O . GLU D 1 390 ? 12.730 19.918 62.115 1.00 78.76 388 GLU D O 1
ATOM 10498 N N . VAL D 1 391 ? 12.368 17.695 62.195 1.00 66.84 389 VAL D N 1
ATOM 10499 C CA . VAL D 1 391 ? 10.913 17.813 62.217 1.00 67.68 389 VAL D CA 1
ATOM 10500 C C . VAL D 1 391 ? 10.452 18.560 63.465 1.00 64.67 389 VAL D C 1
ATOM 10501 O O . VAL D 1 391 ? 9.621 19.467 63.385 1.00 64.97 389 VAL D O 1
ATOM 10505 N N . GLN D 1 392 ? 10.999 18.169 64.614 1.00 64.99 390 GLN D N 1
ATOM 10506 C CA . GLN D 1 392 ? 10.682 18.810 65.886 1.00 61.86 390 GLN D CA 1
ATOM 10507 C C . GLN D 1 392 ? 10.923 20.313 65.823 1.00 62.31 390 GLN D C 1
ATOM 10508 O O . GLN D 1 392 ? 10.082 21.106 66.251 1.00 64.15 390 GLN D O 1
ATOM 10514 N N . GLN D 1 393 ? 12.075 20.692 65.277 1.00 57.12 391 GLN D N 1
ATOM 10515 C CA . GLN D 1 393 ? 12.479 22.093 65.202 1.00 62.44 391 GLN D CA 1
ATOM 10516 C C . GLN D 1 393 ? 11.532 22.911 64.329 1.00 66.75 391 GLN D C 1
ATOM 10517 O O . GLN D 1 393 ? 11.162 24.031 64.686 1.00 63.02 391 GLN D O 1
ATOM 10523 N N . ASN D 1 394 ? 11.155 22.357 63.181 1.00 71.38 392 ASN D N 1
ATOM 10524 C CA . ASN D 1 394 ? 10.221 23.031 62.285 1.00 71.23 392 ASN D CA 1
ATOM 10525 C C . ASN D 1 394 ? 8.857 23.227 62.935 1.00 68.85 392 ASN D C 1
ATOM 10526 O O . ASN D 1 394 ? 8.287 24.317 62.880 1.00 69.80 392 ASN D O 1
ATOM 10531 N N . LEU D 1 395 ? 8.334 22.167 63.543 1.00 63.84 393 LEU D N 1
ATOM 10532 C CA . LEU D 1 395 ? 7.041 22.239 64.212 1.00 60.61 393 LEU D CA 1
ATOM 10533 C C . LEU D 1 395 ? 7.048 23.284 65.324 1.00 62.64 393 LEU D C 1
ATOM 10534 O O . LEU D 1 395 ? 6.166 24.141 65.385 1.00 67.04 393 LEU D O 1
ATOM 10539 N N . ALA D 1 396 ? 8.052 23.210 66.192 1.00 62.27 394 ALA D N 1
ATOM 10540 C CA . ALA D 1 396 ? 8.215 24.167 67.285 1.00 63.66 394 ALA D CA 1
ATOM 10541 C C . ALA D 1 396 ? 8.267 25.611 66.786 1.00 71.29 394 ALA D C 1
ATOM 10542 O O . ALA D 1 396 ? 7.528 26.475 67.267 1.00 66.09 394 ALA D O 1
ATOM 10544 N N . ALA D 1 397 ? 9.150 25.861 65.822 1.00 78.17 395 ALA D N 1
ATOM 10545 C CA . ALA D 1 397 ? 9.355 27.198 65.268 1.00 74.26 395 ALA D CA 1
ATOM 10546 C C . ALA D 1 397 ? 8.091 27.770 64.624 1.00 72.11 395 ALA D C 1
ATOM 10547 O O . ALA D 1 397 ? 7.943 28.987 64.508 1.00 75.12 395 ALA D O 1
ATOM 10549 N N . GLY D 1 398 ? 7.188 26.895 64.195 1.00 66.66 396 GLY D N 1
ATOM 10550 C CA . GLY D 1 398 ? 5.910 27.335 63.666 1.00 70.71 396 GLY D CA 1
ATOM 10551 C C . GLY D 1 398 ? 5.736 27.093 62.181 1.00 73.17 396 GLY D C 1
ATOM 10552 O O . GLY D 1 398 ? 4.817 27.634 61.563 1.00 73.56 396 GLY D O 1
ATOM 10553 N N . ALA D 1 399 ? 6.619 26.282 61.607 1.00 70.67 397 ALA D N 1
ATOM 10554 C CA . ALA D 1 399 ? 6.525 25.926 60.199 1.00 62.66 397 ALA D CA 1
ATOM 10555 C C . ALA D 1 399 ? 5.221 25.194 59.932 1.00 70.55 397 ALA D C 1
ATOM 10556 O O . ALA D 1 399 ? 4.671 24.549 60.824 1.00 77.18 397 ALA D O 1
ATOM 10558 N N . ASP D 1 400 ? 4.725 25.301 58.704 1.00 75.31 398 ASP D N 1
ATOM 10559 C CA . ASP D 1 400 ? 3.497 24.622 58.324 1.00 81.54 398 ASP D CA 1
ATOM 10560 C C . ASP D 1 400 ? 3.719 23.120 58.416 1.00 86.21 398 ASP D C 1
ATOM 10561 O O . ASP D 1 400 ? 4.536 22.567 57.678 1.00 86.67 398 ASP D O 1
ATOM 10566 N N . PRO D 1 401 ? 2.996 22.458 59.334 1.00 74.69 399 PRO D N 1
ATOM 10567 C CA . PRO D 1 401 ? 3.176 21.030 59.621 1.00 67.50 399 PRO D CA 1
ATOM 10568 C C . PRO D 1 401 ? 3.003 20.147 58.388 1.00 72.49 399 PRO D C 1
ATOM 10569 O O . PRO D 1 401 ? 3.462 19.006 58.384 1.00 78.29 399 PRO D O 1
ATOM 10573 N N . SER D 1 402 ? 2.355 20.674 57.355 1.00 71.86 400 SER D N 1
ATOM 10574 C CA . SER D 1 402 ? 2.200 19.948 56.102 1.00 76.68 400 SER D CA 1
ATOM 10575 C C . SER D 1 402 ? 3.554 19.767 55.425 1.00 74.89 400 SER D C 1
ATOM 10576 O O . SER D 1 402 ? 3.787 18.773 54.737 1.00 72.38 400 SER D O 1
ATOM 10579 N N . SER D 1 403 ? 4.437 20.740 55.620 1.00 73.66 401 SER D N 1
ATOM 10580 C CA . SER D 1 403 ? 5.791 20.681 55.083 1.00 75.63 401 SER D CA 1
ATOM 10581 C C . SER D 1 403 ? 6.603 19.527 55.670 1.00 81.47 401 SER D C 1
ATOM 10582 O O . SER D 1 403 ? 7.572 19.071 55.063 1.00 96.45 401 SER D O 1
ATOM 10585 N N . GLN D 1 404 ? 6.210 19.059 56.850 1.00 67.69 402 GLN D N 1
ATOM 10586 C CA . GLN D 1 404 ? 6.942 17.989 57.519 1.00 63.82 402 GLN D CA 1
ATOM 10587 C C . GLN D 1 404 ? 6.364 16.604 57.239 1.00 65.58 402 GLN D C 1
ATOM 10588 O O . GLN D 1 404 ? 6.824 15.613 57.804 1.00 67.41 402 GLN D O 1
ATOM 10594 N N . PHE D 1 405 ? 5.359 16.532 56.373 1.00 60.51 403 PHE D N 1
ATOM 10595 C CA . PHE D 1 405 ? 4.700 15.262 56.097 1.00 65.07 403 PHE D CA 1
ATOM 10596 C C . PHE D 1 405 ? 5.632 14.263 55.423 1.00 74.51 403 PHE D C 1
ATOM 10597 O O . PHE D 1 405 ? 5.586 13.072 55.721 1.00 80.34 403 PHE D O 1
ATOM 10605 N N . ASP D 1 406 ? 6.467 14.740 54.507 1.00 80.60 404 ASP D N 1
ATOM 10606 C CA . ASP D 1 406 ? 7.354 13.840 53.778 1.00 84.82 404 ASP D CA 1
ATOM 10607 C C . ASP D 1 406 ? 8.433 13.254 54.685 1.00 72.71 404 ASP D C 1
ATOM 10608 O O . ASP D 1 406 ? 8.760 12.070 54.585 1.00 67.10 404 ASP D O 1
ATOM 10613 N N . SER D 1 407 ? 8.979 14.083 55.569 1.00 67.18 405 SER D N 1
ATOM 10614 C CA . SER D 1 407 ? 9.995 13.626 56.508 1.00 66.99 405 SER D CA 1
ATOM 10615 C C . SER D 1 407 ? 9.414 12.537 57.397 1.00 72.60 405 SER D C 1
ATOM 10616 O O . SER D 1 407 ? 10.037 11.499 57.617 1.00 82.88 405 SER D O 1
ATOM 10619 N N . ILE D 1 408 ? 8.209 12.785 57.897 1.00 67.50 406 ILE D N 1
ATOM 10620 C CA . ILE D 1 408 ? 7.522 11.850 58.778 1.00 57.21 406 ILE D CA 1
ATOM 10621 C C . ILE D 1 408 ? 7.274 10.524 58.056 1.00 61.52 406 ILE D C 1
ATOM 10622 O O . ILE D 1 408 ? 7.531 9.450 58.606 1.00 67.26 406 ILE D O 1
ATOM 10627 N N . GLU D 1 409 ? 6.791 10.608 56.818 1.00 59.64 407 GLU D N 1
ATOM 10628 C CA . GLU D 1 409 ? 6.534 9.421 56.003 1.00 64.87 407 GLU D CA 1
ATOM 10629 C C . GLU D 1 409 ? 7.805 8.613 55.750 1.00 73.06 407 GLU D C 1
ATOM 10630 O O . GLU D 1 409 ? 7.784 7.382 55.760 1.00 74.95 407 GLU D O 1
ATOM 10636 N N . GLU D 1 410 ? 8.909 9.316 55.520 1.00 73.64 408 GLU D N 1
ATOM 10637 C CA . GLU D 1 410 ? 10.201 8.672 55.329 1.00 71.78 408 GLU D CA 1
ATOM 10638 C C . GLU D 1 410 ? 10.572 7.888 56.579 1.00 76.88 408 GLU D C 1
ATOM 10639 O O . GLU D 1 410 ? 11.008 6.739 56.500 1.00 85.66 408 GLU D O 1
ATOM 10645 N N . LEU D 1 411 ? 10.390 8.525 57.733 1.00 72.45 409 LEU D N 1
ATOM 10646 C CA . LEU D 1 411 ? 10.760 7.939 59.016 1.00 67.24 409 LEU D CA 1
ATOM 10647 C C . LEU D 1 411 ? 9.972 6.660 59.311 1.00 72.09 409 LEU D C 1
ATOM 10648 O O . LEU D 1 411 ? 10.505 5.714 59.888 1.00 69.02 409 LEU D O 1
ATOM 10653 N N . VAL D 1 412 ? 8.704 6.629 58.916 1.00 70.75 410 VAL D N 1
ATOM 10654 C CA . VAL D 1 412 ? 7.904 5.420 59.088 1.00 72.28 410 VAL D CA 1
ATOM 10655 C C . VAL D 1 412 ? 8.437 4.321 58.173 1.00 74.57 410 VAL D C 1
ATOM 10656 O O . VAL D 1 412 ? 8.602 3.171 58.586 1.00 69.90 410 VAL D O 1
ATOM 10660 N N . ALA D 1 413 ? 8.724 4.696 56.930 1.00 76.11 411 ALA D N 1
ATOM 10661 C CA . ALA D 1 413 ? 9.227 3.761 55.932 1.00 73.62 411 ALA D CA 1
ATOM 10662 C C . ALA D 1 413 ? 10.564 3.145 56.344 1.00 76.37 411 ALA D C 1
ATOM 10663 O O . ALA D 1 413 ? 10.815 1.963 56.097 1.00 82.25 411 ALA D O 1
ATOM 10665 N N . ARG D 1 414 ? 11.421 3.943 56.976 1.00 71.96 412 ARG D N 1
ATOM 10666 C CA . ARG D 1 414 ? 12.726 3.453 57.412 1.00 70.12 412 ARG D CA 1
ATOM 10667 C C . ARG D 1 414 ? 12.638 2.746 58.764 1.00 71.00 412 ARG D C 1
ATOM 10668 O O . ARG D 1 414 ? 13.657 2.421 59.373 1.00 72.46 412 ARG D O 1
ATOM 10676 N N . ASP D 1 415 ? 11.408 2.509 59.213 1.00 72.46 413 ASP D N 1
ATOM 10677 C CA . ASP D 1 415 ? 11.129 1.748 60.428 1.00 70.97 413 ASP D CA 1
ATOM 10678 C C . ASP D 1 415 ? 11.850 2.306 61.655 1.00 72.50 413 ASP D C 1
ATOM 10679 O O . ASP D 1 415 ? 12.495 1.564 62.399 1.00 68.97 413 ASP D O 1
ATOM 10684 N N . THR D 1 416 ? 11.745 3.616 61.858 1.00 72.58 414 THR D N 1
ATOM 10685 C CA . THR D 1 416 ? 12.300 4.239 63.053 1.00 67.25 414 THR D CA 1
ATOM 10686 C C . THR D 1 416 ? 11.350 3.944 64.204 1.00 62.08 414 THR D C 1
ATOM 10687 O O . THR D 1 416 ? 10.147 3.808 63.981 1.00 60.67 414 THR D O 1
ATOM 10691 N N . PRO D 1 417 ? 11.885 3.829 65.434 1.00 65.45 415 PRO D N 1
ATOM 10692 C CA . PRO D 1 417 ? 11.104 3.308 66.565 1.00 68.89 415 PRO D CA 1
ATOM 10693 C C . PRO D 1 417 ? 9.753 3.996 66.749 1.00 73.17 415 PRO D C 1
ATOM 10694 O O . PRO D 1 417 ? 9.664 5.224 66.686 1.00 77.84 415 PRO D O 1
ATOM 10698 N N . LEU D 1 418 ? 8.714 3.192 66.955 1.00 70.99 416 LEU D N 1
ATOM 10699 C CA . LEU D 1 418 ? 7.346 3.695 67.072 1.00 71.18 416 LEU D CA 1
ATOM 10700 C C . LEU D 1 418 ? 7.170 4.855 68.064 1.00 69.53 416 LEU D C 1
ATOM 10701 O O . LEU D 1 418 ? 6.456 5.810 67.751 1.00 69.94 416 LEU D O 1
ATOM 10706 N N . PRO D 1 419 ? 7.795 4.778 69.261 1.00 65.10 417 PRO D N 1
ATOM 10707 C CA . PRO D 1 419 ? 7.654 5.911 70.183 1.00 61.94 417 PRO D CA 1
ATOM 10708 C C . PRO D 1 419 ? 8.075 7.252 69.590 1.00 66.44 417 PRO D C 1
ATOM 10709 O O . PRO D 1 419 ? 7.417 8.258 69.848 1.00 66.95 417 PRO D O 1
ATOM 10713 N N . GLN D 1 420 ? 9.142 7.264 68.800 1.00 62.54 418 GLN D N 1
ATOM 10714 C CA . GLN D 1 420 ? 9.666 8.522 68.289 1.00 63.15 418 GLN D CA 1
ATOM 10715 C C . GLN D 1 420 ? 8.767 9.088 67.196 1.00 61.18 418 GLN D C 1
ATOM 10716 O O . GLN D 1 420 ? 8.591 10.303 67.094 1.00 61.84 418 GLN D O 1
ATOM 10722 N N . VAL D 1 421 ? 8.205 8.201 66.382 1.00 63.04 419 VAL D N 1
ATOM 10723 C CA . VAL D 1 421 ? 7.280 8.599 65.325 1.00 64.47 419 VAL D CA 1
ATOM 10724 C C . VAL D 1 421 ? 6.000 9.169 65.923 1.00 70.17 419 VAL D C 1
ATOM 10725 O O . VAL D 1 421 ? 5.507 10.210 65.487 1.00 74.82 419 VAL D O 1
ATOM 10729 N N . LEU D 1 422 ? 5.466 8.475 66.923 1.00 69.26 420 LEU D N 1
ATOM 10730 C CA . LEU D 1 422 ? 4.244 8.904 67.592 1.00 64.05 420 LEU D CA 1
ATOM 10731 C C . LEU D 1 422 ? 4.410 10.263 68.268 1.00 62.37 420 LEU D C 1
ATOM 10732 O O . LEU D 1 422 ? 3.456 11.032 68.370 1.00 60.91 420 LEU D O 1
ATOM 10737 N N . ARG D 1 423 ? 5.621 10.556 68.730 1.00 63.78 421 ARG D N 1
ATOM 10738 C CA . ARG D 1 423 ? 5.880 11.827 69.394 1.00 63.25 421 ARG D CA 1
ATOM 10739 C C . ARG D 1 423 ? 5.844 12.986 68.406 1.00 66.36 421 ARG D C 1
ATOM 10740 O O . ARG D 1 423 ? 5.430 14.091 68.756 1.00 70.14 421 ARG D O 1
ATOM 10748 N N . LEU D 1 424 ? 6.271 12.732 67.173 1.00 64.11 422 LEU D N 1
ATOM 10749 C CA . LEU D 1 424 ? 6.163 13.737 66.119 1.00 68.04 422 LEU D CA 1
ATOM 10750 C C . LEU D 1 424 ? 4.697 13.977 65.782 1.00 71.37 422 LEU D C 1
ATOM 10751 O O . LEU D 1 424 ? 4.278 15.112 65.553 1.00 71.30 422 LEU D O 1
ATOM 10756 N N . LEU D 1 425 ? 3.926 12.895 65.753 1.00 70.55 423 LEU D N 1
ATOM 10757 C CA . LEU D 1 425 ? 2.501 12.967 65.451 1.00 64.11 423 LEU D CA 1
ATOM 10758 C C . LEU D 1 425 ? 1.748 13.747 66.515 1.00 69.07 423 LEU D C 1
ATOM 10759 O O . LEU D 1 425 ? 0.920 14.604 66.203 1.00 73.44 423 LEU D O 1
ATOM 10764 N N . CYS D 1 426 ? 2.034 13.439 67.776 1.00 72.30 424 CYS D N 1
ATOM 10765 C CA . CYS D 1 426 ? 1.390 14.124 68.886 1.00 66.63 424 CYS D CA 1
ATOM 10766 C C . CYS D 1 426 ? 1.852 15.575 68.962 1.00 60.55 424 CYS D C 1
ATOM 10767 O O . CYS D 1 426 ? 1.062 16.466 69.264 1.00 60.54 424 CYS D O 1
ATOM 10770 N N . LEU D 1 427 ? 3.126 15.810 68.661 1.00 52.84 425 LEU D N 1
ATOM 10771 C CA . LEU D 1 427 ? 3.656 17.168 68.611 1.00 58.03 425 LEU D CA 1
ATOM 10772 C C . LEU D 1 427 ? 2.918 17.987 67.557 1.00 64.07 425 LEU D C 1
ATOM 10773 O O . LEU D 1 427 ? 2.533 19.126 67.807 1.00 67.83 425 LEU D O 1
ATOM 10778 N N . TYR D 1 428 ? 2.718 17.384 66.387 1.00 69.62 426 TYR D N 1
ATOM 10779 C CA . TYR D 1 428 ? 1.962 17.991 65.294 1.00 65.38 426 TYR D CA 1
ATOM 10780 C C . TYR D 1 428 ? 0.591 18.416 65.808 1.00 64.94 426 TYR D C 1
ATOM 10781 O O . TYR D 1 428 ? 0.221 19.587 65.712 1.00 68.31 426 TYR D O 1
ATOM 10790 N N . SER D 1 429 ? -0.154 17.459 66.349 1.00 63.56 427 SER D N 1
ATOM 10791 C CA . SER D 1 429 ? -1.504 17.715 66.835 1.00 63.95 427 SER D CA 1
ATOM 10792 C C . SER D 1 429 ? -1.555 18.754 67.953 1.00 65.20 427 SER D C 1
ATOM 10793 O O . SER D 1 429 ? -2.354 19.686 67.906 1.00 63.75 427 SER D O 1
ATOM 10796 N N . CYS D 1 430 ? -0.691 18.598 68.950 1.00 66.72 428 CYS D N 1
ATOM 10797 C CA . CYS D 1 430 ? -0.764 19.424 70.152 1.00 60.60 428 CYS D CA 1
ATOM 10798 C C . CYS D 1 430 ? -0.354 20.874 69.912 1.00 62.33 428 CYS D C 1
ATOM 10799 O O . CYS D 1 430 ? -0.818 21.776 70.608 1.00 73.30 428 CYS D O 1
ATOM 10802 N N . ILE D 1 431 ? 0.511 21.103 68.931 1.00 58.10 429 ILE D N 1
ATOM 10803 C CA . ILE D 1 431 ? 1.082 22.433 68.736 1.00 64.70 429 ILE D CA 1
ATOM 10804 C C . ILE D 1 431 ? 0.364 23.223 67.634 1.00 70.07 429 ILE D C 1
ATOM 10805 O O . ILE D 1 431 ? 0.616 24.414 67.448 1.00 77.70 429 ILE D O 1
ATOM 10810 N N . SER D 1 432 ? -0.547 22.565 66.924 1.00 67.40 430 SER D N 1
ATOM 10811 C CA . SER D 1 432 ? -1.232 23.190 65.796 1.00 74.18 430 SER D CA 1
ATOM 10812 C C . SER D 1 432 ? -2.743 23.039 65.887 1.00 75.50 430 SER D C 1
ATOM 10813 O O . SER D 1 432 ? -3.464 23.346 64.934 1.00 73.58 430 SER D O 1
ATOM 10816 N N . GLY D 1 433 ? -3.213 22.555 67.033 1.00 69.39 431 GLY D N 1
ATOM 10817 C CA . GLY D 1 433 ? -4.635 22.390 67.275 1.00 59.48 431 GLY D CA 1
ATOM 10818 C C . GLY D 1 433 ? -5.294 21.369 66.364 1.00 53.36 431 GLY D C 1
ATOM 10819 O O . GLY D 1 433 ? -6.287 21.663 65.700 1.00 55.79 431 GLY D O 1
ATOM 10820 N N . GLY D 1 434 ? -4.740 20.164 66.335 1.00 54.32 432 GLY D N 1
ATOM 10821 C CA . GLY D 1 434 ? -5.298 19.091 65.538 1.00 63.44 432 GLY D CA 1
ATOM 10822 C C . GLY D 1 434 ? -4.552 18.919 64.230 1.00 76.79 432 GLY D C 1
ATOM 10823 O O . GLY D 1 434 ? -3.737 19.760 63.850 1.00 77.56 432 GLY D O 1
ATOM 10824 N N . ILE D 1 435 ? -4.850 17.828 63.534 1.00 78.57 433 ILE D N 1
ATOM 10825 C CA . ILE D 1 435 ? -4.215 17.516 62.262 1.00 75.83 433 ILE D CA 1
ATOM 10826 C C . ILE D 1 435 ? -5.243 17.620 61.140 1.00 82.89 433 ILE D C 1
ATOM 10827 O O . ILE D 1 435 ? -6.404 17.264 61.336 1.00 87.95 433 ILE D O 1
ATOM 10832 N N . LYS D 1 436 ? -4.830 18.132 59.981 1.00 81.18 434 LYS D N 1
ATOM 10833 C CA . LYS D 1 436 ? -5.717 18.198 58.822 1.00 79.67 434 LYS D CA 1
ATOM 10834 C C . LYS D 1 436 ? -6.290 16.819 58.515 1.00 76.09 434 LYS D C 1
ATOM 10835 O O . LYS D 1 436 ? -5.576 15.816 58.560 1.00 71.78 434 LYS D O 1
ATOM 10841 N N . THR D 1 437 ? -7.585 16.783 58.211 1.00 80.93 435 THR D N 1
ATOM 10842 C CA . THR D 1 437 ? -8.341 15.535 58.170 1.00 89.01 435 THR D CA 1
ATOM 10843 C C . THR D 1 437 ? -7.828 14.530 57.141 1.00 88.26 435 THR D C 1
ATOM 10844 O O . THR D 1 437 ? -7.914 13.321 57.355 1.00 89.37 435 THR D O 1
ATOM 10848 N N . LYS D 1 438 ? -7.282 15.021 56.035 1.00 91.92 436 LYS D N 1
ATOM 10849 C CA . LYS D 1 438 ? -6.697 14.124 55.045 1.00 94.69 436 LYS D CA 1
ATOM 10850 C C . LYS D 1 438 ? -5.339 13.603 55.492 1.00 90.87 436 LYS D C 1
ATOM 10851 O O . LYS D 1 438 ? -5.033 12.421 55.326 1.00 98.31 436 LYS D O 1
ATOM 10857 N N . GLU D 1 439 ? -4.524 14.489 56.055 1.00 80.21 437 GLU D N 1
ATOM 10858 C CA . GLU D 1 439 ? -3.219 14.096 56.570 1.00 74.97 437 GLU D CA 1
ATOM 10859 C C . GLU D 1 439 ? -3.352 13.093 57.710 1.00 78.05 437 GLU D C 1
ATOM 10860 O O . GLU D 1 439 ? -2.491 12.232 57.886 1.00 78.98 437 GLU D O 1
ATOM 10866 N N . LEU D 1 440 ? -4.435 13.201 58.476 1.00 72.57 438 LEU D N 1
ATOM 10867 C CA . LEU D 1 440 ? -4.650 12.305 59.605 1.00 69.13 438 LEU D CA 1
ATOM 10868 C C . LEU D 1 440 ? -4.894 10.878 59.131 1.00 71.15 438 LEU D C 1
ATOM 10869 O O . LEU D 1 440 ? -4.324 9.932 59.670 1.00 66.12 438 LEU D O 1
ATOM 10874 N N . ASP D 1 441 ? -5.744 10.730 58.120 1.00 81.59 439 ASP D N 1
ATOM 10875 C CA . ASP D 1 441 ? -6.057 9.414 57.575 1.00 86.12 439 ASP D CA 1
ATOM 10876 C C . ASP D 1 441 ? -4.826 8.761 56.958 1.00 79.07 439 ASP D C 1
ATOM 10877 O O . ASP D 1 441 ? -4.683 7.538 56.978 1.00 81.41 439 ASP D O 1
ATOM 10882 N N . HIS D 1 442 ? -3.940 9.583 56.408 1.00 68.36 440 HIS D N 1
ATOM 10883 C CA . HIS D 1 442 ? -2.695 9.079 55.845 1.00 69.46 440 HIS D CA 1
ATOM 10884 C C . HIS D 1 442 ? -1.749 8.646 56.960 1.00 65.51 440 HIS D C 1
ATOM 10885 O O . HIS D 1 442 ? -1.144 7.580 56.887 1.00 61.61 440 HIS D O 1
ATOM 10892 N N . PHE D 1 443 ? -1.630 9.482 57.988 1.00 66.51 441 PHE D N 1
ATOM 10893 C CA . PHE D 1 443 ? -0.819 9.162 59.158 1.00 58.55 441 PHE D CA 1
ATOM 10894 C C . PHE D 1 443 ? -1.262 7.858 59.818 1.00 59.20 441 PHE D C 1
ATOM 10895 O O . PHE D 1 443 ? -0.433 7.031 60.198 1.00 65.64 441 PHE D O 1
ATOM 10903 N N . ARG D 1 444 ? -2.573 7.683 59.945 1.00 57.88 442 ARG D N 1
ATOM 10904 C CA . ARG D 1 444 ? -3.139 6.480 60.544 1.00 61.91 442 ARG D CA 1
ATOM 10905 C C . ARG D 1 444 ? -2.790 5.248 59.718 1.00 70.37 442 ARG D C 1
ATOM 10906 O O . ARG D 1 444 ? -2.341 4.238 60.260 1.00 70.71 442 ARG D O 1
ATOM 10914 N N . ARG D 1 445 ? -2.992 5.343 58.406 1.00 73.39 443 ARG D N 1
ATOM 10915 C CA . ARG D 1 445 ? -2.613 4.277 57.485 1.00 73.48 443 ARG D CA 1
ATOM 10916 C C . ARG D 1 445 ? -1.124 3.950 57.614 1.00 73.27 443 ARG D C 1
ATOM 10917 O O . ARG D 1 445 ? -0.735 2.782 57.614 1.00 77.68 443 ARG D O 1
ATOM 10925 N N . LEU D 1 446 ? -0.300 4.990 57.730 1.00 72.48 444 LEU D N 1
ATOM 10926 C CA . LEU D 1 446 ? 1.147 4.830 57.868 1.00 73.18 444 LEU D CA 1
ATOM 10927 C C . LEU D 1 446 ? 1.519 4.051 59.124 1.00 72.49 444 LEU D C 1
ATOM 10928 O O . LEU D 1 446 ? 2.285 3.091 59.063 1.00 75.97 444 LEU D O 1
ATOM 10933 N N . VAL D 1 447 ? 0.968 4.476 60.258 1.00 66.90 445 VAL D N 1
ATOM 10934 C CA . VAL D 1 447 ? 1.260 3.854 61.546 1.00 57.84 445 VAL D CA 1
ATOM 10935 C C . VAL D 1 447 ? 0.796 2.398 61.588 1.00 57.20 445 VAL D C 1
ATOM 10936 O O . VAL D 1 447 ? 1.542 1.513 62.010 1.00 60.48 445 VAL D O 1
ATOM 10940 N N . LEU D 1 448 ? -0.429 2.152 61.135 1.00 55.46 446 LEU D N 1
ATOM 10941 C CA . LEU D 1 448 ? -1.002 0.812 61.183 1.00 57.79 446 LEU D CA 1
ATOM 10942 C C . LEU D 1 448 ? -0.217 -0.170 60.317 1.00 63.02 446 LEU D C 1
ATOM 10943 O O . LEU D 1 448 ? 0.254 -1.200 60.805 1.00 63.23 446 LEU D O 1
ATOM 10948 N N . GLN D 1 449 ? -0.072 0.157 59.036 1.00 61.89 447 GLN D N 1
ATOM 10949 C CA . GLN D 1 449 ? 0.651 -0.705 58.106 1.00 65.09 447 GLN D CA 1
ATOM 10950 C C . GLN D 1 449 ? 2.124 -0.805 58.481 1.00 68.95 447 GLN D C 1
ATOM 10951 O O . GLN D 1 449 ? 2.739 -1.863 58.344 1.00 69.02 447 GLN D O 1
ATOM 10957 N N . GLY D 1 450 ? 2.683 0.304 58.950 1.00 71.04 448 GLY D N 1
ATOM 10958 C CA . GLY D 1 450 ? 4.075 0.352 59.353 1.00 64.63 448 GLY D CA 1
ATOM 10959 C C . GLY D 1 450 ? 4.437 -0.528 60.530 1.00 69.85 448 GLY D C 1
ATOM 10960 O O . GLY D 1 450 ? 5.471 -1.194 60.514 1.00 80.44 448 GLY D O 1
ATOM 10961 N N . TYR D 1 451 ? 3.587 -0.545 61.552 1.00 66.46 449 TYR D N 1
ATOM 10962 C CA . TYR D 1 451 ? 3.957 -1.172 62.825 1.00 59.80 449 TYR D CA 1
ATOM 10963 C C . TYR D 1 451 ? 2.998 -2.263 63.304 1.00 63.93 449 TYR D C 1
ATOM 10964 O O . TYR D 1 451 ? 3.318 -3.009 64.230 1.00 67.58 449 TYR D O 1
ATOM 10973 N N . GLY D 1 452 ? 1.826 -2.352 62.685 1.00 60.49 450 GLY D N 1
ATOM 10974 C CA . GLY D 1 452 ? 0.882 -3.404 63.017 1.00 62.97 450 GLY D CA 1
ATOM 10975 C C . GLY D 1 452 ? -0.492 -2.867 63.360 1.00 73.33 450 GLY D C 1
ATOM 10976 O O . GLY D 1 452 ? -0.618 -1.816 63.987 1.00 91.25 450 GLY D O 1
ATOM 10977 N N . HIS D 1 453 ? -1.526 -3.590 62.944 1.00 67.11 451 HIS D N 1
ATOM 10978 C CA . HIS D 1 453 ? -2.901 -3.133 63.126 1.00 69.54 451 HIS D CA 1
ATOM 10979 C C . HIS D 1 453 ? -3.339 -3.129 64.591 1.00 73.97 451 HIS D C 1
ATOM 10980 O O . HIS D 1 453 ? -4.405 -2.608 64.921 1.00 72.63 451 HIS D O 1
ATOM 10987 N N . GLN D 1 454 ? -2.524 -3.716 65.464 1.00 75.94 452 GLN D N 1
ATOM 10988 C CA . GLN D 1 454 ? -2.771 -3.644 66.903 1.00 75.66 452 GLN D CA 1
ATOM 10989 C C . GLN D 1 454 ? -2.843 -2.196 67.358 1.00 76.66 452 GLN D C 1
ATOM 10990 O O . GLN D 1 454 ? -3.529 -1.865 68.326 1.00 78.88 452 GLN D O 1
ATOM 10996 N N . HIS D 1 455 ? -2.127 -1.335 66.643 1.00 76.57 453 HIS D N 1
ATOM 10997 C CA . HIS D 1 455 ? -1.985 0.062 67.023 1.00 70.68 453 HIS D CA 1
ATOM 10998 C C . HIS D 1 455 ? -3.218 0.878 66.653 1.00 65.88 453 HIS D C 1
ATOM 10999 O O . HIS D 1 455 ? -3.217 2.106 66.730 1.00 66.01 453 HIS D O 1
ATOM 11006 N N . LEU D 1 456 ? -4.274 0.174 66.259 1.00 66.99 454 LEU D N 1
ATOM 11007 C CA . LEU D 1 456 ? -5.610 0.745 66.217 1.00 74.42 454 LEU D CA 1
ATOM 11008 C C . LEU D 1 456 ? -5.969 1.197 67.627 1.00 80.45 454 LEU D C 1
ATOM 11009 O O . LEU D 1 456 ? -6.559 2.259 67.830 1.00 78.87 454 LEU D O 1
ATOM 11014 N N . LEU D 1 457 ? -5.588 0.368 68.597 1.00 75.61 455 LEU D N 1
ATOM 11015 C CA . LEU D 1 457 ? -5.710 0.684 70.016 1.00 62.94 455 LEU D CA 1
ATOM 11016 C C . LEU D 1 457 ? -4.782 1.824 70.440 1.00 64.74 455 LEU D C 1
ATOM 11017 O O . LEU D 1 457 ? -5.202 2.756 71.126 1.00 64.01 455 LEU D O 1
ATOM 11022 N N . THR D 1 458 ? -3.516 1.725 70.045 1.00 59.67 456 THR D N 1
ATOM 11023 C CA . THR D 1 458 ? -2.515 2.743 70.352 1.00 58.67 456 THR D CA 1
ATOM 11024 C C . THR D 1 458 ? -2.971 4.142 69.952 1.00 64.52 456 THR D C 1
ATOM 11025 O O . THR D 1 458 ? -2.787 5.105 70.698 1.00 66.85 456 THR D O 1
ATOM 11029 N N . LEU D 1 459 ? -3.582 4.244 68.776 1.00 63.69 457 LEU D N 1
ATOM 11030 C CA . LEU D 1 459 ? -4.060 5.524 68.271 1.00 59.22 457 LEU D CA 1
ATOM 11031 C C . LEU D 1 459 ? -5.313 5.963 69.017 1.00 60.71 457 LEU D C 1
ATOM 11032 O O . LEU D 1 459 ? -5.522 7.154 69.256 1.00 60.87 457 LEU D O 1
ATOM 11037 N N . HIS D 1 460 ? -6.140 4.989 69.380 1.00 62.89 458 HIS D N 1
ATOM 11038 C CA . HIS D 1 460 ? -7.330 5.243 70.181 1.00 60.78 458 HIS D CA 1
ATOM 11039 C C . HIS D 1 460 ? -6.938 5.852 71.520 1.00 60.49 458 HIS D C 1
ATOM 11040 O O . HIS D 1 460 ? -7.577 6.785 72.002 1.00 65.41 458 HIS D O 1
ATOM 11047 N N . ASN D 1 461 ? -5.875 5.318 72.110 1.00 63.30 459 ASN D N 1
ATOM 11048 C CA . ASN D 1 461 ? -5.379 5.796 73.392 1.00 57.87 459 ASN D CA 1
ATOM 11049 C C . ASN D 1 461 ? -4.826 7.211 73.296 1.00 64.95 459 ASN D C 1
ATOM 11050 O O . ASN D 1 461 ? -5.040 8.031 74.188 1.00 67.02 459 ASN D O 1
ATOM 11055 N N . LEU D 1 462 ? -4.113 7.494 72.208 1.00 66.42 460 LEU D N 1
ATOM 11056 C CA . LEU D 1 462 ? -3.608 8.840 71.958 1.00 60.11 460 LEU D CA 1
ATOM 11057 C C . LEU D 1 462 ? -4.768 9.802 71.711 1.00 66.50 460 LEU D C 1
ATOM 11058 O O . LEU D 1 462 ? -4.672 10.998 71.990 1.00 67.62 460 LEU D O 1
ATOM 11063 N N . GLU D 1 463 ? -5.866 9.270 71.183 1.00 67.84 461 GLU D N 1
ATOM 11064 C CA . GLU D 1 463 ? -7.081 10.051 70.997 1.00 70.99 461 GLU D CA 1
ATOM 11065 C C . GLU D 1 463 ? -7.746 10.344 72.346 1.00 66.15 461 GLU D C 1
ATOM 11066 O O . GLU D 1 463 ? -8.190 11.465 72.594 1.00 57.43 461 GLU D O 1
ATOM 11072 N N . ARG D 1 464 ? -7.814 9.335 73.212 1.00 63.15 462 ARG D N 1
ATOM 11073 C CA . ARG D 1 464 ? -8.362 9.520 74.554 1.00 64.71 462 ARG D CA 1
ATOM 11074 C C . ARG D 1 464 ? -7.527 10.526 75.344 1.00 63.91 462 ARG D C 1
ATOM 11075 O O . ARG D 1 464 ? -8.063 11.327 76.108 1.00 71.59 462 ARG D O 1
ATOM 11083 N N . LEU D 1 465 ? -6.213 10.486 75.143 1.00 53.47 463 LEU D N 1
ATOM 11084 C CA . LEU D 1 465 ? -5.295 11.397 75.820 1.00 48.94 463 LEU D CA 1
ATOM 11085 C C . LEU D 1 465 ? -5.372 12.786 75.198 1.00 58.04 463 LEU D C 1
ATOM 11086 O O . LEU D 1 465 ? -4.769 13.739 75.700 1.00 58.98 463 LEU D O 1
ATOM 11091 N N . GLN D 1 466 ? -6.116 12.883 74.099 1.00 59.60 464 GLN D N 1
ATOM 11092 C CA . GLN D 1 466 ? -6.294 14.131 73.364 1.00 60.31 464 GLN D CA 1
ATOM 11093 C C . GLN D 1 466 ? -4.959 14.731 72.921 1.00 65.09 464 GLN D C 1
ATOM 11094 O O . GLN D 1 466 ? -4.754 15.943 72.990 1.00 70.96 464 GLN D O 1
ATOM 11100 N N . MET D 1 467 ? -4.055 13.865 72.470 1.00 65.34 465 MET D N 1
ATOM 11101 C CA . MET D 1 467 ? -2.759 14.292 71.952 1.00 71.16 465 MET D CA 1
ATOM 11102 C C . MET D 1 467 ? -2.662 14.059 70.445 1.00 78.33 465 MET D C 1
ATOM 11103 O O . MET D 1 467 ? -1.639 14.343 69.822 1.00 81.56 465 MET D O 1
ATOM 11108 N N . PHE D 1 468 ? -3.736 13.541 69.863 1.00 69.70 466 PHE D N 1
ATOM 11109 C CA . PHE D 1 468 ? -3.730 13.143 68.464 1.00 60.41 466 PHE D CA 1
ATOM 11110 C C . PHE D 1 468 ? -5.160 13.150 67.937 1.00 58.08 466 PHE D C 1
ATOM 11111 O O . PHE D 1 468 ? -5.822 12.115 67.882 1.00 59.77 466 PHE D O 1
ATOM 11119 N N . LEU D 1 469 ? -5.634 14.332 67.564 1.00 57.81 467 LEU D N 1
ATOM 11120 C CA . LEU D 1 469 ? -7.011 14.498 67.125 1.00 64.06 467 LEU D CA 1
ATOM 11121 C C . LEU D 1 469 ? -7.105 15.090 65.724 1.00 70.92 467 LEU D C 1
ATOM 11122 O O . LEU D 1 469 ? -6.211 15.817 65.285 1.00 69.96 467 LEU D O 1
ATOM 11127 N N . SER D 1 470 ? -8.196 14.777 65.031 1.00 68.13 468 SER D N 1
ATOM 11128 C CA . SER D 1 470 ? -8.512 15.421 63.764 1.00 69.86 468 SER D CA 1
ATOM 11129 C C . SER D 1 470 ? -8.905 16.870 64.011 1.00 74.53 468 SER D C 1
ATOM 11130 O O . SER D 1 470 ? -9.571 17.173 65.000 1.00 77.35 468 SER D O 1
ATOM 11133 N N . LYS D 1 471 ? -8.485 17.766 63.123 1.00 79.44 469 LYS D N 1
ATOM 11134 C CA . LYS D 1 471 ? -8.844 19.177 63.232 1.00 79.46 469 LYS D CA 1
ATOM 11135 C C . LYS D 1 471 ? -10.359 19.382 63.194 1.00 85.73 469 LYS D C 1
ATOM 11136 O O . LYS D 1 471 ? -10.859 20.432 63.591 1.00 83.03 469 LYS D O 1
ATOM 11142 N N . SER D 1 472 ? -11.082 18.373 62.716 1.00 98.92 470 SER D N 1
ATOM 11143 C CA . SER D 1 472 ? -12.536 18.431 62.657 1.00 102.43 470 SER D CA 1
ATOM 11144 C C . SER D 1 472 ? -13.160 17.851 63.924 1.00 99.63 470 SER D C 1
ATOM 11145 O O . SER D 1 472 ? -14.313 17.423 63.921 1.00 111.82 470 SER D O 1
ATOM 11148 N N . SER D 1 473 ? -12.392 17.843 65.007 1.00 89.96 471 SER D N 1
ATOM 11149 C CA . SER D 1 473 ? -12.908 17.449 66.312 1.00 85.56 471 SER D CA 1
ATOM 11150 C C . SER D 1 473 ? -12.960 18.654 67.243 1.00 94.85 471 SER D C 1
ATOM 11151 O O . SER D 1 473 ? -12.021 19.453 67.275 1.00 91.63 471 SER D O 1
ATOM 11154 N N . PRO D 1 474 ? -14.056 18.782 68.010 1.00 96.37 472 PRO D N 1
ATOM 11155 C CA . PRO D 1 474 ? -14.251 19.891 68.950 1.00 86.43 472 PRO D CA 1
ATOM 11156 C C . PRO D 1 474 ? -13.135 19.993 69.986 1.00 81.68 472 PRO D C 1
ATOM 11157 O O . PRO D 1 474 ? -12.800 21.097 70.420 1.00 82.37 472 PRO D O 1
ATOM 11161 N N . LEU D 1 475 ? -12.570 18.853 70.371 1.00 75.37 473 LEU D N 1
ATOM 11162 C CA . LEU D 1 475 ? -11.551 18.811 71.415 1.00 77.16 473 LEU D CA 1
ATOM 11163 C C . LEU D 1 475 ? -10.205 19.388 70.980 1.00 76.03 473 LEU D C 1
ATOM 11164 O O . LEU D 1 475 ? -9.369 19.707 71.820 1.00 77.45 473 LEU D O 1
ATOM 11169 N N . ALA D 1 476 ? -9.994 19.529 69.675 1.00 74.44 474 ALA D N 1
ATOM 11170 C CA . ALA D 1 476 ? -8.670 19.872 69.162 1.00 66.48 474 ALA D CA 1
ATOM 11171 C C . ALA D 1 476 ? -8.408 21.371 69.042 1.00 66.08 474 ALA D C 1
ATOM 11172 O O . ALA D 1 476 ? -7.263 21.782 68.869 1.00 58.71 474 ALA D O 1
ATOM 11174 N N . SER D 1 477 ? -9.457 22.183 69.157 1.00 78.69 475 SER D N 1
ATOM 11175 C CA . SER D 1 477 ? -9.347 23.629 68.942 1.00 76.94 475 SER D CA 1
ATOM 11176 C C . SER D 1 477 ? -8.535 24.342 70.022 1.00 72.08 475 SER D C 1
ATOM 11177 O O . SER D 1 477 ? -8.536 23.944 71.186 1.00 72.23 475 SER D O 1
ATOM 11180 N N . MET D 1 478 ? -7.845 25.403 69.620 1.00 69.03 476 MET D N 1
ATOM 11181 C CA . MET D 1 478 ? -7.049 26.206 70.540 1.00 67.32 476 MET D CA 1
ATOM 11182 C C . MET D 1 478 ? -7.820 27.431 71.017 1.00 67.60 476 MET D C 1
ATOM 11183 O O . MET D 1 478 ? -8.623 28.001 70.276 1.00 71.60 476 MET D O 1
ATOM 11188 N N . ILE D 1 479 ? -7.575 27.817 72.266 1.00 65.16 477 ILE D N 1
ATOM 11189 C CA . ILE D 1 479 ? -8.181 29.007 72.852 1.00 63.74 477 ILE D CA 1
ATOM 11190 C C . ILE D 1 479 ? -7.922 30.253 72.011 1.00 78.16 477 ILE D C 1
ATOM 11191 O O . ILE D 1 479 ? -6.786 30.703 71.878 1.00 85.28 477 ILE D O 1
ATOM 11196 N N . THR D 1 480 ? -8.995 30.798 71.446 1.00 89.70 478 THR D N 1
ATOM 11197 C CA . THR D 1 480 ? -8.930 32.002 70.625 1.00 102.03 478 THR D CA 1
ATOM 11198 C C . THR D 1 480 ? -9.982 33.021 71.047 1.00 110.35 478 THR D C 1
ATOM 11199 O O . THR D 1 480 ? -11.079 32.652 71.466 1.00 111.01 478 THR D O 1
ATOM 11203 N N . MET D 1 481 ? -9.646 34.300 70.935 1.00 120.04 479 MET D N 1
ATOM 11204 C CA . MET D 1 481 ? -10.583 35.366 71.267 1.00 133.71 479 MET D CA 1
ATOM 11205 C C . MET D 1 481 ? -11.302 35.862 70.016 1.00 146.49 479 MET D C 1
ATOM 11206 O O . MET D 1 481 ? -11.641 37.039 69.910 1.00 150.20 479 MET D O 1
ATOM 11211 N N . SER D 1 482 ? -11.532 34.955 69.070 1.00 158.33 480 SER D N 1
ATOM 11212 C CA . SER D 1 482 ? -12.251 35.293 67.847 1.00 169.80 480 SER D CA 1
ATOM 11213 C C . SER D 1 482 ? -13.350 34.283 67.522 1.00 186.14 480 SER D C 1
ATOM 11214 O O . SER D 1 482 ? -14.412 34.654 67.024 1.00 189.29 480 SER D O 1
ATOM 11217 N N . GLY D 1 483 ? -13.096 33.009 67.803 1.00 197.49 481 GLY D N 1
ATOM 11218 C CA . GLY D 1 483 ? -14.071 31.969 67.523 1.00 200.19 481 GLY D CA 1
ATOM 11219 C C . GLY D 1 483 ? -15.213 31.893 68.521 1.00 202.63 481 GLY D C 1
ATOM 11220 O O . GLY D 1 483 ? -15.570 30.802 68.970 1.00 201.39 481 GLY D O 1
ATOM 11221 N N . SER D 1 484 ? -15.785 33.049 68.859 1.00 202.34 482 SER D N 1
ATOM 11222 C CA . SER D 1 484 ? -16.942 33.132 69.751 1.00 198.72 482 SER D CA 1
ATOM 11223 C C . SER D 1 484 ? -16.678 32.433 71.079 1.00 194.60 482 SER D C 1
ATOM 11224 O O . SER D 1 484 ? -15.573 32.495 71.620 1.00 189.56 482 SER D O 1
ATOM 11227 N N . SER D 1 485 ? -17.705 31.768 71.595 1.00 195.50 483 SER D N 1
ATOM 11228 C CA . SER D 1 485 ? -17.560 30.947 72.785 1.00 197.11 483 SER D CA 1
ATOM 11229 C C . SER D 1 485 ? -17.537 29.486 72.356 1.00 204.29 483 SER D C 1
ATOM 11230 O O . SER D 1 485 ? -16.912 29.140 71.353 1.00 205.78 483 SER D O 1
ATOM 11233 N N . GLY D 1 486 ? -18.218 28.630 73.109 1.00 209.99 484 GLY D N 1
ATOM 11234 C CA . GLY D 1 486 ? -18.292 27.223 72.764 1.00 202.63 484 GLY D CA 1
ATOM 11235 C C . GLY D 1 486 ? -17.000 26.508 73.100 1.00 193.74 484 GLY D C 1
ATOM 11236 O O . GLY D 1 486 ? -15.962 27.140 73.296 1.00 193.17 484 GLY D O 1
ATOM 11237 N N . GLY D 1 487 ? -17.057 25.183 73.159 1.00 183.52 485 GLY D N 1
ATOM 11238 C CA . GLY D 1 487 ? -15.885 24.400 73.498 1.00 172.98 485 GLY D CA 1
ATOM 11239 C C . GLY D 1 487 ? -15.635 24.478 74.990 1.00 160.65 485 GLY D C 1
ATOM 11240 O O . GLY D 1 487 ? -15.318 25.544 75.516 1.00 161.07 485 GLY D O 1
ATOM 11241 N N . PRO D 1 488 ? -15.769 23.342 75.685 1.00 146.72 486 PRO D N 1
ATOM 11242 C CA . PRO D 1 488 ? -15.616 23.306 77.142 1.00 138.50 486 PRO D CA 1
ATOM 11243 C C . PRO D 1 488 ? -14.163 23.136 77.588 1.00 131.18 486 PRO D C 1
ATOM 11244 O O . PRO D 1 488 ? -13.783 23.628 78.653 1.00 134.80 486 PRO D O 1
ATOM 11248 N N . ASP D 1 489 ? -13.366 22.449 76.777 1.00 113.64 487 ASP D N 1
ATOM 11249 C CA . ASP D 1 489 ? -11.979 22.162 77.117 1.00 94.04 487 ASP D CA 1
ATOM 11250 C C . ASP D 1 489 ? -11.048 22.620 76.001 1.00 86.05 487 ASP D C 1
ATOM 11251 O O . ASP D 1 489 ? -10.238 21.839 75.503 1.00 91.66 487 ASP D O 1
ATOM 11256 N N . GLN D 1 490 ? -11.181 23.877 75.589 1.00 79.54 488 GLN D N 1
ATOM 11257 C CA . GLN D 1 490 ? -10.353 24.403 74.507 1.00 78.92 488 GLN D CA 1
ATOM 11258 C C . GLN D 1 490 ? -8.875 24.343 74.878 1.00 72.77 488 GLN D C 1
ATOM 11259 O O . GLN D 1 490 ? -8.498 24.535 76.035 1.00 67.08 488 GLN D O 1
ATOM 11265 N N . LYS D 1 491 ? -8.045 24.073 73.876 1.00 71.66 489 LYS D N 1
ATOM 11266 C CA . LYS D 1 491 ? -6.655 23.702 74.103 1.00 60.51 489 LYS D CA 1
ATOM 11267 C C . LYS D 1 491 ? -5.663 24.858 74.057 1.00 62.05 489 LYS D C 1
ATOM 11268 O O . LYS D 1 491 ? -5.970 25.942 73.567 1.00 64.49 489 LYS D O 1
ATOM 11274 N N . THR D 1 492 ? -4.467 24.603 74.579 1.00 58.94 490 THR D N 1
ATOM 11275 C CA . THR D 1 492 ? -3.413 25.606 74.643 1.00 55.73 490 THR D CA 1
ATOM 11276 C C . THR D 1 492 ? -3.012 26.090 73.256 1.00 66.86 490 THR D C 1
ATOM 11277 O O . THR D 1 492 ? -2.589 25.304 72.408 1.00 74.18 490 THR D O 1
ATOM 11281 N N . ASN D 1 493 ? -3.153 27.390 73.034 1.00 67.17 491 ASN D N 1
ATOM 11282 C CA . ASN D 1 493 ? -2.807 27.998 71.758 1.00 57.68 491 ASN D CA 1
ATOM 11283 C C . ASN D 1 493 ? -1.317 28.291 71.662 1.00 57.60 491 ASN D C 1
ATOM 11284 O O . ASN D 1 493 ? -0.868 29.360 72.075 1.00 59.92 491 ASN D O 1
ATOM 11289 N N . TYR D 1 494 ? -0.553 27.348 71.119 1.00 61.13 492 TYR D N 1
ATOM 11290 C CA . TYR D 1 494 ? 0.883 27.545 70.953 1.00 58.89 492 TYR D CA 1
ATOM 11291 C C . TYR D 1 494 ? 1.211 28.578 69.884 1.00 65.24 492 TYR D C 1
ATOM 11292 O O . TYR D 1 494 ? 2.267 29.198 69.931 1.00 69.04 492 TYR D O 1
ATOM 11301 N N . THR D 1 495 ? 0.310 28.763 68.925 1.00 69.59 493 THR D N 1
ATOM 11302 C CA . THR D 1 495 ? 0.507 29.772 67.888 1.00 74.15 493 THR D CA 1
ATOM 11303 C C . THR D 1 495 ? 0.553 31.159 68.520 1.00 70.99 493 THR D C 1
ATOM 11304 O O . THR D 1 495 ? 1.461 31.946 68.253 1.00 71.75 493 THR D O 1
ATOM 11308 N N . TYR D 1 496 ? -0.434 31.441 69.364 1.00 67.80 494 TYR D N 1
ATOM 11309 C CA . TYR D 1 496 ? -0.502 32.700 70.098 1.00 69.12 494 TYR D CA 1
ATOM 11310 C C . TYR D 1 496 ? 0.634 32.836 71.105 1.00 77.57 494 TYR D C 1
ATOM 11311 O O . TYR D 1 496 ? 1.299 33.870 71.171 1.00 81.21 494 TYR D O 1
ATOM 11320 N N . LEU D 1 497 ? 0.843 31.786 71.893 1.00 77.02 495 LEU D N 1
ATOM 11321 C CA . LEU D 1 497 ? 1.821 31.818 72.973 1.00 67.92 495 LEU D CA 1
ATOM 11322 C C . LEU D 1 497 ? 3.266 31.804 72.483 1.00 73.00 495 LEU D C 1
ATOM 11323 O O . LEU D 1 497 ? 4.162 32.240 73.202 1.00 78.23 495 LEU D O 1
ATOM 11328 N N . ARG D 1 498 ? 3.491 31.300 71.270 1.00 68.96 496 ARG D N 1
ATOM 11329 C CA . ARG D 1 498 ? 4.831 31.284 70.681 1.00 56.94 496 ARG D CA 1
ATOM 11330 C C . ARG D 1 498 ? 5.366 32.706 70.594 1.00 59.85 496 ARG D C 1
ATOM 11331 O O . ARG D 1 498 ? 6.557 32.946 70.784 1.00 61.37 496 ARG D O 1
ATOM 11339 N N . LYS D 1 499 ? 4.469 33.642 70.300 1.00 68.24 497 LYS D N 1
ATOM 11340 C CA . LYS D 1 499 ? 4.824 35.051 70.183 1.00 76.75 497 LYS D CA 1
ATOM 11341 C C . LYS D 1 499 ? 4.743 35.787 71.515 1.00 81.54 497 LYS D C 1
ATOM 11342 O O . LYS D 1 499 ? 5.679 36.484 71.907 1.00 83.51 497 LYS D O 1
ATOM 11348 N N . GLN D 1 500 ? 3.618 35.624 72.205 1.00 83.68 498 GLN D N 1
ATOM 11349 C CA . GLN D 1 500 ? 3.324 36.404 73.407 1.00 81.91 498 GLN D CA 1
ATOM 11350 C C . GLN D 1 500 ? 4.168 36.047 74.631 1.00 76.03 498 GLN D C 1
ATOM 11351 O O . GLN D 1 500 ? 4.465 36.915 75.453 1.00 78.37 498 GLN D O 1
ATOM 11357 N N . LEU D 1 501 ? 4.559 34.783 74.757 1.00 68.74 499 LEU D N 1
ATOM 11358 C CA . LEU D 1 501 ? 5.426 34.386 75.863 1.00 74.80 499 LEU D CA 1
ATOM 11359 C C . LEU D 1 501 ? 6.808 34.010 75.362 1.00 74.80 499 LEU D C 1
ATOM 11360 O O . LEU D 1 501 ? 7.552 33.305 76.048 1.00 67.93 499 LEU D O 1
ATOM 11365 N N . ARG D 1 502 ? 7.139 34.507 74.171 1.00 72.43 500 ARG D N 1
ATOM 11366 C CA . ARG D 1 502 ? 8.440 34.296 73.545 1.00 72.05 500 ARG D CA 1
ATOM 11367 C C . ARG D 1 502 ? 8.937 32.858 73.720 1.00 64.12 500 ARG D C 1
ATOM 11368 O O . ARG D 1 502 ? 9.948 32.613 74.374 1.00 64.34 500 ARG D O 1
ATOM 11376 N N . LEU D 1 503 ? 8.205 31.906 73.152 1.00 58.68 501 LEU D N 1
ATOM 11377 C CA . LEU D 1 503 ? 8.573 30.500 73.267 1.00 60.18 501 LEU D CA 1
ATOM 11378 C C . LEU D 1 503 ? 9.785 30.174 72.400 1.00 69.33 501 LEU D C 1
ATOM 11379 O O . LEU D 1 503 ? 10.416 29.132 72.573 1.00 74.78 501 LEU D O 1
ATOM 11384 N N . ILE D 1 504 ? 10.106 31.067 71.467 1.00 70.70 502 ILE D N 1
ATOM 11385 C CA . ILE D 1 504 ? 11.265 30.880 70.598 1.00 69.51 502 ILE D CA 1
ATOM 11386 C C . ILE D 1 504 ? 12.332 31.940 70.832 1.00 77.56 502 ILE D C 1
ATOM 11387 O O . ILE D 1 504 ? 12.059 33.137 70.776 1.00 86.37 502 ILE D O 1
ATOM 11392 N N . VAL D 1 505 ? 13.552 31.485 71.097 1.00 82.53 503 VAL D N 1
ATOM 11393 C CA . VAL D 1 505 ? 14.699 32.370 71.252 1.00 91.58 503 VAL D CA 1
ATOM 11394 C C . VAL D 1 505 ? 15.890 31.783 70.508 1.00 108.82 503 VAL D C 1
ATOM 11395 O O . VAL D 1 505 ? 16.499 30.822 70.972 1.00 114.85 503 VAL D O 1
ATOM 11399 N N . ASP D 1 506 ? 16.213 32.348 69.349 1.00 119.29 504 ASP D N 1
ATOM 11400 C CA . ASP D 1 506 ? 17.317 31.841 68.538 1.00 125.97 504 ASP D CA 1
ATOM 11401 C C . ASP D 1 506 ? 18.636 32.508 68.919 1.00 133.79 504 ASP D C 1
ATOM 11402 O O . ASP D 1 506 ? 19.717 31.987 68.632 1.00 133.99 504 ASP D O 1
ATOM 11407 N N . GLU D 1 507 ? 18.528 33.664 69.564 1.00 144.23 505 GLU D N 1
ATOM 11408 C CA . GLU D 1 507 ? 19.678 34.395 70.090 1.00 156.66 505 GLU D CA 1
ATOM 11409 C C . GLU D 1 507 ? 20.557 33.548 71.007 1.00 150.62 505 GLU D C 1
ATOM 11410 O O . GLU D 1 507 ? 21.766 33.451 70.797 1.00 153.39 505 GLU D O 1
ATOM 11416 N N . VAL D 1 508 ? 19.926 32.954 72.020 1.00 146.43 506 VAL D N 1
ATOM 11417 C CA . VAL D 1 508 ? 20.586 32.250 73.128 1.00 140.87 506 VAL D CA 1
ATOM 11418 C C . VAL D 1 508 ? 21.913 31.554 72.817 1.00 135.07 506 VAL D C 1
ATOM 11419 O O . VAL D 1 508 ? 21.997 30.688 71.945 1.00 130.81 506 VAL D O 1
ATOM 11423 N N . ASN D 1 509 ? 22.953 31.960 73.539 1.00 136.07 507 ASN D N 1
ATOM 11424 C CA . ASN D 1 509 ? 24.228 31.259 73.508 1.00 136.05 507 ASN D CA 1
ATOM 11425 C C . ASN D 1 509 ? 24.211 30.194 74.594 1.00 132.24 507 ASN D C 1
ATOM 11426 O O . ASN D 1 509 ? 23.660 30.410 75.672 1.00 130.09 507 ASN D O 1
ATOM 11431 N N . GLU D 1 510 ? 24.802 29.042 74.311 1.00 132.38 508 GLU D N 1
ATOM 11432 C CA . GLU D 1 510 ? 24.644 27.892 75.188 1.00 130.94 508 GLU D CA 1
ATOM 11433 C C . GLU D 1 510 ? 25.891 27.604 76.015 1.00 129.27 508 GLU D C 1
ATOM 11434 O O . GLU D 1 510 ? 25.910 26.665 76.808 1.00 127.73 508 GLU D O 1
ATOM 11440 N N . GLN D 1 511 ? 26.919 28.429 75.850 1.00 129.53 509 GLN D N 1
ATOM 11441 C CA . GLN D 1 511 ? 28.114 28.316 76.676 1.00 132.52 509 GLN D CA 1
ATOM 11442 C C . GLN D 1 511 ? 27.885 29.074 77.977 1.00 129.11 509 GLN D C 1
ATOM 11443 O O . GLN D 1 511 ? 28.340 28.662 79.044 1.00 132.35 509 GLN D O 1
ATOM 11449 N N . ASP D 1 512 ? 27.165 30.185 77.872 1.00 123.86 510 ASP D N 1
ATOM 11450 C CA . ASP D 1 512 ? 26.798 30.991 79.027 1.00 117.41 510 ASP D CA 1
ATOM 11451 C C . ASP D 1 512 ? 25.344 31.435 78.886 1.00 109.22 510 ASP D C 1
ATOM 11452 O O . ASP D 1 512 ? 25.073 32.577 78.516 1.00 107.83 510 ASP D O 1
ATOM 11457 N N . PRO D 1 513 ? 24.402 30.526 79.185 1.00 105.15 511 PRO D N 1
ATOM 11458 C CA . PRO D 1 513 ? 22.971 30.700 78.897 1.00 100.93 511 PRO D CA 1
ATOM 11459 C C . PRO D 1 513 ? 22.328 31.904 79.586 1.00 93.57 511 PRO D C 1
ATOM 11460 O O . PRO D 1 513 ? 22.477 32.094 80.794 1.00 93.98 511 PRO D O 1
ATOM 11464 N N . ASN D 1 514 ? 21.615 32.705 78.799 1.00 85.46 512 ASN D N 1
ATOM 11465 C CA . ASN D 1 514 ? 20.977 33.923 79.285 1.00 85.63 512 ASN D CA 1
ATOM 11466 C C . ASN D 1 514 ? 19.475 33.758 79.516 1.00 83.95 512 ASN D C 1
ATOM 11467 O O . ASN D 1 514 ? 18.791 34.709 79.897 1.00 83.76 512 ASN D O 1
ATOM 11472 N N . ASP D 1 515 ? 18.972 32.547 79.299 1.00 81.62 513 ASP D N 1
ATOM 11473 C CA . ASP D 1 515 ? 17.535 32.291 79.338 1.00 75.88 513 ASP D CA 1
ATOM 11474 C C . ASP D 1 515 ? 17.230 30.794 79.289 1.00 80.44 513 ASP D C 1
ATOM 11475 O O . ASP D 1 515 ? 17.973 30.023 78.682 1.00 80.47 513 ASP D O 1
ATOM 11480 N N . ILE D 1 516 ? 16.133 30.394 79.931 1.00 86.93 514 ILE D N 1
ATOM 11481 C CA . ILE D 1 516 ? 15.768 28.981 80.062 1.00 86.37 514 ILE D CA 1
ATOM 11482 C C . ILE D 1 516 ? 15.583 28.264 78.724 1.00 80.46 514 ILE D C 1
ATOM 11483 O O . ILE D 1 516 ? 15.556 27.034 78.677 1.00 81.34 514 ILE D O 1
ATOM 11488 N N . ALA D 1 517 ? 15.456 29.024 77.641 1.00 72.76 515 ALA D N 1
ATOM 11489 C CA . ALA D 1 517 ? 15.265 28.434 76.318 1.00 74.52 515 ALA D CA 1
ATOM 11490 C C . ALA D 1 517 ? 16.485 27.636 75.853 1.00 76.66 515 ALA D C 1
ATOM 11491 O O . ALA D 1 517 ? 16.450 27.001 74.799 1.00 76.56 515 ALA D O 1
ATOM 11493 N N . TYR D 1 518 ? 17.561 27.672 76.636 1.00 74.43 516 TYR D N 1
ATOM 11494 C CA . TYR D 1 518 ? 18.782 26.956 76.291 1.00 73.82 516 TYR D CA 1
ATOM 11495 C C . TYR D 1 518 ? 18.568 25.444 76.351 1.00 73.41 516 TYR D C 1
ATOM 11496 O O . TYR D 1 518 ? 19.247 24.688 75.657 1.00 74.82 516 TYR D O 1
ATOM 11505 N N . VAL D 1 519 ? 17.619 25.011 77.176 1.00 74.27 517 VAL D N 1
ATOM 11506 C CA . VAL D 1 519 ? 17.408 23.587 77.425 1.00 76.06 517 VAL D CA 1
ATOM 11507 C C . VAL D 1 519 ? 16.919 22.810 76.198 1.00 82.13 517 VAL D C 1
ATOM 11508 O O . VAL D 1 519 ? 17.116 21.598 76.113 1.00 98.20 517 VAL D O 1
ATOM 11512 N N . TYR D 1 520 ? 16.288 23.498 75.252 1.00 74.95 518 TYR D N 1
ATOM 11513 C CA . TYR D 1 520 ? 15.844 22.852 74.020 1.00 72.76 518 TYR D CA 1
ATOM 11514 C C . TYR D 1 520 ? 16.498 23.511 72.807 1.00 77.81 518 TYR D C 1
ATOM 11515 O O . TYR D 1 520 ? 16.015 23.389 71.679 1.00 78.42 518 TYR D O 1
ATOM 11524 N N . SER D 1 521 ? 17.613 24.191 73.065 1.00 77.13 519 SER D N 1
ATOM 11525 C CA . SER D 1 521 ? 18.394 24.884 72.042 1.00 79.79 519 SER D CA 1
ATOM 11526 C C . SER D 1 521 ? 17.564 25.831 71.180 1.00 81.33 519 SER D C 1
ATOM 11527 O O . SER D 1 521 ? 17.668 25.815 69.952 1.00 73.99 519 SER D O 1
ATOM 11530 N N . GLY D 1 522 ? 16.747 26.657 71.831 1.00 85.20 520 GLY D N 1
ATOM 11531 C CA . GLY D 1 522 ? 15.994 27.687 71.138 1.00 83.53 520 GLY D CA 1
ATOM 11532 C C . GLY D 1 522 ? 14.508 27.722 71.443 1.00 79.51 520 GLY D C 1
ATOM 11533 O O . GLY D 1 522 ? 13.783 28.566 70.919 1.00 86.39 520 GLY D O 1
ATOM 11534 N N . TYR D 1 523 ? 14.049 26.807 72.289 1.00 75.68 521 TYR D N 1
ATOM 11535 C CA . TYR D 1 523 ? 12.645 26.776 72.680 1.00 73.70 521 TYR D CA 1
ATOM 11536 C C . TYR D 1 523 ? 12.509 26.692 74.197 1.00 74.79 521 TYR D C 1
ATOM 11537 O O . TYR D 1 523 ? 12.965 25.732 74.816 1.00 78.67 521 TYR D O 1
ATOM 11546 N N . ALA D 1 524 ? 11.874 27.696 74.790 1.00 69.63 522 ALA D N 1
ATOM 11547 C CA . ALA D 1 524 ? 11.604 27.681 76.221 1.00 64.77 522 ALA D CA 1
ATOM 11548 C C . ALA D 1 524 ? 10.293 26.958 76.474 1.00 66.56 522 ALA D C 1
ATOM 11549 O O . ALA D 1 524 ? 9.290 27.250 75.820 1.00 68.73 522 ALA D O 1
ATOM 11551 N N . PRO D 1 525 ? 10.299 26.008 77.423 1.00 64.55 523 PRO D N 1
ATOM 11552 C CA . PRO D 1 525 ? 9.105 25.233 77.776 1.00 57.82 523 PRO D CA 1
ATOM 11553 C C . PRO D 1 525 ? 7.974 26.146 78.224 1.00 65.49 523 PRO D C 1
ATOM 11554 O O . PRO D 1 525 ? 8.201 27.007 79.076 1.00 72.70 523 PRO D O 1
ATOM 11558 N N . LEU D 1 526 ? 6.784 25.970 77.656 1.00 64.08 524 LEU D N 1
ATOM 11559 C CA . LEU D 1 526 ? 5.635 26.794 78.021 1.00 60.72 524 LEU D CA 1
ATOM 11560 C C . LEU D 1 526 ? 5.350 26.730 79.520 1.00 63.65 524 LEU D C 1
ATOM 11561 O O . LEU D 1 526 ? 5.026 27.739 80.142 1.00 71.06 524 LEU D O 1
ATOM 11566 N N . SER D 1 527 ? 5.480 25.536 80.088 1.00 57.42 525 SER D N 1
ATOM 11567 C CA . SER D 1 527 ? 5.223 25.316 81.506 1.00 56.14 525 SER D CA 1
ATOM 11568 C C . SER D 1 527 ? 6.023 26.258 82.402 1.00 57.77 525 SER D C 1
ATOM 11569 O O . SER D 1 527 ? 5.468 26.900 83.292 1.00 63.84 525 SER D O 1
ATOM 11572 N N . ILE D 1 528 ? 7.326 26.342 82.162 1.00 55.70 526 ILE D N 1
ATOM 11573 C CA . ILE D 1 528 ? 8.198 27.165 82.991 1.00 56.76 526 ILE D CA 1
ATOM 11574 C C . ILE D 1 528 ? 7.982 28.645 82.674 1.00 63.66 526 ILE D C 1
ATOM 11575 O O . ILE D 1 528 ? 8.192 29.511 83.526 1.00 67.39 526 ILE D O 1
ATOM 11580 N N . ARG D 1 529 ? 7.548 28.934 81.450 1.00 62.54 527 ARG D N 1
ATOM 11581 C CA . ARG D 1 529 ? 7.181 30.300 81.085 1.00 67.32 527 ARG D CA 1
ATOM 11582 C C . ARG D 1 529 ? 5.947 30.741 81.872 1.00 72.26 527 ARG D C 1
ATOM 11583 O O . ARG D 1 529 ? 5.817 31.911 82.238 1.00 75.15 527 ARG D O 1
ATOM 11591 N N . LEU D 1 530 ? 5.039 29.800 82.119 1.00 70.03 528 LEU D N 1
ATOM 11592 C CA . LEU D 1 530 ? 3.880 30.062 82.968 1.00 65.51 528 LEU D CA 1
ATOM 11593 C C . LEU D 1 530 ? 4.322 30.362 84.397 1.00 70.75 528 LEU D C 1
ATOM 11594 O O . LEU D 1 530 ? 3.818 31.289 85.029 1.00 77.77 528 LEU D O 1
ATOM 11599 N N . VAL D 1 531 ? 5.251 29.558 84.905 1.00 64.98 529 VAL D N 1
ATOM 11600 C CA . VAL D 1 531 ? 5.834 29.786 86.224 1.00 62.63 529 VAL D CA 1
ATOM 11601 C C . VAL D 1 531 ? 6.490 31.163 86.281 1.00 72.12 529 VAL D C 1
ATOM 11602 O O . VAL D 1 531 ? 6.382 31.872 87.282 1.00 80.03 529 VAL D O 1
ATOM 11606 N N . GLN D 1 532 ? 7.155 31.540 85.193 1.00 72.96 530 GLN D N 1
ATOM 11607 C CA . GLN D 1 532 ? 7.802 32.847 85.090 1.00 71.25 530 GLN D CA 1
ATOM 11608 C C . GLN D 1 532 ? 6.800 33.999 85.114 1.00 67.38 530 GLN D C 1
ATOM 11609 O O . GLN D 1 532 ? 7.158 35.126 85.452 1.00 71.17 530 GLN D O 1
ATOM 11615 N N . CYS D 1 533 ? 5.549 33.721 84.753 1.00 63.57 531 CYS D N 1
ATOM 11616 C CA . CYS D 1 533 ? 4.504 34.742 84.804 1.00 70.97 531 CYS D CA 1
ATOM 11617 C C . CYS D 1 533 ? 4.176 35.124 86.244 1.00 75.80 531 CYS D C 1
ATOM 11618 O O . CYS D 1 533 ? 3.610 36.186 86.504 1.00 77.84 531 CYS D O 1
ATOM 11621 N N . VAL D 1 534 ? 4.521 34.240 87.173 1.00 71.85 532 VAL D N 1
ATOM 11622 C CA . VAL D 1 534 ? 4.304 34.489 88.590 1.00 65.23 532 VAL D CA 1
ATOM 11623 C C . VAL D 1 534 ? 5.558 35.045 89.264 1.00 66.01 532 VAL D C 1
ATOM 11624 O O . VAL D 1 534 ? 5.495 36.021 90.010 1.00 68.85 532 VAL D O 1
ATOM 11628 N N . LEU D 1 535 ? 6.696 34.415 88.991 1.00 65.32 533 LEU D N 1
ATOM 11629 C CA . LEU D 1 535 ? 7.942 34.714 89.691 1.00 67.23 533 LEU D CA 1
ATOM 11630 C C . LEU D 1 535 ? 8.745 35.860 89.073 1.00 74.73 533 LEU D C 1
ATOM 11631 O O . LEU D 1 535 ? 9.185 36.767 89.780 1.00 80.86 533 LEU D O 1
ATOM 11636 N N . GLN D 1 536 ? 8.945 35.811 87.760 1.00 79.14 534 GLN D N 1
ATOM 11637 C CA . GLN D 1 536 ? 9.796 36.783 87.078 1.00 85.97 534 GLN D CA 1
ATOM 11638 C C . GLN D 1 536 ? 9.025 37.689 86.116 1.00 83.71 534 GLN D C 1
ATOM 11639 O O . GLN D 1 536 ? 9.232 37.635 84.903 1.00 84.97 534 GLN D O 1
ATOM 11645 N N . LYS D 1 537 ? 8.144 38.523 86.659 1.00 81.07 535 LYS D N 1
ATOM 11646 C CA . LYS D 1 537 ? 7.261 39.351 85.838 1.00 79.13 535 LYS D CA 1
ATOM 11647 C C . LYS D 1 537 ? 7.990 40.435 85.042 1.00 85.25 535 LYS D C 1
ATOM 11648 O O . LYS D 1 537 ? 7.701 40.636 83.861 1.00 87.64 535 LYS D O 1
ATOM 11654 N N . GLN D 1 538 ? 8.919 41.138 85.685 1.00 90.55 536 GLN D N 1
ATOM 11655 C CA . GLN D 1 538 ? 9.683 42.185 85.007 1.00 93.72 536 GLN D CA 1
ATOM 11656 C C . GLN D 1 538 ? 10.458 41.639 83.815 1.00 90.68 536 GLN D C 1
ATOM 11657 O O . GLN D 1 538 ? 10.395 42.202 82.723 1.00 94.60 536 GLN D O 1
ATOM 11663 N N . TYR D 1 539 ? 11.191 40.551 84.032 1.00 86.78 537 TYR D N 1
ATOM 11664 C CA . TYR D 1 539 ? 12.002 39.952 82.977 1.00 85.69 537 TYR D CA 1
ATOM 11665 C C . TYR D 1 539 ? 11.171 39.530 81.770 1.00 90.12 537 TYR D C 1
ATOM 11666 O O . TYR D 1 539 ? 11.616 39.640 80.628 1.00 90.54 537 TYR D O 1
ATOM 11675 N N . LEU D 1 540 ? 9.968 39.033 82.031 1.00 91.87 538 LEU D N 1
ATOM 11676 C CA . LEU D 1 540 ? 9.105 38.547 80.965 1.00 88.26 538 LEU D CA 1
ATOM 11677 C C . LEU D 1 540 ? 8.693 39.690 80.044 1.00 89.19 538 LEU D C 1
ATOM 11678 O O . LEU D 1 540 ? 8.802 39.582 78.824 1.00 95.09 538 LEU D O 1
ATOM 11683 N N . LEU D 1 541 ? 8.218 40.780 80.636 1.00 87.40 539 LEU D N 1
ATOM 11684 C CA . LEU D 1 541 ? 7.896 41.985 79.881 1.00 90.78 539 LEU D CA 1
ATOM 11685 C C . LEU D 1 541 ? 9.137 42.529 79.183 1.00 93.55 539 LEU D C 1
ATOM 11686 O O . LEU D 1 541 ? 9.053 43.101 78.097 1.00 94.53 539 LEU D O 1
ATOM 11691 N N . SER D 1 542 ? 10.288 42.340 79.823 1.00 96.08 540 SER D N 1
ATOM 11692 C CA . SER D 1 542 ? 11.570 42.818 79.310 1.00 89.41 540 SER D CA 1
ATOM 11693 C C . SER D 1 542 ? 11.971 42.192 77.971 1.00 91.30 540 SER D C 1
ATOM 11694 O O . SER D 1 542 ? 12.567 42.863 77.128 1.00 99.50 540 SER D O 1
ATOM 11697 N N . ILE D 1 543 ? 11.644 40.919 77.766 1.00 82.37 541 ILE D N 1
ATOM 11698 C CA . ILE D 1 543 ? 11.998 40.254 76.513 1.00 83.07 541 ILE D CA 1
ATOM 11699 C C . ILE D 1 543 ? 10.794 40.217 75.573 1.00 102.79 541 ILE D C 1
ATOM 11700 O O . ILE D 1 543 ? 10.645 39.310 74.750 1.00 104.88 541 ILE D O 1
ATOM 11705 N N . THR D 1 544 ? 9.955 41.240 75.686 1.00 116.17 542 THR D N 1
ATOM 11706 C CA . THR D 1 544 ? 8.747 41.348 74.884 1.00 125.17 542 THR D CA 1
ATOM 11707 C C . THR D 1 544 ? 8.676 42.719 74.217 1.00 143.44 542 THR D C 1
ATOM 11708 O O . THR D 1 544 ? 8.994 42.870 73.036 1.00 138.04 542 THR D O 1
ATOM 11712 N N . LYS D 1 545 ? 8.258 43.711 74.994 1.00 167.57 543 LYS D N 1
ATOM 11713 C CA . LYS D 1 545 ? 8.109 45.081 74.520 1.00 194.41 543 LYS D CA 1
ATOM 11714 C C . LYS D 1 545 ? 9.343 45.932 74.834 1.00 220.37 543 LYS D C 1
ATOM 11715 O O . LYS D 1 545 ? 9.945 46.519 73.934 1.00 222.18 543 LYS D O 1
ATOM 11721 N N . GLY D 1 546 ? 9.716 45.994 76.110 1.00 243.35 544 GLY D N 1
ATOM 11722 C CA . GLY D 1 546 ? 10.859 46.781 76.536 1.00 248.51 544 GLY D CA 1
ATOM 11723 C C . GLY D 1 546 ? 10.612 47.482 77.858 1.00 248.73 544 GLY D C 1
ATOM 11724 O O . GLY D 1 546 ? 9.490 47.909 78.138 1.00 247.89 544 GLY D O 1
ATOM 11725 N N . SER D 1 547 ? 11.665 47.602 78.664 1.00 233.67 545 SER D N 1
ATOM 11726 C CA . SER D 1 547 ? 11.593 48.238 79.980 1.00 213.22 545 SER D CA 1
ATOM 11727 C C . SER D 1 547 ? 10.509 47.622 80.862 1.00 203.12 545 SER D C 1
ATOM 11728 O O . SER D 1 547 ? 10.006 48.264 81.785 1.00 197.94 545 SER D O 1
ATOM 11731 N N . GLY D 1 558 ? 8.244 49.778 93.432 1.00 186.16 556 GLY D N 1
ATOM 11732 C CA . GLY D 1 558 ? 8.555 48.431 93.872 1.00 187.47 556 GLY D CA 1
ATOM 11733 C C . GLY D 1 558 ? 8.052 47.374 92.909 1.00 190.43 556 GLY D C 1
ATOM 11734 O O . GLY D 1 558 ? 7.069 47.585 92.198 1.00 191.80 556 GLY D O 1
ATOM 11735 N N . GLY D 1 559 ? 8.731 46.231 92.885 1.00 192.56 557 GLY D N 1
ATOM 11736 C CA . GLY D 1 559 ? 8.357 45.137 92.008 1.00 188.41 557 GLY D CA 1
ATOM 11737 C C . GLY D 1 559 ? 8.203 43.830 92.762 1.00 182.90 557 GLY D C 1
ATOM 11738 O O . GLY D 1 559 ? 9.130 43.021 92.817 1.00 183.72 557 GLY D O 1
ATOM 11739 N N . GLY D 1 560 ? 7.027 43.624 93.345 1.00 177.85 558 GLY D N 1
ATOM 11740 C CA . GLY D 1 560 ? 6.762 42.417 94.104 1.00 168.65 558 GLY D CA 1
ATOM 11741 C C . GLY D 1 560 ? 5.286 42.098 94.234 1.00 156.76 558 GLY D C 1
ATOM 11742 O O . GLY D 1 560 ? 4.813 41.745 95.315 1.00 157.24 558 GLY D O 1
ATOM 11743 N N . ALA D 1 561 ? 4.555 42.220 93.130 1.00 145.05 559 ALA D N 1
ATOM 11744 C CA . ALA D 1 561 ? 3.147 41.842 93.110 1.00 132.94 559 ALA D CA 1
ATOM 11745 C C . ALA D 1 561 ? 3.021 40.378 92.718 1.00 120.25 559 ALA D C 1
ATOM 11746 O O . ALA D 1 561 ? 3.394 39.992 91.613 1.00 117.41 559 ALA D O 1
ATOM 11748 N N . GLN D 1 562 ? 2.494 39.568 93.631 1.00 114.12 560 GLN D N 1
ATOM 11749 C CA . GLN D 1 562 ? 2.336 38.135 93.397 1.00 103.93 560 GLN D CA 1
ATOM 11750 C C . GLN D 1 562 ? 1.155 37.817 92.480 1.00 91.31 560 GLN D C 1
ATOM 11751 O O . GLN D 1 562 ? 0.473 38.716 91.988 1.00 85.69 560 GLN D O 1
ATOM 11757 N N . GLY D 1 563 ? 0.917 36.527 92.263 1.00 83.95 561 GLY D N 1
ATOM 11758 C CA . GLY D 1 563 ? -0.209 36.074 91.468 1.00 77.22 561 GLY D CA 1
ATOM 11759 C C . GLY D 1 563 ? 0.063 36.023 89.976 1.00 70.13 561 GLY D C 1
ATOM 11760 O O . GLY D 1 563 ? 1.213 36.081 89.539 1.00 66.05 561 GLY D O 1
ATOM 11761 N N . TRP D 1 564 ? -1.010 35.913 89.196 1.00 60.18 562 TRP D N 1
ATOM 11762 C CA . TRP D 1 564 ? -0.932 35.994 87.741 1.00 53.09 562 TRP D CA 1
ATOM 11763 C C . TRP D 1 564 ? -1.035 37.436 87.263 1.00 60.11 562 TRP D C 1
ATOM 11764 O O . TRP D 1 564 ? -1.196 37.691 86.070 1.00 62.86 562 TRP D O 1
ATOM 11775 N N . LYS D 1 565 ? -0.963 38.365 88.211 1.00 67.81 563 LYS D N 1
ATOM 11776 C CA . LYS D 1 565 ? -1.187 39.784 87.959 1.00 73.21 563 LYS D CA 1
ATOM 11777 C C . LYS D 1 565 ? -0.420 40.292 86.739 1.00 76.13 563 LYS D C 1
ATOM 11778 O O . LYS D 1 565 ? 0.804 40.180 86.676 1.00 82.38 563 LYS D O 1
ATOM 11784 N N . GLY D 1 566 ? -1.148 40.841 85.771 1.00 74.52 564 GLY D N 1
ATOM 11785 C CA . GLY D 1 566 ? -0.533 41.412 84.586 1.00 82.47 564 GLY D CA 1
ATOM 11786 C C . GLY D 1 566 ? -0.331 40.458 83.418 1.00 77.12 564 GLY D C 1
ATOM 11787 O O . GLY D 1 566 ? 0.083 40.878 82.337 1.00 72.27 564 GLY D O 1
ATOM 11788 N N . PHE D 1 567 ? -0.624 39.177 83.622 1.00 76.98 565 PHE D N 1
ATOM 11789 C CA . PHE D 1 567 ? -0.472 38.191 82.555 1.00 79.36 565 PHE D CA 1
ATOM 11790 C C . PHE D 1 567 ? -1.730 37.340 82.385 1.00 78.98 565 PHE D C 1
ATOM 11791 O O . PHE D 1 567 ? -1.666 36.215 81.896 1.00 79.96 565 PHE D O 1
ATOM 11799 N N . GLU D 1 568 ? -2.872 37.881 82.790 1.00 77.12 566 GLU D N 1
ATOM 11800 C CA . GLU D 1 568 ? -4.118 37.122 82.785 1.00 76.58 566 GLU D CA 1
ATOM 11801 C C . GLU D 1 568 ? -4.606 36.748 81.382 1.00 77.59 566 GLU D C 1
ATOM 11802 O O . GLU D 1 568 ? -5.040 35.617 81.161 1.00 77.91 566 GLU D O 1
ATOM 11808 N N . GLU D 1 569 ? -4.534 37.688 80.441 1.00 79.80 567 GLU D N 1
ATOM 11809 C CA . GLU D 1 569 ? -5.024 37.443 79.084 1.00 76.95 567 GLU D CA 1
ATOM 11810 C C . GLU D 1 569 ? -4.128 36.455 78.359 1.00 82.46 567 GLU D C 1
ATOM 11811 O O . GLU D 1 569 ? -4.591 35.673 77.528 1.00 89.23 567 GLU D O 1
ATOM 11817 N N . ILE D 1 570 ? -2.840 36.497 78.674 1.00 80.72 568 ILE D N 1
ATOM 11818 C CA . ILE D 1 570 ? -1.885 35.586 78.069 1.00 78.21 568 ILE D CA 1
ATOM 11819 C C . ILE D 1 570 ? -2.114 34.167 78.583 1.00 76.07 568 ILE D C 1
ATOM 11820 O O . ILE D 1 570 ? -2.258 33.232 77.797 1.00 81.50 568 ILE D O 1
ATOM 11825 N N . VAL D 1 571 ? -2.159 34.019 79.906 1.00 69.98 569 VAL D N 1
ATOM 11826 C CA . VAL D 1 571 ? -2.369 32.719 80.542 1.00 65.06 569 VAL D CA 1
ATOM 11827 C C . VAL D 1 571 ? -3.763 32.169 80.207 1.00 61.57 569 VAL D C 1
ATOM 11828 O O . VAL D 1 571 ? -3.988 30.956 80.234 1.00 57.45 569 VAL D O 1
ATOM 11832 N N . LYS D 1 572 ? -4.686 33.060 79.853 1.00 63.29 570 LYS D N 1
ATOM 11833 C CA . LYS D 1 572 ? -6.015 32.655 79.395 1.00 63.12 570 LYS D CA 1
ATOM 11834 C C . LYS D 1 572 ? -5.944 31.735 78.181 1.00 64.86 570 LYS D C 1
ATOM 11835 O O . LYS D 1 572 ? -6.828 30.910 77.965 1.00 63.67 570 LYS D O 1
ATOM 11841 N N . HIS D 1 573 ? -4.881 31.883 77.396 1.00 65.25 571 HIS D N 1
ATOM 11842 C CA . HIS D 1 573 ? -4.714 31.120 76.166 1.00 61.69 571 HIS D CA 1
ATOM 11843 C C . HIS D 1 573 ? -4.038 29.775 76.397 1.00 64.01 571 HIS D C 1
ATOM 11844 O O . HIS D 1 573 ? -3.745 29.047 75.447 1.00 65.69 571 HIS D O 1
ATOM 11851 N N . ALA D 1 574 ? -3.782 29.453 77.661 1.00 61.21 572 ALA D N 1
ATOM 11852 C CA . ALA D 1 574 ? -3.329 28.117 78.021 1.00 51.70 572 ALA D CA 1
ATOM 11853 C C . ALA D 1 574 ? -4.510 27.305 78.540 1.00 56.17 572 ALA D C 1
ATOM 11854 O O . ALA D 1 574 ? -5.416 27.850 79.169 1.00 62.89 572 ALA D O 1
ATOM 11856 N N . ARG D 1 575 ? -4.489 26.005 78.264 1.00 60.16 573 ARG D N 1
ATOM 11857 C CA . ARG D 1 575 ? -5.568 25.092 78.639 1.00 57.17 573 ARG D CA 1
ATOM 11858 C C . ARG D 1 575 ? -5.900 25.170 80.123 1.00 55.08 573 ARG D C 1
ATOM 11859 O O . ARG D 1 575 ? -5.031 25.455 80.945 1.00 63.52 573 ARG D O 1
ATOM 11867 N N . GLY D 1 576 ? -7.161 24.927 80.461 1.00 49.09 574 GLY D N 1
ATOM 11868 C CA . GLY D 1 576 ? -7.550 24.780 81.849 1.00 52.04 574 GLY D CA 1
ATOM 11869 C C . GLY D 1 576 ? -7.708 26.068 82.634 1.00 53.75 574 GLY D C 1
ATOM 11870 O O . GLY D 1 576 ? -7.379 27.147 82.142 1.00 51.95 574 GLY D O 1
ATOM 11871 N N . PRO D 1 577 ? -8.216 25.950 83.872 1.00 58.67 575 PRO D N 1
ATOM 11872 C CA . PRO D 1 577 ? -8.498 27.042 84.810 1.00 54.81 575 PRO D CA 1
ATOM 11873 C C . PRO D 1 577 ? -7.247 27.751 85.303 1.00 60.16 575 PRO D C 1
ATOM 11874 O O . PRO D 1 577 ? -6.248 27.102 85.610 1.00 67.80 575 PRO D O 1
ATOM 11878 N N . THR D 1 578 ? -7.307 29.075 85.371 1.00 60.76 576 THR D N 1
ATOM 11879 C CA . THR D 1 578 ? -6.288 29.848 86.063 1.00 63.01 576 THR D CA 1
ATOM 11880 C C . THR D 1 578 ? -6.836 30.215 87.441 1.00 65.00 576 THR D C 1
ATOM 11881 O O . THR D 1 578 ? -7.935 30.760 87.542 1.00 62.69 576 THR D O 1
ATOM 11885 N N . PHE D 1 579 ? -6.086 29.930 88.502 1.00 69.15 577 PHE D N 1
ATOM 11886 C CA . PHE D 1 579 ? -6.588 30.241 89.837 1.00 65.37 577 PHE D CA 1
ATOM 11887 C C . PHE D 1 579 ? -5.521 30.797 90.769 1.00 67.29 577 PHE D C 1
ATOM 11888 O O . PHE D 1 579 ? -4.324 30.722 90.492 1.00 63.19 577 PHE D O 1
ATOM 11896 N N . ASP D 1 580 ? -5.983 31.347 91.886 1.00 74.39 578 ASP D N 1
ATOM 11897 C CA . ASP D 1 580 ? -5.124 32.019 92.849 1.00 75.37 578 ASP D CA 1
ATOM 11898 C C . ASP D 1 580 ? -5.863 32.106 94.177 1.00 80.14 578 ASP D C 1
ATOM 11899 O O . ASP D 1 580 ? -6.459 33.133 94.502 1.00 87.87 578 ASP D O 1
ATOM 11904 N N . GLU D 1 581 ? -5.835 31.012 94.932 1.00 71.89 579 GLU D N 1
ATOM 11905 C CA . GLU D 1 581 ? -6.485 30.959 96.233 1.00 70.23 579 GLU D CA 1
ATOM 11906 C C . GLU D 1 581 ? -5.619 31.660 97.278 1.00 70.88 579 GLU D C 1
ATOM 11907 O O . GLU D 1 581 ? -4.395 31.537 97.249 1.00 68.99 579 GLU D O 1
ATOM 11913 N N . ILE D 1 582 ? -6.244 32.397 98.193 1.00 76.75 580 ILE D N 1
ATOM 11914 C CA . ILE D 1 582 ? -5.504 33.042 99.278 1.00 78.62 580 ILE D CA 1
ATOM 11915 C C . ILE D 1 582 ? -5.917 32.490 100.639 1.00 78.74 580 ILE D C 1
ATOM 11916 O O . ILE D 1 582 ? -7.101 32.465 100.976 1.00 89.81 580 ILE D O 1
ATOM 11921 N N . GLN D 1 583 ? -4.939 32.042 101.418 1.00 75.03 581 GLN D N 1
ATOM 11922 C CA . GLN D 1 583 ? -5.210 31.527 102.756 1.00 78.00 581 GLN D CA 1
ATOM 11923 C C . GLN D 1 583 ? -4.714 32.471 103.853 1.00 83.39 581 GLN D C 1
ATOM 11924 O O . GLN D 1 583 ? -3.572 32.929 103.818 1.00 81.09 581 GLN D O 1
ATOM 11930 N N . LYS D 1 584 ? -5.573 32.761 104.825 1.00 91.02 582 LYS D N 1
ATOM 11931 C CA . LYS D 1 584 ? -5.206 33.657 105.917 1.00 101.77 582 LYS D CA 1
ATOM 11932 C C . LYS D 1 584 ? -5.592 33.065 107.268 1.00 103.39 582 LYS D C 1
ATOM 11933 O O . LYS D 1 584 ? -5.565 33.754 108.288 1.00 102.37 582 LYS D O 1
ATOM 11939 N N . GLY D 1 601 ? 9.151 39.189 104.707 1.00 133.20 599 GLY D N 1
ATOM 11940 C CA . GLY D 1 601 ? 10.365 39.789 105.228 1.00 136.79 599 GLY D CA 1
ATOM 11941 C C . GLY D 1 601 ? 11.607 39.284 104.519 1.00 144.03 599 GLY D C 1
ATOM 11942 O O . GLY D 1 601 ? 11.963 39.782 103.450 1.00 140.20 599 GLY D O 1
ATOM 11943 N N . ASP D 1 602 ? 12.271 38.297 105.117 1.00 156.45 600 ASP D N 1
ATOM 11944 C CA . ASP D 1 602 ? 13.465 37.712 104.514 1.00 154.39 600 ASP D CA 1
ATOM 11945 C C . ASP D 1 602 ? 13.082 36.658 103.482 1.00 141.39 600 ASP D C 1
ATOM 11946 O O . ASP D 1 602 ? 11.900 36.458 103.199 1.00 141.14 600 ASP D O 1
ATOM 11951 N N . LYS D 1 603 ? 14.083 35.983 102.924 1.00 120.80 601 LYS D N 1
ATOM 11952 C CA . LYS D 1 603 ? 13.843 35.050 101.828 1.00 105.20 601 LYS D CA 1
ATOM 11953 C C . LYS D 1 603 ? 13.077 33.810 102.291 1.00 93.44 601 LYS D C 1
ATOM 11954 O O . LYS D 1 603 ? 13.390 33.211 103.321 1.00 89.58 601 LYS D O 1
ATOM 11960 N N . LYS D 1 604 ? 12.040 33.464 101.535 1.00 89.11 602 LYS D N 1
ATOM 11961 C CA . LYS D 1 604 ? 11.205 32.307 101.831 1.00 93.67 602 LYS D CA 1
ATOM 11962 C C . LYS D 1 604 ? 11.319 31.282 100.710 1.00 96.49 602 LYS D C 1
ATOM 11963 O O . LYS D 1 604 ? 11.875 31.573 99.651 1.00 100.13 602 LYS D O 1
ATOM 11969 N N . THR D 1 605 ? 10.792 30.083 100.939 1.00 92.04 603 THR D N 1
ATOM 11970 C CA . THR D 1 605 ? 10.833 29.046 99.918 1.00 87.20 603 THR D CA 1
ATOM 11971 C C . THR D 1 605 ? 9.562 29.071 99.070 1.00 81.11 603 THR D C 1
ATOM 11972 O O . THR D 1 605 ? 8.487 29.423 99.554 1.00 75.95 603 THR D O 1
ATOM 11976 N N . VAL D 1 606 ? 9.697 28.706 97.798 1.00 79.36 604 VAL D N 1
ATOM 11977 C CA . VAL D 1 606 ? 8.558 28.633 96.888 1.00 74.25 604 VAL D CA 1
ATOM 11978 C C . VAL D 1 606 ? 8.432 27.236 96.287 1.00 79.35 604 VAL D C 1
ATOM 11979 O O . VAL D 1 606 ? 9.379 26.714 95.697 1.00 78.64 604 VAL D O 1
ATOM 11983 N N . PHE D 1 607 ? 7.257 26.634 96.444 1.00 81.35 605 PHE D N 1
ATOM 11984 C CA . PHE D 1 607 ? 7.010 25.293 95.929 1.00 75.01 605 PHE D CA 1
ATOM 11985 C C . PHE D 1 607 ? 6.419 25.329 94.526 1.00 74.38 605 PHE D C 1
ATOM 11986 O O . PHE D 1 607 ? 5.315 25.831 94.318 1.00 75.43 605 PHE D O 1
ATOM 11994 N N . VAL D 1 608 ? 7.165 24.798 93.564 1.00 70.57 606 VAL D N 1
ATOM 11995 C CA . VAL D 1 608 ? 6.662 24.650 92.205 1.00 61.05 606 VAL D CA 1
ATOM 11996 C C . VAL D 1 608 ? 6.222 23.207 91.990 1.00 58.00 606 VAL D C 1
ATOM 11997 O O . VAL D 1 608 ? 7.051 22.301 91.921 1.00 62.25 606 VAL D O 1
ATOM 12001 N N . VAL D 1 609 ? 4.916 22.994 91.895 1.00 54.69 607 VAL D N 1
ATOM 12002 C CA . VAL D 1 609 ? 4.379 21.641 91.852 1.00 56.92 607 VAL D CA 1
ATOM 12003 C C . VAL D 1 609 ? 3.844 21.264 90.475 1.00 62.13 607 VAL D C 1
ATOM 12004 O O . VAL D 1 609 ? 3.039 21.992 89.887 1.00 64.41 607 VAL D O 1
ATOM 12008 N N . PHE D 1 610 ? 4.291 20.115 89.975 1.00 58.49 608 PHE D N 1
ATOM 12009 C CA . PHE D 1 610 ? 3.831 19.600 88.689 1.00 51.58 608 PHE D CA 1
ATOM 12010 C C . PHE D 1 610 ? 2.926 18.391 88.894 1.00 48.34 608 PHE D C 1
ATOM 12011 O O . PHE D 1 610 ? 3.385 17.333 89.319 1.00 54.92 608 PHE D O 1
ATOM 12019 N N . VAL D 1 611 ? 1.640 18.545 88.599 1.00 49.51 609 VAL D N 1
ATOM 12020 C CA . VAL D 1 611 ? 0.723 17.410 88.651 1.00 59.13 609 VAL D CA 1
ATOM 12021 C C . VAL D 1 611 ? 0.720 16.680 87.311 1.00 68.09 609 VAL D C 1
ATOM 12022 O O . VAL D 1 611 ? 0.249 17.213 86.304 1.00 74.17 609 VAL D O 1
ATOM 12026 N N . GLY D 1 612 ? 1.244 15.461 87.301 1.00 65.40 610 GLY D N 1
ATOM 12027 C CA . GLY D 1 612 ? 1.278 14.661 86.090 1.00 68.26 610 GLY D CA 1
ATOM 12028 C C . GLY D 1 612 ? 2.635 14.606 85.412 1.00 67.48 610 GLY D C 1
ATOM 12029 O O . GLY D 1 612 ? 2.718 14.418 84.200 1.00 68.02 610 GLY D O 1
ATOM 12030 N N . GLY D 1 613 ? 3.702 14.764 86.188 1.00 63.00 611 GLY D N 1
ATOM 12031 C CA . GLY D 1 613 ? 5.044 14.616 85.655 1.00 61.42 611 GLY D CA 1
ATOM 12032 C C . GLY D 1 613 ? 5.794 15.893 85.317 1.00 60.79 611 GLY D C 1
ATOM 12033 O O . GLY D 1 613 ? 5.215 16.871 84.842 1.00 58.25 611 GLY D O 1
ATOM 12034 N N . ILE D 1 614 ? 7.099 15.871 85.576 1.00 64.27 612 ILE D N 1
ATOM 12035 C CA . ILE D 1 614 ? 8.001 16.942 85.171 1.00 59.10 612 ILE D CA 1
ATOM 12036 C C . ILE D 1 614 ? 9.189 16.331 84.422 1.00 62.23 612 ILE D C 1
ATOM 12037 O O . ILE D 1 614 ? 9.520 15.159 84.620 1.00 60.82 612 ILE D O 1
ATOM 12042 N N . THR D 1 615 ? 9.818 17.116 83.555 1.00 63.27 613 THR D N 1
ATOM 12043 C CA . THR D 1 615 ? 10.971 16.646 82.797 1.00 70.00 613 THR D CA 1
ATOM 12044 C C . THR D 1 615 ? 12.255 17.261 83.340 1.00 68.11 613 THR D C 1
ATOM 12045 O O . THR D 1 615 ? 12.224 18.318 83.972 1.00 63.86 613 THR D O 1
ATOM 12049 N N . PHE D 1 616 ? 13.381 16.598 83.083 1.00 60.83 614 PHE D N 1
ATOM 12050 C CA . PHE D 1 616 ? 14.682 17.096 83.521 1.00 53.38 614 PHE D CA 1
ATOM 12051 C C . PHE D 1 616 ? 14.967 18.461 82.902 1.00 65.96 614 PHE D C 1
ATOM 12052 O O . PHE D 1 616 ? 15.608 19.314 83.519 1.00 67.49 614 PHE D O 1
ATOM 12060 N N . THR D 1 617 ? 14.485 18.658 81.679 1.00 69.56 615 THR D N 1
ATOM 12061 C CA . THR D 1 617 ? 14.581 19.950 81.015 1.00 70.49 615 THR D CA 1
ATOM 12062 C C . THR D 1 617 ? 13.863 21.012 81.834 1.00 72.41 615 THR D C 1
ATOM 12063 O O . THR D 1 617 ? 14.380 22.114 82.031 1.00 76.56 615 THR D O 1
ATOM 12067 N N . GLU D 1 618 ? 12.670 20.668 82.310 1.00 67.13 616 GLU D N 1
ATOM 12068 C CA . GLU D 1 618 ? 11.870 21.579 83.119 1.00 63.62 616 GLU D CA 1
ATOM 12069 C C . GLU D 1 618 ? 12.486 21.771 84.505 1.00 61.30 616 GLU D C 1
ATOM 12070 O O . GLU D 1 618 ? 12.350 22.835 85.106 1.00 60.89 616 GLU D O 1
ATOM 12076 N N . ILE D 1 619 ? 13.159 20.740 85.009 1.00 62.02 617 ILE D N 1
ATOM 12077 C CA . ILE D 1 619 ? 13.853 20.839 86.291 1.00 61.46 617 ILE D CA 1
ATOM 12078 C C . ILE D 1 619 ? 15.057 21.765 86.159 1.00 64.70 617 ILE D C 1
ATOM 12079 O O . ILE D 1 619 ? 15.251 22.672 86.972 1.00 58.75 617 ILE D O 1
ATOM 12084 N N . ALA D 1 620 ? 15.859 21.526 85.124 1.00 68.76 618 ALA D N 1
ATOM 12085 C CA . ALA D 1 620 ? 17.020 22.356 84.825 1.00 70.34 618 ALA D CA 1
ATOM 12086 C C . ALA D 1 620 ? 16.624 23.817 84.643 1.00 66.48 618 ALA D C 1
ATOM 12087 O O . ALA D 1 620 ? 17.268 24.716 85.184 1.00 61.67 618 ALA D O 1
ATOM 12089 N N . ALA D 1 621 ? 15.566 24.044 83.872 1.00 68.27 619 ALA D N 1
ATOM 12090 C CA . ALA D 1 621 ? 15.053 25.390 83.648 1.00 72.35 619 ALA D CA 1
ATOM 12091 C C . ALA D 1 621 ? 14.644 26.024 84.976 1.00 76.90 619 ALA D C 1
ATOM 12092 O O . ALA D 1 621 ? 14.910 27.201 85.227 1.00 77.18 619 ALA D O 1
ATOM 12094 N N . LEU D 1 622 ? 13.999 25.229 85.824 1.00 76.01 620 LEU D N 1
ATOM 12095 C CA . LEU D 1 622 ? 13.591 25.672 87.152 1.00 71.85 620 LEU D CA 1
ATOM 12096 C C . LEU D 1 622 ? 14.799 26.014 88.022 1.00 72.42 620 LEU D C 1
ATOM 12097 O O . LEU D 1 622 ? 14.759 26.963 88.808 1.00 73.96 620 LEU D O 1
ATOM 12102 N N . ARG D 1 623 ? 15.861 25.223 87.896 1.00 65.02 621 ARG D N 1
ATOM 12103 C CA . ARG D 1 623 ? 17.105 25.495 88.613 1.00 61.57 621 ARG D CA 1
ATOM 12104 C C . ARG D 1 623 ? 17.767 26.784 88.130 1.00 66.11 621 ARG D C 1
ATOM 12105 O O . ARG D 1 623 ? 18.382 27.503 88.915 1.00 61.56 621 ARG D O 1
ATOM 12113 N N . PHE D 1 624 ? 17.635 27.069 86.838 1.00 77.96 622 PHE D N 1
ATOM 12114 C CA . PHE D 1 624 ? 18.204 28.279 86.255 1.00 81.57 622 PHE D CA 1
ATOM 12115 C C . PHE D 1 624 ? 17.547 29.518 86.860 1.00 86.33 622 PHE D C 1
ATOM 12116 O O . PHE D 1 624 ? 18.188 30.555 87.036 1.00 94.96 622 PHE D O 1
ATOM 12124 N N . ILE D 1 625 ? 16.262 29.400 87.172 1.00 79.75 623 ILE D N 1
ATOM 12125 C CA . ILE D 1 625 ? 15.525 30.488 87.798 1.00 80.13 623 ILE D CA 1
ATOM 12126 C C . ILE D 1 625 ? 15.838 30.507 89.289 1.00 88.96 623 ILE D C 1
ATOM 12127 O O . ILE D 1 625 ? 15.977 31.573 89.893 1.00 89.88 623 ILE D O 1
ATOM 12132 N N . ALA D 1 626 ? 15.959 29.315 89.869 1.00 93.07 624 ALA D N 1
ATOM 12133 C CA . ALA D 1 626 ? 16.278 29.159 91.285 1.00 88.30 624 ALA D CA 1
ATOM 12134 C C . ALA D 1 626 ? 17.579 29.870 91.647 1.00 90.41 624 ALA D C 1
ATOM 12135 O O . ALA D 1 626 ? 17.683 30.488 92.707 1.00 93.45 624 ALA D O 1
ATOM 12137 N N . LYS D 1 627 ? 18.566 29.778 90.762 1.00 91.36 625 LYS D N 1
ATOM 12138 C CA . LYS D 1 627 ? 19.831 30.478 90.950 1.00 90.35 625 LYS D CA 1
ATOM 12139 C C . LYS D 1 627 ? 19.631 31.988 90.856 1.00 87.30 625 LYS D C 1
ATOM 12140 O O . LYS D 1 627 ? 20.115 32.739 91.702 1.00 91.98 625 LYS D O 1
ATOM 12146 N N . GLN D 1 628 ? 18.923 32.426 89.820 1.00 87.39 626 GLN D N 1
ATOM 12147 C CA . GLN D 1 628 ? 18.620 33.844 89.632 1.00 93.32 626 GLN D CA 1
ATOM 12148 C C . GLN D 1 628 ? 17.850 34.448 90.806 1.00 92.75 626 GLN D C 1
ATOM 12149 O O . GLN D 1 628 ? 17.791 35.667 90.948 1.00 90.85 626 GLN D O 1
ATOM 12155 N N . GLU D 1 629 ? 17.259 33.594 91.638 1.00 99.50 627 GLU D N 1
ATOM 12156 C CA . GLU D 1 629 ? 16.404 34.044 92.733 1.00 100.45 627 GLU D CA 1
ATOM 12157 C C . GLU D 1 629 ? 17.012 33.750 94.106 1.00 95.34 627 GLU D C 1
ATOM 12158 O O . GLU D 1 629 ? 16.348 33.906 95.131 1.00 90.11 627 GLU D O 1
ATOM 12164 N N . GLU D 1 630 ? 18.273 33.319 94.108 1.00 97.57 628 GLU D N 1
ATOM 12165 C CA . GLU D 1 630 ? 19.002 32.950 95.325 1.00 103.50 628 GLU D CA 1
ATOM 12166 C C . GLU D 1 630 ? 18.846 33.935 96.485 1.00 103.09 628 GLU D C 1
ATOM 12167 O O . GLU D 1 630 ? 18.875 33.543 97.650 1.00 101.96 628 GLU D O 1
ATOM 12173 N N . ALA D 1 631 ? 18.688 35.212 96.158 1.00 104.62 629 ALA D N 1
ATOM 12174 C CA . ALA D 1 631 ? 18.549 36.255 97.166 1.00 106.16 629 ALA D CA 1
ATOM 12175 C C . ALA D 1 631 ? 17.245 36.141 97.949 1.00 105.82 629 ALA D C 1
ATOM 12176 O O . ALA D 1 631 ? 17.249 35.935 99.160 1.00 105.63 629 ALA D O 1
ATOM 12178 N N . ARG D 1 632 ? 16.134 36.297 97.239 1.00 105.64 630 ARG D N 1
ATOM 12179 C CA . ARG D 1 632 ? 14.815 36.425 97.850 1.00 101.72 630 ARG D CA 1
ATOM 12180 C C . ARG D 1 632 ? 13.989 35.133 97.917 1.00 95.74 630 ARG D C 1
ATOM 12181 O O . ARG D 1 632 ? 12.952 35.100 98.579 1.00 96.15 630 ARG D O 1
ATOM 12189 N N . ARG D 1 633 ? 14.437 34.074 97.246 1.00 87.65 631 ARG D N 1
ATOM 12190 C CA . ARG D 1 633 ? 13.629 32.857 97.146 1.00 79.75 631 ARG D CA 1
ATOM 12191 C C . ARG D 1 633 ? 14.419 31.548 97.216 1.00 84.59 631 ARG D C 1
ATOM 12192 O O . ARG D 1 633 ? 15.549 31.459 96.736 1.00 92.42 631 ARG D O 1
ATOM 12200 N N . ASN D 1 634 ? 13.802 30.536 97.820 1.00 84.38 632 ASN D N 1
ATOM 12201 C CA . ASN D 1 634 ? 14.271 29.155 97.732 1.00 88.76 632 ASN D CA 1
ATOM 12202 C C . ASN D 1 634 ? 13.298 28.331 96.905 1.00 88.17 632 ASN D C 1
ATOM 12203 O O . ASN D 1 634 ? 12.182 28.070 97.341 1.00 91.50 632 ASN D O 1
ATOM 12208 N N . ILE D 1 635 ? 13.705 27.905 95.717 1.00 87.43 633 ILE D N 1
ATOM 12209 C CA . ILE D 1 635 ? 12.780 27.166 94.869 1.00 82.79 633 ILE D CA 1
ATOM 12210 C C . ILE D 1 635 ? 12.893 25.659 95.082 1.00 79.72 633 ILE D C 1
ATOM 12211 O O . ILE D 1 635 ? 13.964 25.074 94.922 1.00 80.03 633 ILE D O 1
ATOM 12216 N N . VAL D 1 636 ? 11.773 25.046 95.456 1.00 73.59 634 VAL D N 1
ATOM 12217 C CA . VAL D 1 636 ? 11.706 23.607 95.693 1.00 71.41 634 VAL D CA 1
ATOM 12218 C C . VAL D 1 636 ? 10.678 22.966 94.768 1.00 74.25 634 VAL D C 1
ATOM 12219 O O . VAL D 1 636 ? 9.508 23.350 94.762 1.00 79.50 634 VAL D O 1
ATOM 12223 N N . ILE D 1 637 ? 11.124 21.994 93.980 1.00 68.82 635 ILE D N 1
ATOM 12224 C CA . ILE D 1 637 ? 10.266 21.352 92.992 1.00 67.34 635 ILE D CA 1
ATOM 12225 C C . ILE D 1 637 ? 9.560 20.127 93.565 1.00 74.15 635 ILE D C 1
ATOM 12226 O O . ILE D 1 637 ? 10.192 19.279 94.194 1.00 83.94 635 ILE D O 1
ATOM 12231 N N . CYS D 1 638 ? 8.253 20.033 93.342 1.00 69.06 636 CYS D N 1
ATOM 12232 C CA . CYS D 1 638 ? 7.507 18.835 93.712 1.00 69.70 636 CYS D CA 1
ATOM 12233 C C . CYS D 1 638 ? 6.764 18.302 92.497 1.00 67.90 636 CYS D C 1
ATOM 12234 O O . CYS D 1 638 ? 6.325 19.073 91.644 1.00 74.39 636 CYS D O 1
ATOM 12237 N N . THR D 1 639 ? 6.621 16.983 92.420 1.00 54.48 637 THR D N 1
ATOM 12238 C CA . THR D 1 639 ? 5.952 16.367 91.281 1.00 58.34 637 THR D CA 1
ATOM 12239 C C . THR D 1 639 ? 5.425 14.975 91.601 1.00 56.70 637 THR D C 1
ATOM 12240 O O . THR D 1 639 ? 5.874 14.329 92.547 1.00 60.40 637 THR D O 1
ATOM 12244 N N . THR D 1 640 ? 4.464 14.521 90.803 1.00 47.39 638 THR D N 1
ATOM 12245 C CA . THR D 1 640 ? 3.927 13.175 90.938 1.00 59.01 638 THR D CA 1
ATOM 12246 C C . THR D 1 640 ? 4.947 12.147 90.460 1.00 62.76 638 THR D C 1
ATOM 12247 O O . THR D 1 640 ? 5.045 11.046 91.006 1.00 62.72 638 THR D O 1
ATOM 12251 N N . SER D 1 641 ? 5.700 12.520 89.430 1.00 62.68 639 SER D N 1
ATOM 12252 C CA . SER D 1 641 ? 6.741 11.663 88.870 1.00 66.39 639 SER D CA 1
ATOM 12253 C C . SER D 1 641 ? 7.697 12.489 88.016 1.00 67.35 639 SER D C 1
ATOM 12254 O O . SER D 1 641 ? 7.475 13.679 87.796 1.00 66.31 639 SER D O 1
ATOM 12257 N N . ILE D 1 642 ? 8.763 11.858 87.538 1.00 67.48 640 ILE D N 1
ATOM 12258 C CA . ILE D 1 642 ? 9.644 12.507 86.578 1.00 65.03 640 ILE D CA 1
ATOM 12259 C C . ILE D 1 642 ? 9.371 11.893 85.205 1.00 68.82 640 ILE D C 1
ATOM 12260 O O . ILE D 1 642 ? 9.556 10.693 84.994 1.00 71.55 640 ILE D O 1
ATOM 12265 N N . ILE D 1 643 ? 8.924 12.729 84.275 1.00 67.23 641 ILE D N 1
ATOM 12266 C CA . ILE D 1 643 ? 8.330 12.250 83.033 1.00 65.62 641 ILE D CA 1
ATOM 12267 C C . ILE D 1 643 ? 9.170 12.603 81.802 1.00 70.72 641 ILE D C 1
ATOM 12268 O O . ILE D 1 643 ? 10.021 13.496 81.850 1.00 74.37 641 ILE D O 1
ATOM 12273 N N . ASN D 1 644 ? 8.930 11.880 80.709 1.00 68.89 642 ASN D N 1
ATOM 12274 C CA . ASN D 1 644 ? 9.488 12.212 79.399 1.00 72.10 642 ASN D CA 1
ATOM 12275 C C . ASN D 1 644 ? 8.613 11.653 78.282 1.00 75.92 642 ASN D C 1
ATOM 12276 O O . ASN D 1 644 ? 7.632 10.955 78.543 1.00 75.94 642 ASN D O 1
ATOM 12281 N N . GLY D 1 645 ? 8.979 11.964 77.042 1.00 71.93 643 GLY D N 1
ATOM 12282 C CA . GLY D 1 645 ? 8.196 11.580 75.881 1.00 61.03 643 GLY D CA 1
ATOM 12283 C C . GLY D 1 645 ? 7.902 10.098 75.759 1.00 58.67 643 GLY D C 1
ATOM 12284 O O . GLY D 1 645 ? 6.784 9.707 75.426 1.00 66.69 643 GLY D O 1
ATOM 12285 N N . ASN D 1 646 ? 8.900 9.269 76.034 1.00 59.82 644 ASN D N 1
ATOM 12286 C CA . ASN D 1 646 ? 8.744 7.828 75.872 1.00 68.48 644 ASN D CA 1
ATOM 12287 C C . ASN D 1 646 ? 7.842 7.219 76.938 1.00 70.71 644 ASN D C 1
ATOM 12288 O O . ASN D 1 646 ? 7.096 6.281 76.662 1.00 75.92 644 ASN D O 1
ATOM 12293 N N . ARG D 1 647 ? 7.914 7.744 78.158 1.00 70.76 645 ARG D N 1
ATOM 12294 C CA . ARG D 1 647 ? 7.025 7.286 79.220 1.00 70.66 645 ARG D CA 1
ATOM 12295 C C . ARG D 1 647 ? 5.587 7.630 78.859 1.00 69.55 645 ARG D C 1
ATOM 12296 O O . ARG D 1 647 ? 4.667 6.857 79.123 1.00 73.82 645 ARG D O 1
ATOM 12304 N N . MET D 1 648 ? 5.406 8.803 78.261 1.00 63.13 646 MET D N 1
ATOM 12305 C CA . MET D 1 648 ? 4.093 9.255 77.816 1.00 62.83 646 MET D CA 1
ATOM 12306 C C . MET D 1 648 ? 3.504 8.301 76.783 1.00 68.48 646 MET D C 1
ATOM 12307 O O . MET D 1 648 ? 2.347 7.900 76.886 1.00 68.90 646 MET D O 1
ATOM 12312 N N . MET D 1 649 ? 4.302 7.941 75.783 1.00 71.91 647 MET D N 1
ATOM 12313 C CA . MET D 1 649 ? 3.843 7.030 74.739 1.00 68.74 647 MET D CA 1
ATOM 12314 C C . MET D 1 649 ? 3.504 5.660 75.318 1.00 62.62 647 MET D C 1
ATOM 12315 O O . MET D 1 649 ? 2.520 5.037 74.919 1.00 62.57 647 MET D O 1
ATOM 12320 N N . ASN D 1 650 ? 4.317 5.203 76.268 1.00 59.18 648 ASN D N 1
ATOM 12321 C CA . ASN D 1 650 ? 4.121 3.889 76.881 1.00 68.43 648 ASN D CA 1
ATOM 12322 C C . ASN D 1 650 ? 2.745 3.732 77.515 1.00 75.76 648 ASN D C 1
ATOM 12323 O O . ASN D 1 650 ? 2.240 2.620 77.659 1.00 83.53 648 ASN D O 1
ATOM 12328 N N . ALA D 1 651 ? 2.146 4.855 77.892 1.00 68.86 649 ALA D N 1
ATOM 12329 C CA . ALA D 1 651 ? 0.790 4.864 78.416 1.00 57.41 649 ALA D CA 1
ATOM 12330 C C . ALA D 1 651 ? -0.204 4.426 77.350 1.00 71.67 649 ALA D C 1
ATOM 12331 O O . ALA D 1 651 ? -1.256 3.867 77.665 1.00 85.76 649 ALA D O 1
ATOM 12333 N N . ALA D 1 652 ? 0.134 4.689 76.089 1.00 67.90 650 ALA D N 1
ATOM 12334 C CA . ALA D 1 652 ? -0.811 4.500 74.991 1.00 61.07 650 ALA D CA 1
ATOM 12335 C C . ALA D 1 652 ? -0.504 3.309 74.079 1.00 60.51 650 ALA D C 1
ATOM 12336 O O . ALA D 1 652 ? -1.405 2.786 73.423 1.00 68.75 650 ALA D O 1
ATOM 12338 N N . ILE D 1 653 ? 0.753 2.875 74.039 1.00 52.36 651 ILE D N 1
ATOM 12339 C CA . ILE D 1 653 ? 1.177 1.874 73.057 1.00 56.98 651 ILE D CA 1
ATOM 12340 C C . ILE D 1 653 ? 0.781 0.442 73.405 1.00 59.58 651 ILE D C 1
ATOM 12341 O O . ILE D 1 653 ? 1.242 -0.114 74.402 1.00 75.54 651 ILE D O 1
ATOM 12346 N N . GLU D 1 654 ? -0.071 -0.149 72.571 1.00 52.09 652 GLU D N 1
ATOM 12347 C CA . GLU D 1 654 ? -0.440 -1.556 72.707 1.00 62.91 652 GLU D CA 1
ATOM 12348 C C . GLU D 1 654 ? 0.727 -2.466 72.327 1.00 70.11 652 GLU D C 1
ATOM 12349 O O . GLU D 1 654 ? 1.309 -2.316 71.255 1.00 78.97 652 GLU D O 1
ATOM 12355 N N . THR D 1 655 ? 1.059 -3.414 73.200 1.00 69.10 653 THR D N 1
ATOM 12356 C CA . THR D 1 655 ? 2.238 -4.254 72.993 1.00 69.95 653 THR D CA 1
ATOM 12357 C C . THR D 1 655 ? 1.923 -5.658 72.479 1.00 69.71 653 THR D C 1
ATOM 12358 O O . THR D 1 655 ? 2.835 -6.401 72.115 1.00 72.25 653 THR D O 1
ATOM 12362 N N . ALA D 1 656 ? 0.645 -6.027 72.461 1.00 70.32 654 ALA D N 1
ATOM 12363 C CA . ALA D 1 656 ? 0.235 -7.300 71.872 1.00 80.43 654 ALA D CA 1
ATOM 12364 C C . ALA D 1 656 ? 0.551 -7.308 70.376 1.00 94.00 654 ALA D C 1
ATOM 12365 O O . ALA D 1 656 ? 0.858 -6.260 69.807 1.00 98.23 654 ALA D O 1
ATOM 12367 N N . THR D 1 657 ? 0.457 -8.465 69.724 1.00 98.85 655 THR D N 1
ATOM 12368 C CA . THR D 1 657 ? 1.218 -8.632 68.488 1.00 105.62 655 THR D CA 1
ATOM 12369 C C . THR D 1 657 ? 0.680 -9.547 67.380 1.00 113.31 655 THR D C 1
ATOM 12370 O O . THR D 1 657 ? 1.346 -9.696 66.355 1.00 133.91 655 THR D O 1
ATOM 12374 N N . PHE D 1 658 ? -0.484 -10.167 67.571 1.00 101.86 656 PHE D N 1
ATOM 12375 C CA . PHE D 1 658 ? -1.080 -11.038 66.538 1.00 94.97 656 PHE D CA 1
ATOM 12376 C C . PHE D 1 658 ? -0.220 -12.254 66.160 1.00 85.85 656 PHE D C 1
ATOM 12377 O O . PHE D 1 658 ? -0.534 -12.967 65.210 1.00 78.15 656 PHE D O 1
ATOM 12385 N N . GLU D 1 659 ? 0.870 -12.474 66.887 1.00 89.86 657 GLU D N 1
ATOM 12386 C CA . GLU D 1 659 ? 1.790 -13.566 66.590 1.00 99.04 657 GLU D CA 1
ATOM 12387 C C . GLU D 1 659 ? 1.398 -14.832 67.350 1.00 111.84 657 GLU D C 1
ATOM 12388 O O . GLU D 1 659 ? 0.321 -14.899 67.947 1.00 117.97 657 GLU D O 1
ATOM 12394 N N . LYS D 1 660 ? 2.273 -15.834 67.318 1.00 123.19 658 LYS D N 1
ATOM 12395 C CA . LYS D 1 660 ? 2.057 -17.074 68.058 1.00 129.61 658 LYS D CA 1
ATOM 12396 C C . LYS D 1 660 ? 2.121 -16.842 69.566 1.00 132.67 658 LYS D C 1
ATOM 12397 O O . LYS D 1 660 ? 1.362 -17.439 70.331 1.00 131.92 658 LYS D O 1
ATOM 12399 N N . SER E 2 4 ? -47.987 4.356 87.269 1.00 166.55 505 SER E N 1
ATOM 12400 C CA . SER E 2 4 ? -47.338 5.626 87.570 1.00 161.41 505 SER E CA 1
ATOM 12401 C C . SER E 2 4 ? -47.312 5.902 89.070 1.00 154.60 505 SER E C 1
ATOM 12402 O O . SER E 2 4 ? -46.309 6.366 89.594 1.00 154.76 505 SER E O 1
ATOM 12405 N N . PHE E 2 5 ? -48.410 5.606 89.761 1.00 149.14 506 PHE E N 1
ATOM 12406 C CA . PHE E 2 5 ? -48.518 5.926 91.185 1.00 141.57 506 PHE E CA 1
ATOM 12407 C C . PHE E 2 5 ? -47.583 5.075 92.035 1.00 140.84 506 PHE E C 1
ATOM 12408 O O . PHE E 2 5 ? -46.825 5.608 92.848 1.00 140.21 506 PHE E O 1
ATOM 12416 N N . GLU E 2 6 ? -47.672 3.756 91.873 1.00 142.23 507 GLU E N 1
ATOM 12417 C CA . GLU E 2 6 ? -46.859 2.812 92.639 1.00 144.35 507 GLU E CA 1
ATOM 12418 C C . GLU E 2 6 ? -45.373 3.196 92.709 1.00 140.19 507 GLU E C 1
ATOM 12419 O O . GLU E 2 6 ? -44.709 2.926 93.707 1.00 140.36 507 GLU E O 1
ATOM 12425 N N . VAL E 2 7 ? -44.855 3.816 91.650 1.00 138.24 508 VAL E N 1
ATOM 12426 C CA . VAL E 2 7 ? -43.452 4.223 91.623 1.00 134.49 508 VAL E CA 1
ATOM 12427 C C . VAL E 2 7 ? -43.284 5.649 92.158 1.00 132.03 508 VAL E C 1
ATOM 12428 O O . VAL E 2 7 ? -42.226 5.997 92.687 1.00 131.82 508 VAL E O 1
ATOM 12432 N N . ILE E 2 8 ? -44.324 6.470 92.025 1.00 131.95 509 ILE E N 1
ATOM 12433 C CA . ILE E 2 8 ? -44.308 7.809 92.610 1.00 127.45 509 ILE E CA 1
ATOM 12434 C C . ILE E 2 8 ? -44.179 7.694 94.123 1.00 125.62 509 ILE E C 1
ATOM 12435 O O . ILE E 2 8 ? -43.496 8.493 94.764 1.00 123.39 509 ILE E O 1
ATOM 12440 N N . ALA E 2 9 ? -44.824 6.672 94.679 1.00 125.47 510 ALA E N 1
ATOM 12441 C CA . ALA E 2 9 ? -44.786 6.416 96.113 1.00 123.07 510 ALA E CA 1
ATOM 12442 C C . ALA E 2 9 ? -43.365 6.121 96.586 1.00 131.33 510 ALA E C 1
ATOM 12443 O O . ALA E 2 9 ? -42.935 6.620 97.627 1.00 140.70 510 ALA E O 1
ATOM 12445 N N . ARG E 2 10 ? -42.638 5.313 95.820 1.00 127.64 511 ARG E N 1
ATOM 12446 C CA . ARG E 2 10 ? -41.238 5.031 96.126 1.00 122.39 511 ARG E CA 1
ATOM 12447 C C . ARG E 2 10 ? -40.380 6.274 95.931 1.00 110.99 511 ARG E C 1
ATOM 12448 O O . ARG E 2 10 ? -39.520 6.578 96.756 1.00 105.09 511 ARG E O 1
ATOM 12456 N N . THR E 2 11 ? -40.628 6.990 94.838 1.00 111.97 512 THR E N 1
ATOM 12457 C CA . THR E 2 11 ? -39.878 8.198 94.506 1.00 111.22 512 THR E CA 1
ATOM 12458 C C . THR E 2 11 ? -40.001 9.243 95.619 1.00 115.60 512 THR E C 1
ATOM 12459 O O . THR E 2 11 ? -39.114 10.079 95.805 1.00 120.37 512 THR E O 1
ATOM 12463 N N . ALA E 2 12 ? -41.083 9.161 96.385 1.00 119.18 513 ALA E N 1
ATOM 12464 C CA . ALA E 2 12 ? -41.304 10.065 97.507 1.00 120.96 513 ALA E CA 1
ATOM 12465 C C . ALA E 2 12 ? -40.735 9.483 98.801 1.00 123.93 513 ALA E C 1
ATOM 12466 O O . ALA E 2 12 ? -40.070 10.183 99.568 1.00 123.68 513 ALA E O 1
ATOM 12468 N N . TYR E 2 13 ? -41.012 8.202 99.035 1.00 125.03 514 TYR E N 1
ATOM 12469 C CA . TYR E 2 13 ? -40.526 7.489 100.217 1.00 123.91 514 TYR E CA 1
ATOM 12470 C C . TYR E 2 13 ? -39.007 7.519 100.335 1.00 124.89 514 TYR E C 1
ATOM 12471 O O . TYR E 2 13 ? -38.462 7.799 101.402 1.00 123.38 514 TYR E O 1
ATOM 12480 N N . GLU E 2 14 ? -38.331 7.220 99.230 1.00 124.39 515 GLU E N 1
ATOM 12481 C CA . GLU E 2 14 ? -36.876 7.147 99.215 1.00 122.18 515 GLU E CA 1
ATOM 12482 C C . GLU E 2 14 ? -36.252 8.531 99.378 1.00 125.11 515 GLU E C 1
ATOM 12483 O O . GLU E 2 14 ? -35.179 8.669 99.967 1.00 127.28 515 GLU E O 1
ATOM 12489 N N . GLU E 2 15 ? -36.929 9.553 98.862 1.00 125.49 516 GLU E N 1
ATOM 12490 C CA . GLU E 2 15 ? -36.538 10.936 99.119 1.00 125.29 516 GLU E CA 1
ATOM 12491 C C . GLU E 2 15 ? -36.873 11.360 100.547 1.00 116.64 516 GLU E C 1
ATOM 12492 O O . GLU E 2 15 ? -36.526 12.463 100.968 1.00 112.26 516 GLU E O 1
ATOM 12498 N N . GLY E 2 16 ? -37.553 10.487 101.284 1.00 118.64 517 GLY E N 1
ATOM 12499 C CA . GLY E 2 16 ? -37.880 10.761 102.671 1.00 125.78 517 GLY E CA 1
ATOM 12500 C C . GLY E 2 16 ? -36.956 10.051 103.641 1.00 126.32 517 GLY E C 1
ATOM 12501 O O . GLY E 2 16 ? -36.561 10.622 104.657 1.00 128.10 517 GLY E O 1
ATOM 12502 N N . ARG E 2 17 ? -36.617 8.802 103.334 1.00 122.51 518 ARG E N 1
ATOM 12503 C CA . ARG E 2 17 ? -35.605 8.076 104.093 1.00 112.76 518 ARG E CA 1
ATOM 12504 C C . ARG E 2 17 ? -34.246 8.759 103.969 1.00 105.93 518 ARG E C 1
ATOM 12505 O O . ARG E 2 17 ? -33.440 8.743 104.900 1.00 98.64 518 ARG E O 1
ATOM 12513 N N . THR E 2 18 ? -34.003 9.353 102.804 1.00 108.13 519 THR E N 1
ATOM 12514 C CA . THR E 2 18 ? -32.745 10.035 102.522 1.00 110.06 519 THR E CA 1
ATOM 12515 C C . THR E 2 18 ? -32.676 11.398 103.205 1.00 119.97 519 THR E C 1
ATOM 12516 O O . THR E 2 18 ? -31.621 11.802 103.700 1.00 120.42 519 THR E O 1
ATOM 12520 N N . ARG E 2 19 ? -33.804 12.100 103.235 1.00 127.38 520 ARG E N 1
ATOM 12521 C CA . ARG E 2 19 ? -33.864 13.421 103.849 1.00 132.73 520 ARG E CA 1
ATOM 12522 C C . ARG E 2 19 ? -33.515 13.355 105.336 1.00 128.12 520 ARG E C 1
ATOM 12523 O O . ARG E 2 19 ? -32.766 14.189 105.837 1.00 126.15 520 ARG E O 1
ATOM 12531 N N . LEU E 2 20 ? -34.063 12.367 106.039 1.00 123.61 521 LEU E N 1
ATOM 12532 C CA . LEU E 2 20 ? -33.830 12.243 107.477 1.00 123.87 521 LEU E CA 1
ATOM 12533 C C . LEU E 2 20 ? -32.488 11.572 107.761 1.00 127.00 521 LEU E C 1
ATOM 12534 O O . LEU E 2 20 ? -31.981 11.624 108.881 1.00 126.82 521 LEU E O 1
ATOM 12539 N N . ALA E 2 21 ? -31.916 10.949 106.738 1.00 133.06 522 ALA E N 1
ATOM 12540 C CA . ALA E 2 21 ? -30.569 10.400 106.829 1.00 135.98 522 ALA E CA 1
ATOM 12541 C C . ALA E 2 21 ? -29.573 11.546 106.957 1.00 138.82 522 ALA E C 1
ATOM 12542 O O . ALA E 2 21 ? -28.593 11.458 107.696 1.00 133.66 522 ALA E O 1
ATOM 12544 N N . THR E 2 22 ? -29.837 12.621 106.220 1.00 150.33 523 THR E N 1
ATOM 12545 C CA . THR E 2 22 ? -29.014 13.827 106.255 1.00 148.34 523 THR E CA 1
ATOM 12546 C C . THR E 2 22 ? -28.981 14.482 107.645 1.00 153.97 523 THR E C 1
ATOM 12547 O O . THR E 2 22 ? -28.109 15.309 107.921 1.00 152.46 523 THR E O 1
ATOM 12551 N N . GLU E 2 23 ? -29.896 14.088 108.532 1.00 160.16 524 GLU E N 1
ATOM 12552 C CA . GLU E 2 23 ? -29.891 14.596 109.905 1.00 162.44 524 GLU E CA 1
ATOM 12553 C C . GLU E 2 23 ? -28.773 13.974 110.739 1.00 161.35 524 GLU E C 1
ATOM 12554 O O . GLU E 2 23 ? -28.928 13.726 111.933 1.00 163.06 524 GLU E O 1
ATOM 12560 N N . LEU E 2 24 ? -27.642 13.741 110.086 1.00 160.79 525 LEU E N 1
ATOM 12561 C CA . LEU E 2 24 ? -26.414 13.277 110.711 1.00 162.52 525 LEU E CA 1
ATOM 12562 C C . LEU E 2 24 ? -25.253 13.822 109.890 1.00 172.44 525 LEU E C 1
ATOM 12563 O O . LEU E 2 24 ? -24.104 13.796 110.325 1.00 175.32 525 LEU E O 1
ATOM 12568 N N . LEU E 2 25 ? -25.562 14.297 108.684 1.00 177.22 526 LEU E N 1
ATOM 12569 C CA . LEU E 2 25 ? -24.566 14.933 107.826 1.00 179.43 526 LEU E CA 1
ATOM 12570 C C . LEU E 2 25 ? -24.169 16.295 108.403 1.00 187.64 526 LEU E C 1
ATOM 12571 O O . LEU E 2 25 ? -23.145 16.872 108.033 1.00 191.41 526 LEU E O 1
ATOM 12576 N N . ASN E 2 26 ? -24.972 16.785 109.343 1.00 190.16 527 ASN E N 1
ATOM 12577 C CA . ASN E 2 26 ? -24.624 17.974 110.109 1.00 187.10 527 ASN E CA 1
ATOM 12578 C C . ASN E 2 26 ? -23.836 17.615 111.363 1.00 188.67 527 ASN E C 1
ATOM 12579 O O . ASN E 2 26 ? -22.740 18.130 111.588 1.00 191.78 527 ASN E O 1
ATOM 12584 N N . HIS E 2 27 ? -24.399 16.727 112.178 1.00 184.77 528 HIS E N 1
ATOM 12585 C CA . HIS E 2 27 ? -23.762 16.326 113.428 1.00 181.43 528 HIS E CA 1
ATOM 12586 C C . HIS E 2 27 ? -22.961 15.033 113.257 1.00 172.62 528 HIS E C 1
ATOM 12587 O O . HIS E 2 27 ? -23.522 13.991 112.917 1.00 168.86 528 HIS E O 1
ATOM 12594 N N . GLU E 2 28 ? -21.653 15.133 113.504 1.00 168.18 529 GLU E N 1
ATOM 12595 C CA . GLU E 2 28 ? -20.657 14.056 113.337 1.00 167.40 529 GLU E CA 1
ATOM 12596 C C . GLU E 2 28 ? -20.276 13.700 111.876 1.00 136.66 529 GLU E C 1
ATOM 12597 O O . GLU E 2 28 ? -20.398 12.542 111.471 1.00 132.57 529 GLU E O 1
ATOM 12599 N N . PRO E 2 29 ? -19.809 14.692 111.086 1.00 135.76 530 PRO E N 1
ATOM 12600 C CA . PRO E 2 29 ? -19.222 14.472 109.759 1.00 130.28 530 PRO E CA 1
ATOM 12601 C C . PRO E 2 29 ? -17.685 14.326 109.909 1.00 104.55 530 PRO E C 1
ATOM 12602 O O . PRO E 2 29 ? -17.287 14.248 111.072 1.00 98.75 530 PRO E O 1
ATOM 12606 N N . ARG E 2 30 ? -16.839 14.281 108.867 1.00 113.20 531 ARG E N 1
ATOM 12607 C CA . ARG E 2 30 ? -17.177 14.391 107.446 1.00 116.73 531 ARG E CA 1
ATOM 12608 C C . ARG E 2 30 ? -16.661 13.227 106.603 1.00 112.99 531 ARG E C 1
ATOM 12609 O O . ARG E 2 30 ? -16.184 12.223 107.133 1.00 104.74 531 ARG E O 1
ATOM 12617 N N . ALA E 2 31 ? -16.773 13.416 105.285 1.00 115.66 532 ALA E N 1
ATOM 12618 C CA . ALA E 2 31 ? -16.407 12.471 104.217 1.00 102.66 532 ALA E CA 1
ATOM 12619 C C . ALA E 2 31 ? -15.918 11.096 104.657 1.00 93.19 532 ALA E C 1
ATOM 12620 O O . ALA E 2 31 ? -16.661 10.124 104.594 1.00 83.53 532 ALA E O 1
ATOM 12622 N N . GLY E 2 32 ? -14.667 11.030 105.101 1.00 99.88 533 GLY E N 1
ATOM 12623 C CA . GLY E 2 32 ? -14.031 9.779 105.474 1.00 104.69 533 GLY E CA 1
ATOM 12624 C C . GLY E 2 32 ? -14.883 8.874 106.344 1.00 107.51 533 GLY E C 1
ATOM 12625 O O . GLY E 2 32 ? -14.959 7.667 106.114 1.00 103.20 533 GLY E O 1
ATOM 12626 N N . ARG E 2 33 ? -15.516 9.460 107.353 1.00 112.83 534 ARG E N 1
ATOM 12627 C CA . ARG E 2 33 ? -16.317 8.700 108.300 1.00 119.06 534 ARG E CA 1
ATOM 12628 C C . ARG E 2 33 ? -17.767 8.533 107.842 1.00 112.14 534 ARG E C 1
ATOM 12629 O O . ARG E 2 33 ? -18.438 7.581 108.236 1.00 122.30 534 ARG E O 1
ATOM 12637 N N . GLN E 2 34 ? -18.248 9.455 107.010 1.00 101.09 535 GLN E N 1
ATOM 12638 C CA . GLN E 2 34 ? -19.682 9.544 106.725 1.00 91.12 535 GLN E CA 1
ATOM 12639 C C . GLN E 2 34 ? -20.204 8.735 105.527 1.00 82.78 535 GLN E C 1
ATOM 12640 O O . GLN E 2 34 ? -21.404 8.498 105.432 1.00 81.09 535 GLN E O 1
ATOM 12646 N N . VAL E 2 35 ? -19.341 8.318 104.607 1.00 84.20 536 VAL E N 1
ATOM 12647 C CA . VAL E 2 35 ? -19.818 7.458 103.523 1.00 96.32 536 VAL E CA 1
ATOM 12648 C C . VAL E 2 35 ? -19.893 5.971 103.922 1.00 107.75 536 VAL E C 1
ATOM 12649 O O . VAL E 2 35 ? -20.734 5.248 103.389 1.00 113.63 536 VAL E O 1
ATOM 12653 N N . PRO E 2 36 ? -19.037 5.499 104.855 1.00 109.71 537 PRO E N 1
ATOM 12654 C CA . PRO E 2 36 ? -19.327 4.122 105.275 1.00 111.30 537 PRO E CA 1
ATOM 12655 C C . PRO E 2 36 ? -20.618 4.038 106.084 1.00 111.03 537 PRO E C 1
ATOM 12656 O O . PRO E 2 36 ? -21.304 3.015 106.061 1.00 110.78 537 PRO E O 1
ATOM 12660 N N . LEU E 2 37 ? -20.936 5.114 106.795 1.00 109.34 538 LEU E N 1
ATOM 12661 C CA . LEU E 2 37 ? -22.168 5.192 107.571 1.00 112.62 538 LEU E CA 1
ATOM 12662 C C . LEU E 2 37 ? -23.398 5.147 106.660 1.00 114.69 538 LEU E C 1
ATOM 12663 O O . LEU E 2 37 ? -24.244 4.263 106.797 1.00 118.27 538 LEU E O 1
ATOM 12668 N N . LEU E 2 38 ? -23.497 6.113 105.750 1.00 108.74 539 LEU E N 1
ATOM 12669 C CA . LEU E 2 38 ? -24.581 6.162 104.765 1.00 94.54 539 LEU E CA 1
ATOM 12670 C C . LEU E 2 38 ? -24.766 4.849 104.008 1.00 95.06 539 LEU E C 1
ATOM 12671 O O . LEU E 2 38 ? -25.886 4.484 103.652 1.00 99.58 539 LEU E O 1
ATOM 12676 N N . LEU E 2 39 ? -23.665 4.147 103.761 1.00 95.72 540 LEU E N 1
ATOM 12677 C CA . LEU E 2 39 ? -23.703 2.916 102.980 1.00 97.71 540 LEU E CA 1
ATOM 12678 C C . LEU E 2 39 ? -24.280 1.773 103.808 1.00 102.17 540 LEU E C 1
ATOM 12679 O O . LEU E 2 39 ? -24.865 0.833 103.268 1.00 104.79 540 LEU E O 1
ATOM 12684 N N . SER E 2 40 ? -24.113 1.868 105.124 1.00 102.80 541 SER E N 1
ATOM 12685 C CA . SER E 2 40 ? -24.698 0.906 106.051 1.00 104.24 541 SER E CA 1
ATOM 12686 C C . SER E 2 40 ? -26.218 1.040 106.089 1.00 108.80 541 SER E C 1
ATOM 12687 O O . SER E 2 40 ? -26.935 0.040 106.099 1.00 112.34 541 SER E O 1
ATOM 12690 N N . MET E 2 41 ? -26.707 2.279 106.108 1.00 107.57 542 MET E N 1
ATOM 12691 C CA . MET E 2 41 ? -28.144 2.532 106.203 1.00 103.14 542 MET E CA 1
ATOM 12692 C C . MET E 2 41 ? -28.853 2.376 104.863 1.00 101.19 542 MET E C 1
ATOM 12693 O O . MET E 2 41 ? -29.892 2.999 104.636 1.00 104.31 542 MET E O 1
ATOM 12698 N N . GLU E 2 42 ? -28.287 1.555 103.982 1.00 100.62 543 GLU E N 1
ATOM 12699 C CA . GLU E 2 42 ? -28.833 1.325 102.646 1.00 106.32 543 GLU E CA 1
ATOM 12700 C C . GLU E 2 42 ? -29.104 2.630 101.891 1.00 100.98 543 GLU E C 1
ATOM 12701 O O . GLU E 2 42 ? -29.971 2.683 101.021 1.00 99.75 543 GLU E O 1
ATOM 12707 N N . GLU E 2 43 ? -28.357 3.677 102.229 1.00 100.81 544 GLU E N 1
ATOM 12708 C CA . GLU E 2 43 ? -28.487 4.958 101.546 1.00 100.25 544 GLU E CA 1
ATOM 12709 C C . GLU E 2 43 ? -27.392 5.224 100.522 1.00 105.00 544 GLU E C 1
ATOM 12710 O O . GLU E 2 43 ? -26.673 6.218 100.624 1.00 103.96 544 GLU E O 1
ATOM 12716 N N . ASP E 2 44 ? -27.229 4.294 99.584 1.00 108.88 545 ASP E N 1
ATOM 12717 C CA . ASP E 2 44 ? -26.397 4.472 98.389 1.00 106.23 545 ASP E CA 1
ATOM 12718 C C . ASP E 2 44 ? -26.576 5.822 97.675 1.00 114.23 545 ASP E C 1
ATOM 12719 O O . ASP E 2 44 ? -27.307 6.701 98.131 1.00 137.44 545 ASP E O 1
ATOM 12724 N N . GLU E 2 45 ? -25.916 5.960 96.529 1.00 97.78 546 GLU E N 1
ATOM 12725 C CA . GLU E 2 45 ? -25.953 7.172 95.701 1.00 92.15 546 GLU E CA 1
ATOM 12726 C C . GLU E 2 45 ? -25.526 8.461 96.404 1.00 98.84 546 GLU E C 1
ATOM 12727 O O . GLU E 2 45 ? -24.882 9.317 95.796 1.00 109.43 546 GLU E O 1
ATOM 12733 N N . LEU E 2 46 ? -25.873 8.598 97.679 1.00 88.53 547 LEU E N 1
ATOM 12734 C CA . LEU E 2 46 ? -25.439 9.740 98.466 1.00 81.69 547 LEU E CA 1
ATOM 12735 C C . LEU E 2 46 ? -24.042 9.420 98.969 1.00 79.72 547 LEU E C 1
ATOM 12736 O O . LEU E 2 46 ? -23.146 10.260 98.935 1.00 77.90 547 LEU E O 1
ATOM 12741 N N . ALA E 2 47 ? -23.880 8.185 99.435 1.00 78.99 548 ALA E N 1
ATOM 12742 C CA . ALA E 2 47 ? -22.586 7.657 99.845 1.00 77.69 548 ALA E CA 1
ATOM 12743 C C . ALA E 2 47 ? -21.573 7.803 98.713 1.00 81.79 548 ALA E C 1
ATOM 12744 O O . ALA E 2 47 ? -20.446 8.247 98.929 1.00 90.12 548 ALA E O 1
ATOM 12746 N N . LEU E 2 48 ? -21.983 7.409 97.510 1.00 76.49 549 LEU E N 1
ATOM 12747 C CA . LEU E 2 48 ? -21.132 7.502 96.328 1.00 72.27 549 LEU E CA 1
ATOM 12748 C C . LEU E 2 48 ? -20.756 8.944 96.001 1.00 75.10 549 LEU E C 1
ATOM 12749 O O . LEU E 2 48 ? -19.581 9.267 95.823 1.00 71.92 549 LEU E O 1
ATOM 12754 N N . ASP E 2 49 ? -21.764 9.806 95.925 1.00 74.29 550 ASP E N 1
ATOM 12755 C CA . ASP E 2 49 ? -21.548 11.215 95.627 1.00 77.84 550 ASP E CA 1
ATOM 12756 C C . ASP E 2 49 ? -20.663 11.875 96.681 1.00 76.30 550 ASP E C 1
ATOM 12757 O O . ASP E 2 49 ? -19.766 12.661 96.359 1.00 71.04 550 ASP E O 1
ATOM 12762 N N . LYS E 2 50 ? -20.921 11.544 97.942 1.00 78.08 551 LYS E N 1
ATOM 12763 C CA . LYS E 2 50 ? -20.113 12.038 99.046 1.00 76.78 551 LYS E CA 1
ATOM 12764 C C . LYS E 2 50 ? -18.668 11.597 98.852 1.00 73.14 551 LYS E C 1
ATOM 12765 O O . LYS E 2 50 ? -17.736 12.360 99.098 1.00 73.84 551 LYS E O 1
ATOM 12771 N N . ALA E 2 51 ? -18.497 10.360 98.395 1.00 68.26 552 ALA E N 1
ATOM 12772 C CA . ALA E 2 51 ? -17.174 9.795 98.157 1.00 66.69 552 ALA E CA 1
ATOM 12773 C C . ALA E 2 51 ? -16.453 10.446 96.979 1.00 70.59 552 ALA E C 1
ATOM 12774 O O . ALA E 2 51 ? -15.256 10.715 97.058 1.00 70.68 552 ALA E O 1
ATOM 12776 N N . ILE E 2 52 ? -17.172 10.689 95.887 1.00 74.55 553 ILE E N 1
ATOM 12777 C CA . ILE E 2 52 ? -16.560 11.279 94.698 1.00 73.60 553 ILE E CA 1
ATOM 12778 C C . ILE E 2 52 ? -16.078 12.697 94.971 1.00 71.26 553 ILE E C 1
ATOM 12779 O O . ILE E 2 52 ? -14.969 13.070 94.585 1.00 72.61 553 ILE E O 1
ATOM 12784 N N . GLU E 2 53 ? -16.913 13.477 95.649 1.00 66.96 554 GLU E N 1
ATOM 12785 C CA . GLU E 2 53 ? -16.550 14.833 96.042 1.00 67.74 554 GLU E CA 1
ATOM 12786 C C . GLU E 2 53 ? -15.347 14.847 96.984 1.00 62.44 554 GLU E C 1
ATOM 12787 O O . GLU E 2 53 ? -14.534 15.769 96.951 1.00 65.05 554 GLU E O 1
ATOM 12793 N N . SER E 2 54 ? -15.243 13.822 97.822 1.00 57.71 555 SER E N 1
ATOM 12794 C CA . SER E 2 54 ? -14.178 13.746 98.816 1.00 64.93 555 SER E CA 1
ATOM 12795 C C . SER E 2 54 ? -12.798 13.610 98.177 1.00 70.53 555 SER E C 1
ATOM 12796 O O . SER E 2 54 ? -11.788 13.964 98.784 1.00 78.28 555 SER E O 1
ATOM 12799 N N . GLY E 2 55 ? -12.761 13.090 96.956 1.00 65.01 556 GLY E N 1
ATOM 12800 C CA . GLY E 2 55 ? -11.513 12.922 96.236 1.00 61.43 556 GLY E CA 1
ATOM 12801 C C . GLY E 2 55 ? -10.803 11.631 96.590 1.00 64.87 556 GLY E C 1
ATOM 12802 O O . GLY E 2 55 ? -9.886 11.201 95.889 1.00 70.77 556 GLY E O 1
ATOM 12803 N N . ASP E 2 56 ? -11.231 11.009 97.682 1.00 68.50 557 ASP E N 1
ATOM 12804 C CA . ASP E 2 56 ? -10.627 9.765 98.143 1.00 75.20 557 ASP E CA 1
ATOM 12805 C C . ASP E 2 56 ? -11.032 8.608 97.229 1.00 77.81 557 ASP E C 1
ATOM 12806 O O . ASP E 2 56 ? -12.150 8.101 97.311 1.00 79.42 557 ASP E O 1
ATOM 12811 N N . THR E 2 57 ? -10.120 8.229 96.340 1.00 74.07 558 THR E N 1
ATOM 12812 C CA . THR E 2 57 ? -10.297 7.081 95.456 1.00 74.60 558 THR E CA 1
ATOM 12813 C C . 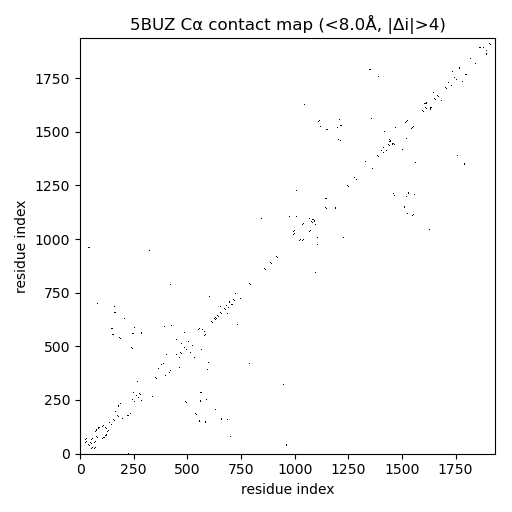THR E 2 57 ? -10.773 5.826 96.197 1.00 73.43 558 THR E C 1
ATOM 12814 O O . THR E 2 57 ? -11.630 5.087 95.705 1.00 71.12 558 THR E O 1
ATOM 12818 N N . ASP E 2 58 ? -10.230 5.603 97.390 1.00 74.17 559 ASP E N 1
ATOM 12819 C CA . ASP E 2 58 ? -10.559 4.411 98.167 1.00 72.93 559 ASP E CA 1
ATOM 12820 C C . ASP E 2 58 ? -12.007 4.427 98.632 1.00 71.22 559 ASP E C 1
ATOM 12821 O O . ASP E 2 58 ? -12.665 3.390 98.704 1.00 68.10 559 ASP E O 1
ATOM 12826 N N . LEU E 2 59 ? -12.496 5.617 98.943 1.00 70.34 560 LEU E N 1
ATOM 12827 C CA . LEU E 2 59 ? -13.881 5.796 99.344 1.00 65.73 560 LEU E CA 1
ATOM 12828 C C . LEU E 2 59 ? -14.792 5.483 98.158 1.00 68.37 560 LEU E C 1
ATOM 12829 O O . LEU E 2 59 ? -15.803 4.791 98.300 1.00 73.94 560 LEU E O 1
ATOM 12834 N N . ILE E 2 60 ? -14.424 6.001 96.988 1.00 68.42 561 ILE E N 1
ATOM 12835 C CA . ILE E 2 60 ? -15.157 5.724 95.760 1.00 63.96 561 ILE E CA 1
ATOM 12836 C C . ILE E 2 60 ? -15.206 4.226 95.465 1.00 65.02 561 ILE E C 1
ATOM 12837 O O . ILE E 2 60 ? -16.270 3.702 95.140 1.00 60.36 561 ILE E O 1
ATOM 12842 N N . TYR E 2 61 ? -14.067 3.541 95.572 1.00 77.63 562 TYR E N 1
ATOM 12843 C CA . TYR E 2 61 ? -14.051 2.094 95.366 1.00 90.52 562 TYR E CA 1
ATOM 12844 C C . TYR E 2 61 ? -15.012 1.368 96.290 1.00 86.56 562 TYR E C 1
ATOM 12845 O O . TYR E 2 61 ? -15.764 0.492 95.860 1.00 87.45 562 TYR E O 1
ATOM 12854 N N . PHE E 2 62 ? -14.959 1.727 97.568 1.00 81.02 563 PHE E N 1
ATOM 12855 C CA . PHE E 2 62 ? -15.679 0.993 98.597 1.00 78.92 563 PHE E CA 1
ATOM 12856 C C . PHE E 2 62 ? -17.179 1.052 98.347 1.00 74.49 563 PHE E C 1
ATOM 12857 O O . PHE E 2 62 ? -17.888 0.057 98.513 1.00 79.20 563 PHE E O 1
ATOM 12865 N N . VAL E 2 63 ? -17.658 2.222 97.941 1.00 60.50 564 VAL E N 1
ATOM 12866 C CA . VAL E 2 63 ? -19.063 2.380 97.607 1.00 63.31 564 VAL E CA 1
ATOM 12867 C C . VAL E 2 63 ? -19.387 1.598 96.335 1.00 72.15 564 VAL E C 1
ATOM 12868 O O . VAL E 2 63 ? -20.458 1.004 96.217 1.00 82.24 564 VAL E O 1
ATOM 12872 N N . ILE E 2 64 ? -18.449 1.592 95.392 1.00 66.36 565 ILE E N 1
ATOM 12873 C CA . ILE E 2 64 ? -18.621 0.861 94.140 1.00 62.64 565 ILE E CA 1
ATOM 12874 C C . ILE E 2 64 ? -18.694 -0.646 94.369 1.00 71.45 565 ILE E C 1
ATOM 12875 O O . ILE E 2 64 ? -19.603 -1.309 93.870 1.00 69.88 565 ILE E O 1
ATOM 12880 N N . HIS E 2 65 ? -17.736 -1.182 95.121 1.00 87.80 566 HIS E N 1
ATOM 12881 C CA . HIS E 2 65 ? -17.682 -2.618 95.380 1.00 99.82 566 HIS E CA 1
ATOM 12882 C C . HIS E 2 65 ? -18.923 -3.112 96.107 1.00 99.45 566 HIS E C 1
ATOM 12883 O O . HIS E 2 65 ? -19.437 -4.192 95.816 1.00 103.37 566 HIS E O 1
ATOM 12890 N N . GLN E 2 66 ? -19.396 -2.315 97.059 1.00 94.76 567 GLN E N 1
ATOM 12891 C CA . GLN E 2 66 ? -20.575 -2.667 97.839 1.00 99.81 567 GLN E CA 1
ATOM 12892 C C . GLN E 2 66 ? -21.826 -2.685 96.966 1.00 92.97 567 GLN E C 1
ATOM 12893 O O . GLN E 2 66 ? -22.608 -3.635 97.005 1.00 97.33 567 GLN E O 1
ATOM 12899 N N . LEU E 2 67 ? -22.008 -1.621 96.189 1.00 82.35 568 LEU E N 1
ATOM 12900 C CA . LEU E 2 67 ? -23.132 -1.504 95.264 1.00 73.72 568 LEU E CA 1
ATOM 12901 C C . LEU E 2 67 ? -23.222 -2.679 94.290 1.00 72.60 568 LEU E C 1
ATOM 12902 O O . LEU E 2 67 ? -24.315 -3.133 93.957 1.00 65.58 568 LEU E O 1
ATOM 12907 N N . ARG E 2 68 ? -22.068 -3.165 93.843 1.00 77.11 569 ARG E N 1
ATOM 12908 C CA . ARG E 2 68 ? -22.009 -4.221 92.837 1.00 87.33 569 ARG E CA 1
ATOM 12909 C C . ARG E 2 68 ? -22.677 -5.513 93.299 1.00 100.11 569 ARG E C 1
ATOM 12910 O O . ARG E 2 68 ? -23.445 -6.123 92.553 1.00 110.79 569 ARG E O 1
ATOM 12918 N N . ARG E 2 69 ? -22.384 -5.929 94.527 1.00 106.08 570 ARG E N 1
ATOM 12919 C CA . ARG E 2 69 ? -22.889 -7.200 95.031 1.00 110.50 570 ARG E CA 1
ATOM 12920 C C . ARG E 2 69 ? -24.250 -7.037 95.698 1.00 103.40 570 ARG E C 1
ATOM 12921 O O . ARG E 2 69 ? -24.949 -8.019 95.943 1.00 106.78 570 ARG E O 1
ATOM 12929 N N . LYS E 2 70 ? -24.621 -5.795 95.992 1.00 97.61 571 LYS E N 1
ATOM 12930 C CA . LYS E 2 70 ? -25.934 -5.504 96.557 1.00 96.13 571 LYS E CA 1
ATOM 12931 C C . LYS E 2 70 ? -27.014 -5.362 95.484 1.00 99.18 571 LYS E C 1
ATOM 12932 O O . LYS E 2 70 ? -28.086 -5.953 95.591 1.00 106.10 571 LYS E O 1
ATOM 12938 N N . LEU E 2 71 ? -26.725 -4.576 94.451 1.00 95.73 572 LEU E N 1
ATOM 12939 C CA . LEU E 2 71 ? -27.712 -4.253 93.423 1.00 89.74 572 LEU E CA 1
ATOM 12940 C C . LEU E 2 71 ? -27.807 -5.278 92.302 1.00 92.98 572 LEU E C 1
ATOM 12941 O O . LEU E 2 71 ? -26.877 -6.051 92.077 1.00 96.67 572 LEU E O 1
ATOM 12946 N N . PRO E 2 72 ? -28.950 -5.288 91.597 1.00 95.65 573 PRO E N 1
ATOM 12947 C CA . PRO E 2 72 ? -29.031 -5.957 90.299 1.00 95.30 573 PRO E CA 1
ATOM 12948 C C . PRO E 2 72 ? -28.069 -5.271 89.337 1.00 97.07 573 PRO E C 1
ATOM 12949 O O . PRO E 2 72 ? -28.028 -4.040 89.329 1.00 96.08 573 PRO E O 1
ATOM 12953 N N . LEU E 2 73 ? -27.310 -6.042 88.562 1.00 89.15 574 LEU E N 1
ATOM 12954 C CA . LEU E 2 73 ? -26.247 -5.491 87.720 1.00 82.44 574 LEU E CA 1
ATOM 12955 C C . LEU E 2 73 ? -26.720 -4.362 86.807 1.00 77.96 574 LEU E C 1
ATOM 12956 O O . LEU E 2 73 ? -25.981 -3.407 86.559 1.00 64.56 574 LEU E O 1
ATOM 12961 N N . ALA E 2 74 ? -27.947 -4.474 86.312 1.00 90.78 575 ALA E N 1
ATOM 12962 C CA . ALA E 2 74 ? -28.519 -3.445 85.453 1.00 93.09 575 ALA E CA 1
ATOM 12963 C C . ALA E 2 74 ? -28.636 -2.110 86.181 1.00 87.64 575 ALA E C 1
ATOM 12964 O O . ALA E 2 74 ? -28.404 -1.053 85.596 1.00 86.06 575 ALA E O 1
ATOM 12966 N N . SER E 2 75 ? -28.988 -2.169 87.463 1.00 84.74 576 SER E N 1
ATOM 12967 C CA . SER E 2 75 ? -29.187 -0.966 88.264 1.00 86.92 576 SER E CA 1
ATOM 12968 C C . SER E 2 75 ? -27.848 -0.379 88.707 1.00 81.56 576 SER E C 1
ATOM 12969 O O . SER E 2 75 ? -27.700 0.839 88.828 1.00 75.46 576 SER E O 1
ATOM 12972 N N . PHE E 2 76 ? -26.883 -1.261 88.957 1.00 79.24 577 PHE E N 1
ATOM 12973 C CA . PHE E 2 76 ? -25.511 -0.864 89.255 1.00 69.71 577 PHE E CA 1
ATOM 12974 C C . PHE E 2 76 ? -24.971 0.028 88.140 1.00 70.50 577 PHE E C 1
ATOM 12975 O O . PHE E 2 76 ? -24.406 1.089 88.400 1.00 72.60 577 PHE E O 1
ATOM 12983 N N . PHE E 2 77 ? -25.159 -0.411 86.899 1.00 68.86 578 PHE E N 1
ATOM 12984 C CA . PHE E 2 77 ? -24.756 0.362 85.728 1.00 68.38 578 PHE E CA 1
ATOM 12985 C C . PHE E 2 77 ? -25.487 1.700 85.648 1.00 76.60 578 PHE E C 1
ATOM 12986 O O . PHE E 2 77 ? -24.898 2.709 85.263 1.00 80.61 578 PHE E O 1
ATOM 12994 N N . ARG E 2 78 ? -26.769 1.700 86.005 1.00 78.80 579 ARG E N 1
ATOM 12995 C CA . ARG E 2 78 ? -27.562 2.927 86.014 1.00 79.89 579 ARG E CA 1
ATOM 12996 C C . ARG E 2 78 ? -26.951 3.967 86.944 1.00 76.81 579 ARG E C 1
ATOM 12997 O O . ARG E 2 78 ? -26.658 5.090 86.531 1.00 77.61 579 ARG E O 1
ATOM 13005 N N . VAL E 2 79 ? -26.764 3.580 88.203 1.00 73.28 580 VAL E N 1
ATOM 13006 C CA . VAL E 2 79 ? -26.227 4.471 89.225 1.00 74.16 580 VAL E CA 1
ATOM 13007 C C . VAL E 2 79 ? -24.835 4.971 88.860 1.00 66.98 580 VAL E C 1
ATOM 13008 O O . VAL E 2 79 ? -24.540 6.162 88.967 1.00 66.06 580 VAL E O 1
ATOM 13012 N N . VAL E 2 80 ? -23.986 4.053 88.417 1.00 66.30 581 VAL E N 1
ATOM 13013 C CA . VAL E 2 80 ? -22.579 4.358 88.194 1.00 68.29 581 VAL E CA 1
ATOM 13014 C C . VAL E 2 80 ? -22.320 5.211 86.945 1.00 75.67 581 VAL E C 1
ATOM 13015 O O . VAL E 2 80 ? -21.279 5.860 86.844 1.00 76.02 581 VAL E O 1
ATOM 13019 N N . SER E 2 81 ? -23.258 5.222 86.002 1.00 89.36 582 SER E N 1
ATOM 13020 C CA . SER E 2 81 ? -23.046 5.942 84.748 1.00 97.16 582 SER E CA 1
ATOM 13021 C C . SER E 2 81 ? -23.504 7.395 84.824 1.00 95.81 582 SER E C 1
ATOM 13022 O O . SER E 2 81 ? -23.156 8.205 83.966 1.00 98.94 582 SER E O 1
ATOM 13025 N N . SER E 2 82 ? -24.280 7.724 85.850 1.00 91.21 583 SER E N 1
ATOM 13026 C CA . SER E 2 82 ? -24.630 9.113 86.116 1.00 91.81 583 SER E CA 1
ATOM 13027 C C . SER E 2 82 ? -23.375 9.916 86.438 1.00 90.26 583 SER E C 1
ATOM 13028 O O . SER E 2 82 ? -23.212 11.049 85.987 1.00 99.12 583 SER E O 1
ATOM 13031 N N . ARG E 2 83 ? -22.496 9.313 87.230 1.00 81.97 584 ARG E N 1
ATOM 13032 C CA . ARG E 2 83 ? -21.280 9.968 87.693 1.00 77.01 584 ARG E CA 1
ATOM 13033 C C . ARG E 2 83 ? -20.026 9.395 87.029 1.00 78.82 584 ARG E C 1
ATOM 13034 O O . ARG E 2 83 ? -19.625 8.271 87.326 1.00 83.35 584 ARG E O 1
ATOM 13042 N N . PRO E 2 84 ? -19.408 10.173 86.123 1.00 76.82 585 PRO E N 1
ATOM 13043 C CA . PRO E 2 84 ? -18.203 9.808 85.365 1.00 73.31 585 PRO E CA 1
ATOM 13044 C C . PRO E 2 84 ? -17.068 9.191 86.187 1.00 82.72 585 PRO E C 1
ATOM 13045 O O . PRO E 2 84 ? -16.588 8.118 85.821 1.00 90.05 585 PRO E O 1
ATOM 13049 N N . THR E 2 85 ? -16.648 9.855 87.263 1.00 82.11 586 THR E N 1
ATOM 13050 C CA . THR E 2 85 ? -15.499 9.405 88.052 1.00 76.05 586 THR E CA 1
ATOM 13051 C C . THR E 2 85 ? -15.722 8.012 88.633 1.00 75.01 586 THR E C 1
ATOM 13052 O O . THR E 2 85 ? -14.768 7.268 88.871 1.00 84.16 586 THR E O 1
ATOM 13056 N N . ALA E 2 86 ? -16.984 7.663 88.859 1.00 69.39 587 ALA E N 1
ATOM 13057 C CA . ALA E 2 86 ? -17.327 6.341 89.362 1.00 67.38 587 ALA E CA 1
ATOM 13058 C C . ALA E 2 86 ? -17.242 5.339 88.216 1.00 70.88 587 ALA E C 1
ATOM 13059 O O . ALA E 2 86 ? -16.701 4.247 88.375 1.00 74.98 587 ALA E O 1
ATOM 13061 N N . SER E 2 87 ? -17.768 5.724 87.058 1.00 69.66 588 SER E N 1
ATOM 13062 C CA . SER E 2 87 ? -17.660 4.903 85.858 1.00 71.35 588 SER E CA 1
ATOM 13063 C C . SER E 2 87 ? -16.195 4.688 85.477 1.00 74.46 588 SER E C 1
ATOM 13064 O O . SER E 2 87 ? -15.814 3.615 85.007 1.00 75.72 588 SER E O 1
ATOM 13067 N N . ALA E 2 88 ? -15.383 5.720 85.677 1.00 69.27 589 ALA E N 1
ATOM 13068 C CA . ALA E 2 88 ? -13.962 5.654 85.361 1.00 62.57 589 ALA E CA 1
ATOM 13069 C C . ALA E 2 88 ? -13.243 4.590 86.188 1.00 74.41 589 ALA E C 1
ATOM 13070 O O . ALA E 2 88 ? -12.454 3.812 85.649 1.00 73.18 589 ALA E O 1
ATOM 13072 N N . MET E 2 89 ? -13.508 4.556 87.493 1.00 77.24 590 MET E N 1
ATOM 13073 C CA . MET E 2 89 ? -12.792 3.630 88.364 1.00 81.69 590 MET E CA 1
ATOM 13074 C C . MET E 2 89 ? -13.381 2.221 88.264 1.00 72.93 590 MET E C 1
ATOM 13075 O O . MET E 2 89 ? -12.676 1.233 88.477 1.00 76.39 590 MET E O 1
ATOM 13080 N N . VAL E 2 90 ? -14.669 2.130 87.945 1.00 70.05 591 VAL E N 1
ATOM 13081 C CA . VAL E 2 90 ? -15.294 0.833 87.685 1.00 74.06 591 VAL E CA 1
ATOM 13082 C C . VAL E 2 90 ? -14.545 0.161 86.542 1.00 76.97 591 VAL E C 1
ATOM 13083 O O . VAL E 2 90 ? -14.256 -1.037 86.584 1.00 76.52 591 VAL E O 1
ATOM 13087 N N . GLU E 2 91 ? -14.224 0.961 85.532 1.00 80.43 592 GLU E N 1
ATOM 13088 C CA . GLU E 2 91 ? -13.411 0.524 84.410 1.00 76.70 592 GLU E CA 1
ATOM 13089 C C . GLU E 2 91 ? -12.051 0.048 84.912 1.00 74.99 592 GLU E C 1
ATOM 13090 O O . GLU E 2 91 ? -11.546 -0.986 84.482 1.00 80.47 592 GLU E O 1
ATOM 13096 N N . ALA E 2 92 ? -11.475 0.812 85.835 1.00 75.58 593 ALA E N 1
ATOM 13097 C CA . ALA E 2 92 ? -10.128 0.557 86.332 1.00 73.06 593 ALA E CA 1
ATOM 13098 C C . ALA E 2 92 ? -10.029 -0.771 87.073 1.00 75.65 593 ALA E C 1
ATOM 13099 O O . ALA E 2 92 ? -9.051 -1.498 86.911 1.00 90.42 593 ALA E O 1
ATOM 13101 N N . LEU E 2 93 ? -11.026 -1.078 87.898 1.00 75.40 594 LEU E N 1
ATOM 13102 C CA . LEU E 2 93 ? -11.040 -2.338 88.634 1.00 80.19 594 LEU E CA 1
ATOM 13103 C C . LEU E 2 93 ? -11.105 -3.515 87.673 1.00 95.31 594 LEU E C 1
ATOM 13104 O O . LEU E 2 93 ? -10.534 -4.575 87.927 1.00 109.81 594 LEU E O 1
ATOM 13109 N N . ALA E 2 94 ? -11.805 -3.312 86.561 1.00 96.80 595 ALA E N 1
ATOM 13110 C CA . ALA E 2 94 ? -11.987 -4.345 85.549 1.00 96.01 595 ALA E CA 1
ATOM 13111 C C . ALA E 2 94 ? -10.695 -4.627 84.795 1.00 104.53 595 ALA E C 1
ATOM 13112 O O . ALA E 2 94 ? -10.628 -5.556 83.992 1.00 113.78 595 ALA E O 1
ATOM 13114 N N . ARG E 2 95 ? -9.676 -3.813 85.048 1.00 106.84 596 ARG E N 1
ATOM 13115 C CA . ARG E 2 95 ? -8.381 -3.992 84.414 1.00 110.20 596 ARG E CA 1
ATOM 13116 C C . ARG E 2 95 ? -7.350 -4.533 85.400 1.00 115.93 596 ARG E C 1
ATOM 13117 O O . ARG E 2 95 ? -6.192 -4.739 85.040 1.00 119.09 596 ARG E O 1
ATOM 13125 N N . ASN E 2 96 ? -7.773 -4.767 86.640 1.00 121.40 597 ASN E N 1
ATOM 13126 C CA . ASN E 2 96 ? -6.826 -5.030 87.724 1.00 125.64 597 ASN E CA 1
ATOM 13127 C C . ASN E 2 96 ? -7.164 -6.204 88.648 1.00 132.08 597 ASN E C 1
ATOM 13128 O O . ASN E 2 96 ? -6.377 -6.545 89.529 1.00 141.20 597 ASN E O 1
ATOM 13133 N N . SER E 2 97 ? -8.331 -6.810 88.461 1.00 127.62 598 SER E N 1
ATOM 13134 C CA . SER E 2 97 ? -8.822 -7.823 89.395 1.00 123.01 598 SER E CA 1
ATOM 13135 C C . SER E 2 97 ? -8.068 -9.157 89.371 1.00 122.71 598 SER E C 1
ATOM 13136 O O . SER E 2 97 ? -8.671 -10.196 89.100 1.00 122.26 598 SER E O 1
ATOM 13139 N N . ASP E 2 98 ? -6.767 -9.150 89.660 1.00 121.62 599 ASP E N 1
ATOM 13140 C CA . ASP E 2 98 ? -6.026 -10.413 89.670 1.00 125.99 599 ASP E CA 1
ATOM 13141 C C . ASP E 2 98 ? -4.832 -10.523 90.647 1.00 131.09 599 ASP E C 1
ATOM 13142 O O . ASP E 2 98 ? -4.816 -11.461 91.446 1.00 135.44 599 ASP E O 1
ATOM 13147 N N . GLY E 2 99 ? -3.843 -9.623 90.630 1.00 146.14 600 GLY E N 1
ATOM 13148 C CA . GLY E 2 99 ? -3.789 -8.401 89.846 1.00 161.30 600 GLY E CA 1
ATOM 13149 C C . GLY E 2 99 ? -2.998 -8.566 88.562 1.00 173.60 600 GLY E C 1
ATOM 13150 O O . GLY E 2 99 ? -2.442 -9.636 88.302 1.00 172.37 600 GLY E O 1
ATOM 13151 N N . ASP E 2 100 ? -2.974 -7.504 87.757 1.00 182.46 601 ASP E N 1
ATOM 13152 C CA . ASP E 2 100 ? -2.376 -7.511 86.419 1.00 196.36 601 ASP E CA 1
ATOM 13153 C C . ASP E 2 100 ? -3.041 -8.517 85.489 1.00 210.22 601 ASP E C 1
ATOM 13154 O O . ASP E 2 100 ? -4.020 -9.169 85.854 1.00 209.75 601 ASP E O 1
ATOM 13159 N N . GLY E 2 101 ? -2.483 -8.632 84.286 1.00 226.78 602 GLY E N 1
ATOM 13160 C CA . GLY E 2 101 ? -2.956 -9.558 83.272 1.00 232.14 602 GLY E CA 1
ATOM 13161 C C . GLY E 2 101 ? -4.459 -9.613 83.089 1.00 230.88 602 GLY E C 1
ATOM 13162 O O . GLY E 2 101 ? -5.004 -9.051 82.138 1.00 235.35 602 GLY E O 1
ATOM 13163 N N . ASN E 2 102 ? -5.126 -10.299 84.012 1.00 203.00 603 ASN E N 1
ATOM 13164 C CA . ASN E 2 102 ? -6.547 -10.584 83.886 1.00 169.71 603 ASN E CA 1
ATOM 13165 C C . ASN E 2 102 ? -7.437 -9.350 83.914 1.00 138.39 603 ASN E C 1
ATOM 13166 O O . ASN E 2 102 ? -7.168 -8.373 84.616 1.00 124.30 603 ASN E O 1
ATOM 13171 N N . GLU E 2 103 ? -8.508 -9.424 83.135 1.00 124.77 604 GLU E N 1
ATOM 13172 C CA . GLU E 2 103 ? -9.452 -8.333 82.965 1.00 114.27 604 GLU E CA 1
ATOM 13173 C C . GLU E 2 103 ? -10.859 -8.874 83.117 1.00 113.15 604 GLU E C 1
ATOM 13174 O O . GLU E 2 103 ? -11.167 -9.964 82.635 1.00 113.05 604 GLU E O 1
ATOM 13180 N N . ASP E 2 104 ? -11.719 -8.116 83.782 1.00 115.18 605 ASP E N 1
ATOM 13181 C CA . ASP E 2 104 ? -13.128 -8.471 83.815 1.00 106.85 605 ASP E CA 1
ATOM 13182 C C . ASP E 2 104 ? -13.742 -7.984 82.512 1.00 101.58 605 ASP E C 1
ATOM 13183 O O . ASP E 2 104 ? -14.530 -7.041 82.491 1.00 109.33 605 ASP E O 1
ATOM 13188 N N . THR E 2 105 ? -13.345 -8.643 81.427 1.00 89.13 606 THR E N 1
ATOM 13189 C CA . THR E 2 105 ? -13.759 -8.293 80.075 1.00 79.40 606 THR E CA 1
ATOM 13190 C C . THR E 2 105 ? -15.275 -8.254 79.938 1.00 76.30 606 THR E C 1
ATOM 13191 O O . THR E 2 105 ? -15.829 -7.375 79.275 1.00 73.79 606 THR E O 1
ATOM 13195 N N . ALA E 2 106 ? -15.937 -9.215 80.573 1.00 77.26 607 ALA E N 1
ATOM 13196 C CA . ALA E 2 106 ? -17.390 -9.292 80.558 1.00 76.09 607 ALA E CA 1
ATOM 13197 C C . ALA E 2 106 ? -18.016 -8.013 81.115 1.00 70.19 607 ALA E C 1
ATOM 13198 O O . ALA E 2 106 ? -19.034 -7.538 80.612 1.00 74.98 607 ALA E O 1
ATOM 13200 N N . LEU E 2 107 ? -17.396 -7.459 82.152 1.00 61.93 608 LEU E N 1
ATOM 13201 C CA . LEU E 2 107 ? -17.875 -6.225 82.765 1.00 65.09 608 LEU E CA 1
ATOM 13202 C C . LEU E 2 107 ? -17.712 -5.048 81.813 1.00 65.18 608 LEU E C 1
ATOM 13203 O O . LEU E 2 107 ? -18.643 -4.269 81.617 1.00 70.20 608 LEU E O 1
ATOM 13208 N N . LEU E 2 108 ? -16.521 -4.924 81.236 1.00 61.05 609 LEU E N 1
ATOM 13209 C CA . LEU E 2 108 ? -16.217 -3.868 80.275 1.00 63.06 609 LEU E CA 1
ATOM 13210 C C . LEU E 2 108 ? -17.178 -3.885 79.087 1.00 68.53 609 LEU E C 1
ATOM 13211 O O . LEU E 2 108 ? -17.718 -2.848 78.705 1.00 71.63 609 LEU E O 1
ATOM 13216 N N . LYS E 2 109 ? -17.363 -5.062 78.497 1.00 66.79 610 LYS E N 1
ATOM 13217 C CA . LYS E 2 109 ? -18.301 -5.251 77.392 1.00 64.54 610 LYS E CA 1
ATOM 13218 C C . LYS E 2 109 ? -19.697 -4.735 77.736 1.00 66.40 610 LYS E C 1
ATOM 13219 O O . LYS E 2 109 ? -20.290 -3.972 76.978 1.00 70.61 610 LYS E O 1
ATOM 13225 N N . ASP E 2 110 ? -20.211 -5.155 78.888 1.00 71.82 611 ASP E N 1
ATOM 13226 C CA . ASP E 2 110 ? -21.539 -4.754 79.338 1.00 78.85 611 ASP E CA 1
ATOM 13227 C C . ASP E 2 110 ? -21.614 -3.258 79.644 1.00 79.77 611 ASP E C 1
ATOM 13228 O O . ASP E 2 110 ? -22.580 -2.588 79.275 1.00 75.99 611 ASP E O 1
ATOM 13233 N N . LEU E 2 111 ? -20.592 -2.745 80.322 1.00 86.68 612 LEU E N 1
ATOM 13234 C CA . LEU E 2 111 ? -20.534 -1.334 80.702 1.00 84.76 612 LEU E CA 1
ATOM 13235 C C . LEU E 2 111 ? -20.524 -0.422 79.474 1.00 86.20 612 LEU E C 1
ATOM 13236 O O . LEU E 2 111 ? -21.270 0.556 79.414 1.00 86.85 612 LEU E O 1
ATOM 13241 N N . TYR E 2 112 ? -19.665 -0.739 78.507 1.00 82.51 613 TYR E N 1
ATOM 13242 C CA . TYR E 2 112 ? -19.545 0.057 77.286 1.00 78.73 613 TYR E CA 1
ATOM 13243 C C . TYR E 2 112 ? -20.817 0.013 76.440 1.00 79.91 613 TYR E C 1
ATOM 13244 O O . TYR E 2 112 ? -21.041 0.883 75.598 1.00 83.62 613 TYR E O 1
ATOM 13253 N N . TYR E 2 113 ? -21.647 -1.001 76.662 1.00 76.26 614 TYR E N 1
ATOM 13254 C CA . TYR E 2 113 ? -22.889 -1.144 75.914 1.00 77.35 614 TYR E CA 1
ATOM 13255 C C . TYR E 2 113 ? -23.966 -0.170 76.392 1.00 81.58 614 TYR E C 1
ATOM 13256 O O . TYR E 2 113 ? -24.686 0.406 75.580 1.00 81.88 614 TYR E O 1
ATOM 13265 N N . GLN E 2 114 ? -24.074 0.014 77.705 1.00 90.08 615 GLN E N 1
ATOM 13266 C CA . GLN E 2 114 ? -25.065 0.929 78.268 1.00 96.23 615 GLN E CA 1
ATOM 13267 C C . GLN E 2 114 ? -24.843 2.384 77.856 1.00 100.13 615 GLN E C 1
ATOM 13268 O O . GLN E 2 114 ? -25.798 3.144 77.713 1.00 106.90 615 GLN E O 1
ATOM 13274 N N . ASP E 2 115 ? -23.586 2.770 77.668 1.00 106.94 616 ASP E N 1
ATOM 13275 C CA . ASP E 2 115 ? -23.265 4.143 77.296 1.00 113.72 616 ASP E CA 1
ATOM 13276 C C . ASP E 2 115 ? -23.200 4.289 75.780 1.00 120.88 616 ASP E C 1
ATOM 13277 O O . ASP E 2 115 ? -22.914 5.371 75.264 1.00 131.19 616 ASP E O 1
ATOM 13282 N N . ASP E 2 116 ? -23.464 3.188 75.080 1.00 120.10 617 ASP E N 1
ATOM 13283 C CA . ASP E 2 116 ? -23.358 3.130 73.624 1.00 118.60 617 ASP E CA 1
ATOM 13284 C C . ASP E 2 116 ? -21.965 3.564 73.179 1.00 113.97 617 ASP E C 1
ATOM 13285 O O . ASP E 2 116 ? -21.805 4.233 72.157 1.00 122.93 617 ASP E O 1
ATOM 13290 N N . ARG E 2 117 ? -20.963 3.180 73.964 1.00 99.02 618 ARG E N 1
ATOM 13291 C CA . ARG E 2 117 ? -19.569 3.397 73.601 1.00 82.00 618 ARG E CA 1
ATOM 13292 C C . ARG E 2 117 ? -19.088 2.240 72.732 1.00 76.55 618 ARG E C 1
ATOM 13293 O O . ARG E 2 117 ? -18.711 1.184 73.237 1.00 76.28 618 ARG E O 1
ATOM 13301 N N . ARG E 2 118 ? -19.116 2.447 71.419 1.00 72.04 619 ARG E N 1
ATOM 13302 C CA . ARG E 2 118 ? -18.854 1.374 70.469 1.00 68.30 619 ARG E CA 1
ATOM 13303 C C . ARG E 2 118 ? -17.365 1.205 70.192 1.00 70.18 619 ARG E C 1
ATOM 13304 O O . ARG E 2 118 ? -16.878 0.080 70.091 1.00 76.25 619 ARG E O 1
ATOM 13312 N N . LEU E 2 119 ? -16.647 2.318 70.063 1.00 69.62 620 LEU E N 1
ATOM 13313 C CA . LEU E 2 119 ? -15.199 2.274 69.877 1.00 75.82 620 LEU E CA 1
ATOM 13314 C C . LEU E 2 119 ? -14.520 1.588 71.056 1.00 72.63 620 LEU E C 1
ATOM 13315 O O . LEU E 2 119 ? -13.632 0.759 70.873 1.00 68.33 620 LEU E O 1
ATOM 13320 N N . ASP E 2 120 ? -14.944 1.940 72.264 1.00 76.27 621 ASP E N 1
ATOM 13321 C CA . ASP E 2 120 ? -14.394 1.325 73.463 1.00 76.07 621 ASP E CA 1
ATOM 13322 C C . ASP E 2 120 ? -14.831 -0.129 73.543 1.00 74.81 621 ASP E C 1
ATOM 13323 O O . ASP E 2 120 ? -14.104 -0.981 74.047 1.00 73.92 621 ASP E O 1
ATOM 13328 N N . GLY E 2 121 ? -16.023 -0.408 73.030 1.00 72.64 622 GLY E N 1
ATOM 13329 C CA . GLY E 2 121 ? -16.544 -1.760 73.021 1.00 70.29 622 GLY E CA 1
ATOM 13330 C C . GLY E 2 121 ? -15.802 -2.595 72.002 1.00 65.58 622 GLY E C 1
ATOM 13331 O O . GLY E 2 121 ? -15.358 -3.701 72.300 1.00 53.86 622 GLY E O 1
ATOM 13332 N N . ALA E 2 122 ? -15.676 -2.062 70.791 1.00 65.75 623 ALA E N 1
ATOM 13333 C CA . ALA E 2 122 ? -14.913 -2.718 69.735 1.00 63.92 623 ALA E CA 1
ATOM 13334 C C . ALA E 2 122 ? -13.470 -2.950 70.161 1.00 73.72 623 ALA E C 1
ATOM 13335 O O . ALA E 2 122 ? -12.882 -3.986 69.846 1.00 75.36 623 ALA E O 1
ATOM 13337 N N . SER E 2 123 ? -12.908 -1.984 70.883 1.00 77.53 624 SER E N 1
ATOM 13338 C CA . SER E 2 123 ? -11.514 -2.056 71.307 1.00 80.87 624 SER E CA 1
ATOM 13339 C C . SER E 2 123 ? -11.284 -3.230 72.252 1.00 74.21 624 SER E C 1
ATOM 13340 O O . SER E 2 123 ? -10.190 -3.788 72.301 1.00 76.06 624 SER E O 1
ATOM 13343 N N . VAL E 2 124 ? -12.318 -3.603 72.999 1.00 68.95 625 VAL E N 1
ATOM 13344 C CA . VAL E 2 124 ? -12.229 -4.756 73.886 1.00 69.85 625 VAL E CA 1
ATOM 13345 C C . VAL E 2 124 ? -12.036 -6.039 73.081 1.00 71.47 625 VAL E C 1
ATOM 13346 O O . VAL E 2 124 ? -11.223 -6.889 73.442 1.00 70.59 625 VAL E O 1
ATOM 13350 N N . PHE E 2 125 ? -12.777 -6.166 71.982 1.00 76.91 626 PHE E N 1
ATOM 13351 C CA . PHE E 2 125 ? -12.689 -7.349 71.129 1.00 78.21 626 PHE E CA 1
ATOM 13352 C C . PHE E 2 125 ? -11.354 -7.420 70.406 1.00 79.83 626 PHE E C 1
ATOM 13353 O O . PHE E 2 125 ? -10.814 -8.507 70.189 1.00 77.19 626 PHE E O 1
ATOM 13361 N N . ILE E 2 126 ? -10.831 -6.259 70.025 1.00 78.49 627 ILE E N 1
ATOM 13362 C CA . ILE E 2 126 ? -9.512 -6.187 69.414 1.00 73.59 627 ILE E CA 1
ATOM 13363 C C . ILE E 2 126 ? -8.461 -6.634 70.424 1.00 76.72 627 ILE E C 1
ATOM 13364 O O . ILE E 2 126 ? -7.495 -7.311 70.071 1.00 77.99 627 ILE E O 1
ATOM 13369 N N . ARG E 2 127 ? -8.664 -6.258 71.684 1.00 75.99 628 ARG E N 1
ATOM 13370 C CA . ARG E 2 127 ? -7.776 -6.681 72.759 1.00 75.55 628 ARG E CA 1
ATOM 13371 C C . ARG E 2 127 ? -7.837 -8.199 72.927 1.00 79.94 628 ARG E C 1
ATOM 13372 O O . ARG E 2 127 ? -6.823 -8.842 73.193 1.00 80.40 628 ARG E O 1
ATOM 13380 N N . GLU E 2 128 ? -9.030 -8.767 72.764 1.00 84.30 629 GLU E N 1
ATOM 13381 C CA . GLU E 2 128 ? -9.204 -10.215 72.834 1.00 88.95 629 GLU E CA 1
ATOM 13382 C C . GLU E 2 128 ? -8.541 -10.924 71.660 1.00 88.19 629 GLU E C 1
ATOM 13383 O O . GLU E 2 128 ? -7.946 -11.986 71.825 1.00 87.57 629 GLU E O 1
ATOM 13389 N N . ALA E 2 129 ? -8.654 -10.332 70.474 1.00 89.87 630 ALA E N 1
ATOM 13390 C CA . ALA E 2 129 ? -8.135 -10.944 69.254 1.00 93.55 630 ALA E CA 1
ATOM 13391 C C . ALA E 2 129 ? -6.624 -11.120 69.314 1.00 94.47 630 ALA E C 1
ATOM 13392 O O . ALA E 2 129 ? -6.059 -12.005 68.669 1.00 92.40 630 ALA E O 1
ATOM 13394 N N . LEU E 2 130 ? -5.981 -10.273 70.107 1.00 93.07 631 LEU E N 1
ATOM 13395 C CA . LEU E 2 130 ? -4.533 -10.275 70.223 1.00 88.15 631 LEU E CA 1
ATOM 13396 C C . LEU E 2 130 ? -4.054 -11.384 71.148 1.00 95.83 631 LEU E C 1
ATOM 13397 O O . LEU E 2 130 ? -2.946 -11.902 71.000 1.00 102.36 631 LEU E O 1
ATOM 13402 N N . GLN E 2 131 ? -4.906 -11.744 72.100 1.00 98.54 632 GLN E N 1
ATOM 13403 C CA . GLN E 2 131 ? -4.577 -12.748 73.102 1.00 99.61 632 GLN E CA 1
ATOM 13404 C C . GLN E 2 131 ? -4.828 -14.168 72.590 1.00 97.30 632 GLN E C 1
ATOM 13405 O O . GLN E 2 131 ? -4.393 -15.140 73.205 1.00 98.42 632 GLN E O 1
ATOM 13411 N N . GLN E 2 132 ? -5.539 -14.282 71.471 1.00 98.42 633 GLN E N 1
ATOM 13412 C CA . GLN E 2 132 ? -5.817 -15.581 70.860 1.00 103.03 633 GLN E CA 1
ATOM 13413 C C . GLN E 2 132 ? -4.551 -16.258 70.336 1.00 105.71 633 GLN E C 1
ATOM 13414 O O . GLN E 2 132 ? -3.633 -15.588 69.863 1.00 105.53 633 GLN E O 1
ATOM 13420 N N . PRO E 2 133 ? -4.502 -17.597 70.422 1.00 108.79 634 PRO E N 1
ATOM 13421 C CA . PRO E 2 133 ? -3.379 -18.386 69.908 1.00 111.75 634 PRO E CA 1
ATOM 13422 C C . PRO E 2 133 ? -3.526 -18.758 68.434 1.00 118.97 634 PRO E C 1
ATOM 13423 O O . PRO E 2 133 ? -2.523 -19.014 67.769 1.00 119.59 634 PRO E O 1
ATOM 13427 N N . GLU E 2 134 ? -4.759 -18.784 67.936 1.00 125.24 635 GLU E N 1
ATOM 13428 C CA . GLU E 2 134 ? -5.028 -19.182 66.557 1.00 130.35 635 GLU E CA 1
ATOM 13429 C C . GLU E 2 134 ? -5.680 -18.050 65.761 1.00 130.55 635 GLU E C 1
ATOM 13430 O O . GLU E 2 134 ? -6.623 -17.413 66.232 1.00 135.73 635 GLU E O 1
ATOM 13436 N N . THR E 2 135 ? -5.167 -17.805 64.557 1.00 122.21 636 THR E N 1
ATOM 13437 C CA . THR E 2 135 ? -5.663 -16.726 63.701 1.00 116.00 636 THR E CA 1
ATOM 13438 C C . THR E 2 135 ? -7.134 -16.874 63.305 1.00 109.72 636 THR E C 1
ATOM 13439 O O . THR E 2 135 ? -7.782 -15.892 62.946 1.00 105.15 636 THR E O 1
ATOM 13443 N N . ARG E 2 136 ? -7.655 -18.095 63.369 1.00 110.73 637 ARG E N 1
ATOM 13444 C CA . ARG E 2 136 ? -9.070 -18.326 63.098 1.00 115.42 637 ARG E CA 1
ATOM 13445 C C . ARG E 2 136 ? -9.912 -17.700 64.201 1.00 118.90 637 ARG E C 1
ATOM 13446 O O . ARG E 2 136 ? -10.908 -17.027 63.931 1.00 119.46 637 ARG E O 1
ATOM 13454 N N . THR E 2 137 ? -9.498 -17.919 65.444 1.00 119.72 638 THR E N 1
ATOM 13455 C CA . THR E 2 137 ? -10.180 -17.336 66.590 1.00 116.59 638 THR E CA 1
ATOM 13456 C C . THR E 2 137 ? -9.832 -15.856 66.726 1.00 110.29 638 THR E C 1
ATOM 13457 O O . THR E 2 137 ? -10.592 -15.083 67.308 1.00 116.86 638 THR E O 1
ATOM 13461 N N . ALA E 2 138 ? -8.680 -15.464 66.189 1.00 100.73 639 ALA E N 1
ATOM 13462 C CA . ALA E 2 138 ? -8.286 -14.060 66.195 1.00 92.59 639 ALA E CA 1
ATOM 13463 C C . ALA E 2 138 ? -9.196 -13.269 65.265 1.00 97.07 639 ALA E C 1
ATOM 13464 O O . ALA E 2 138 ? -9.577 -12.137 65.562 1.00 98.52 639 ALA E O 1
ATOM 13466 N N . SER E 2 139 ? -9.539 -13.877 64.134 1.00 97.80 640 SER E N 1
ATOM 13467 C CA . SER E 2 139 ? -10.462 -13.268 63.183 1.00 99.11 640 SER E CA 1
ATOM 13468 C C . SER E 2 139 ? -11.898 -13.303 63.698 1.00 108.25 640 SER E C 1
ATOM 13469 O O . SER E 2 139 ? -12.703 -12.433 63.364 1.00 108.20 640 SER E O 1
ATOM 13472 N N . ASP E 2 140 ? -12.216 -14.316 64.501 1.00 116.60 641 ASP E N 1
ATOM 13473 C CA . ASP E 2 140 ? -13.547 -14.442 65.086 1.00 120.70 641 ASP E CA 1
ATOM 13474 C C . ASP E 2 140 ? -13.833 -13.262 66.006 1.00 111.24 641 ASP E C 1
ATOM 13475 O O . ASP E 2 140 ? -14.955 -12.759 66.060 1.00 112.71 641 ASP E O 1
ATOM 13480 N N . LYS E 2 141 ? -12.807 -12.827 66.728 1.00 95.01 642 LYS E N 1
ATOM 13481 C CA . LYS E 2 141 ? -12.910 -11.657 67.589 1.00 83.73 642 LYS E CA 1
ATOM 13482 C C . LYS E 2 141 ? -13.044 -10.389 66.756 1.00 79.27 642 LYS E C 1
ATOM 13483 O O . LYS E 2 141 ? -13.879 -9.528 67.045 1.00 74.64 642 LYS E O 1
ATOM 13489 N N . LEU E 2 142 ? -12.215 -10.282 65.722 1.00 81.84 643 LEU E N 1
ATOM 13490 C CA . LEU E 2 142 ? -12.242 -9.126 64.834 1.00 76.27 643 LEU E CA 1
ATOM 13491 C C . LEU E 2 142 ? -13.593 -8.998 64.145 1.00 71.70 643 LEU E C 1
ATOM 13492 O O . LEU E 2 142 ? -14.079 -7.890 63.927 1.00 68.53 643 LEU E O 1
ATOM 13497 N N . ASP E 2 143 ? -14.188 -10.136 63.796 1.00 74.57 644 ASP E N 1
ATOM 13498 C CA . ASP E 2 143 ? -15.534 -10.156 63.236 1.00 82.24 644 ASP E CA 1
ATOM 13499 C C . ASP E 2 143 ? -16.507 -9.467 64.181 1.00 79.62 644 ASP E C 1
ATOM 13500 O O . ASP E 2 143 ? -17.300 -8.623 63.763 1.00 81.10 644 ASP E O 1
ATOM 13505 N N . LEU E 2 144 ? -16.441 -9.834 65.457 1.00 75.99 645 LEU E N 1
ATOM 13506 C CA . LEU E 2 144 ? -17.284 -9.219 66.477 1.00 73.02 645 LEU E CA 1
ATOM 13507 C C . LEU E 2 144 ? -16.975 -7.734 66.646 1.00 70.41 645 LEU E C 1
ATOM 13508 O O . LEU E 2 144 ? -17.886 -6.910 66.744 1.00 73.69 645 LEU E O 1
ATOM 13513 N N . ALA E 2 145 ? -15.688 -7.401 66.693 1.00 64.21 646 ALA E N 1
ATOM 13514 C CA . ALA E 2 145 ? -15.258 -6.009 66.746 1.00 61.64 646 ALA E CA 1
ATOM 13515 C C . ALA E 2 145 ? -15.863 -5.212 65.595 1.00 67.18 646 ALA E C 1
ATOM 13516 O O . ALA E 2 145 ? -16.396 -4.122 65.796 1.00 66.83 646 ALA E O 1
ATOM 13518 N N . ALA E 2 146 ? -15.778 -5.769 64.390 1.00 71.38 647 ALA E N 1
ATOM 13519 C CA . ALA E 2 146 ? -16.323 -5.125 63.200 1.00 70.97 647 ALA E CA 1
ATOM 13520 C C . ALA E 2 146 ? -17.845 -5.046 63.253 1.00 73.40 647 ALA E C 1
ATOM 13521 O O . ALA E 2 146 ? -18.437 -4.053 62.833 1.00 73.75 647 ALA E O 1
ATOM 13523 N N . ASN E 2 147 ? -18.472 -6.093 63.780 1.00 78.12 648 ASN E N 1
ATOM 13524 C CA . ASN E 2 147 ? -19.928 -6.161 63.849 1.00 78.58 648 ASN E CA 1
ATOM 13525 C C . ASN E 2 147 ? -20.507 -5.096 64.774 1.00 84.37 648 ASN E C 1
ATOM 13526 O O . ASN E 2 147 ? -21.646 -4.664 64.602 1.00 87.81 648 ASN E O 1
ATOM 13531 N N . LEU E 2 148 ? -19.719 -4.683 65.760 1.00 86.54 649 LEU E N 1
ATOM 13532 C CA . LEU E 2 148 ? -20.112 -3.597 66.647 1.00 84.11 649 LEU E CA 1
ATOM 13533 C C . LEU E 2 148 ? -20.172 -2.287 65.880 1.00 92.26 649 LEU E C 1
ATOM 13534 O O . LEU E 2 148 ? -21.075 -1.478 66.083 1.00 99.79 649 LEU E O 1
ATOM 13539 N N . LEU E 2 149 ? -19.201 -2.087 64.997 1.00 93.42 650 LEU E N 1
ATOM 13540 C CA . LEU E 2 149 ? -19.087 -0.838 64.259 1.00 93.97 650 LEU E CA 1
ATOM 13541 C C . LEU E 2 149 ? -20.064 -0.794 63.085 1.00 105.24 650 LEU E C 1
ATOM 13542 O O . LEU E 2 149 ? -20.423 0.284 62.616 1.00 112.12 650 LEU E O 1
ATOM 13547 N N . GLN E 2 150 ? -20.493 -1.963 62.613 1.00 110.41 651 GLN E N 1
ATOM 13548 C CA . GLN E 2 150 ? -21.512 -2.041 61.565 1.00 114.19 651 GLN E CA 1
ATOM 13549 C C . GLN E 2 150 ? -22.873 -1.653 62.135 1.00 122.88 651 GLN E C 1
ATOM 13550 O O . GLN E 2 150 ? -23.770 -2.486 62.269 1.00 138.87 651 GLN E O 1
ATOM 13556 N N . GLY E 2 151 ? -23.009 -0.375 62.461 1.00 131.56 652 GLY E N 1
ATOM 13557 C CA . GLY E 2 151 ? -24.124 0.152 63.228 1.00 141.05 652 GLY E CA 1
ATOM 13558 C C . GLY E 2 151 ? -23.468 0.961 64.325 1.00 143.75 652 GLY E C 1
ATOM 13559 O O . GLY E 2 151 ? -23.381 0.481 65.453 1.00 146.41 652 GLY E O 1
ATOM 13560 N N . ASN E 2 152 ? -23.007 2.181 64.036 1.00 143.25 653 ASN E N 1
ATOM 13561 C CA . ASN E 2 152 ? -23.254 2.949 62.805 1.00 145.69 653 ASN E CA 1
ATOM 13562 C C . ASN E 2 152 ? -22.612 2.471 61.486 1.00 151.52 653 ASN E C 1
ATOM 13563 O O . ASN E 2 152 ? -22.899 1.388 60.974 1.00 156.44 653 ASN E O 1
ATOM 13568 N N . GLN E 2 153 ? -21.755 3.324 60.937 1.00 150.69 654 GLN E N 1
ATOM 13569 C CA . GLN E 2 153 ? -21.074 3.089 59.668 1.00 147.47 654 GLN E CA 1
ATOM 13570 C C . GLN E 2 153 ? -20.236 4.321 59.407 1.00 141.92 654 GLN E C 1
ATOM 13571 O O . GLN E 2 153 ? -19.009 4.262 59.347 1.00 140.64 654 GLN E O 1
ATOM 13577 N N . LYS E 2 154 ? -20.931 5.442 59.258 1.00 142.99 655 LYS E N 1
ATOM 13578 C CA . LYS E 2 154 ? -20.308 6.751 59.273 1.00 146.22 655 LYS E CA 1
ATOM 13579 C C . LYS E 2 154 ? -19.612 6.934 60.616 1.00 164.51 655 LYS E C 1
ATOM 13580 O O . LYS E 2 154 ? -20.028 6.335 61.610 1.00 166.10 655 LYS E O 1
ATOM 13586 N N . GLU E 2 155 ? -18.539 7.727 60.614 1.00 179.56 656 GLU E N 1
ATOM 13587 C CA . GLU E 2 155 ? -17.653 7.948 61.768 1.00 181.41 656 GLU E CA 1
ATOM 13588 C C . GLU E 2 155 ? -16.715 6.761 61.998 1.00 165.82 656 GLU E C 1
ATOM 13589 O O . GLU E 2 155 ? -15.529 6.946 62.270 1.00 169.87 656 GLU E O 1
ATOM 13595 N N . HIS E 2 156 ? -17.244 5.546 61.897 1.00 138.05 657 HIS E N 1
ATOM 13596 C CA . HIS E 2 156 ? -16.432 4.342 62.062 1.00 111.47 657 HIS E CA 1
ATOM 13597 C C . HIS E 2 156 ? -15.948 3.748 60.740 1.00 94.11 657 HIS E C 1
ATOM 13598 O O . HIS E 2 156 ? -15.681 2.549 60.656 1.00 85.99 657 HIS E O 1
ATOM 13605 N N . VAL E 2 157 ? -15.837 4.583 59.711 1.00 81.93 658 VAL E N 1
ATOM 13606 C CA . VAL E 2 157 ? -15.405 4.117 58.395 1.00 73.46 658 VAL E CA 1
ATOM 13607 C C . VAL E 2 157 ? -13.959 3.627 58.420 1.00 74.46 658 VAL E C 1
ATOM 13608 O O . VAL E 2 157 ? -13.647 2.571 57.864 1.00 77.82 658 VAL E O 1
ATOM 13612 N N . PHE E 2 158 ? -13.079 4.390 59.065 1.00 70.25 659 PHE E N 1
ATOM 13613 C CA . PHE E 2 158 ? -11.663 4.027 59.121 1.00 73.01 659 PHE E CA 1
ATOM 13614 C C . PHE E 2 158 ? -11.408 2.741 59.899 1.00 76.33 659 PHE E C 1
ATOM 13615 O O . PHE E 2 158 ? -10.703 1.850 59.420 1.00 77.19 659 PHE E O 1
ATOM 13623 N N . GLU E 2 159 ? -11.962 2.664 61.107 1.00 75.55 660 GLU E N 1
ATOM 13624 C CA . GLU E 2 159 ? -11.798 1.491 61.960 1.00 75.62 660 GLU E CA 1
ATOM 13625 C C . GLU E 2 159 ? -12.260 0.226 61.247 1.00 74.36 660 GLU E C 1
ATOM 13626 O O . GLU E 2 159 ? -11.561 -0.788 61.250 1.00 69.39 660 GLU E O 1
ATOM 13632 N N . LEU E 2 160 ? -13.436 0.296 60.632 1.00 76.54 661 LEU E N 1
ATOM 13633 C CA . LEU E 2 160 ? -13.980 -0.836 59.891 1.00 76.78 661 LEU E CA 1
ATOM 13634 C C . LEU E 2 160 ? -13.069 -1.227 58.735 1.00 80.29 661 LEU E C 1
ATOM 13635 O O . LEU E 2 160 ? -12.877 -2.410 58.458 1.00 82.03 661 LEU E O 1
ATOM 13640 N N . GLY E 2 161 ? -12.512 -0.225 58.063 1.00 75.81 662 GLY E N 1
ATOM 13641 C CA . GLY E 2 161 ? -11.567 -0.465 56.991 1.00 74.03 662 GLY E CA 1
ATOM 13642 C C . GLY E 2 161 ? -10.310 -1.133 57.508 1.00 69.08 662 GLY E C 1
ATOM 13643 O O . GLY E 2 161 ? -9.819 -2.099 56.924 1.00 72.51 662 GLY E O 1
ATOM 13644 N N . ALA E 2 162 ? -9.788 -0.607 58.610 1.00 67.03 663 ALA E N 1
ATOM 13645 C CA . ALA E 2 162 ? -8.595 -1.154 59.238 1.00 61.03 663 ALA E CA 1
ATOM 13646 C C . ALA E 2 162 ? -8.785 -2.613 59.638 1.00 59.78 663 ALA E C 1
ATOM 13647 O O . ALA E 2 162 ? -7.908 -3.445 59.406 1.00 52.48 663 ALA E O 1
ATOM 13649 N N . LEU E 2 163 ? -9.936 -2.917 60.233 1.00 64.23 664 LEU E N 1
ATOM 13650 C CA . LEU E 2 163 ? -10.238 -4.274 60.683 1.00 66.83 664 LEU E CA 1
ATOM 13651 C C . LEU E 2 163 ? -10.238 -5.274 59.532 1.00 68.46 664 LEU E C 1
ATOM 13652 O O . LEU E 2 163 ? -9.589 -6.317 59.612 1.00 66.52 664 LEU E O 1
ATOM 13657 N N . LYS E 2 164 ? -10.966 -4.952 58.467 1.00 77.51 665 LYS E N 1
ATOM 13658 C CA . LYS E 2 164 ? -11.000 -5.800 57.281 1.00 85.81 665 LYS E CA 1
ATOM 13659 C C . LYS E 2 164 ? -9.603 -5.937 56.690 1.00 81.63 665 LYS E C 1
ATOM 13660 O O . LYS E 2 164 ? -9.231 -6.999 56.189 1.00 82.82 665 LYS E O 1
ATOM 13666 N N . GLU E 2 165 ? -8.841 -4.849 56.744 1.00 81.05 666 GLU E N 1
ATOM 13667 C CA . GLU E 2 165 ? -7.455 -4.847 56.289 1.00 80.97 666 GLU E CA 1
ATOM 13668 C C . GLU E 2 165 ? -6.597 -5.809 57.107 1.00 73.22 666 GLU E C 1
ATOM 13669 O O . GLU E 2 165 ? -5.722 -6.488 56.573 1.00 68.44 666 GLU E O 1
ATOM 13675 N N . ALA E 2 166 ? -6.848 -5.852 58.411 1.00 72.23 667 ALA E N 1
ATOM 13676 C CA . ALA E 2 166 ? -6.062 -6.685 59.312 1.00 73.58 667 ALA E CA 1
ATOM 13677 C C . ALA E 2 166 ? -6.410 -8.158 59.143 1.00 75.03 667 ALA E C 1
ATOM 13678 O O . ALA E 2 166 ? -5.533 -9.023 59.184 1.00 71.80 667 ALA E O 1
ATOM 13680 N N . LYS E 2 167 ? -7.698 -8.435 58.966 1.00 82.61 668 LYS E N 1
ATOM 13681 C CA . LYS E 2 167 ? -8.175 -9.797 58.757 1.00 89.93 668 LYS E CA 1
ATOM 13682 C C . LYS E 2 167 ? -7.595 -10.380 57.473 1.00 90.45 668 LYS E C 1
ATOM 13683 O O . LYS E 2 167 ? -7.153 -11.530 57.444 1.00 92.12 668 LYS E O 1
ATOM 13689 N N . MET E 2 168 ? -7.608 -9.574 56.416 1.00 87.61 669 MET E N 1
ATOM 13690 C CA . MET E 2 168 ? -7.016 -9.948 55.135 1.00 90.76 669 MET E CA 1
ATOM 13691 C C . MET E 2 168 ? -5.521 -10.224 55.266 1.00 83.17 669 MET E C 1
ATOM 13692 O O . MET E 2 168 ? -5.015 -11.199 54.715 1.00 86.76 669 MET E O 1
ATOM 13697 N N . LEU E 2 169 ? -4.819 -9.361 55.996 1.00 75.68 670 LEU E N 1
ATOM 13698 C CA . LEU E 2 169 ? -3.371 -9.479 56.151 1.00 77.65 670 LEU E CA 1
ATOM 13699 C C . LEU E 2 169 ? -2.968 -10.774 56.854 1.00 75.15 670 LEU E C 1
ATOM 13700 O O . LEU E 2 169 ? -1.928 -11.359 56.549 1.00 72.26 670 LEU E O 1
ATOM 13705 N N . LEU E 2 170 ? -3.793 -11.220 57.794 1.00 70.61 671 LEU E N 1
ATOM 13706 C CA . LEU E 2 170 ? -3.537 -12.476 58.488 1.00 75.87 671 LEU E CA 1
ATOM 13707 C C . LEU E 2 170 ? -3.830 -13.646 57.558 1.00 84.92 671 LEU E C 1
ATOM 13708 O O . LEU E 2 170 ? -3.130 -14.660 57.568 1.00 84.89 671 LEU E O 1
ATOM 13713 N N . ARG E 2 171 ? -4.878 -13.486 56.756 1.00 92.11 672 ARG E N 1
ATOM 13714 C CA . ARG E 2 171 ? -5.309 -14.498 55.800 1.00 94.91 672 ARG E CA 1
ATOM 13715 C C . ARG E 2 171 ? -4.225 -14.775 54.762 1.00 94.90 672 ARG E C 1
ATOM 13716 O O . ARG E 2 171 ? -3.933 -15.929 54.452 1.00 95.08 672 ARG E O 1
ATOM 13724 N N . MET E 2 172 ? -3.633 -13.710 54.226 1.00 97.60 673 MET E N 1
ATOM 13725 C CA . MET E 2 172 ? -2.543 -13.842 53.264 1.00 93.25 673 MET E CA 1
ATOM 13726 C C . MET E 2 172 ? -1.261 -14.356 53.916 1.00 100.00 673 MET E C 1
ATOM 13727 O O . MET E 2 172 ? -0.480 -15.067 53.286 1.00 106.81 673 MET E O 1
ATOM 13732 N N . GLN E 2 173 ? -1.050 -13.992 55.178 1.00 98.21 674 GLN E N 1
ATOM 13733 C CA . GLN E 2 173 ? 0.146 -14.409 55.903 1.00 97.43 674 GLN E CA 1
ATOM 13734 C C . GLN E 2 173 ? 0.106 -15.890 56.249 1.00 100.80 674 GLN E C 1
ATOM 13735 O O . GLN E 2 173 ? 1.136 -16.563 56.246 1.00 103.76 674 GLN E O 1
ATOM 13741 N N . GLU E 2 174 ? -1.087 -16.391 56.552 1.00 99.94 675 GLU E N 1
ATOM 13742 C CA . GLU E 2 174 ? -1.260 -17.802 56.863 1.00 98.35 675 GLU E CA 1
ATOM 13743 C C . GLU E 2 174 ? -0.917 -18.631 55.631 1.00 96.97 675 GLU E C 1
ATOM 13744 O O . GLU E 2 174 ? -0.349 -19.715 55.738 1.00 96.17 675 GLU E O 1
ATOM 13750 N N . THR E 2 175 ? -1.259 -18.099 54.461 1.00 101.79 676 THR E N 1
ATOM 13751 C CA . THR E 2 175 ? -0.921 -18.721 53.185 1.00 99.83 676 THR E CA 1
ATOM 13752 C C . THR E 2 175 ? 0.595 -18.774 52.990 1.00 105.67 676 THR E C 1
ATOM 13753 O O . THR E 2 175 ? 1.147 -19.821 52.651 1.00 109.90 676 THR E O 1
ATOM 13757 N N . PHE E 2 176 ? 1.255 -17.636 53.191 1.00 107.41 677 PHE E N 1
ATOM 13758 C CA . PHE E 2 176 ? 2.700 -17.530 53.011 1.00 113.19 677 PHE E CA 1
ATOM 13759 C C . PHE E 2 176 ? 3.477 -18.551 53.844 1.00 122.55 677 PHE E C 1
ATOM 13760 O O . PHE E 2 176 ? 4.546 -19.004 53.440 1.00 127.70 677 PHE E O 1
ATOM 13768 N N . GLU E 2 177 ? 2.937 -18.910 55.006 1.00 124.66 678 GLU E N 1
ATOM 13769 C CA . GLU E 2 177 ? 3.585 -19.885 55.877 1.00 121.76 678 GLU E CA 1
ATOM 13770 C C . GLU E 2 177 ? 3.423 -21.295 55.322 1.00 124.39 678 GLU E C 1
ATOM 13771 O O . GLU E 2 177 ? 4.362 -22.090 55.346 1.00 128.11 678 GLU E O 1
ATOM 13777 N N . ARG E 2 178 ? 2.222 -21.600 54.834 1.00 127.12 679 ARG E N 1
ATOM 13778 C CA . ARG E 2 178 ? 1.942 -22.884 54.195 1.00 130.82 679 ARG E CA 1
ATOM 13779 C C . ARG E 2 178 ? 2.873 -23.128 53.015 1.00 130.14 679 ARG E C 1
ATOM 13780 O O . ARG E 2 178 ? 3.370 -24.237 52.820 1.00 137.65 679 ARG E O 1
ATOM 13788 N N . ASP E 2 179 ? 3.098 -22.079 52.229 1.00 121.86 680 ASP E N 1
ATOM 13789 C CA . ASP E 2 179 ? 3.880 -22.177 51.002 1.00 113.92 680 ASP E CA 1
ATOM 13790 C C . ASP E 2 179 ? 5.388 -22.144 51.237 1.00 115.59 680 ASP E C 1
ATOM 13791 O O . ASP E 2 179 ? 6.106 -23.041 50.800 1.00 124.02 680 ASP E O 1
ATOM 13796 N N . LEU E 2 180 ? 5.867 -21.109 51.920 1.00 113.48 681 LEU E N 1
ATOM 13797 C CA . LEU E 2 180 ? 7.299 -20.826 51.953 1.00 116.79 681 LEU E CA 1
ATOM 13798 C C . LEU E 2 180 ? 7.993 -21.317 53.223 1.00 122.88 681 LEU E C 1
ATOM 13799 O O . LEU E 2 180 ? 9.218 -21.245 53.327 1.00 124.21 681 LEU E O 1
ATOM 13804 N N . THR E 2 181 ? 7.206 -21.817 54.174 1.00 126.76 682 THR E N 1
ATOM 13805 C CA . THR E 2 181 ? 7.719 -22.331 55.447 1.00 128.49 682 THR E CA 1
ATOM 13806 C C . THR E 2 181 ? 8.640 -21.329 56.149 1.00 127.48 682 THR E C 1
ATOM 13807 O O . THR E 2 181 ? 9.851 -21.536 56.245 1.00 128.89 682 THR E O 1
ATOM 13811 N N . ASP E 2 182 ? 8.053 -20.235 56.621 1.00 126.84 683 ASP E N 1
ATOM 13812 C CA . ASP E 2 182 ? 8.784 -19.217 57.363 1.00 125.30 683 ASP E CA 1
ATOM 13813 C C . ASP E 2 182 ? 7.794 -18.372 58.158 1.00 128.57 683 ASP E C 1
ATOM 13814 O O . ASP E 2 182 ? 6.596 -18.391 57.881 1.00 130.42 683 ASP E O 1
ATOM 13819 N N . SER E 2 183 ? 8.293 -17.634 59.144 1.00 129.41 684 SER E N 1
ATOM 13820 C CA . SER E 2 183 ? 7.432 -16.787 59.962 1.00 121.08 684 SER E CA 1
ATOM 13821 C C . SER E 2 183 ? 6.901 -15.602 59.165 1.00 113.71 684 SER E C 1
ATOM 13822 O O . SER E 2 183 ? 7.663 -14.901 58.499 1.00 117.39 684 SER E O 1
ATOM 13825 N N . PHE E 2 184 ? 5.591 -15.384 59.236 1.00 101.43 685 PHE E N 1
ATOM 13826 C CA . PHE E 2 184 ? 4.971 -14.247 58.564 1.00 94.34 685 PHE E CA 1
ATOM 13827 C C . PHE E 2 184 ? 3.770 -13.715 59.342 1.00 90.14 685 PHE E C 1
ATOM 13828 O O . PHE E 2 184 ? 3.566 -12.504 59.431 1.00 86.29 685 PHE E O 1
ATOM 13836 N N . VAL E 2 185 ? 2.980 -14.627 59.902 1.00 88.46 686 VAL E N 1
ATOM 13837 C CA . VAL E 2 185 ? 1.773 -14.256 60.633 1.00 79.87 686 VAL E CA 1
ATOM 13838 C C . VAL E 2 185 ? 2.102 -13.421 61.861 1.00 74.96 686 VAL E C 1
ATOM 13839 O O . VAL E 2 185 ? 2.805 -13.876 62.763 1.00 75.12 686 VAL E O 1
ATOM 13843 N N . GLY E 2 186 ? 1.583 -12.197 61.889 1.00 72.50 687 GLY E N 1
ATOM 13844 C CA . GLY E 2 186 ? 1.834 -11.287 62.990 1.00 71.04 687 GLY E CA 1
ATOM 13845 C C . GLY E 2 186 ? 2.541 -10.030 62.520 1.00 74.47 687 GLY E C 1
ATOM 13846 O O . GLY E 2 186 ? 2.311 -8.939 63.051 1.00 74.32 687 GLY E O 1
ATOM 13847 N N . LEU E 2 187 ? 3.404 -10.188 61.519 1.00 73.22 688 LEU E N 1
ATOM 13848 C CA . LEU E 2 187 ? 4.170 -9.074 60.972 1.00 69.29 688 LEU E CA 1
ATOM 13849 C C . LEU E 2 187 ? 3.247 -8.020 60.372 1.00 74.49 688 LEU E C 1
ATOM 13850 O O . LEU E 2 187 ? 2.145 -8.330 59.921 1.00 81.43 688 LEU E O 1
ATOM 13855 N N . SER E 2 188 ? 3.705 -6.773 60.366 1.00 73.74 689 SER E N 1
ATOM 13856 C CA . SER E 2 188 ? 2.921 -5.684 59.799 1.00 75.60 689 SER E CA 1
ATOM 13857 C C . SER E 2 188 ? 2.988 -5.734 58.281 1.00 75.69 689 SER E C 1
ATOM 13858 O O . SER E 2 188 ? 3.789 -6.480 57.716 1.00 78.47 689 SER E O 1
ATOM 13861 N N . VAL E 2 189 ? 2.128 -4.954 57.630 1.00 77.79 690 VAL E N 1
ATOM 13862 C CA . VAL E 2 189 ? 2.146 -4.827 56.177 1.00 77.66 690 VAL E CA 1
ATOM 13863 C C . VAL E 2 189 ? 3.545 -4.466 55.686 1.00 71.52 690 VAL E C 1
ATOM 13864 O O . VAL E 2 189 ? 4.112 -5.157 54.838 1.00 65.67 690 VAL E O 1
ATOM 13868 N N . ASN E 2 190 ? 4.098 -3.386 56.232 1.00 73.20 691 ASN E N 1
ATOM 13869 C CA . ASN E 2 190 ? 5.446 -2.952 55.886 1.00 72.24 691 ASN E CA 1
ATOM 13870 C C . ASN E 2 190 ? 6.500 -4.010 56.207 1.00 79.69 691 ASN E C 1
ATOM 13871 O O . ASN E 2 190 ? 7.450 -4.194 55.449 1.00 84.16 691 ASN E O 1
ATOM 13876 N N . GLN E 2 191 ? 6.330 -4.710 57.325 1.00 89.38 692 GLN E N 1
ATOM 13877 C CA . GLN E 2 191 ? 7.300 -5.722 57.740 1.00 97.33 692 GLN E CA 1
ATOM 13878 C C . GLN E 2 191 ? 7.233 -6.971 56.865 1.00 90.81 692 GLN E C 1
ATOM 13879 O O . GLN E 2 191 ? 8.214 -7.706 56.739 1.00 89.37 692 GLN E O 1
ATOM 13885 N N . THR E 2 192 ? 6.072 -7.209 56.264 1.00 84.60 693 THR E N 1
ATOM 13886 C CA . THR E 2 192 ? 5.881 -8.375 55.411 1.00 84.81 693 THR E CA 1
ATOM 13887 C C . THR E 2 192 ? 6.568 -8.184 54.062 1.00 89.68 693 THR E C 1
ATOM 13888 O O . THR E 2 192 ? 7.303 -9.059 53.605 1.00 89.59 693 THR E O 1
ATOM 13892 N N . MET E 2 193 ? 6.314 -7.041 53.428 1.00 92.83 694 MET E N 1
ATOM 13893 C CA . MET E 2 193 ? 6.977 -6.687 52.176 1.00 89.17 694 MET E CA 1
ATOM 13894 C C . MET E 2 193 ? 8.495 -6.723 52.296 1.00 91.91 694 MET E C 1
ATOM 13895 O O . MET E 2 193 ? 9.187 -7.069 51.341 1.00 98.88 694 MET E O 1
ATOM 13900 N N . PHE E 2 194 ? 9.008 -6.365 53.468 1.00 87.91 695 PHE E N 1
ATOM 13901 C CA . PHE E 2 194 ? 10.447 -6.372 53.695 1.00 87.50 695 PHE E CA 1
ATOM 13902 C C . PHE E 2 194 ? 10.978 -7.797 53.630 1.00 92.68 695 PHE E C 1
ATOM 13903 O O . PHE E 2 194 ? 11.881 -8.098 52.849 1.00 91.85 695 PHE E O 1
ATOM 13911 N N . LYS E 2 195 ? 10.416 -8.668 54.461 1.00 96.44 696 LYS E N 1
ATOM 13912 C CA . LYS E 2 195 ? 10.868 -10.050 54.543 1.00 102.48 696 LYS E CA 1
ATOM 13913 C C . LYS E 2 195 ? 10.667 -10.788 53.221 1.00 106.84 696 LYS E C 1
ATOM 13914 O O . LYS E 2 195 ? 11.504 -11.597 52.826 1.00 114.65 696 LYS E O 1
ATOM 13920 N N . LEU E 2 196 ? 9.562 -10.500 52.539 1.00 96.51 697 LEU E N 1
ATOM 13921 C CA . LEU E 2 196 ? 9.269 -11.131 51.252 1.00 95.46 697 LEU E CA 1
ATOM 13922 C C . LEU E 2 196 ? 10.282 -10.746 50.172 1.00 97.05 697 LEU E C 1
ATOM 13923 O O . LEU E 2 196 ? 10.628 -11.562 49.316 1.00 87.75 697 LEU E O 1
ATOM 13928 N N . ILE E 2 197 ? 10.755 -9.505 50.216 1.00 99.71 698 ILE E N 1
ATOM 13929 C CA . ILE E 2 197 ? 11.717 -9.022 49.233 1.00 103.80 698 ILE E CA 1
ATOM 13930 C C . ILE E 2 197 ? 13.112 -9.526 49.585 1.00 109.66 698 ILE E C 1
ATOM 13931 O O . ILE E 2 197 ? 13.869 -9.952 48.712 1.00 120.47 698 ILE E O 1
ATOM 13936 N N . LYS E 2 198 ? 13.437 -9.487 50.873 1.00 111.72 699 LYS E N 1
ATOM 13937 C CA . LYS E 2 198 ? 14.712 -9.992 51.371 1.00 107.51 699 LYS E CA 1
ATOM 13938 C C . LYS E 2 198 ? 14.859 -11.487 51.083 1.00 109.26 699 LYS E C 1
ATOM 13939 O O . LYS E 2 198 ? 15.970 -11.992 50.928 1.00 113.01 699 LYS E O 1
ATOM 13945 N N . LEU E 2 199 ? 13.733 -12.191 51.010 1.00 108.90 700 LEU E N 1
ATOM 13946 C CA . LEU E 2 199 ? 13.747 -13.616 50.692 1.00 112.74 700 LEU E CA 1
ATOM 13947 C C . LEU E 2 199 ? 13.575 -13.863 49.193 1.00 117.90 700 LEU E C 1
ATOM 13948 O O . LEU E 2 199 ? 13.547 -15.010 48.746 1.00 118.57 700 LEU E O 1
ATOM 13953 N N . GLY E 2 200 ? 13.465 -12.786 48.422 1.00 121.33 701 GLY E N 1
ATOM 13954 C CA . GLY E 2 200 ? 13.413 -12.882 46.973 1.00 124.66 701 GLY E CA 1
ATOM 13955 C C . GLY E 2 200 ? 12.057 -13.140 46.335 1.00 129.90 701 GLY E C 1
ATOM 13956 O O . GLY E 2 200 ? 11.947 -13.150 45.110 1.00 137.01 701 GLY E O 1
ATOM 13957 N N . TYR E 2 201 ? 11.024 -13.345 47.147 1.00 130.26 702 TYR E N 1
ATOM 13958 C CA . TYR E 2 201 ? 9.678 -13.588 46.620 1.00 128.64 702 TYR E CA 1
ATOM 13959 C C . TYR E 2 201 ? 9.031 -12.303 46.099 1.00 125.03 702 TYR E C 1
ATOM 13960 O O . TYR E 2 201 ? 7.931 -11.940 46.518 1.00 122.53 702 TYR E O 1
ATOM 13969 N N . HIS E 2 202 ? 9.735 -11.624 45.196 1.00 124.58 703 HIS E N 1
ATOM 13970 C CA . HIS E 2 202 ? 9.329 -10.331 44.647 1.00 123.52 703 HIS E CA 1
ATOM 13971 C C . HIS E 2 202 ? 7.880 -10.269 44.166 1.00 121.18 703 HIS E C 1
ATOM 13972 O O . HIS E 2 202 ? 7.225 -9.235 44.295 1.00 119.47 703 HIS E O 1
ATOM 13979 N N . GLY E 2 203 ? 7.384 -11.374 43.617 1.00 120.79 704 GLY E N 1
ATOM 13980 C CA . GLY E 2 203 ? 6.032 -11.414 43.090 1.00 117.02 704 GLY E CA 1
ATOM 13981 C C . GLY E 2 203 ? 5.007 -11.214 44.186 1.00 106.47 704 GLY E C 1
ATOM 13982 O O . GLY E 2 203 ? 4.085 -10.410 44.050 1.00 103.23 704 GLY E O 1
ATOM 13983 N N . ARG E 2 204 ? 5.172 -11.959 45.274 1.00 103.00 705 ARG E N 1
ATOM 13984 C CA . ARG E 2 204 ? 4.306 -11.840 46.440 1.00 96.08 705 ARG E CA 1
ATOM 13985 C C . ARG E 2 204 ? 4.369 -10.439 47.037 1.00 97.84 705 ARG E C 1
ATOM 13986 O O . ARG E 2 204 ? 3.338 -9.857 47.376 1.00 101.93 705 ARG E O 1
ATOM 13994 N N . ALA E 2 205 ? 5.584 -9.917 47.181 1.00 93.53 706 ALA E N 1
ATOM 13995 C CA . ALA E 2 205 ? 5.800 -8.562 47.682 1.00 89.84 706 ALA E CA 1
ATOM 13996 C C . ALA E 2 205 ? 4.941 -7.532 46.951 1.00 95.21 706 ALA E C 1
ATOM 13997 O O . ALA E 2 205 ? 4.431 -6.592 47.559 1.00 95.05 706 ALA E O 1
ATOM 13999 N N . LYS E 2 206 ? 4.787 -7.715 45.644 1.00 95.58 707 LYS E N 1
ATOM 14000 C CA . LYS E 2 206 ? 3.978 -6.811 44.837 1.00 86.41 707 LYS E CA 1
ATOM 14001 C C . LYS E 2 206 ? 2.488 -7.010 45.091 1.00 81.51 707 LYS E C 1
ATOM 14002 O O . LYS E 2 206 ? 1.707 -6.067 44.994 1.00 78.86 707 LYS E O 1
ATOM 14008 N N . LYS E 2 207 ? 2.100 -8.236 45.426 1.00 87.65 708 LYS E N 1
ATOM 14009 C CA . LYS E 2 207 ? 0.692 -8.546 45.645 1.00 97.32 708 LYS E CA 1
ATOM 14010 C C . LYS E 2 207 ? 0.201 -7.956 46.964 1.00 99.30 708 LYS E C 1
ATOM 14011 O O . LYS E 2 207 ? -0.958 -7.556 47.081 1.00 100.32 708 LYS E O 1
ATOM 14017 N N . ILE E 2 208 ? 1.089 -7.902 47.954 1.00 101.26 709 ILE E N 1
ATOM 14018 C CA . ILE E 2 208 ? 0.795 -7.229 49.217 1.00 92.56 709 ILE E CA 1
ATOM 14019 C C . ILE E 2 208 ? 0.668 -5.719 49.017 1.00 89.17 709 ILE E C 1
ATOM 14020 O O . ILE E 2 208 ? -0.336 -5.118 49.396 1.00 90.49 709 ILE E O 1
ATOM 14025 N N . GLN E 2 209 ? 1.696 -5.116 48.426 1.00 87.74 710 GLN E N 1
ATOM 14026 C CA . GLN E 2 209 ? 1.700 -3.688 48.121 1.00 87.39 710 GLN E CA 1
ATOM 14027 C C . GLN E 2 209 ? 0.441 -3.259 47.372 1.00 87.64 710 GLN E C 1
ATOM 14028 O O . GLN E 2 209 ? -0.133 -2.207 47.650 1.00 84.70 710 GLN E O 1
ATOM 14034 N N . SER E 2 210 ? 0.017 -4.087 46.424 1.00 93.28 711 SER E N 1
ATOM 14035 C CA . SER E 2 210 ? -1.149 -3.789 45.605 1.00 95.17 711 SER E CA 1
ATOM 14036 C C . SER E 2 210 ? -2.442 -3.901 46.409 1.00 93.08 711 SER E C 1
ATOM 14037 O O . SER E 2 210 ? -3.321 -3.046 46.309 1.00 92.00 711 SER E O 1
ATOM 14040 N N . GLU E 2 211 ? -2.547 -4.957 47.209 1.00 93.59 712 GLU E N 1
ATOM 14041 C CA . GLU E 2 211 ? -3.771 -5.248 47.947 1.00 95.25 712 GLU E CA 1
ATOM 14042 C C . GLU E 2 211 ? -4.061 -4.208 49.027 1.00 99.29 712 GLU E C 1
ATOM 14043 O O . GLU E 2 211 ? -5.216 -3.855 49.263 1.00 107.55 712 GLU E O 1
ATOM 14049 N N . PHE E 2 212 ? -3.007 -3.718 49.675 1.00 96.79 713 PHE E N 1
ATOM 14050 C CA . PHE E 2 212 ? -3.154 -2.804 50.804 1.00 84.78 713 PHE E CA 1
ATOM 14051 C C . PHE E 2 212 ? -2.899 -1.344 50.436 1.00 86.09 713 PHE E C 1
ATOM 14052 O O . PHE E 2 212 ? -2.861 -0.480 51.313 1.00 95.00 713 PHE E O 1
ATOM 14060 N N . LYS E 2 213 ? -2.737 -1.081 49.141 1.00 80.00 714 LYS E N 1
ATOM 14061 C CA . LYS E 2 213 ? -2.508 0.272 48.629 1.00 76.06 714 LYS E CA 1
ATOM 14062 C C . LYS E 2 213 ? -1.357 0.983 49.342 1.00 73.17 714 LYS E C 1
ATOM 14063 O O . LYS E 2 213 ? -1.472 2.151 49.716 1.00 81.90 714 LYS E O 1
ATOM 14069 N N . VAL E 2 214 ? -0.260 0.255 49.542 1.00 65.36 715 VAL E N 1
ATOM 14070 C CA . VAL E 2 214 ? 0.956 0.806 50.136 1.00 64.30 715 VAL E CA 1
ATOM 14071 C C . VAL E 2 214 ? 1.449 2.012 49.353 1.00 66.65 715 VAL E C 1
ATOM 14072 O O . VAL E 2 214 ? 1.686 1.913 48.148 1.00 71.45 715 VAL E O 1
ATOM 14076 N N . PRO E 2 215 ? 1.575 3.163 50.035 1.00 66.74 716 PRO E N 1
ATOM 14077 C CA . PRO E 2 215 ? 2.050 4.408 49.423 1.00 70.27 716 PRO E CA 1
ATOM 14078 C C . PRO E 2 215 ? 3.349 4.194 48.655 1.00 71.50 716 PRO E C 1
ATOM 14079 O O . PRO E 2 215 ? 4.263 3.546 49.171 1.00 67.56 716 PRO E O 1
ATOM 14083 N N . GLU E 2 216 ? 3.415 4.733 47.441 1.00 74.06 717 GLU E N 1
ATOM 14084 C CA . GLU E 2 216 ? 4.522 4.473 46.526 1.00 80.16 717 GLU E CA 1
ATOM 14085 C C . GLU E 2 216 ? 5.874 4.810 47.139 1.00 72.91 717 GLU E C 1
ATOM 14086 O O . GLU E 2 216 ? 6.813 4.018 47.065 1.00 73.92 717 GLU E O 1
ATOM 14092 N N . ARG E 2 217 ? 5.962 5.990 47.740 1.00 71.04 718 ARG E N 1
ATOM 14093 C CA . ARG E 2 217 ? 7.194 6.468 48.358 1.00 71.19 718 ARG E CA 1
ATOM 14094 C C . ARG E 2 217 ? 7.674 5.535 49.467 1.00 66.84 718 ARG E C 1
ATOM 14095 O O . ARG E 2 217 ? 8.872 5.398 49.704 1.00 67.83 718 ARG E O 1
ATOM 14103 N N . VAL E 2 218 ? 6.723 4.901 50.146 1.00 68.22 719 VAL E N 1
ATOM 14104 C CA . VAL E 2 218 ? 7.030 3.944 51.202 1.00 67.98 719 VAL E CA 1
ATOM 14105 C C . VAL E 2 218 ? 7.482 2.621 50.602 1.00 70.37 719 VAL E C 1
ATOM 14106 O O . VAL E 2 218 ? 8.458 2.024 51.055 1.00 71.26 719 VAL E O 1
ATOM 14110 N N . ALA E 2 219 ? 6.754 2.167 49.588 1.00 71.63 720 ALA E N 1
ATOM 14111 C CA . ALA E 2 219 ? 7.062 0.917 48.901 1.00 74.45 720 ALA E CA 1
ATOM 14112 C C . ALA E 2 219 ? 8.501 0.885 48.397 1.00 75.33 720 ALA E C 1
ATOM 14113 O O . ALA E 2 219 ? 9.186 -0.129 48.517 1.00 76.53 720 ALA E O 1
ATOM 14115 N N . TRP E 2 220 ? 8.947 1.998 47.825 1.00 75.96 721 TRP E N 1
ATOM 14116 C CA . TRP E 2 220 ? 10.323 2.124 47.360 1.00 79.47 721 TRP E CA 1
ATOM 14117 C C . TRP E 2 220 ? 11.325 2.023 48.507 1.00 85.09 721 TRP E C 1
ATOM 14118 O O . TRP E 2 220 ? 12.327 1.315 48.406 1.00 90.07 721 TRP E O 1
ATOM 14129 N N . TRP E 2 221 ? 11.049 2.736 49.594 1.00 86.46 722 TRP E N 1
ATOM 14130 C CA . TRP E 2 221 ? 11.942 2.758 50.749 1.00 86.43 722 TRP E CA 1
ATOM 14131 C C . TRP E 2 221 ? 12.106 1.378 51.382 1.00 85.40 722 TRP E C 1
ATOM 14132 O O . TRP E 2 221 ? 13.176 1.042 51.891 1.00 84.48 722 TRP E O 1
ATOM 14143 N N . ILE E 2 222 ? 11.043 0.583 51.352 1.00 79.94 723 ILE E N 1
ATOM 14144 C CA . ILE E 2 222 ? 11.098 -0.779 51.868 1.00 73.88 723 ILE E CA 1
ATOM 14145 C C . ILE E 2 222 ? 11.915 -1.650 50.927 1.00 75.90 723 ILE E C 1
ATOM 14146 O O . ILE E 2 222 ? 12.773 -2.414 51.364 1.00 76.30 723 ILE E O 1
ATOM 14151 N N . ARG E 2 223 ? 11.640 -1.516 49.633 1.00 79.95 724 ARG E N 1
ATOM 14152 C CA . ARG E 2 223 ? 12.324 -2.280 48.596 1.00 86.68 724 ARG E CA 1
ATOM 14153 C C . ARG E 2 223 ? 13.833 -2.034 48.605 1.00 85.83 724 ARG E C 1
ATOM 14154 O O . ARG E 2 223 ? 14.621 -2.981 48.598 1.00 86.35 724 ARG E O 1
ATOM 14162 N N . LEU E 2 224 ? 14.224 -0.763 48.614 1.00 83.02 725 LEU E N 1
ATOM 14163 C CA . LEU E 2 224 ? 15.633 -0.387 48.669 1.00 83.68 725 LEU E CA 1
ATOM 14164 C C . LEU E 2 224 ? 16.335 -0.960 49.898 1.00 88.75 725 LEU E C 1
ATOM 14165 O O . LEU E 2 224 ? 17.413 -1.540 49.790 1.00 87.18 725 LEU E O 1
ATOM 14170 N N . GLN E 2 225 ? 15.711 -0.804 51.062 1.00 92.64 726 GLN E N 1
ATOM 14171 C CA . GLN E 2 225 ? 16.294 -1.284 52.310 1.00 90.29 726 GLN E CA 1
ATOM 14172 C C . GLN E 2 225 ? 16.370 -2.807 52.356 1.00 91.56 726 GLN E C 1
ATOM 14173 O O . GLN E 2 225 ? 17.342 -3.371 52.858 1.00 100.80 726 GLN E O 1
ATOM 14179 N N . ALA E 2 226 ? 15.347 -3.471 51.829 1.00 83.80 727 ALA E N 1
ATOM 14180 C CA . ALA E 2 226 ? 15.286 -4.927 51.884 1.00 84.22 727 ALA E CA 1
ATOM 14181 C C . ALA E 2 226 ? 16.257 -5.581 50.904 1.00 92.52 727 ALA E C 1
ATOM 14182 O O . ALA E 2 226 ? 16.598 -6.754 51.057 1.00 96.72 727 ALA E O 1
ATOM 14184 N N . LEU E 2 227 ? 16.704 -4.827 49.903 1.00 91.08 728 LEU E N 1
ATOM 14185 C CA . LEU E 2 227 ? 17.655 -5.363 48.933 1.00 92.21 728 LEU E CA 1
ATOM 14186 C C . LEU E 2 227 ? 19.096 -5.132 49.381 1.00 95.68 728 LEU E C 1
ATOM 14187 O O . LEU E 2 227 ? 19.971 -5.958 49.119 1.00 97.36 728 LEU E O 1
ATOM 14192 N N . VAL E 2 228 ? 19.341 -4.009 50.050 1.00 96.65 729 VAL E N 1
ATOM 14193 C CA . VAL E 2 228 ? 20.634 -3.776 50.683 1.00 98.49 729 VAL E CA 1
ATOM 14194 C C . VAL E 2 228 ? 20.843 -4.798 51.799 1.00 100.59 729 VAL E C 1
ATOM 14195 O O . VAL E 2 228 ? 21.962 -5.247 52.052 1.00 105.15 729 VAL E O 1
ATOM 14199 N N . ALA E 2 229 ? 19.746 -5.173 52.450 1.00 96.78 730 ALA E N 1
ATOM 14200 C CA . ALA E 2 229 ? 19.768 -6.214 53.469 1.00 98.52 730 ALA E CA 1
ATOM 14201 C C . ALA E 2 229 ? 20.080 -7.570 52.844 1.00 108.24 730 ALA E C 1
ATOM 14202 O O . ALA E 2 229 ? 20.882 -8.341 53.369 1.00 114.03 730 ALA E O 1
ATOM 14204 N N . LYS E 2 230 ? 19.435 -7.846 51.715 1.00 110.17 731 LYS E N 1
ATOM 14205 C CA . LYS E 2 230 ? 19.569 -9.120 51.017 1.00 111.95 731 LYS E CA 1
ATOM 14206 C C . LYS E 2 230 ? 20.898 -9.201 50.263 1.00 118.42 731 LYS E C 1
ATOM 14207 O O . LYS E 2 230 ? 21.322 -10.280 49.841 1.00 119.81 731 LYS E O 1
ATOM 14213 N N . ARG E 2 231 ? 21.544 -8.045 50.108 1.00 120.72 732 ARG E N 1
ATOM 14214 C CA . ARG E 2 231 ? 22.785 -7.902 49.346 1.00 128.50 732 ARG E CA 1
ATOM 14215 C C . ARG E 2 231 ? 22.551 -8.174 47.861 1.00 131.93 732 ARG E C 1
ATOM 14216 O O . ARG E 2 231 ? 23.501 -8.365 47.103 1.00 139.35 732 ARG E O 1
ATOM 14224 N N . ASP E 2 232 ? 21.286 -8.187 47.450 1.00 127.94 733 ASP E N 1
ATOM 14225 C CA . ASP E 2 232 ? 20.929 -8.448 46.058 1.00 127.74 733 ASP E CA 1
ATOM 14226 C C . ASP E 2 232 ? 21.255 -7.246 45.174 1.00 125.86 733 ASP E C 1
ATOM 14227 O O . ASP E 2 232 ? 20.368 -6.482 44.792 1.00 116.79 733 ASP E O 1
ATOM 14232 N N . TRP E 2 233 ? 22.534 -7.087 44.852 1.00 135.49 734 TRP E N 1
ATOM 14233 C CA . TRP E 2 233 ? 22.991 -5.971 44.034 1.00 137.39 734 TRP E CA 1
ATOM 14234 C C . TRP E 2 233 ? 22.538 -6.082 42.580 1.00 137.94 734 TRP E C 1
ATOM 14235 O O . TRP E 2 233 ? 22.722 -5.152 41.796 1.00 136.81 734 TRP E O 1
ATOM 14246 N N . ASN E 2 234 ? 21.948 -7.216 42.219 1.00 133.98 735 ASN E N 1
ATOM 14247 C CA . ASN E 2 234 ? 21.548 -7.451 40.837 1.00 131.92 735 ASN E CA 1
ATOM 14248 C C . ASN E 2 234 ? 20.284 -6.701 40.432 1.00 130.76 735 ASN E C 1
ATOM 14249 O O . ASN E 2 234 ? 20.211 -6.157 39.331 1.00 123.76 735 ASN E O 1
ATOM 14254 N N . GLU E 2 235 ? 19.288 -6.669 41.314 1.00 138.26 736 GLU E N 1
ATOM 14255 C CA . GLU E 2 235 ? 18.049 -5.963 41.003 1.00 133.96 736 GLU E CA 1
ATOM 14256 C C . GLU E 2 235 ? 18.076 -4.522 41.501 1.00 121.81 736 GLU E C 1
ATOM 14257 O O . GLU E 2 235 ? 17.290 -3.696 41.045 1.00 119.41 736 GLU E O 1
ATOM 14263 N N . ILE E 2 236 ? 18.983 -4.219 42.425 1.00 116.19 737 ILE E N 1
ATOM 14264 C CA . ILE E 2 236 ? 19.275 -2.829 42.761 1.00 114.62 737 ILE E CA 1
ATOM 14265 C C . ILE E 2 236 ? 19.840 -2.142 41.528 1.00 121.25 737 ILE E C 1
ATOM 14266 O O . ILE E 2 236 ? 19.482 -1.010 41.204 1.00 115.48 737 ILE E O 1
ATOM 14271 N N . GLU E 2 237 ? 20.733 -2.852 40.850 1.00 137.49 738 GLU E N 1
ATOM 14272 C CA . GLU E 2 237 ? 21.344 -2.381 39.617 1.00 146.80 738 GLU E CA 1
ATOM 14273 C C . GLU E 2 237 ? 20.284 -2.226 38.526 1.00 144.19 738 GLU E C 1
ATOM 14274 O O . GLU E 2 237 ? 20.335 -1.294 37.724 1.00 145.07 738 GLU E O 1
ATOM 14280 N N . GLU E 2 238 ? 19.324 -3.148 38.507 1.00 136.24 739 GLU E N 1
ATOM 14281 C CA . GLU E 2 238 ? 18.265 -3.157 37.499 1.00 133.05 739 GLU E CA 1
ATOM 14282 C C . GLU E 2 238 ? 17.263 -2.016 37.672 1.00 125.80 739 GLU E C 1
ATOM 14283 O O . GLU E 2 238 ? 16.668 -1.554 36.697 1.00 122.11 739 GLU E O 1
ATOM 14289 N N . ILE E 2 239 ? 17.075 -1.569 38.910 1.00 121.72 740 ILE E N 1
ATOM 14290 C CA . ILE E 2 239 ? 16.151 -0.474 39.198 1.00 113.02 740 ILE E CA 1
ATOM 14291 C C . ILE E 2 239 ? 16.719 0.837 38.667 1.00 117.09 740 ILE E C 1
ATOM 14292 O O . ILE E 2 239 ? 15.982 1.701 38.196 1.00 119.03 740 ILE E O 1
ATOM 14297 N N . SER E 2 240 ? 18.041 0.967 38.727 1.00 118.91 741 SER E N 1
ATOM 14298 C CA . SER E 2 240 ? 18.729 2.172 38.270 1.00 118.19 741 SER E CA 1
ATOM 14299 C C . SER E 2 240 ? 18.508 2.464 36.784 1.00 118.95 741 SER E C 1
ATOM 14300 O O . SER E 2 240 ? 18.769 3.575 36.322 1.00 118.44 741 SER E O 1
ATOM 14303 N N . ARG E 2 241 ? 18.030 1.470 36.038 1.00 126.20 742 ARG E N 1
ATOM 14304 C CA . ARG E 2 241 ? 17.899 1.603 34.591 1.00 131.22 742 ARG E CA 1
ATOM 14305 C C . ARG E 2 241 ? 16.652 2.378 34.159 1.00 126.45 742 ARG E C 1
ATOM 14306 O O . ARG E 2 241 ? 16.297 2.375 32.980 1.00 131.08 742 ARG E O 1
ATOM 14314 N N . GLN E 2 242 ? 15.991 3.040 35.105 1.00 119.90 743 GLN E N 1
ATOM 14315 C CA . GLN E 2 242 ? 14.874 3.919 34.769 1.00 112.91 743 GLN E CA 1
ATOM 14316 C C . GLN E 2 242 ? 15.157 5.331 35.274 1.00 109.04 743 GLN E C 1
ATOM 14317 O O . GLN E 2 242 ? 16.028 5.537 36.119 1.00 107.70 743 GLN E O 1
ATOM 14323 N N . ARG E 2 243 ? 14.412 6.299 34.751 1.00 106.21 744 ARG E N 1
ATOM 14324 C CA . ARG E 2 243 ? 14.761 7.704 34.914 1.00 103.17 744 ARG E CA 1
ATOM 14325 C C . ARG E 2 243 ? 14.387 8.265 36.287 1.00 103.20 744 ARG E C 1
ATOM 14326 O O . ARG E 2 243 ? 15.252 8.725 37.031 1.00 101.63 744 ARG E O 1
ATOM 14334 N N . LYS E 2 244 ? 13.099 8.231 36.614 1.00 107.05 745 LYS E N 1
ATOM 14335 C CA . LYS E 2 244 ? 12.597 8.896 37.814 1.00 103.31 745 LYS E CA 1
ATOM 14336 C C . LYS E 2 244 ? 12.424 7.973 39.023 1.00 93.59 745 LYS E C 1
ATOM 14337 O O . LYS E 2 244 ? 12.107 6.792 38.884 1.00 89.52 745 LYS E O 1
ATOM 14343 N N . SER E 2 245 ? 12.644 8.535 40.209 1.00 93.77 746 SER E N 1
ATOM 14344 C CA . SER E 2 245 ? 12.365 7.859 41.475 1.00 95.70 746 SER E CA 1
ATOM 14345 C C . SER E 2 245 ? 11.577 8.770 42.414 1.00 86.68 746 SER E C 1
ATOM 14346 O O . SER E 2 245 ? 11.960 9.919 42.638 1.00 83.84 746 SER E O 1
ATOM 14349 N N . PRO E 2 246 ? 10.472 8.256 42.975 1.00 83.25 747 PRO E N 1
ATOM 14350 C CA . PRO E 2 246 ? 9.598 9.061 43.839 1.00 80.38 747 PRO E CA 1
ATOM 14351 C C . PRO E 2 246 ? 10.266 9.467 45.148 1.00 78.04 747 PRO E C 1
ATOM 14352 O O . PRO E 2 246 ? 9.768 10.356 45.839 1.00 71.67 747 PRO E O 1
ATOM 14356 N N . ILE E 2 247 ? 11.385 8.828 45.473 1.00 83.05 748 ILE E N 1
ATOM 14357 C CA . ILE E 2 247 ? 12.136 9.168 46.672 1.00 73.27 748 ILE E CA 1
ATOM 14358 C C . ILE E 2 247 ? 13.510 9.710 46.302 1.00 73.80 748 ILE E C 1
ATOM 14359 O O . ILE E 2 247 ? 14.326 10.015 47.172 1.00 74.18 748 ILE E O 1
ATOM 14364 N N . GLY E 2 248 ? 13.757 9.836 45.003 1.00 74.94 749 GLY E N 1
ATOM 14365 C CA . GLY E 2 248 ? 15.041 10.302 44.521 1.00 83.89 749 GLY E CA 1
ATOM 14366 C C . GLY E 2 248 ? 16.031 9.159 44.447 1.00 91.44 749 GLY E C 1
ATOM 14367 O O . GLY E 2 248 ? 15.673 8.005 44.685 1.00 92.86 749 GLY E O 1
ATOM 14368 N N . TRP E 2 249 ? 17.280 9.480 44.120 1.00 91.15 750 TRP E N 1
ATOM 14369 C CA . TRP E 2 249 ? 18.320 8.466 44.004 1.00 92.42 750 TRP E CA 1
ATOM 14370 C C . TRP E 2 249 ? 19.386 8.637 45.078 1.00 93.65 750 TRP E C 1
ATOM 14371 O O . TRP E 2 249 ? 20.180 7.730 45.324 1.00 93.86 750 TRP E O 1
ATOM 14382 N N . GLU E 2 250 ? 19.408 9.807 45.707 1.00 92.48 751 GLU E N 1
ATOM 14383 C CA . GLU E 2 250 ? 20.270 10.036 46.862 1.00 87.80 751 GLU E CA 1
ATOM 14384 C C . GLU E 2 250 ? 20.071 8.964 47.944 1.00 91.24 751 GLU E C 1
ATOM 14385 O O . GLU E 2 250 ? 21.049 8.526 48.551 1.00 99.10 751 GLU E O 1
ATOM 14391 N N . PRO E 2 251 ? 18.810 8.549 48.209 1.00 87.30 752 PRO E N 1
ATOM 14392 C CA . PRO E 2 251 ? 18.675 7.392 49.101 1.00 82.99 752 PRO E CA 1
ATOM 14393 C C . PRO E 2 251 ? 19.393 6.151 48.573 1.00 87.31 752 PRO E C 1
ATOM 14394 O O . PRO E 2 251 ? 20.060 5.466 49.345 1.00 84.70 752 PRO E O 1
ATOM 14398 N N . PHE E 2 252 ? 19.259 5.875 47.278 1.00 93.68 753 PHE E N 1
ATOM 14399 C CA . PHE E 2 252 ? 19.939 4.737 46.664 1.00 95.63 753 PHE E CA 1
ATOM 14400 C C . PHE E 2 252 ? 21.454 4.840 46.796 1.00 99.49 753 PHE E C 1
ATOM 14401 O O . PHE E 2 252 ? 22.129 3.847 47.049 1.00 93.33 753 PHE E O 1
ATOM 14409 N N . PHE E 2 253 ? 21.985 6.045 46.624 1.00 112.41 754 PHE E N 1
ATOM 14410 C CA . PHE E 2 253 ? 23.414 6.270 46.800 1.00 120.15 754 PHE E CA 1
ATOM 14411 C C . PHE E 2 253 ? 23.859 5.955 48.224 1.00 119.28 754 PHE E C 1
ATOM 14412 O O . PHE E 2 253 ? 24.621 5.017 48.455 1.00 125.34 754 PHE E O 1
ATOM 14420 N N . ASN E 2 254 ? 23.374 6.752 49.170 1.00 115.18 755 ASN E N 1
ATOM 14421 C CA . ASN E 2 254 ? 23.813 6.680 50.558 1.00 106.72 755 ASN E CA 1
ATOM 14422 C C . ASN E 2 254 ? 23.541 5.332 51.227 1.00 108.88 755 ASN E C 1
ATOM 14423 O O . ASN E 2 254 ? 24.356 4.850 52.014 1.00 109.47 755 ASN E O 1
ATOM 14428 N N . GLN E 2 255 ? 22.402 4.722 50.912 1.00 107.05 756 GLN E N 1
ATOM 14429 C CA . GLN E 2 255 ? 22.024 3.462 51.546 1.00 105.88 756 GLN E CA 1
ATOM 14430 C C . GLN E 2 255 ? 22.900 2.312 51.050 1.00 111.08 756 GLN E C 1
ATOM 14431 O O . GLN E 2 255 ? 23.229 1.404 51.812 1.00 114.56 756 GLN E O 1
ATOM 14437 N N . VAL E 2 256 ? 23.275 2.357 49.774 1.00 114.31 757 VAL E N 1
ATOM 14438 C CA . VAL E 2 256 ? 24.117 1.319 49.182 1.00 119.10 757 VAL E CA 1
ATOM 14439 C C . VAL E 2 256 ? 25.572 1.463 49.626 1.00 126.19 757 VAL E C 1
ATOM 14440 O O . VAL E 2 256 ? 26.233 0.467 49.934 1.00 131.07 757 VAL E O 1
ATOM 14444 N N . LEU E 2 257 ? 26.062 2.700 49.661 1.00 127.27 758 LEU E N 1
ATOM 14445 C CA . LEU E 2 257 ? 27.412 2.983 50.144 1.00 128.67 758 LEU E CA 1
ATOM 14446 C C . LEU E 2 257 ? 27.590 2.381 51.535 1.00 135.36 758 LEU E C 1
ATOM 14447 O O . LEU E 2 257 ? 28.594 1.726 51.816 1.00 134.40 758 LEU E O 1
ATOM 14452 N N . GLN E 2 258 ? 26.605 2.612 52.398 1.00 143.21 759 GLN E N 1
ATOM 14453 C CA . GLN E 2 258 ? 26.599 2.038 53.737 1.00 151.10 759 GLN E CA 1
ATOM 14454 C C . GLN E 2 258 ? 26.530 0.517 53.673 1.00 161.68 759 GLN E C 1
ATOM 14455 O O . GLN E 2 258 ? 25.579 -0.044 53.128 1.00 159.07 759 GLN E O 1
ATOM 14461 N N . ALA E 2 259 ? 27.535 -0.136 54.252 1.00 177.88 760 ALA E N 1
ATOM 14462 C CA . ALA E 2 259 ? 27.654 -1.594 54.245 1.00 188.21 760 ALA E CA 1
ATOM 14463 C C . ALA E 2 259 ? 27.398 -2.221 52.875 1.00 192.44 760 ALA E C 1
ATOM 14464 O O . ALA E 2 259 ? 26.455 -2.993 52.708 1.00 191.18 760 ALA E O 1
ATOM 14466 N N . GLY E 2 260 ? 28.233 -1.888 51.897 1.00 189.35 761 GLY E N 1
ATOM 14467 C CA . GLY E 2 260 ? 28.105 -2.474 50.575 1.00 179.29 761 GLY E CA 1
ATOM 14468 C C . GLY E 2 260 ? 29.214 -2.098 49.612 1.00 164.01 761 GLY E C 1
ATOM 14469 O O . GLY E 2 260 ? 30.349 -1.851 50.018 1.00 161.41 761 GLY E O 1
ATOM 14470 N N . ASN E 2 261 ? 28.877 -2.055 48.326 1.00 149.60 762 ASN E N 1
ATOM 14471 C CA . ASN E 2 261 ? 29.844 -1.746 47.279 1.00 143.46 762 ASN E CA 1
ATOM 14472 C C . ASN E 2 261 ? 29.877 -0.263 46.943 1.00 138.78 762 ASN E C 1
ATOM 14473 O O . ASN E 2 261 ? 28.878 0.292 46.487 1.00 132.93 762 ASN E O 1
ATOM 14478 N N . PRO E 2 262 ? 31.030 0.384 47.168 1.00 139.72 763 PRO E N 1
ATOM 14479 C CA . PRO E 2 262 ? 31.259 1.748 46.682 1.00 136.37 763 PRO E CA 1
ATOM 14480 C C . PRO E 2 262 ? 31.102 1.834 45.165 1.00 133.75 763 PRO E C 1
ATOM 14481 O O . PRO E 2 262 ? 30.758 2.891 44.634 1.00 127.74 763 PRO E O 1
ATOM 14485 N N . ARG E 2 263 ? 31.359 0.718 44.487 1.00 138.43 764 ARG E N 1
ATOM 14486 C CA . ARG E 2 263 ? 31.222 0.625 43.038 1.00 142.64 764 ARG E CA 1
ATOM 14487 C C . ARG E 2 263 ? 29.789 0.896 42.592 1.00 146.51 764 ARG E C 1
ATOM 14488 O O . ARG E 2 263 ? 29.533 1.848 41.856 1.00 148.09 764 ARG E O 1
ATOM 14490 N N . LEU E 2 264 ? 28.863 0.049 43.038 1.00 149.50 765 LEU E N 1
ATOM 14491 C CA . LEU E 2 264 ? 27.454 0.169 42.665 1.00 146.32 765 LEU E CA 1
ATOM 14492 C C . LEU E 2 264 ? 26.869 1.505 43.112 1.00 138.06 765 LEU E C 1
ATOM 14493 O O . LEU E 2 264 ? 26.013 2.074 42.435 1.00 137.06 765 LEU E O 1
ATOM 14498 N N . ALA E 2 265 ? 27.336 1.993 44.256 1.00 132.25 766 ALA E N 1
ATOM 14499 C CA . ALA E 2 265 ? 26.889 3.271 44.796 1.00 127.10 766 ALA E CA 1
ATOM 14500 C C . ALA E 2 265 ? 27.141 4.397 43.800 1.00 126.55 766 ALA E C 1
ATOM 14501 O O . ALA E 2 265 ? 26.250 5.193 43.507 1.00 126.10 766 ALA E O 1
ATOM 14503 N N . ALA E 2 266 ? 28.366 4.456 43.290 1.00 128.54 767 ALA E N 1
ATOM 14504 C CA . ALA E 2 266 ? 28.801 5.537 42.410 1.00 129.15 767 ALA E CA 1
ATOM 14505 C C . ALA E 2 266 ? 27.980 5.641 41.124 1.00 131.43 767 ALA E C 1
ATOM 14506 O O . ALA E 2 266 ? 28.000 6.674 40.458 1.00 135.91 767 ALA E O 1
ATOM 14508 N N . THR E 2 267 ? 27.277 4.572 40.763 1.00 131.42 768 THR E N 1
ATOM 14509 C CA . THR E 2 267 ? 26.503 4.561 39.523 1.00 128.53 768 THR E CA 1
ATOM 14510 C C . THR E 2 267 ? 25.200 5.350 39.639 1.00 123.06 768 THR E C 1
ATOM 14511 O O . THR E 2 267 ? 24.417 5.406 38.690 1.00 122.51 768 THR E O 1
ATOM 14515 N N . PHE E 2 268 ? 24.966 5.958 40.798 1.00 114.30 769 PHE E N 1
ATOM 14516 C CA . PHE E 2 268 ? 23.741 6.720 41.016 1.00 108.54 769 PHE E CA 1
ATOM 14517 C C . PHE E 2 268 ? 23.966 8.218 40.834 1.00 108.73 769 PHE E C 1
ATOM 14518 O O . PHE E 2 268 ? 23.019 8.975 40.639 1.00 116.10 769 PHE E O 1
ATOM 14526 N N . ILE E 2 269 ? 25.220 8.644 40.921 1.00 126.86 770 ILE E N 1
ATOM 14527 C CA . ILE E 2 269 ? 25.627 9.903 40.315 1.00 130.16 770 ILE E CA 1
ATOM 14528 C C . ILE E 2 269 ? 25.936 9.635 38.844 1.00 152.93 770 ILE E C 1
ATOM 14529 O O . ILE E 2 269 ? 26.636 8.674 38.524 1.00 158.74 770 ILE E O 1
ATOM 14534 N N . PRO E 2 270 ? 25.418 10.478 37.939 1.00 167.12 771 PRO E N 1
ATOM 14535 C CA . PRO E 2 270 ? 24.657 11.701 38.197 1.00 164.28 771 PRO E CA 1
ATOM 14536 C C . PRO E 2 270 ? 23.157 11.581 37.925 1.00 157.30 771 PRO E C 1
ATOM 14537 O O . PRO E 2 270 ? 22.603 12.413 37.205 1.00 155.56 771 PRO E O 1
ATOM 14541 N N . LYS E 2 271 ? 22.517 10.558 38.483 1.00 138.58 772 LYS E N 1
ATOM 14542 C CA . LYS E 2 271 ? 21.060 10.459 38.441 1.00 119.10 772 LYS E CA 1
ATOM 14543 C C . LYS E 2 271 ? 20.445 11.344 39.523 1.00 112.33 772 LYS E C 1
ATOM 14544 O O . LYS E 2 271 ? 19.229 11.513 39.583 1.00 109.82 772 LYS E O 1
ATOM 14550 N N . CYS E 2 272 ? 21.300 11.908 40.371 1.00 115.20 773 CYS E N 1
ATOM 14551 C CA . CYS E 2 272 ? 20.862 12.679 41.529 1.00 120.25 773 CYS E CA 1
ATOM 14552 C C . CYS E 2 272 ? 20.427 14.091 41.149 1.00 126.69 773 CYS E C 1
ATOM 14553 O O . CYS E 2 272 ? 21.250 15.004 41.052 1.00 127.09 773 CYS E O 1
ATOM 14556 N N . THR E 2 273 ? 19.127 14.256 40.932 1.00 132.02 774 THR E N 1
ATOM 14557 C CA . THR E 2 273 ? 18.562 15.538 40.531 1.00 130.94 774 THR E CA 1
ATOM 14558 C C . THR E 2 273 ? 18.718 16.594 41.622 1.00 136.64 774 THR E C 1
ATOM 14559 O O . THR E 2 273 ? 19.211 17.693 41.371 1.00 139.67 774 THR E O 1
ATOM 14563 N N . ASN E 2 274 ? 18.291 16.249 42.833 1.00 138.78 775 ASN E N 1
ATOM 14564 C CA . ASN E 2 274 ? 18.317 17.174 43.960 1.00 140.44 775 ASN E CA 1
ATOM 14565 C C . ASN E 2 274 ? 19.644 17.143 44.719 1.00 138.22 775 ASN E C 1
ATOM 14566 O O . ASN E 2 274 ? 19.750 16.504 45.767 1.00 142.31 775 ASN E O 1
ATOM 14571 N N . LEU E 2 275 ? 20.652 17.831 44.189 1.00 135.82 776 LEU E N 1
ATOM 14572 C CA . LEU E 2 275 ? 21.979 17.833 44.802 1.00 133.25 776 LEU E CA 1
ATOM 14573 C C . LEU E 2 275 ? 22.561 19.238 44.968 1.00 132.55 776 LEU E C 1
ATOM 14574 O O . LEU E 2 275 ? 22.170 20.172 44.269 1.00 130.73 776 LEU E O 1
ATOM 14579 N N . GLU E 2 276 ? 23.502 19.372 45.899 1.00 138.01 777 GLU E N 1
ATOM 14580 C CA . GLU E 2 276 ? 24.191 20.638 46.141 1.00 143.71 777 GLU E CA 1
ATOM 14581 C C . GLU E 2 276 ? 25.505 20.712 45.368 1.00 145.79 777 GLU E C 1
ATOM 14582 O O . GLU E 2 276 ? 26.166 19.693 45.174 1.00 142.27 777 GLU E O 1
ATOM 14588 N N . PRO E 2 277 ? 25.872 21.920 44.905 1.00 154.51 778 PRO E N 1
ATOM 14589 C CA . PRO E 2 277 ? 27.089 22.175 44.122 1.00 160.07 778 PRO E CA 1
ATOM 14590 C C . PRO E 2 277 ? 28.352 21.554 44.714 1.00 171.47 778 PRO E C 1
ATOM 14591 O O . PRO E 2 277 ? 28.582 21.657 45.919 1.00 170.46 778 PRO E O 1
ATOM 14595 N N . GLY E 2 278 ? 29.156 20.923 43.862 1.00 184.24 779 GLY E N 1
ATOM 14596 C CA . GLY E 2 278 ? 30.424 20.345 44.268 1.00 186.67 779 GLY E CA 1
ATOM 14597 C C . GLY E 2 278 ? 30.300 19.269 45.329 1.00 186.04 779 GLY E C 1
ATOM 14598 O O . GLY E 2 278 ? 31.159 19.144 46.202 1.00 188.79 779 GLY E O 1
ATOM 14599 N N . GLN E 2 279 ? 29.232 18.484 45.252 1.00 177.90 780 GLN E N 1
ATOM 14600 C CA . GLN E 2 279 ? 29.028 17.387 46.187 1.00 172.08 780 GLN E CA 1
ATOM 14601 C C . GLN E 2 279 ? 29.145 16.061 45.451 1.00 167.83 780 GLN E C 1
ATOM 14602 O O . GLN E 2 279 ? 29.426 15.026 46.055 1.00 168.79 780 GLN E O 1
ATOM 14608 N N . THR E 2 280 ? 28.916 16.105 44.141 1.00 162.52 781 THR E N 1
ATOM 14609 C CA . THR E 2 280 ? 29.178 14.970 43.263 1.00 158.81 781 THR E CA 1
ATOM 14610 C C . THR E 2 280 ? 30.623 14.515 43.419 1.00 154.73 781 THR E C 1
ATOM 14611 O O . THR E 2 280 ? 30.926 13.326 43.339 1.00 157.42 781 THR E O 1
ATOM 14615 N N . ILE E 2 281 ? 31.506 15.483 43.640 1.00 148.98 782 ILE E N 1
ATOM 14616 C CA . ILE E 2 281 ? 32.923 15.218 43.843 1.00 143.50 782 ILE E CA 1
ATOM 14617 C C . ILE E 2 281 ? 33.139 14.440 45.137 1.00 138.79 782 ILE E C 1
ATOM 14618 O O . ILE E 2 281 ? 33.747 13.369 45.135 1.00 136.79 782 ILE E O 1
ATOM 14623 N N . THR E 2 282 ? 32.638 14.994 46.239 1.00 135.11 783 THR E N 1
ATOM 14624 C CA . THR E 2 282 ? 32.773 14.376 47.555 1.00 131.72 783 THR E CA 1
ATOM 14625 C C . THR E 2 282 ? 32.168 12.974 47.586 1.00 130.58 783 THR E C 1
ATOM 14626 O O . THR E 2 282 ? 32.591 12.123 48.369 1.00 129.92 783 THR E O 1
ATOM 14630 N N . MET E 2 283 ? 31.179 12.742 46.728 1.00 132.27 784 MET E N 1
ATOM 14631 C CA . MET E 2 283 ? 30.535 11.437 46.625 1.00 135.33 784 MET E CA 1
ATOM 14632 C C . MET E 2 283 ? 31.445 10.387 45.991 1.00 140.11 784 MET E C 1
ATOM 14633 O O . MET E 2 283 ? 31.539 9.264 46.487 1.00 139.27 784 MET E O 1
ATOM 14638 N N . TYR E 2 284 ? 32.103 10.748 44.892 1.00 139.68 785 TYR E N 1
ATOM 14639 C CA . TYR E 2 284 ? 33.087 9.862 44.275 1.00 136.67 785 TYR E CA 1
ATOM 14640 C C . TYR E 2 284 ? 34.239 9.568 45.232 1.00 138.61 785 TYR E C 1
ATOM 14641 O O . TYR E 2 284 ? 34.818 8.483 45.200 1.00 140.45 785 TYR E O 1
ATOM 14650 N N . GLU E 2 285 ? 34.574 10.544 46.072 1.00 137.60 786 GLU E N 1
ATOM 14651 C CA . GLU E 2 285 ? 35.579 10.346 47.109 1.00 138.06 786 GLU E CA 1
ATOM 14652 C C . GLU E 2 285 ? 35.154 9.240 48.065 1.00 142.48 786 GLU E C 1
ATOM 14653 O O . GLU E 2 285 ? 35.913 8.306 48.324 1.00 143.12 786 GLU E O 1
ATOM 14659 N N . LYS E 2 286 ? 33.935 9.357 48.586 1.00 145.22 787 LYS E N 1
ATOM 14660 C CA . LYS E 2 286 ? 33.395 8.389 49.535 1.00 148.15 787 LYS E CA 1
ATOM 14661 C C . LYS E 2 286 ? 33.296 6.996 48.918 1.00 155.56 787 LYS E C 1
ATOM 14662 O O . LYS E 2 286 ? 33.297 5.991 49.628 1.00 155.76 787 LYS E O 1
ATOM 14668 N N . CYS E 2 287 ? 33.206 6.942 47.592 1.00 163.18 788 CYS E N 1
ATOM 14669 C CA . CYS E 2 287 ? 33.186 5.673 46.875 1.00 173.99 788 CYS E CA 1
ATOM 14670 C C . CYS E 2 287 ? 34.598 5.122 46.682 1.00 185.25 788 CYS E C 1
ATOM 14671 O O . CYS E 2 287 ? 34.788 4.087 46.046 1.00 188.61 788 CYS E O 1
ATOM 14674 N N . GLY E 2 288 ? 35.590 5.826 47.217 1.00 193.82 789 GLY E N 1
ATOM 14675 C CA . GLY E 2 288 ? 36.968 5.378 47.133 1.00 199.47 789 GLY E CA 1
ATOM 14676 C C . GLY E 2 288 ? 37.581 5.565 45.758 1.00 200.78 789 GLY E C 1
ATOM 14677 O O . GLY E 2 288 ? 38.666 5.056 45.479 1.00 203.56 789 GLY E O 1
ATOM 14678 N N . MET E 2 289 ? 36.887 6.300 44.896 1.00 191.83 790 MET E N 1
ATOM 14679 C CA . MET E 2 289 ? 37.367 6.547 43.542 1.00 184.79 790 MET E CA 1
ATOM 14680 C C . MET E 2 289 ? 38.018 7.920 43.436 1.00 182.42 790 MET E C 1
ATOM 14681 O O . MET E 2 289 ? 37.444 8.844 42.861 1.00 180.52 790 MET E O 1
ATOM 14686 N N . ARG E 2 290 ? 39.216 8.043 44.000 1.00 182.50 791 ARG E N 1
ATOM 14687 C CA . ARG E 2 290 ? 39.954 9.302 44.002 1.00 179.80 791 ARG E CA 1
ATOM 14688 C C . ARG E 2 290 ? 40.249 9.778 42.583 1.00 171.31 791 ARG E C 1
ATOM 14689 O O . ARG E 2 290 ? 40.278 10.980 42.314 1.00 168.99 791 ARG E O 1
ATOM 14697 N N . VAL E 2 291 ? 40.467 8.826 41.681 1.00 166.79 792 VAL E N 1
ATOM 14698 C CA . VAL E 2 291 ? 40.721 9.130 40.276 1.00 160.50 792 VAL E CA 1
ATOM 14699 C C . VAL E 2 291 ? 39.514 9.793 39.616 1.00 155.71 792 VAL E C 1
ATOM 14700 O O . VAL E 2 291 ? 39.630 10.870 39.032 1.00 156.64 792 VAL E O 1
ATOM 14704 N N . LYS E 2 292 ? 38.359 9.141 39.709 1.00 150.08 793 LYS E N 1
ATOM 14705 C CA . LYS E 2 292 ? 37.138 9.649 39.088 1.00 144.94 793 LYS E CA 1
ATOM 14706 C C . LYS E 2 292 ? 36.581 10.858 39.835 1.00 142.94 793 LYS E C 1
ATOM 14707 O O . LYS E 2 292 ? 35.815 11.645 39.275 1.00 137.37 793 LYS E O 1
ATOM 14713 N N . ALA E 2 293 ? 36.959 10.996 41.102 1.00 146.11 794 ALA E N 1
ATOM 14714 C CA . ALA E 2 293 ? 36.579 12.166 41.885 1.00 145.42 794 ALA E CA 1
ATOM 14715 C C . ALA E 2 293 ? 37.253 13.396 41.300 1.00 146.09 794 ALA E C 1
ATOM 14716 O O . ALA E 2 293 ? 36.625 14.440 41.125 1.00 140.46 794 ALA E O 1
ATOM 14718 N N . ALA E 2 294 ? 38.546 13.260 41.018 1.00 154.47 795 ALA E N 1
ATOM 14719 C CA . ALA E 2 294 ? 39.324 14.311 40.373 1.00 158.46 795 ALA E CA 1
ATOM 14720 C C . ALA E 2 294 ? 38.778 14.634 38.988 1.00 160.00 795 ALA E C 1
ATOM 14721 O O . ALA E 2 294 ? 38.667 15.799 38.612 1.00 161.21 795 ALA E O 1
ATOM 14723 N N . GLU E 2 295 ? 38.448 13.590 38.234 1.00 157.09 796 GLU E N 1
ATOM 14724 C CA . GLU E 2 295 ? 37.893 13.745 36.894 1.00 155.82 796 GLU E CA 1
ATOM 14725 C C . GLU E 2 295 ? 36.593 14.546 36.925 1.00 156.12 796 GLU E C 1
ATOM 14726 O O . GLU E 2 295 ? 36.335 15.364 36.041 1.00 152.21 796 GLU E O 1
ATOM 14732 N N . GLU E 2 296 ? 35.779 14.308 37.949 1.00 160.31 797 GLU E N 1
ATOM 14733 C CA . GLU E 2 296 ? 34.532 15.044 38.127 1.00 160.47 797 GLU E CA 1
ATOM 14734 C C . GLU E 2 296 ? 34.801 16.461 38.627 1.00 158.74 797 GLU E C 1
ATOM 14735 O O . GLU E 2 296 ? 34.097 17.403 38.265 1.00 156.79 797 GLU E O 1
ATOM 14741 N N . ALA E 2 297 ? 35.826 16.600 39.463 1.00 161.30 798 ALA E N 1
ATOM 14742 C CA . ALA E 2 297 ? 36.230 17.899 39.989 1.00 163.34 798 ALA E CA 1
ATOM 14743 C C . ALA E 2 297 ? 36.599 18.875 38.876 1.00 167.30 798 ALA E C 1
ATOM 14744 O O . ALA E 2 297 ? 36.401 20.083 39.006 1.00 168.36 798 ALA E O 1
ATOM 14746 N N . VAL E 2 298 ? 37.136 18.342 37.783 1.00 171.84 799 VAL E N 1
ATOM 14747 C CA . VAL E 2 298 ? 37.577 19.158 36.656 1.00 174.38 799 VAL E CA 1
ATOM 14748 C C . VAL E 2 298 ? 36.401 19.681 35.832 1.00 171.29 799 VAL E C 1
ATOM 14749 O O . VAL E 2 298 ? 36.374 20.851 35.448 1.00 173.09 799 VAL E O 1
ATOM 14753 N N . ARG E 2 299 ? 35.427 18.811 35.575 1.00 165.45 800 ARG E N 1
ATOM 14754 C CA . ARG E 2 299 ? 34.277 19.158 34.744 1.00 160.30 800 ARG E CA 1
ATOM 14755 C C . ARG E 2 299 ? 33.481 20.330 35.319 1.00 160.64 800 ARG E C 1
ATOM 14756 O O . ARG E 2 299 ? 32.895 21.120 34.575 1.00 159.21 800 ARG E O 1
ATOM 14764 N N . LEU E 2 300 ? 33.479 20.448 36.644 1.00 161.59 801 LEU E N 1
ATOM 14765 C CA . LEU E 2 300 ? 32.773 21.533 37.320 1.00 159.88 801 LEU E CA 1
ATOM 14766 C C . LEU E 2 300 ? 33.648 22.775 37.447 1.00 163.10 801 LEU E C 1
ATOM 14767 O O . LEU E 2 300 ? 33.244 23.767 38.055 1.00 159.84 801 LEU E O 1
ATOM 14772 N N . LYS E 2 301 ? 34.848 22.700 36.875 1.00 171.26 802 LYS E N 1
ATOM 14773 C CA . LYS E 2 301 ? 35.817 23.793 36.906 1.00 177.61 802 LYS E CA 1
ATOM 14774 C C . LYS E 2 301 ? 36.158 24.218 38.332 1.00 184.55 802 LYS E C 1
ATOM 14775 O O . LYS E 2 301 ? 36.300 25.406 38.619 1.00 184.40 802 LYS E O 1
ATOM 14777 N N . ASP E 2 302 ? 36.294 23.240 39.219 1.00 191.42 803 ASP E N 1
ATOM 14778 C CA . ASP E 2 302 ? 36.754 23.500 40.577 1.00 198.12 803 ASP E CA 1
ATOM 14779 C C . ASP E 2 302 ? 38.145 22.907 40.760 1.00 208.28 803 ASP E C 1
ATOM 14780 O O . ASP E 2 302 ? 38.297 21.826 41.326 1.00 210.21 803 ASP E O 1
ATOM 14785 N N . THR E 2 303 ? 39.157 23.622 40.276 1.00 211.78 804 THR E N 1
ATOM 14786 C CA . THR E 2 303 ? 40.543 23.165 40.351 1.00 215.43 804 THR E CA 1
ATOM 14787 C C . THR E 2 303 ? 41.087 23.126 41.781 1.00 218.15 804 THR E C 1
ATOM 14788 O O . THR E 2 303 ? 42.092 22.468 42.048 1.00 223.03 804 THR E O 1
ATOM 14792 N N . GLU E 2 304 ? 40.449 23.858 42.691 1.00 208.62 805 GLU E N 1
ATOM 14793 C CA . GLU E 2 304 ? 40.875 23.843 44.086 1.00 207.23 805 GLU E CA 1
ATOM 14794 C C . GLU E 2 304 ? 40.661 22.447 44.666 1.00 207.22 805 GLU E C 1
ATOM 14795 O O . GLU E 2 304 ? 41.486 21.949 45.435 1.00 205.76 805 GLU E O 1
ATOM 14801 N N . ALA E 2 305 ? 39.545 21.826 44.295 1.00 209.23 806 ALA E N 1
ATOM 14802 C CA . ALA E 2 305 ? 39.282 20.432 44.640 1.00 214.63 806 ALA E CA 1
ATOM 14803 C C . ALA E 2 305 ? 40.292 19.514 43.959 1.00 224.22 806 ALA E C 1
ATOM 14804 O O . ALA E 2 305 ? 40.694 18.493 44.517 1.00 227.55 806 ALA E O 1
ATOM 14806 N N . TRP E 2 306 ? 40.690 19.885 42.745 1.00 229.05 807 TRP E N 1
ATOM 14807 C CA . TRP E 2 306 ? 41.711 19.156 41.997 1.00 231.64 807 TRP E CA 1
ATOM 14808 C C . TRP E 2 306 ? 43.048 19.209 42.731 1.00 232.46 807 TRP E C 1
ATOM 14809 O O . TRP E 2 306 ? 43.831 18.261 42.680 1.00 237.04 807 TRP E O 1
ATOM 14820 N N . ASN E 2 307 ? 43.302 20.325 43.410 1.00 225.42 808 ASN E N 1
ATOM 14821 C CA . ASN E 2 307 ? 44.509 20.479 44.214 1.00 217.26 808 ASN E CA 1
ATOM 14822 C C . ASN E 2 307 ? 44.516 19.501 45.383 1.00 211.74 808 ASN E C 1
ATOM 14823 O O . ASN E 2 307 ? 45.513 18.827 45.641 1.00 213.22 808 ASN E O 1
ATOM 14828 N N . ARG E 2 308 ? 43.390 19.432 46.085 1.00 204.26 809 ARG E N 1
ATOM 14829 C CA . ARG E 2 308 ? 43.254 18.583 47.261 1.00 199.33 809 ARG E CA 1
ATOM 14830 C C . ARG E 2 308 ? 43.315 17.097 46.914 1.00 197.95 809 ARG E C 1
ATOM 14831 O O . ARG E 2 308 ? 43.889 16.300 47.657 1.00 199.81 809 ARG E O 1
ATOM 14839 N N . LEU E 2 309 ? 42.731 16.734 45.777 1.00 193.68 810 LEU E N 1
ATOM 14840 C CA . LEU E 2 309 ? 42.693 15.339 45.345 1.00 190.28 810 LEU E CA 1
ATOM 14841 C C . LEU E 2 309 ? 44.048 14.880 44.821 1.00 191.02 810 LEU E C 1
ATOM 14842 O O . LEU E 2 309 ? 44.406 13.708 44.941 1.00 191.18 810 LEU E O 1
ATOM 14847 N N . LEU E 2 310 ? 44.798 15.806 44.234 1.00 196.60 811 LEU E N 1
ATOM 14848 C CA . LEU E 2 310 ? 46.140 15.498 43.760 1.00 198.61 811 LEU E CA 1
ATOM 14849 C C . LEU E 2 310 ? 47.105 15.446 44.941 1.00 209.65 811 LEU E C 1
ATOM 14850 O O . LEU E 2 310 ? 48.022 14.627 44.969 1.00 210.65 811 LEU E O 1
ATOM 14855 N N . GLU E 2 311 ? 46.886 16.325 45.916 1.00 215.27 812 GLU E N 1
ATOM 14856 C CA . GLU E 2 311 ? 47.683 16.338 47.139 1.00 219.35 812 GLU E CA 1
ATOM 14857 C C . GLU E 2 311 ? 47.418 15.081 47.963 1.00 223.92 812 GLU E C 1
ATOM 14858 O O . GLU E 2 311 ? 48.317 14.557 48.623 1.00 230.59 812 GLU E O 1
ATOM 14864 N N . ALA E 2 312 ? 46.178 14.600 47.913 1.00 224.17 813 ALA E N 1
ATOM 14865 C CA . ALA E 2 312 ? 45.799 13.359 48.582 1.00 223.37 813 ALA E CA 1
ATOM 14866 C C . ALA E 2 312 ? 46.640 12.199 48.064 1.00 222.80 813 ALA E C 1
ATOM 14867 O O . ALA E 2 312 ? 47.205 11.432 48.845 1.00 223.65 813 ALA E O 1
ATOM 14869 N N . ALA E 2 313 ? 46.717 12.075 46.743 1.00 221.01 814 ALA E N 1
ATOM 14870 C CA . ALA E 2 313 ? 47.590 11.088 46.122 1.00 222.92 814 ALA E CA 1
ATOM 14871 C C . ALA E 2 313 ? 49.036 11.537 46.294 1.00 226.98 814 ALA E C 1
ATOM 14872 O O . ALA E 2 313 ? 49.739 11.068 47.188 1.00 231.68 814 ALA E O 1
ATOM 14874 N N . GLY E 2 314 ? 49.478 12.446 45.431 1.00 224.84 815 GLY E N 1
ATOM 14875 C CA . GLY E 2 314 ? 50.770 13.086 45.596 1.00 222.42 815 GLY E CA 1
ATOM 14876 C C . GLY E 2 314 ? 51.664 13.024 44.374 1.00 217.73 815 GLY E C 1
ATOM 14877 O O . GLY E 2 314 ? 52.829 12.640 44.473 1.00 218.37 815 GLY E O 1
ATOM 14878 N N . ARG E 2 315 ? 51.114 13.398 43.221 1.00 212.31 816 ARG E N 1
ATOM 14879 C CA . ARG E 2 315 ? 51.881 13.607 41.988 1.00 209.71 816 ARG E CA 1
ATOM 14880 C C . ARG E 2 315 ? 52.651 12.370 41.503 1.00 219.03 816 ARG E C 1
ATOM 14881 O O . ARG E 2 315 ? 53.140 12.342 40.373 1.00 218.97 816 ARG E O 1
ATOM 14889 N N . ASN E 2 316 ? 52.758 11.355 42.357 1.00 232.80 817 ASN E N 1
ATOM 14890 C CA . ASN E 2 316 ? 53.500 10.139 42.042 1.00 241.40 817 ASN E CA 1
ATOM 14891 C C . ASN E 2 316 ? 52.738 8.905 42.514 1.00 264.51 817 ASN E C 1
ATOM 14892 O O . ASN E 2 316 ? 52.475 7.989 41.734 1.00 264.57 817 ASN E O 1
ATOM 14897 N N . THR E 2 317 ? 52.405 8.881 43.802 1.00 281.91 818 THR E N 1
ATOM 14898 C CA . THR E 2 317 ? 51.585 7.817 44.375 1.00 290.11 818 THR E CA 1
ATOM 14899 C C . THR E 2 317 ? 50.218 7.752 43.700 1.00 288.24 818 THR E C 1
ATOM 14900 O O . THR E 2 317 ? 49.685 8.782 43.281 1.00 292.79 818 THR E O 1
ATOM 14904 N N . ALA E 2 318 ? 49.660 6.544 43.612 1.00 277.49 819 ALA E N 1
ATOM 14905 C CA . ALA E 2 318 ? 48.364 6.317 42.972 1.00 265.57 819 ALA E CA 1
ATOM 14906 C C . ALA E 2 318 ? 48.369 6.923 41.577 1.00 253.66 819 ALA E C 1
ATOM 14907 O O . ALA E 2 318 ? 47.419 7.600 41.177 1.00 249.89 819 ALA E O 1
ATOM 14909 N N . GLU E 2 319 ? 49.460 6.677 40.855 1.00 245.95 820 GLU E N 1
ATOM 14910 C CA . GLU E 2 319 ? 49.812 7.423 39.651 1.00 236.24 820 GLU E CA 1
ATOM 14911 C C . GLU E 2 319 ? 49.899 8.917 39.952 1.00 231.30 820 GLU E C 1
ATOM 14912 O O . GLU E 2 319 ? 50.979 9.505 39.888 1.00 231.43 820 GLU E O 1
ATOM 14918 N N . GLY E 2 320 ? 48.764 9.532 40.277 1.00 226.09 821 GLY E N 1
ATOM 14919 C CA . GLY E 2 320 ? 48.718 10.952 40.587 1.00 221.76 821 GLY E CA 1
ATOM 14920 C C . GLY E 2 320 ? 48.926 11.813 39.356 1.00 218.93 821 GLY E C 1
ATOM 14921 O O . GLY E 2 320 ? 48.257 12.829 39.172 1.00 216.49 821 GLY E O 1
ATOM 14922 N N . ARG E 2 321 ? 49.862 11.396 38.510 1.00 218.76 822 ARG E N 1
ATOM 14923 C CA . ARG E 2 321 ? 50.055 11.999 37.203 1.00 215.68 822 ARG E CA 1
ATOM 14924 C C . ARG E 2 321 ? 48.771 11.914 36.387 1.00 213.40 822 ARG E C 1
ATOM 14925 O O . ARG E 2 321 ? 48.448 12.832 35.642 1.00 214.49 822 ARG E O 1
ATOM 14933 N N . GLU E 2 322 ? 48.036 10.815 36.542 1.00 209.91 823 GLU E N 1
ATOM 14934 C CA . GLU E 2 322 ? 46.772 10.638 35.833 1.00 203.55 823 GLU E CA 1
ATOM 14935 C C . GLU E 2 322 ? 45.749 11.670 36.302 1.00 200.70 823 GLU E C 1
ATOM 14936 O O . GLU E 2 322 ? 44.955 12.177 35.510 1.00 199.05 823 GLU E O 1
ATOM 14942 N N . ILE E 2 323 ? 45.777 11.979 37.595 1.00 202.35 824 ILE E N 1
ATOM 14943 C CA . ILE E 2 323 ? 44.989 13.081 38.134 1.00 200.81 824 ILE E CA 1
ATOM 14944 C C . ILE E 2 323 ? 45.538 14.397 37.588 1.00 211.43 824 ILE E C 1
ATOM 14945 O O . ILE E 2 323 ? 44.784 15.299 37.220 1.00 210.54 824 ILE E O 1
ATOM 14950 N N . GLU E 2 324 ? 46.863 14.487 37.531 1.00 221.73 825 GLU E N 1
ATOM 14951 C CA . GLU E 2 324 ? 47.549 15.659 36.998 1.00 222.13 825 GLU E CA 1
ATOM 14952 C C . GLU E 2 324 ? 47.315 15.829 35.494 1.00 215.80 825 GLU E C 1
ATOM 14953 O O . GLU E 2 324 ? 47.093 16.943 35.019 1.00 216.45 825 GLU E O 1
ATOM 14959 N N . ARG E 2 325 ? 47.368 14.724 34.753 1.00 206.80 826 ARG E N 1
ATOM 14960 C CA . ARG E 2 325 ? 47.190 14.749 33.298 1.00 196.65 826 ARG E CA 1
ATOM 14961 C C . ARG E 2 325 ? 45.790 15.198 32.884 1.00 188.62 826 ARG E C 1
ATOM 14962 O O . ARG E 2 325 ? 45.553 15.510 31.718 1.00 187.35 826 ARG E O 1
ATOM 14970 N N . LEU E 2 326 ? 44.870 15.232 33.843 1.00 181.18 827 LEU E N 1
ATOM 14971 C CA . LEU E 2 326 ? 43.495 15.644 33.578 1.00 173.21 827 LEU E CA 1
ATOM 14972 C C . LEU E 2 326 ? 43.335 17.160 33.671 1.00 179.12 827 LEU E C 1
ATOM 14973 O O . LEU E 2 326 ? 42.221 17.670 33.783 1.00 180.33 827 LEU E O 1
ATOM 14978 N N . GLY E 2 327 ? 44.456 17.874 33.623 1.00 184.99 828 GLY E N 1
ATOM 14979 C CA . GLY E 2 327 ? 44.439 19.325 33.621 1.00 185.41 828 GLY E CA 1
ATOM 14980 C C . GLY E 2 327 ? 45.521 19.916 32.739 1.00 180.88 828 GLY E C 1
ATOM 14981 O O . GLY E 2 327 ? 45.312 20.137 31.547 1.00 177.38 828 GLY E O 1
ATOM 14982 N N . GLU F 3 8 ? 69.482 10.542 123.271 1.00 142.94 186 GLU F N 1
ATOM 14983 C CA . GLU F 3 8 ? 68.583 11.421 122.532 1.00 146.15 186 GLU F CA 1
ATOM 14984 C C . GLU F 3 8 ? 67.150 10.903 122.562 1.00 155.54 186 GLU F C 1
ATOM 14985 O O . GLU F 3 8 ? 66.855 9.830 122.033 1.00 154.94 186 GLU F O 1
ATOM 14987 N N . GLU F 3 9 ? 66.261 11.674 123.180 1.00 165.70 187 GLU F N 1
ATOM 14988 C CA . GLU F 3 9 ? 64.842 11.337 123.214 1.00 169.24 187 GLU F CA 1
ATOM 14989 C C . GLU F 3 9 ? 64.176 11.710 121.893 1.00 172.19 187 GLU F C 1
ATOM 14990 O O . GLU F 3 9 ? 62.965 11.566 121.734 1.00 172.69 187 GLU F O 1
ATOM 14992 N N . GLU F 3 10 ? 64.982 12.193 120.951 1.00 166.30 188 GLU F N 1
ATOM 14993 C CA . GLU F 3 10 ? 64.503 12.557 119.624 1.00 161.15 188 GLU F CA 1
ATOM 14994 C C . GLU F 3 10 ? 64.403 11.335 118.718 1.00 161.94 188 GLU F C 1
ATOM 14995 O O . GLU F 3 10 ? 64.123 11.455 117.525 1.00 156.38 188 GLU F O 1
ATOM 15001 N N . ILE F 3 11 ? 64.634 10.158 119.291 1.00 170.95 189 ILE F N 1
ATOM 15002 C CA . ILE F 3 11 ? 64.464 8.913 118.560 1.00 179.07 189 ILE F CA 1
ATOM 15003 C C . ILE F 3 11 ? 63.019 8.456 118.756 1.00 188.90 189 ILE F C 1
ATOM 15004 O O . ILE F 3 11 ? 62.619 7.372 118.329 1.00 189.61 189 ILE F O 1
ATOM 15009 N N . ARG F 3 12 ? 62.238 9.323 119.394 1.00 198.39 190 ARG F N 1
ATOM 15010 C CA . ARG F 3 12 ? 60.829 9.068 119.675 1.00 205.81 190 ARG F CA 1
ATOM 15011 C C . ARG F 3 12 ? 59.902 9.764 118.682 1.00 205.90 190 ARG F C 1
ATOM 15012 O O . ARG F 3 12 ? 59.115 9.121 117.988 1.00 208.43 190 ARG F O 1
ATOM 15020 N N . ASN F 3 13 ? 60.000 11.091 118.635 1.00 194.78 191 ASN F N 1
ATOM 15021 C CA . ASN F 3 13 ? 59.130 11.908 117.794 1.00 185.74 191 ASN F CA 1
ATOM 15022 C C . ASN F 3 13 ? 59.299 11.639 116.302 1.00 182.74 191 ASN F C 1
ATOM 15023 O O . ASN F 3 13 ? 58.404 11.935 115.510 1.00 180.24 191 ASN F O 1
ATOM 15028 N N . ILE F 3 14 ? 60.443 11.084 115.917 1.00 182.51 192 ILE F N 1
ATOM 15029 C CA . ILE F 3 14 ? 60.653 10.700 114.529 1.00 181.59 192 ILE F CA 1
ATOM 15030 C C . ILE F 3 14 ? 60.080 9.297 114.325 1.00 180.28 192 ILE F C 1
ATOM 15031 O O . ILE F 3 14 ? 59.666 8.936 113.225 1.00 176.68 192 ILE F O 1
ATOM 15036 N N . GLU F 3 15 ? 60.044 8.512 115.398 1.00 184.34 193 GLU F N 1
ATOM 15037 C CA . GLU F 3 15 ? 59.511 7.157 115.339 1.00 188.84 193 GLU F CA 1
ATOM 15038 C C . GLU F 3 15 ? 57.990 7.143 115.170 1.00 186.02 193 GLU F C 1
ATOM 15039 O O . GLU F 3 15 ? 57.436 6.262 114.515 1.00 182.78 193 GLU F O 1
ATOM 15045 N N . GLN F 3 16 ? 57.321 8.125 115.767 1.00 177.97 194 GLN F N 1
ATOM 15046 C CA . GLN F 3 16 ? 55.864 8.226 115.693 1.00 166.51 194 GLN F CA 1
ATOM 15047 C C . GLN F 3 16 ? 55.406 8.769 114.343 1.00 159.03 194 GLN F C 1
ATOM 15048 O O . GLN F 3 16 ? 54.359 8.375 113.829 1.00 159.85 194 GLN F O 1
ATOM 15054 N N . GLY F 3 17 ? 56.198 9.675 113.778 1.00 150.92 195 GLY F N 1
ATOM 15055 C CA . GLY F 3 17 ? 55.898 10.278 112.492 1.00 141.78 195 GLY F CA 1
ATOM 15056 C C . GLY F 3 17 ? 55.795 9.251 111.381 1.00 135.70 195 GLY F C 1
ATOM 15057 O O . GLY F 3 17 ? 55.025 9.418 110.435 1.00 135.35 195 GLY F O 1
ATOM 15058 N N . VAL F 3 18 ? 56.576 8.183 111.499 1.00 130.21 196 VAL F N 1
ATOM 15059 C CA . VAL F 3 18 ? 56.582 7.119 110.504 1.00 123.61 196 VAL F CA 1
ATOM 15060 C C . VAL F 3 18 ? 55.460 6.121 110.793 1.00 127.62 196 VAL F C 1
ATOM 15061 O O . VAL F 3 18 ? 55.292 5.130 110.084 1.00 125.97 196 VAL F O 1
ATOM 15065 N N . SER F 3 19 ? 54.691 6.396 111.842 1.00 136.81 197 SER F N 1
ATOM 15066 C CA . SER F 3 19 ? 53.480 5.637 112.132 1.00 145.80 197 SER F CA 1
ATOM 15067 C C . SER F 3 19 ? 52.252 6.473 111.785 1.00 152.58 197 SER F C 1
ATOM 15068 O O . SER F 3 19 ? 51.228 5.945 111.352 1.00 147.83 197 SER F O 1
ATOM 15071 N N . ASP F 3 20 ? 52.371 7.783 111.985 1.00 166.58 198 ASP F N 1
ATOM 15072 C CA . ASP F 3 20 ? 51.331 8.733 111.607 1.00 174.35 198 ASP F CA 1
ATOM 15073 C C . ASP F 3 20 ? 51.125 8.716 110.098 1.00 171.29 198 ASP F C 1
ATOM 15074 O O . ASP F 3 20 ? 50.047 8.372 109.609 1.00 175.32 198 ASP F O 1
ATOM 15079 N N . LEU F 3 21 ? 52.167 9.098 109.365 1.00 159.28 199 LEU F N 1
ATOM 15080 C CA . LEU F 3 21 ? 52.138 9.101 107.904 1.00 146.48 199 LEU F CA 1
ATOM 15081 C C . LEU F 3 21 ? 52.002 7.687 107.332 1.00 134.31 199 LEU F C 1
ATOM 15082 O O . LEU F 3 21 ? 51.845 7.511 106.125 1.00 129.43 199 LEU F O 1
ATOM 15087 N N . ASN F 3 22 ? 52.073 6.686 108.204 1.00 128.69 200 ASN F N 1
ATOM 15088 C CA . ASN F 3 22 ? 51.881 5.296 107.805 1.00 122.25 200 ASN F CA 1
ATOM 15089 C C . ASN F 3 22 ? 50.417 4.884 107.790 1.00 114.65 200 ASN F C 1
ATOM 15090 O O . ASN F 3 22 ? 49.966 4.207 106.869 1.00 111.09 200 ASN F O 1
ATOM 15095 N N . VAL F 3 23 ? 49.682 5.283 108.822 1.00 116.86 201 VAL F N 1
ATOM 15096 C CA . VAL F 3 23 ? 48.273 4.928 108.929 1.00 118.24 201 VAL F CA 1
ATOM 15097 C C . VAL F 3 23 ? 47.456 5.826 108.007 1.00 113.96 201 VAL F C 1
ATOM 15098 O O . VAL F 3 23 ? 46.380 5.445 107.557 1.00 110.91 201 VAL F O 1
ATOM 15102 N N . LEU F 3 24 ? 47.989 7.012 107.721 1.00 115.12 202 LEU F N 1
ATOM 15103 C CA . LEU F 3 24 ? 47.375 7.942 106.780 1.00 114.81 202 LEU F CA 1
ATOM 15104 C C . LEU F 3 24 ? 47.091 7.247 105.453 1.00 114.33 202 LEU F C 1
ATOM 15105 O O . LEU F 3 24 ? 46.019 7.410 104.878 1.00 114.62 202 LEU F O 1
ATOM 15110 N N . PHE F 3 25 ? 48.047 6.449 104.987 1.00 117.05 203 PHE F N 1
ATOM 15111 C CA . PHE F 3 25 ? 47.887 5.734 103.727 1.00 115.35 203 PHE F CA 1
ATOM 15112 C C . PHE F 3 25 ? 47.028 4.493 103.904 1.00 117.20 203 PHE F C 1
ATOM 15113 O O . PHE F 3 25 ? 46.539 3.929 102.930 1.00 118.72 203 PHE F O 1
ATOM 15121 N N . GLN F 3 26 ? 46.846 4.066 105.147 1.00 122.12 204 GLN F N 1
ATOM 15122 C CA . GLN F 3 26 ? 45.931 2.971 105.429 1.00 130.58 204 GLN F CA 1
ATOM 15123 C C . GLN F 3 26 ? 44.502 3.491 105.305 1.00 135.04 204 GLN F C 1
ATOM 15124 O O . GLN F 3 26 ? 43.610 2.788 104.830 1.00 134.09 204 GLN F O 1
ATOM 15130 N N . GLN F 3 27 ? 44.296 4.734 105.732 1.00 138.9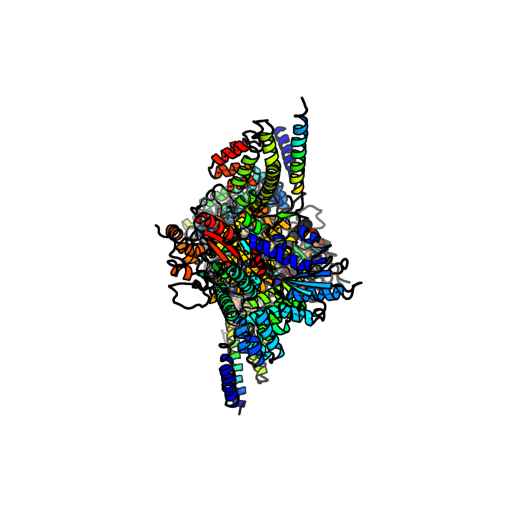2 205 GLN F N 1
ATOM 15131 C CA . GLN F 3 27 ? 42.981 5.358 105.670 1.00 139.16 205 GLN F CA 1
ATOM 15132 C C . GLN F 3 27 ? 42.626 5.712 104.229 1.00 141.10 205 GLN F C 1
ATOM 15133 O O . GLN F 3 27 ? 41.520 5.431 103.767 1.00 150.01 205 GLN F O 1
ATOM 15139 N N . VAL F 3 28 ? 43.568 6.335 103.527 1.00 132.25 206 VAL F N 1
ATOM 15140 C CA . VAL F 3 28 ? 43.350 6.747 102.143 1.00 125.16 206 VAL F CA 1
ATOM 15141 C C . VAL F 3 28 ? 43.143 5.555 101.207 1.00 123.40 206 VAL F C 1
ATOM 15142 O O . VAL F 3 28 ? 42.339 5.620 100.278 1.00 123.29 206 VAL F O 1
ATOM 15146 N N . ALA F 3 29 ? 43.846 4.459 101.471 1.00 122.98 207 ALA F N 1
ATOM 15147 C CA . ALA F 3 29 ? 43.675 3.245 100.679 1.00 124.50 207 ALA F CA 1
ATOM 15148 C C . ALA F 3 29 ? 42.328 2.607 100.984 1.00 131.12 207 ALA F C 1
ATOM 15149 O O . ALA F 3 29 ? 41.763 1.891 100.158 1.00 133.58 207 ALA F O 1
ATOM 15151 N N . GLN F 3 30 ? 41.826 2.866 102.186 1.00 136.52 208 GLN F N 1
ATOM 15152 C CA . GLN F 3 30 ? 40.529 2.357 102.605 1.00 144.76 208 GLN F CA 1
ATOM 15153 C C . GLN F 3 30 ? 39.395 3.150 101.962 1.00 149.26 208 GLN F C 1
ATOM 15154 O O . GLN F 3 30 ? 38.406 2.575 101.507 1.00 153.51 208 GLN F O 1
ATOM 15160 N N . LEU F 3 31 ? 39.542 4.472 101.931 1.00 145.54 209 LEU F N 1
ATOM 15161 C CA . LEU F 3 31 ? 38.520 5.346 101.367 1.00 142.19 209 LEU F CA 1
ATOM 15162 C C . LEU F 3 31 ? 38.312 5.094 99.876 1.00 143.20 209 LEU F C 1
ATOM 15163 O O . LEU F 3 31 ? 37.182 5.118 99.389 1.00 145.57 209 LEU F O 1
ATOM 15168 N N . VAL F 3 32 ? 39.401 4.852 99.151 1.00 141.35 210 VAL F N 1
ATOM 15169 C CA . VAL F 3 32 ? 39.302 4.547 97.728 1.00 140.85 210 VAL F CA 1
ATOM 15170 C C . VAL F 3 32 ? 38.784 3.128 97.512 1.00 145.39 210 VAL F C 1
ATOM 15171 O O . VAL F 3 32 ? 38.426 2.752 96.396 1.00 148.21 210 VAL F O 1
ATOM 15175 N N . ALA F 3 33 ? 38.746 2.343 98.583 1.00 146.54 211 ALA F N 1
ATOM 15176 C CA . ALA F 3 33 ? 38.175 1.004 98.520 1.00 147.34 211 ALA F CA 1
ATOM 15177 C C . ALA F 3 33 ? 36.717 1.003 98.979 1.00 150.56 211 ALA F C 1
ATOM 15178 O O . ALA F 3 33 ? 35.933 0.150 98.564 1.00 149.67 211 ALA F O 1
ATOM 15180 N N . GLU F 3 34 ? 36.355 1.962 99.827 1.00 154.31 212 GLU F N 1
ATOM 15181 C CA . GLU F 3 34 ? 34.972 2.091 100.273 1.00 156.30 212 GLU F CA 1
ATOM 15182 C C . GLU F 3 34 ? 34.112 2.635 99.142 1.00 158.42 212 GLU F C 1
ATOM 15183 O O . GLU F 3 34 ? 32.893 2.462 99.135 1.00 167.37 212 GLU F O 1
ATOM 15189 N N . GLN F 3 35 ? 34.758 3.295 98.186 1.00 143.77 213 GLN F N 1
ATOM 15190 C CA . GLN F 3 35 ? 34.093 3.723 96.963 1.00 141.09 213 GLN F CA 1
ATOM 15191 C C . GLN F 3 35 ? 34.322 2.687 95.868 1.00 141.81 213 GLN F C 1
ATOM 15192 O O . GLN F 3 35 ? 34.278 2.998 94.679 1.00 139.86 213 GLN F O 1
ATOM 15198 N N . GLY F 3 36 ? 34.584 1.453 96.288 1.00 145.60 214 GLY F N 1
ATOM 15199 C CA . GLY F 3 36 ? 34.819 0.355 95.370 1.00 147.78 214 GLY F CA 1
ATOM 15200 C C . GLY F 3 36 ? 33.580 -0.204 94.695 1.00 148.85 214 GLY F C 1
ATOM 15201 O O . GLY F 3 36 ? 32.561 -0.442 95.344 1.00 147.09 214 GLY F O 1
ATOM 15202 N N . GLU F 3 37 ? 33.703 -0.424 93.388 1.00 151.38 215 GLU F N 1
ATOM 15203 C CA . GLU F 3 37 ? 32.664 -0.978 92.509 1.00 151.89 215 GLU F CA 1
ATOM 15204 C C . GLU F 3 37 ? 31.196 -0.817 92.921 1.00 149.56 215 GLU F C 1
ATOM 15205 O O . GLU F 3 37 ? 30.716 0.293 93.154 1.00 152.06 215 GLU F O 1
ATOM 15207 N N . VAL F 3 38 ? 30.506 -1.954 93.000 1.00 145.05 216 VAL F N 1
ATOM 15208 C CA . VAL F 3 38 ? 29.051 -2.030 93.156 1.00 138.58 216 VAL F CA 1
ATOM 15209 C C . VAL F 3 38 ? 28.462 -1.258 94.337 1.00 141.27 216 VAL F C 1
ATOM 15210 O O . VAL F 3 38 ? 28.779 -1.529 95.497 1.00 141.27 216 VAL F O 1
ATOM 15212 N N . LEU F 3 39 ? 27.604 -0.290 94.021 1.00 139.58 217 LEU F N 1
ATOM 15213 C CA . LEU F 3 39 ? 26.897 0.485 95.034 1.00 138.89 217 LEU F CA 1
ATOM 15214 C C . LEU F 3 39 ? 25.860 -0.368 95.760 1.00 137.10 217 LEU F C 1
ATOM 15215 O O . LEU F 3 39 ? 25.288 -1.290 95.181 1.00 134.75 217 LEU F O 1
ATOM 15220 N N . ASP F 3 40 ? 25.635 -0.062 97.033 1.00 139.01 218 ASP F N 1
ATOM 15221 C CA . ASP F 3 40 ? 24.667 -0.797 97.838 1.00 141.64 218 ASP F CA 1
ATOM 15222 C C . ASP F 3 40 ? 23.238 -0.472 97.410 1.00 137.17 218 ASP F C 1
ATOM 15223 O O . ASP F 3 40 ? 22.826 0.687 97.434 1.00 139.45 218 ASP F O 1
ATOM 15228 N N . THR F 3 41 ? 22.484 -1.498 97.026 1.00 129.74 219 THR F N 1
ATOM 15229 C CA . THR F 3 41 ? 21.089 -1.309 96.646 1.00 123.78 219 THR F CA 1
ATOM 15230 C C . THR F 3 41 ? 20.186 -2.401 97.202 1.00 120.96 219 THR F C 1
ATOM 15231 O O . THR F 3 41 ? 20.658 -3.422 97.699 1.00 122.13 219 THR F O 1
ATOM 15235 N N . ILE F 3 42 ? 18.880 -2.178 97.106 1.00 115.05 220 ILE F N 1
ATOM 15236 C CA . ILE F 3 42 ? 17.902 -3.166 97.531 1.00 110.94 220 ILE F CA 1
ATOM 15237 C C . ILE F 3 42 ? 17.781 -4.259 96.475 1.00 114.75 220 ILE F C 1
ATOM 15238 O O . ILE F 3 42 ? 17.674 -5.443 96.797 1.00 117.88 220 ILE F O 1
ATOM 15243 N N . GLU F 3 43 ? 17.819 -3.849 95.209 1.00 116.78 221 GLU F N 1
ATOM 15244 C CA . GLU F 3 43 ? 17.638 -4.766 94.088 1.00 121.13 221 GLU F CA 1
ATOM 15245 C C . GLU F 3 43 ? 18.777 -5.778 93.967 1.00 118.85 221 GLU F C 1
ATOM 15246 O O . GLU F 3 43 ? 18.563 -6.913 93.539 1.00 124.03 221 GLU F O 1
ATOM 15252 N N . ARG F 3 44 ? 19.983 -5.366 94.346 1.00 111.04 222 ARG F N 1
ATOM 15253 C CA . ARG F 3 44 ? 21.145 -6.251 94.304 1.00 104.99 222 ARG F CA 1
ATOM 15254 C C . ARG F 3 44 ? 21.014 -7.393 95.306 1.00 105.09 222 ARG F C 1
ATOM 15255 O O . ARG F 3 44 ? 21.612 -8.455 95.134 1.00 105.32 222 ARG F O 1
ATOM 15257 N N . ASN F 3 45 ? 20.223 -7.163 96.350 1.00 102.88 223 ASN F N 1
ATOM 15258 C CA . ASN F 3 45 ? 20.080 -8.112 97.448 1.00 103.21 223 ASN F CA 1
ATOM 15259 C C . ASN F 3 45 ? 18.992 -9.159 97.223 1.00 109.87 223 ASN F C 1
ATOM 15260 O O . ASN F 3 45 ? 18.702 -9.963 98.111 1.00 108.78 223 ASN F O 1
ATOM 15265 N N . VAL F 3 46 ? 18.388 -9.142 96.040 1.00 116.25 224 VAL F N 1
ATOM 15266 C CA . VAL F 3 46 ? 17.362 -10.120 95.696 1.00 123.89 224 VAL F CA 1
ATOM 15267 C C . VAL F 3 46 ? 17.987 -11.202 94.821 1.00 143.10 224 VAL F C 1
ATOM 15268 O O . VAL F 3 46 ? 17.507 -12.335 94.766 1.00 145.55 224 VAL F O 1
ATOM 15272 N N . GLU F 3 47 ? 19.075 -10.840 94.149 1.00 158.83 225 GLU F N 1
ATOM 15273 C CA . GLU F 3 47 ? 19.824 -11.778 93.319 1.00 164.31 225 GLU F CA 1
ATOM 15274 C C . GLU F 3 47 ? 20.689 -12.708 94.166 1.00 164.34 225 GLU F C 1
ATOM 15275 O O . GLU F 3 47 ? 20.444 -12.893 95.359 1.00 162.20 225 GLU F O 1
#

CATH classification: 3.40.50.2060 (+3 more: 3.40.50.1910, 3.90.830.10, 1.25.40.850)

Radius of gyration: 52.01 Å; Cα contacts (8 Å, |Δi|>4): 2883; chains: 6; bounding box: 129×90×168 Å

Foldseek 3Di:
DFDWLVVLLVLLLVLVLVVLVVPPAAEEEEEAPLVVLLVVLNDDVVVVVVSHYDYYYYLVVLDGDLPDQEYEYEDAQVDLVVLLSVLVSQVVCCPVHDDDGQAEYEHEADHDPSSLVSNVVSVCSVRYHYHGRDRAWRPQDRFETARSPLCLQLCCLQVVHCVLLLRVLVVVLVSCVVFFDFQKQFEFFDSSVVSVVSNVVVVVVVVVCCVVPVNPPDDGAHGPFEHHEYEYECQLFVQVQLAQWFALQSLCCVPFNDDSQKTWDDVLVTDMGGHGVPLVLSVVRRLAGLVCNVVSLVVLVVVLVVLLPPQVPPVDCCSVVVSVVCVVVSVSNVSVSSSVVVSSVVSVVVCPDPLNVLLNVLSVCLLLPHDNVVCLVSLLVNLVVLPPPLSSVSSQLSNQQAALADAPVSLVVVVVSSCVSPHVLCVQLQVSCVSSVSHHHSPDLARAFDDPVVDDDDDFHAAHNVLCCQQQVQFDQPADRVDGPALNVRSNTGHRPRVSQVCLFVVVQVRVCVHPHHVPDDGHNPPPVVVSSRTTGDTDMDGPNDAAHEYEYEYENADESSSVSNVVVVCVVCVGRYHYHYYYNHHDHSSSSSVSRDDDDDPDD/DVVCVVVVVVVVVLVVVLVVPCVPDDDLPPNLVVCVVSVVLLVSLVRNVVVVPPVSNVVSLVSCCVPDDNLVSLVSQVVDPVSVVVVVVVQQQVVHHDDGVLVSQLVSCVSVLVLQSNLVSLQVVLVVDPDNVVSLVSLVVSLVSCVVPCPVCVVVNVVSVVLNVQQVVQVVCCVPVVDHRHPDDLLRNLLVCVLVPVPVVSVVSCVVNVPPQLSSVVSNLLSCVSNLVLPVLLVVLPDQDDPNFCVCVQVSCLVPHQLVSNLVSPPSGPPDDPPVNLVSCVSSVNLLVSLLVCVVSPNCVSLVVSLVVQPCPHVPSVSSVVSD/DCPVVVVVCVVVVVVVVVVVVVVCVPPPDDDDPVVVVD/DFDWLVVLLAVLLCLVLVVLLVPPAAEEEEEAPLVVLLVVLNDPVVVVVVSHYDYYHYLVVLDGDLPDQEYEYEYAQVDLVVLLSVLVSVVVCVVVHDDNHQAEYEYEADHDPSSQVSNVVSPNNVRYHYHGRDRAWRDLARFETARSPLCLQLCCQQVVHCVLLVSVLVVVLVSCVVFADFQKEFEFFDSSVVSVVVNVVVVVVVVVCCVVVVCPPDDGAHGPFEHHEYEYECLLFVQVQLAQWFAQQSLCCVPFNDDSQKTWDCVLCIDIDGHGVPLVLSVVRGLAGLVCNVVSLVVLVVVLVVVLPPQCPPPDCCSVVVVVVCVVVSVSNVSVSSSSVVSSVVSVVVCPDPLNVLLNVLSVCLLLPHDNVVNLVSLLVSLVVLPPPLSSVSSQLSNQQAPLADAPVSLVVSVVSSCVSPHVLCVQLQVSCVSSVSHHHSPDLARAFDDPPPPDDRDWHAAHNVLCCQLQVQFDQPADRNDGPALNNRSNTGHRVRVSQVCLFVVVQVRVCVHPHHVPDDGHNPPCVVVSSRTTGDTDMDGPNDFAHEYEYEYESADESSRVSNQVVVCVVCVGRYHRHYYYNHHDHSSSSSVSRDDDDDPDD/DVVVVVVVVVLVVLVVVLCVCPVPDDDLVVVLVVCVVSVNALVSLVSNVVVVPPVSNVVSLVSCCVVDDNVVSLVSQVVDPVSLVVQQVCQCQVVHHDHGVLVNQLVSCVVVLNLLSNLVSLQVVLVVDPDLVVSLVSLVVSLVSCVVPCPVCVVVNVVSVVLNVQQVVQVVCCVPVVDHRRPDDLLRNLLVCVLVPVNVVSVVSCVVNVPDQLSSVVSNLLSCLVSLVLPVLLVVLPDQDDPNFCVCVLVNQLPNHQLVSSLSCPPSGPDDDPLVNLVSCVSSVNLLVSLLVCVVSVNCVVLVVSLVVQPCPRVVSVSSVVSD/DCVVPVVVVVCVVVVCVVVVVVVVVCVVPPDDDDPVVVVD

GO terms:
  GO:0005515 protein binding (F, IPI)

B-factor: mean 104.8, std 42.14, range [35.85, 300.87]

InterPro domains:
  IPR000608 Ubiquitin-conjugating (UBC), catalytic core domain [PF00179] (9-117)
  IPR000608 Ubiquitin-conjugating (UBC), catalytic core domain [PS50127] (5-164)
  IPR001619 Sec1-like protein [PF00995] (170-787)
  IPR001619 Sec1-like protein [PTHR11679] (162-787)
  IPR016135 Ubiquitin-conjugating enzyme/RWD-like [G3DSA:3.10.110.10] (2-131)
  IPR016135 Ubiquitin-conjugating enzyme/RWD-like [SSF54495] (5-117)
  IPR027482 Sec1-like, domain 2 [G3DSA:3.40.50.1910] (625-804)
  IPR036045 Sec1-like superfamily [SSF56815] (147-787)
  IPR043127 Sec1-like, domain 3a [G3DSA:3.90.830.10] (388-519)
  IPR043154 Sec1-like, domain 1 [G3DSA:3.40.50.2060] (138-279)
  IPR043155 Vacuolar protein sorting-associated protein 33, domain 3b [G3DSA:1.25.40.850] (520-617)

Sequence (1936 aa):
AGFDAEQVRDKARKDLLHLLEGVRGKKNLVIEKDLAGPLGVIVKASTLRDYGVDNFFFLENKNTGTSQRNIVFIARGESVRNAHAIAAQIKRIQRESQTSHDFHIFWVPRRTLFSDKVLEEAGVLGDANISELPLYFFPLERDVLSLELNDSFRDLYLAKDPTPVFLLSRALMGIQKKHGLFPRIIGKGENAKRVADLLSRMRQELLAGEEAGESDRAGLSPSTTIESVIIIDREVDFVTPLLTQLTYEGLIDEYFGIQNNQTDVDAVRKRKIQLDGSDSLYSQLRDANFAIVGSLLNTVARRLKSDYESRHNTKTTAELKEFVKKLPGYQAEQQSLKIHSNIAEEIINYTRTEIFNKLLEVQQNLAAGADPSSQFDSIEELVARDTPLPQVLRLLCLYSCISGGIKTKELDHFRRLVLQGYGHQHLLTLHNLERLQMFLSKSSPLASMITMSGSSGGPDQKTNYTYLRKQLRLIVDEVNEQDPNDIAYVYSGYAPLSIRLVQCVLQKQYLLSITKGSGGGAQGWKGFEEIVKHARGPTFDEIQKGDKKTVFVVFVGGITFTEIAALRFIAKQEEARRNIVICTTSIINGNRMMNAAIETATFEKSFEVIARTAYEEGRTRLATELLNHEPRAGRQVPLLLSMEEDELALDKAIESGDTDLIYFVIHQLRRKLPLASFFRVVSSRPTASAMVEALARNSDGDGNEDTALLKDLYYQDDRRLDGASVFIREALQQPETRTASDKLDLAANLLQGNQKEHVFELGALKEAKMLLRMQETFERDLTDSFVGLSVNQTMFKLIKLGYHGRAKKIQSEFKVPERVAWWIRLQALVAKRDWNEIEEISRQRKSPIGWEPFFNQVLQAGNPRLAATFIPKCTNLEPGQTITMYEKCGMRVKAAEEAVRLKDTEAWNRLLEAAGRNTAEGREIERLGEIRNIEQGVSDLNVLFQQVAQLVAEQGEVLDTIERNVEAGFDAEQVRDKARKDLLHLLEGVRGKKNLVIEKDLAGPLGVIVKASTLRDYGVDNFFFLENKNTGTSQRNIVFIARGESVRNAHAIAAQIKRIQRESQTSHDFHIFWVPRRTLFSDKVLEEAGVLGDANISELPLYFFPLERDVLSLELNDSFRDLYLAKDPTPVFLLSRALMGIQKKHGLFPRIIGKGENAKRVADLLSRMRQELLAGEEAGESDRAGLSPSTTIESVIIIDREVDFVTPLLTQLTYEGLIDEYFGIQNNQTDVDAVRKRKIQLDGSDSLYSQLRDANFAIVGSLLNTVARRLKSDYESRHNTKTTAELKEFVKKLPGYQAEQQSLKIHSNIAEEIINYTRTEIFNKLLEVQQNLAAGADPSSQFDSIEELVARDTPLPQVLRLLCLYSCISGGIKTKELDHFRRLVLQGYGHQHLLTLHNLERLQMFLSKSSPLASMITMSGSSGGPDQKTNYTYLRKQLRLIVDEVNEQDPNDIAYVYSGYAPLSIRLVQCVLQKQYLLSITKGSGGGAQGWKGFEEIVKHARGPTFDEIQKGDKKTVFVVFVGGITFTEIAALRFIAKQEEARRNIVICTTSIINGNRMMNAAIETATFEKSFEVIARTAYEEGRTRLATELLNHEPRAGRQVPLLLSMEEDELALDKAIESGDTDLIYFVIHQLRRKLPLASFFRVVSSRPTASAMVEALARNSDGDGNEDTALLKDLYYQDDRRLDGASVFIREALQQPETRTASDKLDLAANLLQGNQKEHVFELGALKEAKMLLRMQETFERDLTDSFVGLSVNQTMFKLIKLGYHGRAKKIQSEFKVPERVAWWIRLQALVAKRDWNEIEEISRQRKSPIGWEPFFNQVLQAGNPRLAATFIPKCTNLEPGQTITMYEKCGMRVKAAEEAVRLKDTEAWNRLLEAAGRNTAEGREIERLGEEEIRNIEQGVSDLNVLFQQVAQLVAEQGEVLDTIERNVE

Organism: Chaetomium thermophilum (strain DSM 1495 / CBS 144.50 / IMI 039719) (NCBI:txid759272)

Nearest PDB structures (foldseek):
  5buz-assembly2_E  TM=9.783E-01  e=1.582E-38  Thermochaetoides thermophila DSM 1495
  5bv1-assembly2_D  TM=9.923E-01  e=3.802E-34  Thermochaetoides thermophila DSM 1495
  4kmo-assembly1_B  TM=9.798E-01  e=3.261E-28  Thermochaetoides thermophila DSM 1495
  8dit-assembly1_B  TM=8.778E-01  e=1.125E-28  Thermochaetoides thermophila
  5bv0-assembly1_B  TM=9.883E-01  e=8.824E-22  Thermochaetoides thermophila

Solvent-accessible surface area: 89611 Å² total; per-residue (Å²): 141,30,27,76,4,76,50,32,50,67,100,8,69,123,22,2,15,119,34,1,92,63,4,218,55,126,4,0,2,1,2,6,118,49,0,5,23,1,2,26,25,2,4,110,1,57,36,3,108,125,71,8,6,65,59,3,32,16,3,79,70,81,77,24,20,49,91,50,125,13,0,0,2,3,0,28,2,37,29,28,84,2,0,55,27,0,6,49,6,0,91,118,12,71,214,116,47,123,50,76,9,57,5,17,0,4,0,2,8,30,94,3,65,29,0,29,44,15,0,109,131,22,57,4,44,75,58,17,82,28,38,91,0,61,10,45,12,2,0,15,27,146,15,3,0,0,6,8,22,50,62,2,4,103,35,14,15,16,28,87,39,24,14,2,3,13,10,0,0,83,7,0,3,36,12,1,125,137,23,15,1,0,30,60,3,0,0,2,0,52,7,0,84,111,0,4,61,10,0,48,72,44,50,86,65,46,81,33,21,42,154,81,68,73,66,70,111,72,38,37,75,54,11,109,31,0,40,0,0,0,0,0,0,1,23,2,0,10,0,0,0,2,7,6,0,23,0,0,3,0,2,0,7,16,96,46,29,10,72,25,16,24,4,56,11,107,80,93,274,114,166,102,18,69,1,23,28,98,47,85,10,1,45,125,0,12,30,12,4,24,73,22,2,37,61,35,18,90,84,29,45,186,104,11,163,75,38,141,96,44,105,86,102,62,158,82,92,57,37,65,94,83,34,8,155,99,57,21,28,27,76,40,40,83,77,10,16,126,20,5,40,68,6,5,109,88,0,56,97,50,30,181,65,94,52,12,70,50,10,31,74,0,6,103,47,2,7,59,40,37,81,16,35,70,12,38,78,16,1,8,34,1,4,6,35,90,1,82,18,32,17,0,0,2,1,1,0,1,1,6,18,3,30,12,1,0,89,68,168,26,9,61,82,1,44,47,5,0,1,3,2,28,1,7,11,12,17,7,0,12,24,37,0,80,62,5,42,0,10,14,21,90,85,26,113,68,4,54,25,20,54,94,108,48,106,104,54,48,143,43,36,20,4,10,6,88,79,0,37,153,46,3,61,2,44,6,121,124,15,75,46,113,109,38,80,4,0,0,10,0,15,55,12,10,0,0,0,0,0,0,0,0,2,0,4,9,13,33,162,64,3,86,64,28,67,189,27,146,116,89,58,57,26,2,9,127,66,8,117,87,28,0,108,4,0,13,27,41,50,23,46,95,93,12,183,108,127,97,54,11,0,0,0,0,0,0,0,0,0,0,12,0,0,3,2,0,0,39,36,0,19,140,85,5,91,90,142,26,34,5,3,3,0,0,0,4,25,1,5,0,41,52,0,0,102,16,1,29,39,122,34,55,16,81,142,131,146,154,102,94,52,145,99,62,123,90,118,28,90,50,160,92,1,58,107,75,64,122,147,62,49,52,11,45,193,13,0,59,87,10,13,83,54,98,19,16,76,35,0,0,44,34,0,35,77,17,8,23,14,15,24,2,18,41,0,7,39,63,1,97,176,76,35,92,74,61,32,1,3,138,2,1,35,76,37,100,35,0,8,11,34,5,10,24,38,3,68,38,66,71,18,66,67,88,73,49,33,66,14,2,75,76,0,3,178,91,56,84,63,78,41,23,5,1,6,4,22,11,65,30,1,16,128,44,124,87,21,169,57,4,16,53,54,3,56,79,0,5,96,56,2,98,29,82,95,143,146,24,91,43,18,16,39,3,6,112,32,4,70,64,6,8,175,29,0,66,67,11,57,200,79,33,121,53,74,2,24,7,44,1,0,15,65,0,3,69,51,0,0,97,72,5,54,26,58,77,1,116,107,0,39,80,80,4,142,10,24,91,79,2,4,52,14,5,60,2,40,0,0,23,41,47,104,11,99,88,56,1,56,88,31,18,122,74,110,121,21,35,18,18,8,34,20,2,1,63,40,2,42,126,69,32,37,60,61,24,0,6,77,0,6,114,53,11,130,132,45,131,134,42,72,20,6,64,13,25,49,126,7,68,57,103,68,105,0,0,84,21,0,53,160,74,85,58,78,136,8,48,91,120,2,18,142,59,14,25,140,94,81,68,87,0,116,59,2,66,165,63,76,139,128,80,103,124,100,110,33,105,59,78,74,103,80,23,96,95,96,16,59,84,77,52,68,112,59,41,107,96,87,66,28,4,76,62,43,28,134,142,28,26,76,7,79,54,32,62,78,99,8,80,122,25,1,15,111,39,0,97,61,7,205,56,122,4,0,1,1,2,18,113,82,0,4,27,2,1,27,22,4,1,93,1,48,30,2,116,125,75,12,8,65,58,8,30,17,4,81,78,132,81,26,21,46,82,48,113,13,1,0,4,2,1,27,2,30,36,20,70,6,1,54,27,0,5,58,9,0,85,118,11,77,211,117,53,124,40,76,10,52,9,21,0,6,1,3,10,29,64,3,64,12,0,29,37,14,0,94,90,27,55,5,44,50,57,2,28,18,42,89,0,57,11,51,14,2,0,13,20,185,6,2,0,0,5,11,21,55,69,2,4,80,36,12,14,23,30,98,22,26,14,3,2,13,12,0,0,81,6,0,4,35,14,1,133,137,25,15,0,0,29,54,2,0,0,2,0,59,5,0,83,114,0,2,62,15,0,49,102,43,54,108,72,45,89,43,25,38,148,83,50,48,24,64,90,72,42,38,73,54,9,107,29,0,40,0,0,0,0,1,0,1,22,3,0,12,0,0,0,2,8,6,0,23,0,0,4,0,2,0,6,19,92,46,29,10,75,27,18,26,3,54,4,90,92,60,270,112,176,74,23,76,1,25,31,98,44,76,6,1,45,110,0,13,31,11,5,25,70,20,2,37,56,38,17,82,84,20,43,181,95,12,171,76,37,155,94,43,112,79,106,68,149,78,81,61,39,66,85,96,36,16,124,102,58,14,27,33,83,35,43,85,81,12,13,131,35,4,38,66,0,4,102,81,0,48,94,54,28,176,64,95,51,10,71,51,6,30,75,0,6,96,45,2,7,61,40,35,79,17,34,70,12,39,82,16,1,10,37,2,4,7,37,88,0,80,17,33,15,0,0,3,1,1,0,1,0,6,22,3,30,12,1,0,89,70,152,26,9,61,77,1,45,61,6,1,2,3,3,28,1,7,11,12,15,6,0,11,25,34,0,80,72,5,43,0,9,13,20,90,88,29,99,62,6,52,22,27,60,121,102,49,111,102,51,42,134,43,43,22,6,11,6,86,62,0,40,144,51,4,70,2,43,9,120,120,15,74,48,108,110,39,82,5,0,0,10,0,14,51,12,8,0,0,0,0,0,0,0,0,2,0,3,7,17,34,120,67,5,81,60,37,80,187,29,136,140,64,78,53,28,2,7,117,67,8,108,84,29,0,98,6,0,16,27,39,50,18,52,83,98,12,186,116,122,87,51,10,0,0,0,0,0,0,0,0,0,0,12,0,0,2,2,0,0,33,39,0,19,134,99,11,99,84,142,23,60,11,11,2,0,0,0,5,25,1,4,0,40,51,0,0,103,14,1,28,36,123,30,57,19,84,136,120,155,140,88,99,40,138,84,61,109,106,132,31,118,44,162,104,6,34,133,102,43,133,153,69,48,107,15,42,100,17,0,42,97,15,11,82,84,118,21,24,68,40,0,0,45,46,0,34,98,18,11,14,7,6,8,2,6,27,0,3,39,51,0,97,150,70,42,95,79,71,28,1,7,140,4,0,38,76,40,104,44,0,9,16,20,3,19,22,28,2,100,22,57,77,19,72,71,90,50,43,33,67,9,0,62,68,1,9,175,86,59,89,62,86,42,19,5,1,6,3,21,10,44,27,1,13,126,46,111,90,24,165,50,5,16,43,50,3,59,81,0,6,92,57,1,106,33,79,106,146,156,21,95,44,18,16,41,4,4,106,35,4,63,64,8,6,174,26,0,42,49,10,54,174,80,30,119,54,74,1,25,6,44,1,0,15,67,0,0,67,48,0,2,91,71,29,73,56,57,79,4,121,103,0,26,75,76,4,139,9,25,101,96,1,0,30,17,5,57,2,36,0,2,20,44,71,111,18,101,107,76,0,76,105,30,16,162,94,197,150,19,35,21,17,6,34,22,2,0,56,35,3,42,127,67,31,35,58,60,13,0,7,74,0,6,120,46,14,130,129,50,129,132,38,70,22,4,63,8,21,53,115,6,67,58,104,62,97,0,0,82,27,0,54,160,74,86,58,82,135,10,48,94,111,1,16,140,54,11,21,131,94,82,68,88,0,122,66,1,57,159,65,83,123,87,135,135,176,94,116,106,106,22,91,56,62,68,99,76,13,112,98,98,9,58,82,88,48,61,124,57,39,106,94,54,62,26,5,87,62,34,38,128